Protein 2K5D (pdb70)

Organism: Streptococcus agalactiae serotype V (strain ATCC BAA-611 / 2603 V/R) (NCBI:txid208435)

Foldseek 3Di:
DDDDDPPDDDDDDDDQAWKFFAFWDDFAFDQDPVRHTDPHTQKTWTKIFDPDPGATEIEIEGPVADDDPDDGRFTKDAPAKDWDPPPPPVPPDCDSHGYIYGHYMDGPPD

InterPro domains:
  IPR010365 Protein of unknown function DUF961 [PF06125] (7-106)
  IPR038620 YdcP-like superfamily [G3DSA:2.40.50.390] (2-115)

CATH classification: 2.40.50.390

Secondary structure (DSSP, 8-state):
--PPPSS-SS--GGG-S-EEEEEEEEEEEEE-TTS-EEEEEEEEEEEEE-SSS--EEEEEEETTSPP--PPTT-EEEESS-EE-SSHHHH--S---S-EEE-S-EEE---

B-factor: mean 37.8, std 22.09, range [0.02, 75.55]

Nearest PDB structures (foldseek):
  2k5d-assembly1_A  TM=7.909E-01  e=1.363E-17  Streptococcus agalactiae serogroup V
  5l37-assembly1_C  TM=4.211E-01  e=3.995E-01  Mycolicibacterium smegmatis MC2 155
  8i0p-assembly1_A  TM=4.145E-01  e=1.845E+00  Homo sapiens
  1ji6-assembly1_A  TM=5.031E-01  e=4.080E+00  Bacillus thuringiensis
  2k5d-assembly1_A  TM=7.910E-01  e=5.525E-16  Streptococcus agalactiae serogroup V

Radius of gyration: 16.64 Å; Cα contacts (8 Å, |Δi|>4): 197; chains: 1; bounding box: 49×51×29 Å

Sequence (110 aa):
MMRLANGIVLDKDTTFGELKFSALRREVRIQNEDGSVSDEIKERTYDLKSKGQGRMIQVSIPASVPLKEFDYNARVELINPIADTVATATYQGADVDWYIKADDIVLTLEMMRLANGIVLDKDTTFGELKFSALRREVRIQNEDGSVSDEIKERTYDLKSKGQGRMIQVSIPASVPLKEFDYNARVELINPIADTVATATYQGADVDWYIKADDIVLTLEMMRLANGIVLDKDTTFGELKFSALRREVRIQNEDGSVSDEIKERTYDLKSKGQGRMIQVSIPASVPLKEFDYNARVELINPIADTVATATYQGADVDWYIKADDIVLTLEMMRLANGIVLDKDTTFGELKFSALRREVRIQNEDGSVSDEIKERTYDLKSKGQGRMIQVSIPASVPLKEFDYNARVELINPIADTVATATYQGADVDWYIKADDIVLTLEMMRLANGIVLDKDTTFGELKFSALRREVRIQNEDGSVSDEIKERTYDLKSKGQGRMIQVSIPASVPLKEFDYNARVELINPIADTVATATYQGADVDWYIKADDIVLTLEMMRLANGIVLDKDTTFGELKFSALRREVRIQNEDGSVSDEIKERTYDLKSKGQGRMIQVSIPASVPLKEFDYNARVELINPIADTVATATYQGADVDWYIKADDIVLTLEMMRLANGIVLDKDTTFGELKFSALRREVRIQNEDGSVSDEIKERTYDLKSKGQGRMIQVSIPASVPLKEFDYNARVELINPIADTVATATYQGADVDWYIKADDIVLTLEMMRLANGIVLDKDTTFGELKFSALRREVRIQNEDGSVSDEIKERTYDLKSKGQGRMIQVSIPASVPLKEFDYNARVELINPIADTVATATYQGADVDWYIKADDIVLTLEMMRLANGIVLDKDTTFGELKFSALRREVRIQNEDGSVSDEIKERTYDLKSKGQGRMIQVSIPASVPLKEFDYNARVELINPIADTVATATYQGADVDWYIKADDIVLTLEMMRLANGIVLDKDTTFGELKFSALRREVRIQNEDGSVSDEIKERTYDLKSKGQGRMIQVSIPASVPLKEFDYNARVELINPIADTVATATYQGADVDWYIKADDIVLTLEMMRLANGIVLDKDTTFGELKFSALRREVRIQNEDGSVSDEIKERTYDLKSKGQGRMIQVSIPASVPLKEFDYNARVELINPIADTVATATYQGADVDWYIKADDIVLTLEMMRLANGIVLDKDTTFGELKFSALRREVRIQNEDGSVSDEIKERTYDLKSKGQGRMIQVSIPASVPLKEFDYNARVELINPIADTVATATYQGADVDWYIKADDIVLTLEMMRLANGIVLDKDTTFGELKFSALRREVRIQNEDGSVSDEIKERTYDLKSKGQGRMIQVSIPASVPLKEFDYNARVELINPIADTVATATYQGADVDWYIKADDIVLTLEMMRLANGIVLDKDTTFGELKFSALRREVRIQNEDGSVSDEIKERTYDLKSKGQGRMIQVSIPASVPLKEFDYNARVELINPIADTVATATYQGADVDWYIKADDIVLTLEMMRLANGIVLDKDTTFGELKFSALRREVRIQNEDGSVSDEIKERTYDLKSKGQGRMIQVSIPASVPLKEFDYNARVELINPIADTVATATYQGADVDWYIKADDIVLTLEMMRLANGIVLDKDTTFGELKFSALRREVRIQNEDGSVSDEIKERTYDLKSKGQGRMIQVSIPASVPLKEFDYNARVELINPIADTVATATYQGADVDWYIKADDIVLTLEMMRLANGIVLDKDTTFGELKFSALRREVRIQNEDGSVSDEIKERTYDLKSKGQGRMIQVSIPASVPLKEFDYNARVELINPIADTVATATYQGADVDWYIKADDIVLTLEMMRLANGIVLDKDTTFGELKFSALRREVRIQNEDGSVSDEIKERTYDLKSKGQGRMIQVSIPASVPLKEFDYNARVELINPIADTVATATYQGADVDWYIKADDIVLTLEMMRLANGIVLDKDTTFGELKFSALRREVRIQNEDGSVSDEIKERTYDLKSKGQGRMIQVSIPASVPLKEFDYNARVELINPIADTVATATYQGADVDWYIKADDIVLTLEMMRLANGIVLDKDTTFGELKFSALRREVRIQNEDGSVSDEIKERTYDLKSKGQGRMIQVSIPASVPLKEFDYNARVELINPIADTVATATYQGADVDWYIKADDIVLTLE

Solvent-accessible surface area: 8188 Å² total; per-residue (Å²): 216,140,226,133,89,162,52,90,138,144,123,83,134,55,21,107,38,70,5,48,27,30,43,63,141,160,41,50,107,86,121,67,188,148,36,91,86,30,108,105,35,124,36,38,18,4,6,3,60,19,138,69,176,70,117,114,2,21,0,15,0,54,38,114,19,88,70,33,161,52,106,145,63,14,136,2,5,7,84,93,46,111,65,31,102,99,16,64,83,106,118,173,65,72,39,111,28,99,56,5,63,9,65,39,7,45,90,29,132,73

Structure (mmCIF, N/CA/C/O backbone):
data_2K5D
#
_entry.id   2K5D
#
loop_
_atom_site.group_PDB
_atom_site.id
_atom_site.type_symbol
_atom_site.label_atom_id
_atom_site.label_alt_id
_atom_site.label_comp_id
_atom_site.label_asym_id
_atom_site.label_entity_id
_atom_site.label_seq_id
_atom_site.pdbx_PDB_ins_code
_atom_site.Cartn_x
_atom_site.Cartn_y
_atom_site.Cartn_z
_atom_site.occupancy
_atom_site.B_iso_or_equiv
_atom_site.auth_seq_id
_atom_site.auth_comp_id
_atom_site.auth_asym_id
_atom_site.auth_atom_id
_atom_site.pdbx_PDB_model_num
ATOM 1 N N . MET A 1 1 ? -22.638 32.369 -18.246 1.00 2.34 1 MET A N 1
ATOM 2 C CA . MET A 1 1 ? -23.519 31.380 -18.919 1.00 33.02 1 MET A CA 1
ATOM 3 C C . MET A 1 1 ? -22.710 30.233 -19.543 1.00 33.35 1 MET A C 1
ATOM 4 O O . MET A 1 1 ? -22.067 30.400 -20.581 1.00 75.14 1 MET A O 1
ATOM 20 N N . MET A 1 2 ? -22.738 29.078 -18.886 1.00 31.42 2 MET A N 1
ATOM 21 C CA . MET A 1 2 ? -22.115 27.854 -19.399 1.00 60.04 2 MET A CA 1
ATOM 22 C C . MET A 1 2 ? -22.579 26.650 -18.570 1.00 73.10 2 MET A C 1
ATOM 23 O O . MET A 1 2 ? -22.694 26.740 -17.346 1.00 74.14 2 MET A O 1
ATOM 37 N N . ARG A 1 3 ? -22.861 25.530 -19.224 1.00 42.31 3 ARG A N 1
ATOM 38 C CA . ARG A 1 3 ? -23.375 24.353 -18.519 1.00 3.41 3 ARG A CA 1
ATOM 39 C C . ARG A 1 3 ? -22.243 23.431 -18.051 1.00 11.14 3 ARG A C 1
ATOM 40 O O . ARG A 1 3 ? -21.425 22.960 -18.849 1.00 5.43 3 ARG A O 1
ATOM 61 N N . LEU A 1 4 ? -22.202 23.185 -16.746 1.00 62.23 4 LEU A N 1
ATOM 62 C CA . LEU A 1 4 ? -21.205 22.285 -16.155 1.00 51.53 4 LEU A CA 1
ATOM 63 C C . LEU A 1 4 ? -21.797 20.887 -15.917 1.00 72.51 4 LEU A C 1
ATOM 64 O O . LEU A 1 4 ? -22.903 20.751 -15.390 1.00 53.03 4 LEU A O 1
ATOM 80 N N . ALA A 1 5 ? -21.055 19.856 -16.318 1.00 71.02 5 ALA A N 1
ATOM 81 C CA . ALA A 1 5 ? -21.485 18.466 -16.129 1.00 12.04 5 ALA A CA 1
ATOM 82 C C . ALA A 1 5 ? -21.708 18.137 -14.643 1.00 62.03 5 ALA A C 1
ATOM 83 O O . ALA A 1 5 ? -20.783 18.222 -13.831 1.00 51.24 5 ALA A O 1
ATOM 90 N N . ASN A 1 6 ? -22.936 17.755 -14.295 1.00 55.20 6 ASN A N 1
ATOM 91 C CA . ASN A 1 6 ? -23.293 17.450 -12.902 1.00 45.05 6 ASN A CA 1
ATOM 92 C C . ASN A 1 6 ? -22.954 15.994 -12.530 1.00 52.24 6 ASN A C 1
ATOM 93 O O . ASN A 1 6 ? -23.142 15.572 -11.388 1.00 63.32 6 ASN A O 1
ATOM 104 N N . GLY A 1 7 ? -22.463 15.234 -13.500 1.00 15.35 7 GLY A N 1
ATOM 105 C CA . GLY A 1 7 ? -22.093 13.845 -13.259 1.00 73.25 7 GLY A CA 1
ATOM 106 C C . GLY A 1 7 ? -20.978 13.359 -14.175 1.00 51.01 7 GLY A C 1
ATOM 107 O O . GLY A 1 7 ? -20.088 14.126 -14.548 1.00 31.04 7 GLY A O 1
ATOM 111 N N . ILE A 1 8 ? -21.022 12.082 -14.540 1.00 43.44 8 ILE A N 1
ATOM 112 C CA . ILE A 1 8 ? -20.003 11.490 -15.411 1.00 34.34 8 ILE A CA 1
ATOM 113 C C . ILE A 1 8 ? -20.555 11.201 -16.816 1.00 75.21 8 ILE A C 1
ATOM 114 O O . ILE A 1 8 ? -21.737 10.877 -16.982 1.00 23.30 8 ILE A O 1
ATOM 130 N N . VAL A 1 9 ? -19.701 11.334 -17.825 1.00 32.22 9 VAL A N 1
ATOM 131 C CA . VAL A 1 9 ? -20.083 11.020 -19.206 1.00 42.12 9 VAL A CA 1
ATOM 132 C C . VAL A 1 9 ? -20.207 9.503 -19.406 1.00 44.42 9 VAL A C 1
ATOM 133 O O . VAL A 1 9 ? -21.238 9.002 -19.856 1.00 52.23 9 VAL A O 1
ATOM 146 N N . LEU A 1 10 ? -19.146 8.779 -19.065 1.00 42.12 10 LEU A N 1
ATOM 147 C CA . LEU A 1 10 ? -19.141 7.313 -19.131 1.00 5.00 10 LEU A CA 1
ATOM 148 C C . LEU A 1 10 ? -18.610 6.711 -17.823 1.00 21.43 10 LEU A C 1
ATOM 149 O O . LEU A 1 10 ? -18.070 7.422 -16.978 1.00 42.25 10 LEU A O 1
ATOM 165 N N . ASP A 1 11 ? -18.779 5.406 -17.655 1.00 63.13 11 ASP A N 1
ATOM 166 C CA . ASP A 1 11 ? -18.271 4.700 -16.472 1.00 15.53 11 ASP A CA 1
ATOM 167 C C . ASP A 1 11 ? -17.048 3.837 -16.830 1.00 34.20 11 ASP A C 1
ATOM 168 O O . ASP A 1 11 ? -16.934 3.344 -17.957 1.00 23.12 11 ASP A O 1
ATOM 177 N N . LYS A 1 12 ? -16.124 3.670 -15.886 1.00 1.11 12 LYS A N 1
ATOM 178 C CA . LYS A 1 12 ? -14.943 2.824 -16.108 1.00 33.23 12 LYS A CA 1
ATOM 179 C C . LYS A 1 12 ? -14.818 1.745 -15.018 1.00 65.22 12 LYS A C 1
ATOM 180 O O . LYS A 1 12 ? -15.149 1.980 -13.857 1.00 74.02 12 LYS A O 1
ATOM 199 N N . ASP A 1 13 ? -14.335 0.561 -15.392 1.00 64.41 13 ASP A N 1
ATOM 200 C CA . ASP A 1 13 ? -14.237 -0.568 -14.453 1.00 63.02 13 ASP A CA 1
ATOM 201 C C . ASP A 1 13 ? -12.891 -0.583 -13.696 1.00 2.32 13 ASP A C 1
ATOM 202 O O . ASP A 1 13 ? -12.543 -1.574 -13.050 1.00 63.32 13 ASP A O 1
ATOM 211 N N . THR A 1 14 ? -12.152 0.527 -13.759 1.00 71.14 14 THR A N 1
ATOM 212 C CA . THR A 1 14 ? -10.874 0.663 -13.034 1.00 61.40 14 THR A CA 1
ATOM 213 C C . THR A 1 14 ? -11.079 0.601 -11.516 1.00 72.25 14 THR A C 1
ATOM 214 O O . THR A 1 14 ? -10.160 0.277 -10.764 1.00 53.01 14 THR A O 1
ATOM 225 N N . THR A 1 15 ? -12.295 0.919 -11.075 1.00 22.11 15 THR A N 1
ATOM 226 C CA . THR A 1 15 ? -12.634 0.913 -9.649 1.00 74.44 15 THR A CA 1
ATOM 227 C C . THR A 1 15 ? -12.645 -0.507 -9.067 1.00 5.45 15 THR A C 1
ATOM 228 O O . THR A 1 15 ? -12.827 -0.675 -7.861 1.00 74.22 15 THR A O 1
ATOM 239 N N . PHE A 1 16 ? -12.466 -1.520 -9.934 1.00 63.22 16 PHE A N 1
ATOM 240 C CA . PHE A 1 16 ? -12.406 -2.934 -9.516 1.00 33.35 16 PHE A CA 1
ATOM 241 C C . PHE A 1 16 ? -13.806 -3.431 -9.100 1.00 34.30 16 PHE A C 1
ATOM 242 O O . PHE A 1 16 ? -14.396 -4.310 -9.731 1.00 4.34 16 PHE A O 1
ATOM 259 N N . GLY A 1 17 ? -14.317 -2.844 -8.028 1.00 11.40 17 GLY A N 1
ATOM 260 C CA . GLY A 1 17 ? -15.681 -3.075 -7.569 1.00 22.35 17 GLY A CA 1
ATOM 261 C C . GLY A 1 17 ? -16.054 -2.024 -6.537 1.00 73.40 17 GLY A C 1
ATOM 262 O O . GLY A 1 17 ? -16.178 -0.844 -6.867 1.00 34.23 17 GLY A O 1
ATOM 266 N N . GLU A 1 18 ? -16.229 -2.435 -5.289 1.00 42.23 18 GLU A N 1
ATOM 267 C CA . GLU A 1 18 ? -16.191 -1.491 -4.173 1.00 12.33 18 GLU A CA 1
ATOM 268 C C . GLU A 1 18 ? -14.853 -1.628 -3.437 1.00 42.10 18 GLU A C 1
ATOM 269 O O . GLU A 1 18 ? -14.625 -2.613 -2.733 1.00 21.44 18 GLU A O 1
ATOM 281 N N . LEU A 1 19 ? -13.966 -0.653 -3.614 1.00 72.33 19 LEU A N 1
ATOM 282 C CA . LEU A 1 19 ? -12.695 -0.631 -2.891 1.00 64.15 19 LEU A CA 1
ATOM 283 C C . LEU A 1 19 ? -12.829 0.243 -1.646 1.00 23.21 19 LEU A C 1
ATOM 284 O O . LEU A 1 19 ? -12.938 1.465 -1.741 1.00 12.11 19 LEU A O 1
ATOM 300 N N . LYS A 1 20 ? -12.840 -0.387 -0.479 1.00 73.43 20 LYS A N 1
ATOM 301 C CA . LYS A 1 20 ? -13.053 0.332 0.778 1.00 62.04 20 LYS A CA 1
ATOM 302 C C . LYS A 1 20 ? -11.909 0.088 1.772 1.00 13.12 20 LYS A C 1
ATOM 303 O O . LYS A 1 20 ? -11.455 -1.045 1.961 1.00 65.12 20 LYS A O 1
ATOM 322 N N . PHE A 1 21 ? -11.449 1.175 2.393 1.00 62.24 21 PHE A N 1
ATOM 323 C CA . PHE A 1 21 ? -10.276 1.156 3.277 1.00 61.32 21 PHE A CA 1
ATOM 324 C C . PHE A 1 21 ? -10.481 0.285 4.531 1.00 12.31 21 PHE A C 1
ATOM 325 O O . PHE A 1 21 ? -11.577 0.211 5.088 1.00 52.04 21 PHE A O 1
ATOM 342 N N . SER A 1 22 ? -9.411 -0.380 4.965 1.00 74.33 22 SER A N 1
ATOM 343 C CA . SER A 1 22 ? -9.423 -1.137 6.227 1.00 11.20 22 SER A CA 1
ATOM 344 C C . SER A 1 22 ? -8.311 -0.665 7.171 1.00 14.10 22 SER A C 1
ATOM 345 O O . SER A 1 22 ? -8.586 -0.177 8.268 1.00 71.35 22 SER A O 1
ATOM 353 N N . ALA A 1 23 ? -7.057 -0.820 6.746 1.00 13.40 23 ALA A N 1
ATOM 354 C CA . ALA A 1 23 ? -5.906 -0.400 7.557 1.00 50.24 23 ALA A CA 1
ATOM 355 C C . ALA A 1 23 ? -4.646 -0.196 6.702 1.00 35.25 23 ALA A C 1
ATOM 356 O O . ALA A 1 23 ? -4.667 -0.374 5.483 1.00 23.23 23 ALA A O 1
ATOM 363 N N . LEU A 1 24 ? -3.554 0.192 7.352 1.00 20.11 24 LEU A N 1
ATOM 364 C CA . LEU A 1 24 ? -2.234 0.235 6.715 1.00 23.54 24 LEU A CA 1
ATOM 365 C C . LEU A 1 24 ? -1.416 -0.989 7.149 1.00 42.12 24 LEU A C 1
ATOM 366 O O . LEU A 1 24 ? -0.880 -1.030 8.262 1.00 52.13 24 LEU A O 1
ATOM 382 N N . ARG A 1 25 ? -1.339 -1.990 6.279 1.00 42.05 25 ARG A N 1
ATOM 383 C CA . ARG A 1 25 ? -0.709 -3.273 6.622 1.00 54.11 25 ARG A CA 1
ATOM 384 C C . ARG A 1 25 ? 0.755 -3.104 7.055 1.00 43.24 25 ARG A C 1
ATOM 385 O O . ARG A 1 25 ? 1.128 -3.474 8.169 1.00 4.35 25 ARG A O 1
ATOM 406 N N . ARG A 1 26 ? 1.576 -2.543 6.175 1.00 23.43 26 ARG A N 1
ATOM 407 C CA . ARG A 1 26 ? 2.999 -2.362 6.465 1.00 71.24 26 ARG A CA 1
ATOM 408 C C . ARG A 1 26 ? 3.679 -1.465 5.428 1.00 73.33 26 ARG A C 1
ATOM 409 O O . ARG A 1 26 ? 3.462 -1.613 4.229 1.00 52.22 26 ARG A O 1
ATOM 430 N N . GLU A 1 27 ? 4.495 -0.530 5.899 1.00 70.42 27 GLU A N 1
ATOM 431 C CA . GLU A 1 27 ? 5.300 0.310 5.011 1.00 55.44 27 GLU A CA 1
ATOM 432 C C . GLU A 1 27 ? 6.732 -0.237 4.926 1.00 34.15 27 GLU A C 1
ATOM 433 O O . GLU A 1 27 ? 7.556 0.013 5.809 1.00 11.52 27 GLU A O 1
ATOM 445 N N . VAL A 1 28 ? 7.018 -0.998 3.867 1.00 44.22 28 VAL A N 1
ATOM 446 C CA . VAL A 1 28 ? 8.340 -1.609 3.693 1.00 51.31 28 VAL A CA 1
ATOM 447 C C . VAL A 1 28 ? 9.398 -0.539 3.390 1.00 41.00 28 VAL A C 1
ATOM 448 O O . VAL A 1 28 ? 9.167 0.368 2.587 1.00 3.43 28 VAL A O 1
ATOM 461 N N . ARG A 1 29 ? 10.552 -0.644 4.038 1.00 65.11 29 ARG A N 1
ATOM 462 C CA . ARG A 1 29 ? 11.562 0.415 3.991 1.00 44.03 29 ARG A CA 1
ATOM 463 C C . ARG A 1 29 ? 12.873 -0.043 3.332 1.00 33.34 29 ARG A C 1
ATOM 464 O O . ARG A 1 29 ? 13.078 -1.227 3.063 1.00 41.20 29 ARG A O 1
ATOM 485 N N . ILE A 1 30 ? 13.754 0.920 3.076 1.00 73.14 30 ILE A N 1
ATOM 486 C CA . ILE A 1 30 ? 15.016 0.666 2.373 1.00 64.23 30 ILE A CA 1
ATOM 487 C C . ILE A 1 30 ? 16.035 -0.037 3.286 1.00 62.23 30 ILE A C 1
ATOM 488 O O . ILE A 1 30 ? 16.502 0.538 4.267 1.00 43.02 30 ILE A O 1
ATOM 504 N N . GLN A 1 31 ? 16.374 -1.282 2.962 1.00 4.21 31 GLN A N 1
ATOM 505 C CA . GLN A 1 31 ? 17.310 -2.070 3.775 1.00 60.32 31 GLN A CA 1
ATOM 506 C C . GLN A 1 31 ? 18.776 -1.760 3.426 1.00 2.41 31 GLN A C 1
ATOM 507 O O . GLN A 1 31 ? 19.151 -1.711 2.254 1.00 4.24 31 GLN A O 1
ATOM 521 N N . ASN A 1 32 ? 19.605 -1.561 4.454 1.00 61.43 32 ASN A N 1
ATOM 522 C CA . ASN A 1 32 ? 21.033 -1.276 4.258 1.00 53.10 32 ASN A CA 1
ATOM 523 C C . ASN A 1 32 ? 21.819 -2.572 3.993 1.00 4.14 32 ASN A C 1
ATOM 524 O O . ASN A 1 32 ? 21.450 -3.640 4.486 1.00 3.33 32 ASN A O 1
ATOM 535 N N . GLU A 1 33 ? 22.909 -2.470 3.229 1.00 3.20 33 GLU A N 1
ATOM 536 C CA . GLU A 1 33 ? 23.714 -3.647 2.860 1.00 64.42 33 GLU A CA 1
ATOM 537 C C . GLU A 1 33 ? 24.241 -4.392 4.094 1.00 63.13 33 GLU A C 1
ATOM 538 O O . GLU A 1 33 ? 24.360 -5.619 4.089 1.00 60.23 33 GLU A O 1
ATOM 550 N N . ASP A 1 34 ? 24.560 -3.641 5.144 1.00 11.03 34 ASP A N 1
ATOM 551 C CA . ASP A 1 34 ? 25.068 -4.211 6.395 1.00 51.43 34 ASP A CA 1
ATOM 552 C C . ASP A 1 34 ? 24.071 -5.199 7.024 1.00 74.11 34 ASP A C 1
ATOM 553 O O . ASP A 1 34 ? 24.464 -6.123 7.737 1.00 72.41 34 ASP A O 1
ATOM 562 N N . GLY A 1 35 ? 22.782 -5.000 6.754 1.00 12.34 35 GLY A N 1
ATOM 563 C CA . GLY A 1 35 ? 21.759 -5.885 7.299 1.00 53.01 35 GLY A CA 1
ATOM 564 C C . GLY A 1 35 ? 20.526 -5.138 7.794 1.00 32.30 35 GLY A C 1
ATOM 565 O O . GLY A 1 35 ? 19.412 -5.393 7.334 1.00 42.24 35 GLY A O 1
ATOM 569 N N . SER A 1 36 ? 20.727 -4.208 8.729 1.00 53.54 36 SER A N 1
ATOM 570 C CA . SER A 1 36 ? 19.615 -3.444 9.326 1.00 64.41 36 SER A CA 1
ATOM 571 C C . SER A 1 36 ? 18.875 -2.583 8.291 1.00 1.02 36 SER A C 1
ATOM 572 O O . SER A 1 36 ? 19.461 -2.101 7.318 1.00 72.14 36 SER A O 1
ATOM 580 N N . VAL A 1 37 ? 17.586 -2.374 8.524 1.00 50.21 37 VAL A N 1
ATOM 581 C CA . VAL A 1 37 ? 16.742 -1.593 7.619 1.00 2.34 37 VAL A CA 1
ATOM 582 C C . VAL A 1 37 ? 16.727 -0.107 8.015 1.00 72.32 37 VAL A C 1
ATOM 583 O O . VAL A 1 37 ? 16.829 0.234 9.194 1.00 40.44 37 VAL A O 1
ATOM 596 N N . SER A 1 38 ? 16.607 0.767 7.021 1.00 51.31 38 SER A N 1
ATOM 597 C CA . SER A 1 38 ? 16.623 2.221 7.250 1.00 72.25 38 SER A CA 1
ATOM 598 C C . SER A 1 38 ? 15.259 2.748 7.710 1.00 65.43 38 SER A C 1
ATOM 599 O O . SER A 1 38 ? 14.267 2.016 7.760 1.00 33.54 38 SER A O 1
ATOM 607 N N . ASP A 1 39 ? 15.225 4.032 8.045 1.00 55.54 39 ASP A N 1
ATOM 608 C CA . ASP A 1 39 ? 13.990 4.710 8.437 1.00 15.11 39 ASP A CA 1
ATOM 609 C C . ASP A 1 39 ? 13.254 5.282 7.210 1.00 72.13 39 ASP A C 1
ATOM 610 O O . ASP A 1 39 ? 12.102 5.710 7.305 1.00 31.44 39 ASP A O 1
ATOM 619 N N . GLU A 1 40 ? 13.927 5.272 6.057 1.00 4.12 40 GLU A N 1
ATOM 620 C CA . GLU A 1 40 ? 13.331 5.738 4.797 1.00 62.14 40 GLU A CA 1
ATOM 621 C C . GLU A 1 40 ? 12.461 4.657 4.142 1.00 71.23 40 GLU A C 1
ATOM 622 O O . GLU A 1 40 ? 12.790 3.470 4.172 1.00 50.15 40 GLU A O 1
ATOM 634 N N . ILE A 1 41 ? 11.370 5.088 3.518 1.00 53.25 41 ILE A N 1
ATOM 635 C CA . ILE A 1 41 ? 10.355 4.172 2.978 1.00 24.45 41 ILE A CA 1
ATOM 636 C C . ILE A 1 41 ? 10.710 3.673 1.562 1.00 13.22 41 ILE A C 1
ATOM 637 O O . ILE A 1 41 ? 11.418 4.344 0.812 1.00 52.43 41 ILE A O 1
ATOM 653 N N . LYS A 1 42 ? 10.209 2.488 1.209 1.00 13.55 42 LYS A N 1
ATOM 654 C CA . LYS A 1 42 ? 10.345 1.945 -0.149 1.00 24.51 42 LYS A CA 1
ATOM 655 C C . LYS A 1 42 ? 8.960 1.853 -0.825 1.00 22.30 42 LYS A C 1
ATOM 656 O O . LYS A 1 42 ? 8.732 2.441 -1.884 1.00 24.53 42 LYS A O 1
ATOM 675 N N . GLU A 1 43 ? 8.043 1.109 -0.197 1.00 64.02 43 GLU A N 1
ATOM 676 C CA . GLU A 1 43 ? 6.634 1.039 -0.625 1.00 41.54 43 GLU A CA 1
ATOM 677 C C . GLU A 1 43 ? 5.694 1.002 0.592 1.00 53.40 43 GLU A C 1
ATOM 678 O O . GLU A 1 43 ? 6.114 0.671 1.703 1.00 51.32 43 GLU A O 1
ATOM 690 N N . ARG A 1 44 ? 4.422 1.338 0.381 1.00 35.34 44 ARG A N 1
ATOM 691 C CA . ARG A 1 44 ? 3.419 1.317 1.457 1.00 73.22 44 ARG A CA 1
ATOM 692 C C . ARG A 1 44 ? 2.285 0.326 1.132 1.00 31.44 44 ARG A C 1
ATOM 693 O O . ARG A 1 44 ? 1.563 0.500 0.150 1.00 74.32 44 ARG A O 1
ATOM 714 N N . THR A 1 45 ? 2.131 -0.705 1.962 1.00 2.33 45 THR A N 1
ATOM 715 C CA . THR A 1 45 ? 1.095 -1.733 1.748 1.00 51.21 45 THR A CA 1
ATOM 716 C C . THR A 1 45 ? -0.178 -1.446 2.568 1.00 53.41 45 THR A C 1
ATOM 717 O O . THR A 1 45 ? -0.132 -1.365 3.800 1.00 11.32 45 THR A O 1
ATOM 728 N N . TYR A 1 46 ? -1.311 -1.306 1.878 1.00 63.40 46 TYR A N 1
ATOM 729 C CA . TYR A 1 46 ? -2.603 -1.018 2.522 1.00 72.32 46 TYR A CA 1
ATOM 730 C C . TYR A 1 46 ? -3.548 -2.233 2.489 1.00 1.04 46 TYR A C 1
ATOM 731 O O . TYR A 1 46 ? -3.463 -3.086 1.601 1.00 65.01 46 TYR A O 1
ATOM 749 N N . ASP A 1 47 ? -4.462 -2.282 3.457 1.00 31.32 47 ASP A N 1
ATOM 750 C CA . ASP A 1 47 ? -5.517 -3.300 3.502 1.00 25.41 47 ASP A CA 1
ATOM 751 C C . ASP A 1 47 ? -6.825 -2.755 2.903 1.00 60.53 47 ASP A C 1
ATOM 752 O O . ASP A 1 47 ? -7.443 -1.849 3.471 1.00 74.55 47 ASP A O 1
ATOM 761 N N . LEU A 1 48 ? -7.242 -3.297 1.759 1.00 63.31 48 LEU A N 1
ATOM 762 C CA . LEU A 1 48 ? -8.516 -2.901 1.136 1.00 15.53 48 LEU A CA 1
ATOM 763 C C . LEU A 1 48 ? -9.430 -4.118 0.918 1.00 15.41 48 LEU A C 1
ATOM 764 O O . LEU A 1 48 ? -8.972 -5.181 0.492 1.00 61.30 48 LEU A O 1
ATOM 780 N N . LYS A 1 49 ? -10.724 -3.965 1.212 1.00 45.14 49 LYS A N 1
ATOM 781 C CA . LYS A 1 49 ? -11.701 -5.024 0.924 1.00 60.20 49 LYS A CA 1
ATOM 782 C C . LYS A 1 49 ? -12.439 -4.729 -0.389 1.00 45.21 49 LYS A C 1
ATOM 783 O O . LYS A 1 49 ? -12.771 -3.578 -0.681 1.00 44.14 49 LYS A O 1
ATOM 802 N N . SER A 1 50 ? -12.682 -5.772 -1.180 1.00 73.12 50 SER A N 1
ATOM 803 C CA . SER A 1 50 ? -13.362 -5.624 -2.472 1.00 55.40 50 SER A CA 1
ATOM 804 C C . SER A 1 50 ? -14.506 -6.635 -2.624 1.00 4.21 50 SER A C 1
ATOM 805 O O . SER A 1 50 ? -14.462 -7.735 -2.070 1.00 24.42 50 SER A O 1
ATOM 813 N N . LYS A 1 51 ? -15.541 -6.248 -3.366 1.00 54.32 51 LYS A N 1
ATOM 814 C CA . LYS A 1 51 ? -16.681 -7.133 -3.628 1.00 1.12 51 LYS A CA 1
ATOM 815 C C . LYS A 1 51 ? -16.364 -8.142 -4.744 1.00 34.41 51 LYS A C 1
ATOM 816 O O . LYS A 1 51 ? -16.046 -7.757 -5.871 1.00 1.12 51 LYS A O 1
ATOM 835 N N . GLY A 1 52 ? -16.464 -9.431 -4.428 1.00 34.23 52 GLY A N 1
ATOM 836 C CA . GLY A 1 52 ? -16.205 -10.473 -5.419 1.00 2.21 52 GLY A CA 1
ATOM 837 C C . GLY A 1 52 ? -15.995 -11.851 -4.797 1.00 23.21 52 GLY A C 1
ATOM 838 O O . GLY A 1 52 ? -16.958 -12.542 -4.457 1.00 52.40 52 GLY A O 1
ATOM 842 N N . GLN A 1 53 ? -14.735 -12.243 -4.632 1.00 43.02 53 GLN A N 1
ATOM 843 C CA . GLN A 1 53 ? -14.388 -13.566 -4.093 1.00 50.23 53 GLN A CA 1
ATOM 844 C C . GLN A 1 53 ? -14.193 -13.535 -2.566 1.00 54.42 53 GLN A C 1
ATOM 845 O O . GLN A 1 53 ? -13.922 -14.567 -1.947 1.00 0.02 53 GLN A O 1
ATOM 859 N N . GLY A 1 54 ? -14.331 -12.351 -1.966 1.00 41.33 54 GLY A N 1
ATOM 860 C CA . GLY A 1 54 ? -14.203 -12.217 -0.513 1.00 14.14 54 GLY A CA 1
ATOM 861 C C . GLY A 1 54 ? -12.756 -12.235 -0.023 1.00 21.44 54 GLY A C 1
ATOM 862 O O . GLY A 1 54 ? -12.461 -12.750 1.059 1.00 50.42 54 GLY A O 1
ATOM 866 N N . ARG A 1 55 ? -11.850 -11.667 -0.813 1.00 32.52 55 ARG A N 1
ATOM 867 C CA . ARG A 1 55 ? -10.428 -11.619 -0.454 1.00 23.45 55 ARG A CA 1
ATOM 868 C C . ARG A 1 55 ? -9.956 -10.192 -0.130 1.00 43.42 55 ARG A C 1
ATOM 869 O O . ARG A 1 55 ? -10.187 -9.258 -0.898 1.00 31.52 55 ARG A O 1
ATOM 890 N N . MET A 1 56 ? -9.301 -10.035 1.020 1.00 44.22 56 MET A N 1
ATOM 891 C CA . MET A 1 56 ? -8.649 -8.768 1.371 1.00 42.10 56 MET A CA 1
ATOM 892 C C . MET A 1 56 ? -7.379 -8.578 0.524 1.00 21.21 56 MET A C 1
ATOM 893 O O . MET A 1 56 ? -6.450 -9.382 0.592 1.00 62.50 56 MET A O 1
ATOM 907 N N . ILE A 1 57 ? -7.343 -7.519 -0.275 1.00 44.11 57 ILE A N 1
ATOM 908 C CA . ILE A 1 57 ? -6.249 -7.320 -1.230 1.00 1.30 57 ILE A CA 1
ATOM 909 C C . ILE A 1 57 ? -5.142 -6.424 -0.656 1.00 62.51 57 ILE A C 1
ATOM 910 O O . ILE A 1 57 ? -5.417 -5.421 0.010 1.00 61.12 57 ILE A O 1
ATOM 926 N N . GLN A 1 58 ? -3.888 -6.804 -0.904 1.00 75.55 58 GLN A N 1
ATOM 927 C CA . GLN A 1 58 ? -2.741 -6.021 -0.436 1.00 32.25 58 GLN A CA 1
ATOM 928 C C . GLN A 1 58 ? -2.276 -5.031 -1.512 1.00 23.44 58 GLN A C 1
ATOM 929 O O . GLN A 1 58 ? -1.633 -5.417 -2.485 1.00 52.52 58 GLN A O 1
ATOM 943 N N . VAL A 1 59 ? -2.591 -3.753 -1.326 1.00 4.45 59 VAL A N 1
ATOM 944 C CA . VAL A 1 59 ? -2.241 -2.718 -2.309 1.00 30.25 59 VAL A CA 1
ATOM 945 C C . VAL A 1 59 ? -0.965 -1.968 -1.905 1.00 20.54 59 VAL A C 1
ATOM 946 O O . VAL A 1 59 ? -0.931 -1.287 -0.884 1.00 23.02 59 VAL A O 1
ATOM 959 N N . SER A 1 60 ? 0.079 -2.093 -2.720 1.00 30.53 60 SER A N 1
ATOM 960 C CA . SER A 1 60 ? 1.375 -1.464 -2.423 1.00 10.42 60 SER A CA 1
ATOM 961 C C . SER A 1 60 ? 1.687 -0.321 -3.397 1.00 43.11 60 SER A C 1
ATOM 962 O O . SER A 1 60 ? 1.704 -0.514 -4.613 1.00 35.23 60 SER A O 1
ATOM 970 N N . ILE A 1 61 ? 1.935 0.868 -2.852 1.00 70.05 61 ILE A N 1
ATOM 971 C CA . ILE A 1 61 ? 2.318 2.037 -3.659 1.00 42.11 61 ILE A CA 1
ATOM 972 C C . ILE A 1 61 ? 3.747 2.494 -3.321 1.00 11.12 61 ILE A C 1
ATOM 973 O O . ILE A 1 61 ? 4.185 2.377 -2.175 1.00 31.32 61 ILE A O 1
ATOM 989 N N . PRO A 1 62 ? 4.500 3.027 -4.305 1.00 60.24 62 PRO A N 1
ATOM 990 C CA . PRO A 1 62 ? 5.904 3.440 -4.091 1.00 61.14 62 PRO A CA 1
ATOM 991 C C . PRO A 1 62 ? 6.064 4.597 -3.077 1.00 70.05 62 PRO A C 1
ATOM 992 O O . PRO A 1 62 ? 5.137 5.376 -2.849 1.00 4.04 62 PRO A O 1
ATOM 1003 N N . ALA A 1 63 ? 7.263 4.709 -2.494 1.00 32.02 63 ALA A N 1
ATOM 1004 C CA . ALA A 1 63 ? 7.557 5.715 -1.456 1.00 31.42 63 ALA A CA 1
ATOM 1005 C C . ALA A 1 63 ? 7.290 7.152 -1.925 1.00 34.23 63 ALA A C 1
ATOM 1006 O O . ALA A 1 63 ? 6.892 8.005 -1.130 1.00 61.24 63 ALA A O 1
ATOM 1013 N N . SER A 1 64 ? 7.511 7.418 -3.214 1.00 23.11 64 SER A N 1
ATOM 1014 C CA . SER A 1 64 ? 7.278 8.758 -3.785 1.00 33.24 64 SER A CA 1
ATOM 1015 C C . SER A 1 64 ? 5.822 9.213 -3.593 1.00 22.01 64 SER A C 1
ATOM 1016 O O . SER A 1 64 ? 5.518 10.404 -3.678 1.00 45.23 64 SER A O 1
ATOM 1024 N N . VAL A 1 65 ? 4.930 8.260 -3.342 1.00 51.35 65 VAL A N 1
ATOM 1025 C CA . VAL A 1 65 ? 3.521 8.561 -3.082 1.00 50.10 65 VAL A CA 1
ATOM 1026 C C . VAL A 1 65 ? 3.270 8.748 -1.573 1.00 32.23 65 VAL A C 1
ATOM 1027 O O . VAL A 1 65 ? 3.622 7.883 -0.765 1.00 31.33 65 VAL A O 1
ATOM 1040 N N . PRO A 1 66 ? 2.673 9.888 -1.165 1.00 71.42 66 PRO A N 1
ATOM 1041 C CA . PRO A 1 66 ? 2.403 10.174 0.257 1.00 2.20 66 PRO A CA 1
ATOM 1042 C C . PRO A 1 66 ? 1.300 9.276 0.858 1.00 35.40 66 PRO A C 1
ATOM 1043 O O . PRO A 1 66 ? 0.512 8.663 0.135 1.00 53.31 66 PRO A O 1
ATOM 1054 N N . LEU A 1 67 ? 1.255 9.210 2.186 1.00 3.11 67 LEU A N 1
ATOM 1055 C CA . LEU A 1 67 ? 0.232 8.438 2.902 1.00 2.22 67 LEU A CA 1
ATOM 1056 C C . LEU A 1 67 ? -1.144 9.128 2.822 1.00 75.53 67 LEU A C 1
ATOM 1057 O O . LEU A 1 67 ? -1.235 10.357 2.860 1.00 63.14 67 LEU A O 1
ATOM 1073 N N . LYS A 1 68 ? -2.210 8.337 2.693 1.00 31.51 68 LYS A N 1
ATOM 1074 C CA . LYS A 1 68 ? -3.575 8.882 2.671 1.00 60.21 68 LYS A CA 1
ATOM 1075 C C . LYS A 1 68 ? -4.355 8.495 3.935 1.00 13.05 68 LYS A C 1
ATOM 1076 O O . LYS A 1 68 ? -4.773 7.349 4.102 1.00 40.51 68 LYS A O 1
ATOM 1095 N N . GLU A 1 69 ? -4.551 9.471 4.812 1.00 64.53 69 GLU A N 1
ATOM 1096 C CA . GLU A 1 69 ? -5.273 9.267 6.070 1.00 44.03 69 GLU A CA 1
ATOM 1097 C C . GLU A 1 69 ? -6.793 9.153 5.839 1.00 14.02 69 GLU A C 1
ATOM 1098 O O . GLU A 1 69 ? -7.542 10.098 6.107 1.00 52.20 69 GLU A O 1
ATOM 1110 N N . PHE A 1 70 ? -7.242 8.012 5.320 1.00 65.54 70 PHE A N 1
ATOM 1111 C CA . PHE A 1 70 ? -8.675 7.790 5.057 1.00 10.24 70 PHE A CA 1
ATOM 1112 C C . PHE A 1 70 ? -9.368 7.065 6.220 1.00 31.44 70 PHE A C 1
ATOM 1113 O O . PHE A 1 70 ? -8.730 6.336 6.984 1.00 13.33 70 PHE A O 1
ATOM 1130 N N . ASP A 1 71 ? -10.680 7.271 6.348 1.00 63.45 71 ASP A N 1
ATOM 1131 C CA . ASP A 1 71 ? -11.475 6.607 7.389 1.00 22.44 71 ASP A CA 1
ATOM 1132 C C . ASP A 1 71 ? -11.839 5.165 6.993 1.00 43.34 71 ASP A C 1
ATOM 1133 O O . ASP A 1 71 ? -11.631 4.748 5.851 1.00 5.53 71 ASP A O 1
ATOM 1142 N N . TYR A 1 72 ? -12.387 4.409 7.939 1.00 54.40 72 TYR A N 1
ATOM 1143 C CA . TYR A 1 72 ? -12.694 2.995 7.708 1.00 21.44 72 TYR A CA 1
ATOM 1144 C C . TYR A 1 72 ? -13.829 2.819 6.679 1.00 41.34 72 TYR A C 1
ATOM 1145 O O . TYR A 1 72 ? -14.887 3.438 6.789 1.00 11.10 72 TYR A O 1
ATOM 1163 N N . ASN A 1 73 ? -13.582 1.962 5.685 1.00 13.32 73 ASN A N 1
ATOM 1164 C CA . ASN A 1 73 ? -14.537 1.676 4.597 1.00 4.03 73 ASN A CA 1
ATOM 1165 C C . ASN A 1 73 ? -14.728 2.865 3.634 1.00 14.10 73 ASN A C 1
ATOM 1166 O O . ASN A 1 73 ? -15.697 2.903 2.874 1.00 3.25 73 ASN A O 1
ATOM 1177 N N . ALA A 1 74 ? -13.795 3.815 3.642 1.00 3.42 74 ALA A N 1
ATOM 1178 C CA . ALA A 1 74 ? -13.822 4.925 2.681 1.00 54.43 74 ALA A CA 1
ATOM 1179 C C . ALA A 1 74 ? -13.658 4.409 1.238 1.00 73.01 74 ALA A C 1
ATOM 1180 O O . ALA A 1 74 ? -12.775 3.594 0.963 1.00 73.12 74 ALA A O 1
ATOM 1187 N N . ARG A 1 75 ? -14.512 4.882 0.326 1.00 13.04 75 ARG A N 1
ATOM 1188 C CA . ARG A 1 75 ? -14.486 4.421 -1.072 1.00 13.00 75 ARG A CA 1
ATOM 1189 C C . ARG A 1 75 ? -13.323 5.045 -1.861 1.00 24.42 75 ARG A C 1
ATOM 1190 O O . ARG A 1 75 ? -13.255 6.266 -2.036 1.00 42.21 75 ARG A O 1
ATOM 1211 N N . VAL A 1 76 ? -12.430 4.194 -2.352 1.00 23.23 76 VAL A N 1
ATOM 1212 C CA . VAL A 1 76 ? -11.267 4.629 -3.132 1.00 71.52 76 VAL A CA 1
ATOM 1213 C C . VAL A 1 76 ? -11.213 3.929 -4.502 1.00 34.20 76 VAL A C 1
ATOM 1214 O O . VAL A 1 76 ? -11.861 2.904 -4.715 1.00 0.23 76 VAL A O 1
ATOM 1227 N N . GLU A 1 77 ? -10.453 4.501 -5.432 1.00 32.14 77 GLU A N 1
ATOM 1228 C CA . GLU A 1 77 ? -10.163 3.849 -6.713 1.00 22.31 77 GLU A CA 1
ATOM 1229 C C . GLU A 1 77 ? -8.687 4.055 -7.095 1.00 72.21 77 GLU A C 1
ATOM 1230 O O . GLU A 1 77 ? -8.079 5.078 -6.765 1.00 44.33 77 GLU A O 1
ATOM 1242 N N . LEU A 1 78 ? -8.109 3.065 -7.772 1.00 40.24 78 LEU A N 1
ATOM 1243 C CA . LEU A 1 78 ? -6.675 3.073 -8.084 1.00 22.12 78 LEU A CA 1
ATOM 1244 C C . LEU A 1 78 ? -6.398 3.578 -9.507 1.00 42.24 78 LEU A C 1
ATOM 1245 O O . LEU A 1 78 ? -7.094 3.215 -10.453 1.00 12.11 78 LEU A O 1
ATOM 1261 N N . ILE A 1 79 ? -5.368 4.417 -9.643 1.00 25.14 79 ILE A N 1
ATOM 1262 C CA . ILE A 1 79 ? -4.958 4.942 -10.951 1.00 43.41 79 ILE A CA 1
ATOM 1263 C C . ILE A 1 79 ? -4.476 3.812 -11.886 1.00 73.05 79 ILE A C 1
ATOM 1264 O O . ILE A 1 79 ? -5.153 3.457 -12.851 1.00 44.23 79 ILE A O 1
ATOM 1280 N N . ASN A 1 80 ? -3.303 3.246 -11.589 1.00 21.31 80 ASN A N 1
ATOM 1281 C CA . ASN A 1 80 ? -2.762 2.115 -12.362 1.00 64.23 80 ASN A CA 1
ATOM 1282 C C . ASN A 1 80 ? -2.489 0.894 -11.459 1.00 3.43 80 ASN A C 1
ATOM 1283 O O . ASN A 1 80 ? -1.371 0.707 -10.976 1.00 4.41 80 ASN A O 1
ATOM 1294 N N . PRO A 1 81 ? -3.527 0.078 -11.171 1.00 53.23 81 PRO A N 1
ATOM 1295 C CA . PRO A 1 81 ? -3.382 -1.154 -10.376 1.00 53.25 81 PRO A CA 1
ATOM 1296 C C . PRO A 1 81 ? -2.892 -2.365 -11.198 1.00 1.13 81 PRO A C 1
ATOM 1297 O O . PRO A 1 81 ? -3.416 -2.652 -12.278 1.00 73.44 81 PRO A O 1
ATOM 1308 N N . ILE A 1 82 ? -1.890 -3.078 -10.681 1.00 43.24 82 ILE A N 1
ATOM 1309 C CA . ILE A 1 82 ? -1.396 -4.309 -11.319 1.00 41.02 82 ILE A CA 1
ATOM 1310 C C . ILE A 1 82 ? -1.141 -5.420 -10.281 1.00 32.45 82 ILE A C 1
ATOM 1311 O O . ILE A 1 82 ? -0.425 -5.216 -9.301 1.00 34.22 82 ILE A O 1
ATOM 1327 N N . ALA A 1 83 ? -1.744 -6.587 -10.491 1.00 24.34 83 ALA A N 1
ATOM 1328 C CA . ALA A 1 83 ? -1.510 -7.749 -9.623 1.00 3.45 83 ALA A CA 1
ATOM 1329 C C . ALA A 1 83 ? -0.194 -8.440 -10.002 1.00 33.15 83 ALA A C 1
ATOM 1330 O O . ALA A 1 83 ? -0.075 -9.000 -11.094 1.00 41.21 83 ALA A O 1
ATOM 1337 N N . ASP A 1 84 ? 0.789 -8.412 -9.104 1.00 4.32 84 ASP A N 1
ATOM 1338 C CA . ASP A 1 84 ? 2.146 -8.860 -9.448 1.00 44.53 84 ASP A CA 1
ATOM 1339 C C . ASP A 1 84 ? 2.362 -10.354 -9.162 1.00 42.41 84 ASP A C 1
ATOM 1340 O O . ASP A 1 84 ? 1.506 -11.033 -8.588 1.00 60.10 84 ASP A O 1
ATOM 1349 N N . THR A 1 85 ? 3.518 -10.856 -9.582 1.00 64.03 85 THR A N 1
ATOM 1350 C CA . THR A 1 85 ? 3.959 -12.211 -9.236 1.00 13.32 85 THR A CA 1
ATOM 1351 C C . THR A 1 85 ? 5.399 -12.172 -8.693 1.00 12.52 85 THR A C 1
ATOM 1352 O O . THR A 1 85 ? 6.054 -13.200 -8.534 1.00 24.11 85 THR A O 1
ATOM 1363 N N . VAL A 1 86 ? 5.877 -10.967 -8.370 1.00 41.10 86 VAL A N 1
ATOM 1364 C CA . VAL A 1 86 ? 7.255 -10.782 -7.893 1.00 74.14 86 VAL A CA 1
ATOM 1365 C C . VAL A 1 86 ? 7.372 -11.058 -6.386 1.00 33.31 86 VAL A C 1
ATOM 1366 O O . VAL A 1 86 ? 8.406 -11.536 -5.909 1.00 4.13 86 VAL A O 1
ATOM 1379 N N . ALA A 1 87 ? 6.308 -10.759 -5.638 1.00 51.35 87 ALA A N 1
ATOM 1380 C CA . ALA A 1 87 ? 6.264 -11.056 -4.203 1.00 71.51 87 ALA A CA 1
ATOM 1381 C C . ALA A 1 87 ? 6.28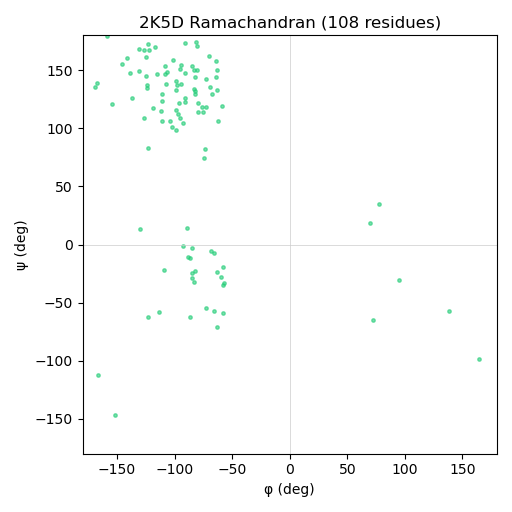2 -12.572 -3.961 1.00 11.01 87 ALA A C 1
ATOM 1382 O O . ALA A 1 87 ? 7.177 -13.099 -3.298 1.00 0.43 87 ALA A O 1
ATOM 1389 N N . THR A 1 88 ? 5.311 -13.269 -4.549 1.00 24.13 88 THR A N 1
ATOM 1390 C CA . THR A 1 88 ? 5.210 -14.733 -4.423 1.00 63.53 88 THR A CA 1
ATOM 1391 C C . THR A 1 88 ? 6.394 -15.457 -5.089 1.00 74.11 88 THR A C 1
ATOM 1392 O O . THR A 1 88 ? 6.530 -16.679 -4.977 1.00 34.11 88 THR A O 1
ATOM 1403 N N . ALA A 1 89 ? 7.241 -14.708 -5.796 1.00 62.31 89 ALA A N 1
ATOM 1404 C CA . ALA A 1 89 ? 8.453 -15.267 -6.408 1.00 31.20 89 ALA A CA 1
ATOM 1405 C C . ALA A 1 89 ? 9.630 -15.303 -5.417 1.00 51.14 89 ALA A C 1
ATOM 1406 O O . ALA A 1 89 ? 10.556 -16.100 -5.571 1.00 51.24 89 ALA A O 1
ATOM 1413 N N . THR A 1 90 ? 9.597 -14.432 -4.406 1.00 75.10 90 THR A N 1
ATOM 1414 C CA . THR A 1 90 ? 10.663 -14.384 -3.388 1.00 13.14 90 THR A CA 1
ATOM 1415 C C . THR A 1 90 ? 10.181 -14.914 -2.028 1.00 64.10 90 THR A C 1
ATOM 1416 O O . THR A 1 90 ? 10.987 -15.312 -1.185 1.00 72.25 90 THR A O 1
ATOM 1427 N N . TYR A 1 91 ? 8.867 -14.909 -1.813 1.00 14.14 91 TYR A N 1
ATOM 1428 C CA . TYR A 1 91 ? 8.278 -15.473 -0.593 1.00 60.42 91 TYR A CA 1
ATOM 1429 C C . TYR A 1 91 ? 7.683 -16.864 -0.859 1.00 42.23 91 TYR A C 1
ATOM 1430 O O . TYR A 1 91 ? 7.377 -17.214 -2.002 1.00 3.03 91 TYR A O 1
ATOM 1448 N N . GLN A 1 92 ? 7.525 -17.656 0.198 1.00 31.11 92 GLN A N 1
ATOM 1449 C CA . GLN A 1 92 ? 6.893 -18.975 0.093 1.00 40.42 92 GLN A CA 1
ATOM 1450 C C . GLN A 1 92 ? 6.268 -19.400 1.433 1.00 75.44 92 GLN A C 1
ATOM 1451 O O . GLN A 1 92 ? 6.955 -19.502 2.450 1.00 14.34 92 GLN A O 1
ATOM 1465 N N . GLY A 1 93 ? 4.961 -19.642 1.424 1.00 22.22 93 GLY A N 1
ATOM 1466 C CA . GLY A 1 93 ? 4.260 -20.050 2.639 1.00 21.34 93 GLY A CA 1
ATOM 1467 C C . GLY A 1 93 ? 3.630 -18.878 3.383 1.00 50.03 93 GLY A C 1
ATOM 1468 O O . GLY A 1 93 ? 2.602 -19.030 4.046 1.00 32.42 93 GLY A O 1
ATOM 1472 N N . ALA A 1 94 ? 4.247 -17.704 3.278 1.00 13.44 94 ALA A N 1
ATOM 1473 C CA . ALA A 1 94 ? 3.737 -16.496 3.942 1.00 21.44 94 ALA A CA 1
ATOM 1474 C C . ALA A 1 94 ? 2.628 -15.822 3.119 1.00 40.30 94 ALA A C 1
ATOM 1475 O O . ALA A 1 94 ? 1.808 -15.071 3.655 1.00 43.41 94 ALA A O 1
ATOM 1482 N N . ASP A 1 95 ? 2.614 -16.096 1.817 1.00 12.11 95 ASP A N 1
ATOM 1483 C CA . ASP A 1 95 ? 1.635 -15.501 0.899 1.00 0.21 95 ASP A CA 1
ATOM 1484 C C . ASP A 1 95 ? 0.240 -16.121 1.082 1.00 51.44 95 ASP A C 1
ATOM 1485 O O . ASP A 1 95 ? -0.148 -17.039 0.357 1.00 22.45 95 ASP A O 1
ATOM 1494 N N . VAL A 1 96 ? -0.496 -15.634 2.077 1.00 10.22 96 VAL A N 1
ATOM 1495 C CA . VAL A 1 96 ? -1.866 -16.096 2.331 1.00 24.22 96 VAL A CA 1
ATOM 1496 C C . VAL A 1 96 ? -2.888 -15.339 1.464 1.00 73.33 96 VAL A C 1
ATOM 1497 O O . VAL A 1 96 ? -3.941 -15.878 1.118 1.00 4.45 96 VAL A O 1
ATOM 1510 N N . ASP A 1 97 ? -2.566 -14.094 1.106 1.00 54.31 97 ASP A N 1
ATOM 1511 C CA . ASP A 1 97 ? -3.410 -13.289 0.213 1.00 53.24 97 ASP A CA 1
ATOM 1512 C C . ASP A 1 97 ? -2.591 -12.759 -0.978 1.00 5.33 97 ASP A C 1
ATOM 1513 O O . ASP A 1 97 ? -1.362 -12.814 -0.969 1.00 43.13 97 ASP A O 1
ATOM 1522 N N . TRP A 1 98 ? -3.272 -12.238 -1.997 1.00 52.11 98 TRP A N 1
ATOM 1523 C CA . TRP A 1 98 ? -2.596 -11.809 -3.231 1.00 31.31 98 TRP A CA 1
ATOM 1524 C C . TRP A 1 98 ? -2.266 -10.302 -3.225 1.00 41.53 98 TRP A C 1
ATOM 1525 O O . TRP A 1 98 ? -2.963 -9.494 -2.596 1.00 63.02 98 TRP A O 1
ATOM 1546 N N . TYR A 1 99 ? -1.190 -9.935 -3.933 1.00 2.54 99 TYR A N 1
ATOM 1547 C CA . TYR A 1 99 ? -0.641 -8.572 -3.880 1.00 42.23 99 TYR A CA 1
ATOM 1548 C C . TYR A 1 99 ? -0.921 -7.778 -5.170 1.00 64.31 99 TYR A C 1
ATOM 1549 O O . TYR A 1 99 ? -0.794 -8.292 -6.289 1.00 13.43 99 TYR A O 1
ATOM 1567 N N . ILE A 1 100 ? -1.292 -6.512 -4.996 1.00 53.54 100 ILE A N 1
ATOM 1568 C CA . ILE A 1 100 ? -1.574 -5.603 -6.109 1.00 0.02 100 ILE A CA 1
ATOM 1569 C C . ILE A 1 100 ? -0.750 -4.310 -5.978 1.00 22.31 100 ILE A C 1
ATOM 1570 O O . ILE A 1 100 ? -0.997 -3.486 -5.094 1.00 40.45 100 ILE A O 1
ATOM 1586 N N . LYS A 1 101 ? 0.239 -4.139 -6.846 1.00 12.11 101 LYS A N 1
ATOM 1587 C CA . LYS A 1 101 ? 1.051 -2.918 -6.859 1.00 73.54 101 LYS A CA 1
ATOM 1588 C C . LYS A 1 101 ? 0.338 -1.805 -7.648 1.00 12.02 101 LYS A C 1
ATOM 1589 O O . LYS A 1 101 ? -0.107 -2.019 -8.774 1.00 32.32 101 LYS A O 1
ATOM 1608 N N . ALA A 1 102 ? 0.218 -0.624 -7.053 1.00 61.52 102 ALA A N 1
ATOM 1609 C CA . ALA A 1 102 ? -0.539 0.473 -7.668 1.00 3.33 102 ALA A CA 1
ATOM 1610 C C . ALA A 1 102 ? 0.318 1.727 -7.878 1.00 3.40 102 ALA A C 1
ATOM 1611 O O . ALA A 1 102 ? 1.429 1.836 -7.360 1.00 52.31 102 ALA A O 1
ATOM 1618 N N . ASP A 1 103 ? -0.212 2.666 -8.659 1.00 12.21 103 ASP A N 1
ATOM 1619 C CA . ASP A 1 103 ? 0.462 3.940 -8.912 1.00 64.42 103 ASP A CA 1
ATOM 1620 C C . ASP A 1 103 ? 0.124 4.976 -7.823 1.00 0.21 103 ASP A C 1
ATOM 1621 O O . ASP A 1 103 ? 1.004 5.451 -7.108 1.00 15.41 103 ASP A O 1
ATOM 1630 N N . ASP A 1 104 ? -1.160 5.322 -7.715 1.00 3.13 104 ASP A N 1
ATOM 1631 C CA . ASP A 1 104 ? -1.636 6.256 -6.692 1.00 71.02 104 ASP A CA 1
ATOM 1632 C C . ASP A 1 104 ? -3.047 5.875 -6.206 1.00 0.20 104 ASP A C 1
ATOM 1633 O O . ASP A 1 104 ? -3.814 5.222 -6.921 1.00 51.02 104 ASP A O 1
ATOM 1642 N N . ILE A 1 105 ? -3.368 6.288 -4.980 1.00 32.15 105 ILE A N 1
ATOM 1643 C CA . ILE A 1 105 ? -4.660 5.981 -4.350 1.00 41.35 105 ILE A CA 1
ATOM 1644 C C . ILE A 1 105 ? -5.524 7.247 -4.182 1.00 60.42 105 ILE A C 1
ATOM 1645 O O . ILE A 1 105 ? -5.167 8.155 -3.429 1.00 60.12 105 ILE A O 1
ATOM 1661 N N . VAL A 1 106 ? -6.659 7.297 -4.877 1.00 63.30 106 VAL A N 1
ATOM 1662 C CA . VAL A 1 106 ? -7.599 8.426 -4.762 1.00 43.31 106 VAL A CA 1
ATOM 1663 C C . VAL A 1 106 ? -8.998 7.940 -4.353 1.00 22.13 106 VAL A C 1
ATOM 1664 O O . VAL A 1 106 ? -9.250 6.741 -4.298 1.00 30.54 106 VAL A O 1
ATOM 1677 N N . LEU A 1 107 ? -9.903 8.871 -4.059 1.00 1.10 107 LEU A N 1
ATOM 1678 C CA . LEU A 1 107 ? -11.288 8.516 -3.719 1.00 0.05 107 LEU A CA 1
ATOM 1679 C C . LEU A 1 107 ? -12.126 8.303 -4.988 1.00 30.30 107 LEU A C 1
ATOM 1680 O O . LEU A 1 107 ? -11.865 8.920 -6.022 1.00 73.23 107 LEU A O 1
ATOM 1696 N N . THR A 1 108 ? -13.129 7.431 -4.899 1.00 51.23 108 THR A N 1
ATOM 1697 C CA . THR A 1 108 ? -13.996 7.125 -6.048 1.00 5.21 108 THR A CA 1
ATOM 1698 C C . THR A 1 108 ? -14.769 8.370 -6.513 1.00 43.13 108 THR A C 1
ATOM 1699 O O . THR A 1 108 ? -15.734 8.790 -5.870 1.00 43.21 108 THR A O 1
ATOM 1710 N N . LEU A 1 109 ? -14.358 8.944 -7.644 1.00 22.41 109 LEU A N 1
ATOM 1711 C CA . LEU A 1 109 ? -14.942 10.208 -8.128 1.00 23.25 109 LEU A CA 1
ATOM 1712 C C . LEU A 1 109 ? -16.207 9.987 -8.973 1.00 73.44 109 LEU A C 1
ATOM 1713 O O . LEU A 1 109 ? -16.934 10.938 -9.266 1.00 60.30 109 LEU A O 1
ATOM 1729 N N . GLU A 1 110 ? -16.465 8.738 -9.360 1.00 34.42 110 GLU A N 1
ATOM 1730 C CA . GLU A 1 110 ? -17.653 8.399 -10.167 1.00 35.42 110 GLU A CA 1
ATOM 1731 C C . GLU A 1 110 ? -18.842 7.953 -9.289 1.00 1.15 110 GLU A C 1
ATOM 1732 O O . GLU A 1 110 ? -19.811 8.735 -9.144 1.00 38.03 110 GLU A O 1
ATOM 1744 N N . MET A 1 1 ? -35.066 -36.433 -24.227 1.00 22.12 1 MET A N 2
ATOM 1745 C CA . MET A 1 1 ? -33.758 -35.902 -24.708 1.00 64.35 1 MET A CA 2
ATOM 1746 C C . MET A 1 1 ? -33.858 -34.416 -25.093 1.00 63.51 1 MET A C 2
ATOM 1747 O O . MET A 1 1 ? -34.779 -34.008 -25.799 1.00 72.21 1 MET A O 2
ATOM 1763 N N . MET A 1 2 ? -32.909 -33.614 -24.614 1.00 13.24 2 MET A N 2
ATOM 1764 C CA . MET A 1 2 ? -32.806 -32.199 -24.990 1.00 34.20 2 MET A CA 2
ATOM 1765 C C . MET A 1 2 ? -31.359 -31.837 -25.357 1.00 35.34 2 MET A C 2
ATOM 1766 O O . MET A 1 2 ? -30.411 -32.466 -24.882 1.00 11.21 2 MET A O 2
ATOM 1780 N N . ARG A 1 3 ? -31.194 -30.831 -26.206 1.00 24.32 3 ARG A N 2
ATOM 1781 C CA . ARG A 1 3 ? -29.859 -30.406 -26.655 1.00 24.32 3 ARG A CA 2
ATOM 1782 C C . ARG A 1 3 ? -29.349 -29.217 -25.830 1.00 4.51 3 ARG A C 2
ATOM 1783 O O . ARG A 1 3 ? -30.014 -28.187 -25.730 1.00 42.34 3 ARG A O 2
ATOM 1804 N N . LEU A 1 4 ? -28.163 -29.362 -25.241 1.00 50.24 4 LEU A N 2
ATOM 1805 C CA . LEU A 1 4 ? -27.556 -28.292 -24.441 1.00 11.41 4 LEU A CA 2
ATOM 1806 C C . LEU A 1 4 ? -26.585 -27.457 -25.289 1.00 32.34 4 LEU A C 2
ATOM 1807 O O . LEU A 1 4 ? -25.832 -27.993 -26.110 1.00 5.32 4 LEU A O 2
ATOM 1823 N N . ALA A 1 5 ? -26.612 -26.141 -25.090 1.00 72.24 5 ALA A N 2
ATOM 1824 C CA . ALA A 1 5 ? -25.775 -25.211 -25.857 1.00 10.51 5 ALA A CA 2
ATOM 1825 C C . ALA A 1 5 ? -24.354 -25.097 -25.278 1.00 24.22 5 ALA A C 2
ATOM 1826 O O . ALA A 1 5 ? -24.089 -25.509 -24.147 1.00 41.03 5 ALA A O 2
ATOM 1833 N N . ASN A 1 6 ? -23.450 -24.517 -26.067 1.00 12.43 6 ASN A N 2
ATOM 1834 C CA . ASN A 1 6 ? -22.047 -24.359 -25.663 1.00 2.31 6 ASN A CA 2
ATOM 1835 C C . ASN A 1 6 ? -21.891 -23.273 -24.581 1.00 62.05 6 ASN A C 2
ATOM 1836 O O . ASN A 1 6 ? -22.702 -22.347 -24.488 1.00 62.01 6 ASN A O 2
ATOM 1847 N N . GLY A 1 7 ? -20.849 -23.397 -23.764 1.00 23.13 7 GLY A N 2
ATOM 1848 C CA . GLY A 1 7 ? -20.603 -22.432 -22.697 1.00 42.31 7 GLY A CA 2
ATOM 1849 C C . GLY A 1 7 ? -19.133 -22.363 -22.292 1.00 22.14 7 GLY A C 2
ATOM 1850 O O . GLY A 1 7 ? -18.695 -23.084 -21.395 1.00 51.42 7 GLY A O 2
ATOM 1854 N N . ILE A 1 8 ? -18.371 -21.489 -22.944 1.00 32.32 8 ILE A N 2
ATOM 1855 C CA . ILE A 1 8 ? -16.926 -21.389 -22.699 1.00 32.34 8 ILE A CA 2
ATOM 1856 C C . ILE A 1 8 ? -16.581 -20.355 -21.615 1.00 14.21 8 ILE A C 2
ATOM 1857 O O . ILE A 1 8 ? -17.455 -19.653 -21.097 1.00 42.35 8 ILE A O 2
ATOM 1873 N N . VAL A 1 9 ? -15.293 -20.268 -21.284 1.00 2.31 9 VAL A N 2
ATOM 1874 C CA . VAL A 1 9 ? -14.803 -19.326 -20.273 1.00 50.32 9 VAL A CA 2
ATOM 1875 C C . VAL A 1 9 ? -14.635 -17.908 -20.856 1.00 3.53 9 VAL A C 2
ATOM 1876 O O . VAL A 1 9 ? -14.241 -17.741 -22.012 1.00 1.45 9 VAL A O 2
ATOM 1889 N N . LEU A 1 10 ? -14.941 -16.893 -20.046 1.00 3.20 10 LEU A N 2
ATOM 1890 C CA . LEU A 1 10 ? -14.782 -15.492 -20.449 1.00 41.15 10 LEU A CA 2
ATOM 1891 C C . LEU A 1 10 ? -14.242 -14.635 -19.294 1.00 3.41 10 LEU A C 2
ATOM 1892 O O . LEU A 1 10 ? -14.171 -15.091 -18.151 1.00 11.41 10 LEU A O 2
ATOM 1908 N N . ASP A 1 11 ? -13.865 -13.393 -19.597 1.00 61.11 11 ASP A N 2
ATOM 1909 C CA . ASP A 1 11 ? -13.322 -12.478 -18.587 1.00 34.23 11 ASP A CA 2
ATOM 1910 C C . ASP A 1 11 ? -14.346 -12.175 -17.479 1.00 51.31 11 ASP A C 2
ATOM 1911 O O . ASP A 1 11 ? -15.324 -11.453 -17.698 1.00 45.33 11 ASP A O 2
ATOM 1920 N N . LYS A 1 12 ? -14.118 -12.739 -16.296 1.00 31.33 12 LYS A N 2
ATOM 1921 C CA . LYS A 1 12 ? -14.991 -12.517 -15.137 1.00 5.22 12 LYS A CA 2
ATOM 1922 C C . LYS A 1 12 ? -14.238 -11.788 -14.011 1.00 52.34 12 LYS A C 2
ATOM 1923 O O . LYS A 1 12 ? -13.205 -12.267 -13.538 1.00 23.34 12 LYS A O 2
ATOM 1942 N N . ASP A 1 13 ? -14.763 -10.630 -13.590 1.00 3.14 13 ASP A N 2
ATOM 1943 C CA . ASP A 1 13 ? -14.127 -9.800 -12.553 1.00 20.52 13 ASP A CA 2
ATOM 1944 C C . ASP A 1 13 ? -12.740 -9.306 -13.018 1.00 64.41 13 ASP A C 2
ATOM 1945 O O . ASP A 1 13 ? -11.711 -9.922 -12.733 1.00 70.21 13 ASP A O 2
ATOM 1954 N N . THR A 1 14 ? -12.728 -8.206 -13.775 1.00 63.15 14 THR A N 2
ATOM 1955 C CA . THR A 1 14 ? -11.490 -7.681 -14.373 1.00 14.41 14 THR A CA 2
ATOM 1956 C C . THR A 1 14 ? -10.827 -6.597 -13.506 1.00 1.32 14 THR A C 2
ATOM 1957 O O . THR A 1 14 ? -9.925 -6.892 -12.720 1.00 52.41 14 THR A O 2
ATOM 1968 N N . THR A 1 15 ? -11.285 -5.351 -13.638 1.00 71.54 15 THR A N 2
ATOM 1969 C CA . THR A 1 15 ? -10.698 -4.218 -12.901 1.00 24.22 15 THR A CA 2
ATOM 1970 C C . THR A 1 15 ? -11.337 -4.058 -11.507 1.00 42.42 15 THR A C 2
ATOM 1971 O O . THR A 1 15 ? -11.204 -3.018 -10.863 1.00 22.24 15 THR A O 2
ATOM 1982 N N . PHE A 1 16 ? -12.022 -5.111 -11.044 1.00 45.21 16 PHE A N 2
ATOM 1983 C CA . PHE A 1 16 ? -12.664 -5.127 -9.719 1.00 52.32 16 PHE A CA 2
ATOM 1984 C C . PHE A 1 16 ? -13.775 -4.063 -9.596 1.00 12.43 16 PHE A C 2
ATOM 1985 O O . PHE A 1 16 ? -14.072 -3.332 -10.544 1.00 41.33 16 PHE A O 2
ATOM 2002 N N . GLY A 1 17 ? -14.402 -4.002 -8.423 1.00 11.44 17 GLY A N 2
ATOM 2003 C CA . GLY A 1 17 ? -15.388 -2.958 -8.144 1.00 43.13 17 GLY A CA 2
ATOM 2004 C C . GLY A 1 17 ? -14.788 -1.800 -7.347 1.00 43.41 17 GLY A C 2
ATOM 2005 O O . GLY A 1 17 ? -13.622 -1.451 -7.534 1.00 4.41 17 GLY A O 2
ATOM 2009 N N . GLU A 1 18 ? -15.577 -1.200 -6.457 1.00 14.01 18 GLU A N 2
ATOM 2010 C CA . GLU A 1 18 ? -15.067 -0.148 -5.569 1.00 44.31 18 GLU A CA 2
ATOM 2011 C C . GLU A 1 18 ? -14.612 -0.739 -4.226 1.00 34.52 18 GLU A C 2
ATOM 2012 O O . GLU A 1 18 ? -15.364 -1.432 -3.533 1.00 52.00 18 GLU A O 2
ATOM 2024 N N . LEU A 1 19 ? -13.363 -0.464 -3.876 1.00 64.50 19 LEU A N 2
ATOM 2025 C CA . LEU A 1 19 ? -12.715 -1.089 -2.716 1.00 53.15 19 LEU A CA 2
ATOM 2026 C C . LEU A 1 19 ? -12.945 -0.286 -1.428 1.00 13.11 19 LEU A C 2
ATOM 2027 O O . LEU A 1 19 ? -13.278 0.895 -1.471 1.00 42.21 19 LEU A O 2
ATOM 2043 N N . LYS A 1 20 ? -12.788 -0.943 -0.279 1.00 60.30 20 LYS A N 2
ATOM 2044 C CA . LYS A 1 20 ? -12.940 -0.273 1.024 1.00 1.23 20 LYS A CA 2
ATOM 2045 C C . LYS A 1 20 ? -11.622 -0.278 1.818 1.00 64.22 20 LYS A C 2
ATOM 2046 O O . LYS A 1 20 ? -11.122 -1.336 2.207 1.00 52.02 20 LYS A O 2
ATOM 2065 N N . PHE A 1 21 ? -11.075 0.912 2.058 1.00 71.23 21 PHE A N 2
ATOM 2066 C CA . PHE A 1 21 ? -9.847 1.060 2.848 1.00 32.00 21 PHE A CA 2
ATOM 2067 C C . PHE A 1 21 ? -10.080 0.666 4.313 1.00 63.25 21 PHE A C 2
ATOM 2068 O O . PHE A 1 21 ? -10.995 1.170 4.957 1.00 72.44 21 PHE A O 2
ATOM 2085 N N . SER A 1 22 ? -9.256 -0.238 4.836 1.00 72.40 22 SER A N 2
ATOM 2086 C CA . SER A 1 22 ? -9.377 -0.660 6.240 1.00 53.03 22 SER A CA 2
ATOM 2087 C C . SER A 1 22 ? -8.254 -0.088 7.108 1.00 54.31 22 SER A C 2
ATOM 2088 O O . SER A 1 22 ? -8.504 0.692 8.026 1.00 71.21 22 SER A O 2
ATOM 2096 N N . ALA A 1 23 ? -7.019 -0.480 6.813 1.00 5.23 23 ALA A N 2
ATOM 2097 C CA . ALA A 1 23 ? -5.864 -0.046 7.602 1.00 24.44 23 ALA A CA 2
ATOM 2098 C C . ALA A 1 23 ? -4.550 -0.172 6.819 1.00 52.10 23 ALA A C 2
ATOM 2099 O O . ALA A 1 23 ? -4.523 -0.655 5.684 1.00 44.21 23 ALA A O 2
ATOM 2106 N N . LEU A 1 24 ? -3.457 0.268 7.439 1.00 65.24 24 LEU A N 2
ATOM 2107 C CA . LEU A 1 24 ? -2.121 0.155 6.851 1.00 54.42 24 LEU A CA 2
ATOM 2108 C C . LEU A 1 24 ? -1.519 -1.238 7.107 1.00 13.24 24 LEU A C 2
ATOM 2109 O O . LEU A 1 24 ? -1.306 -1.628 8.257 1.00 42.34 24 LEU A O 2
ATOM 2125 N N . ARG A 1 25 ? -1.249 -1.983 6.037 1.00 54.13 25 ARG A N 2
ATOM 2126 C CA . ARG A 1 25 ? -0.628 -3.306 6.157 1.00 21.42 25 ARG A CA 2
ATOM 2127 C C . ARG A 1 25 ? 0.830 -3.199 6.626 1.00 65.21 25 ARG A C 2
ATOM 2128 O O . ARG A 1 25 ? 1.172 -3.618 7.735 1.00 74.13 25 ARG A O 2
ATOM 2149 N N . ARG A 1 26 ? 1.680 -2.629 5.776 1.00 52.24 26 ARG A N 2
ATOM 2150 C CA . ARG A 1 26 ? 3.110 -2.517 6.073 1.00 41.52 26 ARG A CA 2
ATOM 2151 C C . ARG A 1 26 ? 3.823 -1.579 5.090 1.00 65.14 26 ARG A C 2
ATOM 2152 O O . ARG A 1 26 ? 3.644 -1.676 3.877 1.00 54.42 26 ARG A O 2
ATOM 2173 N N . GLU A 1 27 ? 4.608 -0.653 5.625 1.00 62.21 27 GLU A N 2
ATOM 2174 C CA . GLU A 1 27 ? 5.447 0.221 4.805 1.00 42.22 27 GLU A CA 2
ATOM 2175 C C . GLU A 1 27 ? 6.876 -0.339 4.730 1.00 62.53 27 GLU A C 2
ATOM 2176 O O . GLU A 1 27 ? 7.672 -0.166 5.655 1.00 25.41 27 GLU A O 2
ATOM 2188 N N . VAL A 1 28 ? 7.194 -1.025 3.633 1.00 1.14 28 VAL A N 2
ATOM 2189 C CA . VAL A 1 28 ? 8.502 -1.679 3.493 1.00 12.11 28 VAL A CA 2
ATOM 2190 C C . VAL A 1 28 ? 9.618 -0.656 3.221 1.00 12.01 28 VAL A C 2
ATOM 2191 O O . VAL A 1 28 ? 9.592 0.070 2.225 1.00 73.25 28 VAL A O 2
ATOM 2204 N N . ARG A 1 29 ? 10.592 -0.595 4.126 1.00 71.50 29 ARG A N 2
ATOM 2205 C CA . ARG A 1 29 ? 11.692 0.367 4.022 1.00 43.43 29 ARG A CA 2
ATOM 2206 C C . ARG A 1 29 ? 12.941 -0.245 3.375 1.00 41.54 29 ARG A C 2
ATOM 2207 O O . ARG A 1 29 ? 13.071 -1.466 3.255 1.00 3.23 29 ARG A O 2
ATOM 2228 N N . ILE A 1 30 ? 13.854 0.619 2.952 1.00 71.53 30 ILE A N 2
ATOM 2229 C CA . ILE A 1 30 ? 15.088 0.196 2.292 1.00 0.00 30 ILE A CA 2
ATOM 2230 C C . ILE A 1 30 ? 16.103 -0.344 3.313 1.00 2.41 30 ILE A C 2
ATOM 2231 O O . ILE A 1 30 ? 16.628 0.401 4.140 1.00 22.55 30 ILE A O 2
ATOM 2247 N N . GLN A 1 31 ? 16.360 -1.646 3.267 1.00 40.44 31 GLN A N 2
ATOM 2248 C CA . GLN A 1 31 ? 17.296 -2.276 4.202 1.00 21.43 31 GLN A CA 2
ATOM 2249 C C . GLN A 1 31 ? 18.756 -2.117 3.737 1.00 42.34 31 GLN A C 2
ATOM 2250 O O . GLN A 1 31 ? 19.042 -2.092 2.540 1.00 64.24 31 GLN A O 2
ATOM 2264 N N . ASN A 1 32 ? 19.678 -2.004 4.695 1.00 51.20 32 ASN A N 2
ATOM 2265 C CA . ASN A 1 32 ? 21.111 -1.939 4.384 1.00 23.52 32 ASN A CA 2
ATOM 2266 C C . ASN A 1 32 ? 21.725 -3.348 4.381 1.00 24.32 32 ASN A C 2
ATOM 2267 O O . ASN A 1 32 ? 21.111 -4.308 4.853 1.00 1.03 32 ASN A O 2
ATOM 2278 N N . GLU A 1 33 ? 22.940 -3.474 3.859 1.00 53.31 33 GLU A N 2
ATOM 2279 C CA . GLU A 1 33 ? 23.598 -4.782 3.776 1.00 23.54 33 GLU A CA 2
ATOM 2280 C C . GLU A 1 33 ? 24.122 -5.241 5.144 1.00 22.20 33 GLU A C 2
ATOM 2281 O O . GLU A 1 33 ? 24.260 -6.441 5.393 1.00 50.41 33 GLU A O 2
ATOM 2293 N N . ASP A 1 34 ? 24.386 -4.285 6.035 1.00 71.11 34 ASP A N 2
ATOM 2294 C CA . ASP A 1 34 ? 24.830 -4.592 7.402 1.00 55.13 34 ASP A CA 2
ATOM 2295 C C . ASP A 1 34 ? 23.646 -4.964 8.325 1.00 62.21 34 ASP A C 2
ATOM 2296 O O . ASP A 1 34 ? 23.668 -4.683 9.528 1.00 71.24 34 ASP A O 2
ATOM 2305 N N . GLY A 1 35 ? 22.612 -5.592 7.759 1.00 43.23 35 GLY A N 2
ATOM 2306 C CA . GLY A 1 35 ? 21.488 -6.087 8.557 1.00 3.35 35 GLY A CA 2
ATOM 2307 C C . GLY A 1 35 ? 20.452 -5.019 8.910 1.00 71.21 35 GLY A C 2
ATOM 2308 O O . GLY A 1 35 ? 19.247 -5.240 8.757 1.00 14.32 35 GLY A O 2
ATOM 2312 N N . SER A 1 36 ? 20.916 -3.871 9.398 1.00 10.43 36 SER A N 2
ATOM 2313 C CA . SER A 1 36 ? 20.020 -2.787 9.834 1.00 45.34 36 SER A CA 2
ATOM 2314 C C . SER A 1 36 ? 19.243 -2.165 8.667 1.00 34.32 36 SER A C 2
ATOM 2315 O O . SER A 1 36 ? 19.756 -2.035 7.556 1.00 71.02 36 SER A O 2
ATOM 2323 N N . VAL A 1 37 ? 18.007 -1.762 8.939 1.00 54.31 37 VAL A N 2
ATOM 2324 C CA . VAL A 1 37 ? 17.134 -1.165 7.925 1.00 65.22 37 VAL A CA 2
ATOM 2325 C C . VAL A 1 37 ? 17.185 0.368 7.983 1.00 75.32 37 VAL A C 2
ATOM 2326 O O . VAL A 1 37 ? 17.238 0.954 9.065 1.00 64.40 37 VAL A O 2
ATOM 2339 N N . SER A 1 38 ? 17.177 1.015 6.819 1.00 3.12 38 SER A N 2
ATOM 2340 C CA . SER A 1 38 ? 17.183 2.485 6.752 1.00 60.01 38 SER A CA 2
ATOM 2341 C C . SER A 1 38 ? 15.806 3.063 7.093 1.00 34.21 38 SER A C 2
ATOM 2342 O O . SER A 1 38 ? 14.821 2.333 7.234 1.00 71.34 38 SER A O 2
ATOM 2350 N N . ASP A 1 39 ? 15.745 4.379 7.229 1.00 44.34 39 ASP A N 2
ATOM 2351 C CA . ASP A 1 39 ? 14.487 5.074 7.502 1.00 12.23 39 ASP A CA 2
ATOM 2352 C C . ASP A 1 39 ? 13.746 5.385 6.198 1.00 25.12 39 ASP A C 2
ATOM 2353 O O . ASP A 1 39 ? 12.544 5.644 6.195 1.00 41.25 39 ASP A O 2
ATOM 2362 N N . GLU A 1 40 ? 14.484 5.342 5.093 1.00 13.34 40 GLU A N 2
ATOM 2363 C CA . GLU A 1 40 ? 13.921 5.565 3.760 1.00 24.41 40 GLU A CA 2
ATOM 2364 C C . GLU A 1 40 ? 12.950 4.438 3.389 1.00 12.43 40 GLU A C 2
ATOM 2365 O O . GLU A 1 40 ? 13.230 3.263 3.630 1.00 42.25 40 GLU A O 2
ATOM 2377 N N . ILE A 1 41 ? 11.814 4.787 2.795 1.00 71.35 41 ILE A N 2
ATOM 2378 C CA . ILE A 1 41 ? 10.779 3.791 2.484 1.00 30.45 41 ILE A CA 2
ATOM 2379 C C . ILE A 1 41 ? 10.761 3.451 0.985 1.00 35.32 41 ILE A C 2
ATOM 2380 O O . ILE A 1 41 ? 10.969 4.317 0.131 1.00 42.20 41 ILE A O 2
ATOM 2396 N N . LYS A 1 42 ? 10.520 2.180 0.672 1.00 3.55 42 LYS A N 2
ATOM 2397 C CA . LYS A 1 42 ? 10.459 1.719 -0.719 1.00 31.32 42 LYS A CA 2
ATOM 2398 C C . LYS A 1 42 ? 9.007 1.713 -1.237 1.00 12.11 42 LYS A C 2
ATOM 2399 O O . LYS A 1 42 ? 8.689 2.374 -2.231 1.00 72.23 42 LYS A O 2
ATOM 2418 N N . GLU A 1 43 ? 8.128 0.973 -0.555 1.00 3.14 43 GLU A N 2
ATOM 2419 C CA . GLU A 1 43 ? 6.716 0.864 -0.956 1.00 21.31 43 GLU A CA 2
ATOM 2420 C C . GLU A 1 43 ? 5.770 0.946 0.260 1.00 71.35 43 GLU A C 2
ATOM 2421 O O . GLU A 1 43 ? 6.115 0.516 1.363 1.00 73.22 43 GLU A O 2
ATOM 2433 N N . ARG A 1 44 ? 4.575 1.495 0.044 1.00 21.21 44 ARG A N 2
ATOM 2434 C CA . ARG A 1 44 ? 3.542 1.579 1.089 1.00 70.43 44 ARG A CA 2
ATOM 2435 C C . ARG A 1 44 ? 2.366 0.637 0.784 1.00 63.12 44 ARG A C 2
ATOM 2436 O O . ARG A 1 44 ? 1.611 0.860 -0.160 1.00 55.01 44 ARG A O 2
ATOM 2457 N N . THR A 1 45 ? 2.213 -0.411 1.598 1.00 5.11 45 THR A N 2
ATOM 2458 C CA . THR A 1 45 ? 1.155 -1.414 1.391 1.00 31.51 45 THR A CA 2
ATOM 2459 C C . THR A 1 45 ? -0.044 -1.207 2.338 1.00 0.24 45 THR A C 2
ATOM 2460 O O . THR A 1 45 ? 0.113 -1.182 3.562 1.00 32.21 45 THR A O 2
ATOM 2471 N N . TYR A 1 46 ? -1.239 -1.070 1.760 1.00 72.31 46 TYR A N 2
ATOM 2472 C CA . TYR A 1 46 ? -2.484 -0.909 2.527 1.00 64.42 46 TYR A CA 2
ATOM 2473 C C . TYR A 1 46 ? -3.433 -2.101 2.298 1.00 72.20 46 TYR A C 2
ATOM 2474 O O . TYR A 1 46 ? -3.310 -2.822 1.307 1.00 2.03 46 TYR A O 2
ATOM 2492 N N . ASP A 1 47 ? -4.391 -2.289 3.207 1.00 30.42 47 ASP A N 2
ATOM 2493 C CA . ASP A 1 47 ? -5.391 -3.358 3.077 1.00 43.40 47 ASP A CA 2
ATOM 2494 C C . ASP A 1 47 ? -6.734 -2.819 2.558 1.00 23.44 47 ASP A C 2
ATOM 2495 O O . ASP A 1 47 ? -7.310 -1.893 3.140 1.00 32.11 47 ASP A O 2
ATOM 2504 N N . LEU A 1 48 ? -7.238 -3.407 1.471 1.00 71.11 48 LEU A N 2
ATOM 2505 C CA . LEU A 1 48 ? -8.534 -3.006 0.901 1.00 1.32 48 LEU A CA 2
ATOM 2506 C C . LEU A 1 48 ? -9.509 -4.200 0.802 1.00 15.00 48 LEU A C 2
ATOM 2507 O O . LEU A 1 48 ? -9.131 -5.290 0.362 1.00 50.42 48 LEU A O 2
ATOM 2523 N N . LYS A 1 49 ? -10.763 -3.992 1.220 1.00 32.31 49 LYS A N 2
ATOM 2524 C CA . LYS A 1 49 ? -11.811 -5.013 1.053 1.00 12.51 49 LYS A CA 2
ATOM 2525 C C . LYS A 1 49 ? -12.386 -4.995 -0.371 1.00 52.33 49 LYS A C 2
ATOM 2526 O O . LYS A 1 49 ? -12.484 -3.940 -1.003 1.00 53.12 49 LYS A O 2
ATOM 2545 N N . SER A 1 50 ? -12.779 -6.169 -0.858 1.00 32.32 50 SER A N 2
ATOM 2546 C CA . SER A 1 50 ? -13.461 -6.289 -2.153 1.00 33.31 50 SER A CA 2
ATOM 2547 C C . SER A 1 50 ? -14.963 -6.009 -1.998 1.00 2.22 50 SER A C 2
ATOM 2548 O O . SER A 1 50 ? -15.482 -5.981 -0.884 1.00 42.31 50 SER A O 2
ATOM 2556 N N . LYS A 1 51 ? -15.666 -5.814 -3.116 1.00 3.13 51 LYS A N 2
ATOM 2557 C CA . LYS A 1 51 ? -17.119 -5.567 -3.077 1.00 74.55 51 LYS A CA 2
ATOM 2558 C C . LYS A 1 51 ? -17.919 -6.827 -2.679 1.00 23.24 51 LYS A C 2
ATOM 2559 O O . LYS A 1 51 ? -19.149 -6.794 -2.608 1.00 73.31 51 LYS A O 2
ATOM 2578 N N . GLY A 1 52 ? -17.215 -7.933 -2.420 1.00 12.52 52 GLY A N 2
ATOM 2579 C CA . GLY A 1 52 ? -17.877 -9.164 -1.988 1.00 60.33 52 GLY A CA 2
ATOM 2580 C C . GLY A 1 52 ? -17.255 -10.437 -2.563 1.00 61.03 52 GLY A C 2
ATOM 2581 O O . GLY A 1 52 ? -17.936 -11.454 -2.709 1.00 55.15 52 GLY A O 2
ATOM 2585 N N . GLN A 1 53 ? -15.960 -10.391 -2.876 1.00 1.45 53 GLN A N 2
ATOM 2586 C CA . GLN A 1 53 ? -15.255 -11.543 -3.456 1.00 34.15 53 GLN A CA 2
ATOM 2587 C C . GLN A 1 53 ? -14.618 -12.431 -2.370 1.00 2.10 53 GLN A C 2
ATOM 2588 O O . GLN A 1 53 ? -13.991 -13.448 -2.678 1.00 2.41 53 GLN A O 2
ATOM 2602 N N . GLY A 1 54 ? -14.776 -12.036 -1.105 1.00 72.14 54 GLY A N 2
ATOM 2603 C CA . GLY A 1 54 ? -14.220 -12.806 0.008 1.00 14.44 54 GLY A CA 2
ATOM 2604 C C . GLY A 1 54 ? -12.691 -12.829 0.032 1.00 65.12 54 GLY A C 2
ATOM 2605 O O . GLY A 1 54 ? -12.082 -13.839 0.398 1.00 4.24 54 GLY A O 2
ATOM 2609 N N . ARG A 1 55 ? -12.069 -11.716 -0.357 1.00 4.33 55 ARG A N 2
ATOM 2610 C CA . ARG A 1 55 ? -10.606 -11.621 -0.388 1.00 0.31 55 ARG A CA 2
ATOM 2611 C C . ARG A 1 55 ? -10.109 -10.243 0.086 1.00 33.21 55 ARG A C 2
ATOM 2612 O O . ARG A 1 55 ? -10.669 -9.206 -0.279 1.00 41.12 55 ARG A O 2
ATOM 2633 N N . MET A 1 56 ? -9.056 -10.248 0.905 1.00 74.11 56 MET A N 2
ATOM 2634 C CA . MET A 1 56 ? -8.387 -9.012 1.319 1.00 44.13 56 MET A CA 2
ATOM 2635 C C . MET A 1 56 ? -7.162 -8.765 0.431 1.00 55.22 56 MET A C 2
ATOM 2636 O O . MET A 1 56 ? -6.174 -9.498 0.504 1.00 12.43 56 MET A O 2
ATOM 2650 N N . ILE A 1 57 ? -7.229 -7.744 -0.415 1.00 53.30 57 ILE A N 2
ATOM 2651 C CA . ILE A 1 57 ? -6.142 -7.459 -1.359 1.00 22.00 57 ILE A CA 2
ATOM 2652 C C . ILE A 1 57 ? -5.176 -6.408 -0.792 1.00 51.14 57 ILE A C 2
ATOM 2653 O O . ILE A 1 57 ? -5.594 -5.335 -0.343 1.00 64.42 57 ILE A O 2
ATOM 2669 N N . GLN A 1 58 ? -3.880 -6.725 -0.795 1.00 3.21 58 GLN A N 2
ATOM 2670 C CA . GLN A 1 58 ? -2.876 -5.812 -0.243 1.00 44.55 58 GLN A CA 2
ATOM 2671 C C . GLN A 1 58 ? -2.292 -4.920 -1.345 1.00 30.33 58 GLN A C 2
ATOM 2672 O O . GLN A 1 58 ? -1.508 -5.366 -2.182 1.00 1.15 58 GLN A O 2
ATOM 2686 N N . VAL A 1 59 ? -2.698 -3.654 -1.346 1.00 54.43 59 VAL A N 2
ATOM 2687 C CA . VAL A 1 59 ? -2.306 -2.711 -2.398 1.00 73.44 59 VAL A CA 2
ATOM 2688 C C . VAL A 1 59 ? -1.074 -1.889 -2.002 1.00 72.30 59 VAL A C 2
ATOM 2689 O O . VAL A 1 59 ? -1.081 -1.187 -0.994 1.00 11.42 59 VAL A O 2
ATOM 2702 N N . SER A 1 60 ? -0.025 -1.966 -2.817 1.00 40.53 60 SER A N 2
ATOM 2703 C CA . SER A 1 60 ? 1.232 -1.259 -2.534 1.00 43.31 60 SER A CA 2
ATOM 2704 C C . SER A 1 60 ? 1.509 -0.171 -3.579 1.00 53.30 60 SER A C 2
ATOM 2705 O O . SER A 1 60 ? 1.436 -0.416 -4.783 1.00 35.12 60 SER A O 2
ATOM 2713 N N . ILE A 1 61 ? 1.814 1.035 -3.108 1.00 1.22 61 ILE A N 2
ATOM 2714 C CA . ILE A 1 61 ? 2.138 2.164 -3.989 1.00 0.51 61 ILE A CA 2
ATOM 2715 C C . ILE A 1 61 ? 3.554 2.697 -3.704 1.00 34.41 61 ILE A C 2
ATOM 2716 O O . ILE A 1 61 ? 4.082 2.510 -2.603 1.00 43.12 61 ILE A O 2
ATOM 2732 N N . PRO A 1 62 ? 4.194 3.366 -4.690 1.00 12.13 62 PRO A N 2
ATOM 2733 C CA . PRO A 1 62 ? 5.532 3.959 -4.505 1.00 22.32 62 PRO A CA 2
ATOM 2734 C C . PRO A 1 62 ? 5.597 4.889 -3.280 1.00 43.22 62 PRO A C 2
ATOM 2735 O O . PRO A 1 62 ? 4.808 5.829 -3.157 1.00 53.05 62 PRO A O 2
ATOM 2746 N N . ALA A 1 63 ? 6.549 4.630 -2.382 1.00 24.01 63 ALA A N 2
ATOM 2747 C CA . ALA A 1 63 ? 6.660 5.377 -1.118 1.00 64.35 63 ALA A CA 2
ATOM 2748 C C . ALA A 1 63 ? 6.830 6.889 -1.327 1.00 73.41 63 ALA A C 2
ATOM 2749 O O . ALA A 1 63 ? 6.575 7.681 -0.419 1.00 15.44 63 ALA A O 2
ATOM 2756 N N . SER A 1 64 ? 7.271 7.283 -2.520 1.00 51.32 64 SER A N 2
ATOM 2757 C CA . SER A 1 64 ? 7.389 8.706 -2.875 1.00 22.54 64 SER A CA 2
ATOM 2758 C C . SER A 1 64 ? 6.048 9.438 -2.721 1.00 4.25 64 SER A C 2
ATOM 2759 O O . SER A 1 64 ? 6.006 10.629 -2.403 1.00 2.43 64 SER A O 2
ATOM 2767 N N . VAL A 1 65 ? 4.953 8.707 -2.936 1.00 20.15 65 VAL A N 2
ATOM 2768 C CA . VAL A 1 65 ? 3.600 9.265 -2.835 1.00 12.32 65 VAL A CA 2
ATOM 2769 C C . VAL A 1 65 ? 3.150 9.386 -1.360 1.00 72.13 65 VAL A C 2
ATOM 2770 O O . VAL A 1 65 ? 3.327 8.453 -0.568 1.00 72.24 65 VAL A O 2
ATOM 2783 N N . PRO A 1 66 ? 2.569 10.547 -0.969 1.00 1.15 66 PRO A N 2
ATOM 2784 C CA . PRO A 1 66 ? 2.126 10.809 0.419 1.00 33.44 66 PRO A CA 2
ATOM 2785 C C . PRO A 1 66 ? 1.219 9.709 1.021 1.00 75.52 66 PRO A C 2
ATOM 2786 O O . PRO A 1 66 ? 0.571 8.938 0.302 1.00 44.23 66 PRO A O 2
ATOM 2797 N N . LEU A 1 67 ? 1.181 9.669 2.355 1.00 24.40 67 LEU A N 2
ATOM 2798 C CA . LEU A 1 67 ? 0.405 8.671 3.105 1.00 31.22 67 LEU A CA 2
ATOM 2799 C C . LEU A 1 67 ? -1.109 8.879 2.933 1.00 32.41 67 LEU A C 2
ATOM 2800 O O . LEU A 1 67 ? -1.586 10.009 2.811 1.00 25.41 67 LEU A O 2
ATOM 2816 N N . LYS A 1 68 ? -1.861 7.778 2.919 1.00 42.43 68 LYS A N 2
ATOM 2817 C CA . LYS A 1 68 ? -3.325 7.837 2.783 1.00 45.10 68 LYS A CA 2
ATOM 2818 C C . LYS A 1 68 ? -4.023 7.927 4.147 1.00 31.14 68 LYS A C 2
ATOM 2819 O O . LYS A 1 68 ? -3.811 7.095 5.029 1.00 62.42 68 LYS A O 2
ATOM 2838 N N . GLU A 1 69 ? -4.869 8.942 4.295 1.00 63.13 69 GLU A N 2
ATOM 2839 C CA . GLU A 1 69 ? -5.588 9.208 5.550 1.00 51.13 69 GLU A CA 2
ATOM 2840 C C . GLU A 1 69 ? -7.084 8.860 5.431 1.00 43.34 69 GLU A C 2
ATOM 2841 O O . GLU A 1 69 ? -7.918 9.405 6.156 1.00 41.12 69 GLU A O 2
ATOM 2853 N N . PHE A 1 70 ? -7.411 7.939 4.528 1.00 22.13 70 PHE A N 2
ATOM 2854 C CA . PHE A 1 70 ? -8.808 7.552 4.281 1.00 33.52 70 PHE A CA 2
ATOM 2855 C C . PHE A 1 70 ? -9.467 6.936 5.528 1.00 51.02 70 PHE A C 2
ATOM 2856 O O . PHE A 1 70 ? -8.794 6.365 6.391 1.00 75.21 70 PHE A O 2
ATOM 2873 N N . ASP A 1 71 ? -10.787 7.059 5.607 1.00 12.21 71 ASP A N 2
ATOM 2874 C CA . ASP A 1 71 ? -11.544 6.602 6.774 1.00 13.30 71 ASP A CA 2
ATOM 2875 C C . ASP A 1 71 ? -11.810 5.082 6.740 1.00 11.33 71 ASP A C 2
ATOM 2876 O O . ASP A 1 71 ? -11.661 4.429 5.703 1.00 3.45 71 ASP A O 2
ATOM 2885 N N . TYR A 1 72 ? -12.205 4.530 7.889 1.00 33.23 72 TYR A N 2
ATOM 2886 C CA . TYR A 1 72 ? -12.495 3.098 8.016 1.00 23.31 72 TYR A CA 2
ATOM 2887 C C . TYR A 1 72 ? -13.615 2.658 7.053 1.00 1.14 72 TYR A C 2
ATOM 2888 O O . TYR A 1 72 ? -14.754 3.133 7.139 1.00 42.43 72 TYR A O 2
ATOM 2906 N N . ASN A 1 73 ? -13.267 1.749 6.139 1.00 0.43 73 ASN A N 2
ATOM 2907 C CA . ASN A 1 73 ? -14.191 1.228 5.115 1.00 34.34 73 ASN A CA 2
ATOM 2908 C C . ASN A 1 73 ? -14.573 2.300 4.075 1.00 72.32 73 ASN A C 2
ATOM 2909 O O . ASN A 1 73 ? -15.611 2.194 3.417 1.00 73.42 73 ASN A O 2
ATOM 2920 N N . ALA A 1 74 ? -13.717 3.309 3.907 1.00 73.53 74 ALA A N 2
ATOM 2921 C CA . ALA A 1 74 ? -13.933 4.344 2.888 1.00 22.32 74 ALA A CA 2
ATOM 2922 C C . ALA A 1 74 ? -13.793 3.769 1.470 1.00 62.22 74 ALA A C 2
ATOM 2923 O O . ALA A 1 74 ? -12.849 3.031 1.179 1.00 72.42 74 ALA A O 2
ATOM 2930 N N . ARG A 1 75 ? -14.735 4.108 0.596 1.00 61.43 75 ARG A N 2
ATOM 2931 C CA . ARG A 1 75 ? -14.738 3.598 -0.780 1.00 11.01 75 ARG A CA 2
ATOM 2932 C C . ARG A 1 75 ? -13.663 4.282 -1.642 1.00 22.33 75 ARG A C 2
ATOM 2933 O O . ARG A 1 75 ? -13.733 5.485 -1.914 1.00 3.40 75 ARG A O 2
ATOM 2954 N N . VAL A 1 76 ? -12.663 3.506 -2.061 1.00 11.31 76 VAL A N 2
ATOM 2955 C CA . VAL A 1 76 ? -11.538 4.024 -2.840 1.00 71.24 76 VAL A CA 2
ATOM 2956 C C . VAL A 1 76 ? -11.334 3.240 -4.151 1.00 52.23 76 VAL A C 2
ATOM 2957 O O . VAL A 1 76 ? -11.707 2.068 -4.262 1.00 52.42 76 VAL A O 2
ATOM 2970 N N . GLU A 1 77 ? -10.747 3.902 -5.144 1.00 72.13 77 GLU A N 2
ATOM 2971 C CA . GLU A 1 77 ? -10.366 3.261 -6.404 1.00 71.04 77 GLU A CA 2
ATOM 2972 C C . GLU A 1 77 ? -8.889 3.552 -6.725 1.00 63.33 77 GLU A C 2
ATOM 2973 O O . GLU A 1 77 ? -8.330 4.555 -6.275 1.00 70.04 77 GLU A O 2
ATOM 2985 N N . LEU A 1 78 ? -8.257 2.676 -7.497 1.00 1.44 78 LEU A N 2
ATOM 2986 C CA . LEU A 1 78 ? -6.814 2.768 -7.737 1.00 64.44 78 LEU A CA 2
ATOM 2987 C C . LEU A 1 78 ? -6.464 3.493 -9.045 1.00 41.34 78 LEU A C 2
ATOM 2988 O O . LEU A 1 78 ? -7.190 3.413 -10.039 1.00 42.33 78 LEU A O 2
ATOM 3004 N N . ILE A 1 79 ? -5.341 4.202 -9.019 1.00 33.13 79 ILE A N 2
ATOM 3005 C CA . ILE A 1 79 ? -4.779 4.838 -10.210 1.00 21.23 79 ILE A CA 2
ATOM 3006 C C . ILE A 1 79 ? -3.676 3.952 -10.809 1.00 3.04 79 ILE A C 2
ATOM 3007 O O . ILE A 1 79 ? -2.631 3.754 -10.188 1.00 4.13 79 ILE A O 2
ATOM 3023 N N . ASN A 1 80 ? -3.928 3.403 -12.000 1.00 23.23 80 ASN A N 2
ATOM 3024 C CA . ASN A 1 80 ? -2.957 2.541 -12.700 1.00 3.12 80 ASN A CA 2
ATOM 3025 C C . ASN A 1 80 ? -2.570 1.301 -11.859 1.00 62.14 80 ASN A C 2
ATOM 3026 O O . ASN A 1 80 ? -1.406 1.138 -11.480 1.00 62.13 80 ASN A O 2
ATOM 3037 N N . PRO A 1 81 ? -3.542 0.421 -11.536 1.00 55.43 81 PRO A N 2
ATOM 3038 C CA . PRO A 1 81 ? -3.286 -0.798 -10.752 1.00 54.43 81 PRO A CA 2
ATOM 3039 C C . PRO A 1 81 ? -2.732 -1.970 -11.587 1.00 43.41 81 PRO A C 2
ATOM 3040 O O . PRO A 1 81 ? -3.163 -2.201 -12.718 1.00 75.10 81 PRO A O 2
ATOM 3051 N N . ILE A 1 82 ? -1.779 -2.713 -11.019 1.00 32.11 82 ILE A N 2
ATOM 3052 C CA . ILE A 1 82 ? -1.249 -3.934 -11.649 1.00 13.24 82 ILE A CA 2
ATOM 3053 C C . ILE A 1 82 ? -1.053 -5.056 -10.608 1.00 55.55 82 ILE A C 2
ATOM 3054 O O . ILE A 1 82 ? -0.746 -4.793 -9.441 1.00 32.14 82 ILE A O 2
ATOM 3070 N N . ALA A 1 83 ? -1.241 -6.305 -11.032 1.00 72.03 83 ALA A N 2
ATOM 3071 C CA . ALA A 1 83 ? -1.002 -7.462 -10.158 1.00 34.44 83 ALA A CA 2
ATOM 3072 C C . ALA A 1 83 ? 0.487 -7.841 -10.154 1.00 62.20 83 ALA A C 2
ATOM 3073 O O . ALA A 1 83 ? 1.010 -8.364 -11.140 1.00 3.54 83 ALA A O 2
ATOM 3080 N N . ASP A 1 84 ? 1.171 -7.570 -9.043 1.00 13.10 84 ASP A N 2
ATOM 3081 C CA . ASP A 1 84 ? 2.620 -7.784 -8.963 1.00 24.51 84 ASP A CA 2
ATOM 3082 C C . ASP A 1 84 ? 2.960 -9.262 -8.692 1.00 61.25 84 ASP A C 2
ATOM 3083 O O . ASP A 1 84 ? 2.925 -9.727 -7.550 1.00 11.25 84 ASP A O 2
ATOM 3092 N N . THR A 1 85 ? 3.287 -9.990 -9.756 1.00 74.45 85 THR A N 2
ATOM 3093 C CA . THR A 1 85 ? 3.616 -11.417 -9.657 1.00 52.13 85 THR A CA 2
ATOM 3094 C C . THR A 1 85 ? 4.997 -11.650 -9.031 1.00 75.51 85 THR A C 2
ATOM 3095 O O . THR A 1 85 ? 5.237 -12.681 -8.398 1.00 33.32 85 THR A O 2
ATOM 3106 N N . VAL A 1 86 ? 5.905 -10.689 -9.194 1.00 63.23 86 VAL A N 2
ATOM 3107 C CA . VAL A 1 86 ? 7.272 -10.831 -8.674 1.00 23.44 86 VAL A CA 2
ATOM 3108 C C . VAL A 1 86 ? 7.333 -10.676 -7.141 1.00 53.11 86 VAL A C 2
ATOM 3109 O O . VAL A 1 86 ? 8.328 -11.046 -6.513 1.00 11.14 86 VAL A O 2
ATOM 3122 N N . ALA A 1 87 ? 6.272 -10.131 -6.545 1.00 2.20 87 ALA A N 2
ATOM 3123 C CA . ALA A 1 87 ? 6.172 -10.004 -5.085 1.00 61.01 87 ALA A CA 2
ATOM 3124 C C . ALA A 1 87 ? 6.398 -11.350 -4.380 1.00 43.41 87 ALA A C 2
ATOM 3125 O O . ALA A 1 87 ? 7.319 -11.490 -3.578 1.00 42.10 87 ALA A O 2
ATOM 3132 N N . THR A 1 88 ? 5.560 -12.337 -4.698 1.00 23.22 88 THR A N 2
ATOM 3133 C CA . THR A 1 88 ? 5.689 -13.689 -4.119 1.00 43.32 88 THR A CA 2
ATOM 3134 C C . THR A 1 88 ? 7.022 -14.352 -4.505 1.00 44.53 88 THR A C 2
ATOM 3135 O O . THR A 1 88 ? 7.550 -15.189 -3.771 1.00 61.22 88 THR A O 2
ATOM 3146 N N . ALA A 1 89 ? 7.562 -13.971 -5.660 1.00 73.14 89 ALA A N 2
ATOM 3147 C CA . ALA A 1 89 ? 8.844 -14.504 -6.131 1.00 31.02 89 ALA A CA 2
ATOM 3148 C C . ALA A 1 89 ? 10.024 -13.912 -5.344 1.00 61.53 89 ALA A C 2
ATOM 3149 O O . ALA A 1 89 ? 11.081 -14.535 -5.226 1.00 34.41 89 ALA A O 2
ATOM 3156 N N . THR A 1 90 ? 9.837 -12.707 -4.802 1.00 14.11 90 THR A N 2
ATOM 3157 C CA . THR A 1 90 ? 10.891 -12.023 -4.038 1.00 4.32 90 THR A CA 2
ATOM 3158 C C . THR A 1 90 ? 10.738 -12.245 -2.520 1.00 54.23 90 THR A C 2
ATOM 3159 O O . THR A 1 90 ? 11.723 -12.460 -1.810 1.00 13.43 90 THR A O 2
ATOM 3170 N N . TYR A 1 91 ? 9.498 -12.194 -2.030 1.00 53.42 91 TYR A N 2
ATOM 3171 C CA . TYR A 1 91 ? 9.220 -12.321 -0.590 1.00 44.14 91 TYR A CA 2
ATOM 3172 C C . TYR A 1 91 ? 8.349 -13.553 -0.288 1.00 44.21 91 TYR A C 2
ATOM 3173 O O . TYR A 1 91 ? 7.120 -13.486 -0.359 1.00 50.45 91 TYR A O 2
ATOM 3191 N N . GLN A 1 92 ? 8.982 -14.677 0.038 1.00 54.24 92 GLN A N 2
ATOM 3192 C CA . GLN A 1 92 ? 8.243 -15.884 0.426 1.00 1.22 92 GLN A CA 2
ATOM 3193 C C . GLN A 1 92 ? 7.732 -15.776 1.873 1.00 75.30 92 GLN A C 2
ATOM 3194 O O . GLN A 1 92 ? 8.408 -15.227 2.746 1.00 23.24 92 GLN A O 2
ATOM 3208 N N . GLY A 1 93 ? 6.538 -16.311 2.124 1.00 14.14 93 GLY A N 2
ATOM 3209 C CA . GLY A 1 93 ? 5.920 -16.195 3.445 1.00 33.11 93 GLY A CA 2
ATOM 3210 C C . GLY A 1 93 ? 4.773 -15.188 3.471 1.00 63.21 93 GLY A C 2
ATOM 3211 O O . GLY A 1 93 ? 4.250 -14.848 4.535 1.00 22.44 93 GLY A O 2
ATOM 3215 N N . ALA A 1 94 ? 4.405 -14.699 2.291 1.00 35.30 94 ALA A N 2
ATOM 3216 C CA . ALA A 1 94 ? 3.276 -13.775 2.115 1.00 14.42 94 ALA A CA 2
ATOM 3217 C C . ALA A 1 94 ? 2.668 -13.967 0.721 1.00 13.01 94 ALA A C 2
ATOM 3218 O O . ALA A 1 94 ? 2.137 -13.038 0.114 1.00 51.20 94 ALA A O 2
ATOM 3225 N N . ASP A 1 95 ? 2.724 -15.210 0.255 1.00 43.51 95 ASP A N 2
ATOM 3226 C CA . ASP A 1 95 ? 2.423 -15.561 -1.135 1.00 3.22 95 ASP A CA 2
ATOM 3227 C C . ASP A 1 95 ? 0.913 -15.552 -1.445 1.00 52.31 95 ASP A C 2
ATOM 3228 O O . ASP A 1 95 ? 0.482 -15.023 -2.472 1.00 11.50 95 ASP A O 2
ATOM 3237 N N . VAL A 1 96 ? 0.112 -16.151 -0.563 1.00 54.52 96 VAL A N 2
ATOM 3238 C CA . VAL A 1 96 ? -1.320 -16.350 -0.831 1.00 33.24 96 VAL A CA 2
ATOM 3239 C C . VAL A 1 96 ? -2.127 -15.031 -0.787 1.00 13.24 96 VAL A C 2
ATOM 3240 O O . VAL A 1 96 ? -3.117 -14.875 -1.509 1.00 44.12 96 VAL A O 2
ATOM 3253 N N . ASP A 1 97 ? -1.718 -14.089 0.061 1.00 75.14 97 ASP A N 2
ATOM 3254 C CA . ASP A 1 97 ? -2.358 -12.770 0.095 1.00 71.41 97 ASP A CA 2
ATOM 3255 C C . ASP A 1 97 ? -1.680 -11.822 -0.906 1.00 33.24 97 ASP A C 2
ATOM 3256 O O . ASP A 1 97 ? -0.811 -11.027 -0.552 1.00 21.02 97 ASP A O 2
ATOM 3265 N N . TRP A 1 98 ? -2.079 -11.966 -2.166 1.00 24.21 98 TRP A N 2
ATOM 3266 C CA . TRP A 1 98 ? -1.475 -11.248 -3.291 1.00 51.44 98 TRP A CA 2
ATOM 3267 C C . TRP A 1 98 ? -1.474 -9.713 -3.139 1.00 23.42 98 TRP A C 2
ATOM 3268 O O . TRP A 1 98 ? -2.379 -9.104 -2.541 1.00 42.42 98 TRP A O 2
ATOM 3289 N N . TYR A 1 99 ? -0.436 -9.102 -3.716 1.00 42.54 99 TYR A N 2
ATOM 3290 C CA . TYR A 1 99 ? -0.233 -7.654 -3.671 1.00 14.11 99 TYR A CA 2
ATOM 3291 C C . TYR A 1 99 ? -0.586 -6.986 -5.009 1.00 61.55 99 TYR A C 2
ATOM 3292 O O . TYR A 1 99 ? -0.001 -7.298 -6.051 1.00 23.24 99 TYR A O 2
ATOM 3310 N N . ILE A 1 100 ? -1.540 -6.061 -4.970 1.00 74.31 100 ILE A N 2
ATOM 3311 C CA . ILE A 1 100 ? -1.903 -5.269 -6.149 1.00 73.00 100 ILE A CA 2
ATOM 3312 C C . ILE A 1 100 ? -1.233 -3.888 -6.080 1.00 73.50 100 ILE A C 2
ATOM 3313 O O . ILE A 1 100 ? -1.619 -3.039 -5.283 1.00 31.53 100 ILE A O 2
ATOM 3329 N N . LYS A 1 101 ? -0.221 -3.668 -6.907 1.00 45.13 101 LYS A N 2
ATOM 3330 C CA . LYS A 1 101 ? 0.551 -2.423 -6.858 1.00 42.14 101 LYS A CA 2
ATOM 3331 C C . LYS A 1 101 ? 0.019 -1.379 -7.849 1.00 34.14 101 LYS A C 2
ATOM 3332 O O . LYS A 1 101 ? -0.171 -1.662 -9.029 1.00 13.50 101 LYS A O 2
ATOM 3351 N N . ALA A 1 102 ? -0.222 -0.169 -7.356 1.00 4.14 102 ALA A N 2
ATOM 3352 C CA . ALA A 1 102 ? -0.776 0.912 -8.177 1.00 71.42 102 ALA A CA 2
ATOM 3353 C C . ALA A 1 102 ? 0.120 2.157 -8.145 1.00 34.33 102 ALA A C 2
ATOM 3354 O O . ALA A 1 102 ? 1.121 2.201 -7.425 1.00 41.41 102 ALA A O 2
ATOM 3361 N N . ASP A 1 103 ? -0.233 3.158 -8.942 1.00 52.41 103 ASP A N 2
ATOM 3362 C CA . ASP A 1 103 ? 0.503 4.423 -8.966 1.00 31.14 103 ASP A CA 2
ATOM 3363 C C . ASP A 1 103 ? 0.049 5.341 -7.817 1.00 14.53 103 ASP A C 2
ATOM 3364 O O . ASP A 1 103 ? 0.859 6.055 -7.216 1.00 43.52 103 ASP A O 2
ATOM 3373 N N . ASP A 1 104 ? -1.254 5.313 -7.515 1.00 30.21 104 ASP A N 2
ATOM 3374 C CA . ASP A 1 104 ? -1.822 6.101 -6.411 1.00 23.21 104 ASP A CA 2
ATOM 3375 C C . ASP A 1 104 ? -3.199 5.554 -5.975 1.00 52.33 104 ASP A C 2
ATOM 3376 O O . ASP A 1 104 ? -3.819 4.761 -6.685 1.00 45.30 104 ASP A O 2
ATOM 3385 N N . ILE A 1 105 ? -3.664 5.981 -4.800 1.00 63.41 105 ILE A N 2
ATOM 3386 C CA . ILE A 1 105 ? -4.954 5.535 -4.255 1.00 0.13 105 ILE A CA 2
ATOM 3387 C C . ILE A 1 105 ? -5.877 6.736 -3.982 1.00 31.51 105 ILE A C 2
ATOM 3388 O O . ILE A 1 105 ? -5.556 7.601 -3.166 1.00 55.42 105 ILE A O 2
ATOM 3404 N N . VAL A 1 106 ? -7.024 6.780 -4.659 1.00 33.44 106 VAL A N 2
ATOM 3405 C CA . VAL A 1 106 ? -7.968 7.900 -4.520 1.00 73.13 106 VAL A CA 2
ATOM 3406 C C . VAL A 1 106 ? -9.369 7.414 -4.116 1.00 14.24 106 VAL A C 2
ATOM 3407 O O . VAL A 1 106 ? -9.660 6.220 -4.166 1.00 25.30 106 VAL A O 2
ATOM 3420 N N . LEU A 1 107 ? -10.230 8.344 -3.706 1.00 44.02 107 LEU A N 2
ATOM 3421 C CA . LEU A 1 107 ? -11.623 8.013 -3.375 1.00 13.14 107 LEU A CA 2
ATOM 3422 C C . LEU A 1 107 ? -12.426 7.667 -4.640 1.00 71.23 107 LEU A C 2
ATOM 3423 O O . LEU A 1 107 ? -12.215 8.259 -5.699 1.00 4.31 107 LEU A O 2
ATOM 3439 N N . THR A 1 108 ? -13.347 6.713 -4.521 1.00 61.14 108 THR A N 2
ATOM 3440 C CA . THR A 1 108 ? -14.162 6.278 -5.668 1.00 32.21 108 THR A CA 2
ATOM 3441 C C . THR A 1 108 ? -15.055 7.409 -6.197 1.00 64.01 108 THR A C 2
ATOM 3442 O O . THR A 1 108 ? -15.877 7.962 -5.462 1.00 13.33 108 THR A O 2
ATOM 3453 N N . LEU A 1 109 ? -14.883 7.744 -7.471 1.00 13.10 109 LEU A N 2
ATOM 3454 C CA . LEU A 1 109 ? -15.677 8.786 -8.125 1.00 50.31 109 LEU A CA 2
ATOM 3455 C C . LEU A 1 109 ? -17.155 8.385 -8.237 1.00 4.15 109 LEU A C 2
ATOM 3456 O O . LEU A 1 109 ? -17.553 7.690 -9.173 1.00 15.20 109 LEU A O 2
ATOM 3472 N N . GLU A 1 110 ? -17.952 8.810 -7.260 1.00 55.30 110 GLU A N 2
ATOM 3473 C CA . GLU A 1 110 ? -19.398 8.556 -7.256 1.00 24.34 110 GLU A CA 2
ATOM 3474 C C . GLU A 1 110 ? -20.149 9.597 -8.111 1.00 41.35 110 GLU A C 2
ATOM 3475 O O . GLU A 1 110 ? -20.531 9.276 -9.259 1.00 38.30 110 GLU A O 2
ATOM 3487 N N . MET A 1 1 ? -30.209 14.970 -36.100 1.00 24.20 1 MET A N 3
ATOM 3488 C CA . MET A 1 1 ? -29.932 16.427 -35.956 1.00 61.40 1 MET A CA 3
ATOM 3489 C C . MET A 1 1 ? -28.426 16.711 -35.816 1.00 23.24 1 MET A C 3
ATOM 3490 O O . MET A 1 1 ? -27.888 17.588 -36.493 1.00 23.24 1 MET A O 3
ATOM 3506 N N . MET A 1 2 ? -27.746 15.964 -34.942 1.00 50.11 2 MET A N 3
ATOM 3507 C CA . MET A 1 2 ? -26.308 16.150 -34.703 1.00 3.01 2 MET A CA 3
ATOM 3508 C C . MET A 1 2 ? -25.778 15.101 -33.716 1.00 61.24 2 MET A C 3
ATOM 3509 O O . MET A 1 2 ? -26.388 14.847 -32.679 1.00 61.13 2 MET A O 3
ATOM 3523 N N . ARG A 1 3 ? -24.648 14.491 -34.049 1.00 33.25 3 ARG A N 3
ATOM 3524 C CA . ARG A 1 3 ? -24.066 13.427 -33.222 1.00 63.20 3 ARG A CA 3
ATOM 3525 C C . ARG A 1 3 ? -22.862 13.934 -32.415 1.00 22.31 3 ARG A C 3
ATOM 3526 O O . ARG A 1 3 ? -22.042 14.703 -32.918 1.00 62.21 3 ARG A O 3
ATOM 3547 N N . LEU A 1 4 ? -22.764 13.499 -31.160 1.00 12.11 4 LEU A N 3
ATOM 3548 C CA . LEU A 1 4 ? -21.622 13.842 -30.302 1.00 14.01 4 LEU A CA 3
ATOM 3549 C C . LEU A 1 4 ? -20.625 12.670 -30.224 1.00 35.05 4 LEU A C 3
ATOM 3550 O O . LEU A 1 4 ? -20.869 11.595 -30.775 1.00 44.11 4 LEU A O 3
ATOM 3566 N N . ALA A 1 5 ? -19.510 12.878 -29.528 1.00 22.21 5 ALA A N 3
ATOM 3567 C CA . ALA A 1 5 ? -18.482 11.839 -29.371 1.00 13.24 5 ALA A CA 3
ATOM 3568 C C . ALA A 1 5 ? -18.958 10.690 -28.461 1.00 75.23 5 ALA A C 3
ATOM 3569 O O . ALA A 1 5 ? -18.431 9.576 -28.516 1.00 61.54 5 ALA A O 3
ATOM 3576 N N . ASN A 1 6 ? -19.956 10.970 -27.625 1.00 71.13 6 ASN A N 3
ATOM 3577 C CA . ASN A 1 6 ? -20.500 9.972 -26.698 1.00 43.41 6 ASN A CA 3
ATOM 3578 C C . ASN A 1 6 ? -21.278 8.868 -27.435 1.00 53.15 6 ASN A C 3
ATOM 3579 O O . ASN A 1 6 ? -22.336 9.122 -28.014 1.00 22.22 6 ASN A O 3
ATOM 3590 N N . GLY A 1 7 ? -20.746 7.649 -27.411 1.00 33.23 7 GLY A N 3
ATOM 3591 C CA . GLY A 1 7 ? -21.438 6.506 -28.000 1.00 22.22 7 GLY A CA 3
ATOM 3592 C C . GLY A 1 7 ? -21.887 5.491 -26.954 1.00 30.20 7 GLY A C 3
ATOM 3593 O O . GLY A 1 7 ? -23.065 5.442 -26.582 1.00 4.45 7 GLY A O 3
ATOM 3597 N N . ILE A 1 8 ? -20.941 4.695 -26.458 1.00 52.15 8 ILE A N 3
ATOM 3598 C CA . ILE A 1 8 ? -21.230 3.660 -25.456 1.00 54.35 8 ILE A CA 3
ATOM 3599 C C . ILE A 1 8 ? -20.726 4.063 -24.058 1.00 50.12 8 ILE A C 3
ATOM 3600 O O . ILE A 1 8 ? -19.839 4.908 -23.922 1.00 61.40 8 ILE A O 3
ATOM 3616 N N . VAL A 1 9 ? -21.297 3.449 -23.024 1.00 43.23 9 VAL A N 3
ATOM 3617 C CA . VAL A 1 9 ? -20.882 3.701 -21.638 1.00 32.21 9 VAL A CA 3
ATOM 3618 C C . VAL A 1 9 ? -20.641 2.379 -20.899 1.00 41.51 9 VAL A C 3
ATOM 3619 O O . VAL A 1 9 ? -21.557 1.568 -20.753 1.00 40.14 9 VAL A O 3
ATOM 3632 N N . LEU A 1 10 ? -19.411 2.160 -20.435 1.00 22.25 10 LEU A N 3
ATOM 3633 C CA . LEU A 1 10 ? -19.081 0.941 -19.681 1.00 61.52 10 LEU A CA 3
ATOM 3634 C C . LEU A 1 10 ? -19.832 0.881 -18.338 1.00 23.11 10 LEU A C 3
ATOM 3635 O O . LEU A 1 10 ? -20.406 1.874 -17.885 1.00 63.54 10 LEU A O 3
ATOM 3651 N N . ASP A 1 11 ? -19.820 -0.286 -17.705 1.00 42.24 11 ASP A N 3
ATOM 3652 C CA . ASP A 1 11 ? -20.499 -0.470 -16.415 1.00 15.31 11 ASP A CA 3
ATOM 3653 C C . ASP A 1 11 ? -19.505 -0.420 -15.233 1.00 24.21 11 ASP A C 3
ATOM 3654 O O . ASP A 1 11 ? -19.618 0.438 -14.352 1.00 71.42 11 ASP A O 3
ATOM 3663 N N . LYS A 1 12 ? -18.533 -1.337 -15.224 1.00 72.24 12 LYS A N 3
ATOM 3664 C CA . LYS A 1 12 ? -17.509 -1.393 -14.172 1.00 20.21 12 LYS A CA 3
ATOM 3665 C C . LYS A 1 12 ? -16.451 -2.459 -14.500 1.00 1.20 12 LYS A C 3
ATOM 3666 O O . LYS A 1 12 ? -16.686 -3.656 -14.335 1.00 74.21 12 LYS A O 3
ATOM 3685 N N . ASP A 1 13 ? -15.290 -2.012 -14.979 1.00 23.21 13 ASP A N 3
ATOM 3686 C CA . ASP A 1 13 ? -14.219 -2.922 -15.411 1.00 44.11 13 ASP A CA 3
ATOM 3687 C C . ASP A 1 13 ? -13.486 -3.580 -14.223 1.00 4.50 13 ASP A C 3
ATOM 3688 O O . ASP A 1 13 ? -12.803 -4.593 -14.388 1.00 23.30 13 ASP A O 3
ATOM 3697 N N . THR A 1 14 ? -13.624 -3.003 -13.030 1.00 75.31 14 THR A N 3
ATOM 3698 C CA . THR A 1 14 ? -12.987 -3.557 -11.828 1.00 51.21 14 THR A CA 3
ATOM 3699 C C . THR A 1 14 ? -13.666 -4.865 -11.386 1.00 31.23 14 THR A C 3
ATOM 3700 O O . THR A 1 14 ? -14.674 -4.856 -10.678 1.00 55.14 14 THR A O 3
ATOM 3711 N N . THR A 1 15 ? -13.097 -5.991 -11.820 1.00 11.11 15 THR A N 3
ATOM 3712 C CA . THR A 1 15 ? -13.640 -7.332 -11.517 1.00 13.04 15 THR A CA 3
ATOM 3713 C C . THR A 1 15 ? -13.706 -7.620 -10.007 1.00 43.14 15 THR A C 3
ATOM 3714 O O . THR A 1 15 ? -14.357 -8.577 -9.573 1.00 62.10 15 THR A O 3
ATOM 3725 N N . PHE A 1 16 ? -13.027 -6.800 -9.210 1.00 43.13 16 PHE A N 3
ATOM 3726 C CA . PHE A 1 16 ? -13.055 -6.928 -7.746 1.00 63.52 16 PHE A CA 3
ATOM 3727 C C . PHE A 1 16 ? -14.253 -6.180 -7.137 1.00 53.04 16 PHE A C 3
ATOM 3728 O O . PHE A 1 16 ? -14.447 -6.189 -5.918 1.00 71.02 16 PHE A O 3
ATOM 3745 N N . GLY A 1 17 ? -15.058 -5.544 -7.985 1.00 54.44 17 GLY A N 3
ATOM 3746 C CA . GLY A 1 17 ? -16.129 -4.677 -7.505 1.00 42.35 17 GLY A CA 3
ATOM 3747 C C . GLY A 1 17 ? -15.596 -3.335 -7.019 1.00 31.20 17 GLY A C 3
ATOM 3748 O O . GLY A 1 17 ? -14.648 -2.794 -7.594 1.00 51.24 17 GLY A O 3
ATOM 3752 N N . GLU A 1 18 ? -16.196 -2.785 -5.968 1.00 44.14 18 GLU A N 3
ATOM 3753 C CA . GLU A 1 18 ? -15.675 -1.563 -5.348 1.00 62.23 18 GLU A CA 3
ATOM 3754 C C . GLU A 1 18 ? -14.628 -1.905 -4.278 1.00 15.22 18 GLU A C 3
ATOM 3755 O O . GLU A 1 18 ? -14.855 -2.770 -3.429 1.00 31.21 18 GLU A O 3
ATOM 3767 N N . LEU A 1 19 ? -13.482 -1.237 -4.332 1.00 1.14 19 LEU A N 3
ATOM 3768 C CA . LEU A 1 19 ? -12.450 -1.412 -3.311 1.00 34.20 19 LEU A CA 3
ATOM 3769 C C . LEU A 1 19 ? -12.727 -0.492 -2.116 1.00 22.35 19 LEU A C 3
ATOM 3770 O O . LEU A 1 19 ? -12.930 0.710 -2.280 1.00 31.13 19 LEU A O 3
ATOM 3786 N N . LYS A 1 20 ? -12.759 -1.062 -0.915 1.00 72.30 20 LYS A N 3
ATOM 3787 C CA . LYS A 1 20 ? -13.058 -0.287 0.294 1.00 11.10 20 LYS A CA 3
ATOM 3788 C C . LYS A 1 20 ? -11.941 -0.409 1.348 1.00 71.00 20 LYS A C 3
ATOM 3789 O O . LYS A 1 20 ? -11.671 -1.495 1.874 1.00 33.45 20 LYS A O 3
ATOM 3808 N N . PHE A 1 21 ? -11.320 0.737 1.647 1.00 32.42 21 PHE A N 3
ATOM 3809 C CA . PHE A 1 21 ? -10.143 0.834 2.534 1.00 65.44 21 PHE A CA 3
ATOM 3810 C C . PHE A 1 21 ? -10.410 0.291 3.952 1.00 73.11 21 PHE A C 3
ATOM 3811 O O . PHE A 1 21 ? -11.555 0.198 4.388 1.00 10.30 21 PHE A O 3
ATOM 3828 N N . SER A 1 22 ? -9.337 -0.092 4.655 1.00 20.34 22 SER A N 3
ATOM 3829 C CA . SER A 1 22 ? -9.434 -0.508 6.070 1.00 52.33 22 SER A CA 3
ATOM 3830 C C . SER A 1 22 ? -8.347 0.132 6.937 1.00 62.03 22 SER A C 3
ATOM 3831 O O . SER A 1 22 ? -8.643 0.922 7.831 1.00 5.42 22 SER A O 3
ATOM 3839 N N . ALA A 1 23 ? -7.089 -0.218 6.674 1.00 42.11 23 ALA A N 3
ATOM 3840 C CA . ALA A 1 23 ? -5.969 0.279 7.480 1.00 34.54 23 ALA A CA 3
ATOM 3841 C C . ALA A 1 23 ? -4.625 0.157 6.748 1.00 22.04 23 ALA A C 3
ATOM 3842 O O . ALA A 1 23 ? -4.558 -0.308 5.607 1.00 35.01 23 ALA A O 3
ATOM 3849 N N . LEU A 1 24 ? -3.557 0.575 7.423 1.00 14.23 24 LEU A N 3
ATOM 3850 C CA . LEU A 1 24 ? -2.195 0.447 6.899 1.00 0.24 24 LEU A CA 3
ATOM 3851 C C . LEU A 1 24 ? -1.597 -0.917 7.292 1.00 31.41 24 LEU A C 3
ATOM 3852 O O . LEU A 1 24 ? -1.484 -1.237 8.476 1.00 22.21 24 LEU A O 3
ATOM 3868 N N . ARG A 1 25 ? -1.230 -1.723 6.303 1.00 63.15 25 ARG A N 3
ATOM 3869 C CA . ARG A 1 25 ? -0.679 -3.062 6.560 1.00 74.11 25 ARG A CA 3
ATOM 3870 C C . ARG A 1 25 ? 0.781 -2.987 7.029 1.00 42.44 25 ARG A C 3
ATOM 3871 O O . ARG A 1 25 ? 1.135 -3.510 8.087 1.00 20.42 25 ARG A O 3
ATOM 3892 N N . ARG A 1 26 ? 1.621 -2.335 6.229 1.00 14.32 26 ARG A N 3
ATOM 3893 C CA . ARG A 1 26 ? 3.048 -2.182 6.544 1.00 75.42 26 ARG A CA 3
ATOM 3894 C C . ARG A 1 26 ? 3.737 -1.258 5.535 1.00 60.23 26 ARG A C 3
ATOM 3895 O O . ARG A 1 26 ? 3.573 -1.417 4.330 1.00 55.50 26 ARG A O 3
ATOM 3916 N N . GLU A 1 27 ? 4.505 -0.292 6.026 1.00 60.42 27 GLU A N 3
ATOM 3917 C CA . GLU A 1 27 ? 5.345 0.530 5.149 1.00 4.12 27 GLU A CA 3
ATOM 3918 C C . GLU A 1 27 ? 6.734 -0.111 5.012 1.00 53.43 27 GLU A C 3
ATOM 3919 O O . GLU A 1 27 ? 7.586 0.035 5.891 1.00 12.52 27 GLU A O 3
ATOM 3931 N N . VAL A 1 28 ? 6.951 -0.840 3.918 1.00 74.44 28 VAL A N 3
ATOM 3932 C CA . VAL A 1 28 ? 8.212 -1.559 3.716 1.00 43.21 28 VAL A CA 3
ATOM 3933 C C . VAL A 1 28 ? 9.383 -0.586 3.520 1.00 24.22 28 VAL A C 3
ATOM 3934 O O . VAL A 1 28 ? 9.395 0.223 2.591 1.00 73.10 28 VAL A O 3
ATOM 3947 N N . ARG A 1 29 ? 10.364 -0.658 4.415 1.00 52.21 29 ARG A N 3
ATOM 3948 C CA . ARG A 1 29 ? 11.492 0.271 4.395 1.00 1.01 29 ARG A CA 3
ATOM 3949 C C . ARG A 1 29 ? 12.726 -0.334 3.710 1.00 62.04 29 ARG A C 3
ATOM 3950 O O . ARG A 1 29 ? 12.790 -1.537 3.449 1.00 42.54 29 ARG A O 3
ATOM 3971 N N . ILE A 1 30 ? 13.705 0.516 3.426 1.00 10.51 30 ILE A N 3
ATOM 3972 C CA . ILE A 1 30 ? 14.875 0.129 2.634 1.00 62.34 30 ILE A CA 3
ATOM 3973 C C . ILE A 1 30 ? 15.950 -0.566 3.492 1.00 5.41 30 ILE A C 3
ATOM 3974 O O . ILE A 1 30 ? 16.708 0.082 4.209 1.00 62.14 30 ILE A O 3
ATOM 3990 N N . GLN A 1 31 ? 15.992 -1.895 3.429 1.00 2.04 31 GLN A N 3
ATOM 3991 C CA . GLN A 1 31 ? 17.002 -2.675 4.156 1.00 65.51 31 GLN A CA 3
ATOM 3992 C C . GLN A 1 31 ? 18.348 -2.664 3.410 1.00 70.53 31 GLN A C 3
ATOM 3993 O O . GLN A 1 31 ? 18.436 -3.103 2.262 1.00 75.34 31 GLN A O 3
ATOM 4007 N N . ASN A 1 32 ? 19.394 -2.167 4.072 1.00 63.12 32 ASN A N 3
ATOM 4008 C CA . ASN A 1 32 ? 20.707 -1.985 3.438 1.00 75.21 32 ASN A CA 3
ATOM 4009 C C . ASN A 1 32 ? 21.376 -3.322 3.084 1.00 34.05 32 ASN A C 3
ATOM 4010 O O . ASN A 1 32 ? 21.128 -4.347 3.723 1.00 32.02 32 ASN A O 3
ATOM 4021 N N . GLU A 1 33 ? 22.238 -3.289 2.067 1.00 61.14 33 GLU A N 3
ATOM 4022 C CA . GLU A 1 33 ? 23.047 -4.452 1.674 1.00 33.42 33 GLU A CA 3
ATOM 4023 C C . GLU A 1 33 ? 23.914 -4.933 2.849 1.00 31.01 33 GLU A C 3
ATOM 4024 O O . GLU A 1 33 ? 24.206 -6.122 2.991 1.00 52.52 33 GLU A O 3
ATOM 4036 N N . ASP A 1 34 ? 24.327 -3.976 3.679 1.00 33.12 34 ASP A N 3
ATOM 4037 C CA . ASP A 1 34 ? 25.180 -4.237 4.839 1.00 62.11 34 ASP A CA 3
ATOM 4038 C C . ASP A 1 34 ? 24.529 -5.220 5.822 1.00 51.22 34 ASP A C 3
ATOM 4039 O O . ASP A 1 34 ? 25.221 -5.946 6.542 1.00 42.21 34 ASP A O 3
ATOM 4048 N N . GLY A 1 35 ? 23.197 -5.246 5.843 1.00 54.32 35 GLY A N 3
ATOM 4049 C CA . GLY A 1 35 ? 22.467 -6.111 6.768 1.00 54.44 35 GLY A CA 3
ATOM 4050 C C . GLY A 1 35 ? 21.442 -5.349 7.604 1.00 73.44 35 GLY A C 3
ATOM 4051 O O . GLY A 1 35 ? 20.321 -5.819 7.813 1.00 54.24 35 GLY A O 3
ATOM 4055 N N . SER A 1 36 ? 21.830 -4.167 8.087 1.00 74.14 36 SER A N 3
ATOM 4056 C CA . SER A 1 36 ? 20.929 -3.312 8.877 1.00 31.11 36 SER A CA 3
ATOM 4057 C C . SER A 1 36 ? 19.896 -2.604 7.990 1.00 41.21 36 SER A C 3
ATOM 4058 O O . SER A 1 36 ? 20.145 -2.337 6.813 1.00 60.43 36 SER A O 3
ATOM 4066 N N . VAL A 1 37 ? 18.736 -2.305 8.559 1.00 71.54 37 VAL A N 3
ATOM 4067 C CA . VAL A 1 37 ? 17.656 -1.637 7.828 1.00 50.34 37 VAL A CA 3
ATOM 4068 C C . VAL A 1 37 ? 17.790 -0.106 7.903 1.00 14.34 37 VAL A C 3
ATOM 4069 O O . VAL A 1 37 ? 18.094 0.447 8.958 1.00 42.35 37 VAL A O 3
ATOM 4082 N N . SER A 1 38 ? 17.579 0.572 6.777 1.00 43.24 38 SER A N 3
ATOM 4083 C CA . SER A 1 38 ? 17.568 2.044 6.750 1.00 24.34 38 SER A CA 3
ATOM 4084 C C . SER A 1 38 ? 16.183 2.578 7.127 1.00 40.45 38 SER A C 3
ATOM 4085 O O . SER A 1 38 ? 15.168 1.933 6.868 1.00 33.12 38 SER A O 3
ATOM 4093 N N . ASP A 1 39 ? 16.137 3.762 7.734 1.00 14.23 39 ASP A N 3
ATOM 4094 C CA . ASP A 1 39 ? 14.867 4.346 8.186 1.00 12.12 39 ASP A CA 3
ATOM 4095 C C . ASP A 1 39 ? 14.014 4.858 7.012 1.00 22.15 39 ASP A C 3
ATOM 4096 O O . ASP A 1 39 ? 12.820 5.120 7.177 1.00 33.04 39 ASP A O 3
ATOM 4105 N N . GLU A 1 40 ? 14.626 4.993 5.835 1.00 64.14 40 GLU A N 3
ATOM 4106 C CA . GLU A 1 40 ? 13.895 5.404 4.628 1.00 23.13 40 GLU A CA 3
ATOM 4107 C C . GLU A 1 40 ? 12.844 4.358 4.228 1.00 20.11 40 GLU A C 3
ATOM 4108 O O . GLU A 1 40 ? 13.080 3.152 4.328 1.00 4.24 40 GLU A O 3
ATOM 4120 N N . ILE A 1 41 ? 11.692 4.825 3.755 1.00 21.03 41 ILE A N 3
ATOM 4121 C CA . ILE A 1 41 ? 10.595 3.939 3.357 1.00 12.22 41 ILE A CA 3
ATOM 4122 C C . ILE A 1 41 ? 10.561 3.769 1.831 1.00 5.02 41 ILE A C 3
ATOM 4123 O O . ILE A 1 41 ? 10.766 4.727 1.087 1.00 62.34 41 ILE A O 3
ATOM 4139 N N . LYS A 1 42 ? 10.312 2.547 1.365 1.00 51.21 42 LYS A N 3
ATOM 4140 C CA . LYS A 1 42 ? 10.263 2.270 -0.076 1.00 72.12 42 LYS A CA 3
ATOM 4141 C C . LYS A 1 42 ? 8.820 2.343 -0.606 1.00 14.44 42 LYS A C 3
ATOM 4142 O O . LYS A 1 42 ? 8.517 3.131 -1.506 1.00 74.13 42 LYS A O 3
ATOM 4161 N N . GLU A 1 43 ? 7.935 1.519 -0.039 1.00 32.43 43 GLU A N 3
ATOM 4162 C CA . GLU A 1 43 ? 6.511 1.507 -0.409 1.00 64.44 43 GLU A CA 3
ATOM 4163 C C . GLU A 1 43 ? 5.607 1.350 0.829 1.00 73.11 43 GLU A C 3
ATOM 4164 O O . GLU A 1 43 ? 6.046 0.890 1.884 1.00 70.12 43 GLU A O 3
ATOM 4176 N N . ARG A 1 44 ? 4.343 1.743 0.689 1.00 1.11 44 ARG A N 3
ATOM 4177 C CA . ARG A 1 44 ? 3.367 1.644 1.781 1.00 0.44 44 ARG A CA 3
ATOM 4178 C C . ARG A 1 44 ? 2.241 0.659 1.416 1.00 41.43 44 ARG A C 3
ATOM 4179 O O . ARG A 1 44 ? 1.494 0.886 0.465 1.00 3.11 44 ARG A O 3
ATOM 4200 N N . THR A 1 45 ? 2.127 -0.427 2.175 1.00 44.33 45 THR A N 3
ATOM 4201 C CA . THR A 1 45 ? 1.100 -1.451 1.928 1.00 12.23 45 THR A CA 3
ATOM 4202 C C . THR A 1 45 ? -0.178 -1.182 2.743 1.00 42.34 45 THR A C 3
ATOM 4203 O O . THR A 1 45 ? -0.117 -0.985 3.956 1.00 33.33 45 THR A O 3
ATOM 4214 N N . TYR A 1 46 ? -1.329 -1.186 2.069 1.00 43.34 46 TYR A N 3
ATOM 4215 C CA . TYR A 1 46 ? -2.631 -0.978 2.720 1.00 35.11 46 TYR A CA 3
ATOM 4216 C C . TYR A 1 46 ? -3.531 -2.220 2.588 1.00 60.33 46 TYR A C 3
ATOM 4217 O O . TYR A 1 46 ? -3.368 -3.022 1.665 1.00 40.11 46 TYR A O 3
ATOM 4235 N N . ASP A 1 47 ? -4.488 -2.351 3.503 1.00 73.22 47 ASP A N 3
ATOM 4236 C CA . ASP A 1 47 ? -5.475 -3.437 3.457 1.00 10.40 47 ASP A CA 3
ATOM 4237 C C . ASP A 1 47 ? -6.813 -2.945 2.871 1.00 75.33 47 ASP A C 3
ATOM 4238 O O . ASP A 1 47 ? -7.504 -2.115 3.474 1.00 24.34 47 ASP A O 3
ATOM 4247 N N . LEU A 1 48 ? -7.171 -3.445 1.684 1.00 64.40 48 LEU A N 3
ATOM 4248 C CA . LEU A 1 48 ? -8.451 -3.096 1.043 1.00 3.41 48 LEU A CA 3
ATOM 4249 C C . LEU A 1 48 ? -9.361 -4.331 0.933 1.00 74.54 48 LEU A C 3
ATOM 4250 O O . LEU A 1 48 ? -8.873 -5.450 0.802 1.00 13.23 48 LEU A O 3
ATOM 4266 N N . LYS A 1 49 ? -10.680 -4.136 0.990 1.00 73.42 49 LYS A N 3
ATOM 4267 C CA . LYS A 1 49 ? -11.628 -5.239 0.745 1.00 25.21 49 LYS A CA 3
ATOM 4268 C C . LYS A 1 49 ? -12.262 -5.135 -0.646 1.00 71.42 49 LYS A C 3
ATOM 4269 O O . LYS A 1 49 ? -12.579 -4.040 -1.116 1.00 65.51 49 LYS A O 3
ATOM 4288 N N . SER A 1 50 ? -12.447 -6.284 -1.292 1.00 1.12 50 SER A N 3
ATOM 4289 C CA . SER A 1 50 ? -13.110 -6.348 -2.601 1.00 23.41 50 SER A CA 3
ATOM 4290 C C . SER A 1 50 ? -14.612 -6.619 -2.437 1.00 72.23 50 SER A C 3
ATOM 4291 O O . SER A 1 50 ? -15.011 -7.670 -1.931 1.00 0.31 50 SER A O 3
ATOM 4299 N N . LYS A 1 51 ? -15.438 -5.662 -2.848 1.00 5.52 51 LYS A N 3
ATOM 4300 C CA . LYS A 1 51 ? -16.899 -5.808 -2.782 1.00 1.23 51 LYS A CA 3
ATOM 4301 C C . LYS A 1 51 ? -17.379 -7.038 -3.571 1.00 51.40 51 LYS A C 3
ATOM 4302 O O . LYS A 1 51 ? -18.272 -7.766 -3.129 1.00 41.44 51 LYS A O 3
ATOM 4321 N N . GLY A 1 52 ? -16.780 -7.261 -4.739 1.00 62.32 52 GLY A N 3
ATOM 4322 C CA . GLY A 1 52 ? -17.204 -8.349 -5.611 1.00 3.24 52 GLY A CA 3
ATOM 4323 C C . GLY A 1 52 ? -16.970 -9.742 -5.025 1.00 0.13 52 GLY A C 3
ATOM 4324 O O . GLY A 1 52 ? -17.911 -10.525 -4.876 1.00 11.14 52 GLY A O 3
ATOM 4328 N N . GLN A 1 53 ? -15.717 -10.055 -4.704 1.00 13.34 53 GLN A N 3
ATOM 4329 C CA . GLN A 1 53 ? -15.352 -11.387 -4.199 1.00 64.53 53 GLN A CA 3
ATOM 4330 C C . GLN A 1 53 ? -15.538 -11.506 -2.674 1.00 51.01 53 GLN A C 3
ATOM 4331 O O . GLN A 1 53 ? -15.835 -12.585 -2.161 1.00 51.22 53 GLN A O 3
ATOM 4345 N N . GLY A 1 54 ? -15.351 -10.404 -1.955 1.00 25.31 54 GLY A N 3
ATOM 4346 C CA . GLY A 1 54 ? -15.624 -10.390 -0.516 1.00 31.32 54 GLY A CA 3
ATOM 4347 C C . GLY A 1 54 ? -14.413 -10.706 0.363 1.00 65.41 54 GLY A C 3
ATOM 4348 O O . GLY A 1 54 ? -14.570 -11.162 1.500 1.00 12.15 54 GLY A O 3
ATOM 4352 N N . ARG A 1 55 ? -13.203 -10.461 -0.141 1.00 42.44 55 ARG A N 3
ATOM 4353 C CA . ARG A 1 55 ? -11.982 -10.685 0.653 1.00 73.33 55 ARG A CA 3
ATOM 4354 C C . ARG A 1 55 ? -10.937 -9.578 0.440 1.00 60.05 55 ARG A C 3
ATOM 4355 O O . ARG A 1 55 ? -11.051 -8.767 -0.482 1.00 54.14 55 ARG A O 3
ATOM 4376 N N . MET A 1 56 ? -9.923 -9.559 1.310 1.00 73.33 56 MET A N 3
ATOM 4377 C CA . MET A 1 56 ? -8.922 -8.482 1.338 1.00 61.43 56 MET A CA 3
ATOM 4378 C C . MET A 1 56 ? -7.846 -8.622 0.247 1.00 11.44 56 MET A C 3
ATOM 4379 O O . MET A 1 56 ? -7.602 -9.709 -0.284 1.00 4.40 56 MET A O 3
ATOM 4393 N N . ILE A 1 57 ? -7.215 -7.491 -0.071 1.00 43.25 57 ILE A N 3
ATOM 4394 C CA . ILE A 1 57 ? -6.065 -7.428 -0.983 1.00 12.25 57 ILE A CA 3
ATOM 4395 C C . ILE A 1 57 ? -5.053 -6.387 -0.467 1.00 63.10 57 ILE A C 3
ATOM 4396 O O . ILE A 1 57 ? -5.443 -5.290 -0.053 1.00 43.24 57 ILE A O 3
ATOM 4412 N N . GLN A 1 58 ? -3.761 -6.723 -0.465 1.00 44.21 58 GLN A N 3
ATOM 4413 C CA . GLN A 1 58 ? -2.744 -5.795 0.043 1.00 55.44 58 GLN A CA 3
ATOM 4414 C C . GLN A 1 58 ? -2.151 -4.937 -1.082 1.00 12.32 58 GLN A C 3
ATOM 4415 O O . GLN A 1 58 ? -1.319 -5.396 -1.860 1.00 11.21 58 GLN A O 3
ATOM 4429 N N . VAL A 1 59 ? -2.563 -3.676 -1.142 1.00 34.31 59 VAL A N 3
ATOM 4430 C CA . VAL A 1 59 ? -2.113 -2.755 -2.194 1.00 12.23 59 VAL A CA 3
ATOM 4431 C C . VAL A 1 59 ? -0.945 -1.882 -1.713 1.00 51.20 59 VAL A C 3
ATOM 4432 O O . VAL A 1 59 ? -1.017 -1.268 -0.654 1.00 41.12 59 VAL A O 3
ATOM 4445 N N . SER A 1 60 ? 0.124 -1.823 -2.502 1.00 43.11 60 SER A N 3
ATOM 4446 C CA . SER A 1 60 ? 1.341 -1.090 -2.116 1.00 43.22 60 SER A CA 3
ATOM 4447 C C . SER A 1 60 ? 1.652 0.040 -3.105 1.00 33.12 60 SER A C 3
ATOM 4448 O O . SER A 1 60 ? 1.679 -0.175 -4.314 1.00 30.40 60 SER A O 3
ATOM 4456 N N . ILE A 1 61 ? 1.873 1.247 -2.582 1.00 44.03 61 ILE A N 3
ATOM 4457 C CA . ILE A 1 61 ? 2.247 2.402 -3.413 1.00 5.35 61 ILE A CA 3
ATOM 4458 C C . ILE A 1 61 ? 3.579 3.007 -2.931 1.00 1.40 61 ILE A C 3
ATOM 4459 O O . ILE A 1 61 ? 3.892 2.939 -1.744 1.00 53.15 61 ILE A O 3
ATOM 4475 N N . PRO A 1 62 ? 4.380 3.602 -3.837 1.00 71.25 62 PRO A N 3
ATOM 4476 C CA . PRO A 1 62 ? 5.670 4.225 -3.471 1.00 32.30 62 PRO A CA 3
ATOM 4477 C C . PRO A 1 62 ? 5.557 5.206 -2.290 1.00 33.24 62 PRO A C 3
ATOM 4478 O O . PRO A 1 62 ? 4.609 5.988 -2.204 1.00 43.53 62 PRO A O 3
ATOM 4489 N N . ALA A 1 63 ? 6.545 5.173 -1.396 1.00 62.33 63 ALA A N 3
ATOM 4490 C CA . ALA A 1 63 ? 6.534 5.998 -0.180 1.00 13.11 63 ALA A CA 3
ATOM 4491 C C . ALA A 1 63 ? 6.511 7.502 -0.488 1.00 52.33 63 ALA A C 3
ATOM 4492 O O . ALA A 1 63 ? 6.041 8.302 0.326 1.00 2.23 63 ALA A O 3
ATOM 4499 N N . SER A 1 64 ? 7.031 7.880 -1.652 1.00 22.21 64 SER A N 3
ATOM 4500 C CA . SER A 1 64 ? 6.995 9.280 -2.103 1.00 25.12 64 SER A CA 3
ATOM 4501 C C . SER A 1 64 ? 5.550 9.761 -2.317 1.00 23.01 64 SER A C 3
ATOM 4502 O O . SER A 1 64 ? 5.239 10.943 -2.137 1.00 64.40 64 SER A O 3
ATOM 4510 N N . VAL A 1 65 ? 4.669 8.832 -2.689 1.00 3.04 65 VAL A N 3
ATOM 4511 C CA . VAL A 1 65 ? 3.252 9.136 -2.892 1.00 62.44 65 VAL A CA 3
ATOM 4512 C C . VAL A 1 65 ? 2.548 9.381 -1.542 1.00 72.24 65 VAL A C 3
ATOM 4513 O O . VAL A 1 65 ? 2.695 8.587 -0.610 1.00 30.50 65 VAL A O 3
ATOM 4526 N N . PRO A 1 66 ? 1.790 10.494 -1.420 1.00 11.20 66 PRO A N 3
ATOM 4527 C CA . PRO A 1 66 ? 1.076 10.854 -0.177 1.00 45.12 66 PRO A CA 3
ATOM 4528 C C . PRO A 1 66 ? 0.351 9.673 0.505 1.00 64.33 66 PRO A C 3
ATOM 4529 O O . PRO A 1 66 ? -0.379 8.914 -0.140 1.00 74.15 66 PRO A O 3
ATOM 4540 N N . LEU A 1 67 ? 0.557 9.539 1.814 1.00 24.45 67 LEU A N 3
ATOM 4541 C CA . LEU A 1 67 ? -0.076 8.481 2.612 1.00 35.33 67 LEU A CA 3
ATOM 4542 C C . LEU A 1 67 ? -1.607 8.559 2.523 1.00 34.42 67 LEU A C 3
ATOM 4543 O O . LEU A 1 67 ? -2.189 9.643 2.565 1.00 22.45 67 LEU A O 3
ATOM 4559 N N . LYS A 1 68 ? -2.258 7.407 2.385 1.00 35.22 68 LYS A N 3
ATOM 4560 C CA . LYS A 1 68 ? -3.724 7.356 2.353 1.00 64.01 68 LYS A CA 3
ATOM 4561 C C . LYS A 1 68 ? -4.319 7.553 3.756 1.00 34.11 68 LYS A C 3
ATOM 4562 O O . LYS A 1 68 ? -3.982 6.837 4.697 1.00 65.11 68 LYS A O 3
ATOM 4581 N N . GLU A 1 69 ? -5.219 8.521 3.872 1.00 43.24 69 GLU A N 3
ATOM 4582 C CA . GLU A 1 69 ? -5.813 8.899 5.157 1.00 43.42 69 GLU A CA 3
ATOM 4583 C C . GLU A 1 69 ? -7.334 8.675 5.159 1.00 41.05 69 GLU A C 3
ATOM 4584 O O . GLU A 1 69 ? -8.058 9.264 5.963 1.00 53.24 69 GLU A O 3
ATOM 4596 N N . PHE A 1 70 ? -7.804 7.796 4.275 1.00 64.41 70 PHE A N 3
ATOM 4597 C CA . PHE A 1 70 ? -9.243 7.564 4.096 1.00 54.11 70 PHE A CA 3
ATOM 4598 C C . PHE A 1 70 ? -9.882 6.858 5.307 1.00 34.14 70 PHE A C 3
ATOM 4599 O O . PHE A 1 70 ? -9.191 6.423 6.231 1.00 33.23 70 PHE A O 3
ATOM 4616 N N . ASP A 1 71 ? -11.211 6.757 5.287 1.00 22.14 71 ASP A N 3
ATOM 4617 C CA . ASP A 1 71 ? -11.968 6.139 6.380 1.00 4.44 71 ASP A CA 3
ATOM 4618 C C . ASP A 1 71 ? -12.078 4.615 6.201 1.00 44.11 71 ASP A C 3
ATOM 4619 O O . ASP A 1 71 ? -11.660 4.063 5.179 1.00 4.42 71 ASP A O 3
ATOM 4628 N N . TYR A 1 72 ? -12.656 3.936 7.190 1.00 55.21 72 TYR A N 3
ATOM 4629 C CA . TYR A 1 72 ? -12.874 2.492 7.095 1.00 52.43 72 TYR A CA 3
ATOM 4630 C C . TYR A 1 72 ? -14.036 2.197 6.129 1.00 32.14 72 TYR A C 3
ATOM 4631 O O . TYR A 1 72 ? -15.076 2.860 6.171 1.00 43.33 72 TYR A O 3
ATOM 4649 N N . ASN A 1 73 ? -13.846 1.207 5.257 1.00 3.11 73 ASN A N 3
ATOM 4650 C CA . ASN A 1 73 ? -14.813 0.883 4.195 1.00 11.31 73 ASN A CA 3
ATOM 4651 C C . ASN A 1 73 ? -15.030 2.062 3.230 1.00 2.41 73 ASN A C 3
ATOM 4652 O O . ASN A 1 73 ? -16.033 2.116 2.514 1.00 35.51 73 ASN A O 3
ATOM 4663 N N . ALA A 1 74 ? -14.072 2.986 3.193 1.00 52.13 74 ALA A N 3
ATOM 4664 C CA . ALA A 1 74 ? -14.137 4.137 2.291 1.00 2.33 74 ALA A CA 3
ATOM 4665 C C . ALA A 1 74 ? -13.994 3.714 0.820 1.00 63.35 74 ALA A C 3
ATOM 4666 O O . ALA A 1 74 ? -13.189 2.842 0.487 1.00 24.23 74 ALA A O 3
ATOM 4673 N N . ARG A 1 75 ? -14.781 4.344 -0.049 1.00 65.32 75 ARG A N 3
ATOM 4674 C CA . ARG A 1 75 ? -14.752 4.062 -1.491 1.00 71.34 75 ARG A CA 3
ATOM 4675 C C . ARG A 1 75 ? -13.431 4.525 -2.119 1.00 13.11 75 ARG A C 3
ATOM 4676 O O . ARG A 1 75 ? -13.172 5.724 -2.214 1.00 41.03 75 ARG A O 3
ATOM 4697 N N . VAL A 1 76 ? -12.605 3.571 -2.543 1.00 55.41 76 VAL A N 3
ATOM 4698 C CA . VAL A 1 76 ? -11.306 3.883 -3.155 1.00 23.50 76 VAL A CA 3
ATOM 4699 C C . VAL A 1 76 ? -11.105 3.150 -4.498 1.00 71.04 76 VAL A C 3
ATOM 4700 O O . VAL A 1 76 ? -11.606 2.043 -4.706 1.00 12.12 76 VAL A O 3
ATOM 4713 N N . GLU A 1 77 ? -10.378 3.791 -5.410 1.00 15.11 77 GLU A N 3
ATOM 4714 C CA . GLU A 1 77 ? -10.047 3.205 -6.711 1.00 4.42 77 GLU A CA 3
ATOM 4715 C C . GLU A 1 77 ? -8.551 3.391 -7.028 1.00 35.54 77 GLU A C 3
ATOM 4716 O O . GLU A 1 77 ? -7.919 4.348 -6.573 1.00 41.22 77 GLU A O 3
ATOM 4728 N N . LEU A 1 78 ? -7.993 2.465 -7.806 1.00 34.01 78 LEU A N 3
ATOM 4729 C CA . LEU A 1 78 ? -6.560 2.480 -8.130 1.00 63.14 78 LEU A CA 3
ATOM 4730 C C . LEU A 1 78 ? -6.297 3.073 -9.522 1.00 2.45 78 LEU A C 3
ATOM 4731 O O . LEU A 1 78 ? -6.986 2.746 -10.488 1.00 13.25 78 LEU A O 3
ATOM 4747 N N . ILE A 1 79 ? -5.291 3.943 -9.615 1.00 34.32 79 ILE A N 3
ATOM 4748 C CA . ILE A 1 79 ? -4.906 4.543 -10.900 1.00 20.12 79 ILE A CA 3
ATOM 4749 C C . ILE A 1 79 ? -4.306 3.483 -11.850 1.00 63.44 79 ILE A C 3
ATOM 4750 O O . ILE A 1 79 ? -4.968 3.027 -12.783 1.00 10.05 79 ILE A O 3
ATOM 4766 N N . ASN A 1 80 ? -3.056 3.087 -11.602 1.00 13.31 80 ASN A N 3
ATOM 4767 C CA . ASN A 1 80 ? -2.400 2.043 -12.406 1.00 44.12 80 ASN A CA 3
ATOM 4768 C C . ASN A 1 80 ? -1.843 0.923 -11.506 1.00 73.45 80 ASN A C 3
ATOM 4769 O O . ASN A 1 80 ? -0.693 0.978 -11.072 1.00 14.10 80 ASN A O 3
ATOM 4780 N N . PRO A 1 81 ? -2.688 -0.067 -11.151 1.00 13.42 81 PRO A N 3
ATOM 4781 C CA . PRO A 1 81 ? -2.284 -1.213 -10.318 1.00 14.34 81 PRO A CA 3
ATOM 4782 C C . PRO A 1 81 ? -1.604 -2.363 -11.097 1.00 35.41 81 PRO A C 3
ATOM 4783 O O . PRO A 1 81 ? -1.805 -2.528 -12.303 1.00 4.31 81 PRO A O 3
ATOM 4794 N N . ILE A 1 82 ? -0.805 -3.156 -10.382 1.00 30.44 82 ILE A N 3
ATOM 4795 C CA . ILE A 1 82 ? -0.219 -4.393 -10.913 1.00 44.32 82 ILE A CA 3
ATOM 4796 C C . ILE A 1 82 ? -0.177 -5.477 -9.820 1.00 41.34 82 ILE A C 3
ATOM 4797 O O . ILE A 1 82 ? 0.386 -5.267 -8.742 1.00 2.43 82 ILE A O 3
ATOM 4813 N N . ALA A 1 83 ? -0.794 -6.621 -10.088 1.00 64.15 83 ALA A N 3
ATOM 4814 C CA . ALA A 1 83 ? -0.747 -7.755 -9.156 1.00 4.44 83 ALA A CA 3
ATOM 4815 C C . ALA A 1 83 ? 0.648 -8.403 -9.149 1.00 11.50 83 ALA A C 3
ATOM 4816 O O . ALA A 1 83 ? 1.177 -8.758 -10.205 1.00 22.24 83 ALA A O 3
ATOM 4823 N N . ASP A 1 84 ? 1.242 -8.547 -7.966 1.00 41.15 84 ASP A N 3
ATOM 4824 C CA . ASP A 1 84 ? 2.578 -9.141 -7.844 1.00 52.31 84 ASP A CA 3
ATOM 4825 C C . ASP A 1 84 ? 2.570 -10.622 -8.258 1.00 52.12 84 ASP A C 3
ATOM 4826 O O . ASP A 1 84 ? 1.582 -11.332 -8.068 1.00 11.43 84 ASP A O 3
ATOM 4835 N N . THR A 1 85 ? 3.686 -11.075 -8.825 1.00 61.10 85 THR A N 3
ATOM 4836 C CA . THR A 1 85 ? 3.791 -12.436 -9.363 1.00 33.14 85 THR A CA 3
ATOM 4837 C C . THR A 1 85 ? 3.658 -13.507 -8.269 1.00 21.51 85 THR A C 3
ATOM 4838 O O . THR A 1 85 ? 2.800 -14.387 -8.345 1.00 1.22 85 THR A O 3
ATOM 4849 N N . VAL A 1 86 ? 4.507 -13.423 -7.247 1.00 14.33 86 VAL A N 3
ATOM 4850 C CA . VAL A 1 86 ? 4.544 -14.432 -6.179 1.00 51.11 86 VAL A CA 3
ATOM 4851 C C . VAL A 1 86 ? 4.904 -13.807 -4.820 1.00 34.24 86 VAL A C 3
ATOM 4852 O O . VAL A 1 86 ? 6.076 -13.706 -4.461 1.00 4.22 86 VAL A O 3
ATOM 4865 N N . ALA A 1 87 ? 3.885 -13.402 -4.064 1.00 22.31 87 ALA A N 3
ATOM 4866 C CA . ALA A 1 87 ? 4.088 -12.746 -2.765 1.00 3.45 87 ALA A CA 3
ATOM 4867 C C . ALA A 1 87 ? 4.826 -13.651 -1.764 1.00 44.55 87 ALA A C 3
ATOM 4868 O O . ALA A 1 87 ? 5.457 -13.169 -0.825 1.00 14.42 87 ALA A O 3
ATOM 4875 N N . THR A 1 88 ? 4.741 -14.961 -1.978 1.00 72.41 88 THR A N 3
ATOM 4876 C CA . THR A 1 88 ? 5.400 -15.950 -1.106 1.00 62.23 88 THR A CA 3
ATOM 4877 C C . THR A 1 88 ? 6.895 -16.116 -1.446 1.00 15.51 88 THR A C 3
ATOM 4878 O O . THR A 1 88 ? 7.644 -16.764 -0.714 1.00 12.11 88 THR A O 3
ATOM 4889 N N . ALA A 1 89 ? 7.327 -15.515 -2.558 1.00 21.04 89 ALA A N 3
ATOM 4890 C CA . ALA A 1 89 ? 8.713 -15.649 -3.027 1.00 15.54 89 ALA A CA 3
ATOM 4891 C C . ALA A 1 89 ? 9.425 -14.287 -3.136 1.00 74.02 89 ALA A C 3
ATOM 4892 O O . ALA A 1 89 ? 10.582 -14.153 -2.730 1.00 63.54 89 ALA A O 3
ATOM 4899 N N . THR A 1 90 ? 8.743 -13.290 -3.710 1.00 35.13 90 THR A N 3
ATOM 4900 C CA . THR A 1 90 ? 9.274 -11.918 -3.782 1.00 12.02 90 THR A CA 3
ATOM 4901 C C . THR A 1 90 ? 9.585 -11.389 -2.379 1.00 42.14 90 THR A C 3
ATOM 4902 O O . THR A 1 90 ? 10.696 -10.924 -2.101 1.00 62.43 90 THR A O 3
ATOM 4913 N N . TYR A 1 91 ? 8.584 -11.445 -1.505 1.00 11.23 91 TYR A N 3
ATOM 4914 C CA . TYR A 1 91 ? 8.786 -11.234 -0.072 1.00 3.44 91 TYR A CA 3
ATOM 4915 C C . TYR A 1 91 ? 9.137 -12.577 0.586 1.00 63.14 91 TYR A C 3
ATOM 4916 O O . TYR A 1 91 ? 8.251 -13.376 0.899 1.00 13.44 91 TYR A O 3
ATOM 4934 N N . GLN A 1 92 ? 10.433 -12.831 0.765 1.00 33.50 92 GLN A N 3
ATOM 4935 C CA . GLN A 1 92 ? 10.913 -14.149 1.203 1.00 74.10 92 GLN A CA 3
ATOM 4936 C C . GLN A 1 92 ? 10.379 -14.538 2.592 1.00 74.14 92 GLN A C 3
ATOM 4937 O O . GLN A 1 92 ? 10.970 -14.209 3.626 1.00 72.34 92 GLN A O 3
ATOM 4951 N N . GLY A 1 93 ? 9.242 -15.225 2.593 1.00 75.43 93 GLY A N 3
ATOM 4952 C CA . GLY A 1 93 ? 8.629 -15.706 3.824 1.00 53.15 93 GLY A CA 3
ATOM 4953 C C . GLY A 1 93 ? 7.394 -16.550 3.540 1.00 41.14 93 GLY A C 3
ATOM 4954 O O . GLY A 1 93 ? 6.593 -16.203 2.670 1.00 63.14 93 GLY A O 3
ATOM 4958 N N . ALA A 1 94 ? 7.233 -17.655 4.259 1.00 41.01 94 ALA A N 3
ATOM 4959 C CA . ALA A 1 94 ? 6.124 -18.583 4.007 1.00 24.43 94 ALA A CA 3
ATOM 4960 C C . ALA A 1 94 ? 4.749 -17.943 4.278 1.00 23.12 94 ALA A C 3
ATOM 4961 O O . ALA A 1 94 ? 4.212 -18.034 5.387 1.00 1.34 94 ALA A O 3
ATOM 4968 N N . ASP A 1 95 ? 4.195 -17.282 3.267 1.00 23.35 95 ASP A N 3
ATOM 4969 C CA . ASP A 1 95 ? 2.850 -16.704 3.355 1.00 43.11 95 ASP A CA 3
ATOM 4970 C C . ASP A 1 95 ? 2.027 -17.081 2.107 1.00 14.54 95 ASP A C 3
ATOM 4971 O O . ASP A 1 95 ? 2.561 -17.667 1.164 1.00 5.02 95 ASP A O 3
ATOM 4980 N N . VAL A 1 96 ? 0.736 -16.746 2.093 1.00 14.35 96 VAL A N 3
ATOM 4981 C CA . VAL A 1 96 ? -0.152 -17.180 1.003 1.00 0.12 96 VAL A CA 3
ATOM 4982 C C . VAL A 1 96 ? -1.077 -16.050 0.491 1.00 3.42 96 VAL A C 3
ATOM 4983 O O . VAL A 1 96 ? -1.873 -16.259 -0.426 1.00 22.41 96 VAL A O 3
ATOM 4996 N N . ASP A 1 97 ? -0.972 -14.853 1.066 1.00 35.44 97 ASP A N 3
ATOM 4997 C CA . ASP A 1 97 ? -1.774 -13.716 0.593 1.00 34.02 97 ASP A CA 3
ATOM 4998 C C . ASP A 1 97 ? -1.132 -13.101 -0.673 1.00 31.01 97 ASP A C 3
ATOM 4999 O O . ASP A 1 97 ? -0.195 -13.679 -1.238 1.00 63.34 97 ASP A O 3
ATOM 5008 N N . TRP A 1 98 ? -1.623 -11.948 -1.136 1.00 63.54 98 TRP A N 3
ATOM 5009 C CA . TRP A 1 98 ? -1.066 -11.339 -2.358 1.00 21.42 98 TRP A CA 3
ATOM 5010 C C . TRP A 1 98 ? -1.075 -9.796 -2.330 1.00 43.50 98 TRP A C 3
ATOM 5011 O O . TRP A 1 98 ? -1.989 -9.155 -1.794 1.00 14.20 98 TRP A O 3
ATOM 5032 N N . TYR A 1 99 ? -0.031 -9.217 -2.931 1.00 53.44 99 TYR A N 3
ATOM 5033 C CA . TYR A 1 99 ? 0.153 -7.763 -2.975 1.00 72.14 99 TYR A CA 3
ATOM 5034 C C . TYR A 1 99 ? -0.135 -7.196 -4.375 1.00 74.11 99 TYR A C 3
ATOM 5035 O O . TYR A 1 99 ? 0.073 -7.863 -5.388 1.00 2.15 99 TYR A O 3
ATOM 5053 N N . ILE A 1 100 ? -0.611 -5.955 -4.420 1.00 4.14 100 ILE A N 3
ATOM 5054 C CA . ILE A 1 100 ? -0.887 -5.261 -5.680 1.00 44.45 100 ILE A CA 3
ATOM 5055 C C . ILE A 1 100 ? -0.245 -3.861 -5.671 1.00 15.13 100 ILE A C 3
ATOM 5056 O O . ILE A 1 100 ? -0.701 -2.968 -4.958 1.00 74.13 100 ILE A O 3
ATOM 5072 N N . LYS A 1 101 ? 0.820 -3.677 -6.447 1.00 72.13 101 LYS A N 3
ATOM 5073 C CA . LYS A 1 101 ? 1.515 -2.383 -6.515 1.00 51.01 101 LYS A CA 3
ATOM 5074 C C . LYS A 1 101 ? 0.747 -1.387 -7.399 1.00 65.22 101 LYS A C 3
ATOM 5075 O O . LYS A 1 101 ? 0.387 -1.703 -8.526 1.00 11.01 101 LYS A O 3
ATOM 5094 N N . ALA A 1 102 ? 0.499 -0.185 -6.888 1.00 43.03 102 ALA A N 3
ATOM 5095 C CA . ALA A 1 102 ? -0.282 0.816 -7.622 1.00 33.44 102 ALA A CA 3
ATOM 5096 C C . ALA A 1 102 ? 0.412 2.182 -7.659 1.00 55.23 102 ALA A C 3
ATOM 5097 O O . ALA A 1 102 ? 1.180 2.528 -6.762 1.00 73.00 102 ALA A O 3
ATOM 5104 N N . ASP A 1 103 ? 0.140 2.951 -8.712 1.00 31.52 103 ASP A N 3
ATOM 5105 C CA . ASP A 1 103 ? 0.663 4.318 -8.835 1.00 12.04 103 ASP A CA 3
ATOM 5106 C C . ASP A 1 103 ? 0.146 5.224 -7.698 1.00 63.14 103 ASP A C 3
ATOM 5107 O O . ASP A 1 103 ? 0.887 6.051 -7.163 1.00 23.51 103 ASP A O 3
ATOM 5116 N N . ASP A 1 104 ? -1.133 5.056 -7.344 1.00 54.11 104 ASP A N 3
ATOM 5117 C CA . ASP A 1 104 ? -1.767 5.842 -6.277 1.00 13.21 104 ASP A CA 3
ATOM 5118 C C . ASP A 1 104 ? -3.178 5.309 -5.959 1.00 11.24 104 ASP A C 3
ATOM 5119 O O . ASP A 1 104 ? -3.775 4.572 -6.756 1.00 73.22 104 ASP A O 3
ATOM 5128 N N . ILE A 1 105 ? -3.696 5.690 -4.790 1.00 72.11 105 ILE A N 3
ATOM 5129 C CA . ILE A 1 105 ? -5.037 5.291 -4.343 1.00 31.34 105 ILE A CA 3
ATOM 5130 C C . ILE A 1 105 ? -5.908 6.527 -4.053 1.00 43.21 105 ILE A C 3
ATOM 5131 O O . ILE A 1 105 ? -5.594 7.318 -3.161 1.00 71.52 105 ILE A O 3
ATOM 5147 N N . VAL A 1 106 ? -6.999 6.684 -4.801 1.00 42.52 106 VAL A N 3
ATOM 5148 C CA . VAL A 1 106 ? -7.921 7.819 -4.617 1.00 74.20 106 VAL A CA 3
ATOM 5149 C C . VAL A 1 106 ? -9.351 7.333 -4.319 1.00 55.41 106 VAL A C 3
ATOM 5150 O O . VAL A 1 106 ? -9.594 6.133 -4.233 1.00 51.52 106 VAL A O 3
ATOM 5163 N N . LEU A 1 107 ? -10.292 8.262 -4.144 1.00 74.30 107 LEU A N 3
ATOM 5164 C CA . LEU A 1 107 ? -11.697 7.904 -3.881 1.00 44.52 107 LEU A CA 3
ATOM 5165 C C . LEU A 1 107 ? -12.431 7.471 -5.165 1.00 0.40 107 LEU A C 3
ATOM 5166 O O . LEU A 1 107 ? -12.149 7.969 -6.253 1.00 20.54 107 LEU A O 3
ATOM 5182 N N . THR A 1 108 ? -13.383 6.546 -5.024 1.00 23.33 108 THR A N 3
ATOM 5183 C CA . THR A 1 108 ? -14.119 6.002 -6.179 1.00 11.44 108 THR A CA 3
ATOM 5184 C C . THR A 1 108 ? -15.117 7.015 -6.767 1.00 32.33 108 THR A C 3
ATOM 5185 O O . THR A 1 108 ? -15.760 7.771 -6.038 1.00 10.11 108 THR A O 3
ATOM 5196 N N . LEU A 1 109 ? -15.255 7.013 -8.093 1.00 32.30 109 LEU A N 3
ATOM 5197 C CA . LEU A 1 109 ? -16.147 7.948 -8.796 1.00 73.34 109 LEU A CA 3
ATOM 5198 C C . LEU A 1 109 ? -17.595 7.420 -8.914 1.00 33.04 109 LEU A C 3
ATOM 5199 O O . LEU A 1 109 ? -18.213 7.504 -9.979 1.00 22.52 109 LEU A O 3
ATOM 5215 N N . GLU A 1 110 ? -18.146 6.901 -7.814 1.00 44.41 110 GLU A N 3
ATOM 5216 C CA . GLU A 1 110 ? -19.540 6.414 -7.798 1.00 52.14 110 GLU A CA 3
ATOM 5217 C C . GLU A 1 110 ? -20.537 7.556 -7.508 1.00 21.11 110 GLU A C 3
ATOM 5218 O O . GLU A 1 110 ? -21.280 7.957 -8.434 1.00 37.77 110 GLU A O 3
ATOM 5230 N N . MET A 1 1 ? -10.519 -24.033 -19.569 1.00 5.12 1 MET A N 4
ATOM 5231 C CA . MET A 1 1 ? -9.412 -23.828 -18.598 1.00 61.21 1 MET A CA 4
ATOM 5232 C C . MET A 1 1 ? -8.253 -24.819 -18.836 1.00 2.01 1 MET A C 4
ATOM 5233 O O . MET A 1 1 ? -7.215 -24.726 -18.183 1.00 22.25 1 MET A O 4
ATOM 5249 N N . MET A 1 2 ? -8.424 -25.736 -19.801 1.00 23.52 2 MET A N 4
ATOM 5250 C CA . MET A 1 2 ? -7.466 -26.835 -20.043 1.00 62.41 2 MET A CA 4
ATOM 5251 C C . MET A 1 2 ? -6.026 -26.321 -20.255 1.00 22.12 2 MET A C 4
ATOM 5252 O O . MET A 1 2 ? -5.618 -26.028 -21.377 1.00 5.01 2 MET A O 4
ATOM 5266 N N . ARG A 1 3 ? -5.295 -26.172 -19.143 1.00 5.32 3 ARG A N 4
ATOM 5267 C CA . ARG A 1 3 ? -3.881 -25.728 -19.110 1.00 41.25 3 ARG A CA 4
ATOM 5268 C C . ARG A 1 3 ? -3.609 -24.386 -19.841 1.00 14.32 3 ARG A C 4
ATOM 5269 O O . ARG A 1 3 ? -2.484 -23.888 -19.814 1.00 21.31 3 ARG A O 4
ATOM 5290 N N . LEU A 1 4 ? -4.624 -23.797 -20.478 1.00 2.32 4 LEU A N 4
ATOM 5291 C CA . LEU A 1 4 ? -4.445 -22.545 -21.227 1.00 45.33 4 LEU A CA 4
ATOM 5292 C C . LEU A 1 4 ? -4.053 -21.388 -20.297 1.00 41.32 4 LEU A C 4
ATOM 5293 O O . LEU A 1 4 ? -3.058 -20.699 -20.525 1.00 43.05 4 LEU A O 4
ATOM 5309 N N . ALA A 1 5 ? -4.850 -21.184 -19.255 1.00 11.31 5 ALA A N 4
ATOM 5310 C CA . ALA A 1 5 ? -4.585 -20.138 -18.261 1.00 51.42 5 ALA A CA 4
ATOM 5311 C C . ALA A 1 5 ? -4.298 -20.748 -16.875 1.00 1.14 5 ALA A C 4
ATOM 5312 O O . ALA A 1 5 ? -3.191 -20.628 -16.348 1.00 24.42 5 ALA A O 4
ATOM 5319 N N . ASN A 1 6 ? -5.314 -21.398 -16.300 1.00 72.31 6 ASN A N 4
ATOM 5320 C CA . ASN A 1 6 ? -5.182 -22.138 -15.033 1.00 13.44 6 ASN A CA 4
ATOM 5321 C C . ASN A 1 6 ? -4.837 -21.224 -13.835 1.00 75.34 6 ASN A C 4
ATOM 5322 O O . ASN A 1 6 ? -5.709 -20.887 -13.034 1.00 11.23 6 ASN A O 4
ATOM 5333 N N . GLY A 1 7 ? -3.563 -20.840 -13.715 1.00 30.20 7 GLY A N 4
ATOM 5334 C CA . GLY A 1 7 ? -3.117 -20.033 -12.579 1.00 73.53 7 GLY A CA 4
ATOM 5335 C C . GLY A 1 7 ? -3.592 -18.583 -12.642 1.00 1.20 7 GLY A C 4
ATOM 5336 O O . GLY A 1 7 ? -4.087 -18.038 -11.654 1.00 44.31 7 GLY A O 4
ATOM 5340 N N . ILE A 1 8 ? -3.429 -17.959 -13.805 1.00 42.33 8 ILE A N 4
ATOM 5341 C CA . ILE A 1 8 ? -3.854 -16.567 -14.019 1.00 3.24 8 ILE A CA 4
ATOM 5342 C C . ILE A 1 8 ? -4.703 -16.457 -15.291 1.00 23.43 8 ILE A C 4
ATOM 5343 O O . ILE A 1 8 ? -5.080 -17.468 -15.873 1.00 51.12 8 ILE A O 4
ATOM 5359 N N . VAL A 1 9 ? -5.001 -15.233 -15.721 1.00 41.15 9 VAL A N 4
ATOM 5360 C CA . VAL A 1 9 ? -5.731 -15.014 -16.974 1.00 65.03 9 VAL A CA 4
ATOM 5361 C C . VAL A 1 9 ? -5.300 -13.695 -17.637 1.00 53.12 9 VAL A C 4
ATOM 5362 O O . VAL A 1 9 ? -5.224 -12.656 -16.983 1.00 23.13 9 VAL A O 4
ATOM 5375 N N . LEU A 1 10 ? -5.003 -13.749 -18.931 1.00 50.34 10 LEU A N 4
ATOM 5376 C CA . LEU A 1 10 ? -4.574 -12.557 -19.680 1.00 51.23 10 LEU A CA 4
ATOM 5377 C C . LEU A 1 10 ? -5.446 -12.323 -20.925 1.00 44.01 10 LEU A C 4
ATOM 5378 O O . LEU A 1 10 ? -5.335 -11.290 -21.589 1.00 75.21 10 LEU A O 4
ATOM 5394 N N . ASP A 1 11 ? -6.297 -13.294 -21.247 1.00 11.10 11 ASP A N 4
ATOM 5395 C CA . ASP A 1 11 ? -7.247 -13.163 -22.357 1.00 14.32 11 ASP A CA 4
ATOM 5396 C C . ASP A 1 11 ? -8.534 -12.425 -21.927 1.00 73.44 11 ASP A C 4
ATOM 5397 O O . ASP A 1 11 ? -9.270 -11.902 -22.765 1.00 34.13 11 ASP A O 4
ATOM 5406 N N . LYS A 1 12 ? -8.793 -12.375 -20.622 1.00 55.23 12 LYS A N 4
ATOM 5407 C CA . LYS A 1 12 ? -10.021 -11.766 -20.095 1.00 43.25 12 LYS A CA 4
ATOM 5408 C C . LYS A 1 12 ? -9.720 -10.686 -19.041 1.00 31.32 12 LYS A C 4
ATOM 5409 O O . LYS A 1 12 ? -9.032 -10.945 -18.051 1.00 1.51 12 LYS A O 4
ATOM 5428 N N . ASP A 1 13 ? -10.245 -9.481 -19.261 1.00 24.15 13 ASP A N 4
ATOM 5429 C CA . ASP A 1 13 ? -10.089 -8.377 -18.308 1.00 53.11 13 ASP A CA 4
ATOM 5430 C C . ASP A 1 13 ? -10.955 -8.587 -17.054 1.00 15.01 13 ASP A C 4
ATOM 5431 O O . ASP A 1 13 ? -12.177 -8.423 -17.093 1.00 12.40 13 ASP A O 4
ATOM 5440 N N . THR A 1 14 ? -10.320 -8.973 -15.952 1.00 0.40 14 THR A N 4
ATOM 5441 C CA . THR A 1 14 ? -11.019 -9.127 -14.668 1.00 63.24 14 THR A CA 4
ATOM 5442 C C . THR A 1 14 ? -11.278 -7.763 -14.009 1.00 13.32 14 THR A C 4
ATOM 5443 O O . THR A 1 14 ? -10.466 -6.841 -14.126 1.00 51.10 14 THR A O 4
ATOM 5454 N N . THR A 1 15 ? -12.411 -7.634 -13.321 1.00 32.23 15 THR A N 4
ATOM 5455 C CA . THR A 1 15 ? -12.799 -6.361 -12.693 1.00 20.44 15 THR A CA 4
ATOM 5456 C C . THR A 1 15 ? -12.830 -6.463 -11.164 1.00 22.02 15 THR A C 4
ATOM 5457 O O . THR A 1 15 ? -13.334 -7.440 -10.602 1.00 55.21 15 THR A O 4
ATOM 5468 N N . PHE A 1 16 ? -12.296 -5.444 -10.496 1.00 1.01 16 PHE A N 4
ATOM 5469 C CA . PHE A 1 16 ? -12.292 -5.384 -9.029 1.00 44.30 16 PHE A CA 4
ATOM 5470 C C . PHE A 1 16 ? -13.574 -4.739 -8.486 1.00 64.15 16 PHE A C 4
ATOM 5471 O O . PHE A 1 16 ? -14.229 -3.952 -9.175 1.00 2.43 16 PHE A O 4
ATOM 5488 N N . GLY A 1 17 ? -13.933 -5.085 -7.252 1.00 31.44 17 GLY A N 4
ATOM 5489 C CA . GLY A 1 17 ? -15.084 -4.463 -6.609 1.00 13.11 17 GLY A CA 4
ATOM 5490 C C . GLY A 1 17 ? -14.723 -3.167 -5.892 1.00 53.02 17 GLY A C 4
ATOM 5491 O O . GLY A 1 17 ? -13.545 -2.850 -5.731 1.00 62.30 17 GLY A O 4
ATOM 5495 N N . GLU A 1 18 ? -15.736 -2.427 -5.457 1.00 14.34 18 GLU A N 4
ATOM 5496 C CA . GLU A 1 18 ? -15.530 -1.168 -4.731 1.00 12.34 18 GLU A CA 4
ATOM 5497 C C . GLU A 1 18 ? -14.617 -1.367 -3.500 1.00 51.25 18 GLU A C 4
ATOM 5498 O O . GLU A 1 18 ? -15.006 -1.979 -2.498 1.00 10.11 18 GLU A O 4
ATOM 5510 N N . LEU A 1 19 ? -13.397 -0.839 -3.590 1.00 75.31 19 LEU A N 4
ATOM 5511 C CA . LEU A 1 19 ? -12.369 -1.060 -2.564 1.00 43.33 19 LEU A CA 4
ATOM 5512 C C . LEU A 1 19 ? -12.635 -0.245 -1.288 1.00 44.21 19 LEU A C 4
ATOM 5513 O O . LEU A 1 19 ? -13.185 0.855 -1.334 1.00 15.42 19 LEU A O 4
ATOM 5529 N N . LYS A 1 20 ? -12.242 -0.804 -0.146 1.00 43.44 20 LYS A N 4
ATOM 5530 C CA . LYS A 1 20 ? -12.403 -0.136 1.150 1.00 45.12 20 LYS A CA 4
ATOM 5531 C C . LYS A 1 20 ? -11.060 -0.009 1.888 1.00 51.32 20 LYS A C 4
ATOM 5532 O O . LYS A 1 20 ? -10.396 -1.014 2.162 1.00 22.54 20 LYS A O 4
ATOM 5551 N N . PHE A 1 21 ? -10.670 1.226 2.211 1.00 11.24 21 PHE A N 4
ATOM 5552 C CA . PHE A 1 21 ? -9.451 1.478 2.989 1.00 74.20 21 PHE A CA 4
ATOM 5553 C C . PHE A 1 21 ? -9.603 0.940 4.421 1.00 63.31 21 PHE A C 4
ATOM 5554 O O . PHE A 1 21 ? -10.266 1.550 5.255 1.00 10.42 21 PHE A O 4
ATOM 5571 N N . SER A 1 22 ? -9.004 -0.217 4.692 1.00 34.52 22 SER A N 4
ATOM 5572 C CA . SER A 1 22 ? -9.161 -0.881 5.996 1.00 51.44 22 SER A CA 4
ATOM 5573 C C . SER A 1 22 ? -8.092 -0.429 7.004 1.00 23.03 22 SER A C 4
ATOM 5574 O O . SER A 1 22 ? -8.415 0.155 8.041 1.00 60.21 22 SER A O 4
ATOM 5582 N N . ALA A 1 23 ? -6.824 -0.719 6.711 1.00 62.03 23 ALA A N 4
ATOM 5583 C CA . ALA A 1 23 ? -5.715 -0.323 7.595 1.00 1.23 23 ALA A CA 4
ATOM 5584 C C . ALA A 1 23 ? -4.361 -0.316 6.865 1.00 42.12 23 ALA A C 4
ATOM 5585 O O . ALA A 1 23 ? -4.285 -0.580 5.666 1.00 62.11 23 ALA A O 4
ATOM 5592 N N . LEU A 1 24 ? -3.294 0.002 7.599 1.00 1.13 24 LEU A N 4
ATOM 5593 C CA . LEU A 1 24 ? -1.928 -0.061 7.062 1.00 44.34 24 LEU A CA 4
ATOM 5594 C C . LEU A 1 24 ? -1.315 -1.457 7.282 1.00 41.11 24 LEU A C 4
ATOM 5595 O O . LEU A 1 24 ? -1.140 -1.900 8.418 1.00 43.31 24 LEU A O 4
ATOM 5611 N N . ARG A 1 25 ? -0.987 -2.139 6.189 1.00 61.52 25 ARG A N 4
ATOM 5612 C CA . ARG A 1 25 ? -0.423 -3.496 6.243 1.00 62.24 25 ARG A CA 4
ATOM 5613 C C . ARG A 1 25 ? 1.051 -3.484 6.689 1.00 75.41 25 ARG A C 4
ATOM 5614 O O . ARG A 1 25 ? 1.396 -4.005 7.750 1.00 13.33 25 ARG A O 4
ATOM 5635 N N . ARG A 1 26 ? 1.911 -2.879 5.872 1.00 62.34 26 ARG A N 4
ATOM 5636 C CA . ARG A 1 26 ? 3.354 -2.846 6.141 1.00 2.12 26 ARG A CA 4
ATOM 5637 C C . ARG A 1 26 ? 4.060 -1.790 5.276 1.00 50.44 26 ARG A C 4
ATOM 5638 O O . ARG A 1 26 ? 3.774 -1.658 4.084 1.00 34.40 26 ARG A O 4
ATOM 5659 N N . GLU A 1 27 ? 4.972 -1.035 5.878 1.00 42.42 27 GLU A N 4
ATOM 5660 C CA . GLU A 1 27 ? 5.814 -0.098 5.129 1.00 31.11 27 GLU A CA 4
ATOM 5661 C C . GLU A 1 27 ? 7.182 -0.730 4.837 1.00 62.34 27 GLU A C 4
ATOM 5662 O O . GLU A 1 27 ? 8.046 -0.800 5.715 1.00 1.51 27 GLU A O 4
ATOM 5674 N N . VAL A 1 28 ? 7.368 -1.209 3.609 1.00 14.24 28 VAL A N 4
ATOM 5675 C CA . VAL A 1 28 ? 8.618 -1.873 3.224 1.00 42.52 28 VAL A CA 4
ATOM 5676 C C . VAL A 1 28 ? 9.771 -0.862 3.091 1.00 1.24 28 VAL A C 4
ATOM 5677 O O . VAL A 1 28 ? 9.906 -0.164 2.085 1.00 64.14 28 VAL A O 4
ATOM 5690 N N . ARG A 1 29 ? 10.587 -0.772 4.136 1.00 44.21 29 ARG A N 4
ATOM 5691 C CA . ARG A 1 29 ? 11.684 0.197 4.181 1.00 41.21 29 ARG A CA 4
ATOM 5692 C C . ARG A 1 29 ? 12.975 -0.384 3.593 1.00 2.24 29 ARG A C 4
ATOM 5693 O O . ARG A 1 29 ? 13.172 -1.601 3.566 1.00 63.45 29 ARG A O 4
ATOM 5714 N N . ILE A 1 30 ? 13.852 0.500 3.125 1.00 24.34 30 ILE A N 4
ATOM 5715 C CA . ILE A 1 30 ? 15.108 0.091 2.497 1.00 53.43 30 ILE A CA 4
ATOM 5716 C C . ILE A 1 30 ? 16.068 -0.531 3.524 1.00 55.40 30 ILE A C 4
ATOM 5717 O O . ILE A 1 30 ? 16.633 0.164 4.368 1.00 41.53 30 ILE A O 4
ATOM 5733 N N . GLN A 1 31 ? 16.228 -1.850 3.462 1.00 71.21 31 GLN A N 4
ATOM 5734 C CA . GLN A 1 31 ? 17.133 -2.560 4.369 1.00 11.32 31 GLN A CA 4
ATOM 5735 C C . GLN A 1 31 ? 18.570 -2.557 3.824 1.00 53.42 31 GLN A C 4
ATOM 5736 O O . GLN A 1 31 ? 18.820 -2.991 2.694 1.00 73.11 31 GLN A O 4
ATOM 5750 N N . ASN A 1 32 ? 19.507 -2.055 4.630 1.00 20.11 32 ASN A N 4
ATOM 5751 C CA . ASN A 1 32 ? 20.924 -1.993 4.248 1.00 65.00 32 ASN A CA 4
ATOM 5752 C C . ASN A 1 32 ? 21.538 -3.395 4.112 1.00 72.44 32 ASN A C 4
ATOM 5753 O O . ASN A 1 32 ? 21.056 -4.357 4.713 1.00 20.03 32 ASN A O 4
ATOM 5764 N N . GLU A 1 33 ? 22.621 -3.493 3.344 1.00 23.22 33 GLU A N 4
ATOM 5765 C CA . GLU A 1 33 ? 23.342 -4.761 3.164 1.00 11.11 33 GLU A CA 4
ATOM 5766 C C . GLU A 1 33 ? 23.915 -5.264 4.501 1.00 21.03 33 GLU A C 4
ATOM 5767 O O . GLU A 1 33 ? 24.117 -6.463 4.695 1.00 73.25 33 GLU A O 4
ATOM 5779 N N . ASP A 1 34 ? 24.162 -4.329 5.421 1.00 71.45 34 ASP A N 4
ATOM 5780 C CA . ASP A 1 34 ? 24.621 -4.660 6.778 1.00 74.40 34 ASP A CA 4
ATOM 5781 C C . ASP A 1 34 ? 23.561 -5.471 7.555 1.00 20.13 34 ASP A C 4
ATOM 5782 O O . ASP A 1 34 ? 23.855 -6.078 8.590 1.00 15.04 34 ASP A O 4
ATOM 5791 N N . GLY A 1 35 ? 22.325 -5.466 7.053 1.00 31.13 35 GLY A N 4
ATOM 5792 C CA . GLY A 1 35 ? 21.225 -6.167 7.716 1.00 2.23 35 GLY A CA 4
ATOM 5793 C C . GLY A 1 35 ? 20.258 -5.220 8.422 1.00 42.45 35 GLY A C 4
ATOM 5794 O O . GLY A 1 35 ? 19.123 -5.592 8.728 1.00 44.21 35 GLY A O 4
ATOM 5798 N N . SER A 1 36 ? 20.705 -3.995 8.677 1.00 32.02 36 SER A N 4
ATOM 5799 C CA . SER A 1 36 ? 19.887 -2.992 9.376 1.00 22.21 36 SER A CA 4
ATOM 5800 C C . SER A 1 36 ? 18.840 -2.363 8.450 1.00 45.11 36 SER A C 4
ATOM 5801 O O . SER A 1 36 ? 18.995 -2.351 7.231 1.00 70.43 36 SER A O 4
ATOM 5809 N N . VAL A 1 37 ? 17.781 -1.818 9.038 1.00 34.02 37 VAL A N 4
ATOM 5810 C CA . VAL A 1 37 ? 16.707 -1.188 8.268 1.00 71.43 37 VAL A CA 4
ATOM 5811 C C . VAL A 1 37 ? 16.819 0.344 8.305 1.00 55.12 37 VAL A C 4
ATOM 5812 O O . VAL A 1 37 ? 17.055 0.933 9.360 1.00 64.02 37 VAL A O 4
ATOM 5825 N N . SER A 1 38 ? 16.662 0.981 7.147 1.00 62.12 38 SER A N 4
ATOM 5826 C CA . SER A 1 38 ? 16.719 2.449 7.058 1.00 23.30 38 SER A CA 4
ATOM 5827 C C . SER A 1 38 ? 15.333 3.082 7.233 1.00 33.32 38 SER A C 4
ATOM 5828 O O . SER A 1 38 ? 14.310 2.444 6.976 1.00 20.24 38 SER A O 4
ATOM 5836 N N . ASP A 1 39 ? 15.307 4.342 7.674 1.00 75.24 39 ASP A N 4
ATOM 5837 C CA . ASP A 1 39 ? 14.058 5.106 7.776 1.00 70.44 39 ASP A CA 4
ATOM 5838 C C . ASP A 1 39 ? 13.391 5.241 6.400 1.00 14.32 39 ASP A C 4
ATOM 5839 O O . ASP A 1 39 ? 12.163 5.308 6.289 1.00 43.44 39 ASP A O 4
ATOM 5848 N N . GLU A 1 40 ? 14.225 5.267 5.357 1.00 72.20 40 GLU A N 4
ATOM 5849 C CA . GLU A 1 40 ? 13.766 5.396 3.968 1.00 15.24 40 GLU A CA 4
ATOM 5850 C C . GLU A 1 40 ? 12.822 4.250 3.570 1.00 42.14 40 GLU A C 4
ATOM 5851 O O . GLU A 1 40 ? 13.065 3.088 3.900 1.00 42.43 40 GLU A O 4
ATOM 5863 N N . ILE A 1 41 ? 11.761 4.577 2.837 1.00 35.22 41 ILE A N 4
ATOM 5864 C CA . ILE A 1 41 ? 10.740 3.592 2.466 1.00 32.12 41 ILE A CA 4
ATOM 5865 C C . ILE A 1 41 ? 10.678 3.372 0.945 1.00 62.52 41 ILE A C 4
ATOM 5866 O O . ILE A 1 41 ? 10.759 4.321 0.164 1.00 11.44 41 ILE A O 4
ATOM 5882 N N . LYS A 1 42 ? 10.540 2.113 0.530 1.00 33.14 42 LYS A N 4
ATOM 5883 C CA . LYS A 1 42 ? 10.292 1.783 -0.878 1.00 2.05 42 LYS A CA 4
ATOM 5884 C C . LYS A 1 42 ? 8.854 2.157 -1.265 1.00 60.22 42 LYS A C 4
ATOM 5885 O O . LYS A 1 42 ? 8.619 2.946 -2.186 1.00 31.21 42 LYS A O 4
ATOM 5904 N N . GLU A 1 43 ? 7.898 1.590 -0.533 1.00 35.33 43 GLU A N 4
ATOM 5905 C CA . GLU A 1 43 ? 6.478 1.856 -0.759 1.00 23.12 43 GLU A CA 4
ATOM 5906 C C . GLU A 1 43 ? 5.622 1.410 0.438 1.00 42.33 43 GLU A C 4
ATOM 5907 O O . GLU A 1 43 ? 6.091 0.683 1.318 1.00 0.12 43 GLU A O 4
ATOM 5919 N N . ARG A 1 44 ? 4.368 1.855 0.469 1.00 74.44 44 ARG A N 4
ATOM 5920 C CA . ARG A 1 44 ? 3.496 1.642 1.631 1.00 25.54 44 ARG A CA 4
ATOM 5921 C C . ARG A 1 44 ? 2.310 0.718 1.286 1.00 62.54 44 ARG A C 4
ATOM 5922 O O . ARG A 1 44 ? 1.486 1.048 0.432 1.00 64.12 44 ARG A O 4
ATOM 5943 N N . THR A 1 45 ? 2.230 -0.433 1.959 1.00 3.14 45 THR A N 4
ATOM 5944 C CA . THR A 1 45 ? 1.176 -1.430 1.695 1.00 71.12 45 THR A CA 4
ATOM 5945 C C . THR A 1 45 ? -0.040 -1.233 2.614 1.00 70.43 45 THR A C 4
ATOM 5946 O O . THR A 1 45 ? 0.107 -1.120 3.833 1.00 44.10 45 THR A O 4
ATOM 5957 N N . TYR A 1 46 ? -1.240 -1.215 2.029 1.00 35.23 46 TYR A N 4
ATOM 5958 C CA . TYR A 1 46 ? -2.482 -1.017 2.793 1.00 14.24 46 TYR A CA 4
ATOM 5959 C C . TYR A 1 46 ? -3.447 -2.207 2.638 1.00 14.14 46 TYR A C 4
ATOM 5960 O O . TYR A 1 46 ? -3.554 -2.802 1.564 1.00 55.44 46 TYR A O 4
ATOM 5978 N N . ASP A 1 47 ? -4.152 -2.530 3.721 1.00 43.24 47 ASP A N 4
ATOM 5979 C CA . ASP A 1 47 ? -5.209 -3.545 3.697 1.00 61.24 47 ASP A CA 4
ATOM 5980 C C . ASP A 1 47 ? -6.470 -2.993 3.012 1.00 12.14 47 ASP A C 4
ATOM 5981 O O . ASP A 1 47 ? -7.154 -2.125 3.565 1.00 51.44 47 ASP A O 4
ATOM 5990 N N . LEU A 1 48 ? -6.785 -3.477 1.812 1.00 4.33 48 LEU A N 4
ATOM 5991 C CA . LEU A 1 48 ? -8.011 -3.054 1.122 1.00 24.02 48 LEU A CA 4
ATOM 5992 C C . LEU A 1 48 ? -9.031 -4.198 1.018 1.00 21.01 48 LEU A C 4
ATOM 5993 O O . LEU A 1 48 ? -8.696 -5.325 0.642 1.00 51.33 48 LEU A O 4
ATOM 6009 N N . LYS A 1 49 ? -10.279 -3.900 1.374 1.00 12.04 49 LYS A N 4
ATOM 6010 C CA . LYS A 1 49 ? -11.380 -4.865 1.254 1.00 31.13 49 LYS A CA 4
ATOM 6011 C C . LYS A 1 49 ? -12.147 -4.644 -0.064 1.00 51.12 49 LYS A C 4
ATOM 6012 O O . LYS A 1 49 ? -12.423 -3.507 -0.437 1.00 42.11 49 LYS A O 4
ATOM 6031 N N . SER A 1 50 ? -12.483 -5.724 -0.774 1.00 71.10 50 SER A N 4
ATOM 6032 C CA . SER A 1 50 ? -13.250 -5.612 -2.030 1.00 72.33 50 SER A CA 4
ATOM 6033 C C . SER A 1 50 ? -14.503 -6.496 -2.002 1.00 12.10 50 SER A C 4
ATOM 6034 O O . SER A 1 50 ? -14.418 -7.719 -2.139 1.00 11.12 50 SER A O 4
ATOM 6042 N N . LYS A 1 51 ? -15.669 -5.873 -1.831 1.00 4.53 51 LYS A N 4
ATOM 6043 C CA . LYS A 1 51 ? -16.943 -6.604 -1.768 1.00 22.23 51 LYS A CA 4
ATOM 6044 C C . LYS A 1 51 ? -17.273 -7.292 -3.102 1.00 51.53 51 LYS A C 4
ATOM 6045 O O . LYS A 1 51 ? -17.766 -8.421 -3.126 1.00 14.44 51 LYS A O 4
ATOM 6064 N N . GLY A 1 52 ? -17.000 -6.604 -4.209 1.00 71.40 52 GLY A N 4
ATOM 6065 C CA . GLY A 1 52 ? -17.247 -7.171 -5.534 1.00 24.11 52 GLY A CA 4
ATOM 6066 C C . GLY A 1 52 ? -16.517 -8.494 -5.798 1.00 52.11 52 GLY A C 4
ATOM 6067 O O . GLY A 1 52 ? -16.931 -9.271 -6.657 1.00 1.41 52 GLY A O 4
ATOM 6071 N N . GLN A 1 53 ? -15.427 -8.749 -5.074 1.00 24.05 53 GLN A N 4
ATOM 6072 C CA . GLN A 1 53 ? -14.667 -10.001 -5.237 1.00 12.15 53 GLN A CA 4
ATOM 6073 C C . GLN A 1 53 ? -14.766 -10.901 -3.990 1.00 64.52 53 GLN A C 4
ATOM 6074 O O . GLN A 1 53 ? -14.560 -12.114 -4.073 1.00 55.20 53 GLN A O 4
ATOM 6088 N N . GLY A 1 54 ? -15.064 -10.301 -2.835 1.00 34.24 54 GLY A N 4
ATOM 6089 C CA . GLY A 1 54 ? -15.269 -11.071 -1.605 1.00 64.25 54 GLY A CA 4
ATOM 6090 C C . GLY A 1 54 ? -13.990 -11.337 -0.806 1.00 53.44 54 GLY A C 4
ATOM 6091 O O . GLY A 1 54 ? -14.050 -11.887 0.298 1.00 72.25 54 GLY A O 4
ATOM 6095 N N . ARG A 1 55 ? -12.835 -10.947 -1.344 1.00 74.42 55 ARG A N 4
ATOM 6096 C CA . ARG A 1 55 ? -11.549 -11.205 -0.677 1.00 2.54 55 ARG A CA 4
ATOM 6097 C C . ARG A 1 55 ? -10.794 -9.914 -0.318 1.00 21.02 55 ARG A C 4
ATOM 6098 O O . ARG A 1 55 ? -11.190 -8.808 -0.695 1.00 61.52 55 ARG A O 4
ATOM 6119 N N . MET A 1 56 ? -9.700 -10.083 0.424 1.00 4.04 56 MET A N 4
ATOM 6120 C CA . MET A 1 56 ? -8.807 -8.979 0.781 1.00 53.04 56 MET A CA 4
ATOM 6121 C C . MET A 1 56 ? -7.661 -8.857 -0.234 1.00 72.24 56 MET A C 4
ATOM 6122 O O . MET A 1 56 ? -7.082 -9.867 -0.648 1.00 13.32 56 MET A O 4
ATOM 6136 N N . ILE A 1 57 ? -7.334 -7.628 -0.626 1.00 41.44 57 ILE A N 4
ATOM 6137 C CA . ILE A 1 57 ? -6.186 -7.377 -1.508 1.00 41.45 57 ILE A CA 4
ATOM 6138 C C . ILE A 1 57 ? -5.177 -6.427 -0.846 1.00 51.05 57 ILE A C 4
ATOM 6139 O O . ILE A 1 57 ? -5.558 -5.451 -0.192 1.00 51.21 57 ILE A O 4
ATOM 6155 N N . GLN A 1 58 ? -3.890 -6.725 -1.002 1.00 51.35 58 GLN A N 4
ATOM 6156 C CA . GLN A 1 58 ? -2.829 -5.884 -0.433 1.00 72.23 58 GLN A CA 4
ATOM 6157 C C . GLN A 1 58 ? -2.261 -4.919 -1.477 1.00 65.31 58 GLN A C 4
ATOM 6158 O O . GLN A 1 58 ? -1.524 -5.325 -2.371 1.00 23.01 58 GLN A O 4
ATOM 6172 N N . VAL A 1 59 ? -2.600 -3.640 -1.364 1.00 2.50 59 VAL A N 4
ATOM 6173 C CA . VAL A 1 59 ? -2.167 -2.644 -2.350 1.00 4.43 59 VAL A CA 4
ATOM 6174 C C . VAL A 1 59 ? -1.043 -1.746 -1.820 1.00 34.13 59 VAL A C 4
ATOM 6175 O O . VAL A 1 59 ? -1.153 -1.155 -0.747 1.00 10.05 59 VAL A O 4
ATOM 6188 N N . SER A 1 60 ? 0.033 -1.633 -2.595 1.00 64.40 60 SER A N 4
ATOM 6189 C CA . SER A 1 60 ? 1.202 -0.827 -2.204 1.00 41.24 60 SER A CA 4
ATOM 6190 C C . SER A 1 60 ? 1.385 0.389 -3.124 1.00 23.01 60 SER A C 4
ATOM 6191 O O . SER A 1 60 ? 1.333 0.257 -4.346 1.00 30.35 60 SER A O 4
ATOM 6199 N N . ILE A 1 61 ? 1.598 1.569 -2.536 1.00 54.23 61 ILE A N 4
ATOM 6200 C CA . ILE A 1 61 ? 1.892 2.785 -3.316 1.00 53.54 61 ILE A CA 4
ATOM 6201 C C . ILE A 1 61 ? 3.346 3.240 -3.104 1.00 1.40 61 ILE A C 4
ATOM 6202 O O . ILE A 1 61 ? 3.841 3.251 -1.973 1.00 1.30 61 ILE A O 4
ATOM 6218 N N . PRO A 1 62 ? 4.052 3.626 -4.184 1.00 72.12 62 PRO A N 4
ATOM 6219 C CA . PRO A 1 62 ? 5.470 4.028 -4.109 1.00 44.34 62 PRO A CA 4
ATOM 6220 C C . PRO A 1 62 ? 5.706 5.273 -3.231 1.00 14.34 62 PRO A C 4
ATOM 6221 O O . PRO A 1 62 ? 4.799 6.076 -3.006 1.00 53.51 62 PRO A O 4
ATOM 6232 N N . ALA A 1 63 ? 6.944 5.436 -2.753 1.00 31.24 63 ALA A N 4
ATOM 6233 C CA . ALA A 1 63 ? 7.316 6.580 -1.898 1.00 64.34 63 ALA A CA 4
ATOM 6234 C C . ALA A 1 63 ? 7.010 7.943 -2.555 1.00 11.35 63 ALA A C 4
ATOM 6235 O O . ALA A 1 63 ? 6.963 8.971 -1.876 1.00 72.34 63 ALA A O 4
ATOM 6242 N N . SER A 1 64 ? 6.795 7.941 -3.872 1.00 22.11 64 SER A N 4
ATOM 6243 C CA . SER A 1 64 ? 6.455 9.169 -4.613 1.00 15.11 64 SER A CA 4
ATOM 6244 C C . SER A 1 64 ? 5.053 9.692 -4.257 1.00 14.31 64 SER A C 4
ATOM 6245 O O . SER A 1 64 ? 4.677 10.798 -4.644 1.00 31.42 64 SER A O 4
ATOM 6253 N N . VAL A 1 65 ? 4.279 8.890 -3.528 1.00 63.24 65 VAL A N 4
ATOM 6254 C CA . VAL A 1 65 ? 2.894 9.236 -3.195 1.00 53.13 65 VAL A CA 4
ATOM 6255 C C . VAL A 1 65 ? 2.723 9.593 -1.703 1.00 60.53 65 VAL A C 4
ATOM 6256 O O . VAL A 1 65 ? 3.174 8.856 -0.819 1.00 11.41 65 VAL A O 4
ATOM 6269 N N . PRO A 1 66 ? 2.081 10.745 -1.400 1.00 31.03 66 PRO A N 4
ATOM 6270 C CA . PRO A 1 66 ? 1.747 11.133 -0.014 1.00 4.11 66 PRO A CA 4
ATOM 6271 C C . PRO A 1 66 ? 0.736 10.180 0.653 1.00 70.25 66 PRO A C 4
ATOM 6272 O O . PRO A 1 66 ? 0.018 9.438 -0.025 1.00 33.34 66 PRO A O 4
ATOM 6283 N N . LEU A 1 67 ? 0.669 10.225 1.983 1.00 63.02 67 LEU A N 4
ATOM 6284 C CA . LEU A 1 67 ? -0.211 9.337 2.756 1.00 0.22 67 LEU A CA 4
ATOM 6285 C C . LEU A 1 67 ? -1.699 9.654 2.527 1.00 31.01 67 LEU A C 4
ATOM 6286 O O . LEU A 1 67 ? -2.110 10.815 2.536 1.00 3.34 67 LEU A O 4
ATOM 6302 N N . LYS A 1 68 ? -2.499 8.610 2.316 1.00 61.14 68 LYS A N 4
ATOM 6303 C CA . LYS A 1 68 ? -3.953 8.761 2.207 1.00 24.24 68 LYS A CA 4
ATOM 6304 C C . LYS A 1 68 ? -4.608 8.779 3.589 1.00 21.30 68 LYS A C 4
ATOM 6305 O O . LYS A 1 68 ? -4.680 7.753 4.270 1.00 54.40 68 LYS A O 4
ATOM 6324 N N . GLU A 1 69 ? -5.086 9.942 3.996 1.00 30.14 69 GLU A N 4
ATOM 6325 C CA . GLU A 1 69 ? -5.805 10.071 5.260 1.00 24.40 69 GLU A CA 4
ATOM 6326 C C . GLU A 1 69 ? -7.292 9.745 5.079 1.00 23.54 69 GLU A C 4
ATOM 6327 O O . GLU A 1 69 ? -8.129 10.641 4.960 1.00 35.01 69 GLU A O 4
ATOM 6339 N N . PHE A 1 70 ? -7.610 8.457 5.020 1.00 34.15 70 PHE A N 4
ATOM 6340 C CA . PHE A 1 70 ? -8.999 8.008 4.870 1.00 51.22 70 PHE A CA 4
ATOM 6341 C C . PHE A 1 70 ? -9.486 7.283 6.129 1.00 35.41 70 PHE A C 4
ATOM 6342 O O . PHE A 1 70 ? -8.699 6.666 6.850 1.00 62.42 70 PHE A O 4
ATOM 6359 N N . ASP A 1 71 ? -10.789 7.361 6.383 1.00 24.15 71 ASP A N 4
ATOM 6360 C CA . ASP A 1 71 ? -11.395 6.711 7.548 1.00 63.11 71 ASP A CA 4
ATOM 6361 C C . ASP A 1 71 ? -11.566 5.196 7.331 1.00 25.31 71 ASP A C 4
ATOM 6362 O O . ASP A 1 71 ? -11.375 4.680 6.225 1.00 1.34 71 ASP A O 4
ATOM 6371 N N . TYR A 1 72 ? -11.938 4.486 8.396 1.00 23.24 72 TYR A N 4
ATOM 6372 C CA . TYR A 1 72 ? -12.070 3.027 8.352 1.00 35.12 72 TYR A CA 4
ATOM 6373 C C . TYR A 1 72 ? -13.102 2.574 7.300 1.00 31.52 72 TYR A C 4
ATOM 6374 O O . TYR A 1 72 ? -14.261 2.995 7.320 1.00 21.44 72 TYR A O 4
ATOM 6392 N N . ASN A 1 73 ? -12.656 1.712 6.385 1.00 14.43 73 ASN A N 4
ATOM 6393 C CA . ASN A 1 73 ? -13.496 1.185 5.298 1.00 65.43 73 ASN A CA 4
ATOM 6394 C C . ASN A 1 73 ? -13.968 2.293 4.341 1.00 60.42 73 ASN A C 4
ATOM 6395 O O . ASN A 1 73 ? -15.079 2.238 3.814 1.00 11.01 73 ASN A O 4
ATOM 6406 N N . ALA A 1 74 ? -13.113 3.287 4.109 1.00 13.42 74 ALA A N 4
ATOM 6407 C CA . ALA A 1 74 ? -13.427 4.378 3.175 1.00 14.24 74 ALA A CA 4
ATOM 6408 C C . ALA A 1 74 ? -13.539 3.874 1.723 1.00 12.41 74 ALA A C 4
ATOM 6409 O O . ALA A 1 74 ? -12.729 3.061 1.271 1.00 52.10 74 ALA A O 4
ATOM 6416 N N . ARG A 1 75 ? -14.550 4.364 1.005 1.00 30.22 75 ARG A N 4
ATOM 6417 C CA . ARG A 1 75 ? -14.786 3.970 -0.393 1.00 30.14 75 ARG A CA 4
ATOM 6418 C C . ARG A 1 75 ? -13.677 4.482 -1.334 1.00 62.14 75 ARG A C 4
ATOM 6419 O O . ARG A 1 75 ? -13.708 5.628 -1.785 1.00 12.25 75 ARG A O 4
ATOM 6440 N N . VAL A 1 76 ? -12.703 3.620 -1.635 1.00 42.35 76 VAL A N 4
ATOM 6441 C CA . VAL A 1 76 ? -11.567 3.996 -2.486 1.00 10.32 76 VAL A CA 4
ATOM 6442 C C . VAL A 1 76 ? -11.440 3.098 -3.732 1.00 42.24 76 VAL A C 4
ATOM 6443 O O . VAL A 1 76 ? -12.209 2.152 -3.922 1.00 2.51 76 VAL A O 4
ATOM 6456 N N . GLU A 1 77 ? -10.468 3.422 -4.583 1.00 61.33 77 GLU A N 4
ATOM 6457 C CA . GLU A 1 77 ? -10.138 2.614 -5.763 1.00 71.23 77 GLU A CA 4
ATOM 6458 C C . GLU A 1 77 ? -8.707 2.923 -6.244 1.00 12.54 77 GLU A C 4
ATOM 6459 O O . GLU A 1 77 ? -8.013 3.762 -5.664 1.00 42.50 77 GLU A O 4
ATOM 6471 N N . LEU A 1 78 ? -8.270 2.251 -7.308 1.00 24.11 78 LEU A N 4
ATOM 6472 C CA . LEU A 1 78 ? -6.879 2.359 -7.774 1.00 3.14 78 LEU A CA 4
ATOM 6473 C C . LEU A 1 78 ? -6.772 2.993 -9.166 1.00 71.12 78 LEU A C 4
ATOM 6474 O O . LEU A 1 78 ? -7.665 2.853 -10.000 1.00 25.34 78 LEU A O 4
ATOM 6490 N N . ILE A 1 79 ? -5.662 3.690 -9.404 1.00 53.14 79 ILE A N 4
ATOM 6491 C CA . ILE A 1 79 ? -5.375 4.277 -10.718 1.00 61.23 79 ILE A CA 4
ATOM 6492 C C . ILE A 1 79 ? -4.742 3.235 -11.666 1.00 4.15 79 ILE A C 4
ATOM 6493 O O . ILE A 1 79 ? -5.392 2.752 -12.590 1.00 50.42 79 ILE A O 4
ATOM 6509 N N . ASN A 1 80 ? -3.472 2.888 -11.429 1.00 25.32 80 ASN A N 4
ATOM 6510 C CA . ASN A 1 80 ? -2.797 1.824 -12.199 1.00 51.31 80 ASN A CA 4
ATOM 6511 C C . ASN A 1 80 ? -2.296 0.693 -11.281 1.00 12.24 80 ASN A C 4
ATOM 6512 O O . ASN A 1 80 ? -1.165 0.735 -10.794 1.00 72.35 80 ASN A O 4
ATOM 6523 N N . PRO A 1 81 ? -3.151 -0.304 -10.988 1.00 54.22 81 PRO A N 4
ATOM 6524 C CA . PRO A 1 81 ? -2.764 -1.484 -10.194 1.00 43.14 81 PRO A CA 4
ATOM 6525 C C . PRO A 1 81 ? -2.044 -2.574 -11.018 1.00 53.21 81 PRO A C 4
ATOM 6526 O O . PRO A 1 81 ? -2.460 -2.898 -12.130 1.00 44.13 81 PRO A O 4
ATOM 6537 N N . ILE A 1 82 ? -0.960 -3.137 -10.471 1.00 3.02 82 ILE A N 4
ATOM 6538 C CA . ILE A 1 82 ? -0.289 -4.290 -11.097 1.00 14.21 82 ILE A CA 4
ATOM 6539 C C . ILE A 1 82 ? -0.088 -5.438 -10.090 1.00 31.01 82 ILE A C 4
ATOM 6540 O O . ILE A 1 82 ? 0.319 -5.217 -8.946 1.00 63.13 82 ILE A O 4
ATOM 6556 N N . ALA A 1 83 ? -0.397 -6.662 -10.516 1.00 41.23 83 ALA A N 4
ATOM 6557 C CA . ALA A 1 83 ? -0.150 -7.851 -9.694 1.00 61.11 83 ALA A CA 4
ATOM 6558 C C . ALA A 1 83 ? 1.333 -8.240 -9.761 1.00 2.41 83 ALA A C 4
ATOM 6559 O O . ALA A 1 83 ? 1.825 -8.667 -10.811 1.00 12.24 83 ALA A O 4
ATOM 6566 N N . ASP A 1 84 ? 2.045 -8.090 -8.646 1.00 20.22 84 ASP A N 4
ATOM 6567 C CA . ASP A 1 84 ? 3.502 -8.270 -8.644 1.00 33.41 84 ASP A CA 4
ATOM 6568 C C . ASP A 1 84 ? 3.912 -9.629 -8.044 1.00 61.13 84 ASP A C 4
ATOM 6569 O O . ASP A 1 84 ? 3.201 -10.200 -7.218 1.00 63.04 84 ASP A O 4
ATOM 6578 N N . THR A 1 85 ? 5.075 -10.128 -8.462 1.00 60.12 85 THR A N 4
ATOM 6579 C CA . THR A 1 85 ? 5.580 -11.430 -8.008 1.00 43.33 85 THR A CA 4
ATOM 6580 C C . THR A 1 85 ? 6.875 -11.299 -7.191 1.00 74.12 85 THR A C 4
ATOM 6581 O O . THR A 1 85 ? 7.467 -12.304 -6.810 1.00 72.50 85 THR A O 4
ATOM 6592 N N . VAL A 1 86 ? 7.305 -10.062 -6.909 1.00 14.52 86 VAL A N 4
ATOM 6593 C CA . VAL A 1 86 ? 8.555 -9.811 -6.158 1.00 60.33 86 VAL A CA 4
ATOM 6594 C C . VAL A 1 86 ? 8.698 -10.684 -4.891 1.00 61.43 86 VAL A C 4
ATOM 6595 O O . VAL A 1 86 ? 9.806 -11.063 -4.513 1.00 1.44 86 VAL A O 4
ATOM 6608 N N . ALA A 1 87 ? 7.577 -11.022 -4.255 1.00 44.34 87 ALA A N 4
ATOM 6609 C CA . ALA A 1 87 ? 7.593 -11.795 -3.000 1.00 13.24 87 ALA A CA 4
ATOM 6610 C C . ALA A 1 87 ? 7.920 -13.288 -3.214 1.00 21.10 87 ALA A C 4
ATOM 6611 O O . ALA A 1 87 ? 7.979 -14.055 -2.253 1.00 3.44 87 ALA A O 4
ATOM 6618 N N . THR A 1 88 ? 8.151 -13.694 -4.464 1.00 24.04 88 THR A N 4
ATOM 6619 C CA . THR A 1 88 ? 8.420 -15.111 -4.787 1.00 64.35 88 THR A CA 4
ATOM 6620 C C . THR A 1 88 ? 9.828 -15.562 -4.350 1.00 4.22 88 THR A C 4
ATOM 6621 O O . THR A 1 88 ? 10.168 -16.740 -4.461 1.00 15.33 88 THR A O 4
ATOM 6632 N N . ALA A 1 89 ? 10.644 -14.624 -3.864 1.00 34.55 89 ALA A N 4
ATOM 6633 C CA . ALA A 1 89 ? 12.027 -14.927 -3.465 1.00 73.14 89 ALA A CA 4
ATOM 6634 C C . ALA A 1 89 ? 12.151 -15.234 -1.961 1.00 42.43 89 ALA A C 4
ATOM 6635 O O . ALA A 1 89 ? 12.634 -16.300 -1.577 1.00 44.43 89 ALA A O 4
ATOM 6642 N N . THR A 1 90 ? 11.722 -14.301 -1.109 1.00 23.21 90 THR A N 4
ATOM 6643 C CA . THR A 1 90 ? 11.861 -14.471 0.350 1.00 2.13 90 THR A CA 4
ATOM 6644 C C . THR A 1 90 ? 10.791 -15.404 0.939 1.00 4.31 90 THR A C 4
ATOM 6645 O O . THR A 1 90 ? 10.995 -16.004 1.994 1.00 2.51 90 THR A O 4
ATOM 6656 N N . TYR A 1 91 ? 9.645 -15.513 0.273 1.00 34.03 91 TYR A N 4
ATOM 6657 C CA . TYR A 1 91 ? 8.558 -16.379 0.745 1.00 61.24 91 TYR A CA 4
ATOM 6658 C C . TYR A 1 91 ? 8.456 -17.666 -0.088 1.00 15.43 91 TYR A C 4
ATOM 6659 O O . TYR A 1 91 ? 8.446 -17.626 -1.319 1.00 14.10 91 TYR A O 4
ATOM 6677 N N . GLN A 1 92 ? 8.354 -18.804 0.598 1.00 42.24 92 GLN A N 4
ATOM 6678 C CA . GLN A 1 92 ? 8.216 -20.114 -0.059 1.00 0.31 92 GLN A CA 4
ATOM 6679 C C . GLN A 1 92 ? 6.766 -20.349 -0.533 1.00 22.41 92 GLN A C 4
ATOM 6680 O O . GLN A 1 92 ? 6.212 -21.437 -0.365 1.00 32.00 92 GLN A O 4
ATOM 6694 N N . GLY A 1 93 ? 6.170 -19.332 -1.152 1.00 33.34 93 GLY A N 4
ATOM 6695 C CA . GLY A 1 93 ? 4.763 -19.394 -1.542 1.00 54.50 93 GLY A CA 4
ATOM 6696 C C . GLY A 1 93 ? 3.896 -18.415 -0.752 1.00 73.42 93 GLY A C 4
ATOM 6697 O O . GLY A 1 93 ? 3.592 -18.645 0.419 1.00 14.31 93 GLY A O 4
ATOM 6701 N N . ALA A 1 94 ? 3.491 -17.321 -1.396 1.00 64.10 94 ALA A N 4
ATOM 6702 C CA . ALA A 1 94 ? 2.710 -16.266 -0.731 1.00 11.14 94 ALA A CA 4
ATOM 6703 C C . ALA A 1 94 ? 1.289 -16.167 -1.309 1.00 10.20 94 ALA A C 4
ATOM 6704 O O . ALA A 1 94 ? 0.760 -15.077 -1.513 1.00 41.53 94 ALA A O 4
ATOM 6711 N N . ASP A 1 95 ? 0.660 -17.317 -1.525 1.00 64.33 95 ASP A N 4
ATOM 6712 C CA . ASP A 1 95 ? -0.653 -17.376 -2.183 1.00 11.44 95 ASP A CA 4
ATOM 6713 C C . ASP A 1 95 ? -1.820 -17.136 -1.200 1.00 54.10 95 ASP A C 4
ATOM 6714 O O . ASP A 1 95 ? -2.984 -17.345 -1.548 1.00 3.32 95 ASP A O 4
ATOM 6723 N N . VAL A 1 96 ? -1.510 -16.696 0.019 1.00 22.14 96 VAL A N 4
ATOM 6724 C CA . VAL A 1 96 ? -2.544 -16.414 1.024 1.00 52.03 96 VAL A CA 4
ATOM 6725 C C . VAL A 1 96 ? -3.398 -15.182 0.639 1.00 23.54 96 VAL A C 4
ATOM 6726 O O . VAL A 1 96 ? -4.625 -15.274 0.542 1.00 74.33 96 VAL A O 4
ATOM 6739 N N . ASP A 1 97 ? -2.753 -14.040 0.407 1.00 43.11 97 ASP A N 4
ATOM 6740 C CA . ASP A 1 97 ? -3.442 -12.843 -0.084 1.00 44.11 97 ASP A CA 4
ATOM 6741 C C . ASP A 1 97 ? -2.508 -11.996 -0.970 1.00 72.24 97 ASP A C 4
ATOM 6742 O O . ASP A 1 97 ? -1.587 -11.338 -0.491 1.00 23.53 97 ASP A O 4
ATOM 6751 N N . TRP A 1 98 ? -2.766 -12.046 -2.281 1.00 11.24 98 TRP A N 4
ATOM 6752 C CA . TRP A 1 98 ? -1.893 -11.444 -3.301 1.00 13.34 98 TRP A CA 4
ATOM 6753 C C . TRP A 1 98 ? -1.663 -9.930 -3.122 1.00 45.22 98 TRP A C 4
ATOM 6754 O O . TRP A 1 98 ? -2.537 -9.193 -2.653 1.00 74.12 98 TRP A O 4
ATOM 6775 N N . TYR A 1 99 ? -0.473 -9.483 -3.530 1.00 13.25 99 TYR A N 4
ATOM 6776 C CA . TYR A 1 99 ? -0.065 -8.081 -3.400 1.00 35.23 99 TYR A CA 4
ATOM 6777 C C . TYR A 1 99 ? -0.143 -7.333 -4.744 1.00 54.42 99 TYR A C 4
ATOM 6778 O O . TYR A 1 99 ? 0.565 -7.653 -5.710 1.00 20.41 99 TYR A O 4
ATOM 6796 N N . ILE A 1 100 ? -1.017 -6.329 -4.788 1.00 33.53 100 ILE A N 4
ATOM 6797 C CA . ILE A 1 100 ? -1.214 -5.499 -5.977 1.00 15.33 100 ILE A CA 4
ATOM 6798 C C . ILE A 1 100 ? -0.580 -4.114 -5.783 1.00 22.31 100 ILE A C 4
ATOM 6799 O O . ILE A 1 100 ? -1.114 -3.265 -5.073 1.00 64.10 100 ILE A O 4
ATOM 6815 N N . LYS A 1 101 ? 0.560 -3.888 -6.411 1.00 41.13 101 LYS A N 4
ATOM 6816 C CA . LYS A 1 101 ? 1.271 -2.616 -6.276 1.00 61.41 101 LYS A CA 4
ATOM 6817 C C . LYS A 1 101 ? 0.742 -1.600 -7.303 1.00 51.45 101 LYS A C 4
ATOM 6818 O O . LYS A 1 101 ? 0.765 -1.850 -8.506 1.00 44.14 101 LYS A O 4
ATOM 6837 N N . ALA A 1 102 ? 0.249 -0.460 -6.825 1.00 22.32 102 ALA A N 4
ATOM 6838 C CA . ALA A 1 102 ? -0.479 0.481 -7.686 1.00 0.21 102 ALA A CA 4
ATOM 6839 C C . ALA A 1 102 ? 0.209 1.849 -7.810 1.00 3.44 102 ALA A C 4
ATOM 6840 O O . ALA A 1 102 ? 1.060 2.217 -7.004 1.00 61.42 102 ALA A O 4
ATOM 6847 N N . ASP A 1 103 ? -0.176 2.588 -8.848 1.00 72.22 103 ASP A N 4
ATOM 6848 C CA . ASP A 1 103 ? 0.298 3.960 -9.063 1.00 64.01 103 ASP A CA 4
ATOM 6849 C C . ASP A 1 103 ? -0.162 4.905 -7.933 1.00 54.15 103 ASP A C 4
ATOM 6850 O O . ASP A 1 103 ? 0.654 5.572 -7.292 1.00 0.12 103 ASP A O 4
ATOM 6859 N N . ASP A 1 104 ? -1.474 4.950 -7.697 1.00 51.24 104 ASP A N 4
ATOM 6860 C CA . ASP A 1 104 ? -2.054 5.840 -6.682 1.00 53.13 104 ASP A CA 4
ATOM 6861 C C . ASP A 1 104 ? -3.440 5.342 -6.224 1.00 25.42 104 ASP A C 4
ATOM 6862 O O . ASP A 1 104 ? -4.104 4.575 -6.928 1.00 73.11 104 ASP A O 4
ATOM 6871 N N . ILE A 1 105 ? -3.864 5.792 -5.039 1.00 31.53 105 ILE A N 4
ATOM 6872 C CA . ILE A 1 105 ? -5.166 5.414 -4.470 1.00 63.44 105 ILE A CA 4
ATOM 6873 C C . ILE A 1 105 ? -6.082 6.643 -4.313 1.00 34.31 105 ILE A C 4
ATOM 6874 O O . ILE A 1 105 ? -5.735 7.605 -3.619 1.00 0.25 105 ILE A O 4
ATOM 6890 N N . VAL A 1 106 ? -7.249 6.597 -4.952 1.00 74.44 106 VAL A N 4
ATOM 6891 C CA . VAL A 1 106 ? -8.233 7.692 -4.885 1.00 50.32 106 VAL A CA 4
ATOM 6892 C C . VAL A 1 106 ? -9.597 7.173 -4.396 1.00 34.05 106 VAL A C 4
ATOM 6893 O O . VAL A 1 106 ? -9.746 5.994 -4.094 1.00 53.12 106 VAL A O 4
ATOM 6906 N N . LEU A 1 107 ? -10.588 8.057 -4.305 1.00 5.24 107 LEU A N 4
ATOM 6907 C CA . LEU A 1 107 ? -11.944 7.657 -3.904 1.00 63.22 107 LEU A CA 4
ATOM 6908 C C . LEU A 1 107 ? -12.723 7.056 -5.087 1.00 12.25 107 LEU A C 4
ATOM 6909 O O . LEU A 1 107 ? -12.480 7.408 -6.241 1.00 62.13 107 LEU A O 4
ATOM 6925 N N . THR A 1 108 ? -13.661 6.153 -4.791 1.00 3.43 108 THR A N 4
ATOM 6926 C CA . THR A 1 108 ? -14.413 5.445 -5.841 1.00 23.12 108 THR A CA 4
ATOM 6927 C C . THR A 1 108 ? -15.276 6.401 -6.686 1.00 61.22 108 THR A C 4
ATOM 6928 O O . THR A 1 108 ? -16.096 7.153 -6.157 1.00 73.41 108 THR A O 4
ATOM 6939 N N . LEU A 1 109 ? -15.083 6.352 -8.002 1.00 72.24 109 LEU A N 4
ATOM 6940 C CA . LEU A 1 109 ? -15.829 7.191 -8.944 1.00 0.34 109 LEU A CA 4
ATOM 6941 C C . LEU A 1 109 ? -17.224 6.608 -9.231 1.00 3.13 109 LEU A C 4
ATOM 6942 O O . LEU A 1 109 ? -17.353 5.589 -9.911 1.00 21.33 109 LEU A O 4
ATOM 6958 N N . GLU A 1 110 ? -18.261 7.257 -8.705 1.00 34.22 110 GLU A N 4
ATOM 6959 C CA . GLU A 1 110 ? -19.648 6.806 -8.909 1.00 44.14 110 GLU A CA 4
ATOM 6960 C C . GLU A 1 110 ? -20.397 7.684 -9.941 1.00 24.03 110 GLU A C 4
ATOM 6961 O O . GLU A 1 110 ? -20.636 8.886 -9.668 1.00 37.72 110 GLU A O 4
ATOM 6973 N N . MET A 1 1 ? 4.786 16.559 -13.548 1.00 0.00 1 MET A N 5
ATOM 6974 C CA . MET A 1 1 ? 4.781 15.864 -14.864 1.00 52.33 1 MET A CA 5
ATOM 6975 C C . MET A 1 1 ? 5.296 14.421 -14.742 1.00 12.34 1 MET A C 5
ATOM 6976 O O . MET A 1 1 ? 6.357 14.177 -14.171 1.00 64.23 1 MET A O 5
ATOM 6992 N N . MET A 1 2 ? 4.536 13.471 -15.289 1.00 32.35 2 MET A N 5
ATOM 6993 C CA . MET A 1 2 ? 4.920 12.054 -15.266 1.00 51.15 2 MET A CA 5
ATOM 6994 C C . MET A 1 2 ? 4.197 11.272 -16.373 1.00 35.51 2 MET A C 5
ATOM 6995 O O . MET A 1 2 ? 3.189 11.733 -16.912 1.00 62.11 2 MET A O 5
ATOM 7009 N N . ARG A 1 3 ? 4.708 10.087 -16.706 1.00 13.31 3 ARG A N 5
ATOM 7010 C CA . ARG A 1 3 ? 4.099 9.259 -17.759 1.00 4.24 3 ARG A CA 5
ATOM 7011 C C . ARG A 1 3 ? 3.021 8.311 -17.200 1.00 13.33 3 ARG A C 5
ATOM 7012 O O . ARG A 1 3 ? 2.354 7.599 -17.953 1.00 33.31 3 ARG A O 5
ATOM 7033 N N . LEU A 1 4 ? 2.842 8.316 -15.882 1.00 65.24 4 LEU A N 5
ATOM 7034 C CA . LEU A 1 4 ? 1.844 7.457 -15.234 1.00 13.23 4 LEU A CA 5
ATOM 7035 C C . LEU A 1 4 ? 0.421 7.991 -15.454 1.00 22.22 4 LEU A C 5
ATOM 7036 O O . LEU A 1 4 ? 0.193 9.201 -15.433 1.00 44.23 4 LEU A O 5
ATOM 7052 N N . ALA A 1 5 ? -0.523 7.070 -15.667 1.00 60.15 5 ALA A N 5
ATOM 7053 C CA . ALA A 1 5 ? -1.932 7.414 -15.913 1.00 51.35 5 ALA A CA 5
ATOM 7054 C C . ALA A 1 5 ? -2.133 8.183 -17.233 1.00 14.21 5 ALA A C 5
ATOM 7055 O O . ALA A 1 5 ? -3.212 8.714 -17.494 1.00 61.22 5 ALA A O 5
ATOM 7062 N N . ASN A 1 6 ? -1.094 8.225 -18.070 1.00 24.10 6 ASN A N 5
ATOM 7063 C CA . ASN A 1 6 ? -1.169 8.894 -19.376 1.00 1.01 6 ASN A CA 5
ATOM 7064 C C . ASN A 1 6 ? -2.034 8.095 -20.368 1.00 20.10 6 ASN A C 5
ATOM 7065 O O . ASN A 1 6 ? -2.844 8.665 -21.104 1.00 61.13 6 ASN A O 5
ATOM 7076 N N . GLY A 1 7 ? -1.850 6.774 -20.384 1.00 71.45 7 GLY A N 5
ATOM 7077 C CA . GLY A 1 7 ? -2.615 5.912 -21.282 1.00 15.35 7 GLY A CA 5
ATOM 7078 C C . GLY A 1 7 ? -2.348 4.428 -21.045 1.00 73.44 7 GLY A C 5
ATOM 7079 O O . GLY A 1 7 ? -1.383 3.869 -21.570 1.00 22.12 7 GLY A O 5
ATOM 7083 N N . ILE A 1 8 ? -3.196 3.792 -20.235 1.00 4.24 8 ILE A N 5
ATOM 7084 C CA . ILE A 1 8 ? -3.061 2.360 -19.923 1.00 33.23 8 ILE A CA 5
ATOM 7085 C C . ILE A 1 8 ? -4.415 1.630 -20.012 1.00 62.52 8 ILE A C 5
ATOM 7086 O O . ILE A 1 8 ? -5.470 2.261 -20.123 1.00 25.04 8 ILE A O 5
ATOM 7102 N N . VAL A 1 9 ? -4.381 0.300 -19.952 1.00 50.54 9 VAL A N 5
ATOM 7103 C CA . VAL A 1 9 ? -5.605 -0.512 -19.978 1.00 54.03 9 VAL A CA 5
ATOM 7104 C C . VAL A 1 9 ? -6.262 -0.563 -18.589 1.00 60.51 9 VAL A C 5
ATOM 7105 O O . VAL A 1 9 ? -5.772 -1.234 -17.681 1.00 2.43 9 VAL A O 5
ATOM 7118 N N . LEU A 1 10 ? -7.365 0.173 -18.437 1.00 53.12 10 LEU A N 5
ATOM 7119 C CA . LEU A 1 10 ? -8.101 0.253 -17.166 1.00 72.22 10 LEU A CA 5
ATOM 7120 C C . LEU A 1 10 ? -8.447 -1.132 -16.571 1.00 25.01 10 LEU A C 5
ATOM 7121 O O . LEU A 1 10 ? -8.279 -1.348 -15.370 1.00 2.33 10 LEU A O 5
ATOM 7137 N N . ASP A 1 11 ? -8.932 -2.065 -17.397 1.00 61.45 11 ASP A N 5
ATOM 7138 C CA . ASP A 1 11 ? -9.277 -3.408 -16.913 1.00 34.13 11 ASP A CA 5
ATOM 7139 C C . ASP A 1 11 ? -9.397 -4.417 -18.066 1.00 3.15 11 ASP A C 5
ATOM 7140 O O . ASP A 1 11 ? -9.400 -4.043 -19.242 1.00 33.51 11 ASP A O 5
ATOM 7149 N N . LYS A 1 12 ? -9.504 -5.700 -17.712 1.00 1.42 12 LYS A N 5
ATOM 7150 C CA . LYS A 1 12 ? -9.769 -6.760 -18.690 1.00 15.44 12 LYS A CA 5
ATOM 7151 C C . LYS A 1 12 ? -10.384 -8.010 -18.033 1.00 73.12 12 LYS A C 5
ATOM 7152 O O . LYS A 1 12 ? -9.678 -8.809 -17.409 1.00 52.30 12 LYS A O 5
ATOM 7171 N N . ASP A 1 13 ? -11.708 -8.155 -18.184 1.00 4.32 13 ASP A N 5
ATOM 7172 C CA . ASP A 1 13 ? -12.470 -9.324 -17.695 1.00 73.45 13 ASP A CA 5
ATOM 7173 C C . ASP A 1 13 ? -12.630 -9.348 -16.160 1.00 61.11 13 ASP A C 5
ATOM 7174 O O . ASP A 1 13 ? -13.745 -9.461 -15.653 1.00 3.53 13 ASP A O 5
ATOM 7183 N N . THR A 1 14 ? -11.519 -9.251 -15.430 1.00 15.12 14 THR A N 5
ATOM 7184 C CA . THR A 1 14 ? -11.538 -9.305 -13.960 1.00 42.44 14 THR A CA 5
ATOM 7185 C C . THR A 1 14 ? -12.460 -8.231 -13.351 1.00 71.41 14 THR A C 5
ATOM 7186 O O . THR A 1 14 ? -12.128 -7.041 -13.339 1.00 30.50 14 THR A O 5
ATOM 7197 N N . THR A 1 15 ? -13.616 -8.662 -12.849 1.00 64.14 15 THR A N 5
ATOM 7198 C CA . THR A 1 15 ? -14.602 -7.747 -12.249 1.00 44.32 15 THR A CA 5
ATOM 7199 C C . THR A 1 15 ? -14.305 -7.484 -10.763 1.00 21.35 15 THR A C 5
ATOM 7200 O O . THR A 1 15 ? -14.616 -8.298 -9.891 1.00 14.20 15 THR A O 5
ATOM 7211 N N . PHE A 1 16 ? -13.674 -6.348 -10.482 1.00 63.11 16 PHE A N 5
ATOM 7212 C CA . PHE A 1 16 ? -13.378 -5.947 -9.105 1.00 63.43 16 PHE A CA 5
ATOM 7213 C C . PHE A 1 16 ? -14.573 -5.237 -8.458 1.00 71.43 16 PHE A C 5
ATOM 7214 O O . PHE A 1 16 ? -15.006 -4.176 -8.917 1.00 73.14 16 PHE A O 5
ATOM 7231 N N . GLY A 1 17 ? -15.108 -5.838 -7.399 1.00 23.41 17 GLY A N 5
ATOM 7232 C CA . GLY A 1 17 ? -16.192 -5.218 -6.650 1.00 12.33 17 GLY A CA 5
ATOM 7233 C C . GLY A 1 17 ? -15.731 -4.011 -5.834 1.00 41.20 17 GLY A C 5
ATOM 7234 O O . GLY A 1 17 ? -14.537 -3.713 -5.778 1.00 40.42 17 GLY A O 5
ATOM 7238 N N . GLU A 1 18 ? -16.675 -3.330 -5.188 1.00 53.32 18 GLU A N 5
ATOM 7239 C CA . GLU A 1 18 ? -16.368 -2.127 -4.405 1.00 74.23 18 GLU A CA 5
ATOM 7240 C C . GLU A 1 18 ? -15.251 -2.374 -3.366 1.00 2.10 18 GLU A C 5
ATOM 7241 O O . GLU A 1 18 ? -15.417 -3.141 -2.410 1.00 14.34 18 GLU A O 5
ATOM 7253 N N . LEU A 1 19 ? -14.101 -1.736 -3.593 1.00 71.01 19 LEU A N 5
ATOM 7254 C CA . LEU A 1 19 ? -12.950 -1.827 -2.684 1.00 73.22 19 LEU A CA 5
ATOM 7255 C C . LEU A 1 19 ? -13.070 -0.800 -1.551 1.00 35.51 19 LEU A C 5
ATOM 7256 O O . LEU A 1 19 ? -13.380 0.366 -1.794 1.00 53.33 19 LEU A O 5
ATOM 7272 N N . LYS A 1 20 ? -12.826 -1.226 -0.314 1.00 22.24 20 LYS A N 5
ATOM 7273 C CA . LYS A 1 20 ? -12.934 -0.328 0.841 1.00 43.52 20 LYS A CA 5
ATOM 7274 C C . LYS A 1 20 ? -11.655 -0.326 1.696 1.00 33.33 20 LYS A C 5
ATOM 7275 O O . LYS A 1 20 ? -11.167 -1.378 2.114 1.00 51.42 20 LYS A O 5
ATOM 7294 N N . PHE A 1 21 ? -11.128 0.868 1.949 1.00 34.42 21 PHE A N 5
ATOM 7295 C CA . PHE A 1 21 ? -9.927 1.041 2.780 1.00 50.33 21 PHE A CA 5
ATOM 7296 C C . PHE A 1 21 ? -10.198 0.669 4.249 1.00 0.13 21 PHE A C 5
ATOM 7297 O O . PHE A 1 21 ? -11.228 1.037 4.809 1.00 11.24 21 PHE A O 5
ATOM 7314 N N . SER A 1 22 ? -9.277 -0.067 4.875 1.00 22.22 22 SER A N 5
ATOM 7315 C CA . SER A 1 22 ? -9.386 -0.373 6.312 1.00 13.04 22 SER A CA 5
ATOM 7316 C C . SER A 1 22 ? -8.263 0.303 7.111 1.00 73.00 22 SER A C 5
ATOM 7317 O O . SER A 1 22 ? -8.523 1.156 7.958 1.00 54.10 22 SER A O 5
ATOM 7325 N N . ALA A 1 23 ? -7.016 -0.082 6.840 1.00 52.43 23 ALA A N 5
ATOM 7326 C CA . ALA A 1 23 ? -5.858 0.495 7.538 1.00 24.11 23 ALA A CA 5
ATOM 7327 C C . ALA A 1 23 ? -4.555 0.288 6.748 1.00 22.20 23 ALA A C 5
ATOM 7328 O O . ALA A 1 23 ? -4.568 -0.197 5.618 1.00 24.24 23 ALA A O 5
ATOM 7335 N N . LEU A 1 24 ? -3.428 0.664 7.352 1.00 65.04 24 LEU A N 5
ATOM 7336 C CA . LEU A 1 24 ? -2.105 0.476 6.741 1.00 73.43 24 LEU A CA 5
ATOM 7337 C C . LEU A 1 24 ? -1.483 -0.861 7.186 1.00 33.44 24 LEU A C 5
ATOM 7338 O O . LEU A 1 24 ? -1.343 -1.118 8.381 1.00 73.12 24 LEU A O 5
ATOM 7354 N N . ARG A 1 25 ? -1.111 -1.707 6.226 1.00 42.11 25 ARG A N 5
ATOM 7355 C CA . ARG A 1 25 ? -0.547 -3.030 6.531 1.00 14.55 25 ARG A CA 5
ATOM 7356 C C . ARG A 1 25 ? 0.913 -2.937 7.004 1.00 2.35 25 ARG A C 5
ATOM 7357 O O . ARG A 1 25 ? 1.252 -3.382 8.106 1.00 12.23 25 ARG A O 5
ATOM 7378 N N . ARG A 1 26 ? 1.774 -2.361 6.167 1.00 0.11 26 ARG A N 5
ATOM 7379 C CA . ARG A 1 26 ? 3.212 -2.316 6.452 1.00 41.13 26 ARG A CA 5
ATOM 7380 C C . ARG A 1 26 ? 3.952 -1.370 5.500 1.00 4.02 26 ARG A C 5
ATOM 7381 O O . ARG A 1 26 ? 3.642 -1.296 4.312 1.00 55.44 26 ARG A O 5
ATOM 7402 N N . GLU A 1 27 ? 4.925 -0.638 6.031 1.00 75.31 27 GLU A N 5
ATOM 7403 C CA . GLU A 1 27 ? 5.816 0.168 5.197 1.00 73.14 27 GLU A CA 5
ATOM 7404 C C . GLU A 1 27 ? 7.151 -0.556 5.019 1.00 52.23 27 GLU A C 5
ATOM 7405 O O . GLU A 1 27 ? 8.007 -0.512 5.905 1.00 64.24 27 GLU A O 5
ATOM 7417 N N . VAL A 1 28 ? 7.327 -1.246 3.895 1.00 44.42 28 VAL A N 5
ATOM 7418 C CA . VAL A 1 28 ? 8.587 -1.942 3.632 1.00 74.52 28 VAL A CA 5
ATOM 7419 C C . VAL A 1 28 ? 9.707 -0.927 3.360 1.00 51.24 28 VAL A C 5
ATOM 7420 O O . VAL A 1 28 ? 9.698 -0.218 2.355 1.00 31.12 28 VAL A O 5
ATOM 7433 N N . ARG A 1 29 ? 10.651 -0.831 4.290 1.00 12.42 29 ARG A N 5
ATOM 7434 C CA . ARG A 1 29 ? 11.670 0.220 4.249 1.00 51.54 29 ARG A CA 5
ATOM 7435 C C . ARG A 1 29 ? 13.008 -0.281 3.693 1.00 62.33 29 ARG A C 5
ATOM 7436 O O . ARG A 1 29 ? 13.307 -1.478 3.731 1.00 4.11 29 ARG A O 5
ATOM 7457 N N . ILE A 1 30 ? 13.802 0.651 3.170 1.00 43.32 30 ILE A N 5
ATOM 7458 C CA . ILE A 1 30 ? 15.061 0.326 2.495 1.00 43.10 30 ILE A CA 5
ATOM 7459 C C . ILE A 1 30 ? 16.065 -0.342 3.448 1.00 42.44 30 ILE A C 5
ATOM 7460 O O . ILE A 1 30 ? 16.523 0.261 4.419 1.00 33.12 30 ILE A O 5
ATOM 7476 N N . GLN A 1 31 ? 16.397 -1.596 3.167 1.00 11.21 31 GLN A N 5
ATOM 7477 C CA . GLN A 1 31 ? 17.348 -2.345 3.986 1.00 21.01 31 GLN A CA 5
ATOM 7478 C C . GLN A 1 31 ? 18.787 -2.130 3.491 1.00 72.40 31 GLN A C 5
ATOM 7479 O O . GLN A 1 31 ? 19.119 -2.452 2.345 1.00 2.12 31 GLN A O 5
ATOM 7493 N N . ASN A 1 32 ? 19.631 -1.579 4.359 1.00 32.52 32 ASN A N 5
ATOM 7494 C CA . ASN A 1 32 ? 21.026 -1.286 4.015 1.00 12.14 32 ASN A CA 5
ATOM 7495 C C . ASN A 1 32 ? 21.795 -2.562 3.630 1.00 23.23 32 ASN A C 5
ATOM 7496 O O . ASN A 1 32 ? 21.406 -3.675 3.996 1.00 0.41 32 ASN A O 5
ATOM 7507 N N . GLU A 1 33 ? 22.906 -2.384 2.919 1.00 4.35 33 GLU A N 5
ATOM 7508 C CA . GLU A 1 33 ? 23.761 -3.506 2.496 1.00 22.14 33 GLU A CA 5
ATOM 7509 C C . GLU A 1 33 ? 24.318 -4.286 3.696 1.00 32.44 33 GLU A C 5
ATOM 7510 O O . GLU A 1 33 ? 24.765 -5.424 3.558 1.00 3.41 33 GLU A O 5
ATOM 7522 N N . ASP A 1 34 ? 24.282 -3.663 4.871 1.00 53.21 34 ASP A N 5
ATOM 7523 C CA . ASP A 1 34 ? 24.774 -4.284 6.101 1.00 70.43 34 ASP A CA 5
ATOM 7524 C C . ASP A 1 34 ? 23.720 -5.204 6.751 1.00 70.51 34 ASP A C 5
ATOM 7525 O O . ASP A 1 34 ? 23.971 -5.803 7.795 1.00 24.10 34 ASP A O 5
ATOM 7534 N N . GLY A 1 35 ? 22.542 -5.307 6.131 1.00 54.41 35 GLY A N 5
ATOM 7535 C CA . GLY A 1 35 ? 21.490 -6.184 6.645 1.00 75.45 35 GLY A CA 5
ATOM 7536 C C . GLY A 1 35 ? 20.487 -5.474 7.554 1.00 41.22 35 GLY A C 5
ATOM 7537 O O . GLY A 1 35 ? 19.442 -6.033 7.890 1.00 13.43 35 GLY A O 5
ATOM 7541 N N . SER A 1 36 ? 20.799 -4.243 7.955 1.00 53.02 36 SER A N 5
ATOM 7542 C CA . SER A 1 36 ? 19.915 -3.453 8.830 1.00 60.10 36 SER A CA 5
ATOM 7543 C C . SER A 1 36 ? 18.874 -2.668 8.021 1.00 32.34 36 SER A C 5
ATOM 7544 O O . SER A 1 36 ? 19.115 -2.296 6.873 1.00 11.11 36 SER A O 5
ATOM 7552 N N . VAL A 1 37 ? 17.723 -2.398 8.631 1.00 54.12 37 VAL A N 5
ATOM 7553 C CA . VAL A 1 37 ? 16.635 -1.684 7.950 1.00 53.04 37 VAL A CA 5
ATOM 7554 C C . VAL A 1 37 ? 16.680 -0.173 8.247 1.00 53.53 37 VAL A C 5
ATOM 7555 O O . VAL A 1 37 ? 16.690 0.245 9.406 1.00 60.34 37 VAL A O 5
ATOM 7568 N N . SER A 1 38 ? 16.708 0.642 7.195 1.00 31.03 38 SER A N 5
ATOM 7569 C CA . SER A 1 38 ? 16.769 2.106 7.342 1.00 54.33 38 SER A CA 5
ATOM 7570 C C . SER A 1 38 ? 15.394 2.709 7.659 1.00 21.41 38 SER A C 5
ATOM 7571 O O . SER A 1 38 ? 14.380 2.008 7.701 1.00 14.11 38 SER A O 5
ATOM 7579 N N . ASP A 1 39 ? 15.369 4.019 7.882 1.00 31.31 39 ASP A N 5
ATOM 7580 C CA . ASP A 1 39 ? 14.124 4.743 8.143 1.00 51.30 39 ASP A CA 5
ATOM 7581 C C . ASP A 1 39 ? 13.414 5.118 6.833 1.00 30.10 39 ASP A C 5
ATOM 7582 O O . ASP A 1 39 ? 12.196 5.324 6.814 1.00 11.02 39 ASP A O 5
ATOM 7591 N N . GLU A 1 40 ? 14.178 5.197 5.742 1.00 25.30 40 GLU A N 5
ATOM 7592 C CA . GLU A 1 40 ? 13.615 5.491 4.418 1.00 55.05 40 GLU A CA 5
ATOM 7593 C C . GLU A 1 40 ? 12.752 4.326 3.913 1.00 41.31 40 GLU A C 5
ATOM 7594 O O . GLU A 1 40 ? 13.078 3.161 4.126 1.00 74.23 40 GLU A O 5
ATOM 7606 N N . ILE A 1 41 ? 11.667 4.648 3.218 1.00 0.14 41 ILE A N 5
ATOM 7607 C CA . ILE A 1 41 ? 10.694 3.638 2.788 1.00 33.55 41 ILE A CA 5
ATOM 7608 C C . ILE A 1 41 ? 10.868 3.258 1.308 1.00 12.15 41 ILE A C 5
ATOM 7609 O O . ILE A 1 41 ? 11.161 4.106 0.465 1.00 13.22 41 ILE A O 5
ATOM 7625 N N . LYS A 1 42 ? 10.694 1.974 1.011 1.00 72.12 42 LYS A N 5
ATOM 7626 C CA . LYS A 1 42 ? 10.704 1.476 -0.370 1.00 52.41 42 LYS A CA 5
ATOM 7627 C C . LYS A 1 42 ? 9.322 1.685 -1.012 1.00 62.30 42 LYS A C 5
ATOM 7628 O O . LYS A 1 42 ? 9.200 2.232 -2.111 1.00 62.11 42 LYS A O 5
ATOM 7647 N N . GLU A 1 43 ? 8.285 1.231 -0.302 1.00 12.31 43 GLU A N 5
ATOM 7648 C CA . GLU A 1 43 ? 6.889 1.422 -0.716 1.00 3.42 43 GLU A CA 5
ATOM 7649 C C . GLU A 1 43 ? 5.920 1.111 0.446 1.00 15.01 43 GLU A C 5
ATOM 7650 O O . GLU A 1 43 ? 6.286 0.440 1.414 1.00 44.32 43 GLU A O 5
ATOM 7662 N N . ARG A 1 44 ? 4.693 1.623 0.355 1.00 44.44 44 ARG A N 5
ATOM 7663 C CA . ARG A 1 44 ? 3.702 1.482 1.434 1.00 23.34 44 ARG A CA 5
ATOM 7664 C C . ARG A 1 44 ? 2.585 0.490 1.067 1.00 72.14 44 ARG A C 5
ATOM 7665 O O . ARG A 1 44 ? 1.900 0.659 0.057 1.00 12.24 44 ARG A O 5
ATOM 7686 N N . THR A 1 45 ? 2.397 -0.534 1.901 1.00 32.41 45 THR A N 5
ATOM 7687 C CA . THR A 1 45 ? 1.338 -1.534 1.690 1.00 44.32 45 THR A CA 5
ATOM 7688 C C . THR A 1 45 ? 0.081 -1.199 2.506 1.00 73.15 45 THR A C 5
ATOM 7689 O O . THR A 1 45 ? 0.104 -1.226 3.739 1.00 50.13 45 THR A O 5
ATOM 7700 N N . TYR A 1 46 ? -1.013 -0.881 1.815 1.00 54.05 46 TYR A N 5
ATOM 7701 C CA . TYR A 1 46 ? -2.296 -0.578 2.462 1.00 71.50 46 TYR A CA 5
ATOM 7702 C C . TYR A 1 46 ? -3.260 -1.773 2.403 1.00 10.22 46 TYR A C 5
ATOM 7703 O O . TYR A 1 46 ? -3.154 -2.631 1.523 1.00 50.51 46 TYR A O 5
ATOM 7721 N N . ASP A 1 47 ? -4.207 -1.806 3.337 1.00 34.11 47 ASP A N 5
ATOM 7722 C CA . ASP A 1 47 ? -5.205 -2.877 3.406 1.00 30.44 47 ASP A CA 5
ATOM 7723 C C . ASP A 1 47 ? -6.528 -2.468 2.743 1.00 44.35 47 ASP A C 5
ATOM 7724 O O . ASP A 1 47 ? -7.200 -1.538 3.196 1.00 34.32 47 ASP A O 5
ATOM 7733 N N . LEU A 1 48 ? -6.900 -3.175 1.676 1.00 15.03 48 LEU A N 5
ATOM 7734 C CA . LEU A 1 48 ? -8.173 -2.927 0.989 1.00 61.10 48 LEU A CA 5
ATOM 7735 C C . LEU A 1 48 ? -9.074 -4.174 1.030 1.00 40.21 48 LEU A C 5
ATOM 7736 O O . LEU A 1 48 ? -8.657 -5.271 0.659 1.00 31.50 48 LEU A O 5
ATOM 7752 N N . LYS A 1 49 ? -10.306 -3.997 1.501 1.00 72.01 49 LYS A N 5
ATOM 7753 C CA . LYS A 1 49 ? -11.282 -5.092 1.569 1.00 22.04 49 LYS A CA 5
ATOM 7754 C C . LYS A 1 49 ? -12.339 -4.965 0.464 1.00 64.21 49 LYS A C 5
ATOM 7755 O O . LYS A 1 49 ? -13.115 -4.007 0.435 1.00 25.31 49 LYS A O 5
ATOM 7774 N N . SER A 1 50 ? -12.361 -5.930 -0.449 1.00 15.12 50 SER A N 5
ATOM 7775 C CA . SER A 1 50 ? -13.353 -5.942 -1.529 1.00 34.43 50 SER A CA 5
ATOM 7776 C C . SER A 1 50 ? -14.695 -6.485 -1.029 1.00 65.14 50 SER A C 5
ATOM 7777 O O . SER A 1 50 ? -14.848 -7.684 -0.809 1.00 22.42 50 SER A O 5
ATOM 7785 N N . LYS A 1 51 ? -15.666 -5.599 -0.834 1.00 53.02 51 LYS A N 5
ATOM 7786 C CA . LYS A 1 51 ? -16.999 -6.017 -0.388 1.00 65.25 51 LYS A CA 5
ATOM 7787 C C . LYS A 1 51 ? -17.832 -6.580 -1.548 1.00 42.44 51 LYS A C 5
ATOM 7788 O O . LYS A 1 51 ? -18.785 -7.329 -1.334 1.00 11.52 51 LYS A O 5
ATOM 7807 N N . GLY A 1 52 ? -17.462 -6.223 -2.777 1.00 13.23 52 GLY A N 5
ATOM 7808 C CA . GLY A 1 52 ? -18.132 -6.769 -3.953 1.00 74.13 52 GLY A CA 5
ATOM 7809 C C . GLY A 1 52 ? -17.864 -8.263 -4.154 1.00 72.43 52 GLY A C 5
ATOM 7810 O O . GLY A 1 52 ? -18.789 -9.039 -4.398 1.00 74.55 52 GLY A O 5
ATOM 7814 N N . GLN A 1 53 ? -16.595 -8.668 -4.054 1.00 31.25 53 GLN A N 5
ATOM 7815 C CA . GLN A 1 53 ? -16.214 -10.082 -4.216 1.00 64.34 53 GLN A CA 5
ATOM 7816 C C . GLN A 1 53 ? -16.082 -10.794 -2.858 1.00 43.43 53 GLN A C 5
ATOM 7817 O O . GLN A 1 53 ? -16.363 -11.986 -2.742 1.00 54.14 53 GLN A O 5
ATOM 7831 N N . GLY A 1 54 ? -15.660 -10.057 -1.833 1.00 43.23 54 GLY A N 5
ATOM 7832 C CA . GLY A 1 54 ? -15.549 -10.620 -0.488 1.00 34.14 54 GLY A CA 5
ATOM 7833 C C . GLY A 1 54 ? -14.172 -11.207 -0.173 1.00 41.21 54 GLY A C 5
ATOM 7834 O O . GLY A 1 54 ? -14.071 -12.247 0.479 1.00 24.25 54 GLY A O 5
ATOM 7838 N N . ARG A 1 55 ? -13.105 -10.539 -0.621 1.00 31.12 55 ARG A N 5
ATOM 7839 C CA . ARG A 1 55 ? -11.732 -11.010 -0.362 1.00 70.10 55 ARG A CA 5
ATOM 7840 C C . ARG A 1 55 ? -10.789 -9.865 0.049 1.00 70.34 55 ARG A C 5
ATOM 7841 O O . ARG A 1 55 ? -11.060 -8.686 -0.208 1.00 50.42 55 ARG A O 5
ATOM 7862 N N . MET A 1 56 ? -9.674 -10.233 0.680 1.00 4.23 56 MET A N 5
ATOM 7863 C CA . MET A 1 56 ? -8.653 -9.271 1.116 1.00 52.03 56 MET A CA 5
ATOM 7864 C C . MET A 1 56 ? -7.529 -9.130 0.079 1.00 41.55 56 MET A C 5
ATOM 7865 O O . MET A 1 56 ? -7.017 -10.125 -0.437 1.00 63.13 56 MET A O 5
ATOM 7879 N N . ILE A 1 57 ? -7.154 -7.891 -0.234 1.00 15.32 57 ILE A N 5
ATOM 7880 C CA . ILE A 1 57 ? -6.009 -7.623 -1.117 1.00 32.10 57 ILE A CA 5
ATOM 7881 C C . ILE A 1 57 ? -5.006 -6.668 -0.448 1.00 25.24 57 ILE A C 5
ATOM 7882 O O . ILE A 1 57 ? -5.402 -5.732 0.262 1.00 74.45 57 ILE A O 5
ATOM 7898 N N . GLN A 1 58 ? -3.710 -6.915 -0.653 1.00 22.32 58 GLN A N 5
ATOM 7899 C CA . GLN A 1 58 ? -2.669 -6.008 -0.143 1.00 3.20 58 GLN A CA 5
ATOM 7900 C C . GLN A 1 58 ? -2.067 -5.173 -1.281 1.00 40.22 58 GLN A C 5
ATOM 7901 O O . GLN A 1 58 ? -1.374 -5.695 -2.152 1.00 52.30 58 GLN A O 5
ATOM 7915 N N . VAL A 1 59 ? -2.338 -3.871 -1.266 1.00 40.40 59 VAL A N 5
ATOM 7916 C CA . VAL A 1 59 ? -1.868 -2.966 -2.322 1.00 0.34 59 VAL A CA 5
ATOM 7917 C C . VAL A 1 59 ? -0.645 -2.155 -1.864 1.00 62.43 59 VAL A C 5
ATOM 7918 O O . VAL A 1 59 ? -0.609 -1.670 -0.739 1.00 51.34 59 VAL A O 5
ATOM 7931 N N . SER A 1 60 ? 0.351 -2.009 -2.738 1.00 11.52 60 SER A N 5
ATOM 7932 C CA . SER A 1 60 ? 1.572 -1.257 -2.400 1.00 61.22 60 SER A CA 5
ATOM 7933 C C . SER A 1 60 ? 1.852 -0.129 -3.406 1.00 1.40 60 SER A C 5
ATOM 7934 O O . SER A 1 60 ? 1.863 -0.342 -4.620 1.00 51.53 60 SER A O 5
ATOM 7942 N N . ILE A 1 61 ? 2.068 1.077 -2.881 1.00 14.15 61 ILE A N 5
ATOM 7943 C CA . ILE A 1 61 ? 2.385 2.255 -3.700 1.00 34.23 61 ILE A CA 5
ATOM 7944 C C . ILE A 1 61 ? 3.768 2.818 -3.330 1.00 72.11 61 ILE A C 5
ATOM 7945 O O . ILE A 1 61 ? 4.232 2.636 -2.205 1.00 60.55 61 ILE A O 5
ATOM 7961 N N . PRO A 1 62 ? 4.456 3.513 -4.264 1.00 2.15 62 PRO A N 5
ATOM 7962 C CA . PRO A 1 62 ? 5.812 4.047 -4.015 1.00 51.25 62 PRO A CA 5
ATOM 7963 C C . PRO A 1 62 ? 5.874 5.033 -2.831 1.00 15.21 62 PRO A C 5
ATOM 7964 O O . PRO A 1 62 ? 4.894 5.707 -2.511 1.00 70.41 62 PRO A O 5
ATOM 7975 N N . ALA A 1 63 ? 7.048 5.129 -2.198 1.00 71.34 63 ALA A N 5
ATOM 7976 C CA . ALA A 1 63 ? 7.240 6.006 -1.035 1.00 11.53 63 ALA A CA 5
ATOM 7977 C C . ALA A 1 63 ? 7.032 7.488 -1.386 1.00 2.12 63 ALA A C 5
ATOM 7978 O O . ALA A 1 63 ? 6.843 8.326 -0.506 1.00 63.41 63 ALA A O 5
ATOM 7985 N N . SER A 1 64 ? 7.065 7.801 -2.680 1.00 44.30 64 SER A N 5
ATOM 7986 C CA . SER A 1 64 ? 6.833 9.168 -3.162 1.00 74.42 64 SER A CA 5
ATOM 7987 C C . SER A 1 64 ? 5.392 9.622 -2.900 1.00 21.40 64 SER A C 5
ATOM 7988 O O . SER A 1 64 ? 5.093 10.816 -2.920 1.00 75.33 64 SER A O 5
ATOM 7996 N N . VAL A 1 65 ? 4.500 8.664 -2.666 1.00 3.11 65 VAL A N 5
ATOM 7997 C CA . VAL A 1 65 ? 3.088 8.960 -2.402 1.00 72.15 65 VAL A CA 5
ATOM 7998 C C . VAL A 1 65 ? 2.802 9.024 -0.885 1.00 60.11 65 VAL A C 5
ATOM 7999 O O . VAL A 1 65 ? 3.081 8.071 -0.151 1.00 74.20 65 VAL A O 5
ATOM 8012 N N . PRO A 1 66 ? 2.239 10.153 -0.397 1.00 14.42 66 PRO A N 5
ATOM 8013 C CA . PRO A 1 66 ? 1.967 10.361 1.044 1.00 23.13 66 PRO A CA 5
ATOM 8014 C C . PRO A 1 66 ? 0.842 9.469 1.609 1.00 13.33 66 PRO A C 5
ATOM 8015 O O . PRO A 1 66 ? 0.106 8.817 0.866 1.00 61.11 66 PRO A O 5
ATOM 8026 N N . LEU A 1 67 ? 0.715 9.462 2.938 1.00 44.00 67 LEU A N 5
ATOM 8027 C CA . LEU A 1 67 ? -0.301 8.663 3.633 1.00 32.12 67 LEU A CA 5
ATOM 8028 C C . LEU A 1 67 ? -1.715 9.230 3.410 1.00 51.42 67 LEU A C 5
ATOM 8029 O O . LEU A 1 67 ? -1.958 10.423 3.606 1.00 73.32 67 LEU A O 5
ATOM 8045 N N . LYS A 1 68 ? -2.646 8.372 2.993 1.00 14.12 68 LYS A N 5
ATOM 8046 C CA . LYS A 1 68 ? -4.033 8.793 2.768 1.00 24.33 68 LYS A CA 5
ATOM 8047 C C . LYS A 1 68 ? -4.876 8.729 4.049 1.00 23.33 68 LYS A C 5
ATOM 8048 O O . LYS A 1 68 ? -5.130 7.654 4.594 1.00 53.44 68 LYS A O 5
ATOM 8067 N N . GLU A 1 69 ? -5.317 9.894 4.507 1.00 35.52 69 GLU A N 5
ATOM 8068 C CA . GLU A 1 69 ? -6.188 10.008 5.678 1.00 43.12 69 GLU A CA 5
ATOM 8069 C C . GLU A 1 69 ? -7.656 9.700 5.314 1.00 33.40 69 GLU A C 5
ATOM 8070 O O . GLU A 1 69 ? -8.568 10.481 5.616 1.00 52.02 69 GLU A O 5
ATOM 8082 N N . PHE A 1 70 ? -7.881 8.553 4.668 1.00 20.43 70 PHE A N 5
ATOM 8083 C CA . PHE A 1 70 ? -9.221 8.168 4.206 1.00 44.40 70 PHE A CA 5
ATOM 8084 C C . PHE A 1 70 ? -10.104 7.660 5.354 1.00 62.12 70 PHE A C 5
ATOM 8085 O O . PHE A 1 70 ? -9.612 7.241 6.404 1.00 31.31 70 PHE A O 5
ATOM 8102 N N . ASP A 1 71 ? -11.418 7.701 5.139 1.00 12.30 71 ASP A N 5
ATOM 8103 C CA . ASP A 1 71 ? -12.387 7.225 6.131 1.00 50.22 71 ASP A CA 5
ATOM 8104 C C . ASP A 1 71 ? -12.464 5.684 6.146 1.00 32.12 71 ASP A C 5
ATOM 8105 O O . ASP A 1 71 ? -12.278 5.028 5.114 1.00 63.00 71 ASP A O 5
ATOM 8114 N N . TYR A 1 72 ? -12.740 5.113 7.316 1.00 14.41 72 TYR A N 5
ATOM 8115 C CA . TYR A 1 72 ? -12.828 3.656 7.468 1.00 14.25 72 TYR A CA 5
ATOM 8116 C C . TYR A 1 72 ? -13.924 3.058 6.563 1.00 4.24 72 TYR A C 5
ATOM 8117 O O . TYR A 1 72 ? -15.100 3.405 6.681 1.00 62.32 72 TYR A O 5
ATOM 8135 N N . ASN A 1 73 ? -13.511 2.172 5.653 1.00 14.23 73 ASN A N 5
ATOM 8136 C CA . ASN A 1 73 ? -14.422 1.487 4.718 1.00 53.53 73 ASN A CA 5
ATOM 8137 C C . ASN A 1 73 ? -14.957 2.429 3.625 1.00 23.33 73 ASN A C 5
ATOM 8138 O O . ASN A 1 73 ? -16.012 2.184 3.036 1.00 32.21 73 ASN A O 5
ATOM 8149 N N . ALA A 1 74 ? -14.209 3.489 3.336 1.00 24.31 74 ALA A N 5
ATOM 8150 C CA . ALA A 1 74 ? -14.510 4.352 2.190 1.00 41.41 74 ALA A CA 5
ATOM 8151 C C . ALA A 1 74 ? -14.129 3.655 0.874 1.00 52.31 74 ALA A C 5
ATOM 8152 O O . ALA A 1 74 ? -13.075 3.021 0.784 1.00 44.41 74 ALA A O 5
ATOM 8159 N N . ARG A 1 75 ? -14.991 3.762 -0.134 1.00 74.12 75 ARG A N 5
ATOM 8160 C CA . ARG A 1 75 ? -14.736 3.139 -1.437 1.00 11.01 75 ARG A CA 5
ATOM 8161 C C . ARG A 1 75 ? -13.540 3.794 -2.149 1.00 34.34 75 ARG A C 5
ATOM 8162 O O . ARG A 1 75 ? -13.501 5.013 -2.323 1.00 12.41 75 ARG A O 5
ATOM 8183 N N . VAL A 1 76 ? -12.569 2.975 -2.559 1.00 21.21 76 VAL A N 5
ATOM 8184 C CA . VAL A 1 76 ? -11.327 3.472 -3.170 1.00 41.12 76 VAL A CA 5
ATOM 8185 C C . VAL A 1 76 ? -11.008 2.768 -4.504 1.00 51.23 76 VAL A C 5
ATOM 8186 O O . VAL A 1 76 ? -11.390 1.619 -4.728 1.00 34.43 76 VAL A O 5
ATOM 8199 N N . GLU A 1 77 ? -10.313 3.478 -5.392 1.00 34.34 77 GLU A N 5
ATOM 8200 C CA . GLU A 1 77 ? -9.838 2.913 -6.661 1.00 22.44 77 GLU A CA 5
ATOM 8201 C C . GLU A 1 77 ? -8.357 3.270 -6.888 1.00 51.13 77 GLU A C 5
ATOM 8202 O O . GLU A 1 77 ? -7.846 4.239 -6.321 1.00 54.34 77 GLU A O 5
ATOM 8214 N N . LEU A 1 78 ? -7.668 2.490 -7.718 1.00 44.25 78 LEU A N 5
ATOM 8215 C CA . LEU A 1 78 ? -6.207 2.614 -7.858 1.00 63.44 78 LEU A CA 5
ATOM 8216 C C . LEU A 1 78 ? -5.783 3.283 -9.172 1.00 34.43 78 LEU A C 5
ATOM 8217 O O . LEU A 1 78 ? -6.370 3.051 -10.229 1.00 44.22 78 LEU A O 5
ATOM 8233 N N . ILE A 1 79 ? -4.742 4.108 -9.088 1.00 22.04 79 ILE A N 5
ATOM 8234 C CA . ILE A 1 79 ? -4.142 4.742 -10.263 1.00 71.31 79 ILE A CA 5
ATOM 8235 C C . ILE A 1 79 ? -2.909 3.941 -10.726 1.00 23.52 79 ILE A C 5
ATOM 8236 O O . ILE A 1 79 ? -1.933 3.805 -9.985 1.00 11.24 79 ILE A O 5
ATOM 8252 N N . ASN A 1 80 ? -2.967 3.417 -11.954 1.00 52.42 80 ASN A N 5
ATOM 8253 C CA . ASN A 1 80 ? -1.931 2.513 -12.497 1.00 52.01 80 ASN A CA 5
ATOM 8254 C C . ASN A 1 80 ? -1.807 1.213 -11.670 1.00 11.23 80 ASN A C 5
ATOM 8255 O O . ASN A 1 80 ? -0.734 0.903 -11.144 1.00 3.00 80 ASN A O 5
ATOM 8266 N N . PRO A 1 81 ? -2.907 0.435 -11.538 1.00 33.32 81 PRO A N 5
ATOM 8267 C CA . PRO A 1 81 ? -2.906 -0.823 -10.772 1.00 62.13 81 PRO A CA 5
ATOM 8268 C C . PRO A 1 81 ? -2.353 -2.029 -11.559 1.00 51.13 81 PRO A C 5
ATOM 8269 O O . PRO A 1 81 ? -2.740 -2.265 -12.704 1.00 73.31 81 PRO A O 5
ATOM 8280 N N . ILE A 1 82 ? -1.456 -2.795 -10.936 1.00 11.32 82 ILE A N 5
ATOM 8281 C CA . ILE A 1 82 ? -0.921 -4.029 -11.536 1.00 13.43 82 ILE A CA 5
ATOM 8282 C C . ILE A 1 82 ? -0.794 -5.149 -10.488 1.00 31.14 82 ILE A C 5
ATOM 8283 O O . ILE A 1 82 ? -0.433 -4.897 -9.336 1.00 33.22 82 ILE A O 5
ATOM 8299 N N . ALA A 1 83 ? -1.085 -6.386 -10.887 1.00 32.41 83 ALA A N 5
ATOM 8300 C CA . ALA A 1 83 ? -0.932 -7.537 -9.989 1.00 34.14 83 ALA A CA 5
ATOM 8301 C C . ALA A 1 83 ? 0.549 -7.903 -9.824 1.00 61.44 83 ALA A C 5
ATOM 8302 O O . ALA A 1 83 ? 1.246 -8.168 -10.808 1.00 65.22 83 ALA A O 5
ATOM 8309 N N . ASP A 1 84 ? 1.028 -7.916 -8.582 1.00 43.41 84 ASP A N 5
ATOM 8310 C CA . ASP A 1 84 ? 2.447 -8.159 -8.309 1.00 31.23 84 ASP A CA 5
ATOM 8311 C C . ASP A 1 84 ? 2.805 -9.643 -8.519 1.00 4.13 84 ASP A C 5
ATOM 8312 O O . ASP A 1 84 ? 1.997 -10.537 -8.254 1.00 43.14 84 ASP A O 5
ATOM 8321 N N . THR A 1 85 ? 4.021 -9.893 -8.999 1.00 53.42 85 THR A N 5
ATOM 8322 C CA . THR A 1 85 ? 4.496 -11.256 -9.283 1.00 12.01 85 THR A CA 5
ATOM 8323 C C . THR A 1 85 ? 5.509 -11.739 -8.236 1.00 41.33 85 THR A C 5
ATOM 8324 O O . THR A 1 85 ? 6.081 -12.823 -8.365 1.00 41.42 85 THR A O 5
ATOM 8335 N N . VAL A 1 86 ? 5.730 -10.938 -7.197 1.00 42.32 86 VAL A N 5
ATOM 8336 C CA . VAL A 1 86 ? 6.660 -11.307 -6.125 1.00 13.12 86 VAL A CA 5
ATOM 8337 C C . VAL A 1 86 ? 6.012 -12.301 -5.147 1.00 4.41 86 VAL A C 5
ATOM 8338 O O . VAL A 1 86 ? 4.790 -12.330 -4.997 1.00 21.42 86 VAL A O 5
ATOM 8351 N N . ALA A 1 87 ? 6.837 -13.143 -4.524 1.00 74.34 87 ALA A N 5
ATOM 8352 C CA . ALA A 1 87 ? 6.389 -14.058 -3.460 1.00 50.41 87 ALA A CA 5
ATOM 8353 C C . ALA A 1 87 ? 5.517 -15.226 -3.973 1.00 44.14 87 ALA A C 5
ATOM 8354 O O . ALA A 1 87 ? 5.210 -16.149 -3.214 1.00 24.55 87 ALA A O 5
ATOM 8361 N N . THR A 1 88 ? 5.142 -15.204 -5.254 1.00 74.55 88 THR A N 5
ATOM 8362 C CA . THR A 1 88 ? 4.268 -16.243 -5.833 1.00 43.10 88 THR A CA 5
ATOM 8363 C C . THR A 1 88 ? 4.840 -17.657 -5.653 1.00 43.11 88 THR A C 5
ATOM 8364 O O . THR A 1 88 ? 4.100 -18.612 -5.418 1.00 65.03 88 THR A O 5
ATOM 8375 N N . ALA A 1 89 ? 6.158 -17.789 -5.771 1.00 34.21 89 ALA A N 5
ATOM 8376 C CA . ALA A 1 89 ? 6.825 -19.087 -5.616 1.00 32.01 89 ALA A CA 5
ATOM 8377 C C . ALA A 1 89 ? 7.286 -19.329 -4.169 1.00 45.30 89 ALA A C 5
ATOM 8378 O O . ALA A 1 89 ? 7.674 -20.441 -3.807 1.00 2.04 89 ALA A O 5
ATOM 8385 N N . THR A 1 90 ? 7.247 -18.283 -3.347 1.00 22.31 90 THR A N 5
ATOM 8386 C CA . THR A 1 90 ? 7.692 -18.372 -1.948 1.00 15.32 90 THR A CA 5
ATOM 8387 C C . THR A 1 90 ? 6.597 -18.948 -1.042 1.00 22.13 90 THR A C 5
ATOM 8388 O O . THR A 1 90 ? 6.876 -19.724 -0.125 1.00 25.20 90 THR A O 5
ATOM 8399 N N . TYR A 1 91 ? 5.352 -18.566 -1.310 1.00 24.54 91 TYR A N 5
ATOM 8400 C CA . TYR A 1 91 ? 4.214 -18.978 -0.480 1.00 41.41 91 TYR A CA 5
ATOM 8401 C C . TYR A 1 91 ? 3.799 -20.439 -0.727 1.00 41.03 91 TYR A C 5
ATOM 8402 O O . TYR A 1 91 ? 4.409 -21.153 -1.530 1.00 3.01 91 TYR A O 5
ATOM 8420 N N . GLN A 1 92 ? 2.755 -20.878 -0.025 1.00 14.50 92 GLN A N 5
ATOM 8421 C CA . GLN A 1 92 ? 2.386 -22.298 0.013 1.00 41.40 92 GLN A CA 5
ATOM 8422 C C . GLN A 1 92 ? 1.262 -22.645 -0.981 1.00 42.32 92 GLN A C 5
ATOM 8423 O O . GLN A 1 92 ? 0.764 -21.784 -1.708 1.00 2.54 92 GLN A O 5
ATOM 8437 N N . GLY A 1 93 ? 0.865 -23.923 -0.993 1.00 10.31 93 GLY A N 5
ATOM 8438 C CA . GLY A 1 93 ? -0.146 -24.409 -1.934 1.00 51.21 93 GLY A CA 5
ATOM 8439 C C . GLY A 1 93 ? -1.486 -23.678 -1.848 1.00 43.55 93 GLY A C 5
ATOM 8440 O O . GLY A 1 93 ? -2.041 -23.263 -2.866 1.00 54.31 93 GLY A O 5
ATOM 8444 N N . ALA A 1 94 ? -2.015 -23.526 -0.636 1.00 54.32 94 ALA A N 5
ATOM 8445 C CA . ALA A 1 94 ? -3.295 -22.833 -0.429 1.00 30.43 94 ALA A CA 5
ATOM 8446 C C . ALA A 1 94 ? -3.118 -21.522 0.358 1.00 14.31 94 ALA A C 5
ATOM 8447 O O . ALA A 1 94 ? -4.081 -20.786 0.586 1.00 4.33 94 ALA A O 5
ATOM 8454 N N . ASP A 1 95 ? -1.884 -21.229 0.759 1.00 34.33 95 ASP A N 5
ATOM 8455 C CA . ASP A 1 95 ? -1.592 -20.050 1.579 1.00 12.31 95 ASP A CA 5
ATOM 8456 C C . ASP A 1 95 ? -1.001 -18.903 0.743 1.00 21.23 95 ASP A C 5
ATOM 8457 O O . ASP A 1 95 ? 0.175 -18.944 0.376 1.00 23.43 95 ASP A O 5
ATOM 8466 N N . VAL A 1 96 ? -1.834 -17.902 0.431 1.00 41.12 96 VAL A N 5
ATOM 8467 C CA . VAL A 1 96 ? -1.372 -16.674 -0.237 1.00 75.42 96 VAL A CA 5
ATOM 8468 C C . VAL A 1 96 ? -2.511 -15.657 -0.464 1.00 4.21 96 VAL A C 5
ATOM 8469 O O . VAL A 1 96 ? -3.462 -15.914 -1.205 1.00 24.52 96 VAL A O 5
ATOM 8482 N N . ASP A 1 97 ? -2.420 -14.506 0.199 1.00 1.44 97 ASP A N 5
ATOM 8483 C CA . ASP A 1 97 ? -3.272 -13.359 -0.126 1.00 5.50 97 ASP A CA 5
ATOM 8484 C C . ASP A 1 97 ? -2.502 -12.404 -1.053 1.00 1.44 97 ASP A C 5
ATOM 8485 O O . ASP A 1 97 ? -1.562 -11.732 -0.628 1.00 61.44 97 ASP A O 5
ATOM 8494 N N . TRP A 1 98 ? -2.899 -12.370 -2.324 1.00 54.41 98 TRP A N 5
ATOM 8495 C CA . TRP A 1 98 ? -2.110 -11.714 -3.376 1.00 30.52 98 TRP A CA 5
ATOM 8496 C C . TRP A 1 98 ? -1.915 -10.195 -3.176 1.00 3.02 98 TRP A C 5
ATOM 8497 O O . TRP A 1 98 ? -2.658 -9.519 -2.445 1.00 11.43 98 TRP A O 5
ATOM 8518 N N . TYR A 1 99 ? -0.891 -9.679 -3.859 1.00 41.41 99 TYR A N 5
ATOM 8519 C CA . TYR A 1 99 ? -0.463 -8.285 -3.731 1.00 21.54 99 TYR A CA 5
ATOM 8520 C C . TYR A 1 99 ? -0.671 -7.511 -5.043 1.00 22.02 99 TYR A C 5
ATOM 8521 O O . TYR A 1 99 ? -0.522 -8.062 -6.133 1.00 42.51 99 TYR A O 5
ATOM 8539 N N . ILE A 1 100 ? -1.023 -6.233 -4.925 1.00 61.44 100 ILE A N 5
ATOM 8540 C CA . ILE A 1 100 ? -1.261 -5.373 -6.093 1.00 54.14 100 ILE A CA 5
ATOM 8541 C C . ILE A 1 100 ? -0.477 -4.055 -5.975 1.00 10.25 100 ILE A C 5
ATOM 8542 O O . ILE A 1 100 ? -0.651 -3.308 -5.018 1.00 25.44 100 ILE A O 5
ATOM 8558 N N . LYS A 1 101 ? 0.378 -3.767 -6.947 1.00 71.13 101 LYS A N 5
ATOM 8559 C CA . LYS A 1 101 ? 1.138 -2.511 -6.944 1.00 12.21 101 LYS A CA 5
ATOM 8560 C C . LYS A 1 101 ? 0.357 -1.402 -7.665 1.00 23.24 101 LYS A C 5
ATOM 8561 O O . LYS A 1 101 ? -0.404 -1.671 -8.594 1.00 41.55 101 LYS A O 5
ATOM 8580 N N . ALA A 1 102 ? 0.549 -0.159 -7.238 1.00 13.13 102 ALA A N 5
ATOM 8581 C CA . ALA A 1 102 ? -0.132 0.981 -7.857 1.00 65.44 102 ALA A CA 5
ATOM 8582 C C . ALA A 1 102 ? 0.716 2.255 -7.773 1.00 13.14 102 ALA A C 5
ATOM 8583 O O . ALA A 1 102 ? 1.642 2.343 -6.969 1.00 42.03 102 ALA A O 5
ATOM 8590 N N . ASP A 1 103 ? 0.399 3.234 -8.612 1.00 71.44 103 ASP A N 5
ATOM 8591 C CA . ASP A 1 103 ? 1.086 4.526 -8.588 1.00 53.13 103 ASP A CA 5
ATOM 8592 C C . ASP A 1 103 ? 0.457 5.466 -7.542 1.00 15.42 103 ASP A C 5
ATOM 8593 O O . ASP A 1 103 ? 1.138 6.308 -6.957 1.00 12.55 103 ASP A O 5
ATOM 8602 N N . ASP A 1 104 ? -0.848 5.314 -7.315 1.00 4.54 104 ASP A N 5
ATOM 8603 C CA . ASP A 1 104 ? -1.565 6.163 -6.360 1.00 45.03 104 ASP A CA 5
ATOM 8604 C C . ASP A 1 104 ? -2.898 5.537 -5.919 1.00 53.04 104 ASP A C 5
ATOM 8605 O O . ASP A 1 104 ? -3.498 4.735 -6.635 1.00 42.14 104 ASP A O 5
ATOM 8614 N N . ILE A 1 105 ? -3.340 5.914 -4.722 1.00 22.22 105 ILE A N 5
ATOM 8615 C CA . ILE A 1 105 ? -4.592 5.414 -4.138 1.00 54.24 105 ILE A CA 5
ATOM 8616 C C . ILE A 1 105 ? -5.619 6.548 -3.970 1.00 14.12 105 ILE A C 5
ATOM 8617 O O . ILE A 1 105 ? -5.409 7.466 -3.176 1.00 40.32 105 ILE A O 5
ATOM 8633 N N . VAL A 1 106 ? -6.724 6.480 -4.708 1.00 22.41 106 VAL A N 5
ATOM 8634 C CA . VAL A 1 106 ? -7.770 7.512 -4.632 1.00 42.44 106 VAL A CA 5
ATOM 8635 C C . VAL A 1 106 ? -9.138 6.906 -4.285 1.00 43.54 106 VAL A C 5
ATOM 8636 O O . VAL A 1 106 ? -9.268 5.694 -4.125 1.00 43.11 106 VAL A O 5
ATOM 8649 N N . LEU A 1 107 ? -10.153 7.757 -4.161 1.00 13.41 107 LEU A N 5
ATOM 8650 C CA . LEU A 1 107 ? -11.516 7.301 -3.851 1.00 12.32 107 LEU A CA 5
ATOM 8651 C C . LEU A 1 107 ? -12.280 6.884 -5.123 1.00 70.33 107 LEU A C 5
ATOM 8652 O O . LEU A 1 107 ? -12.087 7.465 -6.195 1.00 34.20 107 LEU A O 5
ATOM 8668 N N . THR A 1 108 ? -13.148 5.878 -4.993 1.00 30.20 108 THR A N 5
ATOM 8669 C CA . THR A 1 108 ? -13.951 5.390 -6.124 1.00 15.51 108 THR A CA 5
ATOM 8670 C C . THR A 1 108 ? -14.935 6.464 -6.609 1.00 64.24 108 THR A C 5
ATOM 8671 O O . THR A 1 108 ? -15.411 7.283 -5.824 1.00 74.33 108 THR A O 5
ATOM 8682 N N . LEU A 1 109 ? -15.248 6.451 -7.901 1.00 11.11 109 LEU A N 5
ATOM 8683 C CA . LEU A 1 109 ? -16.186 7.423 -8.484 1.00 61.04 109 LEU A CA 5
ATOM 8684 C C . LEU A 1 109 ? -17.663 7.108 -8.147 1.00 53.23 109 LEU A C 5
ATOM 8685 O O . LEU A 1 109 ? -18.555 7.300 -8.980 1.00 11.23 109 LEU A O 5
ATOM 8701 N N . GLU A 1 110 ? -17.919 6.659 -6.916 1.00 72.05 110 GLU A N 5
ATOM 8702 C CA . GLU A 1 110 ? -19.288 6.428 -6.426 1.00 53.11 110 GLU A CA 5
ATOM 8703 C C . GLU A 1 110 ? -19.378 6.656 -4.903 1.00 33.24 110 GLU A C 5
ATOM 8704 O O . GLU A 1 110 ? -18.427 6.285 -4.176 1.00 38.13 110 GLU A O 5
ATOM 8716 N N . MET A 1 1 ? -13.653 3.110 -39.009 1.00 20.44 1 MET A N 6
ATOM 8717 C CA . MET A 1 1 ? -13.010 2.593 -37.772 1.00 64.42 1 MET A CA 6
ATOM 8718 C C . MET A 1 1 ? -13.091 1.060 -37.695 1.00 14.21 1 MET A C 6
ATOM 8719 O O . MET A 1 1 ? -14.155 0.472 -37.894 1.00 30.02 1 MET A O 6
ATOM 8735 N N . MET A 1 2 ? -11.961 0.421 -37.400 1.00 70.31 2 MET A N 6
ATOM 8736 C CA . MET A 1 2 ? -11.892 -1.044 -37.323 1.00 20.43 2 MET A CA 6
ATOM 8737 C C . MET A 1 2 ? -11.845 -1.534 -35.868 1.00 2.31 2 MET A C 6
ATOM 8738 O O . MET A 1 2 ? -11.444 -0.805 -34.960 1.00 1.34 2 MET A O 6
ATOM 8752 N N . ARG A 1 3 ? -12.249 -2.780 -35.656 1.00 43.34 3 ARG A N 6
ATOM 8753 C CA . ARG A 1 3 ? -12.273 -3.371 -34.316 1.00 1.25 3 ARG A CA 6
ATOM 8754 C C . ARG A 1 3 ? -10.990 -4.171 -34.042 1.00 70.24 3 ARG A C 6
ATOM 8755 O O . ARG A 1 3 ? -10.863 -5.325 -34.454 1.00 13.45 3 ARG A O 6
ATOM 8776 N N . LEU A 1 4 ? -10.029 -3.541 -33.369 1.00 40.42 4 LEU A N 6
ATOM 8777 C CA . LEU A 1 4 ? -8.770 -4.206 -33.012 1.00 5.44 4 LEU A CA 6
ATOM 8778 C C . LEU A 1 4 ? -8.932 -5.050 -31.739 1.00 12.12 4 LEU A C 6
ATOM 8779 O O . LEU A 1 4 ? -9.458 -4.574 -30.730 1.00 65.11 4 LEU A O 6
ATOM 8795 N N . ALA A 1 5 ? -8.479 -6.301 -31.793 1.00 12.21 5 ALA A N 6
ATOM 8796 C CA . ALA A 1 5 ? -8.565 -7.206 -30.643 1.00 41.30 5 ALA A CA 6
ATOM 8797 C C . ALA A 1 5 ? -7.509 -6.864 -29.581 1.00 4.51 5 ALA A C 6
ATOM 8798 O O . ALA A 1 5 ? -6.560 -6.124 -29.852 1.00 10.42 5 ALA A O 6
ATOM 8805 N N . ASN A 1 6 ? -7.675 -7.411 -28.378 1.00 35.45 6 ASN A N 6
ATOM 8806 C CA . ASN A 1 6 ? -6.775 -7.116 -27.257 1.00 25.42 6 ASN A CA 6
ATOM 8807 C C . ASN A 1 6 ? -5.312 -7.470 -27.580 1.00 42.24 6 ASN A C 6
ATOM 8808 O O . ASN A 1 6 ? -4.433 -6.607 -27.544 1.00 23.41 6 ASN A O 6
ATOM 8819 N N . GLY A 1 7 ? -5.058 -8.740 -27.892 1.00 64.35 7 GLY A N 6
ATOM 8820 C CA . GLY A 1 7 ? -3.697 -9.185 -28.181 1.00 73.13 7 GLY A CA 6
ATOM 8821 C C . GLY A 1 7 ? -2.780 -9.116 -26.962 1.00 23.22 7 GLY A C 6
ATOM 8822 O O . GLY A 1 7 ? -1.561 -9.011 -27.092 1.00 42.24 7 GLY A O 6
ATOM 8826 N N . ILE A 1 8 ? -3.373 -9.179 -25.775 1.00 21.02 8 ILE A N 6
ATOM 8827 C CA . ILE A 1 8 ? -2.630 -9.060 -24.516 1.00 33.25 8 ILE A CA 6
ATOM 8828 C C . ILE A 1 8 ? -2.343 -10.436 -23.884 1.00 32.20 8 ILE A C 6
ATOM 8829 O O . ILE A 1 8 ? -3.010 -11.431 -24.189 1.00 44.12 8 ILE A O 6
ATOM 8845 N N . VAL A 1 9 ? -1.345 -10.480 -23.003 1.00 62.02 9 VAL A N 6
ATOM 8846 C CA . VAL A 1 9 ? -0.975 -11.714 -22.295 1.00 51.41 9 VAL A CA 6
ATOM 8847 C C . VAL A 1 9 ? -1.126 -11.542 -20.776 1.00 3.23 9 VAL A C 6
ATOM 8848 O O . VAL A 1 9 ? -1.929 -12.224 -20.132 1.00 12.30 9 VAL A O 6
ATOM 8861 N N . LEU A 1 10 ? -0.352 -10.619 -20.212 1.00 25.24 10 LEU A N 6
ATOM 8862 C CA . LEU A 1 10 ? -0.396 -10.330 -18.774 1.00 24.02 10 LEU A CA 6
ATOM 8863 C C . LEU A 1 10 ? -1.269 -9.107 -18.492 1.00 54.41 10 LEU A C 6
ATOM 8864 O O . LEU A 1 10 ? -2.202 -9.161 -17.690 1.00 44.34 10 LEU A O 6
ATOM 8880 N N . ASP A 1 11 ? -0.935 -8.008 -19.159 1.00 13.54 11 ASP A N 6
ATOM 8881 C CA . ASP A 1 11 ? -1.644 -6.730 -19.009 1.00 74.24 11 ASP A CA 6
ATOM 8882 C C . ASP A 1 11 ? -3.159 -6.870 -19.260 1.00 52.41 11 ASP A C 6
ATOM 8883 O O . ASP A 1 11 ? -3.626 -6.775 -20.395 1.00 3.13 11 ASP A O 6
ATOM 8892 N N . LYS A 1 12 ? -3.917 -7.108 -18.192 1.00 51.15 12 LYS A N 6
ATOM 8893 C CA . LYS A 1 12 ? -5.376 -7.250 -18.288 1.00 35.14 12 LYS A CA 6
ATOM 8894 C C . LYS A 1 12 ? -6.093 -6.359 -17.260 1.00 22.44 12 LYS A C 6
ATOM 8895 O O . LYS A 1 12 ? -5.462 -5.587 -16.535 1.00 1.13 12 LYS A O 6
ATOM 8914 N N . ASP A 1 13 ? -7.418 -6.463 -17.212 1.00 22.43 13 ASP A N 6
ATOM 8915 C CA . ASP A 1 13 ? -8.209 -5.794 -16.186 1.00 43.40 13 ASP A CA 6
ATOM 8916 C C . ASP A 1 13 ? -8.331 -6.691 -14.948 1.00 4.41 13 ASP A C 6
ATOM 8917 O O . ASP A 1 13 ? -8.767 -7.837 -15.038 1.00 63.50 13 ASP A O 6
ATOM 8926 N N . THR A 1 14 ? -7.931 -6.160 -13.805 1.00 41.44 14 THR A N 6
ATOM 8927 C CA . THR A 1 14 ? -7.969 -6.900 -12.535 1.00 2.11 14 THR A CA 6
ATOM 8928 C C . THR A 1 14 ? -9.404 -7.247 -12.099 1.00 20.14 14 THR A C 6
ATOM 8929 O O . THR A 1 14 ? -9.610 -8.145 -11.279 1.00 72.30 14 THR A O 6
ATOM 8940 N N . THR A 1 15 ? -10.380 -6.524 -12.650 1.00 62.40 15 THR A N 6
AT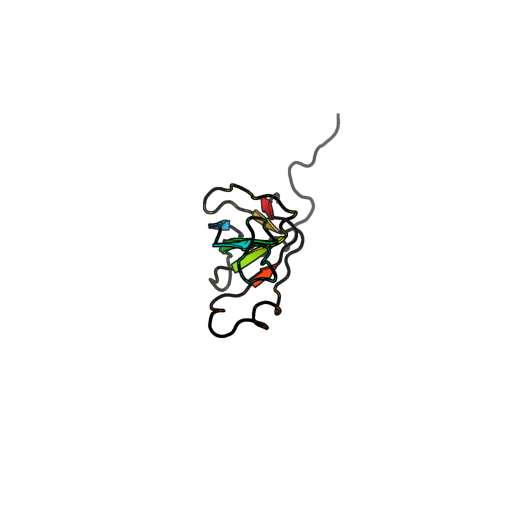OM 8941 C CA . THR A 1 15 ? -11.809 -6.768 -12.387 1.00 72.24 15 THR A CA 6
ATOM 8942 C C . THR A 1 15 ? -12.172 -6.575 -10.905 1.00 3.24 15 THR A C 6
ATOM 8943 O O . THR A 1 15 ? -12.242 -7.531 -10.131 1.00 23.23 15 THR A O 6
ATOM 8954 N N . PHE A 1 16 ? -12.374 -5.320 -10.514 1.00 63.23 16 PHE A N 6
ATOM 8955 C CA . PHE A 1 16 ? -12.840 -4.985 -9.161 1.00 62.42 16 PHE A CA 6
ATOM 8956 C C . PHE A 1 16 ? -13.990 -3.971 -9.214 1.00 23.32 16 PHE A C 6
ATOM 8957 O O . PHE A 1 16 ? -13.943 -3.001 -9.975 1.00 33.01 16 PHE A O 6
ATOM 8974 N N . GLY A 1 17 ? -15.025 -4.202 -8.412 1.00 51.05 17 GLY A N 6
ATOM 8975 C CA . GLY A 1 17 ? -16.130 -3.256 -8.324 1.00 30.42 17 GLY A CA 6
ATOM 8976 C C . GLY A 1 17 ? -15.996 -2.321 -7.127 1.00 4.30 17 GLY A C 6
ATOM 8977 O O . GLY A 1 17 ? -15.357 -1.271 -7.216 1.00 44.24 17 GLY A O 6
ATOM 8981 N N . GLU A 1 18 ? -16.596 -2.701 -6.004 1.00 63.20 18 GLU A N 6
ATOM 8982 C CA . GLU A 1 18 ? -16.503 -1.915 -4.774 1.00 42.42 18 GLU A CA 6
ATOM 8983 C C . GLU A 1 18 ? -15.298 -2.346 -3.914 1.00 12.42 18 GLU A C 6
ATOM 8984 O O . GLU A 1 18 ? -15.293 -3.433 -3.328 1.00 74.41 18 GLU A O 6
ATOM 8996 N N . LEU A 1 19 ? -14.278 -1.494 -3.850 1.00 15.41 19 LEU A N 6
ATOM 8997 C CA . LEU A 1 19 ? -13.125 -1.713 -2.965 1.00 43.40 19 LEU A CA 6
ATOM 8998 C C . LEU A 1 19 ? -13.167 -0.731 -1.791 1.00 43.41 19 LEU A C 6
ATOM 8999 O O . LEU A 1 19 ? -13.333 0.473 -1.990 1.00 43.34 19 LEU A O 6
ATOM 9015 N N . LYS A 1 20 ? -13.030 -1.231 -0.564 1.00 73.25 20 LYS A N 6
ATOM 9016 C CA . LYS A 1 20 ? -13.104 -0.364 0.617 1.00 34.23 20 LYS A CA 6
ATOM 9017 C C . LYS A 1 20 ? -11.801 -0.370 1.428 1.00 64.03 20 LYS A C 6
ATOM 9018 O O . LYS A 1 20 ? -11.172 -1.417 1.614 1.00 52.01 20 LYS A O 6
ATOM 9037 N N . PHE A 1 21 ? -11.414 0.806 1.916 1.00 5.01 21 PHE A N 6
ATOM 9038 C CA . PHE A 1 21 ? -10.234 0.944 2.774 1.00 54.24 21 PHE A CA 6
ATOM 9039 C C . PHE A 1 21 ? -10.530 0.475 4.212 1.00 4.21 21 PHE A C 6
ATOM 9040 O O . PHE A 1 21 ? -11.627 0.688 4.738 1.00 44.13 21 PHE A O 6
ATOM 9057 N N . SER A 1 22 ? -9.544 -0.169 4.837 1.00 64.40 22 SER A N 6
ATOM 9058 C CA . SER A 1 22 ? -9.678 -0.638 6.226 1.00 14.15 22 SER A CA 6
ATOM 9059 C C . SER A 1 22 ? -8.564 -0.074 7.119 1.00 35.20 22 SER A C 6
ATOM 9060 O O . SER A 1 22 ? -8.826 0.676 8.062 1.00 72.30 22 SER A O 6
ATOM 9068 N N . ALA A 1 23 ? -7.317 -0.427 6.813 1.00 54.32 23 ALA A N 6
ATOM 9069 C CA . ALA A 1 23 ? -6.175 -0.003 7.629 1.00 43.23 23 ALA A CA 6
ATOM 9070 C C . ALA A 1 23 ? -4.861 -0.037 6.835 1.00 11.55 23 ALA A C 6
ATOM 9071 O O . ALA A 1 23 ? -4.823 -0.478 5.682 1.00 64.44 23 ALA A O 6
ATOM 9078 N N . LEU A 1 24 ? -3.789 0.439 7.461 1.00 73.13 24 LEU A N 6
ATOM 9079 C CA . LEU A 1 24 ? -2.456 0.423 6.850 1.00 42.33 24 LEU A CA 6
ATOM 9080 C C . LEU A 1 24 ? -1.732 -0.901 7.143 1.00 20.02 24 LEU A C 6
ATOM 9081 O O . LEU A 1 24 ? -1.399 -1.194 8.294 1.00 33.03 24 LEU A O 6
ATOM 9097 N N . ARG A 1 25 ? -1.494 -1.702 6.107 1.00 21.30 25 ARG A N 6
ATOM 9098 C CA . ARG A 1 25 ? -0.800 -2.986 6.267 1.00 42.41 25 ARG A CA 6
ATOM 9099 C C . ARG A 1 25 ? 0.624 -2.791 6.811 1.00 12.10 25 ARG A C 6
ATOM 9100 O O . ARG A 1 25 ? 0.977 -3.332 7.860 1.00 10.22 25 ARG A O 6
ATOM 9121 N N . ARG A 1 26 ? 1.439 -2.019 6.088 1.00 43.44 26 ARG A N 6
ATOM 9122 C CA . ARG A 1 26 ? 2.830 -1.777 6.490 1.00 74.43 26 ARG A CA 6
ATOM 9123 C C . ARG A 1 26 ? 3.549 -0.796 5.551 1.00 1.22 26 ARG A C 6
ATOM 9124 O O . ARG A 1 26 ? 3.323 -0.796 4.341 1.00 15.31 26 ARG A O 6
ATOM 9145 N N . GLU A 1 27 ? 4.404 0.047 6.121 1.00 1.21 27 GLU A N 6
ATOM 9146 C CA . GLU A 1 27 ? 5.324 0.871 5.334 1.00 21.23 27 GLU A CA 6
ATOM 9147 C C . GLU A 1 27 ? 6.723 0.236 5.360 1.00 0.31 27 GLU A C 6
ATOM 9148 O O . GLU A 1 27 ? 7.470 0.400 6.326 1.00 33.21 27 GLU A O 6
ATOM 9160 N N . VAL A 1 28 ? 7.067 -0.508 4.313 1.00 33.21 28 VAL A N 6
ATOM 9161 C CA . VAL A 1 28 ? 8.340 -1.238 4.277 1.00 45.31 28 VAL A CA 6
ATOM 9162 C C . VAL A 1 28 ? 9.522 -0.307 3.962 1.00 33.15 28 VAL A C 6
ATOM 9163 O O . VAL A 1 28 ? 9.498 0.435 2.980 1.00 52.32 28 VAL A O 6
ATOM 9176 N N . ARG A 1 29 ? 10.545 -0.335 4.814 1.00 33.15 29 ARG A N 6
ATOM 9177 C CA . ARG A 1 29 ? 11.752 0.475 4.611 1.00 63.04 29 ARG A CA 6
ATOM 9178 C C . ARG A 1 29 ? 12.862 -0.331 3.919 1.00 4.01 29 ARG A C 6
ATOM 9179 O O . ARG A 1 29 ? 12.869 -1.560 3.960 1.00 71.54 29 ARG A O 6
ATOM 9200 N N . ILE A 1 30 ? 13.798 0.379 3.292 1.00 63.21 30 ILE A N 6
ATOM 9201 C CA . ILE A 1 30 ? 14.914 -0.251 2.574 1.00 42.44 30 ILE A CA 6
ATOM 9202 C C . ILE A 1 30 ? 15.929 -0.859 3.557 1.00 13.31 30 ILE A C 6
ATOM 9203 O O . ILE A 1 30 ? 16.227 -0.268 4.590 1.00 12.24 30 ILE A O 6
ATOM 9219 N N . GLN A 1 31 ? 16.460 -2.037 3.241 1.00 63.34 31 GLN A N 6
ATOM 9220 C CA . GLN A 1 31 ? 17.417 -2.710 4.132 1.00 41.42 31 GLN A CA 6
ATOM 9221 C C . GLN A 1 31 ? 18.849 -2.651 3.565 1.00 44.13 31 GLN A C 6
ATOM 9222 O O . GLN A 1 31 ? 19.103 -3.113 2.450 1.00 25.42 31 GLN A O 6
ATOM 9236 N N . ASN A 1 32 ? 19.779 -2.089 4.343 1.00 13.32 32 ASN A N 6
ATOM 9237 C CA . ASN A 1 32 ? 21.169 -1.894 3.889 1.00 21.12 32 ASN A CA 6
ATOM 9238 C C . ASN A 1 32 ? 21.947 -3.218 3.813 1.00 24.15 32 ASN A C 6
ATOM 9239 O O . ASN A 1 32 ? 21.516 -4.246 4.342 1.00 51.44 32 ASN A O 6
ATOM 9250 N N . GLU A 1 33 ? 23.116 -3.173 3.170 1.00 23.33 33 GLU A N 6
ATOM 9251 C CA . GLU A 1 33 ? 23.995 -4.347 3.045 1.00 35.11 33 GLU A CA 6
ATOM 9252 C C . GLU A 1 33 ? 24.430 -4.879 4.424 1.00 3.42 33 GLU A C 6
ATOM 9253 O O . GLU A 1 33 ? 24.756 -6.059 4.570 1.00 63.42 33 GLU A O 6
ATOM 9265 N N . ASP A 1 34 ? 24.422 -4.004 5.426 1.00 43.32 34 ASP A N 6
ATOM 9266 C CA . ASP A 1 34 ? 24.747 -4.379 6.808 1.00 13.02 34 ASP A CA 6
ATOM 9267 C C . ASP A 1 34 ? 23.713 -5.360 7.397 1.00 24.41 34 ASP A C 6
ATOM 9268 O O . ASP A 1 34 ? 23.941 -5.970 8.443 1.00 63.51 34 ASP A O 6
ATOM 9277 N N . GLY A 1 35 ? 22.568 -5.495 6.728 1.00 74.40 35 GLY A N 6
ATOM 9278 C CA . GLY A 1 35 ? 21.484 -6.323 7.247 1.00 65.21 35 GLY A CA 6
ATOM 9279 C C . GLY A 1 35 ? 20.527 -5.540 8.143 1.00 11.22 35 GLY A C 6
ATOM 9280 O O . GLY A 1 35 ? 19.522 -6.074 8.617 1.00 22.20 35 GLY A O 6
ATOM 9284 N N . SER A 1 36 ? 20.843 -4.269 8.374 1.00 32.23 36 SER A N 6
ATOM 9285 C CA . SER A 1 36 ? 20.004 -3.393 9.200 1.00 74.40 36 SER A CA 6
ATOM 9286 C C . SER A 1 36 ? 19.088 -2.511 8.344 1.00 31.21 36 SER A C 6
ATOM 9287 O O . SER A 1 36 ? 19.438 -2.121 7.223 1.00 21.54 36 SER A O 6
ATOM 9295 N N . VAL A 1 37 ? 17.916 -2.193 8.886 1.00 5.23 37 VAL A N 6
ATOM 9296 C CA . VAL A 1 37 ? 16.916 -1.398 8.169 1.00 72.14 37 VAL A CA 6
ATOM 9297 C C . VAL A 1 37 ? 17.320 0.084 8.092 1.00 3.13 37 VAL A C 6
ATOM 9298 O O . VAL A 1 37 ? 17.875 0.645 9.040 1.00 3.23 37 VAL A O 6
ATOM 9311 N N . SER A 1 38 ? 17.038 0.707 6.955 1.00 74.42 38 SER A N 6
ATOM 9312 C CA . SER A 1 38 ? 17.436 2.099 6.697 1.00 42.34 38 SER A CA 6
ATOM 9313 C C . SER A 1 38 ? 16.362 3.099 7.136 1.00 32.13 38 SER A C 6
ATOM 9314 O O . SER A 1 38 ? 15.233 2.722 7.460 1.00 23.32 38 SER A O 6
ATOM 9322 N N . ASP A 1 39 ? 16.727 4.377 7.137 1.00 73.14 39 ASP A N 6
ATOM 9323 C CA . ASP A 1 39 ? 15.789 5.458 7.440 1.00 20.14 39 ASP A CA 6
ATOM 9324 C C . ASP A 1 39 ? 14.868 5.737 6.241 1.00 44.13 39 ASP A C 6
ATOM 9325 O O . ASP A 1 39 ? 13.741 6.209 6.400 1.00 51.30 39 ASP A O 6
ATOM 9334 N N . GLU A 1 40 ? 15.362 5.436 5.042 1.00 43.12 40 GLU A N 6
ATOM 9335 C CA . GLU A 1 40 ? 14.576 5.594 3.814 1.00 13.32 40 GLU A CA 6
ATOM 9336 C C . GLU A 1 40 ? 13.559 4.458 3.634 1.00 21.14 40 GLU A C 6
ATOM 9337 O O . GLU A 1 40 ? 13.808 3.303 3.994 1.00 30.42 40 GLU A O 6
ATOM 9349 N N . ILE A 1 41 ? 12.415 4.799 3.051 1.00 0.10 41 ILE A N 6
ATOM 9350 C CA . ILE A 1 41 ? 11.317 3.849 2.867 1.00 73.31 41 ILE A CA 6
ATOM 9351 C C . ILE A 1 41 ? 11.305 3.289 1.436 1.00 43.11 41 ILE A C 6
ATOM 9352 O O . ILE A 1 41 ? 11.639 3.988 0.479 1.00 41.34 41 ILE A O 6
ATOM 9368 N N . LYS A 1 42 ? 10.931 2.020 1.303 1.00 45.21 42 LYS A N 6
ATOM 9369 C CA . LYS A 1 42 ? 10.823 1.367 -0.004 1.00 12.45 42 LYS A CA 6
ATOM 9370 C C . LYS A 1 42 ? 9.469 1.682 -0.671 1.00 33.11 42 LYS A C 6
ATOM 9371 O O . LYS A 1 42 ? 9.419 2.226 -1.779 1.00 5.55 42 LYS A O 6
ATOM 9390 N N . GLU A 1 43 ? 8.376 1.346 0.018 1.00 12.01 43 GLU A N 6
ATOM 9391 C CA . GLU A 1 43 ? 7.019 1.577 -0.501 1.00 72.22 43 GLU A CA 6
ATOM 9392 C C . GLU A 1 43 ? 5.954 1.370 0.592 1.00 60.51 43 GLU A C 6
ATOM 9393 O O . GLU A 1 43 ? 6.216 0.742 1.622 1.00 72.10 43 GLU A O 6
ATOM 9405 N N . ARG A 1 44 ? 4.758 1.915 0.372 1.00 70.00 44 ARG A N 6
ATOM 9406 C CA . ARG A 1 44 ? 3.681 1.869 1.373 1.00 75.31 44 ARG A CA 6
ATOM 9407 C C . ARG A 1 44 ? 2.560 0.897 0.966 1.00 61.42 44 ARG A C 6
ATOM 9408 O O . ARG A 1 44 ? 1.997 1.003 -0.122 1.00 3.02 44 ARG A O 6
ATOM 9429 N N . THR A 1 45 ? 2.240 -0.040 1.860 1.00 11.50 45 THR A N 6
ATOM 9430 C CA . THR A 1 45 ? 1.235 -1.084 1.591 1.00 70.13 45 THR A CA 6
ATOM 9431 C C . THR A 1 45 ? -0.071 -0.849 2.375 1.00 13.10 45 THR A C 6
ATOM 9432 O O . THR A 1 45 ? -0.066 -0.802 3.610 1.00 42.15 45 THR A O 6
ATOM 9443 N N . TYR A 1 46 ? -1.187 -0.716 1.653 1.00 50.44 46 TYR A N 6
ATOM 9444 C CA . TYR A 1 46 ? -2.509 -0.490 2.265 1.00 22.12 46 TYR A CA 6
ATOM 9445 C C . TYR A 1 46 ? -3.416 -1.729 2.152 1.00 62.44 46 TYR A C 6
ATOM 9446 O O . TYR A 1 46 ? -3.286 -2.524 1.220 1.00 23.52 46 TYR A O 6
ATOM 9464 N N . ASP A 1 47 ? -4.349 -1.867 3.098 1.00 42.14 47 ASP A N 6
ATOM 9465 C CA . ASP A 1 47 ? -5.330 -2.966 3.090 1.00 60.34 47 ASP A CA 6
ATOM 9466 C C . ASP A 1 47 ? -6.684 -2.549 2.491 1.00 73.44 47 ASP A C 6
ATOM 9467 O O . ASP A 1 47 ? -7.425 -1.755 3.083 1.00 44.15 47 ASP A O 6
ATOM 9476 N N . LEU A 1 48 ? -7.002 -3.106 1.322 1.00 60.21 48 LEU A N 6
ATOM 9477 C CA . LEU A 1 48 ? -8.305 -2.895 0.679 1.00 41.00 48 LEU A CA 6
ATOM 9478 C C . LEU A 1 48 ? -9.091 -4.217 0.616 1.00 64.05 48 LEU A C 6
ATOM 9479 O O . LEU A 1 48 ? -8.568 -5.240 0.168 1.00 50.44 48 LEU A O 6
ATOM 9495 N N . LYS A 1 49 ? -10.338 -4.204 1.085 1.00 71.43 49 LYS A N 6
ATOM 9496 C CA . LYS A 1 49 ? -11.162 -5.424 1.121 1.00 40.00 49 LYS A CA 6
ATOM 9497 C C . LYS A 1 49 ? -12.449 -5.264 0.288 1.00 31.44 49 LYS A C 6
ATOM 9498 O O . LYS A 1 49 ? -13.027 -4.177 0.216 1.00 23.40 49 LYS A O 6
ATOM 9517 N N . SER A 1 50 ? -12.889 -6.361 -0.333 1.00 5.43 50 SER A N 6
ATOM 9518 C CA . SER A 1 50 ? -14.144 -6.382 -1.107 1.00 12.41 50 SER A CA 6
ATOM 9519 C C . SER A 1 50 ? -15.195 -7.268 -0.421 1.00 71.03 50 SER A C 6
ATOM 9520 O O . SER A 1 50 ? -14.910 -8.409 -0.049 1.00 74.03 50 SER A O 6
ATOM 9528 N N . LYS A 1 51 ? -16.414 -6.745 -0.261 1.00 54.52 51 LYS A N 6
ATOM 9529 C CA . LYS A 1 51 ? -17.487 -7.475 0.435 1.00 64.12 51 LYS A CA 6
ATOM 9530 C C . LYS A 1 51 ? -18.193 -8.477 -0.495 1.00 51.21 51 LYS A C 6
ATOM 9531 O O . LYS A 1 51 ? -17.982 -8.470 -1.713 1.00 64.54 51 LYS A O 6
ATOM 9550 N N . GLY A 1 52 ? -19.033 -9.334 0.088 1.00 11.14 52 GLY A N 6
ATOM 9551 C CA . GLY A 1 52 ? -19.768 -10.325 -0.693 1.00 71.50 52 GLY A CA 6
ATOM 9552 C C . GLY A 1 52 ? -18.882 -11.464 -1.182 1.00 40.43 52 GLY A C 6
ATOM 9553 O O . GLY A 1 52 ? -18.931 -12.578 -0.651 1.00 1.23 52 GLY A O 6
ATOM 9557 N N . GLN A 1 53 ? -18.065 -11.181 -2.197 1.00 61.35 53 GLN A N 6
ATOM 9558 C CA . GLN A 1 53 ? -17.078 -12.139 -2.697 1.00 1.02 53 GLN A CA 6
ATOM 9559 C C . GLN A 1 53 ? -16.013 -12.422 -1.618 1.00 41.31 53 GLN A C 6
ATOM 9560 O O . GLN A 1 53 ? -15.431 -13.506 -1.566 1.00 32.14 53 GLN A O 6
ATOM 9574 N N . GLY A 1 54 ? -15.777 -11.429 -0.758 1.00 4.12 54 GLY A N 6
ATOM 9575 C CA . GLY A 1 54 ? -14.906 -11.614 0.399 1.00 65.31 54 GLY A CA 6
ATOM 9576 C C . GLY A 1 54 ? -13.440 -11.853 0.050 1.00 64.32 54 GLY A C 6
ATOM 9577 O O . GLY A 1 54 ? -12.834 -12.821 0.512 1.00 50.43 54 GLY A O 6
ATOM 9581 N N . ARG A 1 55 ? -12.859 -10.972 -0.759 1.00 62.01 55 ARG A N 6
ATOM 9582 C CA . ARG A 1 55 ? -11.443 -11.087 -1.130 1.00 2.43 55 ARG A CA 6
ATOM 9583 C C . ARG A 1 55 ? -10.664 -9.820 -0.747 1.00 12.34 55 ARG A C 6
ATOM 9584 O O . ARG A 1 55 ? -11.125 -8.697 -0.965 1.00 62.34 55 ARG A O 6
ATOM 9605 N N . MET A 1 56 ? -9.483 -10.013 -0.165 1.00 32.13 56 MET A N 6
ATOM 9606 C CA . MET A 1 56 ? -8.654 -8.905 0.324 1.00 53.21 56 MET A CA 6
ATOM 9607 C C . MET A 1 56 ? -7.377 -8.743 -0.516 1.00 24.25 56 MET A C 6
ATOM 9608 O O . MET A 1 56 ? -6.769 -9.728 -0.933 1.00 61.14 56 MET A O 6
ATOM 9622 N N . ILE A 1 57 ? -6.988 -7.491 -0.759 1.00 1.12 57 ILE A N 6
ATOM 9623 C CA . ILE A 1 57 ? -5.797 -7.175 -1.558 1.00 5.53 57 ILE A CA 6
ATOM 9624 C C . ILE A 1 57 ? -4.927 -6.106 -0.877 1.00 33.21 57 ILE A C 6
ATOM 9625 O O . ILE A 1 57 ? -5.439 -5.119 -0.338 1.00 4.23 57 ILE A O 6
ATOM 9641 N N . GLN A 1 58 ? -3.610 -6.308 -0.894 1.00 2.42 58 GLN A N 6
ATOM 9642 C CA . GLN A 1 58 ? -2.669 -5.312 -0.372 1.00 62.20 58 GLN A CA 6
ATOM 9643 C C . GLN A 1 58 ? -2.090 -4.462 -1.507 1.00 54.13 58 GLN A C 6
ATOM 9644 O O . GLN A 1 58 ? -1.355 -4.963 -2.357 1.00 11.22 58 GLN A O 6
ATOM 9658 N N . VAL A 1 59 ? -2.412 -3.176 -1.515 1.00 42.23 59 VAL A N 6
ATOM 9659 C CA . VAL A 1 59 ? -1.929 -2.270 -2.560 1.00 62.14 59 VAL A CA 6
ATOM 9660 C C . VAL A 1 59 ? -0.653 -1.534 -2.124 1.00 40.23 59 VAL A C 6
ATOM 9661 O O . VAL A 1 59 ? -0.657 -0.796 -1.138 1.00 10.41 59 VAL A O 6
ATOM 9674 N N . SER A 1 60 ? 0.434 -1.739 -2.867 1.00 53.13 60 SER A N 6
ATOM 9675 C CA . SER A 1 60 ? 1.733 -1.131 -2.536 1.00 23.51 60 SER A CA 6
ATOM 9676 C C . SER A 1 60 ? 2.114 -0.018 -3.526 1.00 34.14 60 SER A C 6
ATOM 9677 O O . SER A 1 60 ? 2.343 -0.273 -4.712 1.00 45.31 60 SER A O 6
ATOM 9685 N N . ILE A 1 61 ? 2.184 1.213 -3.025 1.00 61.42 61 ILE A N 6
ATOM 9686 C CA . ILE A 1 61 ? 2.576 2.374 -3.838 1.00 74.03 61 ILE A CA 6
ATOM 9687 C C . ILE A 1 61 ? 3.987 2.868 -3.456 1.00 41.52 61 ILE A C 6
ATOM 9688 O O . ILE A 1 61 ? 4.433 2.660 -2.325 1.00 12.20 61 ILE A O 6
ATOM 9704 N N . PRO A 1 62 ? 4.714 3.530 -4.387 1.00 14.14 62 PRO A N 6
ATOM 9705 C CA . PRO A 1 62 ? 6.083 4.033 -4.126 1.00 34.42 62 PRO A CA 6
ATOM 9706 C C . PRO A 1 62 ? 6.177 4.946 -2.883 1.00 41.21 62 PRO A C 6
ATOM 9707 O O . PRO A 1 62 ? 5.253 5.700 -2.574 1.00 60.33 62 PRO A O 6
ATOM 9718 N N . ALA A 1 63 ? 7.318 4.886 -2.187 1.00 72.12 63 ALA A N 6
ATOM 9719 C CA . ALA A 1 63 ? 7.519 5.624 -0.928 1.00 10.52 63 ALA A CA 6
ATOM 9720 C C . ALA A 1 63 ? 7.470 7.149 -1.108 1.00 43.13 63 ALA A C 6
ATOM 9721 O O . ALA A 1 63 ? 7.284 7.890 -0.140 1.00 54.14 63 ALA A O 6
ATOM 9728 N N . SER A 1 64 ? 7.655 7.617 -2.339 1.00 73.12 64 SER A N 6
ATOM 9729 C CA . SER A 1 64 ? 7.577 9.055 -2.640 1.00 24.35 64 SER A CA 6
ATOM 9730 C C . SER A 1 64 ? 6.138 9.579 -2.504 1.00 14.34 64 SER A C 6
ATOM 9731 O O . SER A 1 64 ? 5.911 10.783 -2.367 1.00 33.53 64 SER A O 6
ATOM 9739 N N . VAL A 1 65 ? 5.170 8.667 -2.543 1.00 42.22 65 VAL A N 6
ATOM 9740 C CA . VAL A 1 65 ? 3.755 9.021 -2.381 1.00 73.11 65 VAL A CA 6
ATOM 9741 C C . VAL A 1 65 ? 3.361 9.039 -0.892 1.00 12.22 65 VAL A C 6
ATOM 9742 O O . VAL A 1 65 ? 3.594 8.063 -0.172 1.00 60.51 65 VAL A O 6
ATOM 9755 N N . PRO A 1 66 ? 2.763 10.150 -0.409 1.00 72.23 66 PRO A N 6
ATOM 9756 C CA . PRO A 1 66 ? 2.412 10.313 1.020 1.00 5.24 66 PRO A CA 6
ATOM 9757 C C . PRO A 1 66 ? 1.314 9.345 1.508 1.00 13.52 66 PRO A C 6
ATOM 9758 O O . PRO A 1 66 ? 0.759 8.562 0.736 1.00 21.42 66 PRO A O 6
ATOM 9769 N N . LEU A 1 67 ? 0.998 9.430 2.802 1.00 12.45 67 LEU A N 6
ATOM 9770 C CA . LEU A 1 67 ? 0.038 8.523 3.446 1.00 34.51 67 LEU A CA 6
ATOM 9771 C C . LEU A 1 67 ? -1.419 8.936 3.166 1.00 34.10 67 LEU A C 6
ATOM 9772 O O . LEU A 1 67 ? -1.807 10.081 3.403 1.00 10.01 67 LEU A O 6
ATOM 9788 N N . LYS A 1 68 ? -2.221 7.998 2.660 1.00 62.43 68 LYS A N 6
ATOM 9789 C CA . LYS A 1 68 ? -3.651 8.246 2.427 1.00 60.14 68 LYS A CA 6
ATOM 9790 C C . LYS A 1 68 ? -4.469 8.106 3.716 1.00 22.32 68 LYS A C 6
ATOM 9791 O O . LYS A 1 68 ? -4.471 7.055 4.360 1.00 75.42 68 LYS A O 6
ATOM 9810 N N . GLU A 1 69 ? -5.183 9.165 4.074 1.00 4.44 69 GLU A N 6
ATOM 9811 C CA . GLU A 1 69 ? -6.029 9.171 5.267 1.00 25.30 69 GLU A CA 6
ATOM 9812 C C . GLU A 1 69 ? -7.509 8.967 4.897 1.00 20.11 69 GLU A C 6
ATOM 9813 O O . GLU A 1 69 ? -8.293 9.920 4.852 1.00 42.31 69 GLU A O 6
ATOM 9825 N N . PHE A 1 70 ? -7.877 7.727 4.594 1.00 33.32 70 PHE A N 6
ATOM 9826 C CA . PHE A 1 70 ? -9.263 7.398 4.234 1.00 61.44 70 PHE A CA 6
ATOM 9827 C C . PHE A 1 70 ? -10.108 7.020 5.465 1.00 12.21 70 PHE A C 6
ATOM 9828 O O . PHE A 1 70 ? -9.665 7.153 6.607 1.00 33.10 70 PHE A O 6
ATOM 9845 N N . ASP A 1 71 ? -11.333 6.558 5.220 1.00 70.23 71 ASP A N 6
ATOM 9846 C CA . ASP A 1 71 ? -12.260 6.182 6.297 1.00 1.35 71 ASP A CA 6
ATOM 9847 C C . ASP A 1 71 ? -12.630 4.686 6.224 1.00 5.14 71 ASP A C 6
ATOM 9848 O O . ASP A 1 71 ? -12.453 4.041 5.190 1.00 64.32 71 ASP A O 6
ATOM 9857 N N . TYR A 1 72 ? -13.141 4.142 7.328 1.00 62.02 72 TYR A N 6
ATOM 9858 C CA . TYR A 1 72 ? -13.525 2.725 7.390 1.00 33.41 72 TYR A CA 6
ATOM 9859 C C . TYR A 1 72 ? -14.650 2.406 6.386 1.00 30.33 72 TYR A C 6
ATOM 9860 O O . TYR A 1 72 ? -15.708 3.042 6.397 1.00 43.01 72 TYR A O 6
ATOM 9878 N N . ASN A 1 73 ? -14.402 1.426 5.516 1.00 34.23 73 ASN A N 6
ATOM 9879 C CA . ASN A 1 73 ? -15.347 1.032 4.452 1.00 64.22 73 ASN A CA 6
ATOM 9880 C C . ASN A 1 73 ? -15.515 2.117 3.374 1.00 25.41 73 ASN A C 6
ATOM 9881 O O . ASN A 1 73 ? -16.444 2.055 2.567 1.00 20.24 73 ASN A O 6
ATOM 9892 N N . ALA A 1 74 ? -14.610 3.096 3.345 1.00 12.43 74 ALA A N 6
ATOM 9893 C CA . ALA A 1 74 ? -14.641 4.138 2.311 1.00 22.33 74 ALA A CA 6
ATOM 9894 C C . ALA A 1 74 ? -14.241 3.565 0.945 1.00 31.45 74 ALA A C 6
ATOM 9895 O O . ALA A 1 74 ? -13.175 2.959 0.808 1.00 1.54 74 ALA A O 6
ATOM 9902 N N . ARG A 1 75 ? -15.102 3.744 -0.055 1.00 24.32 75 ARG A N 6
ATOM 9903 C CA . ARG A 1 75 ? -14.822 3.266 -1.412 1.00 53.04 75 ARG A CA 6
ATOM 9904 C C . ARG A 1 75 ? -13.593 3.964 -2.013 1.00 52.15 75 ARG A C 6
ATOM 9905 O O . ARG A 1 75 ? -13.550 5.190 -2.125 1.00 54.15 75 ARG A O 6
ATOM 9926 N N . VAL A 1 76 ? -12.601 3.171 -2.405 1.00 34.11 76 VAL A N 6
ATOM 9927 C CA . VAL A 1 76 ? -11.374 3.695 -3.009 1.00 1.34 76 VAL A CA 6
ATOM 9928 C C . VAL A 1 76 ? -11.088 3.025 -4.363 1.00 10.33 76 VAL A C 6
ATOM 9929 O O . VAL A 1 76 ? -11.292 1.821 -4.534 1.00 74.40 76 VAL A O 6
ATOM 9942 N N . GLU A 1 77 ? -10.627 3.814 -5.328 1.00 33.24 77 GLU A N 6
ATOM 9943 C CA . GLU A 1 77 ? -10.268 3.291 -6.649 1.00 40.24 77 GLU A CA 6
ATOM 9944 C C . GLU A 1 77 ? -8.801 3.594 -6.984 1.00 73.11 77 GLU A C 6
ATOM 9945 O O . GLU A 1 77 ? -8.220 4.568 -6.497 1.00 42.14 77 GLU A O 6
ATOM 9957 N N . LEU A 1 78 ? -8.209 2.745 -7.817 1.00 54.11 78 LEU A N 6
ATOM 9958 C CA . LEU A 1 78 ? -6.803 2.883 -8.196 1.00 15.32 78 LEU A CA 6
ATOM 9959 C C . LEU A 1 78 ? -6.658 3.516 -9.586 1.00 11.32 78 LEU A C 6
ATOM 9960 O O . LEU A 1 78 ? -7.482 3.285 -10.472 1.00 63.42 78 LEU A O 6
ATOM 9976 N N . ILE A 1 79 ? -5.610 4.318 -9.769 1.00 2.32 79 ILE A N 6
ATOM 9977 C CA . ILE A 1 79 ? -5.321 4.917 -11.075 1.00 10.11 79 ILE A CA 6
ATOM 9978 C C . ILE A 1 79 ? -4.716 3.869 -12.033 1.00 20.25 79 ILE A C 6
ATOM 9979 O O . ILE A 1 79 ? -5.374 3.430 -12.975 1.00 61.43 79 ILE A O 6
ATOM 9995 N N . ASN A 1 80 ? -3.468 3.459 -11.779 1.00 4.45 80 ASN A N 6
ATOM 9996 C CA . ASN A 1 80 ? -2.808 2.421 -12.590 1.00 44.11 80 ASN A CA 6
ATOM 9997 C C . ASN A 1 80 ? -2.348 1.235 -11.722 1.00 72.42 80 ASN A C 6
ATOM 9998 O O . ASN A 1 80 ? -1.217 1.216 -11.229 1.00 14.44 80 ASN A O 6
ATOM 10009 N N . PRO A 1 81 ? -3.244 0.257 -11.475 1.00 43.35 81 PRO A N 6
ATOM 10010 C CA . PRO A 1 81 ? -2.910 -0.966 -10.722 1.00 60.32 81 PRO A CA 6
ATOM 10011 C C . PRO A 1 81 ? -2.234 -2.052 -11.582 1.00 33.23 81 PRO A C 6
ATOM 10012 O O . PRO A 1 81 ? -2.480 -2.150 -12.785 1.00 11.42 81 PRO A O 6
ATOM 10023 N N . ILE A 1 82 ? -1.381 -2.864 -10.954 1.00 73.11 82 ILE A N 6
ATOM 10024 C CA . ILE A 1 82 ? -0.798 -4.050 -11.598 1.00 63.22 82 ILE A CA 6
ATOM 10025 C C . ILE A 1 82 ? -0.713 -5.222 -10.602 1.00 32.44 82 ILE A C 6
ATOM 10026 O O . ILE A 1 82 ? -0.268 -5.056 -9.463 1.00 34.43 82 ILE A O 6
ATOM 10042 N N . ALA A 1 83 ? -1.160 -6.399 -11.029 1.00 1.14 83 ALA A N 6
ATOM 10043 C CA . ALA A 1 83 ? -1.113 -7.600 -10.185 1.00 61.24 83 ALA A CA 6
ATOM 10044 C C . ALA A 1 83 ? 0.298 -8.206 -10.170 1.00 32.04 83 ALA A C 6
ATOM 10045 O O . ALA A 1 83 ? 0.861 -8.500 -11.228 1.00 64.03 83 ALA A O 6
ATOM 10052 N N . ASP A 1 84 ? 0.870 -8.391 -8.977 1.00 73.41 84 ASP A N 6
ATOM 10053 C CA . ASP A 1 84 ? 2.229 -8.922 -8.866 1.00 64.52 84 ASP A CA 6
ATOM 10054 C C . ASP A 1 84 ? 2.232 -10.459 -8.949 1.00 42.10 84 ASP A C 6
ATOM 10055 O O . ASP A 1 84 ? 1.578 -11.142 -8.157 1.00 44.45 84 ASP A O 6
ATOM 10064 N N . THR A 1 85 ? 2.959 -10.990 -9.927 1.00 52.02 85 THR A N 6
ATOM 10065 C CA . THR A 1 85 ? 3.090 -12.442 -10.105 1.00 52.45 85 THR A CA 6
ATOM 10066 C C . THR A 1 85 ? 4.524 -12.919 -9.837 1.00 71.42 85 THR A C 6
ATOM 10067 O O . THR A 1 85 ? 4.811 -14.117 -9.900 1.00 45.44 85 THR A O 6
ATOM 10078 N N . VAL A 1 86 ? 5.418 -11.982 -9.515 1.00 32.35 86 VAL A N 6
ATOM 10079 C CA . VAL A 1 86 ? 6.843 -12.297 -9.330 1.00 12.11 86 VAL A CA 6
ATOM 10080 C C . VAL A 1 86 ? 7.180 -12.612 -7.866 1.00 64.12 86 VAL A C 6
ATOM 10081 O O . VAL A 1 86 ? 8.254 -13.136 -7.567 1.00 61.41 86 VAL A O 6
ATOM 10094 N N . ALA A 1 87 ? 6.263 -12.294 -6.957 1.00 21.25 87 ALA A N 6
ATOM 10095 C CA . ALA A 1 87 ? 6.426 -12.632 -5.536 1.00 5.42 87 ALA A CA 6
ATOM 10096 C C . ALA A 1 87 ? 6.301 -14.148 -5.283 1.00 3.14 87 ALA A C 6
ATOM 10097 O O . ALA A 1 87 ? 6.492 -14.623 -4.163 1.00 30.43 87 ALA A O 6
ATOM 10104 N N . THR A 1 88 ? 5.987 -14.899 -6.340 1.00 34.35 88 THR A N 6
ATOM 10105 C CA . THR A 1 88 ? 5.849 -16.363 -6.270 1.00 15.23 88 THR A CA 6
ATOM 10106 C C . THR A 1 88 ? 7.216 -17.075 -6.207 1.00 0.14 88 THR A C 6
ATOM 10107 O O . THR A 1 88 ? 7.448 -18.065 -6.906 1.00 31.14 88 THR A O 6
ATOM 10118 N N . ALA A 1 89 ? 8.106 -16.592 -5.344 1.00 22.15 89 ALA A N 6
ATOM 10119 C CA . ALA A 1 89 ? 9.446 -17.171 -5.208 1.00 11.42 89 ALA A CA 6
ATOM 10120 C C . ALA A 1 89 ? 9.944 -17.109 -3.755 1.00 13.02 89 ALA A C 6
ATOM 10121 O O . ALA A 1 89 ? 10.309 -16.039 -3.265 1.00 4.44 89 ALA A O 6
ATOM 10128 N N . THR A 1 90 ? 9.922 -18.257 -3.069 1.00 65.10 90 THR A N 6
ATOM 10129 C CA . THR A 1 90 ? 10.404 -18.377 -1.672 1.00 70.52 90 THR A CA 6
ATOM 10130 C C . THR A 1 90 ? 9.453 -17.726 -0.646 1.00 53.12 90 THR A C 6
ATOM 10131 O O . THR A 1 90 ? 9.164 -18.315 0.396 1.00 24.41 90 THR A O 6
ATOM 10142 N N . TYR A 1 91 ? 8.983 -16.515 -0.937 1.00 55.25 91 TYR A N 6
ATOM 10143 C CA . TYR A 1 91 ? 8.181 -15.728 0.012 1.00 22.52 91 TYR A CA 6
ATOM 10144 C C . TYR A 1 91 ? 6.926 -16.476 0.501 1.00 62.53 91 TYR A C 6
ATOM 10145 O O . TYR A 1 91 ? 6.648 -16.518 1.702 1.00 52.10 91 TYR A O 6
ATOM 10163 N N . GLN A 1 92 ? 6.168 -17.061 -0.424 1.00 12.44 92 GLN A N 6
ATOM 10164 C CA . GLN A 1 92 ? 4.909 -17.726 -0.068 1.00 33.21 92 GLN A CA 6
ATOM 10165 C C . GLN A 1 92 ? 4.651 -18.954 -0.957 1.00 64.43 92 GLN A C 6
ATOM 10166 O O . GLN A 1 92 ? 4.750 -18.871 -2.180 1.00 74.23 92 GLN A O 6
ATOM 10180 N N . GLY A 1 93 ? 4.326 -20.090 -0.334 1.00 12.02 93 GLY A N 6
ATOM 10181 C CA . GLY A 1 93 ? 3.997 -21.303 -1.086 1.00 20.35 93 GLY A CA 6
ATOM 10182 C C . GLY A 1 93 ? 2.491 -21.538 -1.233 1.00 21.32 93 GLY A C 6
ATOM 10183 O O . GLY A 1 93 ? 2.032 -22.074 -2.246 1.00 45.34 93 GLY A O 6
ATOM 10187 N N . ALA A 1 94 ? 1.724 -21.155 -0.212 1.00 74.41 94 ALA A N 6
ATOM 10188 C CA . ALA A 1 94 ? 0.262 -21.302 -0.233 1.00 10.44 94 ALA A CA 6
ATOM 10189 C C . ALA A 1 94 ? -0.430 -20.030 -0.751 1.00 24.31 94 ALA A C 6
ATOM 10190 O O . ALA A 1 94 ? 0.094 -18.924 -0.614 1.00 52.14 94 ALA A O 6
ATOM 10197 N N . ASP A 1 95 ? -1.610 -20.196 -1.345 1.00 22.14 95 ASP A N 6
ATOM 10198 C CA . ASP A 1 95 ? -2.379 -19.066 -1.886 1.00 61.51 95 ASP A CA 6
ATOM 10199 C C . ASP A 1 95 ? -3.072 -18.254 -0.771 1.00 62.43 95 ASP A C 6
ATOM 10200 O O . ASP A 1 95 ? -4.120 -18.652 -0.250 1.00 33.43 95 ASP A O 6
ATOM 10209 N N . VAL A 1 96 ? -2.483 -17.110 -0.418 1.00 72.45 96 VAL A N 6
ATOM 10210 C CA . VAL A 1 96 ? -3.014 -16.241 0.645 1.00 45.10 96 VAL A CA 6
ATOM 10211 C C . VAL A 1 96 ? -3.374 -14.844 0.104 1.00 3.44 96 VAL A C 6
ATOM 10212 O O . VAL A 1 96 ? -3.572 -14.670 -1.101 1.00 31.22 96 VAL A O 6
ATOM 10225 N N . ASP A 1 97 ? -3.492 -13.858 0.997 1.00 65.35 97 ASP A N 6
ATOM 10226 C CA . ASP A 1 97 ? -3.747 -12.470 0.592 1.00 63.02 97 ASP A CA 6
ATOM 10227 C C . ASP A 1 97 ? -2.601 -11.922 -0.282 1.00 20.32 97 ASP A C 6
ATOM 10228 O O . ASP A 1 97 ? -1.456 -11.815 0.157 1.00 72.04 97 ASP A O 6
ATOM 10237 N N . TRP A 1 98 ? -2.931 -11.571 -1.526 1.00 10.25 98 TRP A N 6
ATOM 10238 C CA . TRP A 1 98 ? -1.927 -11.192 -2.535 1.00 63.20 98 TRP A CA 6
ATOM 10239 C C . TRP A 1 98 ? -1.767 -9.666 -2.683 1.00 62.02 98 TRP A C 6
ATOM 10240 O O . TRP A 1 98 ? -2.533 -8.880 -2.119 1.00 32.32 98 TRP A O 6
ATOM 10261 N N . TYR A 1 99 ? -0.762 -9.254 -3.463 1.00 4.24 99 TYR A N 6
ATOM 10262 C CA . TYR A 1 99 ? -0.382 -7.837 -3.568 1.00 52.04 99 TYR A CA 6
ATOM 10263 C C . TYR A 1 99 ? -0.663 -7.237 -4.957 1.00 15.22 99 TYR A C 6
ATOM 10264 O O . TYR A 1 99 ? -0.454 -7.875 -5.994 1.00 45.54 99 TYR A O 6
ATOM 10282 N N . ILE A 1 100 ? -1.136 -5.991 -4.952 1.00 4.45 100 ILE A N 6
ATOM 10283 C CA . ILE A 1 100 ? -1.330 -5.209 -6.175 1.00 41.22 100 ILE A CA 6
ATOM 10284 C C . ILE A 1 100 ? -0.546 -3.890 -6.097 1.00 4.41 100 ILE A C 6
ATOM 10285 O O . ILE A 1 100 ? -0.845 -3.026 -5.272 1.00 73.11 100 ILE A O 6
ATOM 10301 N N . LYS A 1 101 ? 0.466 -3.740 -6.941 1.00 61.21 101 LYS A N 6
ATOM 10302 C CA . LYS A 1 101 ? 1.263 -2.511 -6.977 1.00 62.35 101 LYS A CA 6
ATOM 10303 C C . LYS A 1 101 ? 0.578 -1.459 -7.862 1.00 14.51 101 LYS A C 6
ATOM 10304 O O . LYS A 1 101 ? 0.080 -1.778 -8.940 1.00 1.32 101 LYS A O 6
ATOM 10323 N N . ALA A 1 102 ? 0.531 -0.210 -7.410 1.00 21.31 102 ALA A N 6
ATOM 10324 C CA . ALA A 1 102 ? -0.233 0.821 -8.121 1.00 50.23 102 ALA A CA 6
ATOM 10325 C C . ALA A 1 102 ? 0.455 2.191 -8.123 1.00 53.44 102 ALA A C 6
ATOM 10326 O O . ALA A 1 102 ? 1.382 2.448 -7.355 1.00 43.13 102 ALA A O 6
ATOM 10333 N N . ASP A 1 103 ? -0.020 3.064 -9.009 1.00 70.53 103 ASP A N 6
ATOM 10334 C CA . ASP A 1 103 ? 0.470 4.442 -9.096 1.00 63.23 103 ASP A CA 6
ATOM 10335 C C . ASP A 1 103 ? -0.024 5.286 -7.902 1.00 73.51 103 ASP A C 6
ATOM 10336 O O . ASP A 1 103 ? 0.765 5.712 -7.058 1.00 1.41 103 ASP A O 6
ATOM 10345 N N . ASP A 1 104 ? -1.337 5.516 -7.839 1.00 24.24 104 ASP A N 6
ATOM 10346 C CA . ASP A 1 104 ? -1.939 6.302 -6.755 1.00 51.14 104 ASP A CA 6
ATOM 10347 C C . ASP A 1 104 ? -3.292 5.711 -6.310 1.00 74.25 104 ASP A C 6
ATOM 10348 O O . ASP A 1 104 ? -3.912 4.918 -7.032 1.00 32.52 104 ASP A O 6
ATOM 10357 N N . ILE A 1 105 ? -3.739 6.115 -5.120 1.00 32.42 105 ILE A N 6
ATOM 10358 C CA . ILE A 1 105 ? -4.989 5.624 -4.527 1.00 34.43 105 ILE A CA 6
ATOM 10359 C C . ILE A 1 105 ? -5.914 6.794 -4.143 1.00 55.11 105 ILE A C 6
ATOM 10360 O O . ILE A 1 105 ? -5.536 7.651 -3.342 1.00 42.01 105 ILE A O 6
ATOM 10376 N N . VAL A 1 106 ? -7.124 6.820 -4.702 1.00 71.01 106 VAL A N 6
ATOM 10377 C CA . VAL A 1 106 ? -8.097 7.888 -4.403 1.00 24.21 106 VAL A CA 6
ATOM 10378 C C . VAL A 1 106 ? -9.479 7.311 -4.051 1.00 65.40 106 VAL A C 6
ATOM 10379 O O . VAL A 1 106 ? -9.710 6.112 -4.180 1.00 64.23 106 VAL A O 6
ATOM 10392 N N . LEU A 1 107 ? -10.395 8.173 -3.606 1.00 14.13 107 LEU A N 6
ATOM 10393 C CA . LEU A 1 107 ? -11.768 7.752 -3.285 1.00 3.22 107 LEU A CA 6
ATOM 10394 C C . LEU A 1 107 ? -12.602 7.549 -4.562 1.00 1.24 107 LEU A C 6
ATOM 10395 O O . LEU A 1 107 ? -12.558 8.375 -5.480 1.00 63.41 107 LEU A O 6
ATOM 10411 N N . THR A 1 108 ? -13.363 6.456 -4.608 1.00 33.12 108 THR A N 6
ATOM 10412 C CA . THR A 1 108 ? -14.209 6.140 -5.766 1.00 22.03 108 THR A CA 6
ATOM 10413 C C . THR A 1 108 ? -15.353 7.151 -5.915 1.00 70.20 108 THR A C 6
ATOM 10414 O O . THR A 1 108 ? -16.031 7.481 -4.942 1.00 41.22 108 THR A O 6
ATOM 10425 N N . LEU A 1 109 ? -15.581 7.619 -7.141 1.00 34.44 109 LEU A N 6
ATOM 10426 C CA . LEU A 1 109 ? -16.637 8.608 -7.418 1.00 12.21 109 LEU A CA 6
ATOM 10427 C C . LEU A 1 109 ? -18.044 7.973 -7.425 1.00 5.23 109 LEU A C 6
ATOM 10428 O O . LEU A 1 109 ? -19.040 8.648 -7.704 1.00 62.11 109 LEU A O 6
ATOM 10444 N N . GLU A 1 110 ? -18.115 6.681 -7.108 1.00 31.03 110 GLU A N 6
ATOM 10445 C CA . GLU A 1 110 ? -19.378 5.924 -7.123 1.00 71.55 110 GLU A CA 6
ATOM 10446 C C . GLU A 1 110 ? -20.072 5.923 -5.744 1.00 24.41 110 GLU A C 6
ATOM 10447 O O . GLU A 1 110 ? -20.960 6.777 -5.516 1.00 36.50 110 GLU A O 6
ATOM 10459 N N . MET A 1 1 ? -15.964 -26.546 -7.366 1.00 2.23 1 MET A N 7
ATOM 10460 C CA . MET A 1 1 ? -15.611 -27.726 -6.529 1.00 22.31 1 MET A CA 7
ATOM 10461 C C . MET A 1 1 ? -15.033 -28.888 -7.367 1.00 74.32 1 MET A C 7
ATOM 10462 O O . MET A 1 1 ? -14.639 -29.917 -6.813 1.00 61.13 1 MET A O 7
ATOM 10478 N N . MET A 1 2 ? -14.986 -28.732 -8.692 1.00 22.52 2 MET A N 7
ATOM 10479 C CA . MET A 1 2 ? -14.444 -29.779 -9.579 1.00 61.02 2 MET A CA 7
ATOM 10480 C C . MET A 1 2 ? -13.123 -29.336 -10.239 1.00 40.11 2 MET A C 7
ATOM 10481 O O . MET A 1 2 ? -12.655 -28.215 -10.024 1.00 45.51 2 MET A O 7
ATOM 10495 N N . ARG A 1 3 ? -12.528 -30.217 -11.042 1.00 32.54 3 ARG A N 7
ATOM 10496 C CA . ARG A 1 3 ? -11.273 -29.902 -11.739 1.00 34.52 3 ARG A CA 7
ATOM 10497 C C . ARG A 1 3 ? -11.539 -29.351 -13.153 1.00 51.54 3 ARG A C 7
ATOM 10498 O O . ARG A 1 3 ? -11.780 -30.113 -14.095 1.00 3.25 3 ARG A O 7
ATOM 10519 N N . LEU A 1 4 ? -11.514 -28.025 -13.285 1.00 31.21 4 LEU A N 7
ATOM 10520 C CA . LEU A 1 4 ? -11.707 -27.354 -14.582 1.00 31.51 4 LEU A CA 7
ATOM 10521 C C . LEU A 1 4 ? -10.484 -26.496 -14.947 1.00 31.31 4 LEU A C 7
ATOM 10522 O O . LEU A 1 4 ? -9.567 -26.324 -14.142 1.00 13.05 4 LEU A O 7
ATOM 10538 N N . ALA A 1 5 ? -10.483 -25.947 -16.162 1.00 63.33 5 ALA A N 7
ATOM 10539 C CA . ALA A 1 5 ? -9.372 -25.112 -16.632 1.00 73.41 5 ALA A CA 7
ATOM 10540 C C . ALA A 1 5 ? -9.869 -23.860 -17.377 1.00 43.45 5 ALA A C 7
ATOM 10541 O O . ALA A 1 5 ? -9.742 -22.736 -16.882 1.00 15.43 5 ALA A O 7
ATOM 10548 N N . ASN A 1 6 ? -10.440 -24.059 -18.563 1.00 1.14 6 ASN A N 7
ATOM 10549 C CA . ASN A 1 6 ? -10.903 -22.944 -19.401 1.00 72.41 6 ASN A CA 7
ATOM 10550 C C . ASN A 1 6 ? -12.017 -23.387 -20.365 1.00 22.54 6 ASN A C 7
ATOM 10551 O O . ASN A 1 6 ? -12.374 -24.564 -20.420 1.00 71.04 6 ASN A O 7
ATOM 10562 N N . GLY A 1 7 ? -12.577 -22.434 -21.111 1.00 31.11 7 GLY A N 7
ATOM 10563 C CA . GLY A 1 7 ? -13.624 -22.747 -22.084 1.00 22.31 7 GLY A CA 7
ATOM 10564 C C . GLY A 1 7 ? -15.029 -22.773 -21.477 1.00 4.41 7 GLY A C 7
ATOM 10565 O O . GLY A 1 7 ? -16.016 -22.503 -22.162 1.00 40.10 7 GLY A O 7
ATOM 10569 N N . ILE A 1 8 ? -15.115 -23.112 -20.195 1.00 61.12 8 ILE A N 7
ATOM 10570 C CA . ILE A 1 8 ? -16.397 -23.165 -19.481 1.00 4.12 8 ILE A CA 7
ATOM 10571 C C . ILE A 1 8 ? -16.859 -21.771 -19.015 1.00 3.41 8 ILE A C 7
ATOM 10572 O O . ILE A 1 8 ? -16.178 -20.764 -19.237 1.00 42.42 8 ILE A O 7
ATOM 10588 N N . VAL A 1 9 ? -18.014 -21.719 -18.351 1.00 52.23 9 VAL A N 7
ATOM 10589 C CA . VAL A 1 9 ? -18.500 -20.476 -17.749 1.00 63.02 9 VAL A CA 7
ATOM 10590 C C . VAL A 1 9 ? -17.693 -20.124 -16.479 1.00 52.33 9 VAL A C 7
ATOM 10591 O O . VAL A 1 9 ? -18.010 -20.556 -15.366 1.00 71.14 9 VAL A O 7
ATOM 10604 N N . LEU A 1 10 ? -16.611 -19.370 -16.666 1.00 2.55 10 LEU A N 7
ATOM 10605 C CA . LEU A 1 10 ? -15.761 -18.947 -15.547 1.00 74.05 10 LEU A CA 7
ATOM 10606 C C . LEU A 1 10 ? -16.393 -17.790 -14.754 1.00 53.11 10 LEU A C 7
ATOM 10607 O O . LEU A 1 10 ? -16.209 -17.691 -13.538 1.00 44.21 10 LEU A O 7
ATOM 10623 N N . ASP A 1 11 ? -17.154 -16.937 -15.448 1.00 61.44 11 ASP A N 7
ATOM 10624 C CA . ASP A 1 11 ? -17.846 -15.795 -14.828 1.00 60.13 11 ASP A CA 7
ATOM 10625 C C . ASP A 1 11 ? -16.908 -15.008 -13.885 1.00 53.24 11 ASP A C 7
ATOM 10626 O O . ASP A 1 11 ? -17.127 -14.936 -12.674 1.00 20.11 11 ASP A O 7
ATOM 10635 N N . LYS A 1 12 ? -15.865 -14.421 -14.464 1.00 2.14 12 LYS A N 7
ATOM 10636 C CA . LYS A 1 12 ? -14.796 -13.771 -13.696 1.00 3.41 12 LYS A CA 7
ATOM 10637 C C . LYS A 1 12 ? -14.952 -12.242 -13.672 1.00 33.23 12 LYS A C 7
ATOM 10638 O O . LYS A 1 12 ? -15.079 -11.608 -14.721 1.00 12.40 12 LYS A O 7
ATOM 10657 N N . ASP A 1 13 ? -14.934 -11.655 -12.476 1.00 13.52 13 ASP A N 7
ATOM 10658 C CA . ASP A 1 13 ? -14.974 -10.197 -12.327 1.00 73.32 13 ASP A CA 7
ATOM 10659 C C . ASP A 1 13 ? -13.676 -9.549 -12.841 1.00 45.13 13 ASP A C 7
ATOM 10660 O O . ASP A 1 13 ? -12.681 -9.475 -12.117 1.00 71.20 13 ASP A O 7
ATOM 10669 N N . THR A 1 14 ? -13.680 -9.109 -14.098 1.00 31.14 14 THR A N 7
ATOM 10670 C CA . THR A 1 14 ? -12.510 -8.425 -14.676 1.00 42.34 14 THR A CA 7
ATOM 10671 C C . THR A 1 14 ? -12.337 -7.016 -14.086 1.00 5.20 14 THR A C 7
ATOM 10672 O O . THR A 1 14 ? -11.216 -6.530 -13.924 1.00 62.40 14 THR A O 7
ATOM 10683 N N . THR A 1 15 ? -13.458 -6.370 -13.763 1.00 52.15 15 THR A N 7
ATOM 10684 C CA . THR A 1 15 ? -13.454 -5.044 -13.128 1.00 14.44 15 THR A CA 7
ATOM 10685 C C . THR A 1 15 ? -14.016 -5.128 -11.703 1.00 55.40 15 THR A C 7
ATOM 10686 O O . THR A 1 15 ? -15.130 -5.617 -11.496 1.00 41.34 15 THR A O 7
ATOM 10697 N N . PHE A 1 16 ? -13.244 -4.658 -10.728 1.00 65.25 16 PHE A N 7
ATOM 10698 C CA . PHE A 1 16 ? -13.646 -4.722 -9.317 1.00 52.44 16 PHE A CA 7
ATOM 10699 C C . PHE A 1 16 ? -14.636 -3.602 -8.958 1.00 32.13 16 PHE A C 7
ATOM 10700 O O . PHE A 1 16 ? -14.498 -2.467 -9.418 1.00 51.32 16 PHE A O 7
ATOM 10717 N N . GLY A 1 17 ? -15.640 -3.936 -8.142 1.00 61.51 17 GLY A N 7
ATOM 10718 C CA . GLY A 1 17 ? -16.552 -2.921 -7.616 1.00 42.22 17 GLY A CA 7
ATOM 10719 C C . GLY A 1 17 ? -15.874 -1.983 -6.617 1.00 13.13 17 GLY A C 7
ATOM 10720 O O . GLY A 1 17 ? -14.675 -2.114 -6.354 1.00 0.22 17 GLY A O 7
ATOM 10724 N N . GLU A 1 18 ? -16.633 -1.043 -6.053 1.00 10.43 18 GLU A N 7
ATOM 10725 C CA . GLU A 1 18 ? -16.078 -0.062 -5.106 1.00 42.51 18 GLU A CA 7
ATOM 10726 C C . GLU A 1 18 ? -15.285 -0.726 -3.959 1.00 2.31 18 GLU A C 7
ATOM 10727 O O . GLU A 1 18 ? -15.744 -1.680 -3.323 1.00 71.24 18 GLU A O 7
ATOM 10739 N N . LEU A 1 19 ? -14.075 -0.218 -3.720 1.00 70.41 19 LEU A N 7
ATOM 10740 C CA . LEU A 1 19 ? -13.182 -0.765 -2.693 1.00 34.22 19 LEU A CA 7
ATOM 10741 C C . LEU A 1 19 ? -13.331 0.000 -1.371 1.00 35.24 19 LEU A C 7
ATOM 10742 O O . LEU A 1 19 ? -13.605 1.198 -1.365 1.00 35.35 19 LEU A O 7
ATOM 10758 N N . LYS A 1 20 ? -13.144 -0.697 -0.253 1.00 51.40 20 LYS A N 7
ATOM 10759 C CA . LYS A 1 20 ? -13.257 -0.076 1.073 1.00 34.04 20 LYS A CA 7
ATOM 10760 C C . LYS A 1 20 ? -11.911 -0.054 1.818 1.00 51.13 20 LYS A C 7
ATOM 10761 O O . LYS A 1 20 ? -11.326 -1.101 2.108 1.00 61.13 20 LYS A O 7
ATOM 10780 N N . PHE A 1 21 ? -11.429 1.150 2.118 1.00 61.20 21 PHE A N 7
ATOM 10781 C CA . PHE A 1 21 ? -10.179 1.344 2.862 1.00 33.24 21 PHE A CA 7
ATOM 10782 C C . PHE A 1 21 ? -10.359 1.023 4.353 1.00 45.43 21 PHE A C 7
ATOM 10783 O O . PHE A 1 21 ? -11.102 1.708 5.051 1.00 30.43 21 PHE A O 7
ATOM 10800 N N . SER A 1 22 ? -9.681 -0.012 4.845 1.00 11.13 22 SER A N 7
ATOM 10801 C CA . SER A 1 22 ? -9.776 -0.374 6.268 1.00 12.40 22 SER A CA 7
ATOM 10802 C C . SER A 1 22 ? -8.587 0.156 7.078 1.00 63.10 22 SER A C 7
ATOM 10803 O O . SER A 1 22 ? -8.771 0.942 8.012 1.00 3.15 22 SER A O 7
ATOM 10811 N N . ALA A 1 23 ? -7.369 -0.271 6.739 1.00 44.41 23 ALA A N 7
ATOM 10812 C CA . ALA A 1 23 ? -6.177 0.149 7.489 1.00 32.34 23 ALA A CA 7
ATOM 10813 C C . ALA A 1 23 ? -4.876 -0.012 6.683 1.00 44.32 23 ALA A C 7
ATOM 10814 O O . ALA A 1 23 ? -4.880 -0.477 5.543 1.00 65.20 23 ALA A O 7
ATOM 10821 N N . LEU A 1 24 ? -3.767 0.395 7.298 1.00 71.12 24 LEU A N 7
ATOM 10822 C CA . LEU A 1 24 ? -2.425 0.198 6.737 1.00 14.51 24 LEU A CA 7
ATOM 10823 C C . LEU A 1 24 ? -1.918 -1.221 7.034 1.00 74.51 24 LEU A C 7
ATOM 10824 O O . LEU A 1 24 ? -1.768 -1.604 8.193 1.00 22.24 24 LEU A O 7
ATOM 10840 N N . ARG A 1 25 ? -1.639 -1.992 5.986 1.00 13.24 25 ARG A N 7
ATOM 10841 C CA . ARG A 1 25 ? -1.232 -3.391 6.148 1.00 4.15 25 ARG A CA 7
ATOM 10842 C C . ARG A 1 25 ? 0.218 -3.517 6.644 1.00 71.32 25 ARG A C 7
ATOM 10843 O O . ARG A 1 25 ? 0.480 -4.151 7.669 1.00 72.43 25 ARG A O 7
ATOM 10864 N N . ARG A 1 26 ? 1.159 -2.916 5.917 1.00 13.33 26 ARG A N 7
ATOM 10865 C CA . ARG A 1 26 ? 2.584 -3.070 6.233 1.00 3.13 26 ARG A CA 7
ATOM 10866 C C . ARG A 1 26 ? 3.461 -2.111 5.410 1.00 64.14 26 ARG A C 7
ATOM 10867 O O . ARG A 1 26 ? 3.181 -1.851 4.243 1.00 13.21 26 ARG A O 7
ATOM 10888 N N . GLU A 1 27 ? 4.519 -1.591 6.030 1.00 44.24 27 GLU A N 7
ATOM 10889 C CA . GLU A 1 27 ? 5.509 -0.761 5.327 1.00 44.01 27 GLU A CA 7
ATOM 10890 C C . GLU A 1 27 ? 6.846 -1.505 5.202 1.00 73.12 27 GLU A C 7
ATOM 10891 O O . GLU A 1 27 ? 7.468 -1.857 6.207 1.00 12.13 27 GLU A O 7
ATOM 10903 N N . VAL A 1 28 ? 7.288 -1.747 3.975 1.00 13.24 28 VAL A N 7
ATOM 10904 C CA . VAL A 1 28 ? 8.593 -2.382 3.744 1.00 21.24 28 VAL A CA 7
ATOM 10905 C C . VAL A 1 28 ? 9.670 -1.320 3.462 1.00 61.33 28 VAL A C 7
ATOM 10906 O O . VAL A 1 28 ? 9.580 -0.567 2.492 1.00 65.33 28 VAL A O 7
ATOM 10919 N N . ARG A 1 29 ? 10.678 -1.248 4.328 1.00 63.52 29 ARG A N 7
ATOM 10920 C CA . ARG A 1 29 ? 11.720 -0.219 4.219 1.00 31.02 29 ARG A CA 7
ATOM 10921 C C . ARG A 1 29 ? 12.926 -0.688 3.388 1.00 24.11 29 ARG A C 7
ATOM 10922 O O . ARG A 1 29 ? 12.962 -1.814 2.889 1.00 2.13 29 ARG A O 7
ATOM 10943 N N . ILE A 1 30 ? 13.904 0.201 3.241 1.00 50.45 30 ILE A N 7
ATOM 10944 C CA . ILE A 1 30 ? 15.117 -0.083 2.477 1.00 64.45 30 ILE A CA 7
ATOM 10945 C C . ILE A 1 30 ? 16.268 -0.505 3.407 1.00 52.22 30 ILE A C 7
ATOM 10946 O O . ILE A 1 30 ? 16.740 0.288 4.226 1.00 55.31 30 ILE A O 7
ATOM 10962 N N . GLN A 1 31 ? 16.711 -1.757 3.291 1.00 72.31 31 GLN A N 7
ATOM 10963 C CA . GLN A 1 31 ? 17.793 -2.265 4.140 1.00 73.22 31 GLN A CA 7
ATOM 10964 C C . GLN A 1 31 ? 19.169 -1.844 3.610 1.00 44.34 31 GLN A C 7
ATOM 10965 O O . GLN A 1 31 ? 19.476 -2.005 2.427 1.00 60.31 31 GLN A O 7
ATOM 10979 N N . ASN A 1 32 ? 19.988 -1.296 4.500 1.00 74.01 32 ASN A N 7
ATOM 10980 C CA . ASN A 1 32 ? 21.349 -0.883 4.158 1.00 2.21 32 ASN A CA 7
ATOM 10981 C C . ASN A 1 32 ? 22.299 -2.089 4.163 1.00 0.34 32 ASN A C 7
ATOM 10982 O O . ASN A 1 32 ? 22.149 -3.002 4.978 1.00 34.23 32 ASN A O 7
ATOM 10993 N N . GLU A 1 33 ? 23.288 -2.081 3.273 1.00 64.21 33 GLU A N 7
ATOM 10994 C CA . GLU A 1 33 ? 24.261 -3.177 3.200 1.00 73.33 33 GLU A CA 7
ATOM 10995 C C . GLU A 1 33 ? 25.080 -3.279 4.496 1.00 51.43 33 GLU A C 7
ATOM 10996 O O . GLU A 1 33 ? 25.696 -4.308 4.781 1.00 32.14 33 GLU A O 7
ATOM 11008 N N . ASP A 1 34 ? 25.069 -2.199 5.280 1.00 60.12 34 ASP A N 7
ATOM 11009 C CA . ASP A 1 34 ? 25.688 -2.180 6.609 1.00 52.53 34 ASP A CA 7
ATOM 11010 C C . ASP A 1 34 ? 25.006 -3.172 7.569 1.00 3.33 34 ASP A C 7
ATOM 11011 O O . ASP A 1 34 ? 25.560 -3.525 8.612 1.00 43.45 34 ASP A O 7
ATOM 11020 N N . GLY A 1 35 ? 23.793 -3.602 7.223 1.00 2.53 35 GLY A N 7
ATOM 11021 C CA . GLY A 1 35 ? 23.056 -4.552 8.055 1.00 55.24 35 GLY A CA 7
ATOM 11022 C C . GLY A 1 35 ? 21.717 -4.005 8.551 1.00 23.12 35 GLY A C 7
ATOM 11023 O O . GLY A 1 35 ? 20.685 -4.676 8.451 1.00 41.01 35 GLY A O 7
ATOM 11027 N N . SER A 1 36 ? 21.736 -2.793 9.105 1.00 10.41 36 SER A N 7
ATOM 11028 C CA . SER A 1 36 ? 20.515 -2.153 9.630 1.00 45.41 36 SER A CA 7
ATOM 11029 C C . SER A 1 36 ? 19.610 -1.648 8.499 1.00 31.43 36 SER A C 7
ATOM 11030 O O . SER A 1 36 ? 20.070 -1.381 7.388 1.00 14.20 36 SER A O 7
ATOM 11038 N N . VAL A 1 37 ? 18.318 -1.516 8.787 1.00 35.40 37 VAL A N 7
ATOM 11039 C CA . VAL A 1 37 ? 17.347 -1.050 7.794 1.00 2.44 37 VAL A CA 7
ATOM 11040 C C . VAL A 1 37 ? 17.088 0.461 7.931 1.00 21.42 37 VAL A C 7
ATOM 11041 O O . VAL A 1 37 ? 16.709 0.941 9.003 1.00 11.13 37 VAL A O 7
ATOM 11054 N N . SER A 1 38 ? 17.289 1.194 6.836 1.00 11.04 38 SER A N 7
ATOM 11055 C CA . SER A 1 38 ? 17.129 2.660 6.822 1.00 52.45 38 SER A CA 7
ATOM 11056 C C . SER A 1 38 ? 15.710 3.108 7.205 1.00 44.42 38 SER A C 7
ATOM 11057 O O . SER A 1 38 ? 14.762 2.321 7.189 1.00 54.11 38 SER A O 7
ATOM 11065 N N . ASP A 1 39 ? 15.571 4.393 7.526 1.00 20.15 39 ASP A N 7
ATOM 11066 C CA . ASP A 1 39 ? 14.256 4.997 7.739 1.00 33.23 39 ASP A CA 7
ATOM 11067 C C . ASP A 1 39 ? 13.609 5.372 6.399 1.00 13.23 39 ASP A C 7
ATOM 11068 O O . ASP A 1 39 ? 12.477 5.860 6.350 1.00 24.44 39 ASP A O 7
ATOM 11077 N N . GLU A 1 40 ? 14.345 5.149 5.311 1.00 74.10 40 GLU A N 7
ATOM 11078 C CA . GLU A 1 40 ? 13.795 5.267 3.961 1.00 3.21 40 GLU A CA 7
ATOM 11079 C C . GLU A 1 40 ? 12.901 4.060 3.653 1.00 10.54 40 GLU A C 7
ATOM 11080 O O . GLU A 1 40 ? 13.330 2.911 3.767 1.00 65.40 40 GLU A O 7
ATOM 11092 N N . ILE A 1 41 ? 11.658 4.319 3.273 1.00 2.21 41 ILE A N 7
ATOM 11093 C CA . ILE A 1 41 ? 10.695 3.249 3.007 1.00 1.44 41 ILE A CA 7
ATOM 11094 C C . ILE A 1 41 ? 10.652 2.912 1.509 1.00 3.43 41 ILE A C 7
ATOM 11095 O O . ILE A 1 41 ? 10.736 3.801 0.661 1.00 73.53 41 ILE A O 7
ATOM 11111 N N . LYS A 1 42 ? 10.536 1.627 1.185 1.00 60.01 42 LYS A N 7
ATOM 11112 C CA . LYS A 1 42 ? 10.495 1.191 -0.214 1.00 55.33 42 LYS A CA 7
ATOM 11113 C C . LYS A 1 42 ? 9.056 1.221 -0.758 1.00 62.13 42 LYS A C 7
ATOM 11114 O O . LYS A 1 42 ? 8.758 1.943 -1.715 1.00 10.01 42 LYS A O 7
ATOM 11133 N N . GLU A 1 43 ? 8.166 0.456 -0.123 1.00 10.02 43 GLU A N 7
ATOM 11134 C CA . GLU A 1 43 ? 6.742 0.430 -0.490 1.00 14.21 43 GLU A CA 7
ATOM 11135 C C . GLU A 1 43 ? 5.835 0.430 0.748 1.00 62.23 43 GLU A C 7
ATOM 11136 O O . GLU A 1 43 ? 6.259 0.091 1.855 1.00 71.52 43 GLU A O 7
ATOM 11148 N N . ARG A 1 44 ? 4.576 0.797 0.539 1.00 20.23 44 ARG A N 7
ATOM 11149 C CA . ARG A 1 44 ? 3.598 0.903 1.621 1.00 53.42 44 ARG A CA 7
ATOM 11150 C C . ARG A 1 44 ? 2.279 0.203 1.239 1.00 42.21 44 ARG A C 7
ATOM 11151 O O . ARG A 1 44 ? 1.553 0.660 0.356 1.00 12.01 44 ARG A O 7
ATOM 11172 N N . THR A 1 45 ? 1.986 -0.908 1.913 1.00 64.10 45 THR A N 7
ATOM 11173 C CA . THR A 1 45 ? 0.810 -1.738 1.602 1.00 4.23 45 THR A CA 7
ATOM 11174 C C . THR A 1 45 ? -0.403 -1.391 2.484 1.00 74.23 45 THR A C 7
ATOM 11175 O O . THR A 1 45 ? -0.289 -1.304 3.707 1.00 14.35 45 THR A O 7
ATOM 11186 N N . TYR A 1 46 ? -1.563 -1.213 1.852 1.00 14.11 46 TYR A N 7
ATOM 11187 C CA . TYR A 1 46 ? -2.824 -0.942 2.562 1.00 53.11 46 TYR A CA 7
ATOM 11188 C C . TYR A 1 46 ? -3.818 -2.108 2.409 1.00 61.41 46 TYR A C 7
ATOM 11189 O O . TYR A 1 46 ? -3.791 -2.837 1.414 1.00 3.25 46 TYR A O 7
ATOM 11207 N N . ASP A 1 47 ? -4.697 -2.269 3.400 1.00 73.31 47 ASP A N 7
ATOM 11208 C CA . ASP A 1 47 ? -5.784 -3.252 3.336 1.00 24.31 47 ASP A CA 7
ATOM 11209 C C . ASP A 1 47 ? -7.036 -2.655 2.671 1.00 11.32 47 ASP A C 7
ATOM 11210 O O . ASP A 1 47 ? -7.703 -1.785 3.244 1.00 72.50 47 ASP A O 7
ATOM 11219 N N . LEU A 1 48 ? -7.358 -3.115 1.463 1.00 1.12 48 LEU A N 7
ATOM 11220 C CA . LEU A 1 48 ? -8.593 -2.697 0.790 1.00 42.11 48 LEU A CA 7
ATOM 11221 C C . LEU A 1 48 ? -9.554 -3.885 0.623 1.00 14.34 48 LEU A C 7
ATOM 11222 O O . LEU A 1 48 ? -9.161 -4.959 0.168 1.00 62.14 48 LEU A O 7
ATOM 11238 N N . LYS A 1 49 ? -10.811 -3.694 1.010 1.00 52.22 49 LYS A N 7
ATOM 11239 C CA . LYS A 1 49 ? -11.825 -4.743 0.864 1.00 34.42 49 LYS A CA 7
ATOM 11240 C C . LYS A 1 49 ? -12.483 -4.678 -0.524 1.00 2.10 49 LYS A C 7
ATOM 11241 O O . LYS A 1 49 ? -13.111 -3.677 -0.880 1.00 74.24 49 LYS A O 7
ATOM 11260 N N . SER A 1 50 ? -12.327 -5.750 -1.306 1.00 51.14 50 SER A N 7
ATOM 11261 C CA . SER A 1 50 ? -12.838 -5.794 -2.685 1.00 32.13 50 SER A CA 7
ATOM 11262 C C . SER A 1 50 ? -14.218 -6.450 -2.775 1.00 54.42 50 SER A C 7
ATOM 11263 O O . SER A 1 50 ? -14.533 -7.383 -2.035 1.00 73.34 50 SER A O 7
ATOM 11271 N N . LYS A 1 51 ? -15.033 -5.964 -3.708 1.00 42.10 51 LYS A N 7
ATOM 11272 C CA . LYS A 1 51 ? -16.373 -6.512 -3.938 1.00 54.52 51 LYS A CA 7
ATOM 11273 C C . LYS A 1 51 ? -16.343 -7.658 -4.975 1.00 13.03 51 LYS A C 7
ATOM 11274 O O . LYS A 1 51 ? -17.380 -8.218 -5.328 1.00 44.22 51 LYS A O 7
ATOM 11293 N N . GLY A 1 52 ? -15.145 -8.011 -5.451 1.00 3.44 52 GLY A N 7
ATOM 11294 C CA . GLY A 1 52 ? -15.007 -9.091 -6.430 1.00 54.43 52 GLY A CA 7
ATOM 11295 C C . GLY A 1 52 ? -15.219 -10.483 -5.828 1.00 63.11 52 GLY A C 7
ATOM 11296 O O . GLY A 1 52 ? -16.340 -10.856 -5.484 1.00 53.50 52 GLY A O 7
ATOM 11300 N N . GLN A 1 53 ? -14.140 -11.252 -5.683 1.00 64.51 53 GLN A N 7
ATOM 11301 C CA . GLN A 1 53 ? -14.221 -12.613 -5.119 1.00 24.30 53 GLN A CA 7
ATOM 11302 C C . GLN A 1 53 ? -14.328 -12.607 -3.579 1.00 4.32 53 GLN A C 7
ATOM 11303 O O . GLN A 1 53 ? -14.147 -13.641 -2.937 1.00 14.43 53 GLN A O 7
ATOM 11317 N N . GLY A 1 54 ? -14.621 -11.447 -2.990 1.00 30.33 54 GLY A N 7
ATOM 11318 C CA . GLY A 1 54 ? -14.792 -11.360 -1.537 1.00 53.53 54 GLY A CA 7
ATOM 11319 C C . GLY A 1 54 ? -13.475 -11.371 -0.759 1.00 61.14 54 GLY A C 7
ATOM 11320 O O . GLY A 1 54 ? -13.464 -11.206 0.460 1.00 32.13 54 GLY A O 7
ATOM 11324 N N . ARG A 1 55 ? -12.365 -11.562 -1.467 1.00 74.45 55 ARG A N 7
ATOM 11325 C CA . ARG A 1 55 ? -11.033 -11.586 -0.849 1.00 63.24 55 ARG A CA 7
ATOM 11326 C C . ARG A 1 55 ? -10.520 -10.172 -0.553 1.00 33.22 55 ARG A C 7
ATOM 11327 O O . ARG A 1 55 ? -10.814 -9.223 -1.286 1.00 71.04 55 ARG A O 7
ATOM 11348 N N . MET A 1 56 ? -9.757 -10.042 0.530 1.00 51.41 56 MET A N 7
ATOM 11349 C CA . MET A 1 56 ? -9.060 -8.792 0.831 1.00 12.23 56 MET A CA 7
ATOM 11350 C C . MET A 1 56 ? -7.923 -8.575 -0.176 1.00 12.24 56 MET A C 7
ATOM 11351 O O . MET A 1 56 ? -7.155 -9.494 -0.462 1.00 30.10 56 MET A O 7
ATOM 11365 N N . ILE A 1 57 ? -7.822 -7.377 -0.732 1.00 45.13 57 ILE A N 7
ATOM 11366 C CA . ILE A 1 57 ? -6.735 -7.068 -1.663 1.00 61.41 57 ILE A CA 7
ATOM 11367 C C . ILE A 1 57 ? -5.657 -6.214 -0.980 1.00 32.25 57 ILE A C 7
ATOM 11368 O O . ILE A 1 57 ? -5.923 -5.099 -0.518 1.00 22.23 57 ILE A O 7
ATOM 11384 N N . GLN A 1 58 ? -4.440 -6.745 -0.893 1.00 74.23 58 GLN A N 7
ATOM 11385 C CA . GLN A 1 58 ? -3.346 -6.014 -0.256 1.00 74.42 58 GLN A CA 7
ATOM 11386 C C . GLN A 1 58 ? -2.652 -5.118 -1.288 1.00 34.50 58 GLN A C 7
ATOM 11387 O O . GLN A 1 58 ? -1.889 -5.590 -2.127 1.00 41.41 58 GLN A O 7
ATOM 11401 N N . VAL A 1 59 ? -2.920 -3.818 -1.223 1.00 33.43 59 VAL A N 7
ATOM 11402 C CA . VAL A 1 59 ? -2.443 -2.881 -2.246 1.00 31.21 59 VAL A CA 7
ATOM 11403 C C . VAL A 1 59 ? -1.116 -2.221 -1.855 1.00 12.50 59 VAL A C 7
ATOM 11404 O O . VAL A 1 59 ? -1.027 -1.523 -0.849 1.00 74.31 59 VAL A O 7
ATOM 11417 N N . SER A 1 60 ? -0.095 -2.435 -2.677 1.00 5.44 60 SER A N 7
ATOM 11418 C CA . SER A 1 60 ? 1.245 -1.895 -2.415 1.00 24.31 60 SER A CA 7
ATOM 11419 C C . SER A 1 60 ? 1.569 -0.729 -3.356 1.00 41.01 60 SER A C 7
ATOM 11420 O O . SER A 1 60 ? 1.537 -0.878 -4.578 1.00 0.41 60 SER A O 7
ATOM 11428 N N . ILE A 1 61 ? 1.868 0.432 -2.785 1.00 21.34 61 ILE A N 7
ATOM 11429 C CA . ILE A 1 61 ? 2.302 1.594 -3.567 1.00 52.05 61 ILE A CA 7
ATOM 11430 C C . ILE A 1 61 ? 3.711 2.034 -3.145 1.00 23.24 61 ILE A C 7
ATOM 11431 O O . ILE A 1 61 ? 4.075 1.917 -1.972 1.00 61.01 61 ILE A O 7
ATOM 11447 N N . PRO A 1 62 ? 4.536 2.538 -4.083 1.00 15.11 62 PRO A N 7
ATOM 11448 C CA . PRO A 1 62 ? 5.884 3.032 -3.756 1.00 72.41 62 PRO A CA 7
ATOM 11449 C C . PRO A 1 62 ? 5.855 4.146 -2.697 1.00 1.13 62 PRO A C 7
ATOM 11450 O O . PRO A 1 62 ? 5.060 5.081 -2.790 1.00 70.22 62 PRO A O 7
ATOM 11461 N N . ALA A 1 63 ? 6.740 4.057 -1.706 1.00 34.34 63 ALA A N 7
ATOM 11462 C CA . ALA A 1 63 ? 6.785 5.037 -0.610 1.00 14.11 63 ALA A CA 7
ATOM 11463 C C . ALA A 1 63 ? 7.143 6.456 -1.092 1.00 65.25 63 ALA A C 7
ATOM 11464 O O . ALA A 1 63 ? 7.110 7.411 -0.316 1.00 12.14 63 ALA A O 7
ATOM 11471 N N . SER A 1 64 ? 7.502 6.584 -2.366 1.00 11.11 64 SER A N 7
ATOM 11472 C CA . SER A 1 64 ? 7.737 7.897 -2.980 1.00 5.11 64 SER A CA 7
ATOM 11473 C C . SER A 1 64 ? 6.414 8.667 -3.153 1.00 31.31 64 SER A C 7
ATOM 11474 O O . SER A 1 64 ? 6.412 9.893 -3.295 1.00 10.32 64 SER A O 7
ATOM 11482 N N . VAL A 1 65 ? 5.301 7.929 -3.136 1.00 65.21 65 VAL A N 7
ATOM 11483 C CA . VAL A 1 65 ? 3.955 8.511 -3.195 1.00 13.22 65 VAL A CA 7
ATOM 11484 C C . VAL A 1 65 ? 3.503 8.987 -1.797 1.00 62.14 65 VAL A C 7
ATOM 11485 O O . VAL A 1 65 ? 3.675 8.268 -0.807 1.00 25.52 65 VAL A O 7
ATOM 11498 N N . PRO A 1 66 ? 2.946 10.215 -1.689 1.00 1.44 66 PRO A N 7
ATOM 11499 C CA . PRO A 1 66 ? 2.469 10.778 -0.404 1.00 2.03 66 PRO A CA 7
ATOM 11500 C C . PRO A 1 66 ? 1.552 9.836 0.404 1.00 33.51 66 PRO A C 7
ATOM 11501 O O . PRO A 1 66 ? 0.834 9.008 -0.158 1.00 52.34 66 PRO A O 7
ATOM 11512 N N . LEU A 1 67 ? 1.580 9.990 1.731 1.00 61.24 67 LEU A N 7
ATOM 11513 C CA . LEU A 1 67 ? 0.773 9.166 2.647 1.00 54.41 67 LEU A CA 7
ATOM 11514 C C . LEU A 1 67 ? -0.737 9.378 2.442 1.00 3.35 67 LEU A C 7
ATOM 11515 O O . LEU A 1 67 ? -1.204 10.510 2.298 1.00 73.20 67 LEU A O 7
ATOM 11531 N N . LYS A 1 68 ? -1.503 8.282 2.433 1.00 45.43 68 LYS A N 7
ATOM 11532 C CA . LYS A 1 68 ? -2.968 8.366 2.338 1.00 12.22 68 LYS A CA 7
ATOM 11533 C C . LYS A 1 68 ? -3.616 8.386 3.725 1.00 43.54 68 LYS A C 7
ATOM 11534 O O . LYS A 1 68 ? -3.398 7.490 4.544 1.00 23.41 68 LYS A O 7
ATOM 11553 N N . GLU A 1 69 ? -4.429 9.406 3.971 1.00 11.12 69 GLU A N 7
ATOM 11554 C CA . GLU A 1 69 ? -5.104 9.584 5.257 1.00 74.51 69 GLU A CA 7
ATOM 11555 C C . GLU A 1 69 ? -6.625 9.416 5.109 1.00 25.52 69 GLU A C 7
ATOM 11556 O O . GLU A 1 69 ? -7.380 10.392 5.162 1.00 10.41 69 GLU A O 7
ATOM 11568 N N . PHE A 1 70 ? -7.071 8.179 4.899 1.00 51.54 70 PHE A N 7
ATOM 11569 C CA . PHE A 1 70 ? -8.499 7.897 4.695 1.00 64.35 70 PHE A CA 7
ATOM 11570 C C . PHE A 1 70 ? -9.150 7.304 5.953 1.00 63.23 70 PHE A C 7
ATOM 11571 O O . PHE A 1 70 ? -8.473 6.950 6.921 1.00 40.43 70 PHE A O 7
ATOM 11588 N N . ASP A 1 71 ? -10.477 7.207 5.921 1.00 50.54 71 ASP A N 7
ATOM 11589 C CA . ASP A 1 71 ? -11.262 6.693 7.049 1.00 74.31 71 ASP A CA 7
ATOM 11590 C C . ASP A 1 71 ? -11.595 5.193 6.871 1.00 15.34 71 ASP A C 7
ATOM 11591 O O . ASP A 1 71 ? -11.403 4.629 5.792 1.00 50.11 71 ASP A O 7
ATOM 11600 N N . TYR A 1 72 ? -12.093 4.557 7.933 1.00 34.24 72 TYR A N 7
ATOM 11601 C CA . TYR A 1 72 ? -12.442 3.129 7.898 1.00 23.40 72 TYR A CA 7
ATOM 11602 C C . TYR A 1 72 ? -13.624 2.850 6.947 1.00 62.21 72 TYR A C 7
ATOM 11603 O O . TYR A 1 72 ? -14.658 3.514 7.012 1.00 44.42 72 TYR A O 7
ATOM 11621 N N . ASN A 1 73 ? -13.453 1.857 6.070 1.00 52.41 73 ASN A N 7
ATOM 11622 C CA . ASN A 1 73 ? -14.456 1.498 5.050 1.00 3.32 73 ASN A CA 7
ATOM 11623 C C . ASN A 1 73 ? -14.717 2.647 4.061 1.00 23.13 73 ASN A C 7
ATOM 11624 O O . ASN A 1 73 ? -15.755 2.678 3.397 1.00 71.31 73 ASN A O 7
ATOM 11635 N N . ALA A 1 74 ? -13.764 3.569 3.943 1.00 41.22 74 ALA A N 7
ATOM 11636 C CA . ALA A 1 74 ? -13.885 4.678 2.990 1.00 70.12 74 ALA A CA 7
ATOM 11637 C C . ALA A 1 74 ? -13.758 4.178 1.543 1.00 12.20 74 ALA A C 7
ATOM 11638 O O . ALA A 1 74 ? -12.804 3.474 1.203 1.00 23.41 74 ALA A O 7
ATOM 11645 N N . ARG A 1 75 ? -14.723 4.534 0.698 1.00 64.12 75 ARG A N 7
ATOM 11646 C CA . ARG A 1 75 ? -14.702 4.129 -0.711 1.00 73.02 75 ARG A CA 7
ATOM 11647 C C . ARG A 1 75 ? -13.474 4.696 -1.445 1.00 52.14 75 ARG A C 7
ATOM 11648 O O . ARG A 1 75 ? -13.320 5.912 -1.585 1.00 33.34 75 ARG A O 7
ATOM 11669 N N . VAL A 1 76 ? -12.605 3.800 -1.911 1.00 63.12 76 VAL A N 7
ATOM 11670 C CA . VAL A 1 76 ? -11.382 4.184 -2.624 1.00 71.55 76 VAL A CA 7
ATOM 11671 C C . VAL A 1 76 ? -11.236 3.432 -3.959 1.00 65.23 76 VAL A C 7
ATOM 11672 O O . VAL A 1 76 ? -11.756 2.327 -4.126 1.00 20.14 76 VAL A O 7
ATOM 11685 N N . GLU A 1 77 ? -10.540 4.046 -4.911 1.00 73.12 77 GLU A N 7
ATOM 11686 C CA . GLU A 1 77 ? -10.212 3.392 -6.183 1.00 51.20 77 GLU A CA 7
ATOM 11687 C C . GLU A 1 77 ? -8.748 3.662 -6.564 1.00 53.31 77 GLU A C 7
ATOM 11688 O O . GLU A 1 77 ? -8.166 4.676 -6.175 1.00 70.13 77 GLU A O 7
ATOM 11700 N N . LEU A 1 78 ? -8.151 2.744 -7.319 1.00 22.11 78 LEU A N 7
ATOM 11701 C CA . LEU A 1 78 ? -6.709 2.780 -7.588 1.00 51.44 78 LEU A CA 7
ATOM 11702 C C . LEU A 1 78 ? -6.363 3.411 -8.945 1.00 34.51 78 LEU A C 7
ATOM 11703 O O . LEU A 1 78 ? -7.085 3.257 -9.933 1.00 53.11 78 LEU A O 7
ATOM 11719 N N . ILE A 1 79 ? -5.239 4.118 -8.974 1.00 41.41 79 ILE A N 7
ATOM 11720 C CA . ILE A 1 79 ? -4.692 4.683 -10.206 1.00 75.44 79 ILE A CA 7
ATOM 11721 C C . ILE A 1 79 ? -3.688 3.700 -10.847 1.00 74.41 79 ILE A C 7
ATOM 11722 O O . ILE A 1 79 ? -2.634 3.419 -10.274 1.00 74.20 79 ILE A O 7
ATOM 11738 N N . ASN A 1 80 ? -4.042 3.172 -12.022 1.00 53.55 80 ASN A N 7
ATOM 11739 C CA . ASN A 1 80 ? -3.236 2.152 -12.729 1.00 21.00 80 ASN A CA 7
ATOM 11740 C C . ASN A 1 80 ? -2.802 0.988 -11.808 1.00 3.04 80 ASN A C 7
ATOM 11741 O O . ASN A 1 80 ? -1.618 0.838 -11.489 1.00 1.00 80 ASN A O 7
ATOM 11752 N N . PRO A 1 81 ? -3.769 0.163 -11.347 1.00 71.42 81 PRO A N 7
ATOM 11753 C CA . PRO A 1 81 ? -3.482 -1.020 -10.515 1.00 63.42 81 PRO A CA 7
ATOM 11754 C C . PRO A 1 81 ? -3.040 -2.252 -11.332 1.00 33.52 81 PRO A C 7
ATOM 11755 O O . PRO A 1 81 ? -3.503 -2.468 -12.455 1.00 43.44 81 PRO A O 7
ATOM 11766 N N . ILE A 1 82 ? -2.149 -3.060 -10.753 1.00 13.02 82 ILE A N 7
ATOM 11767 C CA . ILE A 1 82 ? -1.691 -4.313 -11.375 1.00 72.43 82 ILE A CA 7
ATOM 11768 C C . ILE A 1 82 ? -1.628 -5.449 -10.343 1.00 61.20 82 ILE A C 7
ATOM 11769 O O . ILE A 1 82 ? -1.228 -5.236 -9.196 1.00 1.33 82 ILE A O 7
ATOM 11785 N N . ALA A 1 83 ? -2.018 -6.656 -10.745 1.00 61.32 83 ALA A N 7
ATOM 11786 C CA . ALA A 1 83 ? -1.884 -7.831 -9.880 1.00 42.54 83 ALA A CA 7
ATOM 11787 C C . ALA A 1 83 ? -0.406 -8.221 -9.718 1.00 44.11 83 ALA A C 7
ATOM 11788 O O . ALA A 1 83 ? 0.300 -8.437 -10.709 1.00 5.42 83 ALA A O 7
ATOM 11795 N N . ASP A 1 84 ? 0.060 -8.310 -8.471 1.00 33.54 84 ASP A N 7
ATOM 11796 C CA . ASP A 1 84 ? 1.474 -8.577 -8.187 1.00 3.22 84 ASP A CA 7
ATOM 11797 C C . ASP A 1 84 ? 1.892 -9.971 -8.694 1.00 14.51 84 ASP A C 7
ATOM 11798 O O . ASP A 1 84 ? 1.558 -10.999 -8.100 1.00 14.43 84 ASP A O 7
ATOM 11807 N N . THR A 1 85 ? 2.623 -9.986 -9.807 1.00 62.11 85 THR A N 7
ATOM 11808 C CA . THR A 1 85 ? 3.067 -11.237 -10.437 1.00 42.01 85 THR A CA 7
ATOM 11809 C C . THR A 1 85 ? 4.321 -11.822 -9.764 1.00 12.22 85 THR A C 7
ATOM 11810 O O . THR A 1 85 ? 4.465 -13.040 -9.649 1.00 42.05 85 THR A O 7
ATOM 11821 N N . VAL A 1 86 ? 5.217 -10.953 -9.295 1.00 41.14 86 VAL A N 7
ATOM 11822 C CA . VAL A 1 86 ? 6.508 -11.397 -8.751 1.00 54.42 86 VAL A CA 7
ATOM 11823 C C . VAL A 1 86 ? 6.345 -12.126 -7.407 1.00 64.44 86 VAL A C 7
ATOM 11824 O O . VAL A 1 86 ? 7.057 -13.092 -7.126 1.00 31.12 86 VAL A O 7
ATOM 11837 N N . ALA A 1 87 ? 5.392 -11.673 -6.590 1.00 4.10 87 ALA A N 7
ATOM 11838 C CA . ALA A 1 87 ? 5.128 -12.291 -5.286 1.00 70.42 87 ALA A CA 7
ATOM 11839 C C . ALA A 1 87 ? 4.812 -13.789 -5.420 1.00 32.50 87 ALA A C 7
ATOM 11840 O O . ALA A 1 87 ? 5.458 -14.623 -4.791 1.00 1.22 87 ALA A O 7
ATOM 11847 N N . THR A 1 88 ? 3.828 -14.126 -6.250 1.00 63.42 88 THR A N 7
ATOM 11848 C CA . THR A 1 88 ? 3.457 -15.533 -6.461 1.00 1.04 88 THR A CA 7
ATOM 11849 C C . THR A 1 88 ? 4.494 -16.276 -7.315 1.00 60.40 88 THR A C 7
ATOM 11850 O O . THR A 1 88 ? 4.638 -17.495 -7.210 1.00 13.31 88 THR A O 7
ATOM 11861 N N . ALA A 1 89 ? 5.214 -15.540 -8.163 1.00 14.31 89 ALA A N 7
ATOM 11862 C CA . ALA A 1 89 ? 6.276 -16.130 -8.989 1.00 41.35 89 ALA A CA 7
ATOM 11863 C C . ALA A 1 89 ? 7.401 -16.717 -8.120 1.00 34.05 89 ALA A C 7
ATOM 11864 O O . ALA A 1 89 ? 7.928 -17.795 -8.411 1.00 11.20 89 ALA A O 7
ATOM 11871 N N . THR A 1 90 ? 7.766 -16.004 -7.055 1.00 73.55 90 THR A N 7
ATOM 11872 C CA . THR A 1 90 ? 8.802 -16.477 -6.124 1.00 2.14 90 THR A CA 7
ATOM 11873 C C . THR A 1 90 ? 8.202 -17.301 -4.972 1.00 44.45 90 THR A C 7
ATOM 11874 O O . THR A 1 90 ? 8.808 -18.269 -4.513 1.00 25.01 90 THR A O 7
ATOM 11885 N N . TYR A 1 91 ? 7.011 -16.916 -4.509 1.00 4.52 91 TYR A N 7
ATOM 11886 C CA . TYR A 1 91 ? 6.307 -17.662 -3.454 1.00 0.30 91 TYR A CA 7
ATOM 11887 C C . TYR A 1 91 ? 5.140 -18.471 -4.040 1.00 14.53 91 TYR A C 7
ATOM 11888 O O . TYR A 1 91 ? 4.058 -17.934 -4.289 1.00 72.23 91 TYR A O 7
ATOM 11906 N N . GLN A 1 92 ? 5.366 -19.763 -4.262 1.00 10.22 92 GLN A N 7
ATOM 11907 C CA . GLN A 1 92 ? 4.346 -20.641 -4.856 1.00 30.13 92 GLN A CA 7
ATOM 11908 C C . GLN A 1 92 ? 3.405 -21.228 -3.790 1.00 0.11 92 GLN A C 7
ATOM 11909 O O . GLN A 1 92 ? 2.424 -21.900 -4.119 1.00 11.33 92 GLN A O 7
ATOM 11923 N N . GLY A 1 93 ? 3.703 -20.970 -2.517 1.00 70.23 93 GLY A N 7
ATOM 11924 C CA . GLY A 1 93 ? 2.852 -21.443 -1.429 1.00 34.41 93 GLY A CA 7
ATOM 11925 C C . GLY A 1 93 ? 1.556 -20.643 -1.285 1.00 73.25 93 GLY A C 7
ATOM 11926 O O . GLY A 1 93 ? 1.452 -19.513 -1.773 1.00 3.43 93 GLY A O 7
ATOM 11930 N N . ALA A 1 94 ? 0.569 -21.221 -0.603 1.00 74.01 94 ALA A N 7
ATOM 11931 C CA . ALA A 1 94 ? -0.739 -20.569 -0.424 1.00 3.12 94 ALA A CA 7
ATOM 11932 C C . ALA A 1 94 ? -0.757 -19.632 0.797 1.00 4.10 94 ALA A C 7
ATOM 11933 O O . ALA A 1 94 ? -1.758 -18.964 1.061 1.00 24.43 94 ALA A O 7
ATOM 11940 N N . ASP A 1 95 ? 0.351 -19.595 1.537 1.00 41.22 95 ASP A N 7
ATOM 11941 C CA . ASP A 1 95 ? 0.489 -18.734 2.721 1.00 15.12 95 ASP A CA 7
ATOM 11942 C C . ASP A 1 95 ? 0.247 -17.251 2.389 1.00 43.13 95 ASP A C 7
ATOM 11943 O O . ASP A 1 95 ? -0.464 -16.547 3.110 1.00 12.54 95 ASP A O 7
ATOM 11952 N N . VAL A 1 96 ? 0.834 -16.787 1.292 1.00 52.05 96 VAL A N 7
ATOM 11953 C CA . VAL A 1 96 ? 0.767 -15.371 0.912 1.00 33.25 96 VAL A CA 7
ATOM 11954 C C . VAL A 1 96 ? -0.531 -15.035 0.154 1.00 24.42 96 VAL A C 7
ATOM 11955 O O . VAL A 1 96 ? -0.752 -15.516 -0.962 1.00 31.44 96 VAL A O 7
ATOM 11968 N N . ASP A 1 97 ? -1.395 -14.216 0.765 1.00 45.43 97 ASP A N 7
ATOM 11969 C CA . ASP A 1 97 ? -2.584 -13.701 0.069 1.00 43.15 97 ASP A CA 7
ATOM 11970 C C . ASP A 1 97 ? -2.145 -12.664 -0.990 1.00 63.13 97 ASP A C 7
ATOM 11971 O O . ASP A 1 97 ? -1.057 -12.095 -0.887 1.00 1.32 97 ASP A O 7
ATOM 11980 N N . TRP A 1 98 ? -2.986 -12.402 -1.988 1.00 75.53 98 TRP A N 7
ATOM 11981 C CA . TRP A 1 98 ? -2.534 -11.665 -3.181 1.00 23.45 98 TRP A CA 7
ATOM 11982 C C . TRP A 1 98 ? -2.442 -10.139 -2.969 1.00 12.42 98 TRP A C 7
ATOM 11983 O O . TRP A 1 98 ? -3.258 -9.516 -2.273 1.00 71.30 98 TRP A O 7
ATOM 12004 N N . TYR A 1 99 ? -1.412 -9.552 -3.579 1.00 34.04 99 TYR A N 7
ATOM 12005 C CA . TYR A 1 99 ? -1.174 -8.109 -3.531 1.00 65.40 99 TYR A CA 7
ATOM 12006 C C . TYR A 1 99 ? -1.501 -7.445 -4.880 1.00 44.02 99 TYR A C 7
ATOM 12007 O O . TYR A 1 99 ? -1.349 -8.056 -5.940 1.00 64.45 99 TYR A O 7
ATOM 12025 N N . ILE A 1 100 ? -1.955 -6.196 -4.835 1.00 50.11 100 ILE A N 7
ATOM 12026 C CA . ILE A 1 100 ? -2.189 -5.409 -6.048 1.00 24.21 100 ILE A CA 7
ATOM 12027 C C . ILE A 1 100 ? -1.384 -4.101 -5.991 1.00 5.51 100 ILE A C 7
ATOM 12028 O O . ILE A 1 100 ? -1.635 -3.244 -5.146 1.00 31.21 100 ILE A O 7
ATOM 12044 N N . LYS A 1 101 ? -0.403 -3.959 -6.873 1.00 54.44 101 LYS A N 7
ATOM 12045 C CA . LYS A 1 101 ? 0.461 -2.772 -6.875 1.00 2.02 101 LYS A CA 7
ATOM 12046 C C . LYS A 1 101 ? -0.181 -1.635 -7.683 1.00 32.32 101 LYS A C 7
ATOM 12047 O O . LYS A 1 101 ? -0.654 -1.848 -8.796 1.00 12.24 101 LYS A O 7
ATOM 12066 N N . ALA A 1 102 ? -0.200 -0.427 -7.126 1.00 72.41 102 ALA A N 7
ATOM 12067 C CA . ALA A 1 102 ? -0.879 0.702 -7.775 1.00 41.34 102 ALA A CA 7
ATOM 12068 C C . ALA A 1 102 ? 0.035 1.924 -7.924 1.00 11.41 102 ALA A C 7
ATOM 12069 O O . ALA A 1 102 ? 0.946 2.138 -7.124 1.00 72.53 102 ALA A O 7
ATOM 12076 N N . ASP A 1 103 ? -0.223 2.725 -8.955 1.00 53.30 103 ASP A N 7
ATOM 12077 C CA . ASP A 1 103 ? 0.516 3.968 -9.178 1.00 23.12 103 ASP A CA 7
ATOM 12078 C C . ASP A 1 103 ? 0.134 5.028 -8.125 1.00 71.54 103 ASP A C 7
ATOM 12079 O O . ASP A 1 103 ? 0.955 5.866 -7.738 1.00 53.35 103 ASP A O 7
ATOM 12088 N N . ASP A 1 104 ? -1.118 4.971 -7.664 1.00 3.32 104 ASP A N 7
ATOM 12089 C CA . ASP A 1 104 ? -1.611 5.871 -6.610 1.00 75.23 104 ASP A CA 7
ATOM 12090 C C . ASP A 1 104 ? -2.963 5.390 -6.046 1.00 64.24 104 ASP A C 7
ATOM 12091 O O . ASP A 1 104 ? -3.661 4.587 -6.669 1.00 21.20 104 ASP A O 7
ATOM 12100 N N . ILE A 1 105 ? -3.316 5.879 -4.856 1.00 1.34 105 ILE A N 7
ATOM 12101 C CA . ILE A 1 105 ? -4.575 5.509 -4.190 1.00 11.33 105 ILE A CA 7
ATOM 12102 C C . ILE A 1 105 ? -5.427 6.751 -3.884 1.00 4.31 105 ILE A C 7
ATOM 12103 O O . ILE A 1 105 ? -5.021 7.615 -3.098 1.00 74.30 105 ILE A O 7
ATOM 12119 N N . VAL A 1 106 ? -6.610 6.830 -4.495 1.00 73.02 106 VAL A N 7
ATOM 12120 C CA . VAL A 1 106 ? -7.528 7.959 -4.285 1.00 52.21 106 VAL A CA 7
ATOM 12121 C C . VAL A 1 106 ? -8.911 7.480 -3.815 1.00 5.13 106 VAL A C 7
ATOM 12122 O O . VAL A 1 106 ? -9.195 6.283 -3.804 1.00 41.45 106 VAL A O 7
ATOM 12135 N N . LEU A 1 107 ? -9.763 8.422 -3.424 1.00 11.24 107 LEU A N 7
ATOM 12136 C CA . LEU A 1 107 ? -11.148 8.109 -3.056 1.00 45.54 107 LEU A CA 7
ATOM 12137 C C . LEU A 1 107 ? -11.998 7.839 -4.308 1.00 33.04 107 LEU A C 7
ATOM 12138 O O . LEU A 1 107 ? -11.787 8.452 -5.354 1.00 11.32 107 LEU A O 7
ATOM 12154 N N . THR A 1 108 ? -12.953 6.920 -4.196 1.00 51.32 108 THR A N 7
ATOM 12155 C CA . THR A 1 108 ? -13.868 6.618 -5.303 1.00 4.23 108 THR A CA 7
ATOM 12156 C C . THR A 1 108 ? -14.770 7.822 -5.615 1.00 55.13 108 THR A C 7
ATOM 12157 O O . THR A 1 108 ? -15.122 8.592 -4.720 1.00 31.44 108 THR A O 7
ATOM 12168 N N . LEU A 1 109 ? -15.154 7.975 -6.881 1.00 62.42 109 LEU A N 7
ATOM 12169 C CA . LEU A 1 109 ? -16.039 9.073 -7.307 1.00 62.04 109 LEU A CA 7
ATOM 12170 C C . LEU A 1 109 ? -17.452 8.979 -6.682 1.00 45.23 109 LEU A C 7
ATOM 12171 O O . LEU A 1 109 ? -18.318 9.814 -6.957 1.00 63.44 109 LEU A O 7
ATOM 12187 N N . GLU A 1 110 ? -17.681 7.961 -5.852 1.00 22.13 110 GLU A N 7
ATOM 12188 C CA . GLU A 1 110 ? -18.961 7.791 -5.142 1.00 22.31 110 GLU A CA 7
ATOM 12189 C C . GLU A 1 110 ? -19.020 8.647 -3.860 1.00 45.52 110 GLU A C 7
ATOM 12190 O O . GLU A 1 110 ? -18.344 8.293 -2.868 1.00 37.35 110 GLU A O 7
ATOM 12202 N N . MET A 1 1 ? 11.695 12.797 -11.084 1.00 62.04 1 MET A N 8
ATOM 12203 C CA . MET A 1 1 ? 10.605 12.045 -11.757 1.00 44.21 1 MET A CA 8
ATOM 12204 C C . MET A 1 1 ? 10.367 10.692 -11.078 1.00 12.33 1 MET A C 8
ATOM 12205 O O . MET A 1 1 ? 11.282 9.873 -10.968 1.00 53.34 1 MET A O 8
ATOM 12221 N N . MET A 1 2 ? 9.140 10.464 -10.621 1.00 12.24 2 MET A N 8
ATOM 12222 C CA . MET A 1 2 ? 8.763 9.178 -10.026 1.00 14.32 2 MET A CA 8
ATOM 12223 C C . MET A 1 2 ? 8.621 8.086 -11.099 1.00 64.35 2 MET A C 8
ATOM 12224 O O . MET A 1 2 ? 8.771 8.343 -12.296 1.00 11.11 2 MET A O 8
ATOM 12238 N N . ARG A 1 3 ? 8.341 6.866 -10.663 1.00 1.23 3 ARG A N 8
ATOM 12239 C CA . ARG A 1 3 ? 8.087 5.752 -11.577 1.00 0.32 3 ARG A CA 8
ATOM 12240 C C . ARG A 1 3 ? 6.579 5.613 -11.845 1.00 54.33 3 ARG A C 8
ATOM 12241 O O . ARG A 1 3 ? 5.864 4.916 -11.123 1.00 73.01 3 ARG A O 8
ATOM 12262 N N . LEU A 1 4 ? 6.104 6.315 -12.871 1.00 42.50 4 LEU A N 8
ATOM 12263 C CA . LEU A 1 4 ? 4.671 6.351 -13.199 1.00 70.35 4 LEU A CA 8
ATOM 12264 C C . LEU A 1 4 ? 4.215 5.076 -13.919 1.00 42.00 4 LEU A C 8
ATOM 12265 O O . LEU A 1 4 ? 4.863 4.609 -14.859 1.00 52.54 4 LEU A O 8
ATOM 12281 N N . ALA A 1 5 ? 3.090 4.523 -13.482 1.00 52.31 5 ALA A N 8
ATOM 12282 C CA . ALA A 1 5 ? 2.512 3.338 -14.120 1.00 54.24 5 ALA A CA 8
ATOM 12283 C C . ALA A 1 5 ? 1.643 3.716 -15.334 1.00 13.11 5 ALA A C 8
ATOM 12284 O O . ALA A 1 5 ? 0.472 4.071 -15.189 1.00 24.54 5 ALA A O 8
ATOM 12291 N N . ASN A 1 6 ? 2.230 3.670 -16.532 1.00 74.40 6 ASN A N 8
ATOM 12292 C CA . ASN A 1 6 ? 1.499 3.998 -17.765 1.00 72.44 6 ASN A CA 8
ATOM 12293 C C . ASN A 1 6 ? 0.962 2.732 -18.454 1.00 72.23 6 ASN A C 8
ATOM 12294 O O . ASN A 1 6 ? 1.733 1.879 -18.904 1.00 25.14 6 ASN A O 8
ATOM 12305 N N . GLY A 1 7 ? -0.364 2.634 -18.537 1.00 73.51 7 GLY A N 8
ATOM 12306 C CA . GLY A 1 7 ? -1.012 1.507 -19.201 1.00 51.50 7 GLY A CA 8
ATOM 12307 C C . GLY A 1 7 ? -2.381 1.882 -19.765 1.00 30.44 7 GLY A C 8
ATOM 12308 O O . GLY A 1 7 ? -3.407 1.341 -19.347 1.00 53.11 7 GLY A O 8
ATOM 12312 N N . ILE A 1 8 ? -2.393 2.816 -20.716 1.00 31.01 8 ILE A N 8
ATOM 12313 C CA . ILE A 1 8 ? -3.644 3.315 -21.306 1.00 75.54 8 ILE A CA 8
ATOM 12314 C C . ILE A 1 8 ? -4.425 2.207 -22.039 1.00 50.40 8 ILE A C 8
ATOM 12315 O O . ILE A 1 8 ? -3.882 1.494 -22.889 1.00 1.53 8 ILE A O 8
ATOM 12331 N N . VAL A 1 9 ? -5.708 2.074 -21.706 1.00 13.45 9 VAL A N 8
ATOM 12332 C CA . VAL A 1 9 ? -6.560 1.027 -22.281 1.00 0.52 9 VAL A CA 8
ATOM 12333 C C . VAL A 1 9 ? -7.982 1.553 -22.562 1.00 32.32 9 VAL A C 8
ATOM 12334 O O . VAL A 1 9 ? -8.402 2.571 -22.007 1.00 71.43 9 VAL A O 8
ATOM 12347 N N . LEU A 1 10 ? -8.717 0.860 -23.431 1.00 51.12 10 LEU A N 8
ATOM 12348 C CA . LEU A 1 10 ? -10.098 1.241 -23.763 1.00 41.14 10 LEU A CA 8
ATOM 12349 C C . LEU A 1 10 ? -11.093 0.146 -23.341 1.00 63.02 10 LEU A C 8
ATOM 12350 O O . LEU A 1 10 ? -12.094 0.427 -22.683 1.00 73.23 10 LEU A O 8
ATOM 12366 N N . ASP A 1 11 ? -10.811 -1.100 -23.714 1.00 22.21 11 ASP A N 8
ATOM 12367 C CA . ASP A 1 11 ? -11.637 -2.237 -23.300 1.00 50.21 11 ASP A CA 8
ATOM 12368 C C . ASP A 1 11 ? -11.173 -2.752 -21.929 1.00 42.55 11 ASP A C 8
ATOM 12369 O O . ASP A 1 11 ? -10.011 -3.124 -21.763 1.00 32.40 11 ASP A O 8
ATOM 12378 N N . LYS A 1 12 ? -12.075 -2.771 -20.952 1.00 64.11 12 LYS A N 8
ATOM 12379 C CA . LYS A 1 12 ? -11.727 -3.183 -19.585 1.00 60.02 12 LYS A CA 8
ATOM 12380 C C . LYS A 1 12 ? -12.931 -3.778 -18.836 1.00 22.12 12 LYS A C 8
ATOM 12381 O O . LYS A 1 12 ? -13.995 -3.161 -18.741 1.00 45.43 12 LYS A O 8
ATOM 12400 N N . ASP A 1 13 ? -12.742 -4.979 -18.303 1.00 44.32 13 ASP A N 8
ATOM 12401 C CA . ASP A 1 13 ? -13.788 -5.702 -17.580 1.00 10.34 13 ASP A CA 8
ATOM 12402 C C . ASP A 1 13 ? -13.815 -5.303 -16.098 1.00 61.12 13 ASP A C 8
ATOM 12403 O O . ASP A 1 13 ? -12.812 -5.420 -15.391 1.00 61.20 13 ASP A O 8
ATOM 12412 N N . THR A 1 14 ? -14.964 -4.830 -15.639 1.00 2.20 14 THR A N 8
ATOM 12413 C CA . THR A 1 14 ? -15.152 -4.472 -14.224 1.00 22.11 14 THR A CA 8
ATOM 12414 C C . THR A 1 14 ? -15.235 -5.722 -13.332 1.00 51.14 14 THR A C 8
ATOM 12415 O O . THR A 1 14 ? -16.293 -6.058 -12.793 1.00 4.14 14 THR A O 8
ATOM 12426 N N . THR A 1 15 ? -14.111 -6.419 -13.197 1.00 34.53 15 THR A N 8
ATOM 12427 C CA . THR A 1 15 ? -14.042 -7.645 -12.387 1.00 52.34 15 THR A CA 8
ATOM 12428 C C . THR A 1 15 ? -13.901 -7.328 -10.890 1.00 44.22 15 THR A C 8
ATOM 12429 O O . THR A 1 15 ? -14.450 -8.031 -10.040 1.00 31.11 15 THR A O 8
ATOM 12440 N N . PHE A 1 16 ? -13.166 -6.265 -10.574 1.00 33.13 16 PHE A N 8
ATOM 12441 C CA . PHE A 1 16 ? -13.001 -5.831 -9.182 1.00 42.22 16 PHE A CA 8
ATOM 12442 C C . PHE A 1 16 ? -14.259 -5.117 -8.671 1.00 40.24 16 PHE A C 8
ATOM 12443 O O . PHE A 1 16 ? -14.597 -4.027 -9.135 1.00 31.23 16 PHE A O 8
ATOM 12460 N N . GLY A 1 17 ? -14.956 -5.742 -7.722 1.00 2.02 17 GLY A N 8
ATOM 12461 C CA . GLY A 1 17 ? -16.089 -5.090 -7.077 1.00 44.34 17 GLY A CA 8
ATOM 12462 C C . GLY A 1 17 ? -15.668 -3.850 -6.291 1.00 74.10 17 GLY A C 8
ATOM 12463 O O . GLY A 1 17 ? -14.475 -3.621 -6.085 1.00 23.41 17 GLY A O 8
ATOM 12467 N N . GLU A 1 18 ? -16.645 -3.066 -5.833 1.00 43.45 18 GLU A N 8
ATOM 12468 C CA . GLU A 1 18 ? -16.378 -1.801 -5.126 1.00 14.52 18 GLU A CA 8
ATOM 12469 C C . GLU A 1 18 ? -15.267 -1.945 -4.066 1.00 31.13 18 GLU A C 8
ATOM 12470 O O . GLU A 1 18 ? -15.461 -2.575 -3.018 1.00 41.31 18 GLU A O 8
ATOM 12482 N N . LEU A 1 19 ? -14.103 -1.366 -4.354 1.00 64.02 19 LEU A N 8
ATOM 12483 C CA . LEU A 1 19 ? -12.966 -1.404 -3.433 1.00 11.05 19 LEU A CA 8
ATOM 12484 C C . LEU A 1 19 ? -13.160 -0.396 -2.292 1.00 75.42 19 LEU A C 8
ATOM 12485 O O . LEU A 1 19 ? -13.525 0.760 -2.524 1.00 51.43 19 LEU A O 8
ATOM 12501 N N . LYS A 1 20 ? -12.925 -0.839 -1.064 1.00 42.13 20 LYS A N 8
ATOM 12502 C CA . LYS A 1 20 ? -13.138 0.002 0.118 1.00 3.10 20 LYS A CA 8
ATOM 12503 C C . LYS A 1 20 ? -11.978 -0.130 1.112 1.00 65.20 20 LYS A C 8
ATOM 12504 O O . LYS A 1 20 ? -11.447 -1.223 1.315 1.00 13.35 20 LYS A O 8
ATOM 12523 N N . PHE A 1 21 ? -11.590 0.987 1.721 1.00 52.14 21 PHE A N 8
ATOM 12524 C CA . PHE A 1 21 ? -10.451 1.020 2.649 1.00 65.45 21 PHE A CA 8
ATOM 12525 C C . PHE A 1 21 ? -10.714 0.190 3.918 1.00 31.40 21 PHE A C 8
ATOM 12526 O O . PHE A 1 21 ? -11.792 0.265 4.513 1.00 73.14 21 PHE A O 8
ATOM 12543 N N . SER A 1 22 ? -9.720 -0.599 4.330 1.00 72.14 22 SER A N 8
ATOM 12544 C CA . SER A 1 22 ? -9.829 -1.413 5.553 1.00 33.12 22 SER A CA 8
ATOM 12545 C C . SER A 1 22 ? -8.805 -0.976 6.611 1.00 21.43 22 SER A C 8
ATOM 12546 O O . SER A 1 22 ? -9.172 -0.508 7.689 1.00 31.11 22 SER A O 8
ATOM 12554 N N . ALA A 1 23 ? -7.520 -1.134 6.294 1.00 34.31 23 ALA A N 8
ATOM 12555 C CA . ALA A 1 23 ? -6.436 -0.793 7.225 1.00 14.34 23 ALA A CA 8
ATOM 12556 C C . ALA A 1 23 ? -5.096 -0.597 6.493 1.00 63.55 23 ALA A C 8
ATOM 12557 O O . ALA A 1 23 ? -5.040 -0.586 5.262 1.00 40.45 23 ALA A O 8
ATOM 12564 N N . LEU A 1 24 ? -4.023 -0.413 7.261 1.00 24.55 24 LEU A N 8
ATOM 12565 C CA . LEU A 1 24 ? -2.659 -0.403 6.715 1.00 12.11 24 LEU A CA 8
ATOM 12566 C C . LEU A 1 24 ? -1.964 -1.744 7.000 1.00 51.13 24 LEU A C 8
ATOM 12567 O O . LEU A 1 24 ? -1.914 -2.189 8.147 1.00 12.14 24 LEU A O 8
ATOM 12583 N N . ARG A 1 25 ? -1.424 -2.380 5.962 1.00 32.54 25 ARG A N 8
ATOM 12584 C CA . ARG A 1 25 ? -0.780 -3.693 6.106 1.00 50.13 25 ARG A CA 8
ATOM 12585 C C . ARG A 1 25 ? 0.646 -3.575 6.666 1.00 44.23 25 ARG A C 8
ATOM 12586 O O . ARG A 1 25 ? 0.918 -3.977 7.801 1.00 34.15 25 ARG A O 8
ATOM 12607 N N . ARG A 1 26 ? 1.552 -3.012 5.868 1.00 41.21 26 ARG A N 8
ATOM 12608 C CA . ARG A 1 26 ? 2.978 -3.004 6.207 1.00 1.44 26 ARG A CA 8
ATOM 12609 C C . ARG A 1 26 ? 3.766 -1.977 5.383 1.00 64.14 26 ARG A C 8
ATOM 12610 O O . ARG A 1 26 ? 3.459 -1.731 4.218 1.00 43.34 26 ARG A O 8
ATOM 12631 N N . GLU A 1 27 ? 4.781 -1.380 6.001 1.00 20.23 27 GLU A N 8
ATOM 12632 C CA . GLU A 1 27 ? 5.695 -0.465 5.307 1.00 62.11 27 GLU A CA 8
ATOM 12633 C C . GLU A 1 27 ? 7.064 -1.126 5.078 1.00 1.54 27 GLU A C 8
ATOM 12634 O O . GLU A 1 27 ? 7.872 -1.246 6.005 1.00 14.13 27 GLU A O 8
ATOM 12646 N N . VAL A 1 28 ? 7.322 -1.568 3.848 1.00 63.32 28 VAL A N 8
ATOM 12647 C CA . VAL A 1 28 ? 8.598 -2.214 3.517 1.00 45.21 28 VAL A CA 8
ATOM 12648 C C . VAL A 1 28 ? 9.727 -1.175 3.373 1.00 22.42 28 VAL A C 8
ATOM 12649 O O . VAL A 1 28 ? 9.752 -0.383 2.431 1.00 51.14 28 VAL A O 8
ATOM 12662 N N . ARG A 1 29 ? 10.654 -1.179 4.327 1.00 15.42 29 ARG A N 8
ATOM 12663 C CA . ARG A 1 29 ? 11.723 -0.174 4.376 1.00 70.25 29 ARG A CA 8
ATOM 12664 C C . ARG A 1 29 ? 12.991 -0.647 3.645 1.00 13.34 29 ARG A C 8
ATOM 12665 O O . ARG A 1 29 ? 13.096 -1.810 3.250 1.00 63.35 29 ARG A O 8
ATOM 12686 N N . ILE A 1 30 ? 13.945 0.263 3.462 1.00 60.51 30 ILE A N 8
ATOM 12687 C CA . ILE A 1 30 ? 15.202 -0.058 2.771 1.00 44.55 30 ILE A CA 8
ATOM 12688 C C . ILE A 1 30 ? 16.190 -0.760 3.717 1.00 22.23 30 ILE A C 8
ATOM 12689 O O . ILE A 1 30 ? 16.240 -0.460 4.907 1.00 40.10 30 ILE A O 8
ATOM 12705 N N . GLN A 1 31 ? 16.963 -1.709 3.190 1.00 30.10 31 GLN A N 8
ATOM 12706 C CA . GLN A 1 31 ? 17.993 -2.397 3.985 1.00 61.42 31 GLN A CA 8
ATOM 12707 C C . GLN A 1 31 ? 19.408 -1.997 3.522 1.00 60.23 31 GLN A C 8
ATOM 12708 O O . GLN A 1 31 ? 19.697 -1.976 2.324 1.00 60.31 31 GLN A O 8
ATOM 12722 N N . ASN A 1 32 ? 20.280 -1.676 4.477 1.00 4.22 32 ASN A N 8
ATOM 12723 C CA . ASN A 1 32 ? 21.632 -1.183 4.176 1.00 3.31 32 ASN A CA 8
ATOM 12724 C C . ASN A 1 32 ? 22.601 -2.314 3.811 1.00 71.24 32 ASN A C 8
ATOM 12725 O O . ASN A 1 32 ? 22.348 -3.486 4.101 1.00 30.12 32 ASN A O 8
ATOM 12736 N N . GLU A 1 33 ? 23.718 -1.940 3.182 1.00 0.31 33 GLU A N 8
ATOM 12737 C CA . GLU A 1 33 ? 24.808 -2.880 2.877 1.00 0.23 33 GLU A CA 8
ATOM 12738 C C . 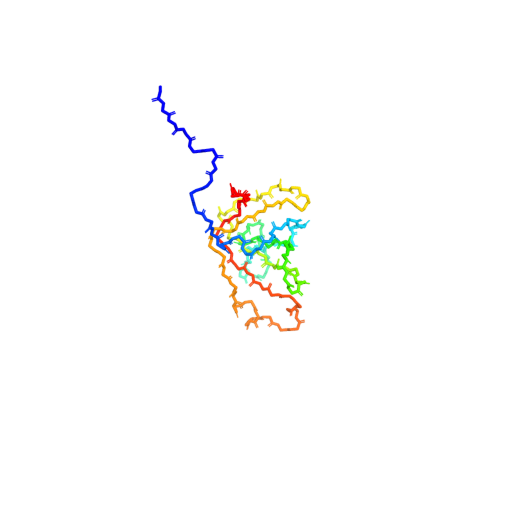GLU A 1 33 ? 25.284 -3.595 4.147 1.00 65.31 33 GLU A C 8
ATOM 12739 O O . GLU A 1 33 ? 25.606 -4.784 4.132 1.00 51.02 33 GLU A O 8
ATOM 12751 N N . ASP A 1 34 ? 25.333 -2.845 5.242 1.00 42.24 34 ASP A N 8
ATOM 12752 C CA . ASP A 1 34 ? 25.702 -3.380 6.555 1.00 64.53 34 ASP A CA 8
ATOM 12753 C C . ASP A 1 34 ? 24.810 -4.573 6.951 1.00 70.22 34 ASP A C 8
ATOM 12754 O O . ASP A 1 34 ? 25.277 -5.549 7.542 1.00 24.31 34 ASP A O 8
ATOM 12763 N N . GLY A 1 35 ? 23.528 -4.487 6.600 1.00 34.32 35 GLY A N 8
ATOM 12764 C CA . GLY A 1 35 ? 22.547 -5.473 7.038 1.00 34.04 35 GLY A CA 8
ATOM 12765 C C . GLY A 1 35 ? 21.427 -4.839 7.852 1.00 55.25 35 GLY A C 8
ATOM 12766 O O . GLY A 1 35 ? 20.281 -5.292 7.819 1.00 60.31 35 GLY A O 8
ATOM 12770 N N . SER A 1 36 ? 21.774 -3.782 8.587 1.00 75.12 36 SER A N 8
ATOM 12771 C CA . SER A 1 36 ? 20.796 -3.007 9.363 1.00 74.32 36 SER A CA 8
ATOM 12772 C C . SER A 1 36 ? 19.747 -2.345 8.457 1.00 43.41 36 SER A C 8
ATOM 12773 O O . SER A 1 36 ? 19.917 -2.268 7.237 1.00 21.21 36 SER A O 8
ATOM 12781 N N . VAL A 1 37 ? 18.669 -1.857 9.062 1.00 4.43 37 VAL A N 8
ATOM 12782 C CA . VAL A 1 37 ? 17.579 -1.213 8.317 1.00 73.14 37 VAL A CA 8
ATOM 12783 C C . VAL A 1 37 ? 17.809 0.303 8.178 1.00 42.01 37 VAL A C 8
ATOM 12784 O O . VAL A 1 37 ? 18.372 0.943 9.069 1.00 51.44 37 VAL A O 8
ATOM 12797 N N . SER A 1 38 ? 17.373 0.870 7.055 1.00 65.32 38 SER A N 8
ATOM 12798 C CA . SER A 1 38 ? 17.500 2.312 6.806 1.00 24.22 38 SER A CA 8
ATOM 12799 C C . SER A 1 38 ? 16.230 3.065 7.209 1.00 72.44 38 SER A C 8
ATOM 12800 O O . SER A 1 38 ? 15.140 2.493 7.259 1.00 21.40 38 SER A O 8
ATOM 12808 N N . ASP A 1 39 ? 16.377 4.355 7.486 1.00 64.14 39 ASP A N 8
ATOM 12809 C CA . ASP A 1 39 ? 15.250 5.195 7.879 1.00 63.43 39 ASP A CA 8
ATOM 12810 C C . ASP A 1 39 ? 14.258 5.371 6.713 1.00 1.55 39 ASP A C 8
ATOM 12811 O O . ASP A 1 39 ? 13.048 5.494 6.921 1.00 14.01 39 ASP A O 8
ATOM 12820 N N . GLU A 1 40 ? 14.787 5.362 5.492 1.00 45.12 40 GLU A N 8
ATOM 12821 C CA . GLU A 1 40 ? 13.973 5.515 4.279 1.00 40.03 40 GLU A CA 8
ATOM 12822 C C . GLU A 1 40 ? 13.154 4.248 3.970 1.00 53.30 40 GLU A C 8
ATOM 12823 O O . GLU A 1 40 ? 13.542 3.129 4.320 1.00 73.13 40 GLU A O 8
ATOM 12835 N N . ILE A 1 41 ? 12.021 4.436 3.298 1.00 53.33 41 ILE A N 8
ATOM 12836 C CA . ILE A 1 41 ? 11.095 3.333 2.990 1.00 42.20 41 ILE A CA 8
ATOM 12837 C C . ILE A 1 41 ? 11.001 3.071 1.472 1.00 22.41 41 ILE A C 8
ATOM 12838 O O . ILE A 1 41 ? 11.111 3.995 0.663 1.00 10.25 41 ILE A O 8
ATOM 12854 N N . LYS A 1 42 ? 10.798 1.805 1.087 1.00 31.42 42 LYS A N 8
ATOM 12855 C CA . LYS A 1 42 ? 10.619 1.442 -0.327 1.00 11.43 42 LYS A CA 8
ATOM 12856 C C . LYS A 1 42 ? 9.173 1.690 -0.792 1.00 1.31 42 LYS A C 8
ATOM 12857 O O . LYS A 1 42 ? 8.924 2.490 -1.696 1.00 21.34 42 LYS A O 8
ATOM 12876 N N . GLU A 1 43 ? 8.222 1.006 -0.147 1.00 31.25 43 GLU A N 8
ATOM 12877 C CA . GLU A 1 43 ? 6.797 1.109 -0.496 1.00 53.31 43 GLU A CA 8
ATOM 12878 C C . GLU A 1 43 ? 5.911 0.952 0.751 1.00 55.32 43 GLU A C 8
ATOM 12879 O O . GLU A 1 43 ? 6.374 0.530 1.813 1.00 42.05 43 GLU A O 8
ATOM 12891 N N . ARG A 1 44 ? 4.632 1.281 0.608 1.00 12.14 44 ARG A N 8
ATOM 12892 C CA . ARG A 1 44 ? 3.671 1.187 1.711 1.00 72.25 44 ARG A CA 8
ATOM 12893 C C . ARG A 1 44 ? 2.421 0.401 1.279 1.00 24.43 44 ARG A C 8
ATOM 12894 O O . ARG A 1 44 ? 1.705 0.810 0.361 1.00 73.04 44 ARG A O 8
ATOM 12915 N N . THR A 1 45 ? 2.169 -0.729 1.946 1.00 33.24 45 THR A N 8
ATOM 12916 C CA . THR A 1 45 ? 1.066 -1.636 1.581 1.00 25.34 45 THR A CA 8
ATOM 12917 C C . THR A 1 45 ? -0.204 -1.378 2.411 1.00 42.03 45 THR A C 8
ATOM 12918 O O . THR A 1 45 ? -0.174 -1.406 3.643 1.00 5.54 45 THR A O 8
ATOM 12929 N N . TYR A 1 46 ? -1.322 -1.138 1.724 1.00 1.24 46 TYR A N 8
ATOM 12930 C CA . TYR A 1 46 ? -2.625 -0.923 2.371 1.00 3.04 46 TYR A CA 8
ATOM 12931 C C . TYR A 1 46 ? -3.552 -2.142 2.197 1.00 64.15 46 TYR A C 8
ATOM 12932 O O . TYR A 1 46 ? -3.285 -3.035 1.389 1.00 61.42 46 TYR A O 8
ATOM 12950 N N . ASP A 1 47 ? -4.650 -2.148 2.953 1.00 43.35 47 ASP A N 8
ATOM 12951 C CA . ASP A 1 47 ? -5.671 -3.202 2.864 1.00 43.44 47 ASP A CA 8
ATOM 12952 C C . ASP A 1 47 ? -6.986 -2.649 2.294 1.00 74.25 47 ASP A C 8
ATOM 12953 O O . ASP A 1 47 ? -7.621 -1.785 2.907 1.00 14.12 47 ASP A O 8
ATOM 12962 N N . LEU A 1 48 ? -7.396 -3.138 1.124 1.00 33.30 48 LEU A N 8
ATOM 12963 C CA . LEU A 1 48 ? -8.659 -2.708 0.506 1.00 62.00 48 LEU A CA 8
ATOM 12964 C C . LEU A 1 48 ? -9.598 -3.899 0.274 1.00 54.05 48 LEU A C 8
ATOM 12965 O O . LEU A 1 48 ? -9.257 -4.845 -0.436 1.00 24.42 48 LEU A O 8
ATOM 12981 N N . LYS A 1 49 ? -10.789 -3.844 0.869 1.00 53.33 49 LYS A N 8
ATOM 12982 C CA . LYS A 1 49 ? -11.769 -4.931 0.747 1.00 12.11 49 LYS A CA 8
ATOM 12983 C C . LYS A 1 49 ? -12.797 -4.645 -0.361 1.00 60.52 49 LYS A C 8
ATOM 12984 O O . LYS A 1 49 ? -13.429 -3.582 -0.395 1.00 62.35 49 LYS A O 8
ATOM 13003 N N . SER A 1 50 ? -12.973 -5.611 -1.260 1.00 54.52 50 SER A N 8
ATOM 13004 C CA . SER A 1 50 ? -13.881 -5.457 -2.409 1.00 55.43 50 SER A CA 8
ATOM 13005 C C . SER A 1 50 ? -15.314 -5.893 -2.069 1.00 21.25 50 SER A C 8
ATOM 13006 O O . SER A 1 50 ? -15.533 -6.764 -1.222 1.00 23.21 50 SER A O 8
ATOM 13014 N N . LYS A 1 51 ? -16.289 -5.273 -2.732 1.00 5.34 51 LYS A N 8
ATOM 13015 C CA . LYS A 1 51 ? -17.706 -5.608 -2.537 1.00 63.02 51 LYS A CA 8
ATOM 13016 C C . LYS A 1 51 ? -18.076 -6.895 -3.294 1.00 32.32 51 LYS A C 8
ATOM 13017 O O . LYS A 1 51 ? -17.979 -6.954 -4.522 1.00 20.22 51 LYS A O 8
ATOM 13036 N N . GLY A 1 52 ? -18.509 -7.914 -2.555 1.00 34.23 52 GLY A N 8
ATOM 13037 C CA . GLY A 1 52 ? -18.832 -9.204 -3.156 1.00 41.42 52 GLY A CA 8
ATOM 13038 C C . GLY A 1 52 ? -18.440 -10.376 -2.262 1.00 52.34 52 GLY A C 8
ATOM 13039 O O . GLY A 1 52 ? -19.287 -10.976 -1.597 1.00 61.40 52 GLY A O 8
ATOM 13043 N N . GLN A 1 53 ? -17.145 -10.704 -2.241 1.00 51.15 53 GLN A N 8
ATOM 13044 C CA . GLN A 1 53 ? -16.629 -11.802 -1.404 1.00 33.23 53 GLN A CA 8
ATOM 13045 C C . GLN A 1 53 ? -16.085 -11.294 -0.054 1.00 63.44 53 GLN A C 8
ATOM 13046 O O . GLN A 1 53 ? -15.695 -12.087 0.799 1.00 72.32 53 GLN A O 8
ATOM 13060 N N . GLY A 1 54 ? -16.043 -9.972 0.123 1.00 3.02 54 GLY A N 8
ATOM 13061 C CA . GLY A 1 54 ? -15.638 -9.388 1.406 1.00 34.24 54 GLY A CA 8
ATOM 13062 C C . GLY A 1 54 ? -14.140 -9.496 1.707 1.00 25.14 54 GLY A C 8
ATOM 13063 O O . GLY A 1 54 ? -13.681 -9.051 2.763 1.00 51.42 54 GLY A O 8
ATOM 13067 N N . ARG A 1 55 ? -13.372 -10.079 0.786 1.00 30.41 55 ARG A N 8
ATOM 13068 C CA . ARG A 1 55 ? -11.923 -10.238 0.978 1.00 72.15 55 ARG A CA 8
ATOM 13069 C C . ARG A 1 55 ? -11.168 -8.937 0.678 1.00 44.14 55 ARG A C 8
ATOM 13070 O O . ARG A 1 55 ? -11.624 -8.102 -0.109 1.00 45.12 55 ARG A O 8
ATOM 13091 N N . MET A 1 56 ? -10.003 -8.785 1.300 1.00 12.24 56 MET A N 8
ATOM 13092 C CA . MET A 1 56 ? -9.135 -7.627 1.067 1.00 24.52 56 MET A CA 8
ATOM 13093 C C . MET A 1 56 ? -7.916 -8.002 0.207 1.00 61.11 56 MET A C 8
ATOM 13094 O O . MET A 1 56 ? -7.384 -9.110 0.308 1.00 34.43 56 MET A O 8
ATOM 13108 N N . ILE A 1 57 ? -7.499 -7.076 -0.653 1.00 54.11 57 ILE A N 8
ATOM 13109 C CA . ILE A 1 57 ? -6.286 -7.239 -1.463 1.00 55.14 57 ILE A CA 8
ATOM 13110 C C . ILE A 1 57 ? -5.154 -6.350 -0.926 1.00 62.14 57 ILE A C 8
ATOM 13111 O O . ILE A 1 57 ? -5.405 -5.235 -0.453 1.00 42.03 57 ILE A O 8
ATOM 13127 N N . GLN A 1 58 ? -3.915 -6.834 -1.000 1.00 45.10 58 GLN A N 8
ATOM 13128 C CA . GLN A 1 58 ? -2.765 -6.082 -0.484 1.00 55.31 58 GLN A CA 8
ATOM 13129 C C . GLN A 1 58 ? -2.201 -5.135 -1.554 1.00 53.41 58 GLN A C 8
ATOM 13130 O O . GLN A 1 58 ? -1.534 -5.570 -2.494 1.00 42.13 58 GLN A O 8
ATOM 13144 N N . VAL A 1 59 ? -2.464 -3.838 -1.406 1.00 63.23 59 VAL A N 8
ATOM 13145 C CA . VAL A 1 59 ? -2.054 -2.841 -2.402 1.00 43.12 59 VAL A CA 8
ATOM 13146 C C . VAL A 1 59 ? -0.791 -2.079 -1.975 1.00 40.54 59 VAL A C 8
ATOM 13147 O O . VAL A 1 59 ? -0.783 -1.399 -0.952 1.00 25.14 59 VAL A O 8
ATOM 13160 N N . SER A 1 60 ? 0.266 -2.180 -2.774 1.00 43.13 60 SER A N 8
ATOM 13161 C CA . SER A 1 60 ? 1.542 -1.513 -2.469 1.00 3.33 60 SER A CA 8
ATOM 13162 C C . SER A 1 60 ? 1.782 -0.303 -3.386 1.00 24.30 60 SER A C 8
ATOM 13163 O O . SER A 1 60 ? 1.670 -0.402 -4.611 1.00 12.42 60 SER A O 8
ATOM 13171 N N . ILE A 1 61 ? 2.098 0.841 -2.788 1.00 55.12 61 ILE A N 8
ATOM 13172 C CA . ILE A 1 61 ? 2.461 2.045 -3.551 1.00 50.50 61 ILE A CA 8
ATOM 13173 C C . ILE A 1 61 ? 3.812 2.603 -3.073 1.00 31.43 61 ILE A C 8
ATOM 13174 O O . ILE A 1 61 ? 4.169 2.443 -1.905 1.00 32.24 61 ILE A O 8
ATOM 13190 N N . PRO A 1 62 ? 4.589 3.255 -3.966 1.00 63.43 62 PRO A N 8
ATOM 13191 C CA . PRO A 1 62 ? 5.917 3.797 -3.615 1.00 52.54 62 PRO A CA 8
ATOM 13192 C C . PRO A 1 62 ? 5.871 4.762 -2.415 1.00 31.23 62 PRO A C 8
ATOM 13193 O O . PRO A 1 62 ? 4.940 5.556 -2.279 1.00 73.31 62 PRO A O 8
ATOM 13204 N N . ALA A 1 63 ? 6.891 4.695 -1.556 1.00 32.31 63 ALA A N 8
ATOM 13205 C CA . ALA A 1 63 ? 6.949 5.523 -0.340 1.00 15.10 63 ALA A CA 8
ATOM 13206 C C . ALA A 1 63 ? 6.917 7.030 -0.649 1.00 65.23 63 ALA A C 8
ATOM 13207 O O . ALA A 1 63 ? 6.635 7.847 0.232 1.00 14.15 63 ALA A O 8
ATOM 13214 N N . SER A 1 64 ? 7.216 7.392 -1.895 1.00 23.21 64 SER A N 8
ATOM 13215 C CA . SER A 1 64 ? 7.126 8.792 -2.342 1.00 12.52 64 SER A CA 8
ATOM 13216 C C . SER A 1 64 ? 5.687 9.320 -2.251 1.00 62.30 64 SER A C 8
ATOM 13217 O O . SER A 1 64 ? 5.464 10.517 -2.067 1.00 34.03 64 SER A O 8
ATOM 13225 N N . VAL A 1 65 ? 4.714 8.418 -2.370 1.00 1.14 65 VAL A N 8
ATOM 13226 C CA . VAL A 1 65 ? 3.299 8.789 -2.273 1.00 5.02 65 VAL A CA 8
ATOM 13227 C C . VAL A 1 65 ? 2.885 9.014 -0.804 1.00 34.24 65 VAL A C 8
ATOM 13228 O O . VAL A 1 65 ? 3.132 8.161 0.055 1.00 62.32 65 VAL A O 8
ATOM 13241 N N . PRO A 1 66 ? 2.253 10.168 -0.493 1.00 13.31 66 PRO A N 8
ATOM 13242 C CA . PRO A 1 66 ? 1.834 10.506 0.885 1.00 11.02 66 PRO A CA 8
ATOM 13243 C C . PRO A 1 66 ? 0.880 9.468 1.515 1.00 44.32 66 PRO A C 8
ATOM 13244 O O . PRO A 1 66 ? 0.176 8.734 0.813 1.00 35.13 66 PRO A O 8
ATOM 13255 N N . LEU A 1 67 ? 0.867 9.416 2.849 1.00 64.43 67 LEU A N 8
ATOM 13256 C CA . LEU A 1 67 ? 0.023 8.467 3.584 1.00 32.45 67 LEU A CA 8
ATOM 13257 C C . LEU A 1 67 ? -1.475 8.796 3.429 1.00 14.44 67 LEU A C 8
ATOM 13258 O O . LEU A 1 67 ? -1.887 9.949 3.547 1.00 5.33 67 LEU A O 8
ATOM 13274 N N . LYS A 1 68 ? -2.281 7.768 3.164 1.00 55.22 68 LYS A N 8
ATOM 13275 C CA . LYS A 1 68 ? -3.712 7.951 2.891 1.00 71.45 68 LYS A CA 8
ATOM 13276 C C . LYS A 1 68 ? -4.559 8.043 4.175 1.00 74.33 68 LYS A C 8
ATOM 13277 O O . LYS A 1 68 ? -5.071 9.113 4.512 1.00 55.33 68 LYS A O 8
ATOM 13296 N N . GLU A 1 69 ? -4.709 6.914 4.879 1.00 35.22 69 GLU A N 8
ATOM 13297 C CA . GLU A 1 69 ? -5.580 6.833 6.067 1.00 71.43 69 GLU A CA 8
ATOM 13298 C C . GLU A 1 69 ? -7.022 7.274 5.745 1.00 15.44 69 GLU A C 8
ATOM 13299 O O . GLU A 1 69 ? -7.602 8.097 6.456 1.00 10.33 69 GLU A O 8
ATOM 13311 N N . PHE A 1 70 ? -7.595 6.720 4.675 1.00 42.30 70 PHE A N 8
ATOM 13312 C CA . PHE A 1 70 ? -8.966 7.063 4.265 1.00 41.10 70 PHE A CA 8
ATOM 13313 C C . PHE A 1 70 ? -10.014 6.588 5.292 1.00 75.23 70 PHE A C 8
ATOM 13314 O O . PHE A 1 70 ? -9.704 5.832 6.216 1.00 40.23 70 PHE A O 8
ATOM 13331 N N . ASP A 1 71 ? -11.254 7.041 5.113 1.00 52.14 71 ASP A N 8
ATOM 13332 C CA . ASP A 1 71 ? -12.370 6.613 5.959 1.00 45.42 71 ASP A CA 8
ATOM 13333 C C . ASP A 1 71 ? -12.588 5.089 5.860 1.00 34.21 71 ASP A C 8
ATOM 13334 O O . ASP A 1 71 ? -12.522 4.505 4.774 1.00 74.22 71 ASP A O 8
ATOM 13343 N N . TYR A 1 72 ? -12.849 4.454 6.999 1.00 43.03 72 TYR A N 8
ATOM 13344 C CA . TYR A 1 72 ? -13.062 3.002 7.056 1.00 34.02 72 TYR A CA 8
ATOM 13345 C C . TYR A 1 72 ? -14.302 2.576 6.238 1.00 43.15 72 TYR A C 8
ATOM 13346 O O . TYR A 1 72 ? -15.405 3.082 6.454 1.00 71.01 72 TYR A O 8
ATOM 13364 N N . ASN A 1 73 ? -14.096 1.636 5.306 1.00 34.31 73 ASN A N 8
ATOM 13365 C CA . ASN A 1 73 ? -15.146 1.156 4.382 1.00 70.21 73 ASN A CA 8
ATOM 13366 C C . ASN A 1 73 ? -15.562 2.216 3.344 1.00 60.21 73 ASN A C 8
ATOM 13367 O O . ASN A 1 73 ? -16.614 2.090 2.713 1.00 40.43 73 ASN A O 8
ATOM 13378 N N . ALA A 1 74 ? -14.739 3.245 3.146 1.00 24.21 74 ALA A N 8
ATOM 13379 C CA . ALA A 1 74 ? -15.009 4.248 2.105 1.00 23.11 74 ALA A CA 8
ATOM 13380 C C . ALA A 1 74 ? -14.580 3.743 0.721 1.00 44.23 74 ALA A C 8
ATOM 13381 O O . ALA A 1 74 ? -13.594 3.012 0.596 1.00 71.21 74 ALA A O 8
ATOM 13388 N N . ARG A 1 75 ? -15.317 4.141 -0.316 1.00 13.43 75 ARG A N 8
ATOM 13389 C CA . ARG A 1 75 ? -15.021 3.708 -1.687 1.00 55.23 75 ARG A CA 8
ATOM 13390 C C . ARG A 1 75 ? -13.726 4.342 -2.215 1.00 31.32 75 ARG A C 8
ATOM 13391 O O . ARG A 1 75 ? -13.641 5.560 -2.395 1.00 63.24 75 ARG A O 8
ATOM 13412 N N . VAL A 1 76 ? -12.723 3.503 -2.464 1.00 13.21 76 VAL A N 8
ATOM 13413 C CA . VAL A 1 76 ? -11.437 3.949 -3.009 1.00 74.00 76 VAL A CA 8
ATOM 13414 C C . VAL A 1 76 ? -11.059 3.147 -4.267 1.00 63.23 76 VAL A C 8
ATOM 13415 O O . VAL A 1 76 ? -11.281 1.939 -4.332 1.00 64.42 76 VAL A O 8
ATOM 13428 N N . GLU A 1 77 ? -10.496 3.820 -5.268 1.00 61.52 77 GLU A N 8
ATOM 13429 C CA . GLU A 1 77 ? -10.052 3.152 -6.499 1.00 74.43 77 GLU A CA 8
ATOM 13430 C C . GLU A 1 77 ? -8.553 3.375 -6.746 1.00 70.20 77 GLU A C 8
ATOM 13431 O O . GLU A 1 77 ? -7.962 4.349 -6.266 1.00 12.34 77 GLU A O 8
ATOM 13443 N N . LEU A 1 78 ? -7.942 2.463 -7.497 1.00 2.51 78 LEU A N 8
ATOM 13444 C CA . LEU A 1 78 ? -6.494 2.482 -7.721 1.00 54.12 78 LEU A CA 8
ATOM 13445 C C . LEU A 1 78 ? -6.120 3.117 -9.064 1.00 60.53 78 LEU A C 8
ATOM 13446 O O . LEU A 1 78 ? -6.553 2.662 -10.128 1.00 13.21 78 LEU A O 8
ATOM 13462 N N . ILE A 1 79 ? -5.307 4.164 -9.005 1.00 53.11 79 ILE A N 8
ATOM 13463 C CA . ILE A 1 79 ? -4.756 4.786 -10.205 1.00 3.13 79 ILE A CA 8
ATOM 13464 C C . ILE A 1 79 ? -3.683 3.882 -10.830 1.00 50.00 79 ILE A C 8
ATOM 13465 O O . ILE A 1 79 ? -2.604 3.710 -10.265 1.00 44.12 79 ILE A O 8
ATOM 13481 N N . ASN A 1 80 ? -4.012 3.283 -11.973 1.00 41.41 80 ASN A N 8
ATOM 13482 C CA . ASN A 1 80 ? -3.070 2.437 -12.728 1.00 24.22 80 ASN A CA 8
ATOM 13483 C C . ASN A 1 80 ? -2.485 1.282 -11.877 1.00 63.31 80 ASN A C 8
ATOM 13484 O O . ASN A 1 80 ? -1.295 1.272 -11.556 1.00 54.04 80 ASN A O 8
ATOM 13495 N N . PRO A 1 81 ? -3.326 0.308 -11.474 1.00 1.12 81 PRO A N 8
ATOM 13496 C CA . PRO A 1 81 ? -2.879 -0.860 -10.696 1.00 14.54 81 PRO A CA 8
ATOM 13497 C C . PRO A 1 81 ? -2.263 -1.981 -11.561 1.00 23.42 81 PRO A C 8
ATOM 13498 O O . PRO A 1 81 ? -2.780 -2.311 -12.629 1.00 54.51 81 PRO A O 8
ATOM 13509 N N . ILE A 1 82 ? -1.160 -2.567 -11.089 1.00 64.35 82 ILE A N 8
ATOM 13510 C CA . ILE A 1 82 ? -0.537 -3.722 -11.757 1.00 64.23 82 ILE A CA 8
ATOM 13511 C C . ILE A 1 82 ? -0.481 -4.942 -10.814 1.00 54.12 82 ILE A C 8
ATOM 13512 O O . ILE A 1 82 ? -0.238 -4.806 -9.611 1.00 35.03 82 ILE A O 8
ATOM 13528 N N . ALA A 1 83 ? -0.706 -6.132 -11.365 1.00 25.30 83 ALA A N 8
ATOM 13529 C CA . ALA A 1 83 ? -0.614 -7.371 -10.586 1.00 44.15 83 ALA A CA 8
ATOM 13530 C C . ALA A 1 83 ? 0.854 -7.741 -10.338 1.00 63.21 83 ALA A C 8
ATOM 13531 O O . ALA A 1 83 ? 1.657 -7.778 -11.270 1.00 72.12 83 ALA A O 8
ATOM 13538 N N . ASP A 1 84 ? 1.211 -8.003 -9.084 1.00 71.51 84 ASP A N 8
ATOM 13539 C CA . ASP A 1 84 ? 2.610 -8.255 -8.733 1.00 15.41 84 ASP A CA 8
ATOM 13540 C C . ASP A 1 84 ? 3.088 -9.640 -9.220 1.00 32.23 84 ASP A C 8
ATOM 13541 O O . ASP A 1 84 ? 2.420 -10.660 -9.011 1.00 10.43 84 ASP A O 8
ATOM 13550 N N . THR A 1 85 ? 4.259 -9.659 -9.854 1.00 13.02 85 THR A N 8
ATOM 13551 C CA . THR A 1 85 ? 4.830 -10.879 -10.435 1.00 34.42 85 THR A CA 8
ATOM 13552 C C . THR A 1 85 ? 5.229 -11.907 -9.364 1.00 21.45 85 THR A C 8
ATOM 13553 O O . THR A 1 85 ? 4.961 -13.098 -9.511 1.00 33.45 85 THR A O 8
ATOM 13564 N N . VAL A 1 86 ? 5.846 -11.444 -8.272 1.00 4.23 86 VAL A N 8
ATOM 13565 C CA . VAL A 1 86 ? 6.383 -12.356 -7.243 1.00 72.11 86 VAL A CA 8
ATOM 13566 C C . VAL A 1 86 ? 5.284 -13.237 -6.615 1.00 55.55 86 VAL A C 8
ATOM 13567 O O . VAL A 1 86 ? 5.579 -14.249 -5.972 1.00 63.34 86 VAL A O 8
ATOM 13580 N N . ALA A 1 87 ? 4.027 -12.843 -6.797 1.00 73.31 87 ALA A N 8
ATOM 13581 C CA . ALA A 1 87 ? 2.885 -13.617 -6.297 1.00 4.34 87 ALA A CA 8
ATOM 13582 C C . ALA A 1 87 ? 2.147 -14.343 -7.437 1.00 20.54 87 ALA A C 8
ATOM 13583 O O . ALA A 1 87 ? 2.012 -15.569 -7.426 1.00 0.34 87 ALA A O 8
ATOM 13590 N N . THR A 1 88 ? 1.694 -13.581 -8.435 1.00 21.02 88 THR A N 8
ATOM 13591 C CA . THR A 1 88 ? 0.879 -14.136 -9.532 1.00 23.32 88 THR A CA 8
ATOM 13592 C C . THR A 1 88 ? 1.676 -15.082 -10.446 1.00 24.32 88 THR A C 8
ATOM 13593 O O . THR A 1 88 ? 1.096 -15.815 -11.247 1.00 71.34 88 THR A O 8
ATOM 13604 N N . ALA A 1 89 ? 3.005 -15.042 -10.356 1.00 62.34 89 ALA A N 8
ATOM 13605 C CA . ALA A 1 89 ? 3.866 -15.934 -11.147 1.00 21.43 89 ALA A CA 8
ATOM 13606 C C . ALA A 1 89 ? 4.448 -17.071 -10.294 1.00 12.41 89 ALA A C 8
ATOM 13607 O O . ALA A 1 89 ? 5.335 -17.805 -10.737 1.00 73.21 89 ALA A O 8
ATOM 13614 N N . THR A 1 90 ? 3.948 -17.200 -9.065 1.00 11.24 90 THR A N 8
ATOM 13615 C CA . THR A 1 90 ? 4.378 -18.269 -8.148 1.00 43.43 90 THR A CA 8
ATOM 13616 C C . THR A 1 90 ? 3.188 -19.154 -7.744 1.00 52.54 90 THR A C 8
ATOM 13617 O O . THR A 1 90 ? 3.334 -20.358 -7.524 1.00 71.32 90 THR A O 8
ATOM 13628 N N . TYR A 1 91 ? 2.007 -18.542 -7.652 1.00 21.13 91 TYR A N 8
ATOM 13629 C CA . TYR A 1 91 ? 0.774 -19.270 -7.322 1.00 72.22 91 TYR A CA 8
ATOM 13630 C C . TYR A 1 91 ? 0.027 -19.716 -8.590 1.00 42.21 91 TYR A C 8
ATOM 13631 O O . TYR A 1 91 ? -0.480 -18.888 -9.348 1.00 4.44 91 TYR A O 8
ATOM 13649 N N . GLN A 1 92 ? -0.049 -21.029 -8.806 1.00 3.34 92 GLN A N 8
ATOM 13650 C CA . GLN A 1 92 ? -0.760 -21.590 -9.964 1.00 51.11 92 GLN A CA 8
ATOM 13651 C C . GLN A 1 92 ? -2.257 -21.232 -9.943 1.00 4.32 92 GLN A C 8
ATOM 13652 O O . GLN A 1 92 ? -3.053 -21.891 -9.265 1.00 72.42 92 GLN A O 8
ATOM 13666 N N . GLY A 1 93 ? -2.625 -20.177 -10.671 1.00 20.12 93 GLY A N 8
ATOM 13667 C CA . GLY A 1 93 ? -4.021 -19.750 -10.752 1.00 22.31 93 GLY A CA 8
ATOM 13668 C C . GLY A 1 93 ? -4.677 -19.525 -9.390 1.00 33.10 93 GLY A C 8
ATOM 13669 O O . GLY A 1 93 ? -5.880 -19.740 -9.232 1.00 23.31 93 GLY A O 8
ATOM 13673 N N . ALA A 1 94 ? -3.888 -19.086 -8.412 1.00 31.11 94 ALA A N 8
ATOM 13674 C CA . ALA A 1 94 ? -4.383 -18.886 -7.043 1.00 3.22 94 ALA A CA 8
ATOM 13675 C C . ALA A 1 94 ? -4.193 -17.435 -6.569 1.00 54.03 94 ALA A C 8
ATOM 13676 O O . ALA A 1 94 ? -3.070 -16.970 -6.383 1.00 50.51 94 ALA A O 8
ATOM 13683 N N . ASP A 1 95 ? -5.303 -16.736 -6.353 1.00 44.54 95 ASP A N 8
ATOM 13684 C CA . ASP A 1 95 ? -5.283 -15.333 -5.911 1.00 43.30 95 ASP A CA 8
ATOM 13685 C C . ASP A 1 95 ? -5.155 -15.219 -4.377 1.00 21.42 95 ASP A C 8
ATOM 13686 O O . ASP A 1 95 ? -5.637 -14.262 -3.768 1.00 41.50 95 ASP A O 8
ATOM 13695 N N . VAL A 1 96 ? -4.469 -16.183 -3.768 1.00 34.10 96 VAL A N 8
ATOM 13696 C CA . VAL A 1 96 ? -4.359 -16.267 -2.308 1.00 14.20 96 VAL A CA 8
ATOM 13697 C C . VAL A 1 96 ? -3.625 -15.054 -1.703 1.00 21.30 96 VAL A C 8
ATOM 13698 O O . VAL A 1 96 ? -2.394 -14.983 -1.737 1.00 5.44 96 VAL A O 8
ATOM 13711 N N . ASP A 1 97 ? -4.399 -14.094 -1.177 1.00 1.34 97 ASP A N 8
ATOM 13712 C CA . ASP A 1 97 ? -3.847 -12.933 -0.459 1.00 62.52 97 ASP A CA 8
ATOM 13713 C C . ASP A 1 97 ? -2.811 -12.170 -1.310 1.00 12.24 97 ASP A C 8
ATOM 13714 O O . ASP A 1 97 ? -1.853 -11.594 -0.787 1.00 14.13 97 ASP A O 8
ATOM 13723 N N . TRP A 1 98 ? -3.042 -12.145 -2.620 1.00 0.41 98 TRP A N 8
ATOM 13724 C CA . TRP A 1 98 ? -2.099 -11.555 -3.578 1.00 11.53 98 TRP A CA 8
ATOM 13725 C C . TRP A 1 98 ? -1.911 -10.030 -3.408 1.00 34.23 98 TRP A C 8
ATOM 13726 O O . TRP A 1 98 ? -2.736 -9.331 -2.802 1.00 20.05 98 TRP A O 8
ATOM 13747 N N . TYR A 1 99 ? -0.798 -9.536 -3.962 1.00 52.01 99 TYR A N 8
ATOM 13748 C CA . TYR A 1 99 ? -0.425 -8.120 -3.882 1.00 72.11 99 TYR A CA 8
ATOM 13749 C C . TYR A 1 99 ? -0.613 -7.407 -5.233 1.00 62.14 99 TYR A C 8
ATOM 13750 O O . TYR A 1 99 ? -0.370 -7.984 -6.298 1.00 54.55 99 TYR A O 8
ATOM 13768 N N . ILE A 1 100 ? -1.034 -6.147 -5.173 1.00 14.25 100 ILE A N 8
ATOM 13769 C CA . ILE A 1 100 ? -1.183 -5.302 -6.364 1.00 72.44 100 ILE A CA 8
ATOM 13770 C C . ILE A 1 100 ? -0.524 -3.937 -6.134 1.00 21.34 100 ILE A C 8
ATOM 13771 O O . ILE A 1 100 ? -0.751 -3.296 -5.110 1.00 51.10 100 ILE A O 8
ATOM 13787 N N . LYS A 1 101 ? 0.286 -3.491 -7.085 1.00 13.42 101 LYS A N 8
ATOM 13788 C CA . LYS A 1 101 ? 1.008 -2.223 -6.941 1.00 2.33 101 LYS A CA 8
ATOM 13789 C C . LYS A 1 101 ? 0.443 -1.153 -7.881 1.00 75.10 101 LYS A C 8
ATOM 13790 O O . LYS A 1 101 ? 0.343 -1.365 -9.084 1.00 31.11 101 LYS A O 8
ATOM 13809 N N . ALA A 1 102 ? 0.075 -0.005 -7.326 1.00 43.54 102 ALA A N 8
ATOM 13810 C CA . ALA A 1 102 ? -0.600 1.045 -8.102 1.00 33.14 102 ALA A CA 8
ATOM 13811 C C . ALA A 1 102 ? 0.226 2.335 -8.187 1.00 63.33 102 ALA A C 8
ATOM 13812 O O . ALA A 1 102 ? 1.156 2.551 -7.406 1.00 42.30 102 ALA A O 8
ATOM 13819 N N . ASP A 1 103 ? -0.137 3.188 -9.142 1.00 73.40 103 ASP A N 8
ATOM 13820 C CA . ASP A 1 103 ? 0.492 4.501 -9.311 1.00 1.10 103 ASP A CA 8
ATOM 13821 C C . ASP A 1 103 ? 0.038 5.467 -8.195 1.00 44.43 103 ASP A C 8
ATOM 13822 O O . ASP A 1 103 ? 0.773 6.378 -7.803 1.00 21.34 103 ASP A O 8
ATOM 13831 N N . ASP A 1 104 ? -1.182 5.248 -7.690 1.00 22.24 104 ASP A N 8
ATOM 13832 C CA . ASP A 1 104 ? -1.732 6.035 -6.571 1.00 44.44 104 ASP A CA 8
ATOM 13833 C C . ASP A 1 104 ? -3.094 5.476 -6.110 1.00 24.12 104 ASP A C 8
ATOM 13834 O O . ASP A 1 104 ? -3.736 4.705 -6.824 1.00 61.14 104 ASP A O 8
ATOM 13843 N N . ILE A 1 105 ? -3.517 5.861 -4.904 1.00 21.52 105 ILE A N 8
ATOM 13844 C CA . ILE A 1 105 ? -4.808 5.430 -4.349 1.00 30.03 105 ILE A CA 8
ATOM 13845 C C . ILE A 1 105 ? -5.716 6.643 -4.081 1.00 20.52 105 ILE A C 8
ATOM 13846 O O . ILE A 1 105 ? -5.366 7.526 -3.295 1.00 13.13 105 ILE A O 8
ATOM 13862 N N . VAL A 1 106 ? -6.882 6.683 -4.727 1.00 73.45 106 VAL A N 8
ATOM 13863 C CA . VAL A 1 106 ? -7.814 7.815 -4.580 1.00 73.24 106 VAL A CA 8
ATOM 13864 C C . VAL A 1 106 ? -9.235 7.344 -4.232 1.00 3.34 106 VAL A C 8
ATOM 13865 O O . VAL A 1 106 ? -9.515 6.149 -4.208 1.00 63.04 106 VAL A O 8
ATOM 13878 N N . LEU A 1 107 ? -10.130 8.294 -3.958 1.00 4.44 107 LEU A N 8
ATOM 13879 C CA . LEU A 1 107 ? -11.535 7.979 -3.674 1.00 61.41 107 LEU A CA 8
ATOM 13880 C C . LEU A 1 107 ? -12.304 7.669 -4.970 1.00 43.22 107 LEU A C 8
ATOM 13881 O O . LEU A 1 107 ? -12.215 8.418 -5.946 1.00 70.40 107 LEU A O 8
ATOM 13897 N N . THR A 1 108 ? -13.064 6.571 -4.964 1.00 4.14 108 THR A N 8
ATOM 13898 C CA . THR A 1 108 ? -13.816 6.127 -6.151 1.00 71.25 108 THR A CA 8
ATOM 13899 C C . THR A 1 108 ? -14.754 7.220 -6.683 1.00 73.34 108 THR A C 8
ATOM 13900 O O . THR A 1 108 ? -15.376 7.952 -5.910 1.00 42.02 108 THR A O 8
ATOM 13911 N N . LEU A 1 109 ? -14.852 7.320 -8.005 1.00 62.31 109 LEU A N 8
ATOM 13912 C CA . LEU A 1 109 ? -15.733 8.298 -8.649 1.00 3.33 109 LEU A CA 8
ATOM 13913 C C . LEU A 1 109 ? -17.217 7.987 -8.383 1.00 25.32 109 LEU A C 8
ATOM 13914 O O . LEU A 1 109 ? -17.875 7.299 -9.169 1.00 61.23 109 LEU A O 8
ATOM 13930 N N . GLU A 1 110 ? -17.729 8.470 -7.254 1.00 12.21 110 GLU A N 8
ATOM 13931 C CA . GLU A 1 110 ? -19.145 8.304 -6.907 1.00 50.12 110 GLU A CA 8
ATOM 13932 C C . GLU A 1 110 ? -19.708 9.566 -6.214 1.00 34.21 110 GLU A C 8
ATOM 13933 O O . GLU A 1 110 ? -19.721 9.636 -4.966 1.00 39.53 110 GLU A O 8
ATOM 13945 N N . MET A 1 1 ? 13.184 -20.851 -11.556 1.00 5.30 1 MET A N 9
ATOM 13946 C CA . MET A 1 1 ? 12.314 -20.451 -10.415 1.00 55.21 1 MET A CA 9
ATOM 13947 C C . MET A 1 1 ? 11.970 -18.950 -10.469 1.00 71.43 1 MET A C 9
ATOM 13948 O O . MET A 1 1 ? 10.824 -18.578 -10.717 1.00 22.13 1 MET A O 9
ATOM 13964 N N . MET A 1 2 ? 12.965 -18.086 -10.250 1.00 42.35 2 MET A N 9
ATOM 13965 C CA . MET A 1 2 ? 12.732 -16.632 -10.209 1.00 33.44 2 MET A CA 9
ATOM 13966 C C . MET A 1 2 ? 12.570 -16.016 -11.614 1.00 74.23 2 MET A C 9
ATOM 13967 O O . MET A 1 2 ? 13.552 -15.780 -12.319 1.00 63.31 2 MET A O 9
ATOM 13981 N N . ARG A 1 3 ? 11.321 -15.778 -12.019 1.00 31.50 3 ARG A N 9
ATOM 13982 C CA . ARG A 1 3 ? 11.019 -15.034 -13.254 1.00 64.11 3 ARG A CA 9
ATOM 13983 C C . ARG A 1 3 ? 10.137 -13.809 -12.955 1.00 3.02 3 ARG A C 9
ATOM 13984 O O . ARG A 1 3 ? 9.224 -13.877 -12.130 1.00 34.43 3 ARG A O 9
ATOM 14005 N N . LEU A 1 4 ? 10.417 -12.692 -13.625 1.00 2.43 4 LEU A N 9
ATOM 14006 C CA . LEU A 1 4 ? 9.628 -11.464 -13.464 1.00 75.23 4 LEU A CA 9
ATOM 14007 C C . LEU A 1 4 ? 8.607 -11.317 -14.603 1.00 70.45 4 LEU A C 9
ATOM 14008 O O . LEU A 1 4 ? 8.860 -11.739 -15.731 1.00 24.43 4 LEU A O 9
ATOM 14024 N N . ALA A 1 5 ? 7.458 -10.718 -14.305 1.00 32.13 5 ALA A N 9
ATOM 14025 C CA . ALA A 1 5 ? 6.407 -10.512 -15.306 1.00 70.11 5 ALA A CA 9
ATOM 14026 C C . ALA A 1 5 ? 6.504 -9.118 -15.943 1.00 40.31 5 ALA A C 9
ATOM 14027 O O . ALA A 1 5 ? 6.403 -8.103 -15.255 1.00 25.33 5 ALA A O 9
ATOM 14034 N N . ASN A 1 6 ? 6.705 -9.074 -17.260 1.00 51.53 6 ASN A N 9
ATOM 14035 C CA . ASN A 1 6 ? 6.800 -7.802 -17.990 1.00 20.34 6 ASN A CA 9
ATOM 14036 C C . ASN A 1 6 ? 5.452 -7.060 -18.018 1.00 32.33 6 ASN A C 9
ATOM 14037 O O . ASN A 1 6 ? 5.403 -5.835 -17.904 1.00 31.24 6 ASN A O 9
ATOM 14048 N N . GLY A 1 7 ? 4.362 -7.809 -18.187 1.00 43.24 7 GLY A N 9
ATOM 14049 C CA . GLY A 1 7 ? 3.027 -7.214 -18.196 1.00 34.14 7 GLY A CA 9
ATOM 14050 C C . GLY A 1 7 ? 2.563 -6.778 -19.584 1.00 60.03 7 GLY A C 9
ATOM 14051 O O . GLY A 1 7 ? 2.863 -5.670 -20.034 1.00 43.32 7 GLY A O 9
ATOM 14055 N N . ILE A 1 8 ? 1.829 -7.654 -20.268 1.00 1.33 8 ILE A N 9
ATOM 14056 C CA . ILE A 1 8 ? 1.258 -7.334 -21.583 1.00 44.24 8 ILE A CA 9
ATOM 14057 C C . ILE A 1 8 ? -0.211 -6.892 -21.460 1.00 43.32 8 ILE A C 9
ATOM 14058 O O . ILE A 1 8 ? -0.834 -7.048 -20.409 1.00 50.31 8 ILE A O 9
ATOM 14074 N N . VAL A 1 9 ? -0.763 -6.341 -22.539 1.00 42.45 9 VAL A N 9
ATOM 14075 C CA . VAL A 1 9 ? -2.157 -5.887 -22.540 1.00 44.31 9 VAL A CA 9
ATOM 14076 C C . VAL A 1 9 ? -3.128 -7.065 -22.746 1.00 0.14 9 VAL A C 9
ATOM 14077 O O . VAL A 1 9 ? -3.216 -7.632 -23.838 1.00 50.23 9 VAL A O 9
ATOM 14090 N N . LEU A 1 10 ? -3.841 -7.431 -21.684 1.00 54.11 10 LEU A N 9
ATOM 14091 C CA . LEU A 1 10 ? -4.796 -8.548 -21.722 1.00 72.31 10 LEU A CA 9
ATOM 14092 C C . LEU A 1 10 ? -6.018 -8.291 -20.821 1.00 4.24 10 LEU A C 9
ATOM 14093 O O . LEU A 1 10 ? -6.037 -7.344 -20.037 1.00 13.21 10 LEU A O 9
ATOM 14109 N N . ASP A 1 11 ? -7.025 -9.159 -20.923 1.00 64.40 11 ASP A N 9
ATOM 14110 C CA . ASP A 1 11 ? -8.304 -8.967 -20.224 1.00 4.43 11 ASP A CA 9
ATOM 14111 C C . ASP A 1 11 ? -8.454 -9.896 -19.003 1.00 52.14 11 ASP A C 9
ATOM 14112 O O . ASP A 1 11 ? -9.570 -10.157 -18.555 1.00 63.20 11 ASP A O 9
ATOM 14121 N N . LYS A 1 12 ? -7.340 -10.380 -18.454 1.00 20.42 12 LYS A N 9
ATOM 14122 C CA . LYS A 1 12 ? -7.388 -11.333 -17.330 1.00 52.15 12 LYS A CA 9
ATOM 14123 C C . LYS A 1 12 ? -8.051 -10.729 -16.075 1.00 1.00 12 LYS A C 9
ATOM 14124 O O . LYS A 1 12 ? -8.811 -11.405 -15.381 1.00 3.51 12 LYS A O 9
ATOM 14143 N N . ASP A 1 13 ? -7.761 -9.462 -15.783 1.00 44.42 13 ASP A N 9
ATOM 14144 C CA . ASP A 1 13 ? -8.300 -8.803 -14.588 1.00 42.11 13 ASP A CA 9
ATOM 14145 C C . ASP A 1 13 ? -9.497 -7.900 -14.931 1.00 31.45 13 ASP A C 9
ATOM 14146 O O . ASP A 1 13 ? -9.352 -6.882 -15.613 1.00 74.43 13 ASP A O 9
ATOM 14155 N N . THR A 1 14 ? -10.681 -8.291 -14.463 1.00 13.01 14 THR A N 9
ATOM 14156 C CA . THR A 1 14 ? -11.916 -7.532 -14.713 1.00 13.34 14 THR A CA 9
ATOM 14157 C C . THR A 1 14 ? -12.113 -6.400 -13.689 1.00 52.52 14 THR A C 9
ATOM 14158 O O . THR A 1 14 ? -11.207 -6.083 -12.914 1.00 75.31 14 THR A O 9
ATOM 14169 N N . THR A 1 15 ? -13.291 -5.778 -13.697 1.00 42.42 15 THR A N 9
ATOM 14170 C CA . THR A 1 15 ? -13.575 -4.642 -12.805 1.00 13.14 15 THR A CA 9
ATOM 14171 C C . THR A 1 15 ? -14.100 -5.100 -11.433 1.00 40.34 15 THR A C 9
ATOM 14172 O O . THR A 1 15 ? -14.897 -6.036 -11.338 1.00 72.12 15 THR A O 9
ATOM 14183 N N . PHE A 1 16 ? -13.642 -4.435 -10.375 1.00 11.12 16 PHE A N 9
ATOM 14184 C CA . PHE A 1 16 ? -14.086 -4.732 -9.005 1.00 25.32 16 PHE A CA 9
ATOM 14185 C C . PHE A 1 16 ? -15.198 -3.765 -8.558 1.00 70.14 16 PHE A C 9
ATOM 14186 O O . PHE A 1 16 ? -15.404 -2.717 -9.172 1.00 50.12 16 PHE A O 9
ATOM 14203 N N . GLY A 1 17 ? -15.910 -4.124 -7.490 1.00 51.44 17 GLY A N 9
ATOM 14204 C CA . GLY A 1 17 ? -16.939 -3.239 -6.937 1.00 72.05 17 GLY A CA 9
ATOM 14205 C C . GLY A 1 17 ? -16.360 -2.160 -6.023 1.00 21.44 17 GLY A C 9
ATOM 14206 O O . GLY A 1 17 ? -15.209 -1.752 -6.189 1.00 1.54 17 GLY A O 9
ATOM 14210 N N . GLU A 1 18 ? -17.147 -1.697 -5.047 1.00 1.43 18 GLU A N 9
ATOM 14211 C CA . GLU A 1 18 ? -16.672 -0.680 -4.100 1.00 73.34 18 GLU A CA 9
ATOM 14212 C C . GLU A 1 18 ? -15.486 -1.203 -3.267 1.00 2.10 18 GLU A C 9
ATOM 14213 O O . GLU A 1 18 ? -15.636 -2.089 -2.418 1.00 74.33 18 GLU A O 9
ATOM 14225 N N . LEU A 1 19 ? -14.299 -0.674 -3.539 1.00 10.11 19 LEU A N 9
ATOM 14226 C CA . LEU A 1 19 ? -13.108 -1.008 -2.756 1.00 31.34 19 LEU A CA 9
ATOM 14227 C C . LEU A 1 19 ? -13.087 -0.200 -1.455 1.00 42.34 19 LEU A C 9
ATOM 14228 O O . LEU A 1 19 ? -13.066 1.030 -1.479 1.00 33.21 19 LEU A O 9
ATOM 14244 N N . LYS A 1 20 ? -13.106 -0.888 -0.319 1.00 53.55 20 LYS A N 9
ATOM 14245 C CA . LYS A 1 20 ? -13.128 -0.208 0.980 1.00 2.20 20 LYS A CA 9
ATOM 14246 C C . LYS A 1 20 ? -11.747 -0.199 1.638 1.00 71.35 20 LYS A C 9
ATOM 14247 O O . LYS A 1 20 ? -11.149 -1.252 1.882 1.00 63.31 20 LYS A O 9
ATOM 14266 N N . PHE A 1 21 ? -11.248 1.003 1.901 1.00 40.03 21 PHE A N 9
ATOM 14267 C CA . PHE A 1 21 ? -10.007 1.191 2.654 1.00 45.53 21 PHE A CA 9
ATOM 14268 C C . PHE A 1 21 ? -10.131 0.569 4.053 1.00 13.13 21 PHE A C 9
ATOM 14269 O O . PHE A 1 21 ? -10.941 1.017 4.857 1.00 72.30 21 PHE A O 9
ATOM 14286 N N . SER A 1 22 ? -9.341 -0.464 4.344 1.00 32.43 22 SER A N 9
ATOM 14287 C CA . SER A 1 22 ? -9.423 -1.136 5.653 1.00 43.23 22 SER A CA 9
ATOM 14288 C C . SER A 1 22 ? -8.334 -0.650 6.616 1.00 65.34 22 SER A C 9
ATOM 14289 O O . SER A 1 22 ? -8.631 -0.042 7.646 1.00 1.32 22 SER A O 9
ATOM 14297 N N . ALA A 1 23 ? -7.070 -0.911 6.279 1.00 21.51 23 ALA A N 9
ATOM 14298 C CA . ALA A 1 23 ? -5.952 -0.526 7.143 1.00 34.53 23 ALA A CA 9
ATOM 14299 C C . ALA A 1 23 ? -4.621 -0.473 6.382 1.00 12.41 23 ALA A C 9
ATOM 14300 O O . ALA A 1 23 ? -4.550 -0.792 5.192 1.00 52.52 23 ALA A O 9
ATOM 14307 N N . LEU A 1 24 ? -3.567 -0.069 7.086 1.00 63.14 24 LEU A N 9
ATOM 14308 C CA . LEU A 1 24 ? -2.211 -0.067 6.533 1.00 23.14 24 LEU A CA 9
ATOM 14309 C C . LEU A 1 24 ? -1.504 -1.400 6.834 1.00 2.25 24 LEU A C 9
ATOM 14310 O O . LEU A 1 24 ? -1.125 -1.669 7.975 1.00 42.33 24 LEU A O 9
ATOM 14326 N N . ARG A 1 25 ? -1.339 -2.229 5.805 1.00 71.23 25 ARG A N 9
ATOM 14327 C CA . ARG A 1 25 ? -0.742 -3.562 5.956 1.00 3.35 25 ARG A CA 9
ATOM 14328 C C . ARG A 1 25 ? 0.705 -3.482 6.470 1.00 71.31 25 ARG A C 9
ATOM 14329 O O . ARG A 1 25 ? 1.030 -4.032 7.524 1.00 73.54 25 ARG A O 9
ATOM 14350 N N . ARG A 1 26 ? 1.571 -2.799 5.720 1.00 54.31 26 ARG A N 9
ATOM 14351 C CA . ARG A 1 26 ? 2.993 -2.712 6.076 1.00 42.15 26 ARG A CA 9
ATOM 14352 C C . ARG A 1 26 ? 3.768 -1.745 5.169 1.00 70.15 26 ARG A C 9
ATOM 14353 O O . ARG A 1 26 ? 3.674 -1.810 3.941 1.00 50.14 26 ARG A O 9
ATOM 14374 N N . GLU A 1 27 ? 4.529 -0.848 5.789 1.00 1.32 27 GLU A N 9
ATOM 14375 C CA . GLU A 1 27 ? 5.465 0.023 5.071 1.00 12.55 27 GLU A CA 9
ATOM 14376 C C . GLU A 1 27 ? 6.887 -0.550 5.152 1.00 43.11 27 GLU A C 9
ATOM 14377 O O . GLU A 1 27 ? 7.571 -0.395 6.168 1.00 23.24 27 GLU A O 9
ATOM 14389 N N . VAL A 1 28 ? 7.327 -1.230 4.100 1.00 33.23 28 VAL A N 9
ATOM 14390 C CA . VAL A 1 28 ? 8.663 -1.830 4.092 1.00 31.12 28 VAL A CA 9
ATOM 14391 C C . VAL A 1 28 ? 9.749 -0.772 3.828 1.00 61.42 28 VAL A C 9
ATOM 14392 O O . VAL A 1 28 ? 9.784 -0.149 2.765 1.00 61.50 28 VAL A O 9
ATOM 14405 N N . ARG A 1 29 ? 10.614 -0.554 4.818 1.00 1.34 29 ARG A N 9
ATOM 14406 C CA . ARG A 1 29 ? 11.700 0.426 4.702 1.00 60.55 29 ARG A CA 9
ATOM 14407 C C . ARG A 1 29 ? 12.964 -0.181 4.069 1.00 55.34 29 ARG A C 9
ATOM 14408 O O . ARG A 1 29 ? 13.081 -1.399 3.915 1.00 44.04 29 ARG A O 9
ATOM 14429 N N . ILE A 1 30 ? 13.908 0.683 3.708 1.00 44.34 30 ILE A N 9
ATOM 14430 C CA . ILE A 1 30 ? 15.124 0.261 3.000 1.00 51.43 30 ILE A CA 9
ATOM 14431 C C . ILE A 1 30 ? 16.162 -0.347 3.960 1.00 2.23 30 ILE A C 9
ATOM 14432 O O . ILE A 1 30 ? 16.594 0.300 4.913 1.00 44.44 30 ILE A O 9
ATOM 14448 N N . GLN A 1 31 ? 16.560 -1.591 3.705 1.00 41.14 31 GLN A N 9
ATOM 14449 C CA . GLN A 1 31 ? 17.559 -2.271 4.537 1.00 30.02 31 GLN A CA 9
ATOM 14450 C C . GLN A 1 31 ? 18.979 -2.059 3.980 1.00 71.12 31 GLN A C 9
ATOM 14451 O O . GLN A 1 31 ? 19.317 -2.554 2.902 1.00 63.03 31 GLN A O 9
ATOM 14465 N N . ASN A 1 32 ? 19.805 -1.319 4.726 1.00 24.34 32 ASN A N 9
ATOM 14466 C CA . ASN A 1 32 ? 21.169 -0.971 4.287 1.00 22.23 32 ASN A CA 9
ATOM 14467 C C . ASN A 1 32 ? 22.040 -2.211 4.021 1.00 65.12 32 ASN A C 9
ATOM 14468 O O . ASN A 1 32 ? 21.729 -3.315 4.475 1.00 63.15 32 ASN A O 9
ATOM 14479 N N . GLU A 1 33 ? 23.144 -2.011 3.296 1.00 42.44 33 GLU A N 9
ATOM 14480 C CA . GLU A 1 33 ? 24.105 -3.090 3.007 1.00 65.31 33 GLU A CA 9
ATOM 14481 C C . GLU A 1 33 ? 24.588 -3.773 4.302 1.00 14.11 33 GLU A C 9
ATOM 14482 O O . GLU A 1 33 ? 24.864 -4.975 4.323 1.00 63.05 33 GLU A O 9
ATOM 14494 N N . ASP A 1 34 ? 24.677 -2.991 5.379 1.00 11.53 34 ASP A N 9
ATOM 14495 C CA . ASP A 1 34 ? 25.124 -3.488 6.690 1.00 35.43 34 ASP A CA 9
ATOM 14496 C C . ASP A 1 34 ? 24.126 -4.484 7.315 1.00 54.30 34 ASP A C 9
ATOM 14497 O O . ASP A 1 34 ? 24.399 -5.072 8.364 1.00 1.02 34 ASP A O 9
ATOM 14506 N N . GLY A 1 35 ? 22.962 -4.645 6.690 1.00 73.24 35 GLY A N 9
ATOM 14507 C CA . GLY A 1 35 ? 21.941 -5.549 7.212 1.00 55.13 35 GLY A CA 9
ATOM 14508 C C . GLY A 1 35 ? 20.924 -4.854 8.113 1.00 52.23 35 GLY A C 9
ATOM 14509 O O . GLY A 1 35 ? 19.904 -5.435 8.472 1.00 72.43 35 GLY A O 9
ATOM 14513 N N . SER A 1 36 ? 21.199 -3.604 8.479 1.00 23.04 36 SER A N 9
ATOM 14514 C CA . SER A 1 36 ? 20.297 -2.831 9.349 1.00 12.11 36 SER A CA 9
ATOM 14515 C C . SER A 1 36 ? 19.316 -1.982 8.530 1.00 40.44 36 SER A C 9
ATOM 14516 O O . SER A 1 36 ? 19.662 -1.468 7.465 1.00 31.11 36 SER A O 9
ATOM 14524 N N . VAL A 1 37 ? 18.097 -1.826 9.039 1.00 3.31 37 VAL A N 9
ATOM 14525 C CA . VAL A 1 37 ? 17.048 -1.066 8.345 1.00 60.01 37 VAL A CA 9
ATOM 14526 C C . VAL A 1 37 ? 17.288 0.455 8.449 1.00 30.35 37 VAL A C 9
ATOM 14527 O O . VAL A 1 37 ? 17.904 0.930 9.401 1.00 74.54 37 VAL A O 9
ATOM 14540 N N . SER A 1 38 ? 16.818 1.211 7.457 1.00 33.25 38 SER A N 9
ATOM 14541 C CA . SER A 1 38 ? 16.969 2.678 7.448 1.00 13.24 38 SER A CA 9
ATOM 14542 C C . SER A 1 38 ? 15.651 3.385 7.784 1.00 72.40 38 SER A C 9
ATOM 14543 O O . SER A 1 38 ? 14.592 2.757 7.857 1.00 2.12 38 SER A O 9
ATOM 14551 N N . ASP A 1 39 ? 15.728 4.698 7.983 1.00 2.13 39 ASP A N 9
ATOM 14552 C CA . ASP A 1 39 ? 14.547 5.524 8.246 1.00 31.00 39 ASP A CA 9
ATOM 14553 C C . ASP A 1 39 ? 13.685 5.671 6.979 1.00 13.52 39 ASP A C 9
ATOM 14554 O O . ASP A 1 39 ? 12.467 5.847 7.052 1.00 33.14 39 ASP A O 9
ATOM 14563 N N . GLU A 1 40 ? 14.335 5.592 5.820 1.00 62.22 40 GLU A N 9
ATOM 14564 C CA . GLU A 1 40 ? 13.663 5.770 4.531 1.00 43.05 40 GLU A CA 9
ATOM 14565 C C . GLU A 1 40 ? 12.821 4.550 4.143 1.00 13.33 40 GLU A C 9
ATOM 14566 O O . GLU A 1 40 ? 13.182 3.408 4.425 1.00 1.25 40 GLU A O 9
ATOM 14578 N N . ILE A 1 41 ? 11.708 4.811 3.466 1.00 41.22 41 ILE A N 9
ATOM 14579 C CA . ILE A 1 41 ? 10.747 3.767 3.094 1.00 55.02 41 ILE A CA 9
ATOM 14580 C C . ILE A 1 41 ? 10.944 3.318 1.633 1.00 54.32 41 ILE A C 9
ATOM 14581 O O . ILE A 1 41 ? 11.449 4.073 0.803 1.00 64.34 41 ILE A O 9
ATOM 14597 N N . LYS A 1 42 ? 10.558 2.079 1.331 1.00 25.11 42 LYS A N 9
ATOM 14598 C CA . LYS A 1 42 ? 10.673 1.532 -0.026 1.00 10.42 42 LYS A CA 9
ATOM 14599 C C . LYS A 1 42 ? 9.289 1.381 -0.690 1.00 42.33 42 LYS A C 9
ATOM 14600 O O . LYS A 1 42 ? 9.028 1.960 -1.749 1.00 15.44 42 LYS A O 9
ATOM 14619 N N . GLU A 1 43 ? 8.405 0.601 -0.059 1.00 72.53 43 GLU A N 9
ATOM 14620 C CA . GLU A 1 43 ? 7.045 0.375 -0.577 1.00 11.41 43 GLU A CA 9
ATOM 14621 C C . GLU A 1 43 ? 5.996 0.457 0.550 1.00 52.52 43 GLU A C 9
ATOM 14622 O O . GLU A 1 43 ? 6.219 -0.026 1.664 1.00 14.14 43 GLU A O 9
ATOM 14634 N N . ARG A 1 44 ? 4.852 1.073 0.250 1.00 21.34 44 ARG A N 9
ATOM 14635 C CA . ARG A 1 44 ? 3.743 1.201 1.213 1.00 53.32 44 ARG A CA 9
ATOM 14636 C C . ARG A 1 44 ? 2.572 0.279 0.838 1.00 31.33 44 ARG A C 9
ATOM 14637 O O . ARG A 1 44 ? 1.907 0.486 -0.174 1.00 73.23 44 ARG A O 9
ATOM 14658 N N . THR A 1 45 ? 2.317 -0.737 1.660 1.00 13.01 45 THR A N 9
ATOM 14659 C CA . THR A 1 45 ? 1.261 -1.721 1.372 1.00 71.10 45 THR A CA 9
ATOM 14660 C C . THR A 1 45 ? -0.005 -1.500 2.221 1.00 24.31 45 THR A C 9
ATOM 14661 O O . THR A 1 45 ? 0.044 -1.508 3.452 1.00 34.41 45 THR A O 9
ATOM 14672 N N . TYR A 1 46 ? -1.133 -1.307 1.543 1.00 4.22 46 TYR A N 9
ATOM 14673 C CA . TYR A 1 46 ? -2.451 -1.181 2.185 1.00 73.22 46 TYR A CA 9
ATOM 14674 C C . TYR A 1 46 ? -3.301 -2.450 1.987 1.00 2.54 46 TYR A C 9
ATOM 14675 O O . TYR A 1 46 ? -3.040 -3.255 1.092 1.00 51.30 46 TYR A O 9
ATOM 14693 N N . ASP A 1 47 ? -4.324 -2.612 2.824 1.00 31.34 47 ASP A N 9
ATOM 14694 C CA . ASP A 1 47 ? -5.312 -3.688 2.655 1.00 30.10 47 ASP A CA 9
ATOM 14695 C C . ASP A 1 47 ? -6.664 -3.123 2.188 1.00 42.21 47 ASP A C 9
ATOM 14696 O O . ASP A 1 47 ? -7.308 -2.343 2.902 1.00 23.33 47 ASP A O 9
ATOM 14705 N N . LEU A 1 48 ? -7.091 -3.506 0.985 1.00 3.45 48 LEU A N 9
ATOM 14706 C CA . LEU A 1 48 ? -8.399 -3.095 0.459 1.00 40.14 48 LEU A CA 9
ATOM 14707 C C . LEU A 1 48 ? -9.337 -4.304 0.328 1.00 53.31 48 LEU A C 9
ATOM 14708 O O . LEU A 1 48 ? -8.898 -5.408 0.006 1.00 35.13 48 LEU A O 9
ATOM 14724 N N . LYS A 1 49 ? -10.627 -4.098 0.582 1.00 41.23 49 LYS A N 9
ATOM 14725 C CA . LYS A 1 49 ? -11.616 -5.182 0.488 1.00 61.32 49 LYS A CA 9
ATOM 14726 C C . LYS A 1 49 ? -12.429 -5.085 -0.812 1.00 72.42 49 LYS A C 9
ATOM 14727 O O . LYS A 1 49 ? -13.021 -4.045 -1.110 1.00 21.02 49 LYS A O 9
ATOM 14746 N N . SER A 1 50 ? -12.454 -6.177 -1.575 1.00 4.42 50 SER A N 9
ATOM 14747 C CA . SER A 1 50 ? -13.220 -6.241 -2.828 1.00 14.31 50 SER A CA 9
ATOM 14748 C C . SER A 1 50 ? -14.705 -6.545 -2.569 1.00 11.13 50 SER A C 9
ATOM 14749 O O . SER A 1 50 ? -15.042 -7.568 -1.979 1.00 1.43 50 SER A O 9
ATOM 14757 N N . LYS A 1 51 ? -15.584 -5.647 -3.019 1.00 5.21 51 LYS A N 9
ATOM 14758 C CA . LYS A 1 51 ? -17.042 -5.810 -2.864 1.00 2.13 51 LYS A CA 9
ATOM 14759 C C . LYS A 1 51 ? -17.536 -7.159 -3.425 1.00 15.41 51 LYS A C 9
ATOM 14760 O O . LYS A 1 51 ? -16.996 -7.673 -4.407 1.00 4.30 51 LYS A O 9
ATOM 14779 N N . GLY A 1 52 ? -18.563 -7.727 -2.793 1.00 71.30 52 GLY A N 9
ATOM 14780 C CA . GLY A 1 52 ? -19.127 -8.995 -3.251 1.00 55.34 52 GLY A CA 9
ATOM 14781 C C . GLY A 1 52 ? -18.368 -10.216 -2.736 1.00 63.10 52 GLY A C 9
ATOM 14782 O O . GLY A 1 52 ? -18.963 -11.146 -2.185 1.00 52.04 52 GLY A O 9
ATOM 14786 N N . GLN A 1 53 ? -17.052 -10.220 -2.927 1.00 44.05 53 GLN A N 9
ATOM 14787 C CA . GLN A 1 53 ? -16.197 -11.308 -2.443 1.00 21.30 53 GLN A CA 9
ATOM 14788 C C . GLN A 1 53 ? -15.773 -11.079 -0.986 1.00 0.50 53 GLN A C 9
ATOM 14789 O O . GLN A 1 53 ? -15.598 -12.030 -0.221 1.00 10.54 53 GLN A O 9
ATOM 14803 N N . GLY A 1 54 ? -15.627 -9.813 -0.607 1.00 52.50 54 GLY A N 9
ATOM 14804 C CA . GLY A 1 54 ? -15.213 -9.468 0.747 1.00 25.22 54 GLY A CA 9
ATOM 14805 C C . GLY A 1 54 ? -13.834 -10.009 1.113 1.00 32.32 54 GLY A C 9
ATOM 14806 O O . GLY A 1 54 ? -13.591 -10.382 2.261 1.00 33.41 54 GLY A O 9
ATOM 14810 N N . ARG A 1 55 ? -12.930 -10.058 0.138 1.00 12.41 55 ARG A N 9
ATOM 14811 C CA . ARG A 1 55 ? -11.568 -10.555 0.363 1.00 71.21 55 ARG A CA 9
ATOM 14812 C C . ARG A 1 55 ? -10.560 -9.397 0.426 1.00 42.21 55 ARG A C 9
ATOM 14813 O O . ARG A 1 55 ? -10.780 -8.338 -0.166 1.00 10.24 55 ARG A O 9
ATOM 14834 N N . MET A 1 56 ? -9.462 -9.601 1.149 1.00 4.10 56 MET A N 9
ATOM 14835 C CA . MET A 1 56 ? -8.458 -8.547 1.344 1.00 2.40 56 MET A CA 9
ATOM 14836 C C . MET A 1 56 ? -7.303 -8.646 0.326 1.00 11.52 56 MET A C 9
ATOM 14837 O O . MET A 1 56 ? -6.533 -9.608 0.328 1.00 23.43 56 MET A O 9
ATOM 14851 N N . ILE A 1 57 ? -7.197 -7.648 -0.542 1.00 71.32 57 ILE A N 9
ATOM 14852 C CA . ILE A 1 57 ? -6.095 -7.563 -1.509 1.00 34.21 57 ILE A CA 9
ATOM 14853 C C . ILE A 1 57 ? -5.003 -6.601 -1.005 1.00 1.02 57 ILE A C 9
ATOM 14854 O O . ILE A 1 57 ? -5.309 -5.516 -0.502 1.00 52.35 57 ILE A O 9
ATOM 14870 N N . GLN A 1 58 ? -3.731 -6.996 -1.127 1.00 15.43 58 GLN A N 9
ATOM 14871 C CA . GLN A 1 58 ? -2.629 -6.151 -0.651 1.00 21.02 58 GLN A CA 9
ATOM 14872 C C . GLN A 1 58 ? -2.200 -5.160 -1.738 1.00 11.53 58 GLN A C 9
ATOM 14873 O O . GLN A 1 58 ? -1.527 -5.527 -2.696 1.00 50.52 58 GLN A O 9
ATOM 14887 N N . VAL A 1 59 ? -2.587 -3.901 -1.585 1.00 54.22 59 VAL A N 9
ATOM 14888 C CA . VAL A 1 59 ? -2.265 -2.871 -2.575 1.00 54.22 59 VAL A CA 9
ATOM 14889 C C . VAL A 1 59 ? -0.994 -2.107 -2.194 1.00 21.52 59 VAL A C 9
ATOM 14890 O O . VAL A 1 59 ? -0.962 -1.392 -1.196 1.00 72.43 59 VAL A O 9
ATOM 14903 N N . SER A 1 60 ? 0.052 -2.254 -2.999 1.00 4.40 60 SER A N 9
ATOM 14904 C CA . SER A 1 60 ? 1.351 -1.640 -2.689 1.00 15.42 60 SER A CA 9
ATOM 14905 C C . SER A 1 60 ? 1.650 -0.450 -3.610 1.00 11.43 60 SER A C 9
ATOM 14906 O O . SER A 1 60 ? 1.512 -0.540 -4.832 1.00 41.14 60 SER A O 9
ATOM 14914 N N . ILE A 1 61 ? 2.056 0.664 -3.008 1.00 21.12 61 ILE A N 9
ATOM 14915 C CA . ILE A 1 61 ? 2.395 1.883 -3.751 1.00 61.52 61 ILE A CA 9
ATOM 14916 C C . ILE A 1 61 ? 3.830 2.348 -3.439 1.00 24.24 61 ILE A C 9
ATOM 14917 O O . ILE A 1 61 ? 4.332 2.141 -2.330 1.00 34.21 61 ILE A O 9
ATOM 14933 N N . PRO A 1 62 ? 4.517 2.967 -4.423 1.00 21.00 62 PRO A N 9
ATOM 14934 C CA . PRO A 1 62 ? 5.902 3.463 -4.251 1.00 62.11 62 PRO A CA 9
ATOM 14935 C C . PRO A 1 62 ? 6.087 4.395 -3.031 1.00 44.03 62 PRO A C 9
ATOM 14936 O O . PRO A 1 62 ? 5.162 5.100 -2.623 1.00 20.20 62 PRO A O 9
ATOM 14947 N N . ALA A 1 63 ? 7.302 4.401 -2.470 1.00 31.32 63 ALA A N 9
ATOM 14948 C CA . ALA A 1 63 ? 7.619 5.172 -1.255 1.00 33.02 63 ALA A CA 9
ATOM 14949 C C . ALA A 1 63 ? 7.198 6.650 -1.334 1.00 22.43 63 ALA A C 9
ATOM 14950 O O . ALA A 1 63 ? 6.580 7.176 -0.406 1.00 33.12 63 ALA A O 9
ATOM 14957 N N . SER A 1 64 ? 7.533 7.315 -2.437 1.00 62.34 64 SER A N 9
ATOM 14958 C CA . SER A 1 64 ? 7.290 8.764 -2.574 1.00 63.33 64 SER A CA 9
ATOM 14959 C C . SER A 1 64 ? 5.799 9.110 -2.713 1.00 12.21 64 SER A C 9
ATOM 14960 O O . SER A 1 64 ? 5.438 10.289 -2.758 1.00 3.14 64 SER A O 9
ATOM 14968 N N . VAL A 1 65 ? 4.938 8.097 -2.779 1.00 33.32 65 VAL A N 9
ATOM 14969 C CA . VAL A 1 65 ? 3.488 8.322 -2.814 1.00 41.53 65 VAL A CA 9
ATOM 14970 C C . VAL A 1 65 ? 2.949 8.590 -1.395 1.00 2.21 65 VAL A C 9
ATOM 14971 O O . VAL A 1 65 ? 3.090 7.750 -0.500 1.00 35.12 65 VAL A O 9
ATOM 14984 N N . PRO A 1 66 ? 2.339 9.777 -1.167 1.00 45.15 66 PRO A N 9
ATOM 14985 C CA . PRO A 1 66 ? 1.851 10.187 0.167 1.00 2.44 66 PRO A CA 9
ATOM 14986 C C . PRO A 1 66 ? 0.938 9.145 0.839 1.00 30.23 66 PRO A C 9
ATOM 14987 O O . PRO A 1 66 ? 0.130 8.489 0.179 1.00 20.11 66 PRO A O 9
ATOM 14998 N N . LEU A 1 67 ? 1.070 9.012 2.160 1.00 24.54 67 LEU A N 9
ATOM 14999 C CA . LEU A 1 67 ? 0.273 8.053 2.933 1.00 73.31 67 LEU A CA 9
ATOM 15000 C C . LEU A 1 67 ? -1.195 8.515 3.044 1.00 63.13 67 LEU A C 9
ATOM 15001 O O . LEU A 1 67 ? -1.471 9.647 3.440 1.00 15.12 67 LEU A O 9
ATOM 15017 N N . LYS A 1 68 ? -2.133 7.630 2.704 1.00 11.51 68 LYS A N 9
ATOM 15018 C CA . LYS A 1 68 ? -3.556 7.995 2.607 1.00 64.45 68 LYS A CA 9
ATOM 15019 C C . LYS A 1 68 ? -4.241 8.057 3.984 1.00 72.01 68 LYS A C 9
ATOM 15020 O O . LYS A 1 68 ? -4.697 9.121 4.405 1.00 51.42 68 LYS A O 9
ATOM 15039 N N . GLU A 1 69 ? -4.312 6.916 4.670 1.00 30.30 69 GLU A N 9
ATOM 15040 C CA . GLU A 1 69 ? -4.927 6.834 6.010 1.00 34.40 69 GLU A CA 9
ATOM 15041 C C . GLU A 1 69 ? -6.407 7.289 6.015 1.00 11.21 69 GLU A C 9
ATOM 15042 O O . GLU A 1 69 ? -6.818 8.090 6.857 1.00 3.14 69 GLU A O 9
ATOM 15054 N N . PHE A 1 70 ? -7.202 6.764 5.076 1.00 2.43 70 PHE A N 9
ATOM 15055 C CA . PHE A 1 70 ? -8.649 7.060 5.024 1.00 0.14 70 PHE A CA 9
ATOM 15056 C C . PHE A 1 70 ? -9.440 6.288 6.108 1.00 44.05 70 PHE A C 9
ATOM 15057 O O . PHE A 1 70 ? -8.862 5.750 7.055 1.00 34.14 70 PHE A O 9
ATOM 15074 N N . ASP A 1 71 ? -10.770 6.257 5.967 1.00 51.35 71 ASP A N 9
ATOM 15075 C CA . ASP A 1 71 ? -11.648 5.537 6.910 1.00 51.05 71 ASP A CA 9
ATOM 15076 C C . ASP A 1 71 ? -11.916 4.080 6.470 1.00 41.11 71 ASP A C 9
ATOM 15077 O O . ASP A 1 71 ? -11.802 3.739 5.292 1.00 62.44 71 ASP A O 9
ATOM 15086 N N . TYR A 1 72 ? -12.309 3.240 7.434 1.00 15.54 72 TYR A N 9
ATOM 15087 C CA . TYR A 1 72 ? -12.567 1.806 7.198 1.00 64.33 72 TYR A CA 9
ATOM 15088 C C . TYR A 1 72 ? -13.685 1.559 6.158 1.00 22.51 72 TYR A C 9
ATOM 15089 O O . TYR A 1 72 ? -13.770 0.483 5.551 1.00 12.43 72 TYR A O 9
ATOM 15107 N N . ASN A 1 73 ? -14.549 2.546 5.959 1.00 44.32 73 ASN A N 9
ATOM 15108 C CA . ASN A 1 73 ? -15.656 2.427 5.000 1.00 62.50 73 ASN A CA 9
ATOM 15109 C C . ASN A 1 73 ? -15.491 3.410 3.833 1.00 12.23 73 ASN A C 9
ATOM 15110 O O . ASN A 1 73 ? -16.454 3.728 3.133 1.00 4.51 73 ASN A O 9
ATOM 15121 N N . ALA A 1 74 ? -14.262 3.873 3.614 1.00 45.51 74 ALA A N 9
ATOM 15122 C CA . ALA A 1 74 ? -13.970 4.824 2.536 1.00 41.52 74 ALA A CA 9
ATOM 15123 C C . ALA A 1 74 ? -13.858 4.123 1.174 1.00 14.25 74 ALA A C 9
ATOM 15124 O O . ALA A 1 74 ? -12.988 3.269 0.970 1.00 53.24 74 ALA A O 9
ATOM 15131 N N . ARG A 1 75 ? -14.750 4.481 0.251 1.00 32.55 75 ARG A N 9
ATOM 15132 C CA . ARG A 1 75 ? -14.732 3.934 -1.111 1.00 63.11 75 ARG A CA 9
ATOM 15133 C C . ARG A 1 75 ? -13.573 4.529 -1.929 1.00 12.13 75 ARG A C 9
ATOM 15134 O O . ARG A 1 75 ? -13.580 5.719 -2.259 1.00 21.42 75 ARG A O 9
ATOM 15155 N N . VAL A 1 76 ? -12.579 3.699 -2.249 1.00 34.10 76 VAL A N 9
ATOM 15156 C CA . VAL A 1 76 ? -11.373 4.145 -2.961 1.00 11.05 76 VAL A CA 9
ATOM 15157 C C . VAL A 1 76 ? -11.217 3.465 -4.335 1.00 22.23 76 VAL A C 9
ATOM 15158 O O . VAL A 1 76 ? -11.801 2.413 -4.598 1.00 21.23 76 VAL A O 9
ATOM 15171 N N . GLU A 1 77 ? -10.432 4.088 -5.215 1.00 45.23 77 GLU A N 9
ATOM 15172 C CA . GLU A 1 77 ? -10.077 3.490 -6.508 1.00 43.32 77 GLU A CA 9
ATOM 15173 C C . GLU A 1 77 ? -8.578 3.675 -6.808 1.00 11.33 77 GLU A C 9
ATOM 15174 O O . GLU A 1 77 ? -7.948 4.627 -6.336 1.00 0.23 77 GLU A O 9
ATOM 15186 N N . LEU A 1 78 ? -8.011 2.761 -7.591 1.00 61.21 78 LEU A N 9
ATOM 15187 C CA . LEU A 1 78 ? -6.564 2.744 -7.842 1.00 11.10 78 LEU A CA 9
ATOM 15188 C C . LEU A 1 78 ? -6.195 3.357 -9.199 1.00 52.04 78 LEU A C 9
ATOM 15189 O O . LEU A 1 78 ? -6.857 3.120 -10.209 1.00 10.12 78 LEU A O 9
ATOM 15205 N N . ILE A 1 79 ? -5.120 4.142 -9.209 1.00 2.14 79 ILE A N 9
ATOM 15206 C CA . ILE A 1 79 ? -4.588 4.733 -10.441 1.00 44.12 79 ILE A CA 9
ATOM 15207 C C . ILE A 1 79 ? -3.620 3.758 -11.139 1.00 75.14 79 ILE A C 9
ATOM 15208 O O . ILE A 1 79 ? -2.537 3.481 -10.629 1.00 24.22 79 ILE A O 9
ATOM 15224 N N . ASN A 1 80 ? -4.029 3.242 -12.304 1.00 22.30 80 ASN A N 9
ATOM 15225 C CA . ASN A 1 80 ? -3.247 2.245 -13.067 1.00 51.31 80 ASN A CA 9
ATOM 15226 C C . ASN A 1 80 ? -2.720 1.086 -12.184 1.00 54.01 80 ASN A C 9
ATOM 15227 O O . ASN A 1 80 ? -1.520 0.988 -11.918 1.00 50.05 80 ASN A O 9
ATOM 15238 N N . PRO A 1 81 ? -3.618 0.201 -11.705 1.00 30.12 81 PRO A N 9
ATOM 15239 C CA . PRO A 1 81 ? -3.237 -0.969 -10.891 1.00 1.33 81 PRO A CA 9
ATOM 15240 C C . PRO A 1 81 ? -2.737 -2.171 -11.727 1.00 43.52 81 PRO A C 9
ATOM 15241 O O . PRO A 1 81 ? -3.121 -2.346 -12.886 1.00 51.33 81 PRO A O 9
ATOM 15252 N N . ILE A 1 82 ? -1.869 -2.991 -11.123 1.00 42.02 82 ILE A N 9
ATOM 15253 C CA . ILE A 1 82 ? -1.380 -4.232 -11.745 1.00 73.42 82 ILE A CA 9
ATOM 15254 C C . ILE A 1 82 ? -1.259 -5.363 -10.704 1.00 31.12 82 ILE A C 9
ATOM 15255 O O . ILE A 1 82 ? -0.839 -5.136 -9.567 1.00 72.11 82 ILE A O 9
ATOM 15271 N N . ALA A 1 83 ? -1.636 -6.578 -11.096 1.00 42.11 83 ALA A N 9
ATOM 15272 C CA . ALA A 1 83 ? -1.518 -7.745 -10.214 1.00 3.24 83 ALA A CA 9
ATOM 15273 C C . ALA A 1 83 ? -0.143 -8.421 -10.373 1.00 55.53 83 ALA A C 9
ATOM 15274 O O . ALA A 1 83 ? 0.092 -9.151 -11.341 1.00 42.35 83 ALA A O 9
ATOM 15281 N N . ASP A 1 84 ? 0.752 -8.183 -9.415 1.00 64.52 84 ASP A N 9
ATOM 15282 C CA . ASP A 1 84 ? 2.142 -8.658 -9.499 1.00 73.33 84 ASP A CA 9
ATOM 15283 C C . ASP A 1 84 ? 2.244 -10.175 -9.199 1.00 61.43 84 ASP A C 9
ATOM 15284 O O . ASP A 1 84 ? 1.303 -10.786 -8.688 1.00 63.43 84 ASP A O 9
ATOM 15293 N N . THR A 1 85 ? 3.397 -10.777 -9.511 1.00 53.43 85 THR A N 9
ATOM 15294 C CA . THR A 1 85 ? 3.592 -12.227 -9.338 1.00 42.24 85 THR A CA 9
ATOM 15295 C C . THR A 1 85 ? 4.840 -12.564 -8.501 1.00 40.34 85 THR A C 9
ATOM 15296 O O . THR A 1 85 ? 5.078 -13.732 -8.191 1.00 25.32 85 THR A O 9
ATOM 15307 N N . VAL A 1 86 ? 5.622 -11.550 -8.119 1.00 74.14 86 VAL A N 9
ATOM 15308 C CA . VAL A 1 86 ? 6.867 -11.772 -7.359 1.00 23.11 86 VAL A CA 9
ATOM 15309 C C . VAL A 1 86 ? 6.649 -12.603 -6.076 1.00 20.31 86 VAL A C 9
ATOM 15310 O O . VAL A 1 86 ? 7.586 -13.207 -5.550 1.00 4.13 86 VAL A O 9
ATOM 15323 N N . ALA A 1 87 ? 5.413 -12.628 -5.575 1.00 44.30 87 ALA A N 9
ATOM 15324 C CA . ALA A 1 87 ? 5.063 -13.458 -4.418 1.00 51.15 87 ALA A CA 9
ATOM 15325 C C . ALA A 1 87 ? 5.142 -14.957 -4.761 1.00 43.42 87 ALA A C 9
ATOM 15326 O O . ALA A 1 87 ? 5.750 -15.740 -4.034 1.00 75.30 87 ALA A O 9
ATOM 15333 N N . THR A 1 88 ? 4.545 -15.346 -5.890 1.00 55.24 88 THR A N 9
ATOM 15334 C CA . THR A 1 88 ? 4.524 -16.755 -6.313 1.00 41.04 88 THR A CA 9
ATOM 15335 C C . THR A 1 88 ? 5.891 -17.211 -6.847 1.00 12.14 88 THR A C 9
ATOM 15336 O O . THR A 1 88 ? 6.113 -18.399 -7.068 1.00 42.25 88 THR A O 9
ATOM 15347 N N . ALA A 1 89 ? 6.798 -16.256 -7.057 1.00 23.50 89 ALA A N 9
ATOM 15348 C CA . ALA A 1 89 ? 8.167 -16.564 -7.491 1.00 64.03 89 ALA A CA 9
ATOM 15349 C C . ALA A 1 89 ? 8.977 -17.223 -6.361 1.00 1.40 89 ALA A C 9
ATOM 15350 O O . ALA A 1 89 ? 9.765 -18.143 -6.600 1.00 21.33 89 ALA A O 9
ATOM 15357 N N . THR A 1 90 ? 8.778 -16.747 -5.132 1.00 32.25 90 THR A N 9
ATOM 15358 C CA . THR A 1 90 ? 9.441 -17.333 -3.954 1.00 10.11 90 THR A CA 9
ATOM 15359 C C . THR A 1 90 ? 8.664 -18.550 -3.442 1.00 45.22 90 THR A C 9
ATOM 15360 O O . THR A 1 90 ? 9.246 -19.576 -3.085 1.00 4.34 90 THR A O 9
ATOM 15371 N N . TYR A 1 91 ? 7.337 -18.421 -3.397 1.00 73.52 91 TYR A N 9
ATOM 15372 C CA . TYR A 1 91 ? 6.454 -19.525 -3.011 1.00 73.40 91 TYR A CA 9
ATOM 15373 C C . TYR A 1 91 ? 6.513 -20.686 -4.021 1.00 52.32 91 TYR A C 9
ATOM 15374 O O . TYR A 1 91 ? 6.887 -20.510 -5.180 1.00 11.13 91 TYR A O 9
ATOM 15392 N N . GLN A 1 92 ? 6.115 -21.874 -3.567 1.00 1.22 92 GLN A N 9
ATOM 15393 C CA . GLN A 1 92 ? 6.006 -23.053 -4.438 1.00 32.32 92 GLN A CA 9
ATOM 15394 C C . GLN A 1 92 ? 4.604 -23.106 -5.086 1.00 61.32 92 GLN A C 9
ATOM 15395 O O . GLN A 1 92 ? 4.151 -24.153 -5.550 1.00 13.22 92 GLN A O 9
ATOM 15409 N N . GLY A 1 93 ? 3.932 -21.957 -5.134 1.00 2.52 93 GLY A N 9
ATOM 15410 C CA . GLY A 1 93 ? 2.542 -21.908 -5.578 1.00 1.23 93 GLY A CA 9
ATOM 15411 C C . GLY A 1 93 ? 1.576 -22.479 -4.540 1.00 75.34 93 GLY A C 9
ATOM 15412 O O . GLY A 1 93 ? 0.530 -23.031 -4.886 1.00 12.43 93 GLY A O 9
ATOM 15416 N N . ALA A 1 94 ? 1.926 -22.333 -3.261 1.00 53.12 94 ALA A N 9
ATOM 15417 C CA . ALA A 1 94 ? 1.147 -22.918 -2.162 1.00 53.24 94 ALA A CA 9
ATOM 15418 C C . ALA A 1 94 ? 0.060 -21.965 -1.638 1.00 50.01 94 ALA A C 9
ATOM 15419 O O . ALA A 1 94 ? -1.109 -22.339 -1.528 1.00 4.01 94 ALA A O 9
ATOM 15426 N N . ASP A 1 95 ? 0.444 -20.735 -1.310 1.00 51.42 95 ASP A N 9
ATOM 15427 C CA . ASP A 1 95 ? -0.500 -19.758 -0.750 1.00 64.11 95 ASP A CA 9
ATOM 15428 C C . ASP A 1 95 ? -0.711 -18.566 -1.699 1.00 3.33 95 ASP A C 9
ATOM 15429 O O . ASP A 1 95 ? 0.103 -18.316 -2.591 1.00 23.03 95 ASP A O 9
ATOM 15438 N N . VAL A 1 96 ? -1.803 -17.823 -1.489 1.00 34.01 96 VAL A N 9
ATOM 15439 C CA . VAL A 1 96 ? -2.208 -16.756 -2.413 1.00 60.43 96 VAL A CA 9
ATOM 15440 C C . VAL A 1 96 ? -2.265 -15.364 -1.748 1.00 73.34 96 VAL A C 9
ATOM 15441 O O . VAL A 1 96 ? -3.016 -14.495 -2.192 1.00 64.03 96 VAL A O 9
ATOM 15454 N N . ASP A 1 97 ? -1.480 -15.145 -0.692 1.00 71.34 97 ASP A N 9
ATOM 15455 C CA . ASP A 1 97 ? -1.326 -13.797 -0.123 1.00 3.21 97 ASP A CA 9
ATOM 15456 C C . ASP A 1 97 ? -0.610 -12.886 -1.151 1.00 20.41 97 ASP A C 9
ATOM 15457 O O . ASP A 1 97 ? 0.621 -12.894 -1.256 1.00 52.31 97 ASP A O 9
ATOM 15466 N N . TRP A 1 98 ? -1.396 -12.121 -1.921 1.00 72.10 98 TRP A N 9
ATOM 15467 C CA . TRP A 1 98 ? -0.885 -11.457 -3.135 1.00 54.32 98 TRP A CA 9
ATOM 15468 C C . TRP A 1 98 ? -1.038 -9.924 -3.116 1.00 3.43 98 TRP A C 9
ATOM 15469 O O . TRP A 1 98 ? -1.870 -9.354 -2.396 1.00 74.35 98 TRP A O 9
ATOM 15490 N N . TYR A 1 99 ? -0.227 -9.269 -3.959 1.00 75.02 99 TYR A N 9
ATOM 15491 C CA . TYR A 1 99 ? -0.136 -7.804 -4.004 1.00 74.31 99 TYR A CA 9
ATOM 15492 C C . TYR A 1 99 ? -0.615 -7.217 -5.346 1.00 52.02 99 TYR A C 9
ATOM 15493 O O . TYR A 1 99 ? -0.176 -7.640 -6.419 1.00 30.24 99 TYR A O 9
ATOM 15511 N N . ILE A 1 100 ? -1.510 -6.235 -5.267 1.00 13.53 100 ILE A N 9
ATOM 15512 C CA . ILE A 1 100 ? -1.893 -5.425 -6.426 1.00 54.15 100 ILE A CA 9
ATOM 15513 C C . ILE A 1 100 ? -1.225 -4.040 -6.336 1.00 1.32 100 ILE A C 9
ATOM 15514 O O . ILE A 1 100 ? -1.588 -3.213 -5.501 1.00 64.02 100 ILE A O 9
ATOM 15530 N N . LYS A 1 101 ? -0.237 -3.804 -7.186 1.00 50.55 101 LYS A N 9
ATOM 15531 C CA . LYS A 1 101 ? 0.563 -2.573 -7.131 1.00 52.14 101 LYS A CA 9
ATOM 15532 C C . LYS A 1 101 ? -0.001 -1.494 -8.067 1.00 71.45 101 LYS A C 9
ATOM 15533 O O . LYS A 1 101 ? -0.405 -1.786 -9.189 1.00 41.41 101 LYS A O 9
ATOM 15552 N N . ALA A 1 102 ? -0.027 -0.249 -7.601 1.00 42.45 102 ALA A N 9
ATOM 15553 C CA . ALA A 1 102 ? -0.639 0.845 -8.367 1.00 44.12 102 ALA A CA 9
ATOM 15554 C C . ALA A 1 102 ? 0.215 2.121 -8.356 1.00 62.44 102 ALA A C 9
ATOM 15555 O O . ALA A 1 102 ? 1.210 2.219 -7.634 1.00 2.24 102 ALA A O 9
ATOM 15562 N N . ASP A 1 103 ? -0.192 3.094 -9.164 1.00 2.14 103 ASP A N 9
ATOM 15563 C CA . ASP A 1 103 ? 0.485 4.391 -9.236 1.00 44.31 103 ASP A CA 9
ATOM 15564 C C . ASP A 1 103 ? 0.127 5.276 -8.026 1.00 25.32 103 ASP A C 9
ATOM 15565 O O . ASP A 1 103 ? 0.993 5.945 -7.451 1.00 64.33 103 ASP A O 9
ATOM 15574 N N . ASP A 1 104 ? -1.157 5.278 -7.657 1.00 20.44 104 ASP A N 9
ATOM 15575 C CA . ASP A 1 104 ? -1.656 6.086 -6.535 1.00 53.33 104 ASP A CA 9
ATOM 15576 C C . ASP A 1 104 ? -3.051 5.606 -6.083 1.00 50.03 104 ASP A C 9
ATOM 15577 O O . ASP A 1 104 ? -3.767 4.946 -6.836 1.00 14.42 104 ASP A O 9
ATOM 15586 N N . ILE A 1 105 ? -3.421 5.933 -4.844 1.00 45.23 105 ILE A N 9
ATOM 15587 C CA . ILE A 1 105 ? -4.715 5.529 -4.276 1.00 15.33 105 ILE A CA 9
ATOM 15588 C C . ILE A 1 105 ? -5.583 6.757 -3.959 1.00 41.45 105 ILE A C 9
ATOM 15589 O O . ILE A 1 105 ? -5.227 7.571 -3.102 1.00 43.24 105 ILE A O 9
ATOM 15605 N N . VAL A 1 106 ? -6.716 6.883 -4.645 1.00 51.43 106 VAL A N 9
ATOM 15606 C CA . VAL A 1 106 ? -7.638 8.012 -4.433 1.00 33.13 106 VAL A CA 9
ATOM 15607 C C . VAL A 1 106 ? -9.045 7.521 -4.054 1.00 32.31 106 VAL A C 9
ATOM 15608 O O . VAL A 1 106 ? -9.292 6.320 -3.971 1.00 14.44 106 VAL A O 9
ATOM 15621 N N . LEU A 1 107 ? -9.965 8.456 -3.818 1.00 23.33 107 LEU A N 9
ATOM 15622 C CA . LEU A 1 107 ? -11.358 8.110 -3.497 1.00 63.20 107 LEU A CA 9
ATOM 15623 C C . LEU A 1 107 ? -12.185 7.920 -4.779 1.00 74.23 107 LEU A C 9
ATOM 15624 O O . LEU A 1 107 ? -12.004 8.645 -5.756 1.00 31.51 107 LEU A O 9
ATOM 15640 N N . THR A 1 108 ? -13.093 6.947 -4.769 1.00 11.11 108 THR A N 9
ATOM 15641 C CA . THR A 1 108 ? -13.933 6.674 -5.940 1.00 74.41 108 THR A CA 9
ATOM 15642 C C . THR A 1 108 ? -14.921 7.822 -6.187 1.00 53.22 108 THR A C 9
ATOM 15643 O O . THR A 1 108 ? -15.766 8.123 -5.342 1.00 1.11 108 THR A O 9
ATOM 15654 N N . LEU A 1 109 ? -14.832 8.439 -7.363 1.00 13.31 109 LEU A N 9
ATOM 15655 C CA . LEU A 1 109 ? -15.585 9.667 -7.667 1.00 42.50 109 LEU A CA 9
ATOM 15656 C C . LEU A 1 109 ? -17.044 9.396 -8.098 1.00 63.51 109 LEU A C 9
ATOM 15657 O O . LEU A 1 109 ? -17.609 10.136 -8.910 1.00 1.35 109 LEU A O 9
ATOM 15673 N N . GLU A 1 110 ? -17.659 8.361 -7.525 1.00 63.44 110 GLU A N 9
ATOM 15674 C CA . GLU A 1 110 ? -19.081 8.055 -7.778 1.00 63.05 110 GLU A CA 9
ATOM 15675 C C . GLU A 1 110 ? -19.937 8.243 -6.497 1.00 44.23 110 GLU A C 9
ATOM 15676 O O . GLU A 1 110 ? -20.277 7.236 -5.827 1.00 38.16 110 GLU A O 9
ATOM 15688 N N . MET A 1 1 ? -37.511 -9.624 -17.426 1.00 15.21 1 MET A N 10
ATOM 15689 C CA . MET A 1 1 ? -36.927 -8.306 -17.055 1.00 61.23 1 MET A CA 10
ATOM 15690 C C . MET A 1 1 ? -35.643 -8.026 -17.853 1.00 61.30 1 MET A C 10
ATOM 15691 O O . MET A 1 1 ? -35.591 -7.080 -18.639 1.00 54.23 1 MET A O 10
ATOM 15707 N N . MET A 1 2 ? -34.614 -8.849 -17.662 1.00 30.11 2 MET A N 10
ATOM 15708 C CA . MET A 1 2 ? -33.371 -8.719 -18.436 1.00 51.45 2 MET A CA 10
ATOM 15709 C C . MET A 1 2 ? -32.979 -10.064 -19.072 1.00 74.44 2 MET A C 10
ATOM 15710 O O . MET A 1 2 ? -32.640 -11.024 -18.378 1.00 32.23 2 MET A O 10
ATOM 15724 N N . ARG A 1 3 ? -33.040 -10.131 -20.397 1.00 15.21 3 ARG A N 10
ATOM 15725 C CA . ARG A 1 3 ? -32.746 -11.370 -21.118 1.00 62.43 3 ARG A CA 10
ATOM 15726 C C . ARG A 1 3 ? -31.260 -11.440 -21.506 1.00 34.13 3 ARG A C 10
ATOM 15727 O O . ARG A 1 3 ? -30.853 -10.981 -22.576 1.00 73.10 3 ARG A O 10
ATOM 15748 N N . LEU A 1 4 ? -30.452 -11.987 -20.604 1.00 43.03 4 LEU A N 10
ATOM 15749 C CA . LEU A 1 4 ? -29.003 -12.109 -20.806 1.00 51.31 4 LEU A CA 10
ATOM 15750 C C . LEU A 1 4 ? -28.433 -13.303 -20.028 1.00 75.22 4 LEU A C 10
ATOM 15751 O O . LEU A 1 4 ? -29.096 -13.841 -19.134 1.00 5.21 4 LEU A O 10
ATOM 15767 N N . ALA A 1 5 ? -27.210 -13.718 -20.361 1.00 20.24 5 ALA A N 10
ATOM 15768 C CA . ALA A 1 5 ? -26.604 -14.896 -19.729 1.00 45.11 5 ALA A CA 10
ATOM 15769 C C . ALA A 1 5 ? -25.109 -15.024 -20.064 1.00 53.45 5 ALA A C 10
ATOM 15770 O O . ALA A 1 5 ? -24.737 -15.246 -21.219 1.00 12.34 5 ALA A O 10
ATOM 15777 N N . ASN A 1 6 ? -24.258 -14.894 -19.049 1.00 20.53 6 ASN A N 10
ATOM 15778 C CA . ASN A 1 6 ? -22.812 -15.056 -19.224 1.00 12.11 6 ASN A CA 10
ATOM 15779 C C . ASN A 1 6 ? -22.139 -15.577 -17.939 1.00 33.20 6 ASN A C 10
ATOM 15780 O O . ASN A 1 6 ? -22.679 -15.446 -16.836 1.00 23.43 6 ASN A O 10
ATOM 15791 N N . GLY A 1 7 ? -20.970 -16.193 -18.097 1.00 63.31 7 GLY A N 10
ATOM 15792 C CA . GLY A 1 7 ? -20.208 -16.697 -16.952 1.00 43.41 7 GLY A CA 10
ATOM 15793 C C . GLY A 1 7 ? -18.716 -16.387 -17.055 1.00 23.25 7 GLY A C 10
ATOM 15794 O O . GLY A 1 7 ? -18.018 -16.296 -16.041 1.00 41.23 7 GLY A O 10
ATOM 15798 N N . ILE A 1 8 ? -18.225 -16.244 -18.284 1.00 15.33 8 ILE A N 10
ATOM 15799 C CA . ILE A 1 8 ? -16.828 -15.864 -18.535 1.00 73.03 8 ILE A CA 10
ATOM 15800 C C . ILE A 1 8 ? -16.658 -14.335 -18.546 1.00 71.45 8 ILE A C 10
ATOM 15801 O O . ILE A 1 8 ? -17.641 -13.586 -18.531 1.00 25.52 8 ILE A O 10
ATOM 15817 N N . VAL A 1 9 ? -15.414 -13.872 -18.570 1.00 23.24 9 VAL A N 10
ATOM 15818 C CA . VAL A 1 9 ? -15.132 -12.437 -18.665 1.00 12.43 9 VAL A CA 10
ATOM 15819 C C . VAL A 1 9 ? -15.014 -12.012 -20.136 1.00 13.24 9 VAL A C 10
ATOM 15820 O O . VAL A 1 9 ? -13.937 -12.058 -20.727 1.00 41.00 9 VAL A O 10
ATOM 15833 N N . LEU A 1 10 ? -16.142 -11.636 -20.734 1.00 61.02 10 LEU A N 10
ATOM 15834 C CA . LEU A 1 10 ? -16.177 -11.248 -22.150 1.00 45.03 10 LEU A CA 10
ATOM 15835 C C . LEU A 1 10 ? -15.674 -9.809 -22.363 1.00 5.34 10 LEU A C 10
ATOM 15836 O O . LEU A 1 10 ? -15.220 -9.453 -23.453 1.00 51.13 10 LEU A O 10
ATOM 15852 N N . ASP A 1 11 ? -15.763 -8.979 -21.323 1.00 54.31 11 ASP A N 10
ATOM 15853 C CA . ASP A 1 11 ? -15.244 -7.608 -21.380 1.00 25.12 11 ASP A CA 10
ATOM 15854 C C . ASP A 1 11 ? -13.805 -7.537 -20.832 1.00 11.22 11 ASP A C 10
ATOM 15855 O O . ASP A 1 11 ? -13.164 -8.570 -20.622 1.00 41.45 11 ASP A O 10
ATOM 15864 N N . LYS A 1 12 ? -13.288 -6.326 -20.617 1.00 23.51 12 LYS A N 10
ATOM 15865 C CA . LYS A 1 12 ? -11.879 -6.150 -20.225 1.00 12.20 12 LYS A CA 10
ATOM 15866 C C . LYS A 1 12 ? -11.698 -5.690 -18.772 1.00 42.42 12 LYS A C 10
ATOM 15867 O O . LYS A 1 12 ? -10.735 -6.084 -18.113 1.00 1.12 12 LYS A O 10
ATOM 15886 N N . ASP A 1 13 ? -12.597 -4.844 -18.282 1.00 75.13 13 ASP A N 10
ATOM 15887 C CA . ASP A 1 13 ? -12.470 -4.301 -16.926 1.00 4.14 13 ASP A CA 10
ATOM 15888 C C . ASP A 1 13 ? -12.564 -5.405 -15.855 1.00 2.45 13 ASP A C 10
ATOM 15889 O O . ASP A 1 13 ? -13.653 -5.812 -15.449 1.00 50.12 13 ASP A O 10
ATOM 15898 N N . THR A 1 14 ? -11.403 -5.889 -15.414 1.00 44.15 14 THR A N 10
ATOM 15899 C CA . THR A 1 14 ? -11.322 -6.930 -14.376 1.00 2.11 14 THR A CA 10
ATOM 15900 C C . THR A 1 14 ? -11.303 -6.332 -12.964 1.00 52.12 14 THR A C 10
ATOM 15901 O O . THR A 1 14 ? -11.012 -7.024 -11.985 1.00 53.51 14 THR A O 10
ATOM 15912 N N . THR A 1 15 ? -11.615 -5.046 -12.861 1.00 61.42 15 THR A N 10
ATOM 15913 C CA . THR A 1 15 ? -11.642 -4.349 -11.570 1.00 73.14 15 THR A CA 10
ATOM 15914 C C . THR A 1 15 ? -12.788 -4.863 -10.683 1.00 51.21 15 THR A C 10
ATOM 15915 O O . THR A 1 15 ? -13.898 -5.102 -11.160 1.00 71.11 15 THR A O 10
ATOM 15926 N N . PHE A 1 16 ? -12.521 -5.003 -9.386 1.00 53.43 16 PHE A N 10
ATOM 15927 C CA . PHE A 1 16 ? -13.493 -5.574 -8.437 1.00 62.24 16 PHE A CA 10
ATOM 15928 C C . PHE A 1 16 ? -14.602 -4.562 -8.071 1.00 64.42 16 PHE A C 10
ATOM 15929 O O . PHE A 1 16 ? -15.206 -4.648 -7.001 1.00 11.01 16 PHE A O 10
ATOM 15946 N N . GLY A 1 17 ? -14.885 -3.626 -8.978 1.00 13.23 17 GLY A N 10
ATOM 15947 C CA . GLY A 1 17 ? -15.831 -2.558 -8.690 1.00 3.13 17 GLY A CA 10
ATOM 15948 C C . GLY A 1 17 ? -15.234 -1.486 -7.787 1.00 32.02 17 GLY A C 10
ATOM 15949 O O . GLY A 1 17 ? -14.326 -0.758 -8.188 1.00 74.41 17 GLY A O 10
ATOM 15953 N N . GLU A 1 18 ? -15.745 -1.389 -6.566 1.00 1.51 18 GLU A N 10
ATOM 15954 C CA . GLU A 1 18 ? -15.212 -0.452 -5.577 1.00 44.22 18 GLU A CA 10
ATOM 15955 C C . GLU A 1 18 ? -14.369 -1.186 -4.521 1.00 13.45 18 GLU A C 10
ATOM 15956 O O . GLU A 1 18 ? -14.785 -2.215 -3.979 1.00 23.14 18 GLU A O 10
ATOM 15968 N N . LEU A 1 19 ? -13.176 -0.672 -4.244 1.00 51.03 19 LEU A N 10
ATOM 15969 C CA . LEU A 1 19 ? -12.333 -1.222 -3.180 1.00 65.43 19 LEU A CA 10
ATOM 15970 C C . LEU A 1 19 ? -12.592 -0.464 -1.876 1.00 13.45 19 LEU A C 10
ATOM 15971 O O . LEU A 1 19 ? -12.551 0.761 -1.847 1.00 53.14 19 LEU A O 10
ATOM 15987 N N . LYS A 1 20 ? -12.871 -1.188 -0.799 1.00 75.23 20 LYS A N 10
ATOM 15988 C CA . LYS A 1 20 ? -13.246 -0.548 0.464 1.00 72.44 20 LYS A CA 10
ATOM 15989 C C . LYS A 1 20 ? -12.057 -0.527 1.440 1.00 32.11 20 LYS A C 10
ATOM 15990 O O . LYS A 1 20 ? -11.559 -1.575 1.863 1.00 2.13 20 LYS A O 10
ATOM 16009 N N . PHE A 1 21 ? -11.603 0.685 1.763 1.00 1.14 21 PHE A N 10
ATOM 16010 C CA . PHE A 1 21 ? -10.400 0.902 2.581 1.00 34.43 21 PHE A CA 10
ATOM 16011 C C . PHE A 1 21 ? -10.519 0.276 3.984 1.00 52.12 21 PHE A C 10
ATOM 16012 O O . PHE A 1 21 ? -11.594 0.271 4.583 1.00 24.31 21 PHE A O 10
ATOM 16029 N N . SER A 1 22 ? -9.409 -0.255 4.506 1.00 51.24 22 SER A N 10
ATOM 16030 C CA . SER A 1 22 ? -9.397 -0.821 5.865 1.00 22.34 22 SER A CA 10
ATOM 16031 C C . SER A 1 22 ? -8.367 -0.123 6.766 1.00 21.54 22 SER A C 10
ATOM 16032 O O . SER A 1 22 ? -8.733 0.557 7.728 1.00 21.31 22 SER A O 10
ATOM 16040 N N . ALA A 1 23 ? -7.080 -0.286 6.451 1.00 22.05 23 ALA A N 10
ATOM 16041 C CA . ALA A 1 23 ? -6.005 0.329 7.244 1.00 12.35 23 ALA A CA 10
ATOM 16042 C C . ALA A 1 23 ? -4.673 0.387 6.472 1.00 12.23 23 ALA A C 10
ATOM 16043 O O . ALA A 1 23 ? -4.576 -0.082 5.336 1.00 45.12 23 ALA A O 10
ATOM 16050 N N . LEU A 1 24 ? -3.650 0.968 7.101 1.00 34.51 24 LEU A N 10
ATOM 16051 C CA . LEU A 1 24 ? -2.279 0.916 6.572 1.00 54.03 24 LEU A CA 10
ATOM 16052 C C . LEU A 1 24 ? -1.518 -0.257 7.212 1.00 40.53 24 LEU A C 10
ATOM 16053 O O . LEU A 1 24 ? -1.152 -0.203 8.387 1.00 60.41 24 LEU A O 10
ATOM 16069 N N . ARG A 1 25 ? -1.283 -1.307 6.433 1.00 1.24 25 ARG A N 10
ATOM 16070 C CA . ARG A 1 25 ? -0.683 -2.542 6.952 1.00 22.22 25 ARG A CA 10
ATOM 16071 C C . ARG A 1 25 ? 0.759 -2.330 7.436 1.00 53.13 25 ARG A C 10
ATOM 16072 O O . ARG A 1 25 ? 1.066 -2.548 8.608 1.00 51.33 25 ARG A O 10
ATOM 16093 N N . ARG A 1 26 ? 1.639 -1.905 6.532 1.00 55.41 26 ARG A N 10
ATOM 16094 C CA . ARG A 1 26 ? 3.063 -1.748 6.849 1.00 24.11 26 ARG A CA 10
ATOM 16095 C C . ARG A 1 26 ? 3.807 -0.931 5.783 1.00 63.33 26 ARG A C 10
ATOM 16096 O O . ARG A 1 26 ? 3.584 -1.100 4.586 1.00 14.53 26 ARG A O 10
ATOM 16117 N N . GLU A 1 27 ? 4.685 -0.037 6.232 1.00 13.34 27 GLU A N 10
ATOM 16118 C CA . GLU A 1 27 ? 5.573 0.700 5.329 1.00 22.31 27 GLU A CA 10
ATOM 16119 C C . GLU A 1 27 ? 6.948 0.009 5.259 1.00 21.11 27 GLU A C 10
ATOM 16120 O O . GLU A 1 27 ? 7.760 0.138 6.177 1.00 41.51 27 GLU A O 10
ATOM 16132 N N . VAL A 1 28 ? 7.197 -0.740 4.183 1.00 72.32 28 VAL A N 10
ATOM 16133 C CA . VAL A 1 28 ? 8.454 -1.489 4.043 1.00 71.33 28 VAL A CA 10
ATOM 16134 C C . VAL A 1 28 ? 9.646 -0.541 3.821 1.00 44.53 28 VAL A C 10
ATOM 16135 O O . VAL A 1 28 ? 9.635 0.296 2.914 1.00 64.45 28 VAL A O 10
ATOM 16148 N N . ARG A 1 29 ? 10.671 -0.675 4.657 1.00 4.33 29 ARG A N 10
ATOM 16149 C CA . ARG A 1 29 ? 11.817 0.238 4.630 1.00 42.12 29 ARG A CA 10
ATOM 16150 C C . ARG A 1 29 ? 13.059 -0.401 3.989 1.00 32.30 29 ARG A C 10
ATOM 16151 O O . ARG A 1 29 ? 13.255 -1.620 4.039 1.00 63.03 29 ARG A O 10
ATOM 16172 N N . ILE A 1 30 ? 13.895 0.452 3.409 1.00 3.34 30 ILE A N 10
ATOM 16173 C CA . ILE A 1 30 ? 15.064 0.027 2.635 1.00 43.44 30 ILE A CA 10
ATOM 16174 C C . ILE A 1 30 ? 16.132 -0.655 3.510 1.00 12.03 30 ILE A C 10
ATOM 16175 O O . ILE A 1 30 ? 16.638 -0.069 4.468 1.00 33.14 30 ILE A O 10
ATOM 16191 N N . GLN A 1 31 ? 16.472 -1.898 3.170 1.00 72.30 31 GLN A N 10
ATOM 16192 C CA . GLN A 1 31 ? 17.478 -2.665 3.917 1.00 52.31 31 GLN A CA 10
ATOM 16193 C C . GLN A 1 31 ? 18.844 -2.623 3.208 1.00 63.30 31 GLN A C 10
ATOM 16194 O O . GLN A 1 31 ? 18.935 -2.843 1.998 1.00 72.34 31 GLN A O 10
ATOM 16208 N N . ASN A 1 32 ? 19.904 -2.350 3.971 1.00 34.04 32 ASN A N 10
ATOM 16209 C CA . ASN A 1 32 ? 21.253 -2.190 3.403 1.00 30.23 32 ASN A CA 10
ATOM 16210 C C . ASN A 1 32 ? 21.992 -3.529 3.257 1.00 12.23 32 ASN A C 10
ATOM 16211 O O . ASN A 1 32 ? 21.561 -4.557 3.783 1.00 72.14 32 ASN A O 10
ATOM 16222 N N . GLU A 1 33 ? 23.127 -3.487 2.555 1.00 52.40 33 GLU A N 10
ATOM 16223 C CA . GLU A 1 33 ? 23.949 -4.681 2.303 1.00 23.23 33 GLU A CA 10
ATOM 16224 C C . GLU A 1 33 ? 24.415 -5.331 3.615 1.00 52.05 33 GLU A C 10
ATOM 16225 O O . GLU A 1 33 ? 24.514 -6.554 3.716 1.00 3.14 33 GLU A O 10
ATOM 16237 N N . ASP A 1 34 ? 24.702 -4.495 4.615 1.00 64.52 34 ASP A N 10
ATOM 16238 C CA . ASP A 1 34 ? 25.094 -4.966 5.950 1.00 41.43 34 ASP A CA 10
ATOM 16239 C C . ASP A 1 34 ? 23.994 -5.825 6.606 1.00 44.25 34 ASP A C 10
ATOM 16240 O O . ASP A 1 34 ? 24.282 -6.712 7.410 1.00 10.43 34 ASP A O 10
ATOM 16249 N N . GLY A 1 35 ? 22.742 -5.565 6.245 1.00 14.21 35 GLY A N 10
ATOM 16250 C CA . GLY A 1 35 ? 21.616 -6.233 6.889 1.00 12.51 35 GLY A CA 10
ATOM 16251 C C . GLY A 1 35 ? 20.751 -5.268 7.692 1.00 33.43 35 GLY A C 10
ATOM 16252 O O . GLY A 1 35 ? 19.547 -5.469 7.838 1.00 13.23 35 GLY A O 10
ATOM 16256 N N . SER A 1 36 ? 21.372 -4.210 8.211 1.00 61.11 36 SER A N 10
ATOM 16257 C CA . SER A 1 36 ? 20.644 -3.168 8.950 1.00 64.02 36 SER A CA 10
ATOM 16258 C C . SER A 1 36 ? 19.663 -2.412 8.043 1.00 2.44 36 SER A C 10
ATOM 16259 O O . SER A 1 36 ? 19.953 -2.146 6.872 1.00 52.51 36 SER A O 10
ATOM 16267 N N . VAL A 1 37 ? 18.512 -2.052 8.596 1.00 51.40 37 VAL A N 10
ATOM 16268 C CA . VAL A 1 37 ? 17.457 -1.383 7.833 1.00 75.01 37 VAL A CA 10
ATOM 16269 C C . VAL A 1 37 ? 17.459 0.138 8.069 1.00 35.13 37 VAL A C 10
ATOM 16270 O O . VAL A 1 37 ? 17.578 0.606 9.205 1.00 34.33 37 VAL A O 10
ATOM 16283 N N . SER A 1 38 ? 17.326 0.892 6.984 1.00 42.33 38 SER A N 10
ATOM 16284 C CA . SER A 1 38 ? 17.313 2.362 7.032 1.00 43.21 38 SER A CA 10
ATOM 16285 C C . SER A 1 38 ? 15.922 2.901 7.395 1.00 13.02 38 SER A C 10
ATOM 16286 O O . SER A 1 38 ? 14.913 2.221 7.208 1.00 13.12 38 SER A O 10
ATOM 16294 N N . ASP A 1 39 ? 15.871 4.133 7.904 1.00 32.50 39 ASP A N 10
ATOM 16295 C CA . ASP A 1 39 ? 14.592 4.795 8.191 1.00 62.44 39 ASP A CA 10
ATOM 16296 C C . ASP A 1 39 ? 13.913 5.258 6.893 1.00 60.23 39 ASP A C 10
ATOM 16297 O O . ASP A 1 39 ? 12.768 5.719 6.901 1.00 31.44 39 ASP A O 10
ATOM 16306 N N . GLU A 1 40 ? 14.642 5.146 5.784 1.00 33.15 40 GLU A N 10
ATOM 16307 C CA . GLU A 1 40 ? 14.109 5.461 4.456 1.00 1.24 40 GLU A CA 10
ATOM 16308 C C . GLU A 1 40 ? 13.125 4.375 3.988 1.00 31.35 40 GLU A C 10
ATOM 16309 O O . GLU A 1 40 ? 13.417 3.182 4.065 1.00 1.13 40 GLU A O 10
ATOM 16321 N N . ILE A 1 41 ? 11.966 4.791 3.492 1.00 1.00 41 ILE A N 10
ATOM 16322 C CA . ILE A 1 41 ? 10.903 3.852 3.110 1.00 74.15 41 ILE A CA 10
ATOM 16323 C C . ILE A 1 41 ? 10.915 3.572 1.598 1.00 54.40 41 ILE A C 10
ATOM 16324 O O . ILE A 1 41 ? 11.292 4.432 0.799 1.00 15.22 41 ILE A O 10
ATOM 16340 N N . LYS A 1 42 ? 10.514 2.363 1.211 1.00 32.14 42 LYS A N 10
ATOM 16341 C CA . LYS A 1 42 ? 10.442 1.980 -0.203 1.00 22.52 42 LYS A CA 10
ATOM 16342 C C . LYS A 1 42 ? 8.988 2.005 -0.710 1.00 24.24 42 LYS A C 10
ATOM 16343 O O . LYS A 1 42 ? 8.670 2.699 -1.676 1.00 22.14 42 LYS A O 10
ATOM 16362 N N . GLU A 1 43 ? 8.115 1.234 -0.057 1.00 5.20 43 GLU A N 10
ATOM 16363 C CA . GLU A 1 43 ? 6.682 1.197 -0.398 1.00 2.21 43 GLU A CA 10
ATOM 16364 C C . GLU A 1 43 ? 5.810 1.108 0.868 1.00 13.20 43 GLU A C 10
ATOM 16365 O O . GLU A 1 43 ? 6.242 0.589 1.898 1.00 10.12 43 GLU A O 10
ATOM 16377 N N . ARG A 1 44 ? 4.586 1.627 0.789 1.00 14.30 44 ARG A N 10
ATOM 16378 C CA . ARG A 1 44 ? 3.635 1.553 1.909 1.00 64.34 44 ARG A CA 10
ATOM 16379 C C . ARG A 1 44 ? 2.393 0.726 1.533 1.00 33.33 44 ARG A C 10
ATOM 16380 O O . ARG A 1 44 ? 1.640 1.081 0.624 1.00 3.21 44 ARG A O 10
ATOM 16401 N N . THR A 1 45 ? 2.199 -0.387 2.242 1.00 14.13 45 THR A N 10
ATOM 16402 C CA . THR A 1 45 ? 1.120 -1.343 1.948 1.00 73.14 45 THR A CA 10
ATOM 16403 C C . THR A 1 45 ? -0.167 -1.040 2.732 1.00 62.32 45 THR A C 10
ATOM 16404 O O . THR A 1 45 ? -0.159 -0.979 3.963 1.00 30.41 45 THR A O 10
ATOM 16415 N N . TYR A 1 46 ? -1.267 -0.859 2.004 1.00 14.25 46 TYR A N 10
ATOM 16416 C CA . TYR A 1 46 ? -2.599 -0.676 2.597 1.00 22.11 46 TYR A CA 10
ATOM 16417 C C . TYR A 1 46 ? -3.444 -1.957 2.459 1.00 25.23 46 TYR A C 10
ATOM 16418 O O . TYR A 1 46 ? -3.306 -2.699 1.482 1.00 70.24 46 TYR A O 10
ATOM 16436 N N . ASP A 1 47 ? -4.321 -2.204 3.429 1.00 31.24 47 ASP A N 10
ATOM 16437 C CA . ASP A 1 47 ? -5.265 -3.329 3.353 1.00 14.14 47 ASP A CA 10
ATOM 16438 C C . ASP A 1 47 ? -6.615 -2.873 2.776 1.00 75.54 47 ASP A C 10
ATOM 16439 O O . ASP A 1 47 ? -7.273 -1.983 3.329 1.00 32.35 47 ASP A O 10
ATOM 16448 N N . LEU A 1 48 ? -7.029 -3.476 1.663 1.00 30.34 48 LEU A N 10
ATOM 16449 C CA . LEU A 1 48 ? -8.330 -3.172 1.047 1.00 71.32 48 LEU A CA 10
ATOM 16450 C C . LEU A 1 48 ? -9.177 -4.448 0.900 1.00 65.21 48 LEU A C 10
ATOM 16451 O O . LEU A 1 48 ? -8.644 -5.533 0.673 1.00 24.01 48 LEU A O 10
ATOM 16467 N N . LYS A 1 49 ? -10.497 -4.322 1.044 1.00 4.53 49 LYS A N 10
ATOM 16468 C CA . LYS A 1 49 ? -11.409 -5.456 0.815 1.00 22.04 49 LYS A CA 10
ATOM 16469 C C . LYS A 1 49 ? -12.281 -5.219 -0.426 1.00 54.13 49 LYS A C 10
ATOM 16470 O O . LYS A 1 49 ? -12.723 -4.097 -0.687 1.00 0.43 49 LYS A O 10
ATOM 16489 N N . SER A 1 50 ? -12.520 -6.281 -1.191 1.00 73.23 50 SER A N 10
ATOM 16490 C CA . SER A 1 50 ? -13.302 -6.190 -2.435 1.00 41.33 50 SER A CA 10
ATOM 16491 C C . SER A 1 50 ? -14.696 -6.807 -2.278 1.00 63.11 50 SER A C 10
ATOM 16492 O O . SER A 1 50 ? -14.917 -7.667 -1.422 1.00 61.43 50 SER A O 10
ATOM 16500 N N . LYS A 1 51 ? -15.642 -6.361 -3.104 1.00 33.40 51 LYS A N 10
ATOM 16501 C CA . LYS A 1 51 ? -16.995 -6.932 -3.104 1.00 65.12 51 LYS A CA 10
ATOM 16502 C C . LYS A 1 51 ? -17.111 -8.094 -4.103 1.00 4.13 51 LYS A C 10
ATOM 16503 O O . LYS A 1 51 ? -16.332 -8.192 -5.054 1.00 13.11 51 LYS A O 10
ATOM 16522 N N . GLY A 1 52 ? -18.084 -8.976 -3.883 1.00 42.01 52 GLY A N 10
ATOM 16523 C CA . GLY A 1 52 ? -18.231 -10.160 -4.727 1.00 70.31 52 GLY A CA 10
ATOM 16524 C C . GLY A 1 52 ? -17.227 -11.251 -4.363 1.00 21.51 52 GLY A C 10
ATOM 16525 O O . GLY A 1 52 ? -17.606 -12.358 -3.964 1.00 42.35 52 GLY A O 10
ATOM 16529 N N . GLN A 1 53 ? -15.939 -10.934 -4.497 1.00 73.15 53 GLN A N 10
ATOM 16530 C CA . GLN A 1 53 ? -14.862 -11.823 -4.053 1.00 20.44 53 GLN A CA 10
ATOM 16531 C C . GLN A 1 53 ? -14.790 -11.871 -2.518 1.00 63.14 53 GLN A C 10
ATOM 16532 O O . GLN A 1 53 ? -14.273 -12.831 -1.946 1.00 43.12 53 GLN A O 10
ATOM 16546 N N . GLY A 1 54 ? -15.289 -10.808 -1.872 1.00 40.33 54 GLY A N 10
ATOM 16547 C CA . GLY A 1 54 ? -15.408 -10.766 -0.412 1.00 50.53 54 GLY A CA 10
ATOM 16548 C C . GLY A 1 54 ? -14.126 -11.135 0.333 1.00 30.42 54 GLY A C 10
ATOM 16549 O O . GLY A 1 54 ? -14.169 -11.848 1.336 1.00 1.35 54 GLY A O 10
ATOM 16553 N N . ARG A 1 55 ? -12.990 -10.634 -0.140 1.00 33.24 55 ARG A N 10
ATOM 16554 C CA . ARG A 1 55 ? -11.687 -10.996 0.436 1.00 75.12 55 ARG A CA 10
ATOM 16555 C C . ARG A 1 55 ? -10.761 -9.776 0.547 1.00 41.14 55 ARG A C 10
ATOM 16556 O O . ARG A 1 55 ? -11.047 -8.710 -0.007 1.00 10.02 55 ARG A O 10
ATOM 16577 N N . MET A 1 56 ? -9.652 -9.938 1.268 1.00 41.53 56 MET A N 10
ATOM 16578 C CA . MET A 1 56 ? -8.689 -8.850 1.453 1.00 5.41 56 MET A CA 10
ATOM 16579 C C . MET A 1 56 ? -7.539 -8.923 0.435 1.00 74.20 56 MET A C 10
ATOM 16580 O O . MET A 1 56 ? -7.135 -10.002 -0.005 1.00 51.14 56 MET A O 10
ATOM 16594 N N . ILE A 1 57 ? -7.027 -7.754 0.069 1.00 72.53 57 ILE A N 10
ATOM 16595 C CA . ILE A 1 57 ? -5.900 -7.626 -0.867 1.00 42.11 57 ILE A CA 10
ATOM 16596 C C . ILE A 1 57 ? -4.838 -6.685 -0.276 1.00 1.32 57 ILE A C 10
ATOM 16597 O O . ILE A 1 57 ? -5.180 -5.783 0.493 1.00 34.21 57 ILE A O 10
ATOM 16613 N N . GLN A 1 58 ? -3.551 -6.866 -0.615 1.00 54.50 58 GLN A N 10
ATOM 16614 C CA . GLN A 1 58 ? -2.537 -5.942 -0.095 1.00 12.32 58 GLN A CA 10
ATOM 16615 C C . GLN A 1 58 ? -2.029 -4.999 -1.190 1.00 53.14 58 GLN A C 10
ATOM 16616 O O . GLN A 1 58 ? -1.272 -5.390 -2.063 1.00 71.35 58 GLN A O 10
ATOM 16630 N N . VAL A 1 59 ? -2.464 -3.747 -1.136 1.00 44.40 59 VAL A N 10
ATOM 16631 C CA . VAL A 1 59 ? -2.105 -2.757 -2.153 1.00 5.34 59 VAL A CA 10
ATOM 16632 C C . VAL A 1 59 ? -0.889 -1.936 -1.724 1.00 22.13 59 VAL A C 10
ATOM 16633 O O . VAL A 1 59 ? -0.912 -1.276 -0.688 1.00 21.11 59 VAL A O 10
ATOM 16646 N N . SER A 1 60 ? 0.174 -1.972 -2.519 1.00 72.05 60 SER A N 10
ATOM 16647 C CA . SER A 1 60 ? 1.401 -1.238 -2.180 1.00 50.35 60 SER A CA 10
ATOM 16648 C C . SER A 1 60 ? 1.669 -0.106 -3.172 1.00 33.12 60 SER A C 10
ATOM 16649 O O . SER A 1 60 ? 1.597 -0.288 -4.391 1.00 43.30 60 SER A O 10
ATOM 16657 N N . ILE A 1 61 ? 1.955 1.074 -2.636 1.00 11.13 61 ILE A N 10
ATOM 16658 C CA . ILE A 1 61 ? 2.331 2.230 -3.448 1.00 23.41 61 ILE A CA 10
ATOM 16659 C C . ILE A 1 61 ? 3.707 2.764 -3.012 1.00 24.31 61 ILE A C 10
ATOM 16660 O O . ILE A 1 61 ? 4.056 2.700 -1.829 1.00 24.52 61 ILE A O 10
ATOM 16676 N N . PRO A 1 62 ? 4.516 3.273 -3.962 1.00 61.15 62 PRO A N 10
ATOM 16677 C CA . PRO A 1 62 ? 5.851 3.819 -3.655 1.00 12.04 62 PRO A CA 10
ATOM 16678 C C . PRO A 1 62 ? 5.838 4.847 -2.507 1.00 22.20 62 PRO A C 10
ATOM 16679 O O . PRO A 1 62 ? 4.868 5.583 -2.329 1.00 31.03 62 PRO A O 10
ATOM 16690 N N . ALA A 1 63 ? 6.925 4.896 -1.734 1.00 61.21 63 ALA A N 10
ATOM 16691 C CA . ALA A 1 63 ? 7.035 5.832 -0.606 1.00 11.05 63 ALA A CA 10
ATOM 16692 C C . ALA A 1 63 ? 6.927 7.294 -1.068 1.00 3.00 63 ALA A C 10
ATOM 16693 O O . ALA A 1 63 ? 6.590 8.180 -0.285 1.00 1.20 63 ALA A O 10
ATOM 16700 N N . SER A 1 64 ? 7.223 7.533 -2.344 1.00 70.32 64 SER A N 10
ATOM 16701 C CA . SER A 1 64 ? 7.093 8.869 -2.940 1.00 31.24 64 SER A CA 10
ATOM 16702 C C . SER A 1 64 ? 5.626 9.332 -2.987 1.00 1.31 64 SER A C 10
ATOM 16703 O O . SER A 1 64 ? 5.347 10.529 -3.071 1.00 70.03 64 SER A O 10
ATOM 16711 N N . VAL A 1 65 ? 4.698 8.378 -2.927 1.00 23.30 65 VAL A N 10
ATOM 16712 C CA . VAL A 1 65 ? 3.261 8.677 -2.924 1.00 43.02 65 VAL A CA 10
ATOM 16713 C C . VAL A 1 65 ? 2.761 8.972 -1.491 1.00 42.34 65 VAL A C 10
ATOM 16714 O O . VAL A 1 65 ? 2.941 8.153 -0.587 1.00 31.40 65 VAL A O 10
ATOM 16727 N N . PRO A 1 66 ? 2.129 10.147 -1.269 1.00 1.40 66 PRO A N 10
ATOM 16728 C CA . PRO A 1 66 ? 1.680 10.586 0.076 1.00 35.24 66 PRO A CA 10
ATOM 16729 C C . PRO A 1 66 ? 0.783 9.572 0.817 1.00 55.03 66 PRO A C 10
ATOM 16730 O O . PRO A 1 66 ? 0.167 8.693 0.208 1.00 44.53 66 PRO A O 10
ATOM 16741 N N . LEU A 1 67 ? 0.710 9.715 2.143 1.00 64.03 67 LEU A N 10
ATOM 16742 C CA . LEU A 1 67 ? -0.110 8.840 2.994 1.00 11.12 67 LEU A CA 10
ATOM 16743 C C . LEU A 1 67 ? -1.607 9.187 2.871 1.00 42.23 67 LEU A C 10
ATOM 16744 O O . LEU A 1 67 ? -2.002 10.344 3.022 1.00 32.43 67 LEU A O 10
ATOM 16760 N N . LYS A 1 68 ? -2.437 8.175 2.601 1.00 54.31 68 LYS A N 10
ATOM 16761 C CA . LYS A 1 68 ? -3.873 8.388 2.343 1.00 11.25 68 LYS A CA 10
ATOM 16762 C C . LYS A 1 68 ? -4.709 8.476 3.635 1.00 41.21 68 LYS A C 10
ATOM 16763 O O . LYS A 1 68 ? -5.307 9.512 3.919 1.00 34.42 68 LYS A O 10
ATOM 16782 N N . GLU A 1 69 ? -4.760 7.380 4.395 1.00 62.35 69 GLU A N 10
ATOM 16783 C CA . GLU A 1 69 ? -5.556 7.315 5.634 1.00 2.21 69 GLU A CA 10
ATOM 16784 C C . GLU A 1 69 ? -7.050 7.631 5.404 1.00 24.32 69 GLU A C 10
ATOM 16785 O O . GLU A 1 69 ? -7.625 8.490 6.077 1.00 2.30 69 GLU A O 10
ATOM 16797 N N . PHE A 1 70 ? -7.679 6.939 4.457 1.00 12.23 70 PHE A N 10
ATOM 16798 C CA . PHE A 1 70 ? -9.129 7.069 4.252 1.00 0.15 70 PHE A CA 10
ATOM 16799 C C . PHE A 1 70 ? -9.922 6.387 5.384 1.00 42.24 70 PHE A C 10
ATOM 16800 O O . PHE A 1 70 ? -9.347 5.718 6.247 1.00 0.34 70 PHE A O 10
ATOM 16817 N N . ASP A 1 71 ? -11.238 6.568 5.374 1.00 0.01 71 ASP A N 10
ATOM 16818 C CA . ASP A 1 71 ? -12.120 5.943 6.368 1.00 74.44 71 ASP A CA 10
ATOM 16819 C C . ASP A 1 71 ? -12.221 4.419 6.167 1.00 62.20 71 ASP A C 10
ATOM 16820 O O . ASP A 1 71 ? -11.923 3.900 5.089 1.00 24.34 71 ASP A O 10
ATOM 16829 N N . TYR A 1 72 ? -12.647 3.709 7.207 1.00 23.42 72 TYR A N 10
ATOM 16830 C CA . TYR A 1 72 ? -12.893 2.269 7.103 1.00 51.52 72 TYR A CA 10
ATOM 16831 C C . TYR A 1 72 ? -14.153 2.011 6.254 1.00 51.00 72 TYR A C 10
ATOM 16832 O O . TYR A 1 72 ? -15.171 2.677 6.438 1.00 4.34 72 TYR A O 10
ATOM 16850 N N . ASN A 1 73 ? -14.066 1.056 5.324 1.00 10.43 73 ASN A N 10
ATOM 16851 C CA . ASN A 1 73 ? -15.153 0.765 4.365 1.00 73.31 73 ASN A CA 10
ATOM 16852 C C . ASN A 1 73 ? -15.353 1.907 3.349 1.00 60.31 73 ASN A C 10
ATOM 16853 O O . ASN A 1 73 ? -16.350 1.930 2.626 1.00 60.53 73 ASN A O 10
ATOM 16864 N N . ALA A 1 74 ? -14.403 2.843 3.286 1.00 54.40 74 ALA A N 10
ATOM 16865 C CA . ALA A 1 74 ? -14.476 3.957 2.328 1.00 33.33 74 ALA A CA 10
ATOM 16866 C C . ALA A 1 74 ? -14.301 3.471 0.883 1.00 53.33 74 ALA A C 10
ATOM 16867 O O . ALA A 1 74 ? -13.436 2.644 0.595 1.00 20.00 74 ALA A O 10
ATOM 16874 N N . ARG A 1 75 ? -15.122 3.995 -0.021 1.00 12.11 75 ARG A N 10
ATOM 16875 C CA . ARG A 1 75 ? -15.097 3.581 -1.425 1.00 74.31 75 ARG A CA 10
ATOM 16876 C C . ARG A 1 75 ? -13.925 4.241 -2.170 1.00 22.24 75 ARG A C 10
ATOM 16877 O O . ARG A 1 75 ? -13.966 5.435 -2.478 1.00 1.13 75 ARG A O 10
ATOM 16898 N N . VAL A 1 76 ? -12.875 3.467 -2.437 1.00 23.12 76 VAL A N 10
ATOM 16899 C CA . VAL A 1 76 ? -11.679 3.977 -3.120 1.00 14.15 76 VAL A CA 10
ATOM 16900 C C . VAL A 1 76 ? -11.343 3.159 -4.380 1.00 55.25 76 VAL A C 10
ATOM 16901 O O . VAL A 1 76 ? -11.709 1.987 -4.500 1.00 32.14 76 VAL A O 10
ATOM 16914 N N . GLU A 1 77 ? -10.655 3.795 -5.327 1.00 51.33 77 GLU A N 10
ATOM 16915 C CA . GLU A 1 77 ? -10.196 3.124 -6.547 1.00 53.21 77 GLU A CA 10
ATOM 16916 C C . GLU A 1 77 ? -8.701 3.393 -6.791 1.00 73.22 77 GLU A C 10
ATOM 16917 O O . GLU A 1 77 ? -8.146 4.392 -6.326 1.00 25.24 77 GLU A O 10
ATOM 16929 N N . LEU A 1 78 ? -8.054 2.492 -7.524 1.00 33.02 78 LEU A N 10
ATOM 16930 C CA . LEU A 1 78 ? -6.605 2.567 -7.739 1.00 54.10 78 LEU A CA 10
ATOM 16931 C C . LEU A 1 78 ? -6.247 3.101 -9.132 1.00 42.45 78 LEU A C 10
ATOM 16932 O O . LEU A 1 78 ? -6.869 2.751 -10.135 1.00 63.44 78 LEU A O 10
ATOM 16948 N N . ILE A 1 79 ? -5.225 3.951 -9.176 1.00 63.10 79 ILE A N 10
ATOM 16949 C CA . ILE A 1 79 ? -4.700 4.483 -10.435 1.00 21.13 79 ILE A CA 10
ATOM 16950 C C . ILE A 1 79 ? -3.675 3.508 -11.048 1.00 13.25 79 ILE A C 10
ATOM 16951 O O . ILE A 1 79 ? -2.559 3.372 -10.547 1.00 54.22 79 ILE A O 10
ATOM 16967 N N . ASN A 1 80 ? -4.077 2.821 -12.122 1.00 42.53 80 ASN A N 10
ATOM 16968 C CA . ASN A 1 80 ? -3.240 1.793 -12.778 1.00 33.51 80 ASN A CA 10
ATOM 16969 C C . ASN A 1 80 ? -2.766 0.702 -11.789 1.00 31.32 80 ASN A C 10
ATOM 16970 O O . ASN A 1 80 ? -1.581 0.623 -11.460 1.00 3.34 80 ASN A O 10
ATOM 16981 N N . PRO A 1 81 ? -3.693 -0.140 -11.285 1.00 23.23 81 PRO A N 10
ATOM 16982 C CA . PRO A 1 81 ? -3.353 -1.243 -10.367 1.00 22.22 81 PRO A CA 10
ATOM 16983 C C . PRO A 1 81 ? -2.817 -2.500 -11.088 1.00 20.33 81 PRO A C 10
ATOM 16984 O O . PRO A 1 81 ? -3.413 -2.982 -12.053 1.00 63.11 81 PRO A O 10
ATOM 16995 N N . ILE A 1 82 ? -1.691 -3.028 -10.611 1.00 74.22 82 ILE A N 10
ATOM 16996 C CA . ILE A 1 82 ? -1.108 -4.260 -11.166 1.00 31.42 82 ILE A CA 10
ATOM 16997 C C . ILE A 1 82 ? -0.895 -5.321 -10.071 1.00 22.33 82 ILE A C 10
ATOM 16998 O O . ILE A 1 82 ? -0.539 -4.994 -8.939 1.00 62.50 82 ILE A O 10
ATOM 17014 N N . ALA A 1 83 ? -1.116 -6.587 -10.410 1.00 10.20 83 ALA A N 10
ATOM 17015 C CA . ALA A 1 83 ? -0.884 -7.692 -9.472 1.00 73.21 83 ALA A CA 10
ATOM 17016 C C . ALA A 1 83 ? 0.567 -8.195 -9.564 1.00 45.44 83 ALA A C 10
ATOM 17017 O O . ALA A 1 83 ? 0.992 -8.700 -10.607 1.00 34.55 83 ALA A O 10
ATOM 17024 N N . ASP A 1 84 ? 1.330 -8.043 -8.479 1.00 14.21 84 ASP A N 10
ATOM 17025 C CA . ASP A 1 84 ? 2.731 -8.481 -8.461 1.00 61.31 84 ASP A CA 10
ATOM 17026 C C . ASP A 1 84 ? 2.835 -10.018 -8.348 1.00 62.12 84 ASP A C 10
ATOM 17027 O O . ASP A 1 84 ? 1.861 -10.701 -8.030 1.00 71.43 84 ASP A O 10
ATOM 17036 N N . THR A 1 85 ? 4.023 -10.555 -8.627 1.00 41.11 85 THR A N 10
ATOM 17037 C CA . THR A 1 85 ? 4.258 -12.008 -8.579 1.00 21.53 85 THR A CA 10
ATOM 17038 C C . THR A 1 85 ? 5.716 -12.325 -8.210 1.00 23.44 85 THR A C 10
ATOM 17039 O O . THR A 1 85 ? 5.992 -13.278 -7.479 1.00 32.20 85 THR A O 10
ATOM 17050 N N . VAL A 1 86 ? 6.647 -11.509 -8.712 1.00 53.22 86 VAL A N 10
ATOM 17051 C CA . VAL A 1 86 ? 8.085 -11.730 -8.488 1.00 31.05 86 VAL A CA 10
ATOM 17052 C C . VAL A 1 86 ? 8.560 -11.222 -7.112 1.00 41.43 86 VAL A C 10
ATOM 17053 O O . VAL A 1 86 ? 9.758 -11.227 -6.822 1.00 60.30 86 VAL A O 10
ATOM 17066 N N . ALA A 1 87 ? 7.618 -10.784 -6.273 1.00 74.45 87 ALA A N 10
ATOM 17067 C CA . ALA A 1 87 ? 7.927 -10.311 -4.913 1.00 23.23 87 ALA A CA 10
ATOM 17068 C C . ALA A 1 87 ? 8.837 -11.287 -4.145 1.00 31.35 87 ALA A C 10
ATOM 17069 O O . ALA A 1 87 ? 9.848 -10.889 -3.561 1.00 10.01 87 ALA A O 10
ATOM 17076 N N . THR A 1 88 ? 8.477 -12.569 -4.173 1.00 33.21 88 THR A N 10
ATOM 17077 C CA . THR A 1 88 ? 9.243 -13.619 -3.479 1.00 41.13 88 THR A CA 10
ATOM 17078 C C . THR A 1 88 ? 10.700 -13.711 -3.969 1.00 54.01 88 THR A C 10
ATOM 17079 O O . THR A 1 88 ? 11.540 -14.331 -3.317 1.00 51.35 88 THR A O 10
ATOM 17090 N N . ALA A 1 89 ? 10.993 -13.105 -5.119 1.00 60.41 89 ALA A N 10
ATOM 17091 C CA . ALA A 1 89 ? 12.339 -13.153 -5.705 1.00 52.14 89 ALA A CA 10
ATOM 17092 C C . ALA A 1 89 ? 13.064 -11.800 -5.629 1.00 72.40 89 ALA A C 10
ATOM 17093 O O . ALA A 1 89 ? 14.293 -11.742 -5.724 1.00 54.23 89 ALA A O 10
ATOM 17100 N N . THR A 1 90 ? 12.308 -10.710 -5.477 1.00 1.41 90 THR A N 10
ATOM 17101 C CA . THR A 1 90 ? 12.893 -9.358 -5.459 1.00 45.03 90 THR A CA 10
ATOM 17102 C C . THR A 1 90 ? 13.095 -8.822 -4.034 1.00 32.05 90 THR A C 10
ATOM 17103 O O . THR A 1 90 ? 14.137 -8.235 -3.728 1.00 74.41 90 THR A O 10
ATOM 17114 N N . TYR A 1 91 ? 12.104 -9.024 -3.163 1.00 23.10 91 TYR A N 10
ATOM 17115 C CA . TYR A 1 91 ? 12.171 -8.503 -1.787 1.00 63.12 91 TYR A CA 10
ATOM 17116 C C . TYR A 1 91 ? 13.059 -9.382 -0.886 1.00 41.14 91 TYR A C 10
ATOM 17117 O O . TYR A 1 91 ? 14.227 -9.056 -0.646 1.00 54.44 91 TYR A O 10
ATOM 17135 N N . GLN A 1 92 ? 12.510 -10.494 -0.388 1.00 21.24 92 GLN A N 10
ATOM 17136 C CA . GLN A 1 92 ? 13.282 -11.407 0.473 1.00 11.15 92 GLN A CA 10
ATOM 17137 C C . GLN A 1 92 ? 12.939 -12.886 0.214 1.00 43.34 92 GLN A C 10
ATOM 17138 O O . GLN A 1 92 ? 13.836 -13.715 0.049 1.00 32.14 92 GLN A O 10
ATOM 17152 N N . GLY A 1 93 ? 11.652 -13.222 0.186 1.00 54.12 93 GLY A N 10
ATOM 17153 C CA . GLY A 1 93 ? 11.257 -14.610 -0.057 1.00 71.22 93 GLY A CA 10
ATOM 17154 C C . GLY A 1 93 ? 9.903 -14.978 0.536 1.00 12.11 93 GLY A C 10
ATOM 17155 O O . GLY A 1 93 ? 9.178 -15.804 -0.018 1.00 24.44 93 GLY A O 10
ATOM 17159 N N . ALA A 1 94 ? 9.553 -14.364 1.664 1.00 42.24 94 ALA A N 10
ATOM 17160 C CA . ALA A 1 94 ? 8.271 -14.633 2.332 1.00 20.31 94 ALA A CA 10
ATOM 17161 C C . ALA A 1 94 ? 7.124 -13.803 1.721 1.00 4.33 94 ALA A C 10
ATOM 17162 O O . ALA A 1 94 ? 6.014 -13.761 2.260 1.00 64.22 94 ALA A O 10
ATOM 17169 N N . ASP A 1 95 ? 7.405 -13.165 0.587 1.00 34.23 95 ASP A N 10
ATOM 17170 C CA . ASP A 1 95 ? 6.445 -12.288 -0.090 1.00 22.14 95 ASP A CA 10
ATOM 17171 C C . ASP A 1 95 ? 5.706 -13.038 -1.216 1.00 30.51 95 ASP A C 10
ATOM 17172 O O . ASP A 1 95 ? 6.205 -13.138 -2.340 1.00 70.41 95 ASP A O 10
ATOM 17181 N N . VAL A 1 96 ? 4.528 -13.584 -0.911 1.00 70.23 96 VAL A N 10
ATOM 17182 C CA . VAL A 1 96 ? 3.750 -14.352 -1.901 1.00 31.31 96 VAL A CA 10
ATOM 17183 C C . VAL A 1 96 ? 2.277 -13.904 -1.982 1.00 23.22 96 VAL A C 10
ATOM 17184 O O . VAL A 1 96 ? 1.667 -13.965 -3.051 1.00 60.21 96 VAL A O 10
ATOM 17197 N N . ASP A 1 97 ? 1.701 -13.477 -0.855 1.00 52.32 97 ASP A N 10
ATOM 17198 C CA . ASP A 1 97 ? 0.336 -12.934 -0.852 1.00 23.12 97 ASP A CA 10
ATOM 17199 C C . ASP A 1 97 ? 0.248 -11.711 -1.775 1.00 2.23 97 ASP A C 10
ATOM 17200 O O . ASP A 1 97 ? 1.064 -10.796 -1.685 1.00 13.21 97 ASP A O 10
ATOM 17209 N N . TRP A 1 98 ? -0.745 -11.698 -2.660 1.00 23.11 98 TRP A N 10
ATOM 17210 C CA . TRP A 1 98 ? -0.752 -10.754 -3.781 1.00 63.20 98 TRP A CA 10
ATOM 17211 C C . TRP A 1 98 ? -0.811 -9.268 -3.360 1.00 11.12 98 TRP A C 10
ATOM 17212 O O . TRP A 1 98 ? -1.834 -8.744 -2.847 1.00 41.04 98 TRP A O 10
ATOM 17233 N N . TYR A 1 99 ? 0.338 -8.613 -3.562 1.00 73.11 99 TYR A N 10
ATOM 17234 C CA . TYR A 1 99 ? 0.457 -7.168 -3.449 1.00 43.53 99 TYR A CA 10
ATOM 17235 C C . TYR A 1 99 ? 0.055 -6.494 -4.765 1.00 62.35 99 TYR A C 10
ATOM 17236 O O . TYR A 1 99 ? 0.730 -6.641 -5.788 1.00 72.02 99 TYR A O 10
ATOM 17254 N N . ILE A 1 100 ? -1.049 -5.766 -4.737 1.00 30.30 100 ILE A N 10
ATOM 17255 C CA . ILE A 1 100 ? -1.514 -5.038 -5.914 1.00 62.51 100 ILE A CA 10
ATOM 17256 C C . ILE A 1 100 ? -0.917 -3.624 -5.917 1.00 51.11 100 ILE A C 10
ATOM 17257 O O . ILE A 1 100 ? -1.326 -2.757 -5.149 1.00 12.45 100 ILE A O 10
ATOM 17273 N N . LYS A 1 101 ? 0.079 -3.416 -6.770 1.00 23.34 101 LYS A N 10
ATOM 17274 C CA . LYS A 1 101 ? 0.823 -2.154 -6.807 1.00 43.31 101 LYS A CA 10
ATOM 17275 C C . LYS A 1 101 ? 0.121 -1.110 -7.683 1.00 53.25 101 LYS A C 10
ATOM 17276 O O . LYS A 1 101 ? -0.265 -1.394 -8.819 1.00 12.52 101 LYS A O 10
ATOM 17295 N N . ALA A 1 102 ? -0.033 0.100 -7.158 1.00 51.41 102 ALA A N 10
ATOM 17296 C CA . ALA A 1 102 ? -0.745 1.166 -7.871 1.00 3.40 102 ALA A CA 10
ATOM 17297 C C . ALA A 1 102 ? 0.058 2.471 -7.913 1.00 3.11 102 ALA A C 10
ATOM 17298 O O . ALA A 1 102 ? 0.917 2.718 -7.067 1.00 31.35 102 ALA A O 10
ATOM 17305 N N . ASP A 1 103 ? -0.234 3.297 -8.913 1.00 65.13 103 ASP A N 10
ATOM 17306 C CA . ASP A 1 103 ? 0.393 4.610 -9.057 1.00 23.42 103 ASP A CA 10
ATOM 17307 C C . ASP A 1 103 ? -0.072 5.569 -7.940 1.00 15.14 103 ASP A C 10
ATOM 17308 O O . ASP A 1 103 ? 0.717 6.350 -7.401 1.00 22.31 103 ASP A O 10
ATOM 17317 N N . ASP A 1 104 ? -1.358 5.487 -7.596 1.00 54.44 104 ASP A N 10
ATOM 17318 C CA . ASP A 1 104 ? -1.941 6.311 -6.527 1.00 21.25 104 ASP A CA 10
ATOM 17319 C C . ASP A 1 104 ? -3.307 5.760 -6.073 1.00 11.33 104 ASP A C 10
ATOM 17320 O O . ASP A 1 104 ? -3.939 4.972 -6.781 1.00 20.22 104 ASP A O 10
ATOM 17329 N N . ILE A 1 105 ? -3.753 6.184 -4.890 1.00 0.34 105 ILE A N 10
ATOM 17330 C CA . ILE A 1 105 ? -5.024 5.723 -4.313 1.00 35.20 105 ILE A CA 10
ATOM 17331 C C . ILE A 1 105 ? -5.998 6.898 -4.109 1.00 24.42 105 ILE A C 10
ATOM 17332 O O . ILE A 1 105 ? -5.733 7.800 -3.312 1.00 12.42 105 ILE A O 10
ATOM 17348 N N . VAL A 1 106 ? -7.124 6.878 -4.819 1.00 71.12 106 VAL A N 10
ATOM 17349 C CA . VAL A 1 106 ? -8.123 7.959 -4.740 1.00 24.13 106 VAL A CA 10
ATOM 17350 C C . VAL A 1 106 ? -9.517 7.419 -4.382 1.00 73.21 106 VAL A C 10
ATOM 17351 O O . VAL A 1 106 ? -9.738 6.211 -4.369 1.00 45.10 106 VAL A O 10
ATOM 17364 N N . LEU A 1 107 ? -10.457 8.319 -4.092 1.00 30.15 107 LEU A N 10
ATOM 17365 C CA . LEU A 1 107 ? -11.848 7.927 -3.823 1.00 42.44 107 LEU A CA 10
ATOM 17366 C C . LEU A 1 107 ? -12.552 7.482 -5.114 1.00 74.34 107 LEU A C 10
ATOM 17367 O O . LEU A 1 107 ? -12.370 8.093 -6.170 1.00 61.04 107 LEU A O 10
ATOM 17383 N N . THR A 1 108 ? -13.348 6.418 -5.023 1.00 43.23 108 THR A N 10
ATOM 17384 C CA . THR A 1 108 ? -14.086 5.894 -6.181 1.00 44.30 108 THR A CA 10
ATOM 17385 C C . THR A 1 108 ? -15.003 6.955 -6.796 1.00 24.52 108 THR A C 10
ATOM 17386 O O . THR A 1 108 ? -15.838 7.543 -6.103 1.00 50.55 108 THR A O 10
ATOM 17397 N N . LEU A 1 109 ? -14.842 7.198 -8.095 1.00 25.50 109 LEU A N 10
ATOM 17398 C CA . LEU A 1 109 ? -15.736 8.098 -8.826 1.00 31.24 109 LEU A CA 10
ATOM 17399 C C . LEU A 1 109 ? -17.185 7.602 -8.717 1.00 15.11 109 LEU A C 10
ATOM 17400 O O . LEU A 1 109 ? -17.623 6.749 -9.494 1.00 25.41 109 LEU A O 10
ATOM 17416 N N . GLU A 1 110 ? -17.899 8.109 -7.715 1.00 73.23 110 GLU A N 10
ATOM 17417 C CA . GLU A 1 110 ? -19.268 7.671 -7.414 1.00 61.53 110 GLU A CA 10
ATOM 17418 C C . GLU A 1 110 ? -20.284 8.123 -8.484 1.00 42.24 110 GLU A C 10
ATOM 17419 O O . GLU A 1 110 ? -21.026 7.257 -9.004 1.00 37.41 110 GLU A O 10
ATOM 17431 N N . MET A 1 1 ? 1.405 16.060 -10.477 1.00 65.54 1 MET A N 11
ATOM 17432 C CA . MET A 1 1 ? 0.312 15.064 -10.651 1.00 35.54 1 MET A CA 11
ATOM 17433 C C . MET A 1 1 ? -0.054 14.889 -12.129 1.00 33.55 1 MET A C 11
ATOM 17434 O O . MET A 1 1 ? -0.520 15.825 -12.777 1.00 15.15 1 MET A O 11
ATOM 17450 N N . MET A 1 2 ? 0.158 13.688 -12.661 1.00 33.05 2 MET A N 11
ATOM 17451 C CA . MET A 1 2 ? -0.200 13.387 -14.051 1.00 54.34 2 MET A CA 11
ATOM 17452 C C . MET A 1 2 ? -1.659 12.933 -14.165 1.00 2.22 2 MET A C 11
ATOM 17453 O O . MET A 1 2 ? -2.302 12.599 -13.168 1.00 61.30 2 MET A O 11
ATOM 17467 N N . ARG A 1 3 ? -2.183 12.940 -15.387 1.00 71.22 3 ARG A N 11
ATOM 17468 C CA . ARG A 1 3 ? -3.480 12.323 -15.674 1.00 42.20 3 ARG A CA 11
ATOM 17469 C C . ARG A 1 3 ? -3.286 11.015 -16.446 1.00 64.43 3 ARG A C 11
ATOM 17470 O O . ARG A 1 3 ? -2.220 10.763 -17.011 1.00 52.31 3 ARG A O 11
ATOM 17491 N N . LEU A 1 4 ? -4.317 10.183 -16.469 1.00 32.51 4 LEU A N 11
ATOM 17492 C CA . LEU A 1 4 ? -4.220 8.861 -17.090 1.00 21.25 4 LEU A CA 11
ATOM 17493 C C . LEU A 1 4 ? -4.716 8.886 -18.544 1.00 1.41 4 LEU A C 11
ATOM 17494 O O . LEU A 1 4 ? -5.862 9.253 -18.824 1.00 22.20 4 LEU A O 11
ATOM 17510 N N . ALA A 1 5 ? -3.838 8.483 -19.462 1.00 4.11 5 ALA A N 11
ATOM 17511 C CA . ALA A 1 5 ? -4.110 8.555 -20.902 1.00 43.41 5 ALA A CA 11
ATOM 17512 C C . ALA A 1 5 ? -5.077 7.463 -21.380 1.00 24.14 5 ALA A C 11
ATOM 17513 O O . ALA A 1 5 ? -5.072 6.340 -20.875 1.00 4.04 5 ALA A O 11
ATOM 17520 N N . ASN A 1 6 ? -5.876 7.801 -22.390 1.00 51.32 6 ASN A N 11
ATOM 17521 C CA . ASN A 1 6 ? -6.832 6.862 -22.996 1.00 1.15 6 ASN A CA 11
ATOM 17522 C C . ASN A 1 6 ? -6.167 5.997 -24.087 1.00 31.33 6 ASN A C 11
ATOM 17523 O O . ASN A 1 6 ? -6.837 5.489 -24.992 1.00 63.44 6 ASN A O 11
ATOM 17534 N N . GLY A 1 7 ? -4.850 5.827 -23.989 1.00 41.14 7 GLY A N 11
ATOM 17535 C CA . GLY A 1 7 ? -4.106 5.041 -24.969 1.00 51.51 7 GLY A CA 11
ATOM 17536 C C . GLY A 1 7 ? -4.507 3.568 -24.993 1.00 11.21 7 GLY A C 11
ATOM 17537 O O . GLY A 1 7 ? -4.562 2.944 -26.056 1.00 31.30 7 GLY A O 11
ATOM 17541 N N . ILE A 1 8 ? -4.786 3.007 -23.818 1.00 23.21 8 ILE A N 11
ATOM 17542 C CA . ILE A 1 8 ? -5.199 1.603 -23.711 1.00 55.20 8 ILE A CA 11
ATOM 17543 C C . ILE A 1 8 ? -6.729 1.476 -23.628 1.00 51.34 8 ILE A C 11
ATOM 17544 O O . ILE A 1 8 ? -7.401 2.277 -22.978 1.00 4.14 8 ILE A O 11
ATOM 17560 N N . VAL A 1 9 ? -7.271 0.466 -24.295 1.00 3.13 9 VAL A N 11
ATOM 17561 C CA . VAL A 1 9 ? -8.716 0.237 -24.312 1.00 1.41 9 VAL A CA 11
ATOM 17562 C C . VAL A 1 9 ? -9.123 -0.827 -23.280 1.00 12.22 9 VAL A C 11
ATOM 17563 O O . VAL A 1 9 ? -8.743 -1.994 -23.389 1.00 23.53 9 VAL A O 11
ATOM 17576 N N . LEU A 1 10 ? -9.890 -0.416 -22.275 1.00 0.24 10 LEU A N 11
ATOM 17577 C CA . LEU A 1 10 ? -10.370 -1.335 -21.234 1.00 40.54 10 LEU A CA 11
ATOM 17578 C C . LEU A 1 10 ? -11.906 -1.373 -21.180 1.00 35.35 10 LEU A C 11
ATOM 17579 O O . LEU A 1 10 ? -12.587 -0.605 -21.867 1.00 14.01 10 LEU A O 11
ATOM 17595 N N . ASP A 1 11 ? -12.452 -2.267 -20.363 1.00 73.10 11 ASP A N 11
ATOM 17596 C CA . ASP A 1 11 ? -13.904 -2.397 -20.226 1.00 31.12 11 ASP A CA 11
ATOM 17597 C C . ASP A 1 11 ? -14.362 -1.931 -18.830 1.00 62.11 11 ASP A C 11
ATOM 17598 O O . ASP A 1 11 ? -14.595 -0.739 -18.614 1.00 22.24 11 ASP A O 11
ATOM 17607 N N . LYS A 1 12 ? -14.455 -2.872 -17.893 1.00 33.42 12 LYS A N 11
ATOM 17608 C CA . LYS A 1 12 ? -14.784 -2.589 -16.493 1.00 64.41 12 LYS A CA 11
ATOM 17609 C C . LYS A 1 12 ? -14.865 -3.913 -15.729 1.00 2.55 12 LYS A C 11
ATOM 17610 O O . LYS A 1 12 ? -15.864 -4.634 -15.809 1.00 31.23 12 LYS A O 11
ATOM 17629 N N . ASP A 1 13 ? -13.786 -4.248 -15.034 1.00 31.43 13 ASP A N 11
ATOM 17630 C CA . ASP A 1 13 ? -13.648 -5.550 -14.382 1.00 55.20 13 ASP A CA 11
ATOM 17631 C C . ASP A 1 13 ? -14.761 -5.837 -13.364 1.00 2.24 13 ASP A C 11
ATOM 17632 O O . ASP A 1 13 ? -14.738 -5.347 -12.238 1.00 22.21 13 ASP A O 11
ATOM 17641 N N . THR A 1 14 ? -15.734 -6.649 -13.779 1.00 35.53 14 THR A N 11
ATOM 17642 C CA . THR A 1 14 ? -16.782 -7.148 -12.874 1.00 44.14 14 THR A CA 11
ATOM 17643 C C . THR A 1 14 ? -16.178 -8.002 -11.746 1.00 40.12 14 THR A C 11
ATOM 17644 O O . THR A 1 14 ? -16.821 -8.271 -10.732 1.00 5.23 14 THR A O 11
ATOM 17655 N N . THR A 1 15 ? -14.937 -8.440 -11.950 1.00 40.34 15 THR A N 11
ATOM 17656 C CA . THR A 1 15 ? -14.169 -9.142 -10.914 1.00 23.45 15 THR A CA 11
ATOM 17657 C C . THR A 1 15 ? -13.884 -8.216 -9.719 1.00 21.51 15 THR A C 11
ATOM 17658 O O . THR A 1 15 ? -13.637 -8.673 -8.601 1.00 33.13 15 THR A O 11
ATOM 17669 N N . PHE A 1 16 ? -13.929 -6.906 -9.962 1.00 13.01 16 PHE A N 11
ATOM 17670 C CA . PHE A 1 16 ? -13.666 -5.909 -8.920 1.00 45.50 16 PHE A CA 11
ATOM 17671 C C . PHE A 1 16 ? -14.839 -4.926 -8.751 1.00 43.24 16 PHE A C 11
ATOM 17672 O O . PHE A 1 16 ? -14.913 -3.912 -9.446 1.00 2.03 16 PHE A O 11
ATOM 17689 N N . GLY A 1 17 ? -15.768 -5.244 -7.847 1.00 21.13 17 GLY A N 11
ATOM 17690 C CA . GLY A 1 17 ? -16.776 -4.265 -7.436 1.00 23.22 17 GLY A CA 11
ATOM 17691 C C . GLY A 1 17 ? -16.146 -3.088 -6.693 1.00 54.12 17 GLY A C 11
ATOM 17692 O O . GLY A 1 17 ? -14.923 -3.052 -6.523 1.00 23.50 17 GLY A O 11
ATOM 17696 N N . GLU A 1 18 ? -16.953 -2.126 -6.239 1.00 62.15 18 GLU A N 11
ATOM 17697 C CA . GLU A 1 18 ? -16.403 -0.938 -5.568 1.00 24.13 18 GLU A CA 11
ATOM 17698 C C . GLU A 1 18 ? -15.486 -1.311 -4.381 1.00 42.32 18 GLU A C 11
ATOM 17699 O O . GLU A 1 18 ? -15.772 -2.231 -3.602 1.00 4.02 18 GLU A O 11
ATOM 17711 N N . LEU A 1 19 ? -14.363 -0.601 -4.275 1.00 25.14 19 LEU A N 11
ATOM 17712 C CA . LEU A 1 19 ? -13.339 -0.895 -3.270 1.00 45.12 19 LEU A CA 11
ATOM 17713 C C . LEU A 1 19 ? -13.648 -0.197 -1.940 1.00 51.42 19 LEU A C 11
ATOM 17714 O O . LEU A 1 19 ? -14.561 0.629 -1.848 1.00 4.30 19 LEU A O 11
ATOM 17730 N N . LYS A 1 20 ? -12.893 -0.536 -0.899 1.00 62.21 20 LYS A N 11
ATOM 17731 C CA . LYS A 1 20 ? -13.113 0.066 0.415 1.00 22.14 20 LYS A CA 11
ATOM 17732 C C . LYS A 1 20 ? -11.868 -0.036 1.307 1.00 54.11 20 LYS A C 11
ATOM 17733 O O . LYS A 1 20 ? -11.244 -1.092 1.406 1.00 61.14 20 LYS A O 11
ATOM 17752 N N . PHE A 1 21 ? -11.513 1.075 1.946 1.00 52.42 21 PHE A N 11
ATOM 17753 C CA . PHE A 1 21 ? -10.332 1.146 2.811 1.00 4.14 21 PHE A CA 11
ATOM 17754 C C . PHE A 1 21 ? -10.554 0.393 4.134 1.00 21.34 21 PHE A C 11
ATOM 17755 O O . PHE A 1 21 ? -11.659 0.398 4.677 1.00 75.35 21 PHE A O 11
ATOM 17772 N N . SER A 1 22 ? -9.507 -0.254 4.651 1.00 51.44 22 SER A N 11
ATOM 17773 C CA . SER A 1 22 ? -9.587 -0.910 5.967 1.00 53.03 22 SER A CA 11
ATOM 17774 C C . SER A 1 22 ? -8.480 -0.414 6.909 1.00 12.20 22 SER A C 11
ATOM 17775 O O . SER A 1 22 ? -8.764 0.238 7.918 1.00 40.44 22 SER A O 11
ATOM 17783 N N . ALA A 1 23 ? -7.219 -0.703 6.576 1.00 4.11 23 ALA A N 11
ATOM 17784 C CA . ALA A 1 23 ? -6.079 -0.284 7.412 1.00 1.52 23 ALA A CA 11
ATOM 17785 C C . ALA A 1 23 ? -4.751 -0.307 6.632 1.00 64.31 23 ALA A C 11
ATOM 17786 O O . ALA A 1 23 ? -4.732 -0.533 5.424 1.00 4.44 23 ALA A O 11
ATOM 17793 N N . LEU A 1 24 ? -3.642 -0.066 7.337 1.00 45.45 24 LEU A N 11
ATOM 17794 C CA . LEU A 1 24 ? -2.296 -0.171 6.749 1.00 52.34 24 LEU A CA 11
ATOM 17795 C C . LEU A 1 24 ? -1.679 -1.560 7.016 1.00 13.13 24 LEU A C 11
ATOM 17796 O O . LEU A 1 24 ? -1.706 -2.057 8.145 1.00 74.45 24 LEU A O 11
ATOM 17812 N N . ARG A 1 25 ? -1.113 -2.177 5.974 1.00 75.04 25 ARG A N 11
ATOM 17813 C CA . ARG A 1 25 ? -0.537 -3.527 6.084 1.00 21.33 25 ARG A CA 11
ATOM 17814 C C . ARG A 1 25 ? 0.939 -3.486 6.518 1.00 1.53 25 ARG A C 11
ATOM 17815 O O . ARG A 1 25 ? 1.292 -3.952 7.605 1.00 73.15 25 ARG A O 11
ATOM 17836 N N . ARG A 1 26 ? 1.793 -2.923 5.665 1.00 70.12 26 ARG A N 11
ATOM 17837 C CA . ARG A 1 26 ? 3.238 -2.880 5.926 1.00 43.41 26 ARG A CA 11
ATOM 17838 C C . ARG A 1 26 ? 3.949 -1.866 5.018 1.00 24.45 26 ARG A C 11
ATOM 17839 O O . ARG A 1 26 ? 3.599 -1.712 3.851 1.00 42.43 26 ARG A O 11
ATOM 17860 N N . GLU A 1 27 ? 4.951 -1.179 5.560 1.00 41.12 27 GLU A N 11
ATOM 17861 C CA . GLU A 1 27 ? 5.822 -0.313 4.758 1.00 63.32 27 GLU A CA 11
ATOM 17862 C C . GLU A 1 27 ? 7.200 -0.973 4.586 1.00 3.34 27 GLU A C 11
ATOM 17863 O O . GLU A 1 27 ? 8.040 -0.919 5.486 1.00 40.31 27 GLU A O 11
ATOM 17875 N N . VAL A 1 28 ? 7.428 -1.618 3.439 1.00 73.12 28 VAL A N 11
ATOM 17876 C CA . VAL A 1 28 ? 8.687 -2.339 3.208 1.00 3.35 28 VAL A CA 11
ATOM 17877 C C . VAL A 1 28 ? 9.862 -1.364 3.001 1.00 71.32 28 VAL A C 11
ATOM 17878 O O . VAL A 1 28 ? 10.127 -0.888 1.892 1.00 61.44 28 VAL A O 11
ATOM 17891 N N . ARG A 1 29 ? 10.543 -1.044 4.098 1.00 24.22 29 ARG A N 11
ATOM 17892 C CA . ARG A 1 29 ? 11.646 -0.081 4.081 1.00 42.10 29 ARG A CA 11
ATOM 17893 C C . ARG A 1 29 ? 12.974 -0.722 3.653 1.00 74.42 29 ARG A C 11
ATOM 17894 O O . ARG A 1 29 ? 13.154 -1.939 3.736 1.00 22.21 29 ARG A O 11
ATOM 17915 N N . ILE A 1 30 ? 13.899 0.120 3.206 1.00 4.10 30 ILE A N 11
ATOM 17916 C CA . ILE A 1 30 ? 15.226 -0.321 2.770 1.00 2.13 30 ILE A CA 11
ATOM 17917 C C . ILE A 1 30 ? 16.156 -0.534 3.974 1.00 14.53 30 ILE A C 11
ATOM 17918 O O . ILE A 1 30 ? 16.234 0.312 4.864 1.00 25.02 30 ILE A O 11
ATOM 17934 N N . GLN A 1 31 ? 16.859 -1.659 4.002 1.00 14.13 31 GLN A N 11
ATOM 17935 C CA . GLN A 1 31 ? 17.777 -1.957 5.104 1.00 61.30 31 GLN A CA 11
ATOM 17936 C C . GLN A 1 31 ? 19.235 -1.898 4.622 1.00 51.01 31 GLN A C 11
ATOM 17937 O O . GLN A 1 31 ? 19.597 -2.527 3.626 1.00 61.23 31 GLN A O 11
ATOM 17951 N N . ASN A 1 32 ? 20.062 -1.135 5.332 1.00 72.42 32 ASN A N 11
ATOM 17952 C CA . ASN A 1 32 ? 21.446 -0.884 4.909 1.00 13.21 32 ASN A CA 11
ATOM 17953 C C . ASN A 1 32 ? 22.323 -2.144 4.977 1.00 34.34 32 ASN A C 11
ATOM 17954 O O . ASN A 1 32 ? 22.072 -3.050 5.773 1.00 34.42 32 ASN A O 11
ATOM 17965 N N . GLU A 1 33 ? 23.365 -2.179 4.141 1.00 34.04 33 GLU A N 11
ATOM 17966 C CA . GLU A 1 33 ? 24.379 -3.240 4.200 1.00 34.15 33 GLU A CA 11
ATOM 17967 C C . GLU A 1 33 ? 24.947 -3.372 5.623 1.00 54.40 33 GLU A C 11
ATOM 17968 O O . GLU A 1 33 ? 25.226 -4.473 6.101 1.00 31.44 33 GLU A O 11
ATOM 17980 N N . ASP A 1 34 ? 25.097 -2.224 6.288 1.00 44.34 34 ASP A N 11
ATOM 17981 C CA . ASP A 1 34 ? 25.533 -2.158 7.686 1.00 21.11 34 ASP A CA 11
ATOM 17982 C C . ASP A 1 34 ? 24.695 -3.085 8.586 1.00 34.33 34 ASP A C 11
ATOM 17983 O O . ASP A 1 34 ? 25.228 -3.787 9.448 1.00 61.15 34 ASP A O 11
ATOM 17992 N N . GLY A 1 35 ? 23.383 -3.091 8.370 1.00 64.12 35 GLY A N 11
ATOM 17993 C CA . GLY A 1 35 ? 22.482 -3.897 9.188 1.00 4.10 35 GLY A CA 11
ATOM 17994 C C . GLY A 1 35 ? 21.254 -3.123 9.638 1.00 61.42 35 GLY A C 11
ATOM 17995 O O . GLY A 1 35 ? 20.147 -3.656 9.656 1.00 21.30 35 GLY A O 11
ATOM 17999 N N . SER A 1 36 ? 21.447 -1.858 10.003 1.00 70.01 36 SER A N 11
ATOM 18000 C CA . SER A 1 36 ? 20.341 -1.011 10.474 1.00 65.34 36 SER A CA 11
ATOM 18001 C C . SER A 1 36 ? 19.354 -0.674 9.344 1.00 14.12 36 SER A C 11
ATOM 18002 O O . SER A 1 36 ? 19.736 -0.556 8.175 1.00 52.13 36 SER A O 11
ATOM 18010 N N . VAL A 1 37 ? 18.082 -0.518 9.705 1.00 64.12 37 VAL A N 11
ATOM 18011 C CA . VAL A 1 37 ? 17.025 -0.213 8.733 1.00 2.11 37 VAL A CA 11
ATOM 18012 C C . VAL A 1 37 ? 16.898 1.304 8.487 1.00 31.43 37 VAL A C 11
ATOM 18013 O O . VAL A 1 37 ? 16.944 2.102 9.425 1.00 11.33 37 VAL A O 11
ATOM 18026 N N . SER A 1 38 ? 16.728 1.688 7.224 1.00 2.20 38 SER A N 11
ATOM 18027 C CA . SER A 1 38 ? 16.595 3.105 6.841 1.00 55.52 38 SER A CA 11
ATOM 18028 C C . SER A 1 38 ? 15.134 3.572 6.890 1.00 30.53 38 SER A C 11
ATOM 18029 O O . SER A 1 38 ? 14.209 2.762 6.990 1.00 31.04 38 SER A O 11
ATOM 18037 N N . ASP A 1 39 ? 14.931 4.887 6.827 1.00 2.23 39 ASP A N 11
ATOM 18038 C CA . ASP A 1 39 ? 13.586 5.462 6.719 1.00 34.41 39 ASP A CA 11
ATOM 18039 C C . ASP A 1 39 ? 13.151 5.573 5.245 1.00 61.25 39 ASP A C 11
ATOM 18040 O O . ASP A 1 39 ? 12.003 5.912 4.948 1.00 21.21 39 ASP A O 11
ATOM 18049 N N . GLU A 1 40 ? 14.079 5.297 4.323 1.00 62.03 40 GLU A N 11
ATOM 18050 C CA . GLU A 1 40 ? 13.739 5.202 2.900 1.00 21.33 40 GLU A CA 11
ATOM 18051 C C . GLU A 1 40 ? 12.946 3.920 2.627 1.00 31.23 40 GLU A C 11
ATOM 18052 O O . GLU A 1 40 ? 13.292 2.846 3.118 1.00 34.12 40 GLU A O 11
ATOM 18064 N N . ILE A 1 41 ? 11.885 4.035 1.840 1.00 12.23 41 ILE A N 11
ATOM 18065 C CA . ILE A 1 41 ? 10.969 2.915 1.605 1.00 1.04 41 ILE A CA 11
ATOM 18066 C C . ILE A 1 41 ? 11.059 2.405 0.155 1.00 70.21 41 ILE A C 11
ATOM 18067 O O . ILE A 1 41 ? 11.512 3.115 -0.743 1.00 55.25 41 ILE A O 11
ATOM 18083 N N . LYS A 1 42 ? 10.651 1.159 -0.060 1.00 13.45 42 LYS A N 11
ATOM 18084 C CA . LYS A 1 42 ? 10.511 0.607 -1.412 1.00 61.12 42 LYS A CA 11
ATOM 18085 C C . LYS A 1 42 ? 9.047 0.697 -1.879 1.00 11.04 42 LYS A C 11
ATOM 18086 O O . LYS A 1 42 ? 8.748 1.268 -2.932 1.00 40.25 42 LYS A O 11
ATOM 18105 N N . GLU A 1 43 ? 8.140 0.131 -1.076 1.00 43.32 43 GLU A N 11
ATOM 18106 C CA . GLU A 1 43 ? 6.692 0.204 -1.328 1.00 71.25 43 GLU A CA 11
ATOM 18107 C C . GLU A 1 43 ? 5.900 0.322 -0.014 1.00 50.52 43 GLU A C 11
ATOM 18108 O O . GLU A 1 43 ? 6.364 -0.097 1.050 1.00 45.40 43 GLU A O 11
ATOM 18120 N N . ARG A 1 44 ? 4.699 0.888 -0.097 1.00 72.23 44 ARG A N 11
ATOM 18121 C CA . ARG A 1 44 ? 3.792 0.979 1.050 1.00 62.42 44 ARG A CA 11
ATOM 18122 C C . ARG A 1 44 ? 2.515 0.159 0.786 1.00 34.15 44 ARG A C 11
ATOM 18123 O O . ARG A 1 44 ? 1.698 0.515 -0.061 1.00 21.41 44 ARG A O 11
ATOM 18144 N N . THR A 1 45 ? 2.359 -0.943 1.515 1.00 20.13 45 THR A N 11
ATOM 18145 C CA . THR A 1 45 ? 1.236 -1.870 1.301 1.00 23.45 45 THR A CA 11
ATOM 18146 C C . THR A 1 45 ? 0.053 -1.581 2.242 1.00 4.22 45 THR A C 11
ATOM 18147 O O . THR A 1 45 ? 0.210 -1.541 3.465 1.00 73.34 45 THR A O 11
ATOM 18158 N N . TYR A 1 46 ? -1.130 -1.389 1.660 1.00 4.24 46 TYR A N 11
ATOM 18159 C CA . TYR A 1 46 ? -2.361 -1.132 2.429 1.00 13.41 46 TYR A CA 11
ATOM 18160 C C . TYR A 1 46 ? -3.323 -2.334 2.414 1.00 35.31 46 TYR A C 11
ATOM 18161 O O . TYR A 1 46 ? -3.265 -3.191 1.525 1.00 11.14 46 TYR A O 11
ATOM 18179 N N . ASP A 1 47 ? -4.206 -2.376 3.412 1.00 74.11 47 ASP A N 11
ATOM 18180 C CA . ASP A 1 47 ? -5.272 -3.383 3.489 1.00 62.33 47 ASP A CA 11
ATOM 18181 C C . ASP A 1 47 ? -6.590 -2.823 2.924 1.00 3.32 47 ASP A C 11
ATOM 18182 O O . ASP A 1 47 ? -7.236 -1.978 3.555 1.00 24.03 47 ASP A O 11
ATOM 18191 N N . LEU A 1 48 ? -6.986 -3.285 1.739 1.00 24.34 48 LEU A N 11
ATOM 18192 C CA . LEU A 1 48 ? -8.239 -2.833 1.112 1.00 65.21 48 LEU A CA 11
ATOM 18193 C C . LEU A 1 48 ? -9.200 -4.008 0.866 1.00 62.24 48 LEU A C 11
ATOM 18194 O O . LEU A 1 48 ? -8.792 -5.173 0.838 1.00 62.44 48 LEU A O 11
ATOM 18210 N N . LYS A 1 49 ? -10.481 -3.693 0.687 1.00 11.24 49 LYS A N 11
ATOM 18211 C CA . LYS A 1 49 ? -11.517 -4.715 0.469 1.00 54.34 49 LYS A CA 11
ATOM 18212 C C . LYS A 1 49 ? -12.135 -4.579 -0.935 1.00 74.55 49 LYS A C 11
ATOM 18213 O O . LYS A 1 49 ? -12.277 -3.472 -1.454 1.00 52.12 49 LYS A O 11
ATOM 18232 N N . SER A 1 50 ? -12.504 -5.707 -1.550 1.00 12.14 50 SER A N 11
ATOM 18233 C CA . SER A 1 50 ? -13.107 -5.698 -2.896 1.00 20.23 50 SER A CA 11
ATOM 18234 C C . SER A 1 50 ? -14.416 -6.501 -2.939 1.00 41.15 50 SER A C 11
ATOM 18235 O O . SER A 1 50 ? -14.435 -7.688 -2.613 1.00 45.24 50 SER A O 11
ATOM 18243 N N . LYS A 1 51 ? -15.506 -5.852 -3.365 1.00 14.12 51 LYS A N 11
ATOM 18244 C CA . LYS A 1 51 ? -16.821 -6.511 -3.471 1.00 11.14 51 LYS A CA 11
ATOM 18245 C C . LYS A 1 51 ? -16.834 -7.637 -4.511 1.00 23.34 51 LYS A C 11
ATOM 18246 O O . LYS A 1 51 ? -17.563 -8.614 -4.360 1.00 51.11 51 LYS A O 11
ATOM 18265 N N . GLY A 1 52 ? -16.035 -7.490 -5.568 1.00 1.11 52 GLY A N 11
ATOM 18266 C CA . GLY A 1 52 ? -16.039 -8.464 -6.659 1.00 72.55 52 GLY A CA 11
ATOM 18267 C C . GLY A 1 52 ? -15.900 -9.906 -6.184 1.00 12.32 52 GLY A C 11
ATOM 18268 O O . GLY A 1 52 ? -16.875 -10.655 -6.154 1.00 54.21 52 GLY A O 11
ATOM 18272 N N . GLN A 1 53 ? -14.691 -10.295 -5.799 1.00 32.12 53 GLN A N 11
ATOM 18273 C CA . GLN A 1 53 ? -14.446 -11.644 -5.275 1.00 55.24 53 GLN A CA 11
ATOM 18274 C C . GLN A 1 53 ? -14.702 -11.719 -3.758 1.00 43.31 53 GLN A C 11
ATOM 18275 O O . GLN A 1 53 ? -14.413 -12.731 -3.122 1.00 55.34 53 GLN A O 11
ATOM 18289 N N . GLY A 1 54 ? -15.240 -10.634 -3.192 1.00 24.33 54 GLY A N 11
ATOM 18290 C CA . GLY A 1 54 ? -15.615 -10.606 -1.778 1.00 62.10 54 GLY A CA 11
ATOM 18291 C C . GLY A 1 54 ? -14.481 -10.961 -0.814 1.00 74.14 54 GLY A C 11
ATOM 18292 O O . GLY A 1 54 ? -14.716 -11.596 0.215 1.00 25.03 54 GLY A O 11
ATOM 18296 N N . ARG A 1 55 ? -13.261 -10.535 -1.137 1.00 42.53 55 ARG A N 11
ATOM 18297 C CA . ARG A 1 55 ? -12.083 -10.844 -0.311 1.00 42.55 55 ARG A CA 11
ATOM 18298 C C . ARG A 1 55 ? -11.223 -9.593 -0.070 1.00 45.52 55 ARG A C 11
ATOM 18299 O O . ARG A 1 55 ? -11.557 -8.493 -0.522 1.00 64.42 55 ARG A O 11
ATOM 18320 N N . MET A 1 56 ? -10.125 -9.768 0.665 1.00 74.34 56 MET A N 11
ATOM 18321 C CA . MET A 1 56 ? -9.172 -8.680 0.909 1.00 53.11 56 MET A CA 11
ATOM 18322 C C . MET A 1 56 ? -8.088 -8.641 -0.175 1.00 72.41 56 MET A C 11
ATOM 18323 O O . MET A 1 56 ? -7.714 -9.671 -0.739 1.00 53.13 56 MET A O 11
ATOM 18337 N N . ILE A 1 57 ? -7.588 -7.446 -0.458 1.00 41.54 57 ILE A N 11
ATOM 18338 C CA . ILE A 1 57 ? -6.525 -7.264 -1.447 1.00 61.51 57 ILE A CA 11
ATOM 18339 C C . ILE A 1 57 ? -5.325 -6.535 -0.825 1.00 72.35 57 ILE A C 11
ATOM 18340 O O . ILE A 1 57 ? -5.495 -5.569 -0.074 1.00 51.42 57 ILE A O 11
ATOM 18356 N N . GLN A 1 58 ? -4.108 -7.002 -1.109 1.00 2.32 58 GLN A N 11
ATOM 18357 C CA . GLN A 1 58 ? -2.915 -6.321 -0.601 1.00 41.11 58 GLN A CA 11
ATOM 18358 C C . GLN A 1 58 ? -2.374 -5.335 -1.646 1.00 33.53 58 GLN A C 11
ATOM 18359 O O . GLN A 1 58 ? -1.760 -5.731 -2.631 1.00 52.44 58 GLN A O 11
ATOM 18373 N N . VAL A 1 59 ? -2.608 -4.046 -1.426 1.00 23.23 59 VAL A N 11
ATOM 18374 C CA . VAL A 1 59 ? -2.248 -3.021 -2.410 1.00 42.23 59 VAL A CA 11
ATOM 18375 C C . VAL A 1 59 ? -0.877 -2.404 -2.118 1.00 74.24 59 VAL A C 11
ATOM 18376 O O . VAL A 1 59 ? -0.681 -1.769 -1.082 1.00 24.34 59 VAL A O 11
ATOM 18389 N N . SER A 1 60 ? 0.060 -2.586 -3.040 1.00 53.03 60 SER A N 11
ATOM 18390 C CA . SER A 1 60 ? 1.422 -2.056 -2.880 1.00 23.34 60 SER A CA 11
ATOM 18391 C C . SER A 1 60 ? 1.662 -0.857 -3.804 1.00 25.54 60 SER A C 11
ATOM 18392 O O . SER A 1 60 ? 1.610 -0.984 -5.031 1.00 21.13 60 SER A O 11
ATOM 18400 N N . ILE A 1 61 ? 1.905 0.305 -3.206 1.00 60.33 61 ILE A N 11
ATOM 18401 C CA . ILE A 1 61 ? 2.195 1.534 -3.957 1.00 31.21 61 ILE A CA 11
ATOM 18402 C C . ILE A 1 61 ? 3.665 1.956 -3.784 1.00 73.33 61 ILE A C 11
ATOM 18403 O O . ILE A 1 61 ? 4.266 1.703 -2.737 1.00 14.15 61 ILE A O 11
ATOM 18419 N N . PRO A 1 62 ? 4.272 2.601 -4.804 1.00 14.53 62 PRO A N 11
ATOM 18420 C CA . PRO A 1 62 ? 5.688 3.021 -4.748 1.00 10.02 62 PRO A CA 11
ATOM 18421 C C . PRO A 1 62 ? 5.985 4.006 -3.597 1.00 41.25 62 PRO A C 11
ATOM 18422 O O . PRO A 1 62 ? 5.111 4.750 -3.154 1.00 43.04 62 PRO A O 11
ATOM 18433 N N . ALA A 1 63 ? 7.237 4.015 -3.137 1.00 13.15 63 ALA A N 11
ATOM 18434 C CA . ALA A 1 63 ? 7.651 4.857 -2.003 1.00 5.42 63 ALA A CA 11
ATOM 18435 C C . ALA A 1 63 ? 7.513 6.357 -2.302 1.00 13.22 63 ALA A C 11
ATOM 18436 O O . ALA A 1 63 ? 7.495 7.183 -1.388 1.00 13.13 63 ALA A O 11
ATOM 18443 N N . SER A 1 64 ? 7.441 6.707 -3.582 1.00 50.54 64 SER A N 11
ATOM 18444 C CA . SER A 1 64 ? 7.257 8.106 -3.996 1.00 64.34 64 SER A CA 11
ATOM 18445 C C . SER A 1 64 ? 5.860 8.631 -3.621 1.00 21.23 64 SER A C 11
ATOM 18446 O O . SER A 1 64 ? 5.586 9.828 -3.735 1.00 21.45 64 SER A O 11
ATOM 18454 N N . VAL A 1 65 ? 4.985 7.728 -3.176 1.00 64.35 65 VAL A N 11
ATOM 18455 C CA . VAL A 1 65 ? 3.619 8.084 -2.776 1.00 43.44 65 VAL A CA 11
ATOM 18456 C C . VAL A 1 65 ? 3.531 8.378 -1.264 1.00 43.25 65 VAL A C 11
ATOM 18457 O O . VAL A 1 65 ? 4.032 7.604 -0.444 1.00 21.11 65 VAL A O 11
ATOM 18470 N N . PRO A 1 66 ? 2.887 9.503 -0.872 1.00 32.40 66 PRO A N 11
ATOM 18471 C CA . PRO A 1 66 ? 2.743 9.884 0.549 1.00 40.52 66 PRO A CA 11
ATOM 18472 C C . PRO A 1 66 ? 1.777 8.977 1.342 1.00 31.43 66 PRO A C 11
ATOM 18473 O O . PRO A 1 66 ? 1.245 7.990 0.821 1.00 73.42 66 PRO A O 11
ATOM 18484 N N . LEU A 1 67 ? 1.566 9.316 2.616 1.00 72.11 67 LEU A N 11
ATOM 18485 C CA . LEU A 1 67 ? 0.705 8.525 3.506 1.00 43.40 67 LEU A CA 11
ATOM 18486 C C . LEU A 1 67 ? -0.785 8.878 3.324 1.00 15.12 67 LEU A C 11
ATOM 18487 O O . LEU A 1 67 ? -1.138 10.041 3.128 1.00 43.52 67 LEU A O 11
ATOM 18503 N N . LYS A 1 68 ? -1.655 7.863 3.387 1.00 22.04 68 LYS A N 11
ATOM 18504 C CA . LYS A 1 68 ? -3.108 8.063 3.229 1.00 12.51 68 LYS A CA 11
ATOM 18505 C C . LYS A 1 68 ? -3.836 8.030 4.584 1.00 61.43 68 LYS A C 11
ATOM 18506 O O . LYS A 1 68 ? -4.363 9.046 5.044 1.00 72.33 68 LYS A O 11
ATOM 18525 N N . GLU A 1 69 ? -3.866 6.849 5.206 1.00 34.23 69 GLU A N 11
ATOM 18526 C CA . GLU A 1 69 ? -4.557 6.639 6.487 1.00 45.11 69 GLU A CA 11
ATOM 18527 C C . GLU A 1 69 ? -6.007 7.157 6.471 1.00 75.42 69 GLU A C 11
ATOM 18528 O O . GLU A 1 69 ? -6.394 7.987 7.300 1.00 35.31 69 GLU A O 11
ATOM 18540 N N . PHE A 1 70 ? -6.802 6.669 5.522 1.00 4.23 70 PHE A N 11
ATOM 18541 C CA . PHE A 1 70 ? -8.229 7.013 5.462 1.00 33.30 70 PHE A CA 11
ATOM 18542 C C . PHE A 1 70 ? -9.030 6.255 6.537 1.00 64.05 70 PHE A C 11
ATOM 18543 O O . PHE A 1 70 ? -8.505 5.362 7.210 1.00 71.13 70 PHE A O 11
ATOM 18560 N N . ASP A 1 71 ? -10.301 6.615 6.695 1.00 54.01 71 ASP A N 11
ATOM 18561 C CA . ASP A 1 71 ? -11.166 5.976 7.692 1.00 31.41 71 ASP A CA 11
ATOM 18562 C C . ASP A 1 71 ? -11.542 4.538 7.302 1.00 52.32 71 ASP A C 11
ATOM 18563 O O . ASP A 1 71 ? -11.599 4.186 6.118 1.00 13.32 71 ASP A O 11
ATOM 18572 N N . TYR A 1 72 ? -11.787 3.709 8.316 1.00 43.43 72 TYR A N 11
ATOM 18573 C CA . TYR A 1 72 ? -12.270 2.341 8.112 1.00 54.21 72 TYR A CA 11
ATOM 18574 C C . TYR A 1 72 ? -13.582 2.339 7.308 1.00 31.04 72 TYR A C 11
ATOM 18575 O O . TYR A 1 72 ? -14.567 2.959 7.708 1.00 54.30 72 TYR A O 11
ATOM 18593 N N . ASN A 1 73 ? -13.568 1.648 6.166 1.00 12.44 73 ASN A N 11
ATOM 18594 C CA . ASN A 1 73 ? -14.734 1.542 5.278 1.00 44.23 73 ASN A CA 11
ATOM 18595 C C . ASN A 1 73 ? -15.031 2.853 4.530 1.00 1.21 73 ASN A C 11
ATOM 18596 O O . ASN A 1 73 ? -16.180 3.143 4.189 1.00 44.32 73 ASN A O 11
ATOM 18607 N N . ALA A 1 74 ? -13.985 3.631 4.254 1.00 3.25 74 ALA A N 11
ATOM 18608 C CA . ALA A 1 74 ? -14.092 4.772 3.336 1.00 3.14 74 ALA A CA 11
ATOM 18609 C C . ALA A 1 74 ? -13.927 4.308 1.877 1.00 42.11 74 ALA A C 11
ATOM 18610 O O . ALA A 1 74 ? -13.161 3.381 1.596 1.00 62.11 74 ALA A O 11
ATOM 18617 N N . ARG A 1 75 ? -14.644 4.940 0.951 1.00 61.30 75 ARG A N 11
ATOM 18618 C CA . ARG A 1 75 ? -14.558 4.576 -0.471 1.00 72.13 75 ARG A CA 11
ATOM 18619 C C . ARG A 1 75 ? -13.246 5.074 -1.101 1.00 44.43 75 ARG A C 11
ATOM 18620 O O . ARG A 1 75 ? -13.018 6.278 -1.210 1.00 10.32 75 ARG A O 11
ATOM 18641 N N . VAL A 1 76 ? -12.390 4.141 -1.522 1.00 3.33 76 VAL A N 11
ATOM 18642 C CA . VAL A 1 76 ? -11.103 4.480 -2.150 1.00 62.21 76 VAL A CA 11
ATOM 18643 C C . VAL A 1 76 ? -10.948 3.805 -3.524 1.00 52.03 76 VAL A C 11
ATOM 18644 O O . VAL A 1 76 ? -11.447 2.702 -3.741 1.00 23.45 76 VAL A O 11
ATOM 18657 N N . GLU A 1 77 ? -10.260 4.473 -4.445 1.00 23.04 77 GLU A N 11
ATOM 18658 C CA . GLU A 1 77 ? -9.987 3.915 -5.778 1.00 34.51 77 GLU A CA 11
ATOM 18659 C C . GLU A 1 77 ? -8.486 3.998 -6.108 1.00 30.13 77 GLU A C 11
ATOM 18660 O O . GLU A 1 77 ? -7.787 4.906 -5.652 1.00 53.42 77 GLU A O 11
ATOM 18672 N N . LEU A 1 78 ? -8.000 3.048 -6.902 1.00 40.40 78 LEU A N 11
ATOM 18673 C CA . LEU A 1 78 ? -6.562 2.922 -7.171 1.00 3.32 78 LEU A CA 11
ATOM 18674 C C . LEU A 1 78 ? -6.168 3.481 -8.545 1.00 51.11 78 LEU A C 11
ATOM 18675 O O . LEU A 1 78 ? -6.848 3.250 -9.547 1.00 53.45 78 LEU A O 11
ATOM 18691 N N . ILE A 1 79 ? -5.055 4.209 -8.579 1.00 71.35 79 ILE A N 11
ATOM 18692 C CA . ILE A 1 79 ? -4.486 4.705 -9.833 1.00 64.34 79 ILE A CA 11
ATOM 18693 C C . ILE A 1 79 ? -3.615 3.622 -10.496 1.00 23.25 79 ILE A C 11
ATOM 18694 O O . ILE A 1 79 ? -2.522 3.318 -10.020 1.00 55.43 79 ILE A O 11
ATOM 18710 N N . ASN A 1 80 ? -4.128 3.032 -11.580 1.00 63.45 80 ASN A N 11
ATOM 18711 C CA . ASN A 1 80 ? -3.426 1.960 -12.313 1.00 3.22 80 ASN A CA 11
ATOM 18712 C C . ASN A 1 80 ? -3.195 0.712 -11.437 1.00 72.40 80 ASN A C 11
ATOM 18713 O O . ASN A 1 80 ? -2.057 0.352 -11.135 1.00 72.05 80 ASN A O 11
ATOM 18724 N N . PRO A 1 81 ? -4.284 0.042 -11.007 1.00 20.12 81 PRO A N 11
ATOM 18725 C CA . PRO A 1 81 ? -4.193 -1.187 -10.204 1.00 62.24 81 PRO A CA 11
ATOM 18726 C C . PRO A 1 81 ? -3.926 -2.443 -11.055 1.00 33.11 81 PRO A C 11
ATOM 18727 O O . PRO A 1 81 ? -4.619 -2.702 -12.041 1.00 31.42 81 PRO A O 11
ATOM 18738 N N . ILE A 1 82 ? -2.914 -3.217 -10.669 1.00 75.31 82 ILE A N 11
ATOM 18739 C CA . ILE A 1 82 ? -2.594 -4.477 -11.355 1.00 64.52 82 ILE A CA 11
ATOM 18740 C C . ILE A 1 82 ? -2.320 -5.613 -10.353 1.00 32.42 82 ILE A C 11
ATOM 18741 O O . ILE A 1 82 ? -1.512 -5.467 -9.435 1.00 42.33 82 ILE A O 11
ATOM 18757 N N . ALA A 1 83 ? -3.012 -6.738 -10.523 1.00 52.42 83 ALA A N 11
ATOM 18758 C CA . ALA A 1 83 ? -2.726 -7.935 -9.727 1.00 75.02 83 ALA A CA 11
ATOM 18759 C C . ALA A 1 83 ? -1.424 -8.584 -10.211 1.00 53.22 83 ALA A C 11
ATOM 18760 O O . ALA A 1 83 ? -1.408 -9.293 -11.221 1.00 55.00 83 ALA A O 11
ATOM 18767 N N . ASP A 1 84 ? -0.331 -8.326 -9.497 1.00 52.32 84 ASP A N 11
ATOM 18768 C CA . ASP A 1 84 ? 0.996 -8.728 -9.959 1.00 12.31 84 ASP A CA 11
ATOM 18769 C C . ASP A 1 84 ? 1.186 -10.257 -9.928 1.00 50.11 84 ASP A C 11
ATOM 18770 O O . ASP A 1 84 ? 0.468 -10.977 -9.233 1.00 33.30 84 ASP A O 11
ATOM 18779 N N . THR A 1 85 ? 2.159 -10.738 -10.699 1.00 14.13 85 THR A N 11
ATOM 18780 C CA . THR A 1 85 ? 2.394 -12.181 -10.855 1.00 22.55 85 THR A CA 11
ATOM 18781 C C . THR A 1 85 ? 3.897 -12.532 -10.781 1.00 3.35 85 THR A C 11
ATOM 18782 O O . THR A 1 85 ? 4.269 -13.703 -10.671 1.00 70.52 85 THR A O 11
ATOM 18793 N N . VAL A 1 86 ? 4.756 -11.514 -10.815 1.00 55.31 86 VAL A N 11
ATOM 18794 C CA . VAL A 1 86 ? 6.213 -11.723 -10.870 1.00 31.53 86 VAL A CA 11
ATOM 18795 C C . VAL A 1 86 ? 6.936 -11.187 -9.620 1.00 1.54 86 VAL A C 11
ATOM 18796 O O . VAL A 1 86 ? 8.166 -11.238 -9.543 1.00 71.43 86 VAL A O 11
ATOM 18809 N N . ALA A 1 87 ? 6.175 -10.673 -8.654 1.00 34.24 87 ALA A N 11
ATOM 18810 C CA . ALA A 1 87 ? 6.746 -10.115 -7.420 1.00 55.12 87 ALA A CA 11
ATOM 18811 C C . ALA A 1 87 ? 7.481 -11.183 -6.591 1.00 32.43 87 ALA A C 11
ATOM 18812 O O . ALA A 1 87 ? 6.951 -11.700 -5.604 1.00 50.41 87 ALA A O 11
ATOM 18819 N N . THR A 1 88 ? 8.705 -11.510 -7.002 1.00 14.12 88 THR A N 11
ATOM 18820 C CA . THR A 1 88 ? 9.516 -12.530 -6.320 1.00 3.31 88 THR A CA 11
ATOM 18821 C C . THR A 1 88 ? 9.773 -12.170 -4.852 1.00 32.31 88 THR A C 11
ATOM 18822 O O . THR A 1 88 ? 9.976 -13.052 -4.020 1.00 44.22 88 THR A O 11
ATOM 18833 N N . ALA A 1 89 ? 9.742 -10.875 -4.541 1.00 32.15 89 ALA A N 11
ATOM 18834 C CA . ALA A 1 89 ? 9.948 -10.392 -3.167 1.00 44.14 89 ALA A CA 11
ATOM 18835 C C . ALA A 1 89 ? 8.992 -11.058 -2.158 1.00 71.13 89 ALA A C 11
ATOM 18836 O O . ALA A 1 89 ? 9.356 -11.281 -1.003 1.00 74.32 89 ALA A O 11
ATOM 18843 N N . THR A 1 90 ? 7.767 -11.370 -2.592 1.00 71.22 90 THR A N 11
ATOM 18844 C CA . THR A 1 90 ? 6.782 -12.018 -1.706 1.00 33.22 90 THR A CA 11
ATOM 18845 C C . THR A 1 90 ? 6.811 -13.548 -1.844 1.00 73.00 90 THR A C 11
ATOM 18846 O O . THR A 1 90 ? 6.734 -14.275 -0.851 1.00 61.25 90 THR A O 11
ATOM 18857 N N . TYR A 1 91 ? 6.947 -14.039 -3.078 1.00 62.40 91 TYR A N 11
ATOM 18858 C CA . TYR A 1 91 ? 6.971 -15.484 -3.337 1.00 51.22 91 TYR A CA 11
ATOM 18859 C C . TYR A 1 91 ? 8.213 -16.151 -2.719 1.00 4.24 91 TYR A C 11
ATOM 18860 O O . TYR A 1 91 ? 8.163 -17.305 -2.295 1.00 45.34 91 TYR A O 11
ATOM 18878 N N . GLN A 1 92 ? 9.318 -15.410 -2.651 1.00 40.32 92 GLN A N 11
ATOM 18879 C CA . GLN A 1 92 ? 10.542 -15.894 -1.995 1.00 31.43 92 GLN A CA 11
ATOM 18880 C C . GLN A 1 92 ? 10.293 -16.153 -0.499 1.00 3.15 92 GLN A C 11
ATOM 18881 O O . GLN A 1 92 ? 10.967 -16.977 0.124 1.00 5.33 92 GLN A O 11
ATOM 18895 N N . GLY A 1 93 ? 9.311 -15.447 0.063 1.00 50.34 93 GLY A N 11
ATOM 18896 C CA . GLY A 1 93 ? 8.942 -15.635 1.461 1.00 35.01 93 GLY A CA 11
ATOM 18897 C C . GLY A 1 93 ? 7.738 -16.560 1.640 1.00 43.41 93 GLY A C 11
ATOM 18898 O O . GLY A 1 93 ? 7.144 -16.616 2.721 1.00 23.22 93 GLY A O 11
ATOM 18902 N N . ALA A 1 94 ? 7.378 -17.280 0.573 1.00 10.11 94 ALA A N 11
ATOM 18903 C CA . ALA A 1 94 ? 6.253 -18.227 0.596 1.00 43.43 94 ALA A CA 11
ATOM 18904 C C . ALA A 1 94 ? 4.911 -17.537 0.903 1.00 34.45 94 ALA A C 11
ATOM 18905 O O . ALA A 1 94 ? 3.973 -18.167 1.407 1.00 35.35 94 ALA A O 11
ATOM 18912 N N . ASP A 1 95 ? 4.816 -16.245 0.593 1.00 24.23 95 ASP A N 11
ATOM 18913 C CA . ASP A 1 95 ? 3.576 -15.492 0.800 1.00 21.22 95 ASP A CA 11
ATOM 18914 C C . ASP A 1 95 ? 2.781 -15.406 -0.516 1.00 11.12 95 ASP A C 11
ATOM 18915 O O . ASP A 1 95 ? 3.227 -14.791 -1.490 1.00 42.20 95 ASP A O 11
ATOM 18924 N N . VAL A 1 96 ? 1.604 -16.040 -0.539 1.00 22.35 96 VAL A N 11
ATOM 18925 C CA . VAL A 1 96 ? 0.846 -16.242 -1.783 1.00 73.23 96 VAL A CA 11
ATOM 18926 C C . VAL A 1 96 ? -0.375 -15.303 -1.907 1.00 70.42 96 VAL A C 11
ATOM 18927 O O . VAL A 1 96 ? -1.034 -15.264 -2.954 1.00 62.25 96 VAL A O 11
ATOM 18940 N N . ASP A 1 97 ? -0.676 -14.545 -0.852 1.00 24.35 97 ASP A N 11
ATOM 18941 C CA . ASP A 1 97 ? -1.804 -13.602 -0.880 1.00 24.02 97 ASP A CA 11
ATOM 18942 C C . ASP A 1 97 ? -1.581 -12.522 -1.952 1.00 23.23 97 ASP A C 11
ATOM 18943 O O . ASP A 1 97 ? -0.584 -11.808 -1.932 1.00 52.13 97 ASP A O 11
ATOM 18952 N N . TRP A 1 98 ? -2.516 -12.421 -2.895 1.00 73.34 98 TRP A N 11
ATOM 18953 C CA . TRP A 1 98 ? -2.343 -11.564 -4.076 1.00 64.32 98 TRP A CA 11
ATOM 18954 C C . TRP A 1 98 ? -2.134 -10.070 -3.743 1.00 64.14 98 TRP A C 11
ATOM 18955 O O . TRP A 1 98 ? -2.954 -9.419 -3.070 1.00 32.23 98 TRP A O 11
ATOM 18976 N N . TYR A 1 99 ? -1.010 -9.544 -4.235 1.00 0.33 99 TYR A N 11
ATOM 18977 C CA . TYR A 1 99 ? -0.670 -8.128 -4.104 1.00 70.42 99 TYR A CA 11
ATOM 18978 C C . TYR A 1 99 ? -1.053 -7.351 -5.369 1.00 2.11 99 TYR A C 11
ATOM 18979 O O . TYR A 1 99 ? -0.534 -7.609 -6.459 1.00 71.13 99 TYR A O 11
ATOM 18997 N N . ILE A 1 100 ? -1.966 -6.402 -5.218 1.00 73.34 100 ILE A N 11
ATOM 18998 C CA . ILE A 1 100 ? -2.383 -5.550 -6.327 1.00 54.24 100 ILE A CA 11
ATOM 18999 C C . ILE A 1 100 ? -1.597 -4.229 -6.306 1.00 33.13 100 ILE A C 11
ATOM 19000 O O . ILE A 1 100 ? -1.825 -3.365 -5.459 1.00 54.11 100 ILE A O 11
ATOM 19016 N N . LYS A 1 101 ? -0.644 -4.099 -7.224 1.00 0.13 101 LYS A N 11
ATOM 19017 C CA . LYS A 1 101 ? 0.226 -2.921 -7.280 1.00 12.34 101 LYS A CA 11
ATOM 19018 C C . LYS A 1 101 ? -0.488 -1.731 -7.936 1.00 15.21 101 LYS A C 11
ATOM 19019 O O . LYS A 1 101 ? -1.159 -1.882 -8.956 1.00 11.31 101 LYS A O 11
ATOM 19038 N N . ALA A 1 102 ? -0.338 -0.555 -7.344 1.00 3.01 102 ALA A N 11
ATOM 19039 C CA . ALA A 1 102 ? -0.948 0.668 -7.869 1.00 3.40 102 ALA A CA 11
ATOM 19040 C C . ALA A 1 102 ? 0.021 1.847 -7.754 1.00 74.44 102 ALA A C 11
ATOM 19041 O O . ALA A 1 102 ? 0.917 1.838 -6.915 1.00 52.42 102 ALA A O 11
ATOM 19048 N N . ASP A 1 103 ? -0.157 2.858 -8.598 1.00 52.53 103 ASP A N 11
ATOM 19049 C CA . ASP A 1 103 ? 0.726 4.026 -8.589 1.00 71.24 103 ASP A CA 11
ATOM 19050 C C . ASP A 1 103 ? 0.335 5.016 -7.474 1.00 13.20 103 ASP A C 11
ATOM 19051 O O . ASP A 1 103 ? 1.164 5.793 -7.011 1.00 24.44 103 ASP A O 11
ATOM 19060 N N . ASP A 1 104 ? -0.929 4.965 -7.040 1.00 42.12 104 ASP A N 11
ATOM 19061 C CA . ASP A 1 104 ? -1.419 5.829 -5.952 1.00 11.43 104 ASP A CA 11
ATOM 19062 C C . ASP A 1 104 ? -2.824 5.406 -5.475 1.00 41.14 104 ASP A C 11
ATOM 19063 O O . ASP A 1 104 ? -3.559 4.713 -6.183 1.00 53.54 104 ASP A O 11
ATOM 19072 N N . ILE A 1 105 ? -3.175 5.823 -4.255 1.00 52.20 105 ILE A N 11
ATOM 19073 C CA . ILE A 1 105 ? -4.481 5.519 -3.656 1.00 65.12 105 ILE A CA 11
ATOM 19074 C C . ILE A 1 105 ? -5.263 6.809 -3.338 1.00 71.43 105 ILE A C 11
ATOM 19075 O O . ILE A 1 105 ? -4.907 7.546 -2.413 1.00 62.14 105 ILE A O 11
ATOM 19091 N N . VAL A 1 106 ? -6.324 7.071 -4.098 1.00 35.33 106 VAL A N 11
ATOM 19092 C CA . VAL A 1 106 ? -7.182 8.244 -3.868 1.00 34.41 106 VAL A CA 11
ATOM 19093 C C . VAL A 1 106 ? -8.587 7.820 -3.406 1.00 34.22 106 VAL A C 11
ATOM 19094 O O . VAL A 1 106 ? -8.883 6.629 -3.296 1.00 52.02 106 VAL A O 11
ATOM 19107 N N . LEU A 1 107 ? -9.451 8.795 -3.137 1.00 12.35 107 LEU A N 11
ATOM 19108 C CA . LEU A 1 107 ? -10.826 8.512 -2.707 1.00 51.23 107 LEU A CA 11
ATOM 19109 C C . LEU A 1 107 ? -11.766 8.355 -3.910 1.00 52.33 107 LEU A C 11
ATOM 19110 O O . LEU A 1 107 ? -11.544 8.936 -4.973 1.00 42.53 107 LEU A O 11
ATOM 19126 N N . THR A 1 108 ? -12.818 7.561 -3.742 1.00 53.20 108 THR A N 11
ATOM 19127 C CA . THR A 1 108 ? -13.833 7.389 -4.790 1.00 60.05 108 THR A CA 11
ATOM 19128 C C . THR A 1 108 ? -14.907 8.478 -4.669 1.00 34.24 108 THR A C 11
ATOM 19129 O O . THR A 1 108 ? -15.372 8.771 -3.568 1.00 5.32 108 THR A O 11
ATOM 19140 N N . LEU A 1 109 ? -15.285 9.080 -5.801 1.00 14.23 109 LEU A N 11
ATOM 19141 C CA . LEU A 1 109 ? -16.296 10.156 -5.834 1.00 4.44 109 LEU A CA 11
ATOM 19142 C C . LEU A 1 109 ? -15.818 11.430 -5.107 1.00 11.05 109 LEU A C 11
ATOM 19143 O O . LEU A 1 109 ? -16.628 12.277 -4.726 1.00 20.13 109 LEU A O 11
ATOM 19159 N N . GLU A 1 110 ? -14.502 11.570 -4.939 1.00 72.04 110 GLU A N 11
ATOM 19160 C CA . GLU A 1 110 ? -13.920 12.747 -4.266 1.00 74.00 110 GLU A CA 11
ATOM 19161 C C . GLU A 1 110 ? -14.116 14.047 -5.082 1.00 23.14 110 GLU A C 11
ATOM 19162 O O . GLU A 1 110 ? -13.620 14.127 -6.228 1.00 37.89 110 GLU A O 11
ATOM 19174 N N . MET A 1 1 ? -31.936 -21.548 -20.874 1.00 63.33 1 MET A N 12
ATOM 19175 C CA . MET A 1 1 ? -31.247 -22.286 -19.780 1.00 73.31 1 MET A CA 12
ATOM 19176 C C . MET A 1 1 ? -31.639 -23.768 -19.777 1.00 34.51 1 MET A C 12
ATOM 19177 O O . MET A 1 1 ? -32.755 -24.121 -19.399 1.00 10.22 1 MET A O 12
ATOM 19193 N N . MET A 1 2 ? -30.721 -24.630 -20.209 1.00 32.40 2 MET A N 12
ATOM 19194 C CA . MET A 1 2 ? -30.954 -26.081 -20.218 1.00 43.35 2 MET A CA 12
ATOM 19195 C C . MET A 1 2 ? -29.770 -26.825 -19.588 1.00 1.33 2 MET A C 12
ATOM 19196 O O . MET A 1 2 ? -28.614 -26.516 -19.871 1.00 61.33 2 MET A O 12
ATOM 19210 N N . ARG A 1 3 ? -30.058 -27.817 -18.738 1.00 71.10 3 ARG A N 12
ATOM 19211 C CA . ARG A 1 3 ? -29.000 -28.651 -18.142 1.00 23.44 3 ARG A CA 12
ATOM 19212 C C . ARG A 1 3 ? -28.189 -29.376 -19.227 1.00 30.32 3 ARG A C 12
ATOM 19213 O O . ARG A 1 3 ? -27.119 -29.923 -18.960 1.00 11.02 3 ARG A O 12
ATOM 19234 N N . LEU A 1 4 ? -28.725 -29.393 -20.444 1.00 45.23 4 LEU A N 12
ATOM 19235 C CA . LEU A 1 4 ? -28.022 -29.944 -21.602 1.00 61.41 4 LEU A CA 12
ATOM 19236 C C . LEU A 1 4 ? -26.840 -29.047 -21.991 1.00 70.24 4 LEU A C 12
ATOM 19237 O O . LEU A 1 4 ? -27.035 -27.893 -22.386 1.00 2.44 4 LEU A O 12
ATOM 19253 N N . ALA A 1 5 ? -25.623 -29.579 -21.857 1.00 62.13 5 ALA A N 12
ATOM 19254 C CA . ALA A 1 5 ? -24.381 -28.854 -22.189 1.00 73.44 5 ALA A CA 12
ATOM 19255 C C . ALA A 1 5 ? -24.008 -27.789 -21.137 1.00 22.21 5 ALA A C 12
ATOM 19256 O O . ALA A 1 5 ? -22.833 -27.649 -20.782 1.00 13.30 5 ALA A O 12
ATOM 19263 N N . ASN A 1 6 ? -24.994 -27.037 -20.648 1.00 64.44 6 ASN A N 12
ATOM 19264 C CA . ASN A 1 6 ? -24.753 -26.000 -19.633 1.00 34.35 6 ASN A CA 12
ATOM 19265 C C . ASN A 1 6 ? -24.533 -26.610 -18.237 1.00 4.14 6 ASN A C 12
ATOM 19266 O O . ASN A 1 6 ? -25.485 -26.835 -17.484 1.00 53.11 6 ASN A O 12
ATOM 19277 N N . GLY A 1 7 ? -23.277 -26.895 -17.909 1.00 63.51 7 GLY A N 12
ATOM 19278 C CA . GLY A 1 7 ? -22.932 -27.415 -16.585 1.00 22.22 7 GLY A CA 12
ATOM 19279 C C . GLY A 1 7 ? -21.795 -26.640 -15.924 1.00 61.32 7 GLY A C 12
ATOM 19280 O O . GLY A 1 7 ? -21.928 -26.157 -14.794 1.00 3.32 7 GLY A O 12
ATOM 19284 N N . ILE A 1 8 ? -20.666 -26.539 -16.620 1.00 74.35 8 ILE A N 12
ATOM 19285 C CA . ILE A 1 8 ? -19.517 -25.758 -16.141 1.00 13.11 8 ILE A CA 12
ATOM 19286 C C . ILE A 1 8 ? -19.875 -24.275 -15.937 1.00 52.21 8 ILE A C 12
ATOM 19287 O O . ILE A 1 8 ? -20.734 -23.730 -16.635 1.00 23.33 8 ILE A O 12
ATOM 19303 N N . VAL A 1 9 ? -19.220 -23.625 -14.978 1.00 34.33 9 VAL A N 12
ATOM 19304 C CA . VAL A 1 9 ? -19.459 -22.201 -14.707 1.00 42.13 9 VAL A CA 12
ATOM 19305 C C . VAL A 1 9 ? -18.918 -21.317 -15.842 1.00 13.43 9 VAL A C 12
ATOM 19306 O O . VAL A 1 9 ? -17.765 -21.462 -16.263 1.00 24.40 9 VAL A O 12
ATOM 19319 N N . LEU A 1 10 ? -19.752 -20.400 -16.326 1.00 53.44 10 LEU A N 12
ATOM 19320 C CA . LEU A 1 10 ? -19.391 -19.537 -17.455 1.00 1.41 10 LEU A CA 12
ATOM 19321 C C . LEU A 1 10 ? -18.634 -18.272 -17.001 1.00 71.21 10 LEU A C 12
ATOM 19322 O O . LEU A 1 10 ? -18.428 -18.046 -15.806 1.00 0.31 10 LEU A O 12
ATOM 19338 N N . ASP A 1 11 ? -18.243 -17.448 -17.972 1.00 31.12 11 ASP A N 12
ATOM 19339 C CA . ASP A 1 11 ? -17.457 -16.235 -17.713 1.00 21.12 11 ASP A CA 12
ATOM 19340 C C . ASP A 1 11 ? -18.244 -15.179 -16.909 1.00 52.32 11 ASP A C 12
ATOM 19341 O O . ASP A 1 11 ? -19.449 -15.315 -16.691 1.00 40.12 11 ASP A O 12
ATOM 19350 N N . LYS A 1 12 ? -17.544 -14.122 -16.479 1.00 41.11 12 LYS A N 12
ATOM 19351 C CA . LYS A 1 12 ? -18.179 -12.983 -15.798 1.00 13.43 12 LYS A CA 12
ATOM 19352 C C . LYS A 1 12 ? -17.161 -11.859 -15.541 1.00 31.12 12 LYS A C 12
ATOM 19353 O O . LYS A 1 12 ? -16.001 -12.122 -15.231 1.00 33.33 12 LYS A O 12
ATOM 19372 N N . ASP A 1 13 ? -17.604 -10.608 -15.672 1.00 23.42 13 ASP A N 12
ATOM 19373 C CA . ASP A 1 13 ? -16.735 -9.446 -15.447 1.00 41.42 13 ASP A CA 12
ATOM 19374 C C . ASP A 1 13 ? -16.314 -9.327 -13.972 1.00 54.33 13 ASP A C 12
ATOM 19375 O O . ASP A 1 13 ? -17.107 -8.926 -13.116 1.00 11.33 13 ASP A O 12
ATOM 19384 N N . THR A 1 14 ? -15.065 -9.675 -13.681 1.00 64.01 14 THR A N 12
ATOM 19385 C CA . THR A 1 14 ? -14.525 -9.561 -12.321 1.00 1.32 14 THR A CA 12
ATOM 19386 C C . THR A 1 14 ? -14.228 -8.097 -11.965 1.00 5.21 14 THR A C 12
ATOM 19387 O O . THR A 1 14 ? -13.096 -7.624 -12.090 1.00 4.22 14 THR A O 12
ATOM 19398 N N . THR A 1 15 ? -15.265 -7.374 -11.549 1.00 42.42 15 THR A N 12
ATOM 19399 C CA . THR A 1 15 ? -15.140 -5.958 -11.178 1.00 14.53 15 THR A CA 12
ATOM 19400 C C . THR A 1 15 ? -15.028 -5.783 -9.657 1.00 62.11 15 THR A C 12
ATOM 19401 O O . THR A 1 15 ? -15.813 -6.348 -8.891 1.00 11.12 15 THR A O 12
ATOM 19412 N N . PHE A 1 16 ? -14.046 -4.994 -9.225 1.00 60.25 16 PHE A N 12
ATOM 19413 C CA . PHE A 1 16 ? -13.790 -4.777 -7.796 1.00 73.22 16 PHE A CA 12
ATOM 19414 C C . PHE A 1 16 ? -14.893 -3.930 -7.142 1.00 2.12 16 PHE A C 12
ATOM 19415 O O . PHE A 1 16 ? -15.441 -4.301 -6.099 1.00 14.11 16 PHE A O 12
ATOM 19432 N N . GLY A 1 17 ? -15.208 -2.794 -7.769 1.00 32.15 17 GLY A N 12
ATOM 19433 C CA . GLY A 1 17 ? -16.167 -1.851 -7.201 1.00 15.33 17 GLY A CA 12
ATOM 19434 C C . GLY A 1 17 ? -15.508 -0.882 -6.222 1.00 12.35 17 GLY A C 12
ATOM 19435 O O . GLY A 1 17 ? -14.296 -0.673 -6.275 1.00 70.31 17 GLY A O 12
ATOM 19439 N N . GLU A 1 18 ? -16.301 -0.278 -5.339 1.00 71.40 18 GLU A N 12
ATOM 19440 C CA . GLU A 1 18 ? -15.757 0.599 -4.297 1.00 14.02 18 GLU A CA 12
ATOM 19441 C C . GLU A 1 18 ? -14.916 -0.205 -3.290 1.00 61.35 18 GLU A C 12
ATOM 19442 O O . GLU A 1 18 ? -15.441 -1.005 -2.511 1.00 62.11 18 GLU A O 12
ATOM 19454 N N . LEU A 1 19 ? -13.604 -0.014 -3.331 1.00 54.54 19 LEU A N 12
ATOM 19455 C CA . LEU A 1 19 ? -12.703 -0.708 -2.413 1.00 25.05 19 LEU A CA 12
ATOM 19456 C C . LEU A 1 19 ? -12.808 -0.115 -1.005 1.00 4.11 19 LEU A C 12
ATOM 19457 O O . LEU A 1 19 ? -12.684 1.093 -0.813 1.00 21.04 19 LEU A O 12
ATOM 19473 N N . LYS A 1 20 ? -13.039 -0.967 -0.018 1.00 52.43 20 LYS A N 12
ATOM 19474 C CA . LYS A 1 20 ? -13.257 -0.511 1.357 1.00 60.53 20 LYS A CA 12
ATOM 19475 C C . LYS A 1 20 ? -11.997 -0.703 2.215 1.00 43.11 20 LYS A C 12
ATOM 19476 O O . LYS A 1 20 ? -11.643 -1.824 2.588 1.00 50.14 20 LYS A O 12
ATOM 19495 N N . PHE A 1 21 ? -11.322 0.410 2.496 1.00 73.35 21 PHE A N 12
ATOM 19496 C CA . PHE A 1 21 ? -10.087 0.424 3.293 1.00 1.33 21 PHE A CA 12
ATOM 19497 C C . PHE A 1 21 ? -10.284 -0.164 4.702 1.00 73.34 21 PHE A C 12
ATOM 19498 O O . PHE A 1 21 ? -11.257 0.138 5.387 1.00 63.33 21 PHE A O 12
ATOM 19515 N N . SER A 1 22 ? -9.351 -1.004 5.135 1.00 4.35 22 SER A N 12
ATOM 19516 C CA . SER A 1 22 ? -9.393 -1.549 6.501 1.00 50.21 22 SER A CA 12
ATOM 19517 C C . SER A 1 22 ? -8.224 -1.033 7.349 1.00 53.54 22 SER A C 12
ATOM 19518 O O . SER A 1 22 ? -8.423 -0.343 8.349 1.00 55.21 22 SER A O 12
ATOM 19526 N N . ALA A 1 23 ? -7.001 -1.358 6.945 1.00 22.14 23 ALA A N 12
ATOM 19527 C CA . ALA A 1 23 ? -5.810 -0.950 7.698 1.00 41.12 23 ALA A CA 12
ATOM 19528 C C . ALA A 1 23 ? -4.569 -0.846 6.803 1.00 55.34 23 ALA A C 12
ATOM 19529 O O . ALA A 1 23 ? -4.547 -1.348 5.680 1.00 62.42 23 ALA A O 12
ATOM 19536 N N . LEU A 1 24 ? -3.543 -0.164 7.300 1.00 12.32 24 LEU A N 12
ATOM 19537 C CA . LEU A 1 24 ? -2.246 -0.134 6.632 1.00 33.41 24 LEU A CA 12
ATOM 19538 C C . LEU A 1 24 ? -1.532 -1.475 6.849 1.00 41.51 24 LEU A C 12
ATOM 19539 O O . LEU A 1 24 ? -1.153 -1.812 7.970 1.00 12.24 24 LEU A O 12
ATOM 19555 N N . ARG A 1 25 ? -1.375 -2.247 5.779 1.00 2.12 25 ARG A N 12
ATOM 19556 C CA . ARG A 1 25 ? -0.851 -3.611 5.889 1.00 51.44 25 ARG A CA 12
ATOM 19557 C C . ARG A 1 25 ? 0.592 -3.623 6.415 1.00 60.32 25 ARG A C 12
ATOM 19558 O O . ARG A 1 25 ? 0.907 -4.353 7.357 1.00 3.53 25 ARG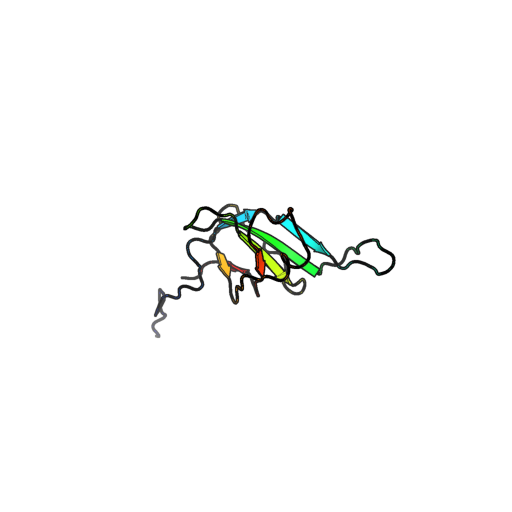 A O 12
ATOM 19579 N N . ARG A 1 26 ? 1.460 -2.813 5.807 1.00 32.10 26 ARG A N 12
ATOM 19580 C CA . ARG A 1 26 ? 2.874 -2.759 6.206 1.00 33.34 26 ARG A CA 12
ATOM 19581 C C . ARG A 1 26 ? 3.667 -1.700 5.423 1.00 74.35 26 ARG A C 12
ATOM 19582 O O . ARG A 1 26 ? 3.384 -1.424 4.260 1.00 2.41 26 ARG A O 12
ATOM 19603 N N . GLU A 1 27 ? 4.663 -1.108 6.085 1.00 3.33 27 GLU A N 12
ATOM 19604 C CA . GLU A 1 27 ? 5.625 -0.221 5.422 1.00 32.40 27 GLU A CA 12
ATOM 19605 C C . GLU A 1 27 ? 6.979 -0.924 5.262 1.00 13.03 27 GLU A C 12
ATOM 19606 O O . GLU A 1 27 ? 7.737 -1.041 6.225 1.00 41.51 27 GLU A O 12
ATOM 19618 N N . VAL A 1 28 ? 7.286 -1.406 4.064 1.00 52.23 28 VAL A N 12
ATOM 19619 C CA . VAL A 1 28 ? 8.607 -1.985 3.812 1.00 45.43 28 VAL A CA 12
ATOM 19620 C C . VAL A 1 28 ? 9.631 -0.873 3.530 1.00 13.30 28 VAL A C 12
ATOM 19621 O O . VAL A 1 28 ? 9.538 -0.147 2.534 1.00 21.25 28 VAL A O 12
ATOM 19634 N N . ARG A 1 29 ? 10.585 -0.713 4.438 1.00 43.40 29 ARG A N 12
ATOM 19635 C CA . ARG A 1 29 ? 11.558 0.378 4.362 1.00 12.32 29 ARG A CA 12
ATOM 19636 C C . ARG A 1 29 ? 12.901 -0.129 3.806 1.00 52.01 29 ARG A C 12
ATOM 19637 O O . ARG A 1 29 ? 13.202 -1.322 3.885 1.00 2.33 29 ARG A O 12
ATOM 19658 N N . ILE A 1 30 ? 13.707 0.772 3.246 1.00 3.45 30 ILE A N 12
ATOM 19659 C CA . ILE A 1 30 ? 14.965 0.383 2.592 1.00 5.21 30 ILE A CA 12
ATOM 19660 C C . ILE A 1 30 ? 15.991 -0.153 3.604 1.00 53.45 30 ILE A C 12
ATOM 19661 O O . ILE A 1 30 ? 16.540 0.594 4.412 1.00 21.13 30 ILE A O 12
ATOM 19677 N N . GLN A 1 31 ? 16.229 -1.459 3.567 1.00 61.41 31 GLN A N 12
ATOM 19678 C CA . GLN A 1 31 ? 17.199 -2.093 4.461 1.00 3.44 31 GLN A CA 12
ATOM 19679 C C . GLN A 1 31 ? 18.606 -2.091 3.836 1.00 54.42 31 GLN A C 12
ATOM 19680 O O . GLN A 1 31 ? 18.821 -2.668 2.769 1.00 71.41 31 GLN A O 12
ATOM 19694 N N . ASN A 1 32 ? 19.553 -1.443 4.512 1.00 24.15 32 ASN A N 12
ATOM 19695 C CA . ASN A 1 32 ? 20.934 -1.335 4.020 1.00 35.41 32 ASN A CA 12
ATOM 19696 C C . ASN A 1 32 ? 21.657 -2.691 4.017 1.00 74.20 32 ASN A C 12
ATOM 19697 O O . ASN A 1 32 ? 21.279 -3.612 4.744 1.00 3.35 32 ASN A O 12
ATOM 19708 N N . GLU A 1 33 ? 22.708 -2.800 3.204 1.00 61.05 33 GLU A N 12
ATOM 19709 C CA . GLU A 1 33 ? 23.567 -3.994 3.190 1.00 53.10 33 GLU A CA 12
ATOM 19710 C C . GLU A 1 33 ? 24.206 -4.248 4.569 1.00 62.13 33 GLU A C 12
ATOM 19711 O O . GLU A 1 33 ? 24.688 -5.344 4.849 1.00 42.41 33 GLU A O 12
ATOM 19723 N N . ASP A 1 34 ? 24.200 -3.222 5.422 1.00 1.44 34 ASP A N 12
ATOM 19724 C CA . ASP A 1 34 ? 24.707 -3.337 6.796 1.00 12.24 34 ASP A CA 12
ATOM 19725 C C . ASP A 1 34 ? 23.748 -4.141 7.696 1.00 21.11 34 ASP A C 12
ATOM 19726 O O . ASP A 1 34 ? 24.047 -4.396 8.865 1.00 40.13 34 ASP A O 12
ATOM 19735 N N . GLY A 1 35 ? 22.588 -4.520 7.155 1.00 22.23 35 GLY A N 12
ATOM 19736 C CA . GLY A 1 35 ? 21.604 -5.281 7.923 1.00 22.14 35 GLY A CA 12
ATOM 19737 C C . GLY A 1 35 ? 20.546 -4.401 8.583 1.00 2.41 35 GLY A C 12
ATOM 19738 O O . GLY A 1 35 ? 19.412 -4.833 8.802 1.00 3.21 35 GLY A O 12
ATOM 19742 N N . SER A 1 36 ? 20.915 -3.164 8.902 1.00 70.03 36 SER A N 12
ATOM 19743 C CA . SER A 1 36 ? 19.995 -2.229 9.561 1.00 25.21 36 SER A CA 12
ATOM 19744 C C . SER A 1 36 ? 19.056 -1.548 8.558 1.00 43.32 36 SER A C 12
ATOM 19745 O O . SER A 1 36 ? 19.390 -1.388 7.380 1.00 71.11 36 SER A O 12
ATOM 19753 N N . VAL A 1 37 ? 17.887 -1.136 9.037 1.00 14.31 37 VAL A N 12
ATOM 19754 C CA . VAL A 1 37 ? 16.903 -0.446 8.198 1.00 71.14 37 VAL A CA 12
ATOM 19755 C C . VAL A 1 37 ? 17.185 1.065 8.129 1.00 12.30 37 VAL A C 12
ATOM 19756 O O . VAL A 1 37 ? 17.431 1.715 9.148 1.00 54.13 37 VAL A O 12
ATOM 19769 N N . SER A 1 38 ? 17.137 1.611 6.917 1.00 70.31 38 SER A N 12
ATOM 19770 C CA . SER A 1 38 ? 17.447 3.028 6.682 1.00 2.34 38 SER A CA 12
ATOM 19771 C C . SER A 1 38 ? 16.238 3.936 6.936 1.00 64.50 38 SER A C 12
ATOM 19772 O O . SER A 1 38 ? 15.100 3.471 7.060 1.00 12.11 38 SER A O 12
ATOM 19780 N N . ASP A 1 39 ? 16.497 5.237 7.002 1.00 12.32 39 ASP A N 12
ATOM 19781 C CA . ASP A 1 39 ? 15.445 6.243 7.171 1.00 0.43 39 ASP A CA 12
ATOM 19782 C C . ASP A 1 39 ? 14.568 6.330 5.911 1.00 4.14 39 ASP A C 12
ATOM 19783 O O . ASP A 1 39 ? 13.399 6.723 5.969 1.00 32.10 39 ASP A O 12
ATOM 19792 N N . GLU A 1 40 ? 15.144 5.945 4.776 1.00 21.44 40 GLU A N 12
ATOM 19793 C CA . GLU A 1 40 ? 14.433 5.944 3.497 1.00 3.20 40 GLU A CA 12
ATOM 19794 C C . GLU A 1 40 ? 13.465 4.752 3.387 1.00 42.21 40 GLU A C 12
ATOM 19795 O O . GLU A 1 40 ? 13.834 3.605 3.653 1.00 45.32 40 GLU A O 12
ATOM 19807 N N . ILE A 1 41 ? 12.227 5.030 2.989 1.00 61.20 41 ILE A N 12
ATOM 19808 C CA . ILE A 1 41 ? 11.207 3.989 2.831 1.00 44.43 41 ILE A CA 12
ATOM 19809 C C . ILE A 1 41 ? 11.147 3.502 1.376 1.00 21.22 41 ILE A C 12
ATOM 19810 O O . ILE A 1 41 ? 11.413 4.264 0.443 1.00 33.21 41 ILE A O 12
ATOM 19826 N N . LYS A 1 42 ? 10.798 2.230 1.185 1.00 53.21 42 LYS A N 12
ATOM 19827 C CA . LYS A 1 42 ? 10.754 1.632 -0.152 1.00 73.02 42 LYS A CA 12
ATOM 19828 C C . LYS A 1 42 ? 9.344 1.737 -0.764 1.00 72.31 42 LYS A C 12
ATOM 19829 O O . LYS A 1 42 ? 9.166 2.318 -1.839 1.00 52.04 42 LYS A O 12
ATOM 19848 N N . GLU A 1 43 ? 8.347 1.191 -0.069 1.00 14.34 43 GLU A N 12
ATOM 19849 C CA . GLU A 1 43 ? 6.947 1.283 -0.510 1.00 34.51 43 GLU A CA 12
ATOM 19850 C C . GLU A 1 43 ? 5.976 0.937 0.638 1.00 45.31 43 GLU A C 12
ATOM 19851 O O . GLU A 1 43 ? 6.393 0.449 1.691 1.00 11.34 43 GLU A O 12
ATOM 19863 N N . ARG A 1 44 ? 4.684 1.209 0.433 1.00 11.01 44 ARG A N 12
ATOM 19864 C CA . ARG A 1 44 ? 3.669 1.046 1.491 1.00 72.11 44 ARG A CA 12
ATOM 19865 C C . ARG A 1 44 ? 2.470 0.199 1.033 1.00 75.44 44 ARG A C 12
ATOM 19866 O O . ARG A 1 44 ? 1.818 0.506 0.038 1.00 13.04 44 ARG A O 12
ATOM 19887 N N . THR A 1 45 ? 2.171 -0.853 1.796 1.00 24.14 45 THR A N 12
ATOM 19888 C CA . THR A 1 45 ? 1.088 -1.793 1.467 1.00 53.20 45 THR A CA 12
ATOM 19889 C C . THR A 1 45 ? -0.196 -1.506 2.276 1.00 52.31 45 THR A C 12
ATOM 19890 O O . THR A 1 45 ? -0.149 -1.328 3.493 1.00 51.43 45 THR A O 12
ATOM 19901 N N . TYR A 1 46 ? -1.340 -1.486 1.587 1.00 21.20 46 TYR A N 12
ATOM 19902 C CA . TYR A 1 46 ? -2.650 -1.205 2.208 1.00 30.24 46 TYR A CA 12
ATOM 19903 C C . TYR A 1 46 ? -3.615 -2.407 2.115 1.00 44.44 46 TYR A C 12
ATOM 19904 O O . TYR A 1 46 ? -3.543 -3.205 1.179 1.00 15.05 46 TYR A O 12
ATOM 19922 N N . ASP A 1 47 ? -4.528 -2.503 3.086 1.00 61.11 47 ASP A N 12
ATOM 19923 C CA . ASP A 1 47 ? -5.625 -3.484 3.045 1.00 3.03 47 ASP A CA 12
ATOM 19924 C C . ASP A 1 47 ? -6.876 -2.894 2.375 1.00 71.33 47 ASP A C 12
ATOM 19925 O O . ASP A 1 47 ? -7.560 -2.045 2.959 1.00 2.40 47 ASP A O 12
ATOM 19934 N N . LEU A 1 48 ? -7.175 -3.340 1.156 1.00 73.40 48 LEU A N 12
ATOM 19935 C CA . LEU A 1 48 ? -8.389 -2.904 0.453 1.00 50.25 48 LEU A CA 12
ATOM 19936 C C . LEU A 1 48 ? -9.339 -4.091 0.220 1.00 54.33 48 LEU A C 12
ATOM 19937 O O . LEU A 1 48 ? -8.974 -5.078 -0.423 1.00 72.20 48 LEU A O 12
ATOM 19953 N N . LYS A 1 49 ? -10.556 -3.990 0.754 1.00 3.43 49 LYS A N 12
ATOM 19954 C CA . LYS A 1 49 ? -11.558 -5.054 0.616 1.00 13.24 49 LYS A CA 12
ATOM 19955 C C . LYS A 1 49 ? -12.457 -4.805 -0.610 1.00 22.21 49 LYS A C 12
ATOM 19956 O O . LYS A 1 49 ? -12.719 -3.659 -0.973 1.00 1.25 49 LYS A O 12
ATOM 19975 N N . SER A 1 50 ? -12.930 -5.879 -1.244 1.00 42.22 50 SER A N 12
ATOM 19976 C CA . SER A 1 50 ? -13.796 -5.761 -2.430 1.00 25.34 50 SER A CA 12
ATOM 19977 C C . SER A 1 50 ? -15.204 -5.274 -2.055 1.00 25.23 50 SER A C 12
ATOM 19978 O O . SER A 1 50 ? -15.637 -5.422 -0.912 1.00 21.12 50 SER A O 12
ATOM 19986 N N . LYS A 1 51 ? -15.923 -4.717 -3.032 1.00 15.31 51 LYS A N 12
ATOM 19987 C CA . LYS A 1 51 ? -17.268 -4.162 -2.798 1.00 33.30 51 LYS A CA 12
ATOM 19988 C C . LYS A 1 51 ? -18.229 -5.225 -2.231 1.00 74.22 51 LYS A C 12
ATOM 19989 O O . LYS A 1 51 ? -18.715 -5.096 -1.105 1.00 44.10 51 LYS A O 12
ATOM 20008 N N . GLY A 1 52 ? -18.502 -6.270 -3.013 1.00 41.11 52 GLY A N 12
ATOM 20009 C CA . GLY A 1 52 ? -19.446 -7.304 -2.590 1.00 71.53 52 GLY A CA 12
ATOM 20010 C C . GLY A 1 52 ? -19.183 -8.661 -3.240 1.00 35.53 52 GLY A C 12
ATOM 20011 O O . GLY A 1 52 ? -20.104 -9.312 -3.740 1.00 62.23 52 GLY A O 12
ATOM 20015 N N . GLN A 1 53 ? -17.922 -9.084 -3.234 1.00 33.14 53 GLN A N 12
ATOM 20016 C CA . GLN A 1 53 ? -17.531 -10.384 -3.797 1.00 41.31 53 GLN A CA 12
ATOM 20017 C C . GLN A 1 53 ? -17.112 -11.364 -2.689 1.00 51.24 53 GLN A C 12
ATOM 20018 O O . GLN A 1 53 ? -17.317 -12.574 -2.802 1.00 14.34 53 GLN A O 12
ATOM 20032 N N . GLY A 1 54 ? -16.531 -10.834 -1.614 1.00 64.25 54 GLY A N 12
ATOM 20033 C CA . GLY A 1 54 ? -16.057 -11.675 -0.517 1.00 63.41 54 GLY A CA 12
ATOM 20034 C C . GLY A 1 54 ? -14.557 -11.953 -0.569 1.00 5.41 54 GLY A C 12
ATOM 20035 O O . GLY A 1 54 ? -14.094 -12.985 -0.077 1.00 32.20 54 GLY A O 12
ATOM 20039 N N . ARG A 1 55 ? -13.794 -11.031 -1.157 1.00 2.23 55 ARG A N 12
ATOM 20040 C CA . ARG A 1 55 ? -12.333 -11.165 -1.238 1.00 60.34 55 ARG A CA 12
ATOM 20041 C C . ARG A 1 55 ? -11.648 -9.810 -0.994 1.00 12.02 55 ARG A C 12
ATOM 20042 O O . ARG A 1 55 ? -12.318 -8.795 -0.798 1.00 1.12 55 ARG A O 12
ATOM 20063 N N . MET A 1 56 ? -10.316 -9.792 -1.000 1.00 44.30 56 MET A N 12
ATOM 20064 C CA . MET A 1 56 ? -9.571 -8.541 -0.811 1.00 14.43 56 MET A CA 12
ATOM 20065 C C . MET A 1 56 ? -8.274 -8.525 -1.630 1.00 2.03 56 MET A C 12
ATOM 20066 O O . MET A 1 56 ? -7.849 -9.552 -2.164 1.00 0.34 56 MET A O 12
ATOM 20080 N N . ILE A 1 57 ? -7.648 -7.353 -1.709 1.00 35.43 57 ILE A N 12
ATOM 20081 C CA . ILE A 1 57 ? -6.364 -7.187 -2.397 1.00 11.13 57 ILE A CA 12
ATOM 20082 C C . ILE A 1 57 ? -5.421 -6.287 -1.581 1.00 73.15 57 ILE A C 12
ATOM 20083 O O . ILE A 1 57 ? -5.830 -5.243 -1.065 1.00 52.21 57 ILE A O 12
ATOM 20099 N N . GLN A 1 58 ? -4.162 -6.699 -1.445 1.00 73.22 58 GLN A N 12
ATOM 20100 C CA . GLN A 1 58 ? -3.167 -5.893 -0.731 1.00 24.50 58 GLN A CA 12
ATOM 20101 C C . GLN A 1 58 ? -2.396 -4.999 -1.711 1.00 34.10 58 GLN A C 12
ATOM 20102 O O . GLN A 1 58 ? -1.532 -5.470 -2.451 1.00 50.52 58 GLN A O 12
ATOM 20116 N N . VAL A 1 59 ? -2.706 -3.706 -1.705 1.00 43.15 59 VAL A N 12
ATOM 20117 C CA . VAL A 1 59 ? -2.142 -2.771 -2.688 1.00 24.42 59 VAL A CA 12
ATOM 20118 C C . VAL A 1 59 ? -0.930 -2.014 -2.129 1.00 12.32 59 VAL A C 12
ATOM 20119 O O . VAL A 1 59 ? -1.036 -1.295 -1.136 1.00 30.44 59 VAL A O 12
ATOM 20132 N N . SER A 1 60 ? 0.221 -2.171 -2.780 1.00 34.54 60 SER A N 12
ATOM 20133 C CA . SER A 1 60 ? 1.463 -1.529 -2.329 1.00 32.30 60 SER A CA 12
ATOM 20134 C C . SER A 1 60 ? 1.894 -0.400 -3.279 1.00 42.15 60 SER A C 12
ATOM 20135 O O . SER A 1 60 ? 2.219 -0.642 -4.446 1.00 13.51 60 SER A O 12
ATOM 20143 N N . ILE A 1 61 ? 1.889 0.834 -2.777 1.00 64.13 61 ILE A N 12
ATOM 20144 C CA . ILE A 1 61 ? 2.262 2.013 -3.575 1.00 24.54 61 ILE A CA 12
ATOM 20145 C C . ILE A 1 61 ? 3.680 2.514 -3.224 1.00 33.12 61 ILE A C 12
ATOM 20146 O O . ILE A 1 61 ? 4.144 2.338 -2.096 1.00 20.43 61 ILE A O 12
ATOM 20162 N N . PRO A 1 62 ? 4.386 3.150 -4.186 1.00 22.44 62 PRO A N 12
ATOM 20163 C CA . PRO A 1 62 ? 5.761 3.652 -3.969 1.00 63.32 62 PRO A CA 12
ATOM 20164 C C . PRO A 1 62 ? 5.857 4.704 -2.840 1.00 10.24 62 PRO A C 12
ATOM 20165 O O . PRO A 1 62 ? 4.930 5.484 -2.617 1.00 71.43 62 PRO A O 12
ATOM 20176 N N . ALA A 1 63 ? 6.999 4.734 -2.148 1.00 2.25 63 ALA A N 12
ATOM 20177 C CA . ALA A 1 63 ? 7.204 5.644 -1.007 1.00 43.34 63 ALA A CA 12
ATOM 20178 C C . ALA A 1 63 ? 7.262 7.123 -1.429 1.00 61.41 63 ALA A C 12
ATOM 20179 O O . ALA A 1 63 ? 7.170 8.019 -0.588 1.00 34.30 63 ALA A O 12
ATOM 20186 N N . SER A 1 64 ? 7.436 7.371 -2.728 1.00 52.55 64 SER A N 12
ATOM 20187 C CA . SER A 1 64 ? 7.412 8.742 -3.269 1.00 23.14 64 SER A CA 12
ATOM 20188 C C . SER A 1 64 ? 6.029 9.386 -3.084 1.00 42.22 64 SER A C 12
ATOM 20189 O O . SER A 1 64 ? 5.891 10.612 -3.107 1.00 73.20 64 SER A O 12
ATOM 20197 N N . VAL A 1 65 ? 5.012 8.549 -2.895 1.00 25.13 65 VAL A N 12
ATOM 20198 C CA . VAL A 1 65 ? 3.640 9.015 -2.688 1.00 11.13 65 VAL A CA 12
ATOM 20199 C C . VAL A 1 65 ? 3.323 9.168 -1.185 1.00 74.42 65 VAL A C 12
ATOM 20200 O O . VAL A 1 65 ? 3.460 8.211 -0.416 1.00 15.34 65 VAL A O 12
ATOM 20213 N N . PRO A 1 66 ? 2.914 10.382 -0.743 1.00 4.25 66 PRO A N 12
ATOM 20214 C CA . PRO A 1 66 ? 2.543 10.643 0.665 1.00 11.32 66 PRO A CA 12
ATOM 20215 C C . PRO A 1 66 ? 1.503 9.652 1.224 1.00 62.53 66 PRO A C 12
ATOM 20216 O O . PRO A 1 66 ? 0.667 9.121 0.487 1.00 12.31 66 PRO A O 12
ATOM 20227 N N . LEU A 1 67 ? 1.549 9.426 2.540 1.00 2.41 67 LEU A N 12
ATOM 20228 C CA . LEU A 1 67 ? 0.659 8.459 3.193 1.00 30.34 67 LEU A CA 12
ATOM 20229 C C . LEU A 1 67 ? -0.801 8.951 3.205 1.00 0.51 67 LEU A C 12
ATOM 20230 O O . LEU A 1 67 ? -1.068 10.137 3.421 1.00 53.40 67 LEU A O 12
ATOM 20246 N N . LYS A 1 68 ? -1.744 8.029 2.997 1.00 44.43 68 LYS A N 12
ATOM 20247 C CA . LYS A 1 68 ? -3.153 8.387 2.778 1.00 71.33 68 LYS A CA 12
ATOM 20248 C C . LYS A 1 68 ? -3.914 8.666 4.087 1.00 73.31 68 LYS A C 12
ATOM 20249 O O . LYS A 1 68 ? -4.483 9.744 4.259 1.00 31.04 68 LYS A O 12
ATOM 20268 N N . GLU A 1 69 ? -3.937 7.682 4.992 1.00 25.22 69 GLU A N 12
ATOM 20269 C CA . GLU A 1 69 ? -4.673 7.800 6.266 1.00 71.14 69 GLU A CA 12
ATOM 20270 C C . GLU A 1 69 ? -6.184 8.045 6.049 1.00 70.01 69 GLU A C 12
ATOM 20271 O O . GLU A 1 69 ? -6.795 8.847 6.758 1.00 2.22 69 GLU A O 12
ATOM 20283 N N . PHE A 1 70 ? -6.790 7.343 5.088 1.00 33.42 70 PHE A N 12
ATOM 20284 C CA . PHE A 1 70 ? -8.235 7.483 4.824 1.00 22.14 70 PHE A CA 12
ATOM 20285 C C . PHE A 1 70 ? -9.080 6.984 6.010 1.00 31.25 70 PHE A C 12
ATOM 20286 O O . PHE A 1 70 ? -8.571 6.341 6.932 1.00 15.34 70 PHE A O 12
ATOM 20303 N N . ASP A 1 71 ? -10.378 7.284 5.983 1.00 65.30 71 ASP A N 12
ATOM 20304 C CA . ASP A 1 71 ? -11.299 6.833 7.033 1.00 55.10 71 ASP A CA 12
ATOM 20305 C C . ASP A 1 71 ? -11.516 5.309 6.957 1.00 30.31 71 ASP A C 12
ATOM 20306 O O . ASP A 1 71 ? -11.388 4.709 5.886 1.00 24.44 71 ASP A O 12
ATOM 20315 N N . TYR A 1 72 ? -11.845 4.684 8.086 1.00 23.52 72 TYR A N 12
ATOM 20316 C CA . TYR A 1 72 ? -12.034 3.229 8.127 1.00 15.41 72 TYR A CA 12
ATOM 20317 C C . TYR A 1 72 ? -13.199 2.791 7.226 1.00 24.04 72 TYR A C 12
ATOM 20318 O O . TYR A 1 72 ? -14.342 3.196 7.433 1.00 63.13 72 TYR A O 12
ATOM 20336 N N . ASN A 1 73 ? -12.886 1.961 6.230 1.00 1.33 73 ASN A N 12
ATOM 20337 C CA . ASN A 1 73 ? -13.868 1.472 5.248 1.00 42.41 73 ASN A CA 12
ATOM 20338 C C . ASN A 1 73 ? -14.307 2.573 4.273 1.00 3.22 73 ASN A C 12
ATOM 20339 O O . ASN A 1 73 ? -15.338 2.451 3.611 1.00 60.21 73 ASN A O 12
ATOM 20350 N N . ALA A 1 74 ? -13.498 3.626 4.165 1.00 34.01 74 ALA A N 12
ATOM 20351 C CA . ALA A 1 74 ? -13.745 4.688 3.186 1.00 71.15 74 ALA A CA 12
ATOM 20352 C C . ALA A 1 74 ? -13.695 4.136 1.756 1.00 14.14 74 ALA A C 12
ATOM 20353 O O . ALA A 1 74 ? -12.875 3.271 1.435 1.00 1.24 74 ALA A O 12
ATOM 20360 N N . ARG A 1 75 ? -14.588 4.633 0.911 1.00 23.14 75 ARG A N 12
ATOM 20361 C CA . ARG A 1 75 ? -14.702 4.162 -0.473 1.00 64.44 75 ARG A CA 12
ATOM 20362 C C . ARG A 1 75 ? -13.526 4.662 -1.327 1.00 52.52 75 ARG A C 12
ATOM 20363 O O . ARG A 1 75 ? -13.399 5.864 -1.574 1.00 73.21 75 ARG A O 12
ATOM 20384 N N . VAL A 1 76 ? -12.664 3.744 -1.770 1.00 64.33 76 VAL A N 12
ATOM 20385 C CA . VAL A 1 76 ? -11.501 4.095 -2.595 1.00 31.31 76 VAL A CA 12
ATOM 20386 C C . VAL A 1 76 ? -11.455 3.278 -3.900 1.00 50.31 76 VAL A C 12
ATOM 20387 O O . VAL A 1 76 ? -12.107 2.243 -4.027 1.00 53.32 76 VAL A O 12
ATOM 20400 N N . GLU A 1 77 ? -10.690 3.765 -4.874 1.00 13.22 77 GLU A N 12
ATOM 20401 C CA . GLU A 1 77 ? -10.496 3.062 -6.149 1.00 53.53 77 GLU A CA 12
ATOM 20402 C C . GLU A 1 77 ? -9.052 3.235 -6.656 1.00 32.21 77 GLU A C 12
ATOM 20403 O O . GLU A 1 77 ? -8.370 4.208 -6.316 1.00 71.11 77 GLU A O 12
ATOM 20415 N N . LEU A 1 78 ? -8.586 2.278 -7.458 1.00 71.23 78 LEU A N 12
ATOM 20416 C CA . LEU A 1 78 ? -7.194 2.268 -7.938 1.00 24.24 78 LEU A CA 12
ATOM 20417 C C . LEU A 1 78 ? -7.045 2.912 -9.324 1.00 30.25 78 LEU A C 12
ATOM 20418 O O . LEU A 1 78 ? -7.897 2.745 -10.194 1.00 13.42 78 LEU A O 12
ATOM 20434 N N . ILE A 1 79 ? -5.940 3.631 -9.520 1.00 44.22 79 ILE A N 12
ATOM 20435 C CA . ILE A 1 79 ? -5.617 4.209 -10.827 1.00 41.42 79 ILE A CA 12
ATOM 20436 C C . ILE A 1 79 ? -5.101 3.125 -11.796 1.00 62.54 79 ILE A C 12
ATOM 20437 O O . ILE A 1 79 ? -5.838 2.652 -12.659 1.00 24.11 79 ILE A O 12
ATOM 20453 N N . ASN A 1 80 ? -3.836 2.722 -11.635 1.00 41.12 80 ASN A N 12
ATOM 20454 C CA . ASN A 1 80 ? -3.227 1.691 -12.490 1.00 54.03 80 ASN A CA 12
ATOM 20455 C C . ASN A 1 80 ? -2.525 0.609 -11.644 1.00 1.32 80 ASN A C 12
ATOM 20456 O O . ASN A 1 80 ? -1.372 0.771 -11.247 1.00 11.44 80 ASN A O 12
ATOM 20467 N N . PRO A 1 81 ? -3.245 -0.480 -11.305 1.00 20.51 81 PRO A N 12
ATOM 20468 C CA . PRO A 1 81 ? -2.685 -1.617 -10.549 1.00 14.51 81 PRO A CA 12
ATOM 20469 C C . PRO A 1 81 ? -1.917 -2.640 -11.417 1.00 23.44 81 PRO A C 12
ATOM 20470 O O . PRO A 1 81 ? -2.141 -2.742 -12.627 1.00 22.45 81 PRO A O 12
ATOM 20481 N N . ILE A 1 82 ? -1.013 -3.394 -10.781 1.00 42.23 82 ILE A N 12
ATOM 20482 C CA . ILE A 1 82 ? -0.297 -4.514 -11.421 1.00 51.52 82 ILE A CA 12
ATOM 20483 C C . ILE A 1 82 ? -0.045 -5.647 -10.405 1.00 11.31 82 ILE A C 12
ATOM 20484 O O . ILE A 1 82 ? 0.397 -5.399 -9.280 1.00 51.20 82 ILE A O 12
ATOM 20500 N N . ALA A 1 83 ? -0.337 -6.888 -10.794 1.00 4.40 83 ALA A N 12
ATOM 20501 C CA . ALA A 1 83 ? -0.117 -8.042 -9.914 1.00 52.31 83 ALA A CA 12
ATOM 20502 C C . ALA A 1 83 ? 1.378 -8.389 -9.830 1.00 32.33 83 ALA A C 12
ATOM 20503 O O . ALA A 1 83 ? 1.987 -8.775 -10.829 1.00 42.11 83 ALA A O 12
ATOM 20510 N N . ASP A 1 84 ? 1.967 -8.263 -8.638 1.00 3.31 84 ASP A N 12
ATOM 20511 C CA . ASP A 1 84 ? 3.417 -8.446 -8.482 1.00 73.52 84 ASP A CA 12
ATOM 20512 C C . ASP A 1 84 ? 3.750 -9.761 -7.762 1.00 72.32 84 ASP A C 12
ATOM 20513 O O . ASP A 1 84 ? 4.136 -10.749 -8.393 1.00 10.22 84 ASP A O 12
ATOM 20522 N N . THR A 1 85 ? 3.579 -9.784 -6.443 1.00 24.33 85 THR A N 12
ATOM 20523 C CA . THR A 1 85 ? 3.896 -10.969 -5.644 1.00 41.15 85 THR A CA 12
ATOM 20524 C C . THR A 1 85 ? 2.628 -11.715 -5.251 1.00 51.33 85 THR A C 12
ATOM 20525 O O . THR A 1 85 ? 2.047 -11.484 -4.184 1.00 61.41 85 THR A O 12
ATOM 20536 N N . VAL A 1 86 ? 2.174 -12.590 -6.137 1.00 40.11 86 VAL A N 12
ATOM 20537 C CA . VAL A 1 86 ? 1.018 -13.423 -5.855 1.00 12.04 86 VAL A CA 12
ATOM 20538 C C . VAL A 1 86 ? 1.399 -14.539 -4.862 1.00 53.24 86 VAL A C 12
ATOM 20539 O O . VAL A 1 86 ? 1.985 -15.562 -5.223 1.00 4.52 86 VAL A O 12
ATOM 20552 N N . ALA A 1 87 ? 1.086 -14.303 -3.590 1.00 50.12 87 ALA A N 12
ATOM 20553 C CA . ALA A 1 87 ? 1.533 -15.169 -2.493 1.00 34.42 87 ALA A CA 12
ATOM 20554 C C . ALA A 1 87 ? 1.173 -16.651 -2.709 1.00 34.55 87 ALA A C 12
ATOM 20555 O O . ALA A 1 87 ? 1.922 -17.541 -2.308 1.00 72.12 87 ALA A O 12
ATOM 20562 N N . THR A 1 88 ? 0.047 -16.909 -3.365 1.00 31.14 88 THR A N 12
ATOM 20563 C CA . THR A 1 88 ? -0.396 -18.283 -3.649 1.00 41.44 88 THR A CA 12
ATOM 20564 C C . THR A 1 88 ? 0.663 -19.090 -4.421 1.00 42.02 88 THR A C 12
ATOM 20565 O O . THR A 1 88 ? 0.750 -20.311 -4.285 1.00 20.03 88 THR A O 12
ATOM 20576 N N . ALA A 1 89 ? 1.479 -18.402 -5.221 1.00 14.24 89 ALA A N 12
ATOM 20577 C CA . ALA A 1 89 ? 2.485 -19.067 -6.060 1.00 43.22 89 ALA A CA 12
ATOM 20578 C C . ALA A 1 89 ? 3.918 -18.922 -5.509 1.00 42.40 89 ALA A C 12
ATOM 20579 O O . ALA A 1 89 ? 4.883 -19.296 -6.178 1.00 51.05 89 ALA A O 12
ATOM 20586 N N . THR A 1 90 ? 4.065 -18.395 -4.290 1.00 15.02 90 THR A N 12
ATOM 20587 C CA . THR A 1 90 ? 5.406 -18.206 -3.695 1.00 53.33 90 THR A CA 12
ATOM 20588 C C . THR A 1 90 ? 5.623 -19.094 -2.454 1.00 42.12 90 THR A C 12
ATOM 20589 O O . THR A 1 90 ? 6.679 -19.045 -1.820 1.00 34.30 90 THR A O 12
ATOM 20600 N N . TYR A 1 91 ? 4.629 -19.920 -2.116 1.00 64.01 91 TYR A N 12
ATOM 20601 C CA . TYR A 1 91 ? 4.713 -20.803 -0.940 1.00 2.51 91 TYR A CA 12
ATOM 20602 C C . TYR A 1 91 ? 4.737 -22.290 -1.334 1.00 62.34 91 TYR A C 12
ATOM 20603 O O . TYR A 1 91 ? 4.814 -22.634 -2.516 1.00 45.54 91 TYR A O 12
ATOM 20621 N N . GLN A 1 92 ? 4.680 -23.168 -0.330 1.00 65.12 92 GLN A N 12
ATOM 20622 C CA . GLN A 1 92 ? 4.738 -24.624 -0.549 1.00 22.23 92 GLN A CA 12
ATOM 20623 C C . GLN A 1 92 ? 3.338 -25.259 -0.662 1.00 74.02 92 GLN A C 12
ATOM 20624 O O . GLN A 1 92 ? 3.154 -26.437 -0.344 1.00 72.54 92 GLN A O 12
ATOM 20638 N N . GLY A 1 93 ? 2.356 -24.492 -1.134 1.00 10.34 93 GLY A N 12
ATOM 20639 C CA . GLY A 1 93 ? 1.003 -25.025 -1.302 1.00 32.11 93 GLY A CA 12
ATOM 20640 C C . GLY A 1 93 ? -0.083 -24.175 -0.646 1.00 33.42 93 GLY A C 12
ATOM 20641 O O . GLY A 1 93 ? -1.255 -24.263 -1.022 1.00 43.33 93 GLY A O 12
ATOM 20645 N N . ALA A 1 94 ? 0.300 -23.351 0.327 1.00 72.12 94 ALA A N 12
ATOM 20646 C CA . ALA A 1 94 ? -0.660 -22.519 1.066 1.00 44.44 94 ALA A CA 12
ATOM 20647 C C . ALA A 1 94 ? -1.345 -21.461 0.177 1.00 1.12 94 ALA A C 12
ATOM 20648 O O . ALA A 1 94 ? -0.711 -20.513 -0.290 1.00 4.24 94 ALA A O 12
ATOM 20655 N N . ASP A 1 95 ? -2.649 -21.632 -0.048 1.00 2.15 95 ASP A N 12
ATOM 20656 C CA . ASP A 1 95 ? -3.446 -20.652 -0.795 1.00 10.45 95 ASP A CA 12
ATOM 20657 C C . ASP A 1 95 ? -3.852 -19.479 0.117 1.00 43.33 95 ASP A C 12
ATOM 20658 O O . ASP A 1 95 ? -4.682 -19.633 1.015 1.00 0.41 95 ASP A O 12
ATOM 20667 N N . VAL A 1 96 ? -3.252 -18.315 -0.109 1.00 63.41 96 VAL A N 12
ATOM 20668 C CA . VAL A 1 96 ? -3.481 -17.141 0.746 1.00 43.53 96 VAL A CA 12
ATOM 20669 C C . VAL A 1 96 ? -3.688 -15.855 -0.078 1.00 22.21 96 VAL A C 12
ATOM 20670 O O . VAL A 1 96 ? -3.666 -15.876 -1.308 1.00 53.03 96 VAL A O 12
ATOM 20683 N N . ASP A 1 97 ? -3.888 -14.740 0.625 1.00 21.22 97 ASP A N 12
ATOM 20684 C CA . ASP A 1 97 ? -4.062 -13.421 -0.003 1.00 24.11 97 ASP A CA 12
ATOM 20685 C C . ASP A 1 97 ? -2.850 -13.008 -0.864 1.00 30.22 97 ASP A C 12
ATOM 20686 O O . ASP A 1 97 ? -1.725 -13.452 -0.636 1.00 23.33 97 ASP A O 12
ATOM 20695 N N . TRP A 1 98 ? -3.087 -12.129 -1.840 1.00 22.01 98 TRP A N 12
ATOM 20696 C CA . TRP A 1 98 ? -2.063 -11.764 -2.832 1.00 40.32 98 TRP A CA 12
ATOM 20697 C C . TRP A 1 98 ? -1.790 -10.247 -2.861 1.00 1.25 98 TRP A C 12
ATOM 20698 O O . TRP A 1 98 ? -2.619 -9.437 -2.429 1.00 23.13 98 TRP A O 12
ATOM 20719 N N . TYR A 1 99 ? -0.613 -9.878 -3.382 1.00 40.04 99 TYR A N 12
ATOM 20720 C CA . TYR A 1 99 ? -0.132 -8.485 -3.339 1.00 10.22 99 TYR A CA 12
ATOM 20721 C C . TYR A 1 99 ? -0.102 -7.820 -4.734 1.00 31.21 99 TYR A C 12
ATOM 20722 O O . TYR A 1 99 ? 0.513 -8.329 -5.685 1.00 74.42 99 TYR A O 12
ATOM 20740 N N . ILE A 1 100 ? -0.757 -6.665 -4.834 1.00 75.41 100 ILE A N 12
ATOM 20741 C CA . ILE A 1 100 ? -0.814 -5.881 -6.073 1.00 63.35 100 ILE A CA 12
ATOM 20742 C C . ILE A 1 100 ? -0.133 -4.513 -5.890 1.00 4.11 100 ILE A C 12
ATOM 20743 O O . ILE A 1 100 ? -0.480 -3.757 -4.987 1.00 20.41 100 ILE A O 12
ATOM 20759 N N . LYS A 1 101 ? 0.835 -4.194 -6.741 1.00 71.13 101 LYS A N 12
ATOM 20760 C CA . LYS A 1 101 ? 1.482 -2.876 -6.703 1.00 62.11 101 LYS A CA 12
ATOM 20761 C C . LYS A 1 101 ? 0.733 -1.905 -7.624 1.00 45.30 101 LYS A C 12
ATOM 20762 O O . LYS A 1 101 ? 0.248 -2.301 -8.676 1.00 54.32 101 LYS A O 12
ATOM 20781 N N . ALA A 1 102 ? 0.619 -0.641 -7.231 1.00 35.35 102 ALA A N 12
ATOM 20782 C CA . ALA A 1 102 ? -0.195 0.308 -8.000 1.00 10.10 102 ALA A CA 12
ATOM 20783 C C . ALA A 1 102 ? 0.477 1.675 -8.170 1.00 31.34 102 ALA A C 12
ATOM 20784 O O . ALA A 1 102 ? 1.447 2.007 -7.488 1.00 3.20 102 ALA A O 12
ATOM 20791 N N . ASP A 1 103 ? -0.045 2.450 -9.118 1.00 11.02 103 ASP A N 12
ATOM 20792 C CA . ASP A 1 103 ? 0.370 3.839 -9.315 1.00 12.32 103 ASP A CA 12
ATOM 20793 C C . ASP A 1 103 ? -0.013 4.706 -8.098 1.00 31.31 103 ASP A C 12
ATOM 20794 O O . ASP A 1 103 ? 0.847 5.315 -7.459 1.00 4.02 103 ASP A O 12
ATOM 20803 N N . ASP A 1 104 ? -1.312 4.748 -7.789 1.00 14.31 104 ASP A N 12
ATOM 20804 C CA . ASP A 1 104 ? -1.823 5.542 -6.664 1.00 24.34 104 ASP A CA 12
ATOM 20805 C C . ASP A 1 104 ? -3.260 5.125 -6.284 1.00 50.34 104 ASP A C 12
ATOM 20806 O O . ASP A 1 104 ? -3.954 4.458 -7.061 1.00 34.20 104 ASP A O 12
ATOM 20815 N N . ILE A 1 105 ? -3.690 5.524 -5.080 1.00 51.22 105 ILE A N 12
ATOM 20816 C CA . ILE A 1 105 ? -5.026 5.183 -4.559 1.00 62.32 105 ILE A CA 12
ATOM 20817 C C . ILE A 1 105 ? -5.851 6.453 -4.266 1.00 32.44 105 ILE A C 12
ATOM 20818 O O . ILE A 1 105 ? -5.418 7.318 -3.507 1.00 35.44 105 ILE A O 12
ATOM 20834 N N . VAL A 1 106 ? -7.044 6.553 -4.853 1.00 4.34 106 VAL A N 12
ATOM 20835 C CA . VAL A 1 106 ? -7.929 7.710 -4.630 1.00 31.54 106 VAL A CA 12
ATOM 20836 C C . VAL A 1 106 ? -9.303 7.268 -4.101 1.00 43.40 106 VAL A C 12
ATOM 20837 O O . VAL A 1 106 ? -9.546 6.080 -3.924 1.00 63.41 106 VAL A O 12
ATOM 20850 N N . LEU A 1 107 ? -10.194 8.227 -3.844 1.00 10.45 107 LEU A N 12
ATOM 20851 C CA . LEU A 1 107 ? -11.552 7.909 -3.371 1.00 4.31 107 LEU A CA 12
ATOM 20852 C C . LEU A 1 107 ? -12.472 7.509 -4.539 1.00 63.35 107 LEU A C 12
ATOM 20853 O O . LEU A 1 107 ? -12.284 7.953 -5.671 1.00 75.14 107 LEU A O 12
ATOM 20869 N N . THR A 1 108 ? -13.475 6.676 -4.251 1.00 25.00 108 THR A N 12
ATOM 20870 C CA . THR A 1 108 ? -14.412 6.201 -5.281 1.00 24.32 108 THR A CA 12
ATOM 20871 C C . THR A 1 108 ? -15.385 7.301 -5.722 1.00 70.44 108 THR A C 12
ATOM 20872 O O . THR A 1 108 ? -16.033 7.945 -4.891 1.00 10.31 108 THR A O 12
ATOM 20883 N N . LEU A 1 109 ? -15.494 7.498 -7.033 1.00 50.35 109 LEU A N 12
ATOM 20884 C CA . LEU A 1 109 ? -16.412 8.494 -7.602 1.00 73.15 109 LEU A CA 12
ATOM 20885 C C . LEU A 1 109 ? -17.878 8.059 -7.466 1.00 3.21 109 LEU A C 12
ATOM 20886 O O . LEU A 1 109 ? -18.714 8.793 -6.930 1.00 43.03 109 LEU A O 12
ATOM 20902 N N . GLU A 1 110 ? -18.178 6.864 -7.958 1.00 42.14 110 GLU A N 12
ATOM 20903 C CA . GLU A 1 110 ? -19.546 6.324 -7.919 1.00 65.44 110 GLU A CA 12
ATOM 20904 C C . GLU A 1 110 ? -19.856 5.622 -6.586 1.00 60.10 110 GLU A C 12
ATOM 20905 O O . GLU A 1 110 ? -19.637 4.393 -6.477 1.00 37.11 110 GLU A O 12
ATOM 20917 N N . MET A 1 1 ? -35.456 -24.029 -12.991 1.00 10.53 1 MET A N 13
ATOM 20918 C CA . MET A 1 1 ? -35.574 -22.547 -12.948 1.00 71.33 1 MET A CA 13
ATOM 20919 C C . MET A 1 1 ? -34.264 -21.893 -12.492 1.00 64.01 1 MET A C 13
ATOM 20920 O O . MET A 1 1 ? -33.476 -22.500 -11.766 1.00 62.03 1 MET A O 13
ATOM 20936 N N . MET A 1 2 ? -34.049 -20.650 -12.927 1.00 45.14 2 MET A N 13
ATOM 20937 C CA . MET A 1 2 ? -32.829 -19.891 -12.618 1.00 63.31 2 MET A CA 13
ATOM 20938 C C . MET A 1 2 ? -31.567 -20.606 -13.125 1.00 20.25 2 MET A C 13
ATOM 20939 O O . MET A 1 2 ? -30.754 -21.103 -12.345 1.00 1.35 2 MET A O 13
ATOM 20953 N N . ARG A 1 3 ? -31.433 -20.679 -14.447 1.00 70.14 3 ARG A N 13
ATOM 20954 C CA . ARG A 1 3 ? -30.240 -21.248 -15.079 1.00 61.02 3 ARG A CA 13
ATOM 20955 C C . ARG A 1 3 ? -29.130 -20.191 -15.191 1.00 33.22 3 ARG A C 13
ATOM 20956 O O . ARG A 1 3 ? -29.212 -19.275 -16.012 1.00 41.31 3 ARG A O 13
ATOM 20977 N N . LEU A 1 4 ? -28.099 -20.320 -14.359 1.00 12.44 4 LEU A N 13
ATOM 20978 C CA . LEU A 1 4 ? -26.975 -19.369 -14.358 1.00 21.40 4 LEU A CA 13
ATOM 20979 C C . LEU A 1 4 ? -26.193 -19.418 -15.679 1.00 5.12 4 LEU A C 13
ATOM 20980 O O . LEU A 1 4 ? -25.933 -20.492 -16.221 1.00 42.41 4 LEU A O 13
ATOM 20996 N N . ALA A 1 5 ? -25.831 -18.245 -16.195 1.00 53.14 5 ALA A N 13
ATOM 20997 C CA . ALA A 1 5 ? -25.098 -18.141 -17.458 1.00 55.32 5 ALA A CA 13
ATOM 20998 C C . ALA A 1 5 ? -23.614 -18.500 -17.291 1.00 3.42 5 ALA A C 13
ATOM 20999 O O . ALA A 1 5 ? -22.905 -17.912 -16.473 1.00 71.11 5 ALA A O 13
ATOM 21006 N N . ASN A 1 6 ? -23.159 -19.477 -18.072 1.00 1.23 6 ASN A N 13
ATOM 21007 C CA . ASN A 1 6 ? -21.757 -19.912 -18.059 1.00 45.12 6 ASN A CA 13
ATOM 21008 C C . ASN A 1 6 ? -21.062 -19.592 -19.394 1.00 15.12 6 ASN A C 13
ATOM 21009 O O . ASN A 1 6 ? -21.657 -18.981 -20.286 1.00 41.22 6 ASN A O 13
ATOM 21020 N N . GLY A 1 7 ? -19.805 -20.008 -19.529 1.00 12.21 7 GLY A N 13
ATOM 21021 C CA . GLY A 1 7 ? -19.058 -19.749 -20.755 1.00 40.53 7 GLY A CA 13
ATOM 21022 C C . GLY A 1 7 ? -17.544 -19.841 -20.566 1.00 33.33 7 GLY A C 13
ATOM 21023 O O . GLY A 1 7 ? -16.888 -20.722 -21.130 1.00 1.40 7 GLY A O 13
ATOM 21027 N N . ILE A 1 8 ? -16.986 -18.929 -19.773 1.00 61.03 8 ILE A N 13
ATOM 21028 C CA . ILE A 1 8 ? -15.539 -18.895 -19.506 1.00 44.44 8 ILE A CA 13
ATOM 21029 C C . ILE A 1 8 ? -15.235 -19.096 -18.013 1.00 50.43 8 ILE A C 13
ATOM 21030 O O . ILE A 1 8 ? -16.147 -19.178 -17.190 1.00 1.15 8 ILE A O 13
ATOM 21046 N N . VAL A 1 9 ? -13.950 -19.188 -17.675 1.00 31.24 9 VAL A N 13
ATOM 21047 C CA . VAL A 1 9 ? -13.519 -19.316 -16.278 1.00 52.25 9 VAL A CA 13
ATOM 21048 C C . VAL A 1 9 ? -14.035 -18.143 -15.411 1.00 24.24 9 VAL A C 13
ATOM 21049 O O . VAL A 1 9 ? -13.622 -16.989 -15.577 1.00 15.01 9 VAL A O 13
ATOM 21062 N N . LEU A 1 10 ? -14.943 -18.449 -14.486 1.00 60.24 10 LEU A N 13
ATOM 21063 C CA . LEU A 1 10 ? -15.581 -17.424 -13.648 1.00 31.25 10 LEU A CA 13
ATOM 21064 C C . LEU A 1 10 ? -14.563 -16.649 -12.791 1.00 4.23 10 LEU A C 13
ATOM 21065 O O . LEU A 1 10 ? -14.826 -15.520 -12.373 1.00 3.04 10 LEU A O 13
ATOM 21081 N N . ASP A 1 11 ? -13.401 -17.252 -12.550 1.00 43.21 11 ASP A N 13
ATOM 21082 C CA . ASP A 1 11 ? -12.317 -16.597 -11.805 1.00 14.04 11 ASP A CA 13
ATOM 21083 C C . ASP A 1 11 ? -11.859 -15.294 -12.490 1.00 33.22 11 ASP A C 13
ATOM 21084 O O . ASP A 1 11 ? -11.363 -14.374 -11.833 1.00 35.34 11 ASP A O 13
ATOM 21093 N N . LYS A 1 12 ? -12.018 -15.225 -13.814 1.00 1.13 12 LYS A N 13
ATOM 21094 C CA . LYS A 1 12 ? -11.697 -14.011 -14.579 1.00 74.13 12 LYS A CA 13
ATOM 21095 C C . LYS A 1 12 ? -12.967 -13.206 -14.906 1.00 34.41 12 LYS A C 13
ATOM 21096 O O . LYS A 1 12 ? -12.896 -12.042 -15.305 1.00 12.03 12 LYS A O 13
ATOM 21115 N N . ASP A 1 13 ? -14.128 -13.839 -14.747 1.00 70.40 13 ASP A N 13
ATOM 21116 C CA . ASP A 1 13 ? -15.411 -13.174 -14.987 1.00 53.43 13 ASP A CA 13
ATOM 21117 C C . ASP A 1 13 ? -15.722 -12.151 -13.878 1.00 2.20 13 ASP A C 13
ATOM 21118 O O . ASP A 1 13 ? -16.245 -11.065 -14.148 1.00 24.53 13 ASP A O 13
ATOM 21127 N N . THR A 1 14 ? -15.391 -12.500 -12.636 1.00 44.43 14 THR A N 13
ATOM 21128 C CA . THR A 1 14 ? -15.630 -11.603 -11.493 1.00 60.35 14 THR A CA 13
ATOM 21129 C C . THR A 1 14 ? -14.503 -10.567 -11.342 1.00 14.14 14 THR A C 13
ATOM 21130 O O . THR A 1 14 ? -13.317 -10.898 -11.428 1.00 53.41 14 THR A O 13
ATOM 21141 N N . THR A 1 15 ? -14.878 -9.307 -11.114 1.00 72.50 15 THR A N 13
ATOM 21142 C CA . THR A 1 15 ? -13.905 -8.206 -11.003 1.00 63.43 15 THR A CA 13
ATOM 21143 C C . THR A 1 15 ? -14.062 -7.432 -9.681 1.00 75.03 15 THR A C 13
ATOM 21144 O O . THR A 1 15 ? -14.763 -7.868 -8.766 1.00 45.41 15 THR A O 13
ATOM 21155 N N . PHE A 1 16 ? -13.395 -6.283 -9.575 1.00 2.30 16 PHE A N 13
ATOM 21156 C CA . PHE A 1 16 ? -13.409 -5.495 -8.341 1.00 50.41 16 PHE A CA 13
ATOM 21157 C C . PHE A 1 16 ? -14.577 -4.496 -8.306 1.00 23.42 16 PHE A C 13
ATOM 21158 O O . PHE A 1 16 ? -14.486 -3.399 -8.858 1.00 31.53 16 PHE A O 13
ATOM 21175 N N . GLY A 1 17 ? -15.680 -4.888 -7.667 1.00 52.12 17 GLY A N 13
ATOM 21176 C CA . GLY A 1 17 ? -16.805 -3.974 -7.471 1.00 31.02 17 GLY A CA 13
ATOM 21177 C C . GLY A 1 17 ? -16.513 -2.903 -6.417 1.00 70.14 17 GLY A C 13
ATOM 21178 O O . GLY A 1 17 ? -15.855 -1.903 -6.706 1.00 64.35 17 GLY A O 13
ATOM 21182 N N . GLU A 1 18 ? -17.007 -3.107 -5.195 1.00 72.23 18 GLU A N 13
ATOM 21183 C CA . GLU A 1 18 ? -16.695 -2.205 -4.075 1.00 13.14 18 GLU A CA 13
ATOM 21184 C C . GLU A 1 18 ? -15.283 -2.447 -3.527 1.00 12.11 18 GLU A C 13
ATOM 21185 O O . GLU A 1 18 ? -14.956 -3.553 -3.087 1.00 4.11 18 GLU A O 13
ATOM 21197 N N . LEU A 1 19 ? -14.455 -1.408 -3.562 1.00 75.44 19 LEU A N 13
ATOM 21198 C CA . LEU A 1 19 ? -13.143 -1.421 -2.908 1.00 62.33 19 LEU A CA 13
ATOM 21199 C C . LEU A 1 19 ? -13.134 -0.412 -1.754 1.00 43.22 19 LEU A C 13
ATOM 21200 O O . LEU A 1 19 ? -13.267 0.792 -1.969 1.00 11.34 19 LEU A O 13
ATOM 21216 N N . LYS A 1 20 ? -13.000 -0.902 -0.523 1.00 24.44 20 LYS A N 13
ATOM 21217 C CA . LYS A 1 20 ? -13.084 -0.029 0.657 1.00 2.22 20 LYS A CA 13
ATOM 21218 C C . LYS A 1 20 ? -11.855 -0.151 1.573 1.00 25.13 20 LYS A C 13
ATOM 21219 O O . LYS A 1 20 ? -11.444 -1.250 1.958 1.00 51.10 20 LYS A O 13
ATOM 21238 N N . PHE A 1 21 ? -11.280 1.004 1.913 1.00 42.51 21 PHE A N 13
ATOM 21239 C CA . PHE A 1 21 ? -10.061 1.087 2.727 1.00 55.20 21 PHE A CA 13
ATOM 21240 C C . PHE A 1 21 ? -10.292 0.624 4.174 1.00 12.22 21 PHE A C 13
ATOM 21241 O O . PHE A 1 21 ? -11.310 0.950 4.785 1.00 23.35 21 PHE A O 13
ATOM 21258 N N . SER A 1 22 ? -9.343 -0.137 4.722 1.00 44.54 22 SER A N 13
ATOM 21259 C CA . SER A 1 22 ? -9.432 -0.592 6.119 1.00 20.20 22 SER A CA 13
ATOM 21260 C C . SER A 1 22 ? -8.337 0.032 6.995 1.00 12.24 22 SER A C 13
ATOM 21261 O O . SER A 1 22 ? -8.628 0.795 7.914 1.00 22.15 22 SER A O 13
ATOM 21269 N N . ALA A 1 23 ? -7.075 -0.295 6.709 1.00 65.24 23 ALA A N 13
ATOM 21270 C CA . ALA A 1 23 ? -5.951 0.206 7.508 1.00 22.25 23 ALA A CA 13
ATOM 21271 C C . ALA A 1 23 ? -4.615 0.119 6.757 1.00 15.21 23 ALA A C 13
ATOM 21272 O O . ALA A 1 23 ? -4.517 -0.498 5.691 1.00 11.44 23 ALA A O 13
ATOM 21279 N N . LEU A 1 24 ? -3.595 0.760 7.323 1.00 24.24 24 LEU A N 13
ATOM 21280 C CA . LEU A 1 24 ? -2.221 0.653 6.829 1.00 5.51 24 LEU A CA 13
ATOM 21281 C C . LEU A 1 24 ? -1.564 -0.635 7.355 1.00 44.44 24 LEU A C 13
ATOM 21282 O O . LEU A 1 24 ? -1.319 -0.770 8.558 1.00 0.33 24 LEU A O 13
ATOM 21298 N N . ARG A 1 25 ? -1.294 -1.576 6.455 1.00 23.14 25 ARG A N 13
ATOM 21299 C CA . ARG A 1 25 ? -0.679 -2.853 6.831 1.00 1.11 25 ARG A CA 13
ATOM 21300 C C . ARG A 1 25 ? 0.777 -2.660 7.288 1.00 1.13 25 ARG A C 13
ATOM 21301 O O . ARG A 1 25 ? 1.162 -3.101 8.373 1.00 14.13 25 ARG A O 13
ATOM 21322 N N . ARG A 1 26 ? 1.581 -1.993 6.458 1.00 1.13 26 ARG A N 13
ATOM 21323 C CA . ARG A 1 26 ? 3.001 -1.779 6.766 1.00 63.30 26 ARG A CA 13
ATOM 21324 C C . ARG A 1 26 ? 3.690 -0.897 5.720 1.00 11.42 26 ARG A C 13
ATOM 21325 O O . ARG A 1 26 ? 3.518 -1.095 4.522 1.00 1.45 26 ARG A O 13
ATOM 21346 N N . GLU A 1 27 ? 4.479 0.068 6.180 1.00 73.45 27 GLU A N 13
ATOM 21347 C CA . GLU A 1 27 ? 5.366 0.825 5.293 1.00 41.24 27 GLU A CA 13
ATOM 21348 C C . GLU A 1 27 ? 6.755 0.174 5.264 1.00 32.20 27 GLU A C 13
ATOM 21349 O O . GLU A 1 27 ? 7.562 0.378 6.174 1.00 14.52 27 GLU A O 13
ATOM 21361 N N . VAL A 1 28 ? 7.025 -0.629 4.240 1.00 72.04 28 VAL A N 13
ATOM 21362 C CA . VAL A 1 28 ? 8.314 -1.314 4.132 1.00 0.02 28 VAL A CA 13
ATOM 21363 C C . VAL A 1 28 ? 9.435 -0.316 3.813 1.00 1.23 28 VAL A C 13
ATOM 21364 O O . VAL A 1 28 ? 9.326 0.483 2.883 1.00 44.04 28 VAL A O 13
ATOM 21377 N N . ARG A 1 29 ? 10.501 -0.347 4.603 1.00 61.24 29 ARG A N 13
ATOM 21378 C CA . ARG A 1 29 ? 11.597 0.612 4.464 1.00 1.40 29 ARG A CA 13
ATOM 21379 C C . ARG A 1 29 ? 12.809 0.028 3.720 1.00 31.11 29 ARG A C 13
ATOM 21380 O O . ARG A 1 29 ? 12.904 -1.179 3.489 1.00 5.13 29 ARG A O 13
ATOM 21401 N N . ILE A 1 30 ? 13.735 0.914 3.356 1.00 5.02 30 ILE A N 13
ATOM 21402 C CA . ILE A 1 30 ? 14.933 0.537 2.607 1.00 3.21 30 ILE A CA 13
ATOM 21403 C C . ILE A 1 30 ? 15.938 -0.200 3.505 1.00 2.22 30 ILE A C 13
ATOM 21404 O O . ILE A 1 30 ? 16.498 0.378 4.437 1.00 41.31 30 ILE A O 13
ATOM 21420 N N . GLN A 1 31 ? 16.143 -1.485 3.236 1.00 23.24 31 GLN A N 13
ATOM 21421 C CA . GLN A 1 31 ? 17.088 -2.294 4.007 1.00 54.11 31 GLN A CA 13
ATOM 21422 C C . GLN A 1 31 ? 18.517 -2.143 3.463 1.00 53.31 31 GLN A C 13
ATOM 21423 O O . GLN A 1 31 ? 18.807 -2.534 2.331 1.00 73.33 31 GLN A O 13
ATOM 21437 N N . ASN A 1 32 ? 19.400 -1.569 4.280 1.00 14.33 32 ASN A N 13
ATOM 21438 C CA . ASN A 1 32 ? 20.798 -1.338 3.893 1.00 13.35 32 ASN A CA 13
ATOM 21439 C C . ASN A 1 32 ? 21.477 -2.645 3.455 1.00 52.42 32 ASN A C 13
ATOM 21440 O O . ASN A 1 32 ? 21.206 -3.709 4.010 1.00 21.12 32 ASN A O 13
ATOM 21451 N N . GLU A 1 33 ? 22.371 -2.551 2.471 1.00 42.30 33 GLU A N 13
ATOM 21452 C CA . GLU A 1 33 ? 23.082 -3.725 1.939 1.00 4.13 33 GLU A CA 13
ATOM 21453 C C . GLU A 1 33 ? 23.825 -4.509 3.039 1.00 31.41 33 GLU A C 13
ATOM 21454 O O . GLU A 1 33 ? 24.099 -5.702 2.891 1.00 55.45 33 GLU A O 13
ATOM 21466 N N . ASP A 1 34 ? 24.153 -3.825 4.136 1.00 10.01 34 ASP A N 13
ATOM 21467 C CA . ASP A 1 34 ? 24.734 -4.468 5.320 1.00 74.14 34 ASP A CA 13
ATOM 21468 C C . ASP A 1 34 ? 23.816 -5.576 5.870 1.00 42.42 34 ASP A C 13
ATOM 21469 O O . ASP A 1 34 ? 24.284 -6.621 6.322 1.00 35.24 34 ASP A O 13
ATOM 21478 N N . GLY A 1 35 ? 22.507 -5.332 5.826 1.00 53.31 35 GLY A N 13
ATOM 21479 C CA . GLY A 1 35 ? 21.539 -6.282 6.365 1.00 24.53 35 GLY A CA 13
ATOM 21480 C C . GLY A 1 35 ? 20.532 -5.637 7.317 1.00 33.55 35 GLY A C 13
ATOM 21481 O O . GLY A 1 35 ? 19.486 -6.216 7.611 1.00 14.13 35 GLY A O 13
ATOM 21485 N N . SER A 1 36 ? 20.846 -4.443 7.810 1.00 61.04 36 SER A N 13
ATOM 21486 C CA . SER A 1 36 ? 19.951 -3.719 8.728 1.00 14.44 36 SER A CA 13
ATOM 21487 C C . SER A 1 36 ? 19.050 -2.725 7.979 1.00 74.33 36 SER A C 13
ATOM 21488 O O . SER A 1 36 ? 19.441 -2.168 6.955 1.00 63.30 36 SER A O 13
ATOM 21496 N N . VAL A 1 37 ? 17.845 -2.502 8.501 1.00 53.53 37 VAL A N 13
ATOM 21497 C CA . VAL A 1 37 ? 16.868 -1.620 7.850 1.00 41.31 37 VAL A CA 13
ATOM 21498 C C . VAL A 1 37 ? 17.128 -0.138 8.178 1.00 71.42 37 VAL A C 13
ATOM 21499 O O . VAL A 1 37 ? 17.537 0.203 9.290 1.00 25.33 37 VAL A O 13
ATOM 21512 N N . SER A 1 38 ? 16.898 0.735 7.200 1.00 12.34 38 SER A N 13
ATOM 21513 C CA . SER A 1 38 ? 17.088 2.183 7.375 1.00 41.22 38 SER A CA 13
ATOM 21514 C C . SER A 1 38 ? 15.781 2.885 7.778 1.00 41.13 38 SER A C 13
ATOM 21515 O O . SER A 1 38 ? 14.731 2.253 7.895 1.00 50.10 38 SER A O 13
ATOM 21523 N N . ASP A 1 39 ? 15.856 4.199 7.984 1.00 54.41 39 ASP A N 13
ATOM 21524 C CA . ASP A 1 39 ? 14.678 5.006 8.319 1.00 24.32 39 ASP A CA 13
ATOM 21525 C C . ASP A 1 39 ? 13.922 5.444 7.052 1.00 44.41 39 ASP A C 13
ATOM 21526 O O . ASP A 1 39 ? 12.738 5.779 7.107 1.00 64.45 39 ASP A O 13
ATOM 21535 N N . GLU A 1 40 ? 14.617 5.442 5.915 1.00 64.14 40 GLU A N 13
ATOM 21536 C CA . GLU A 1 40 ? 14.004 5.802 4.631 1.00 11.01 40 GLU A CA 13
ATOM 21537 C C . GLU A 1 40 ? 13.008 4.724 4.181 1.00 42.32 40 GLU A C 13
ATOM 21538 O O . GLU A 1 40 ? 13.290 3.531 4.276 1.00 3.30 40 GLU A O 13
ATOM 21550 N N . ILE A 1 41 ? 11.847 5.145 3.688 1.00 40.41 41 ILE A N 13
ATOM 21551 C CA . ILE A 1 41 ? 10.785 4.206 3.311 1.00 72.54 41 ILE A CA 13
ATOM 21552 C C . ILE A 1 41 ? 10.899 3.774 1.843 1.00 41.30 41 ILE A C 13
ATOM 21553 O O . ILE A 1 41 ? 11.294 4.552 0.976 1.00 2.14 41 ILE A O 13
ATOM 21569 N N . LYS A 1 42 ? 10.552 2.517 1.585 1.00 21.33 42 LYS A N 13
ATOM 21570 C CA . LYS A 1 42 ? 10.586 1.946 0.236 1.00 1.11 42 LYS A CA 13
ATOM 21571 C C . LYS A 1 42 ? 9.185 1.974 -0.409 1.00 21.32 42 LYS A C 13
ATOM 21572 O O . LYS A 1 42 ? 8.983 2.594 -1.455 1.00 24.40 42 LYS A O 13
ATOM 21591 N N . GLU A 1 43 ? 8.216 1.313 0.238 1.00 71.13 43 GLU A N 13
ATOM 21592 C CA . GLU A 1 43 ? 6.825 1.265 -0.248 1.00 40.03 43 GLU A CA 13
ATOM 21593 C C . GLU A 1 43 ? 5.825 1.238 0.930 1.00 72.14 43 GLU A C 13
ATOM 21594 O O . GLU A 1 43 ? 6.212 1.070 2.086 1.00 71.22 43 GLU A O 13
ATOM 21606 N N . ARG A 1 44 ? 4.537 1.397 0.624 1.00 24.43 44 ARG A N 13
ATOM 21607 C CA . ARG A 1 44 ? 3.475 1.446 1.644 1.00 0.54 44 ARG A CA 13
ATOM 21608 C C . ARG A 1 44 ? 2.343 0.451 1.324 1.00 45.45 44 ARG A C 13
ATOM 21609 O O . ARG A 1 44 ? 1.685 0.561 0.291 1.00 53.21 44 ARG A O 13
ATOM 21630 N N . THR A 1 45 ? 2.115 -0.505 2.226 1.00 41.11 45 THR A N 13
ATOM 21631 C CA . THR A 1 45 ? 1.103 -1.563 2.029 1.00 63.21 45 THR A CA 13
ATOM 21632 C C . THR A 1 45 ? -0.199 -1.279 2.807 1.00 13.00 45 THR A C 13
ATOM 21633 O O . THR A 1 45 ? -0.165 -0.983 4.003 1.00 43.42 45 THR A O 13
ATOM 21644 N N . TYR A 1 46 ? -1.344 -1.396 2.127 1.00 61.21 46 TYR A N 13
ATOM 21645 C CA . TYR A 1 46 ? -2.664 -1.145 2.738 1.00 15.22 46 TYR A CA 13
ATOM 21646 C C . TYR A 1 46 ? -3.603 -2.356 2.565 1.00 71.12 46 TYR A C 13
ATOM 21647 O O . TYR A 1 46 ? -3.437 -3.152 1.639 1.00 22.43 46 TYR A O 13
ATOM 21665 N N . ASP A 1 47 ? -4.601 -2.473 3.447 1.00 5.12 47 ASP A N 13
ATOM 21666 C CA . ASP A 1 47 ? -5.644 -3.507 3.316 1.00 52.41 47 ASP A CA 13
ATOM 21667 C C . ASP A 1 47 ? -6.934 -2.930 2.704 1.00 71.34 47 ASP A C 13
ATOM 21668 O O . ASP A 1 47 ? -7.516 -1.980 3.243 1.00 13.13 47 ASP A O 13
ATOM 21677 N N . LEU A 1 48 ? -7.389 -3.507 1.589 1.00 70.13 48 LEU A N 13
ATOM 21678 C CA . LEU A 1 48 ? -8.656 -3.094 0.967 1.00 75.43 48 LEU A CA 13
ATOM 21679 C C . LEU A 1 48 ? -9.661 -4.263 0.901 1.00 41.12 48 LEU A C 13
ATOM 21680 O O . LEU A 1 48 ? -9.324 -5.360 0.454 1.00 72.43 48 LEU A O 13
ATOM 21696 N N . LYS A 1 49 ? -10.894 -4.021 1.357 1.00 4.02 49 LYS A N 13
ATOM 21697 C CA . LYS A 1 49 ? -11.980 -5.009 1.224 1.00 75.35 49 LYS A CA 13
ATOM 21698 C C . LYS A 1 49 ? -12.593 -4.961 -0.184 1.00 22.33 49 LYS A C 13
ATOM 21699 O O . LYS A 1 49 ? -13.185 -3.954 -0.577 1.00 1.32 49 LYS A O 13
ATOM 21718 N N . SER A 1 50 ? -12.449 -6.050 -0.935 1.00 1.11 50 SER A N 13
ATOM 21719 C CA . SER A 1 50 ? -13.037 -6.153 -2.278 1.00 74.33 50 SER A CA 13
ATOM 21720 C C . SER A 1 50 ? -14.323 -6.985 -2.257 1.00 24.13 50 SER A C 13
ATOM 21721 O O . SER A 1 50 ? -14.281 -8.203 -2.074 1.00 52.22 50 SER A O 13
ATOM 21729 N N . LYS A 1 51 ? -15.467 -6.326 -2.434 1.00 61.52 51 LYS A N 13
ATOM 21730 C CA . LYS A 1 51 ? -16.767 -7.015 -2.455 1.00 23.22 51 LYS A CA 13
ATOM 21731 C C . LYS A 1 51 ? -16.923 -7.887 -3.715 1.00 62.31 51 LYS A C 13
ATOM 21732 O O . LYS A 1 51 ? -17.469 -8.990 -3.657 1.00 22.24 51 LYS A O 13
ATOM 21751 N N . GLY A 1 52 ? -16.429 -7.389 -4.847 1.00 4.34 52 GLY A N 13
ATOM 21752 C CA . GLY A 1 52 ? -16.507 -8.141 -6.099 1.00 72.44 52 GLY A CA 13
ATOM 21753 C C . GLY A 1 52 ? -15.655 -9.413 -6.089 1.00 52.34 52 GLY A C 13
ATOM 21754 O O . GLY A 1 52 ? -16.068 -10.450 -6.606 1.00 33.32 52 GLY A O 13
ATOM 21758 N N . GLN A 1 53 ? -14.466 -9.330 -5.497 1.00 4.13 53 GLN A N 13
ATOM 21759 C CA . GLN A 1 53 ? -13.557 -10.481 -5.414 1.00 34.21 53 GLN A CA 13
ATOM 21760 C C . GLN A 1 53 ? -13.833 -11.331 -4.157 1.00 3.34 53 GLN A C 13
ATOM 21761 O O . GLN A 1 53 ? -13.474 -12.509 -4.096 1.00 10.10 53 GLN A O 13
ATOM 21775 N N . GLY A 1 54 ? -14.470 -10.719 -3.154 1.00 43.33 54 GLY A N 13
ATOM 21776 C CA . GLY A 1 54 ? -14.740 -11.405 -1.891 1.00 61.00 54 GLY A CA 13
ATOM 21777 C C . GLY A 1 54 ? -13.477 -11.658 -1.072 1.00 34.23 54 GLY A C 13
ATOM 21778 O O . GLY A 1 54 ? -13.417 -12.594 -0.272 1.00 63.54 54 GLY A O 13
ATOM 21782 N N . ARG A 1 55 ? -12.468 -10.810 -1.270 1.00 70.24 55 ARG A N 13
ATOM 21783 C CA . ARG A 1 55 ? -11.163 -10.975 -0.613 1.00 14.12 55 ARG A CA 13
ATOM 21784 C C . ARG A 1 55 ? -10.634 -9.644 -0.058 1.00 72.51 55 ARG A C 13
ATOM 21785 O O . ARG A 1 55 ? -11.040 -8.566 -0.499 1.00 32.22 55 ARG A O 13
ATOM 21806 N N . MET A 1 56 ? -9.724 -9.724 0.913 1.00 71.41 56 MET A N 13
ATOM 21807 C CA . MET A 1 56 ? -8.968 -8.551 1.359 1.00 31.52 56 MET A CA 13
ATOM 21808 C C . MET A 1 56 ? -7.641 -8.474 0.598 1.00 32.30 56 MET A C 13
ATOM 21809 O O . MET A 1 56 ? -6.735 -9.268 0.839 1.00 23.02 56 MET A O 13
ATOM 21823 N N . ILE A 1 57 ? -7.530 -7.522 -0.318 1.00 51.02 57 ILE A N 13
ATOM 21824 C CA . ILE A 1 57 ? -6.348 -7.420 -1.186 1.00 10.34 57 ILE A CA 13
ATOM 21825 C C . ILE A 1 57 ? -5.316 -6.441 -0.613 1.00 64.13 57 ILE A C 13
ATOM 21826 O O . ILE A 1 57 ? -5.673 -5.345 -0.164 1.00 32.34 57 ILE A O 13
ATOM 21842 N N . GLN A 1 58 ? -4.034 -6.828 -0.615 1.00 65.42 58 GLN A N 13
ATOM 21843 C CA . GLN A 1 58 ? -2.991 -5.940 -0.090 1.00 31.40 58 GLN A CA 13
ATOM 21844 C C . GLN A 1 58 ? -2.417 -5.046 -1.194 1.00 53.14 58 GLN A C 13
ATOM 21845 O O . GLN A 1 58 ? -1.640 -5.490 -2.038 1.00 33.32 58 GLN A O 13
ATOM 21859 N N . VAL A 1 59 ? -2.808 -3.777 -1.175 1.00 70.31 59 VAL A N 13
ATOM 21860 C CA . VAL A 1 59 ? -2.365 -2.816 -2.185 1.00 11.05 59 VAL A CA 13
ATOM 21861 C C . VAL A 1 59 ? -1.167 -2.001 -1.690 1.00 34.34 59 VAL A C 13
ATOM 21862 O O . VAL A 1 59 ? -1.207 -1.420 -0.609 1.00 75.12 59 VAL A O 13
ATOM 21875 N N . SER A 1 60 ? -0.104 -1.954 -2.490 1.00 0.34 60 SER A N 13
ATOM 21876 C CA . SER A 1 60 ? 1.130 -1.260 -2.093 1.00 25.54 60 SER A CA 13
ATOM 21877 C C . SER A 1 60 ? 1.526 -0.176 -3.102 1.00 23.21 60 SER A C 13
ATOM 21878 O O . SER A 1 60 ? 1.437 -0.376 -4.314 1.00 51.43 60 SER A O 13
ATOM 21886 N N . ILE A 1 61 ? 1.953 0.976 -2.590 1.00 41.33 61 ILE A N 13
ATOM 21887 C CA . ILE A 1 61 ? 2.423 2.091 -3.429 1.00 63.34 61 ILE A CA 13
ATOM 21888 C C . ILE A 1 61 ? 3.849 2.517 -3.025 1.00 11.15 61 ILE A C 13
ATOM 21889 O O . ILE A 1 61 ? 4.215 2.423 -1.854 1.00 3.35 61 ILE A O 13
ATOM 21905 N N . PRO A 1 62 ? 4.677 2.990 -3.978 1.00 22.13 62 PRO A N 13
ATOM 21906 C CA . PRO A 1 62 ? 6.052 3.440 -3.677 1.00 42.34 62 PRO A CA 13
ATOM 21907 C C . PRO A 1 62 ? 6.081 4.641 -2.711 1.00 64.24 62 PRO A C 13
ATOM 21908 O O . PRO A 1 62 ? 5.157 5.455 -2.688 1.00 13.52 62 PRO A O 13
ATOM 21919 N N . ALA A 1 63 ? 7.154 4.745 -1.919 1.00 41.34 63 ALA A N 13
ATOM 21920 C CA . ALA A 1 63 ? 7.286 5.802 -0.900 1.00 61.42 63 ALA A CA 13
ATOM 21921 C C . ALA A 1 63 ? 7.053 7.212 -1.471 1.00 64.15 63 ALA A C 13
ATOM 21922 O O . ALA A 1 63 ? 6.543 8.092 -0.776 1.00 21.01 63 ALA A O 13
ATOM 21929 N N . SER A 1 64 ? 7.434 7.415 -2.731 1.00 4.11 64 SER A N 13
ATOM 21930 C CA . SER A 1 64 ? 7.243 8.706 -3.414 1.00 12.30 64 SER A CA 13
ATOM 21931 C C . SER A 1 64 ? 5.787 9.187 -3.350 1.00 71.42 64 SER A C 13
ATOM 21932 O O . SER A 1 64 ? 5.521 10.388 -3.296 1.00 32.04 64 SER A O 13
ATOM 21940 N N . VAL A 1 65 ? 4.847 8.245 -3.358 1.00 24.35 65 VAL A N 13
ATOM 21941 C CA . VAL A 1 65 ? 3.420 8.574 -3.277 1.00 2.34 65 VAL A CA 13
ATOM 21942 C C . VAL A 1 65 ? 2.998 8.814 -1.817 1.00 13.32 65 VAL A C 13
ATOM 21943 O O . VAL A 1 65 ? 3.056 7.900 -0.991 1.00 1.54 65 VAL A O 13
ATOM 21956 N N . PRO A 1 66 ? 2.566 10.051 -1.482 1.00 64.43 66 PRO A N 13
ATOM 21957 C CA . PRO A 1 66 ? 2.208 10.436 -0.100 1.00 31.14 66 PRO A CA 13
ATOM 21958 C C . PRO A 1 66 ? 1.247 9.452 0.588 1.00 2.45 66 PRO A C 13
ATOM 21959 O O . PRO A 1 66 ? 0.323 8.923 -0.040 1.00 73.41 66 PRO A O 13
ATOM 21970 N N . LEU A 1 67 ? 1.470 9.215 1.885 1.00 21.14 67 LEU A N 13
ATOM 21971 C CA . LEU A 1 67 ? 0.618 8.320 2.673 1.00 44.44 67 LEU A CA 13
ATOM 21972 C C . LEU A 1 67 ? -0.865 8.716 2.539 1.00 14.14 67 LEU A C 13
ATOM 21973 O O . LEU A 1 67 ? -1.206 9.901 2.558 1.00 50.24 67 LEU A O 13
ATOM 21989 N N . LYS A 1 68 ? -1.741 7.724 2.397 1.00 20.53 68 LYS A N 13
ATOM 21990 C CA . LYS A 1 68 ? -3.150 7.981 2.060 1.00 44.32 68 LYS A CA 13
ATOM 21991 C C . LYS A 1 68 ? -3.984 8.408 3.284 1.00 33.52 68 LYS A C 13
ATOM 21992 O O . LYS A 1 68 ? -4.604 9.470 3.270 1.00 73.51 68 LYS A O 13
ATOM 22011 N N . GLU A 1 69 ? -4.011 7.563 4.320 1.00 24.42 69 GLU A N 13
ATOM 22012 C CA . GLU A 1 69 ? -4.717 7.877 5.576 1.00 43.42 69 GLU A CA 13
ATOM 22013 C C . GLU A 1 69 ? -6.220 8.168 5.356 1.00 64.13 69 GLU A C 13
ATOM 22014 O O . GLU A 1 69 ? -6.789 9.048 6.002 1.00 10.22 69 GLU A O 13
ATOM 22026 N N . PHE A 1 70 ? -6.865 7.408 4.465 1.00 24.40 70 PHE A N 13
ATOM 22027 C CA . PHE A 1 70 ? -8.300 7.591 4.185 1.00 74.31 70 PHE A CA 13
ATOM 22028 C C . PHE A 1 70 ? -9.183 7.132 5.363 1.00 21.51 70 PHE A C 13
ATOM 22029 O O . PHE A 1 70 ? -8.696 6.558 6.340 1.00 31.31 70 PHE A O 13
ATOM 22046 N N . ASP A 1 71 ? -10.484 7.399 5.261 1.00 25.42 71 ASP A N 13
ATOM 22047 C CA . ASP A 1 71 ? -11.446 7.030 6.307 1.00 41.32 71 ASP A CA 13
ATOM 22048 C C . ASP A 1 71 ? -11.663 5.507 6.383 1.00 64.21 71 ASP A C 13
ATOM 22049 O O . ASP A 1 71 ? -11.435 4.777 5.416 1.00 65.22 71 ASP A O 13
ATOM 22058 N N . TYR A 1 72 ? -12.125 5.046 7.540 1.00 31.51 72 TYR A N 13
ATOM 22059 C CA . TYR A 1 72 ? -12.379 3.623 7.773 1.00 52.13 72 TYR A CA 13
ATOM 22060 C C . TYR A 1 72 ? -13.605 3.144 6.969 1.00 22.24 72 TYR A C 13
ATOM 22061 O O . TYR A 1 72 ? -14.720 3.615 7.188 1.00 11.51 72 TYR A O 13
ATOM 22079 N N . ASN A 1 73 ? -13.374 2.203 6.044 1.00 44.41 73 ASN A N 13
ATOM 22080 C CA . ASN A 1 73 ? -14.414 1.682 5.128 1.00 33.41 73 ASN A CA 13
ATOM 22081 C C . ASN A 1 73 ? -14.754 2.685 4.007 1.00 33.21 73 ASN A C 13
ATOM 22082 O O . ASN A 1 73 ? -15.820 2.600 3.394 1.00 43.41 73 ASN A O 13
ATOM 22093 N N . ALA A 1 74 ? -13.841 3.612 3.719 1.00 51.40 74 ALA A N 13
ATOM 22094 C CA . ALA A 1 74 ? -14.053 4.603 2.654 1.00 3.33 74 ALA A CA 13
ATOM 22095 C C . ALA A 1 74 ? -13.887 3.987 1.253 1.00 11.20 74 ALA A C 13
ATOM 22096 O O . ALA A 1 74 ? -13.008 3.152 1.035 1.00 13.42 74 ALA A O 13
ATOM 22103 N N . ARG A 1 75 ? -14.731 4.412 0.309 1.00 61.41 75 ARG A N 13
ATOM 22104 C CA . ARG A 1 75 ? -14.652 3.936 -1.079 1.00 33.23 75 ARG A CA 13
ATOM 22105 C C . ARG A 1 75 ? -13.365 4.435 -1.752 1.00 34.33 75 ARG A C 13
ATOM 22106 O O . ARG A 1 75 ? -13.182 5.643 -1.934 1.00 4.53 75 ARG A O 13
ATOM 22127 N N . VAL A 1 76 ? -12.484 3.512 -2.129 1.00 55.40 76 VAL A N 13
ATOM 22128 C CA . VAL A 1 76 ? -11.201 3.866 -2.747 1.00 24.22 76 VAL A CA 13
ATOM 22129 C C . VAL A 1 76 ? -10.949 3.086 -4.050 1.00 75.41 76 VAL A C 13
ATOM 22130 O O . VAL A 1 76 ? -11.239 1.894 -4.142 1.00 61.24 76 VAL A O 13
ATOM 22143 N N . GLU A 1 77 ? -10.396 3.766 -5.051 1.00 2.51 77 GLU A N 13
ATOM 22144 C CA . GLU A 1 77 ? -10.070 3.142 -6.340 1.00 54.14 77 GLU A CA 13
ATOM 22145 C C . GLU A 1 77 ? -8.587 3.342 -6.690 1.00 11.33 77 GLU A C 13
ATOM 22146 O O . GLU A 1 77 ? -7.933 4.270 -6.202 1.00 14.14 77 GLU A O 13
ATOM 22158 N N . LEU A 1 78 ? -8.060 2.467 -7.545 1.00 72.00 78 LEU A N 13
ATOM 22159 C CA . LEU A 1 78 ? -6.637 2.496 -7.906 1.00 22.51 78 LEU A CA 13
ATOM 22160 C C . LEU A 1 78 ? -6.407 3.181 -9.259 1.00 11.11 78 LEU A C 13
ATOM 22161 O O . LEU A 1 78 ? -7.084 2.884 -10.242 1.00 30.34 78 LEU A O 13
ATOM 22177 N N . ILE A 1 79 ? -5.443 4.098 -9.299 1.00 43.02 79 ILE A N 13
ATOM 22178 C CA . ILE A 1 79 ? -5.086 4.799 -10.540 1.00 31.22 79 ILE A CA 13
ATOM 22179 C C . ILE A 1 79 ? -4.536 3.821 -11.600 1.00 64.54 79 ILE A C 13
ATOM 22180 O O . ILE A 1 79 ? -5.216 3.513 -12.581 1.00 55.11 79 ILE A O 13
ATOM 22196 N N . ASN A 1 80 ? -3.308 3.330 -11.392 1.00 32.43 80 ASN A N 13
ATOM 22197 C CA . ASN A 1 80 ? -2.712 2.303 -12.269 1.00 12.11 80 ASN A CA 13
ATOM 22198 C C . ASN A 1 80 ? -2.255 1.084 -11.439 1.00 52.23 80 ASN A C 13
ATOM 22199 O O . ASN A 1 80 ? -1.135 1.059 -10.927 1.00 32.11 80 ASN A O 13
ATOM 22210 N N . PRO A 1 81 ? -3.145 0.086 -11.244 1.00 3.34 81 PRO A N 13
ATOM 22211 C CA . PRO A 1 81 ? -2.832 -1.139 -10.481 1.00 64.14 81 PRO A CA 13
ATOM 22212 C C . PRO A 1 81 ? -2.077 -2.217 -11.289 1.00 64.22 81 PRO A C 13
ATOM 22213 O O . PRO A 1 81 ? -2.272 -2.360 -12.498 1.00 44.44 81 PRO A O 13
ATOM 22224 N N . ILE A 1 82 ? -1.217 -2.978 -10.605 1.00 72.44 82 ILE A N 13
ATOM 22225 C CA . ILE A 1 82 ? -0.540 -4.142 -11.197 1.00 44.11 82 ILE A CA 13
ATOM 22226 C C . ILE A 1 82 ? -0.468 -5.304 -10.188 1.00 33.41 82 ILE A C 13
ATOM 22227 O O . ILE A 1 82 ? -0.395 -5.088 -8.974 1.00 62.22 82 ILE A O 13
ATOM 22243 N N . ALA A 1 83 ? -0.492 -6.538 -10.694 1.00 22.50 83 ALA A N 13
ATOM 22244 C CA . ALA A 1 83 ? -0.414 -7.730 -9.839 1.00 30.34 83 ALA A CA 13
ATOM 22245 C C . ALA A 1 83 ? 1.047 -8.174 -9.652 1.00 70.25 83 ALA A C 13
ATOM 22246 O O . ALA A 1 83 ? 1.722 -8.552 -10.612 1.00 2.20 83 ALA A O 13
ATOM 22253 N N . ASP A 1 84 ? 1.532 -8.127 -8.413 1.00 70.04 84 ASP A N 13
ATOM 22254 C CA . ASP A 1 84 ? 2.945 -8.402 -8.127 1.00 63.41 84 ASP A CA 13
ATOM 22255 C C . ASP A 1 84 ? 3.236 -9.910 -7.995 1.00 34.42 84 ASP A C 13
ATOM 22256 O O . ASP A 1 84 ? 2.339 -10.720 -7.745 1.00 52.23 84 ASP A O 13
ATOM 22265 N N . THR A 1 85 ? 4.504 -10.276 -8.183 1.00 51.11 85 THR A N 13
ATOM 22266 C CA . THR A 1 85 ? 4.956 -11.667 -8.019 1.00 70.41 85 THR A CA 13
ATOM 22267 C C . THR A 1 85 ? 6.326 -11.736 -7.310 1.00 44.02 85 THR A C 13
ATOM 22268 O O . THR A 1 85 ? 6.781 -12.808 -6.912 1.00 24.23 85 THR A O 13
ATOM 22279 N N . VAL A 1 86 ? 6.969 -10.582 -7.120 1.00 53.34 86 VAL A N 13
ATOM 22280 C CA . VAL A 1 86 ? 8.316 -10.536 -6.535 1.00 22.11 86 VAL A CA 13
ATOM 22281 C C . VAL A 1 86 ? 8.259 -10.500 -4.996 1.00 32.00 86 VAL A C 13
ATOM 22282 O O . VAL A 1 86 ? 9.276 -10.675 -4.317 1.00 5.20 86 VAL A O 13
ATOM 22295 N N . ALA A 1 87 ? 7.059 -10.293 -4.452 1.00 62.52 87 ALA A N 13
ATOM 22296 C CA . ALA A 1 87 ? 6.842 -10.275 -2.997 1.00 35.52 87 ALA A CA 13
ATOM 22297 C C . ALA A 1 87 ? 7.236 -11.603 -2.327 1.00 43.54 87 ALA A C 13
ATOM 22298 O O . ALA A 1 87 ? 7.334 -11.684 -1.106 1.00 34.12 87 ALA A O 13
ATOM 22305 N N . THR A 1 88 ? 7.439 -12.648 -3.131 1.00 55.12 88 THR A N 13
ATOM 22306 C CA . THR A 1 88 ? 7.939 -13.940 -2.627 1.00 51.22 88 THR A CA 13
ATOM 22307 C C . THR A 1 88 ? 9.380 -14.210 -3.096 1.00 11.23 88 THR A C 13
ATOM 22308 O O . THR A 1 88 ? 10.033 -15.149 -2.635 1.00 23.14 88 THR A O 13
ATOM 22319 N N . ALA A 1 89 ? 9.867 -13.380 -4.019 1.00 50.31 89 ALA A N 13
ATOM 22320 C CA . ALA A 1 89 ? 11.219 -13.527 -4.573 1.00 72.22 89 ALA A CA 13
ATOM 22321 C C . ALA A 1 89 ? 12.253 -12.708 -3.782 1.00 74.21 89 ALA A C 13
ATOM 22322 O O . ALA A 1 89 ? 13.241 -13.251 -3.281 1.00 21.40 89 ALA A O 13
ATOM 22329 N N . THR A 1 90 ? 12.030 -11.397 -3.679 1.00 71.34 90 THR A N 13
ATOM 22330 C CA . THR A 1 90 ? 12.941 -10.520 -2.922 1.00 53.13 90 THR A CA 13
ATOM 22331 C C . THR A 1 90 ? 12.576 -10.492 -1.430 1.00 43.13 90 THR A C 13
ATOM 22332 O O . THR A 1 90 ? 13.415 -10.198 -0.577 1.00 4.44 90 THR A O 13
ATOM 22343 N N . TYR A 1 91 ? 11.317 -10.814 -1.124 1.00 43.44 91 TYR A N 13
ATOM 22344 C CA . TYR A 1 91 ? 10.854 -10.943 0.264 1.00 4.35 91 TYR A CA 13
ATOM 22345 C C . TYR A 1 91 ? 10.483 -12.406 0.557 1.00 62.14 91 TYR A C 13
ATOM 22346 O O . TYR A 1 91 ? 9.445 -12.895 0.117 1.00 63.10 91 TYR A O 13
ATOM 22364 N N . GLN A 1 92 ? 11.340 -13.101 1.293 1.00 23.44 92 GLN A N 13
ATOM 22365 C CA . GLN A 1 92 ? 11.175 -14.541 1.512 1.00 14.15 92 GLN A CA 13
ATOM 22366 C C . GLN A 1 92 ? 10.126 -14.842 2.597 1.00 53.34 92 GLN A C 13
ATOM 22367 O O . GLN A 1 92 ? 10.361 -14.617 3.787 1.00 14.50 92 GLN A O 13
ATOM 22381 N N . GLY A 1 93 ? 8.964 -15.346 2.174 1.00 3.40 93 GLY A N 13
ATOM 22382 C CA . GLY A 1 93 ? 7.898 -15.696 3.111 1.00 21.34 93 GLY A CA 13
ATOM 22383 C C . GLY A 1 93 ? 6.965 -14.528 3.444 1.00 64.12 93 GLY A C 13
ATOM 22384 O O . GLY A 1 93 ? 6.165 -14.611 4.377 1.00 23.32 93 GLY A O 13
ATOM 22388 N N . ALA A 1 94 ? 7.059 -13.441 2.679 1.00 12.31 94 ALA A N 13
ATOM 22389 C CA . ALA A 1 94 ? 6.231 -12.250 2.922 1.00 32.30 94 ALA A CA 13
ATOM 22390 C C . ALA A 1 94 ? 4.853 -12.354 2.251 1.00 14.22 94 ALA A C 13
ATOM 22391 O O . ALA A 1 94 ? 3.864 -11.816 2.757 1.00 21.13 94 ALA A O 13
ATOM 22398 N N . ASP A 1 95 ? 4.793 -13.038 1.111 1.00 33.41 95 ASP A N 13
ATOM 22399 C CA . ASP A 1 95 ? 3.537 -13.204 0.371 1.00 44.24 95 ASP A CA 13
ATOM 22400 C C . ASP A 1 95 ? 2.543 -14.107 1.128 1.00 51.40 95 ASP A C 13
ATOM 22401 O O . ASP A 1 95 ? 2.935 -15.096 1.753 1.00 12.01 95 ASP A O 13
ATOM 22410 N N . VAL A 1 96 ? 1.257 -13.760 1.066 1.00 32.24 96 VAL A N 13
ATOM 22411 C CA . VAL A 1 96 ? 0.207 -14.532 1.749 1.00 23.34 96 VAL A CA 13
ATOM 22412 C C . VAL A 1 96 ? -0.841 -15.033 0.744 1.00 21.52 96 VAL A C 13
ATOM 22413 O O . VAL A 1 96 ? -0.833 -16.201 0.351 1.00 65.43 96 VAL A O 13
ATOM 22426 N N . ASP A 1 97 ? -1.748 -14.145 0.335 1.00 11.13 97 ASP A N 13
ATOM 22427 C CA . ASP A 1 97 ? -2.727 -14.454 -0.712 1.00 4.24 97 ASP A CA 13
ATOM 22428 C C . ASP A 1 97 ? -2.388 -13.706 -2.017 1.00 62.01 97 ASP A C 13
ATOM 22429 O O . ASP A 1 97 ? -2.153 -14.348 -3.044 1.00 70.14 97 ASP A O 13
ATOM 22438 N N . TRP A 1 98 ? -2.378 -12.363 -1.987 1.00 70.05 98 TRP A N 13
ATOM 22439 C CA . TRP A 1 98 ? -1.864 -11.572 -3.123 1.00 54.33 98 TRP A CA 13
ATOM 22440 C C . TRP A 1 98 ? -1.759 -10.057 -2.837 1.00 52.51 98 TRP A C 13
ATOM 22441 O O . TRP A 1 98 ? -2.603 -9.443 -2.154 1.00 23.30 98 TRP A O 13
ATOM 22462 N N . TYR A 1 99 ? -0.697 -9.467 -3.390 1.00 23.33 99 TYR A N 13
ATOM 22463 C CA . TYR A 1 99 ? -0.417 -8.036 -3.264 1.00 25.05 99 TYR A CA 13
ATOM 22464 C C . TYR A 1 99 ? -0.611 -7.314 -4.607 1.00 51.30 99 TYR A C 13
ATOM 22465 O O . TYR A 1 99 ? 0.026 -7.653 -5.609 1.00 21.32 99 TYR A O 13
ATOM 22483 N N . ILE A 1 100 ? -1.489 -6.316 -4.625 1.00 72.22 100 ILE A N 13
ATOM 22484 C CA . ILE A 1 100 ? -1.728 -5.517 -5.830 1.00 73.21 100 ILE A CA 13
ATOM 22485 C C . ILE A 1 100 ? -1.074 -4.132 -5.695 1.00 15.53 100 ILE A C 13
ATOM 22486 O O . ILE A 1 100 ? -1.565 -3.267 -4.977 1.00 73.44 100 ILE A O 13
ATOM 22502 N N . LYS A 1 101 ? 0.042 -3.928 -6.375 1.00 34.35 101 LYS A N 13
ATOM 22503 C CA . LYS A 1 101 ? 0.789 -2.673 -6.271 1.00 10.52 101 LYS A CA 13
ATOM 22504 C C . LYS A 1 101 ? 0.268 -1.632 -7.275 1.00 41.24 101 LYS A C 13
ATOM 22505 O O . LYS A 1 101 ? 0.103 -1.922 -8.456 1.00 24.32 101 LYS A O 13
ATOM 22524 N N . ALA A 1 102 ? -0.005 -0.423 -6.797 1.00 10.15 102 ALA A N 13
ATOM 22525 C CA . ALA A 1 102 ? -0.645 0.602 -7.625 1.00 34.03 102 ALA A CA 13
ATOM 22526 C C . ALA A 1 102 ? 0.183 1.888 -7.717 1.00 24.20 102 ALA A C 13
ATOM 22527 O O . ALA A 1 102 ? 1.031 2.164 -6.873 1.00 50.55 102 ALA A O 13
ATOM 22534 N N . ASP A 1 103 ? -0.074 2.659 -8.768 1.00 21.24 103 ASP A N 13
ATOM 22535 C CA . ASP A 1 103 ? 0.563 3.964 -8.959 1.00 21.53 103 ASP A CA 13
ATOM 22536 C C . ASP A 1 103 ? 0.105 4.974 -7.885 1.00 64.42 103 ASP A C 13
ATOM 22537 O O . ASP A 1 103 ? 0.896 5.784 -7.400 1.00 4.43 103 ASP A O 13
ATOM 22546 N N . ASP A 1 104 ? -1.181 4.911 -7.527 1.00 43.41 104 ASP A N 13
ATOM 22547 C CA . ASP A 1 104 ? -1.754 5.754 -6.467 1.00 33.41 104 ASP A CA 13
ATOM 22548 C C . ASP A 1 104 ? -3.176 5.290 -6.103 1.00 72.53 104 ASP A C 13
ATOM 22549 O O . ASP A 1 104 ? -3.828 4.577 -6.875 1.00 52.45 104 ASP A O 13
ATOM 22558 N N . ILE A 1 105 ? -3.644 5.700 -4.924 1.00 61.40 105 ILE A N 13
ATOM 22559 C CA . ILE A 1 105 ? -4.978 5.338 -4.431 1.00 63.24 105 ILE A CA 13
ATOM 22560 C C . ILE A 1 105 ? -5.839 6.594 -4.205 1.00 0.40 105 ILE A C 13
ATOM 22561 O O . ILE A 1 105 ? -5.477 7.471 -3.423 1.00 54.33 105 ILE A O 13
ATOM 22577 N N . VAL A 1 106 ? -6.978 6.678 -4.887 1.00 44.43 106 VAL A N 13
ATOM 22578 C CA . VAL A 1 106 ? -7.897 7.815 -4.725 1.00 24.31 106 VAL A CA 13
ATOM 22579 C C . VAL A 1 106 ? -9.280 7.345 -4.246 1.00 10.22 106 VAL A C 13
ATOM 22580 O O . VAL A 1 106 ? -9.498 6.156 -4.031 1.00 22.42 106 VAL A O 13
ATOM 22593 N N . LEU A 1 107 ? -10.211 8.279 -4.066 1.00 15.41 107 LEU A N 13
ATOM 22594 C CA . LEU A 1 107 ? -11.565 7.943 -3.596 1.00 60.33 107 LEU A CA 13
ATOM 22595 C C . LEU A 1 107 ? -12.504 7.586 -4.760 1.00 54.12 107 LEU A C 13
ATOM 22596 O O . LEU A 1 107 ? -12.625 8.337 -5.730 1.00 62.20 107 LEU A O 13
ATOM 22612 N N . THR A 1 108 ? -13.171 6.438 -4.653 1.00 61.40 108 THR A N 13
ATOM 22613 C CA . THR A 1 108 ? -14.123 5.988 -5.679 1.00 55.54 108 THR A CA 13
ATOM 22614 C C . THR A 1 108 ? -15.319 6.935 -5.778 1.00 65.34 108 THR A C 13
ATOM 22615 O O . THR A 1 108 ? -16.193 6.959 -4.910 1.00 52.15 108 THR A O 13
ATOM 22626 N N . LEU A 1 109 ? -15.336 7.723 -6.842 1.00 23.12 109 LEU A N 13
ATOM 22627 C CA . LEU A 1 109 ? -16.438 8.650 -7.112 1.00 11.24 109 LEU A CA 13
ATOM 22628 C C . LEU A 1 109 ? -17.696 7.917 -7.610 1.00 33.42 109 LEU A C 13
ATOM 22629 O O . LEU A 1 109 ? -18.761 8.523 -7.747 1.00 52.53 109 LEU A O 13
ATOM 22645 N N . GLU A 1 110 ? -17.562 6.621 -7.888 1.00 54.02 110 GLU A N 13
ATOM 22646 C CA . GLU A 1 110 ? -18.681 5.802 -8.378 1.00 33.42 110 GLU A CA 13
ATOM 22647 C C . GLU A 1 110 ? -19.628 5.382 -7.227 1.00 5.12 110 GLU A C 13
ATOM 22648 O O . GLU A 1 110 ? -19.440 4.279 -6.654 1.00 37.25 110 GLU A O 13
ATOM 22660 N N . MET A 1 1 ? 13.118 -15.298 -16.058 1.00 33.31 1 MET A N 14
ATOM 22661 C CA . MET A 1 1 ? 14.009 -15.357 -14.862 1.00 10.25 1 MET A CA 14
ATOM 22662 C C . MET A 1 1 ? 15.329 -14.594 -15.087 1.00 72.34 1 MET A C 14
ATOM 22663 O O . MET A 1 1 ? 16.266 -14.716 -14.299 1.00 62.11 1 MET A O 14
ATOM 22679 N N . MET A 1 2 ? 15.401 -13.820 -16.170 1.00 13.34 2 MET A N 14
ATOM 22680 C CA . MET A 1 2 ? 16.577 -12.992 -16.468 1.00 74.22 2 MET A CA 14
ATOM 22681 C C . MET A 1 2 ? 16.164 -11.542 -16.779 1.00 54.34 2 MET A C 14
ATOM 22682 O O . MET A 1 2 ? 15.346 -11.294 -17.670 1.00 34.52 2 MET A O 14
ATOM 22696 N N . ARG A 1 3 ? 16.735 -10.588 -16.046 1.00 13.24 3 ARG A N 14
ATOM 22697 C CA . ARG A 1 3 ? 16.363 -9.176 -16.185 1.00 71.11 3 ARG A CA 14
ATOM 22698 C C . ARG A 1 3 ? 16.950 -8.551 -17.463 1.00 74.12 3 ARG A C 14
ATOM 22699 O O . ARG A 1 3 ? 17.996 -7.897 -17.433 1.00 21.22 3 ARG A O 14
ATOM 22720 N N . LEU A 1 4 ? 16.281 -8.785 -18.590 1.00 71.21 4 LEU A N 14
ATOM 22721 C CA . LEU A 1 4 ? 16.659 -8.166 -19.870 1.00 72.13 4 LEU A CA 14
ATOM 22722 C C . LEU A 1 4 ? 15.673 -7.053 -20.249 1.00 70.32 4 LEU A C 14
ATOM 22723 O O . LEU A 1 4 ? 16.021 -5.870 -20.245 1.00 21.53 4 LEU A O 14
ATOM 22739 N N . ALA A 1 5 ? 14.449 -7.443 -20.588 1.00 63.32 5 ALA A N 14
ATOM 22740 C CA . ALA A 1 5 ? 13.381 -6.486 -20.901 1.00 2.22 5 ALA A CA 14
ATOM 22741 C C . ALA A 1 5 ? 12.290 -6.500 -19.816 1.00 20.23 5 ALA A C 14
ATOM 22742 O O . ALA A 1 5 ? 11.813 -7.565 -19.414 1.00 74.33 5 ALA A O 14
ATOM 22749 N N . ASN A 1 6 ? 11.912 -5.318 -19.332 1.00 72.52 6 ASN A N 14
ATOM 22750 C CA . ASN A 1 6 ? 10.911 -5.192 -18.261 1.00 42.13 6 ASN A CA 14
ATOM 22751 C C . ASN A 1 6 ? 9.512 -5.636 -18.728 1.00 32.43 6 ASN A C 14
ATOM 22752 O O . ASN A 1 6 ? 8.974 -5.114 -19.706 1.00 54.15 6 ASN A O 14
ATOM 22763 N N . GLY A 1 7 ? 8.932 -6.600 -18.020 1.00 14.52 7 GLY A N 14
ATOM 22764 C CA . GLY A 1 7 ? 7.590 -7.074 -18.347 1.00 3.44 7 GLY A CA 14
ATOM 22765 C C . GLY A 1 7 ? 7.091 -8.136 -17.374 1.00 70.22 7 GLY A C 14
ATOM 22766 O O . GLY A 1 7 ? 7.804 -9.093 -17.072 1.00 73.12 7 GLY A O 14
ATOM 22770 N N . ILE A 1 8 ? 5.870 -7.960 -16.869 1.00 60.35 8 ILE A N 14
ATOM 22771 C CA . ILE A 1 8 ? 5.275 -8.903 -15.909 1.00 73.41 8 ILE A CA 14
ATOM 22772 C C . ILE A 1 8 ? 3.854 -9.317 -16.327 1.00 44.24 8 ILE A C 14
ATOM 22773 O O . ILE A 1 8 ? 3.154 -8.575 -17.020 1.00 41.13 8 ILE A O 14
ATOM 22789 N N . VAL A 1 9 ? 3.433 -10.505 -15.903 1.00 65.12 9 VAL A N 14
ATOM 22790 C CA . VAL A 1 9 ? 2.090 -11.003 -16.221 1.00 61.04 9 VAL A CA 14
ATOM 22791 C C . VAL A 1 9 ? 1.018 -10.290 -15.380 1.00 35.43 9 VAL A C 14
ATOM 22792 O O . VAL A 1 9 ? 1.026 -10.361 -14.149 1.00 3.41 9 VAL A O 14
ATOM 22805 N N . LEU A 1 10 ? 0.101 -9.600 -16.056 1.00 45.42 10 LEU A N 14
ATOM 22806 C CA . LEU A 1 10 ? -0.946 -8.825 -15.379 1.00 55.15 10 LEU A CA 14
ATOM 22807 C C . LEU A 1 10 ? -2.161 -9.690 -15.001 1.00 20.22 10 LEU A C 14
ATOM 22808 O O . LEU A 1 10 ? -2.322 -10.815 -15.478 1.00 14.21 10 LEU A O 14
ATOM 22824 N N . ASP A 1 11 ? -3.018 -9.131 -14.154 1.00 64.04 11 ASP A N 14
ATOM 22825 C CA . ASP A 1 11 ? -4.196 -9.828 -13.628 1.00 71.44 11 ASP A CA 14
ATOM 22826 C C . ASP A 1 11 ? -5.369 -9.856 -14.632 1.00 11.44 11 ASP A C 14
ATOM 22827 O O . ASP A 1 11 ? -5.311 -9.251 -15.707 1.00 60.23 11 ASP A O 14
ATOM 22836 N N . LYS A 1 12 ? -6.438 -10.564 -14.259 1.00 11.10 12 LYS A N 14
ATOM 22837 C CA . LYS A 1 12 ? -7.668 -10.631 -15.065 1.00 22.45 12 LYS A CA 14
ATOM 22838 C C . LYS A 1 12 ? -8.870 -10.051 -14.297 1.00 71.54 12 LYS A C 14
ATOM 22839 O O . LYS A 1 12 ? -9.670 -9.298 -14.853 1.00 20.34 12 LYS A O 14
ATOM 22858 N N . ASP A 1 13 ? -8.976 -10.399 -13.017 1.00 32.32 13 ASP A N 14
ATOM 22859 C CA . ASP A 1 13 ? -10.114 -9.999 -12.178 1.00 1.12 13 ASP A CA 14
ATOM 22860 C C . ASP A 1 13 ? -9.924 -8.594 -11.566 1.00 72.24 13 ASP A C 14
ATOM 22861 O O . ASP A 1 13 ? -10.215 -8.369 -10.391 1.00 55.02 13 ASP A O 14
ATOM 22870 N N . THR A 1 14 ? -9.485 -7.647 -12.396 1.00 11.14 14 THR A N 14
ATOM 22871 C CA . THR A 1 14 ? -9.235 -6.262 -11.953 1.00 24.34 14 THR A CA 14
ATOM 22872 C C . THR A 1 14 ? -10.519 -5.541 -11.519 1.00 3.42 14 THR A C 14
ATOM 22873 O O . THR A 1 14 ? -10.507 -4.739 -10.581 1.00 1.12 14 THR A O 14
ATOM 22884 N N . THR A 1 15 ? -11.623 -5.817 -12.205 1.00 0.11 15 THR A N 14
ATOM 22885 C CA . THR A 1 15 ? -12.899 -5.150 -11.918 1.00 60.04 15 THR A CA 14
ATOM 22886 C C . THR A 1 15 ? -13.613 -5.782 -10.715 1.00 61.44 15 THR A C 14
ATOM 22887 O O . THR A 1 15 ? -14.649 -6.432 -10.861 1.00 4.20 15 THR A O 14
ATOM 22898 N N . PHE A 1 16 ? -13.042 -5.596 -9.526 1.00 11.40 16 PHE A N 14
ATOM 22899 C CA . PHE A 1 16 ? -13.626 -6.134 -8.290 1.00 0.03 16 PHE A CA 14
ATOM 22900 C C . PHE A 1 16 ? -15.011 -5.528 -8.009 1.00 32.32 16 PHE A C 14
ATOM 22901 O O . PHE A 1 16 ? -15.979 -6.247 -7.754 1.00 43.05 16 PHE A O 14
ATOM 22918 N N . GLY A 1 17 ? -15.091 -4.201 -8.051 1.00 41.33 17 GLY A N 14
ATOM 22919 C CA . GLY A 1 17 ? -16.354 -3.509 -7.807 1.00 44.42 17 GLY A CA 14
ATOM 22920 C C . GLY A 1 17 ? -16.335 -2.663 -6.537 1.00 32.53 17 GLY A C 14
ATOM 22921 O O . GLY A 1 17 ? -15.706 -1.603 -6.498 1.00 72.14 17 GLY A O 14
ATOM 22925 N N . GLU A 1 18 ? -17.037 -3.116 -5.503 1.00 41.53 18 GLU A N 14
ATOM 22926 C CA . GLU A 1 18 ? -17.067 -2.404 -4.219 1.00 3.14 18 GLU A CA 14
ATOM 22927 C C . GLU A 1 18 ? -15.795 -2.679 -3.396 1.00 52.33 18 GLU A C 14
ATOM 22928 O O . GLU A 1 18 ? -15.595 -3.782 -2.880 1.00 41.31 18 GLU A O 14
ATOM 22940 N N . LEU A 1 19 ? -14.942 -1.658 -3.279 1.00 24.00 19 LEU A N 14
ATOM 22941 C CA . LEU A 1 19 ? -13.687 -1.756 -2.518 1.00 53.43 19 LEU A CA 14
ATOM 22942 C C . LEU A 1 19 ? -13.642 -0.719 -1.382 1.00 71.31 19 LEU A C 14
ATOM 22943 O O . LEU A 1 19 ? -13.666 0.492 -1.629 1.00 31.43 19 LEU A O 14
ATOM 22959 N N . LYS A 1 20 ? -13.579 -1.198 -0.140 1.00 21.21 20 LYS A N 14
ATOM 22960 C CA . LYS A 1 20 ? -13.462 -0.306 1.026 1.00 12.12 20 LYS A CA 14
ATOM 22961 C C . LYS A 1 20 ? -12.023 -0.278 1.562 1.00 31.33 20 LYS A C 14
ATOM 22962 O O . LYS A 1 20 ? -11.350 -1.314 1.635 1.00 51.22 20 LYS A O 14
ATOM 22981 N N . PHE A 1 21 ? -11.556 0.913 1.937 1.00 21.43 21 PHE A N 14
ATOM 22982 C CA . PHE A 1 21 ? -10.227 1.077 2.536 1.00 23.15 21 PHE A CA 14
ATOM 22983 C C . PHE A 1 21 ? -10.207 0.519 3.966 1.00 32.42 21 PHE A C 14
ATOM 22984 O O . PHE A 1 21 ? -10.688 1.161 4.891 1.00 42.31 21 PHE A O 14
ATOM 23001 N N . SER A 1 22 ? -9.649 -0.677 4.151 1.00 43.33 22 SER A N 14
ATOM 23002 C CA . SER A 1 22 ? -9.670 -1.327 5.471 1.00 41.12 22 SER A CA 14
ATOM 23003 C C . SER A 1 22 ? -8.699 -0.659 6.452 1.00 54.44 22 SER A C 14
ATOM 23004 O O . SER A 1 22 ? -9.122 -0.086 7.458 1.00 44.04 22 SER A O 14
ATOM 23012 N N . ALA A 1 23 ? -7.398 -0.733 6.167 1.00 44.44 23 ALA A N 14
ATOM 23013 C CA . ALA A 1 23 ? -6.391 -0.138 7.054 1.00 75.43 23 ALA A CA 14
ATOM 23014 C C . ALA A 1 23 ? -5.038 0.070 6.356 1.00 55.03 23 ALA A C 14
ATOM 23015 O O . ALA A 1 23 ? -4.825 -0.384 5.231 1.00 4.22 23 ALA A O 14
ATOM 23022 N N . LEU A 1 24 ? -4.129 0.762 7.044 1.00 30.11 24 LEU A N 14
ATOM 23023 C CA . LEU A 1 24 ? -2.730 0.861 6.619 1.00 23.24 24 LEU A CA 14
ATOM 23024 C C . LEU A 1 24 ? -1.923 -0.287 7.242 1.00 35.11 24 LEU A C 14
ATOM 23025 O O . LEU A 1 24 ? -1.642 -0.282 8.445 1.00 72.14 24 LEU A O 14
ATOM 23041 N N . ARG A 1 25 ? -1.573 -1.277 6.426 1.00 75.41 25 ARG A N 14
ATOM 23042 C CA . ARG A 1 25 ? -0.882 -2.475 6.914 1.00 3.44 25 ARG A CA 14
ATOM 23043 C C . ARG A 1 25 ? 0.523 -2.142 7.437 1.00 11.11 25 ARG A C 14
ATOM 23044 O O . ARG A 1 25 ? 0.872 -2.496 8.565 1.00 54.20 25 ARG A O 14
ATOM 23065 N N . ARG A 1 26 ? 1.329 -1.469 6.609 1.00 33.24 26 ARG A N 14
ATOM 23066 C CA . ARG A 1 26 ? 2.696 -1.092 6.996 1.00 11.21 26 ARG A CA 14
ATOM 23067 C C . ARG A 1 26 ? 3.400 -0.264 5.911 1.00 2.22 26 ARG A C 14
ATOM 23068 O O . ARG A 1 26 ? 3.251 -0.531 4.723 1.00 62.41 26 ARG A O 14
ATOM 23089 N N . GLU A 1 27 ? 4.169 0.734 6.333 1.00 53.32 27 GLU A N 14
ATOM 23090 C CA . GLU A 1 27 ? 5.070 1.458 5.428 1.00 54.44 27 GLU A CA 14
ATOM 23091 C C . GLU A 1 27 ? 6.470 0.822 5.474 1.00 33.35 27 GLU A C 14
ATOM 23092 O O . GLU A 1 27 ? 7.251 1.090 6.390 1.00 20.43 27 GLU A O 14
ATOM 23104 N N . VAL A 1 28 ? 6.785 -0.026 4.498 1.00 30.11 28 VAL A N 14
ATOM 23105 C CA . VAL A 1 28 ? 8.047 -0.774 4.515 1.00 55.52 28 VAL A CA 14
ATOM 23106 C C . VAL A 1 28 ? 9.233 0.099 4.076 1.00 42.22 28 VAL A C 14
ATOM 23107 O O . VAL A 1 28 ? 9.105 0.963 3.205 1.00 74.50 28 VAL A O 14
ATOM 23120 N N . ARG A 1 29 ? 10.388 -0.139 4.688 1.00 64.32 29 ARG A N 14
ATOM 23121 C CA . ARG A 1 29 ? 11.587 0.670 4.446 1.00 63.01 29 ARG A CA 14
ATOM 23122 C C . ARG A 1 29 ? 12.661 -0.106 3.665 1.00 31.05 29 ARG A C 14
ATOM 23123 O O . ARG A 1 29 ? 12.572 -1.325 3.492 1.00 23.21 29 ARG A O 14
ATOM 23144 N N . ILE A 1 30 ? 13.675 0.616 3.194 1.00 1.12 30 ILE A N 14
ATOM 23145 C CA . ILE A 1 30 ? 14.783 0.020 2.440 1.00 61.54 30 ILE A CA 14
ATOM 23146 C C . ILE A 1 30 ? 15.816 -0.616 3.382 1.00 33.51 30 ILE A C 14
ATOM 23147 O O . ILE A 1 30 ? 16.109 -0.080 4.450 1.00 50.32 30 ILE A O 14
ATOM 23163 N N . GLN A 1 31 ? 16.365 -1.755 2.982 1.00 63.13 31 GLN A N 14
ATOM 23164 C CA . GLN A 1 31 ? 17.338 -2.475 3.809 1.00 0.10 31 GLN A CA 14
ATOM 23165 C C . GLN A 1 31 ? 18.787 -2.124 3.420 1.00 0.44 31 GLN A C 14
ATOM 23166 O O . GLN A 1 31 ? 19.075 -1.794 2.266 1.00 63.33 31 GLN A O 14
ATOM 23180 N N . ASN A 1 32 ? 19.696 -2.195 4.390 1.00 54.24 32 ASN A N 14
ATOM 23181 C CA . ASN A 1 32 ? 21.127 -2.004 4.124 1.00 41.24 32 ASN A CA 14
ATOM 23182 C C . ASN A 1 32 ? 21.812 -3.358 3.875 1.00 25.33 32 ASN A C 14
ATOM 23183 O O . ASN A 1 32 ? 21.337 -4.389 4.352 1.00 34.44 32 ASN A O 14
ATOM 23194 N N . GLU A 1 33 ? 22.931 -3.355 3.152 1.00 3.41 33 GLU A N 14
ATOM 23195 C CA . GLU A 1 33 ? 23.674 -4.596 2.874 1.00 71.40 33 GLU A CA 14
ATOM 23196 C C . GLU A 1 33 ? 24.186 -5.245 4.172 1.00 33.50 33 GLU A C 14
ATOM 23197 O O . GLU A 1 33 ? 24.489 -6.441 4.213 1.00 1.30 33 GLU A O 14
ATOM 23209 N N . ASP A 1 34 ? 24.290 -4.439 5.222 1.00 52.24 34 ASP A N 14
ATOM 23210 C CA . ASP A 1 34 ? 24.602 -4.927 6.565 1.00 62.25 34 ASP A CA 14
ATOM 23211 C C . ASP A 1 34 ? 23.535 -5.920 7.070 1.00 1.21 34 ASP A C 14
ATOM 23212 O O . ASP A 1 34 ? 23.836 -6.847 7.825 1.00 4.21 34 ASP A O 14
ATOM 23221 N N . GLY A 1 35 ? 22.293 -5.715 6.643 1.00 30.14 35 GLY A N 14
ATOM 23222 C CA . GLY A 1 35 ? 21.172 -6.517 7.127 1.00 41.44 35 GLY A CA 14
ATOM 23223 C C . GLY A 1 35 ? 20.152 -5.679 7.887 1.00 51.34 35 GLY A C 14
ATOM 23224 O O . GLY A 1 35 ? 18.947 -5.930 7.817 1.00 43.10 35 GLY A O 14
ATOM 23228 N N . SER A 1 36 ? 20.636 -4.673 8.612 1.00 5.52 36 SER A N 14
ATOM 23229 C CA . SER A 1 36 ? 19.760 -3.749 9.346 1.00 74.20 36 SER A CA 14
ATOM 23230 C C . SER A 1 36 ? 18.944 -2.869 8.384 1.00 63.03 36 SER A C 14
ATOM 23231 O O . SER A 1 36 ? 19.363 -2.606 7.251 1.00 4.41 36 SER A O 14
ATOM 23239 N N . VAL A 1 37 ? 17.783 -2.402 8.839 1.00 14.42 37 VAL A N 14
ATOM 23240 C CA . VAL A 1 37 ? 16.886 -1.597 8.000 1.00 62.41 37 VAL A CA 14
ATOM 23241 C C . VAL A 1 37 ? 17.240 -0.097 8.071 1.00 11.33 37 VAL A C 14
ATOM 23242 O O . VAL A 1 37 ? 17.674 0.401 9.112 1.00 12.25 37 VAL A O 14
ATOM 23255 N N . SER A 1 38 ? 17.047 0.611 6.958 1.00 64.24 38 SER A N 14
ATOM 23256 C CA . SER A 1 38 ? 17.358 2.054 6.866 1.00 61.01 38 SER A CA 14
ATOM 23257 C C . SER A 1 38 ? 16.155 2.933 7.245 1.00 40.32 38 SER A C 14
ATOM 23258 O O . SER A 1 38 ? 15.044 2.442 7.445 1.00 23.34 38 SER A O 14
ATOM 23266 N N . ASP A 1 39 ? 16.394 4.240 7.341 1.00 13.22 39 ASP A N 14
ATOM 23267 C CA . ASP A 1 39 ? 15.319 5.215 7.549 1.00 4.44 39 ASP A CA 14
ATOM 23268 C C . ASP A 1 39 ? 14.619 5.541 6.220 1.00 51.52 39 ASP A C 14
ATOM 23269 O O . ASP A 1 39 ? 13.523 6.114 6.197 1.00 63.32 39 ASP A O 14
ATOM 23278 N N . GLU A 1 40 ? 15.270 5.175 5.116 1.00 62.10 40 GLU A N 14
ATOM 23279 C CA . GLU A 1 40 ? 14.702 5.341 3.776 1.00 33.02 40 GLU A CA 14
ATOM 23280 C C . GLU A 1 40 ? 13.459 4.458 3.599 1.00 1.42 40 GLU A C 14
ATOM 23281 O O . GLU A 1 40 ? 13.464 3.291 3.983 1.00 11.40 40 GLU A O 14
ATOM 23293 N N . ILE A 1 41 ? 12.403 5.009 3.014 1.00 52.41 41 ILE A N 14
ATOM 23294 C CA . ILE A 1 41 ? 11.163 4.251 2.789 1.00 21.25 41 ILE A CA 14
ATOM 23295 C C . ILE A 1 41 ? 11.151 3.601 1.392 1.00 30.02 41 ILE A C 14
ATOM 23296 O O . ILE A 1 41 ? 11.637 4.179 0.422 1.00 10.24 41 ILE A O 14
ATOM 23312 N N . LYS A 1 42 ? 10.599 2.392 1.302 1.00 40.40 42 LYS A N 14
ATOM 23313 C CA . LYS A 1 42 ? 10.513 1.660 0.030 1.00 4.04 42 LYS A CA 14
ATOM 23314 C C . LYS A 1 42 ? 9.125 1.820 -0.613 1.00 1.11 42 LYS A C 14
ATOM 23315 O O . LYS A 1 42 ? 8.999 2.316 -1.736 1.00 21.21 42 LYS A O 14
ATOM 23334 N N . GLU A 1 43 ? 8.082 1.419 0.115 1.00 60.15 43 GLU A N 14
ATOM 23335 C CA . GLU A 1 43 ? 6.706 1.489 -0.392 1.00 52.31 43 GLU A CA 14
ATOM 23336 C C . GLU A 1 43 ? 5.681 1.340 0.749 1.00 24.23 43 GLU A C 14
ATOM 23337 O O . GLU A 1 43 ? 6.025 0.950 1.867 1.00 62.44 43 GLU A O 14
ATOM 23349 N N . ARG A 1 44 ? 4.424 1.662 0.462 1.00 3.13 44 ARG A N 14
ATOM 23350 C CA . ARG A 1 44 ? 3.372 1.707 1.485 1.00 41.14 44 ARG A CA 14
ATOM 23351 C C . ARG A 1 44 ? 2.298 0.635 1.253 1.00 73.30 44 ARG A C 14
ATOM 23352 O O . ARG A 1 44 ? 1.562 0.683 0.271 1.00 31.45 44 ARG A O 14
ATOM 23373 N N . THR A 1 45 ? 2.211 -0.319 2.178 1.00 54.12 45 THR A N 14
ATOM 23374 C CA . THR A 1 45 ? 1.269 -1.446 2.072 1.00 14.21 45 THR A CA 14
ATOM 23375 C C . THR A 1 45 ? -0.076 -1.142 2.758 1.00 33.30 45 THR A C 14
ATOM 23376 O O . THR A 1 45 ? -0.121 -0.774 3.935 1.00 63.43 45 THR A O 14
ATOM 23387 N N . TYR A 1 46 ? -1.169 -1.318 2.014 1.00 22.25 46 TYR A N 14
ATOM 23388 C CA . TYR A 1 46 ? -2.531 -1.071 2.512 1.00 43.31 46 TYR A CA 14
ATOM 23389 C C . TYR A 1 46 ? -3.422 -2.323 2.369 1.00 43.42 46 TYR A C 14
ATOM 23390 O O . TYR A 1 46 ? -3.225 -3.142 1.468 1.00 45.22 46 TYR A O 14
ATOM 23408 N N . ASP A 1 47 ? -4.413 -2.445 3.252 1.00 13.33 47 ASP A N 14
ATOM 23409 C CA . ASP A 1 47 ? -5.385 -3.547 3.200 1.00 31.21 47 ASP A CA 14
ATOM 23410 C C . ASP A 1 47 ? -6.720 -3.075 2.596 1.00 0.23 47 ASP A C 14
ATOM 23411 O O . ASP A 1 47 ? -7.365 -2.172 3.139 1.00 75.33 47 ASP A O 14
ATOM 23420 N N . LEU A 1 48 ? -7.136 -3.671 1.476 1.00 14.25 48 LEU A N 14
ATOM 23421 C CA . LEU A 1 48 ? -8.424 -3.314 0.854 1.00 43.21 48 LEU A CA 14
ATOM 23422 C C . LEU A 1 48 ? -9.422 -4.484 0.888 1.00 2.30 48 LEU A C 14
ATOM 23423 O O . LEU A 1 48 ? -9.049 -5.643 0.689 1.00 10.31 48 LEU A O 14
ATOM 23439 N N . LYS A 1 49 ? -10.695 -4.161 1.133 1.00 2.22 49 LYS A N 14
ATOM 23440 C CA . LYS A 1 49 ? -11.768 -5.164 1.221 1.00 63.24 49 LYS A CA 14
ATOM 23441 C C . LYS A 1 49 ? -12.512 -5.299 -0.119 1.00 45.42 49 LYS A C 14
ATOM 23442 O O . LYS A 1 49 ? -13.023 -4.312 -0.649 1.00 73.10 49 LYS A O 14
ATOM 23461 N N . SER A 1 50 ? -12.577 -6.519 -0.655 1.00 42.35 50 SER A N 14
ATOM 23462 C CA . SER A 1 50 ? -13.300 -6.782 -1.912 1.00 52.30 50 SER A CA 14
ATOM 23463 C C . SER A 1 50 ? -14.654 -7.457 -1.651 1.00 23.22 50 SER A C 14
ATOM 23464 O O . SER A 1 50 ? -14.717 -8.647 -1.320 1.00 11.24 50 SER A O 14
ATOM 23472 N N . LYS A 1 51 ? -15.736 -6.694 -1.805 1.00 34.14 51 LYS A N 14
ATOM 23473 C CA . LYS A 1 51 ? -17.091 -7.209 -1.579 1.00 50.30 51 LYS A CA 14
ATOM 23474 C C . LYS A 1 51 ? -17.537 -8.131 -2.730 1.00 30.13 51 LYS A C 14
ATOM 23475 O O . LYS A 1 51 ? -17.251 -7.870 -3.899 1.00 40.22 51 LYS A O 14
ATOM 23494 N N . GLY A 1 52 ? -18.233 -9.213 -2.389 1.00 63.22 52 GLY A N 14
ATOM 23495 C CA . GLY A 1 52 ? -18.661 -10.191 -3.385 1.00 74.02 52 GLY A CA 14
ATOM 23496 C C . GLY A 1 52 ? -17.790 -11.440 -3.362 1.00 73.50 52 GLY A C 14
ATOM 23497 O O . GLY A 1 52 ? -18.264 -12.541 -3.081 1.00 64.34 52 GLY A O 14
ATOM 23501 N N . GLN A 1 53 ? -16.506 -11.262 -3.663 1.00 43.54 53 GLN A N 14
ATOM 23502 C CA . GLN A 1 53 ? -15.527 -12.344 -3.532 1.00 13.00 53 GLN A CA 14
ATOM 23503 C C . GLN A 1 53 ? -15.166 -12.586 -2.057 1.00 1.22 53 GLN A C 14
ATOM 23504 O O . GLN A 1 53 ? -14.704 -13.666 -1.686 1.00 71.14 53 GLN A O 14
ATOM 23518 N N . GLY A 1 54 ? -15.372 -11.563 -1.223 1.00 11.54 54 GLY A N 14
ATOM 23519 C CA . GLY A 1 54 ? -15.048 -11.663 0.198 1.00 34.01 54 GLY A CA 14
ATOM 23520 C C . GLY A 1 54 ? -13.550 -11.801 0.450 1.00 45.50 54 GLY A C 14
ATOM 23521 O O . GLY A 1 54 ? -13.125 -12.375 1.455 1.00 44.55 54 GLY A O 14
ATOM 23525 N N . ARG A 1 55 ? -12.749 -11.247 -0.455 1.00 62.05 55 ARG A N 14
ATOM 23526 C CA . ARG A 1 55 ? -11.290 -11.403 -0.404 1.00 15.03 55 ARG A CA 14
ATOM 23527 C C . ARG A 1 55 ? -10.595 -10.078 -0.051 1.00 24.55 55 ARG A C 14
ATOM 23528 O O . ARG A 1 55 ? -11.093 -8.994 -0.356 1.00 3.50 55 ARG A O 14
ATOM 23549 N N . MET A 1 56 ? -9.445 -10.183 0.606 1.00 63.52 56 MET A N 14
ATOM 23550 C CA . MET A 1 56 ? -8.620 -9.016 0.934 1.00 10.04 56 MET A CA 14
ATOM 23551 C C . MET A 1 56 ? -7.324 -9.010 0.106 1.00 23.24 56 MET A C 14
ATOM 23552 O O . MET A 1 56 ? -6.625 -10.020 0.018 1.00 24.42 56 MET A O 14
ATOM 23566 N N . ILE A 1 57 ? -7.015 -7.871 -0.504 1.00 64.42 57 ILE A N 14
ATOM 23567 C CA . ILE A 1 57 ? -5.834 -7.743 -1.370 1.00 10.13 57 ILE A CA 14
ATOM 23568 C C . ILE A 1 57 ? -4.813 -6.761 -0.781 1.00 45.12 57 ILE A C 14
ATOM 23569 O O . ILE A 1 57 ? -5.192 -5.743 -0.188 1.00 54.42 57 ILE A O 14
ATOM 23585 N N . GLN A 1 58 ? -3.518 -7.059 -0.940 1.00 70.41 58 GLN A N 14
ATOM 23586 C CA . GLN A 1 58 ? -2.471 -6.171 -0.424 1.00 63.11 58 GLN A CA 14
ATOM 23587 C C . GLN A 1 58 ? -2.075 -5.131 -1.483 1.00 71.14 58 GLN A C 14
ATOM 23588 O O . GLN A 1 58 ? -1.381 -5.446 -2.445 1.00 23.50 58 GLN A O 14
ATOM 23602 N N . VAL A 1 59 ? -2.515 -3.891 -1.307 1.00 44.42 59 VAL A N 14
ATOM 23603 C CA . VAL A 1 59 ? -2.226 -2.826 -2.278 1.00 42.33 59 VAL A CA 14
ATOM 23604 C C . VAL A 1 59 ? -1.077 -1.933 -1.803 1.00 15.04 59 VAL A C 14
ATOM 23605 O O . VAL A 1 59 ? -1.087 -1.447 -0.676 1.00 64.14 59 VAL A O 14
ATOM 23618 N N . SER A 1 60 ? -0.093 -1.707 -2.667 1.00 32.23 60 SER A N 14
ATOM 23619 C CA . SER A 1 60 ? 1.103 -0.942 -2.284 1.00 3.25 60 SER A CA 14
ATOM 23620 C C . SER A 1 60 ? 1.394 0.206 -3.256 1.00 51.21 60 SER A C 14
ATOM 23621 O O . SER A 1 60 ? 1.058 0.144 -4.440 1.00 3.20 60 SER A O 14
ATOM 23629 N N . ILE A 1 61 ? 2.016 1.261 -2.738 1.00 54.13 61 ILE A N 14
ATOM 23630 C CA . ILE A 1 61 ? 2.434 2.414 -3.548 1.00 3.43 61 ILE A CA 14
ATOM 23631 C C . ILE A 1 61 ? 3.874 2.831 -3.195 1.00 12.23 61 ILE A C 14
ATOM 23632 O O . ILE A 1 61 ? 4.255 2.799 -2.026 1.00 61.11 61 ILE A O 14
ATOM 23648 N N . PRO A 1 62 ? 4.695 3.222 -4.192 1.00 34.22 62 PRO A N 14
ATOM 23649 C CA . PRO A 1 62 ? 6.099 3.616 -3.953 1.00 50.53 62 PRO A CA 14
ATOM 23650 C C . PRO A 1 62 ? 6.236 4.760 -2.928 1.00 23.40 62 PRO A C 14
ATOM 23651 O O . PRO A 1 62 ? 5.335 5.588 -2.782 1.00 72.41 62 PRO A O 14
ATOM 23662 N N . ALA A 1 63 ? 7.376 4.804 -2.231 1.00 14.45 63 ALA A N 14
ATOM 23663 C CA . ALA A 1 63 ? 7.626 5.801 -1.173 1.00 41.54 63 ALA A CA 14
ATOM 23664 C C . ALA A 1 63 ? 7.367 7.251 -1.628 1.00 31.22 63 ALA A C 14
ATOM 23665 O O . ALA A 1 63 ? 6.986 8.103 -0.825 1.00 73.30 63 ALA A O 14
ATOM 23672 N N . SER A 1 64 ? 7.569 7.522 -2.914 1.00 64.53 64 SER A N 14
ATOM 23673 C CA . SER A 1 64 ? 7.398 8.877 -3.465 1.00 24.30 64 SER A CA 14
ATOM 23674 C C . SER A 1 64 ? 5.931 9.340 -3.439 1.00 60.15 64 SER A C 14
ATOM 23675 O O . SER A 1 64 ? 5.646 10.539 -3.499 1.00 54.42 64 SER A O 14
ATOM 23683 N N . VAL A 1 65 ? 5.005 8.391 -3.345 1.00 34.11 65 VAL A N 14
ATOM 23684 C CA . VAL A 1 65 ? 3.570 8.700 -3.316 1.00 32.33 65 VAL A CA 14
ATOM 23685 C C . VAL A 1 65 ? 3.096 9.040 -1.885 1.00 42.41 65 VAL A C 14
ATOM 23686 O O . VAL A 1 65 ? 3.413 8.323 -0.933 1.00 4.22 65 VAL A O 14
ATOM 23699 N N . PRO A 1 66 ? 2.334 10.147 -1.713 1.00 23.43 66 PRO A N 14
ATOM 23700 C CA . PRO A 1 66 ? 1.849 10.596 -0.391 1.00 24.33 66 PRO A CA 14
ATOM 23701 C C . PRO A 1 66 ? 1.079 9.511 0.392 1.00 43.34 66 PRO A C 14
ATOM 23702 O O . PRO A 1 66 ? 0.576 8.541 -0.178 1.00 74.14 66 PRO A O 14
ATOM 23713 N N . LEU A 1 67 ? 1.001 9.688 1.710 1.00 63.21 67 LEU A N 14
ATOM 23714 C CA . LEU A 1 67 ? 0.315 8.738 2.596 1.00 2.50 67 LEU A CA 14
ATOM 23715 C C . LEU A 1 67 ? -1.218 8.874 2.503 1.00 44.10 67 LEU A C 14
ATOM 23716 O O . LEU A 1 67 ? -1.761 9.976 2.601 1.00 35.02 67 LEU A O 14
ATOM 23732 N N . LYS A 1 68 ? -1.912 7.752 2.303 1.00 1.30 68 LYS A N 14
ATOM 23733 C CA . LYS A 1 68 ? -3.379 7.748 2.310 1.00 43.35 68 LYS A CA 14
ATOM 23734 C C . LYS A 1 68 ? -3.931 7.568 3.731 1.00 32.13 68 LYS A C 14
ATOM 23735 O O . LYS A 1 68 ? -3.627 6.587 4.413 1.00 23.11 68 LYS A O 14
ATOM 23754 N N . GLU A 1 69 ? -4.755 8.518 4.153 1.00 0.41 69 GLU A N 14
ATOM 23755 C CA . GLU A 1 69 ? -5.331 8.537 5.505 1.00 23.54 69 GLU A CA 14
ATOM 23756 C C . GLU A 1 69 ? -6.867 8.407 5.464 1.00 71.40 69 GLU A C 14
ATOM 23757 O O . GLU A 1 69 ? -7.584 9.169 6.115 1.00 44.14 69 GLU A O 14
ATOM 23769 N N . PHE A 1 70 ? -7.362 7.422 4.717 1.00 51.34 70 PHE A N 14
ATOM 23770 C CA . PHE A 1 70 ? -8.809 7.270 4.490 1.00 62.21 70 PHE A CA 14
ATOM 23771 C C . PHE A 1 70 ? -9.517 6.498 5.621 1.00 11.24 70 PHE A C 14
ATOM 23772 O O . PHE A 1 70 ? -8.887 6.021 6.566 1.00 53.30 70 PHE A O 14
ATOM 23789 N N . ASP A 1 71 ? -10.840 6.384 5.499 1.00 50.03 71 ASP A N 14
ATOM 23790 C CA . ASP A 1 71 ? -11.681 5.728 6.509 1.00 71.31 71 ASP A CA 14
ATOM 23791 C C . ASP A 1 71 ? -12.006 4.271 6.119 1.00 71.15 71 ASP A C 14
ATOM 23792 O O . ASP A 1 71 ? -11.935 3.906 4.946 1.00 44.43 71 ASP A O 14
ATOM 23801 N N . TYR A 1 72 ? -12.381 3.451 7.109 1.00 62.34 72 TYR A N 14
ATOM 23802 C CA . TYR A 1 72 ? -12.701 2.031 6.875 1.00 23.33 72 TYR A CA 14
ATOM 23803 C C . TYR A 1 72 ? -13.869 1.850 5.885 1.00 74.22 72 TYR A C 14
ATOM 23804 O O . TYR A 1 72 ? -13.895 0.902 5.099 1.00 35.31 72 TYR A O 14
ATOM 23822 N N . ASN A 1 73 ? -14.844 2.757 5.934 1.00 1.11 73 ASN A N 14
ATOM 23823 C CA . ASN A 1 73 ? -16.021 2.675 5.058 1.00 35.40 73 ASN A CA 14
ATOM 23824 C C . ASN A 1 73 ? -15.828 3.503 3.777 1.00 11.13 73 ASN A C 14
ATOM 23825 O O . ASN A 1 73 ? -16.732 3.590 2.941 1.00 11.11 73 ASN A O 14
ATOM 23836 N N . ALA A 1 74 ? -14.650 4.105 3.624 1.00 12.50 74 ALA A N 14
ATOM 23837 C CA . ALA A 1 74 ? -14.364 4.959 2.467 1.00 52.45 74 ALA A CA 14
ATOM 23838 C C . ALA A 1 74 ? -14.143 4.135 1.191 1.00 62.23 74 ALA A C 14
ATOM 23839 O O . ALA A 1 74 ? -13.438 3.124 1.202 1.00 43.11 74 ALA A O 14
ATOM 23846 N N . ARG A 1 75 ? -14.755 4.576 0.094 1.00 25.41 75 ARG A N 14
ATOM 23847 C CA . ARG A 1 75 ? -14.575 3.921 -1.203 1.00 32.13 75 ARG A CA 14
ATOM 23848 C C . ARG A 1 75 ? -13.248 4.354 -1.839 1.00 4.40 75 ARG A C 14
ATOM 23849 O O . ARG A 1 75 ? -12.988 5.547 -1.983 1.00 42.44 75 ARG A O 14
ATOM 23870 N N . VAL A 1 76 ? -12.412 3.391 -2.219 1.00 31.32 76 VAL A N 14
ATOM 23871 C CA . VAL A 1 76 ? -11.100 3.703 -2.803 1.00 31.32 76 VAL A CA 14
ATOM 23872 C C . VAL A 1 76 ? -10.851 2.957 -4.122 1.00 2.44 76 VAL A C 14
ATOM 23873 O O . VAL A 1 76 ? -11.236 1.800 -4.284 1.00 55.20 76 VAL A O 14
ATOM 23886 N N . GLU A 1 77 ? -10.199 3.639 -5.063 1.00 43.35 77 GLU A N 14
ATOM 23887 C CA . GLU A 1 77 ? -9.832 3.041 -6.350 1.00 30.23 77 GLU A CA 14
ATOM 23888 C C . GLU A 1 77 ? -8.355 3.313 -6.676 1.00 21.34 77 GLU A C 14
ATOM 23889 O O . GLU A 1 77 ? -7.690 4.104 -5.998 1.00 22.25 77 GLU A O 14
ATOM 23901 N N . LEU A 1 78 ? -7.844 2.663 -7.718 1.00 14.13 78 LEU A N 14
ATOM 23902 C CA . LEU A 1 78 ? -6.425 2.777 -8.075 1.00 51.12 78 LEU A CA 14
ATOM 23903 C C . LEU A 1 78 ? -6.229 3.469 -9.431 1.00 71.12 78 LEU A C 14
ATOM 23904 O O . LEU A 1 78 ? -6.905 3.146 -10.409 1.00 62.40 78 LEU A O 14
ATOM 23920 N N . ILE A 1 79 ? -5.302 4.425 -9.474 1.00 15.21 79 ILE A N 14
ATOM 23921 C CA . ILE A 1 79 ? -4.989 5.158 -10.708 1.00 3.22 79 ILE A CA 14
ATOM 23922 C C . ILE A 1 79 ? -4.383 4.229 -11.785 1.00 23.20 79 ILE A C 14
ATOM 23923 O O . ILE A 1 79 ? -4.982 4.007 -12.839 1.00 51.11 79 ILE A O 14
ATOM 23939 N N . ASN A 1 80 ? -3.188 3.695 -11.520 1.00 41.51 80 ASN A N 14
ATOM 23940 C CA . ASN A 1 80 ? -2.560 2.703 -12.411 1.00 51.13 80 ASN A CA 14
ATOM 23941 C C . ASN A 1 80 ? -2.108 1.466 -11.614 1.00 35.52 80 ASN A C 14
ATOM 23942 O O . ASN A 1 80 ? -0.990 1.426 -11.102 1.00 3.24 80 ASN A O 14
ATOM 23953 N N . PRO A 1 81 ? -2.993 0.462 -11.461 1.00 42.00 81 PRO A N 14
ATOM 23954 C CA . PRO A 1 81 ? -2.685 -0.771 -10.713 1.00 14.12 81 PRO A CA 14
ATOM 23955 C C . PRO A 1 81 ? -1.882 -1.814 -11.521 1.00 43.32 81 PRO A C 14
ATOM 23956 O O . PRO A 1 81 ? -2.110 -2.004 -12.716 1.00 72.32 81 PRO A O 14
ATOM 23967 N N . ILE A 1 82 ? -0.944 -2.487 -10.850 1.00 52.10 82 ILE A N 14
ATOM 23968 C CA . ILE A 1 82 ? -0.190 -3.597 -11.449 1.00 24.34 82 ILE A CA 14
ATOM 23969 C C . ILE A 1 82 ? -0.135 -4.802 -10.489 1.00 54.14 82 ILE A C 14
ATOM 23970 O O . ILE A 1 82 ? 0.191 -4.658 -9.304 1.00 61.13 82 ILE A O 14
ATOM 23986 N N . ALA A 1 83 ? -0.480 -5.982 -10.995 1.00 11.13 83 ALA A N 14
ATOM 23987 C CA . ALA A 1 83 ? -0.375 -7.219 -10.211 1.00 31.11 83 ALA A CA 14
ATOM 23988 C C . ALA A 1 83 ? 1.097 -7.611 -10.003 1.00 14.30 83 ALA A C 14
ATOM 23989 O O . ALA A 1 83 ? 1.808 -7.930 -10.959 1.00 32.24 83 ALA A O 14
ATOM 23996 N N . ASP A 1 84 ? 1.552 -7.574 -8.754 1.00 41.22 84 ASP A N 14
ATOM 23997 C CA . ASP A 1 84 ? 2.954 -7.848 -8.443 1.00 53.24 84 ASP A CA 14
ATOM 23998 C C . ASP A 1 84 ? 3.270 -9.353 -8.498 1.00 11.42 84 ASP A C 14
ATOM 23999 O O . ASP A 1 84 ? 2.637 -10.167 -7.826 1.00 2.45 84 ASP A O 14
ATOM 24008 N N . THR A 1 85 ? 4.267 -9.704 -9.308 1.00 71.31 85 THR A N 14
ATOM 24009 C CA . THR A 1 85 ? 4.734 -11.091 -9.437 1.00 44.41 85 THR A CA 14
ATOM 24010 C C . THR A 1 85 ? 6.197 -11.227 -8.979 1.00 0.32 85 THR A C 14
ATOM 24011 O O . THR A 1 85 ? 6.939 -12.085 -9.462 1.00 21.41 85 THR A O 14
ATOM 24022 N N . VAL A 1 86 ? 6.601 -10.386 -8.025 1.00 51.24 86 VAL A N 14
ATOM 24023 C CA . VAL A 1 86 ? 7.975 -10.397 -7.500 1.00 35.25 86 VAL A CA 14
ATOM 24024 C C . VAL A 1 86 ? 8.015 -10.862 -6.032 1.00 74.40 86 VAL A C 14
ATOM 24025 O O . VAL A 1 86 ? 8.810 -11.731 -5.665 1.00 30.22 86 VAL A O 14
ATOM 24038 N N . ALA A 1 87 ? 7.145 -10.284 -5.200 1.00 72.25 87 ALA A N 14
ATOM 24039 C CA . ALA A 1 87 ? 7.069 -10.622 -3.768 1.00 42.12 87 ALA A CA 14
ATOM 24040 C C . ALA A 1 87 ? 6.555 -12.056 -3.532 1.00 12.42 87 ALA A C 14
ATOM 24041 O O . ALA A 1 87 ? 6.608 -12.568 -2.412 1.00 62.31 87 ALA A O 14
ATOM 24048 N N . THR A 1 88 ? 6.071 -12.702 -4.595 1.00 75.24 88 THR A N 14
ATOM 24049 C CA . THR A 1 88 ? 5.531 -14.066 -4.512 1.00 11.42 88 THR A CA 14
ATOM 24050 C C . THR A 1 88 ? 6.608 -15.081 -4.105 1.00 34.21 88 THR A C 14
ATOM 24051 O O . THR A 1 88 ? 7.390 -15.541 -4.936 1.00 34.41 88 THR A O 14
ATOM 24062 N N . ALA A 1 89 ? 6.663 -15.380 -2.810 1.00 22.23 89 ALA A N 14
ATOM 24063 C CA . ALA A 1 89 ? 7.555 -16.422 -2.266 1.00 41.21 89 ALA A CA 14
ATOM 24064 C C . ALA A 1 89 ? 9.052 -16.082 -2.423 1.00 2.54 89 ALA A C 14
ATOM 24065 O O . ALA A 1 89 ? 9.911 -16.953 -2.271 1.00 35.15 89 ALA A O 14
ATOM 24072 N N . THR A 1 90 ? 9.367 -14.819 -2.709 1.00 23.14 90 THR A N 14
ATOM 24073 C CA . THR A 1 90 ? 10.771 -14.381 -2.818 1.00 75.33 90 THR A CA 14
ATOM 24074 C C . THR A 1 90 ? 11.453 -14.317 -1.446 1.00 14.34 90 THR A C 14
ATOM 24075 O O . THR A 1 90 ? 12.676 -14.424 -1.341 1.00 20.43 90 THR A O 14
ATOM 24086 N N . TYR A 1 91 ? 10.653 -14.152 -0.395 1.00 31.33 91 TYR A N 14
ATOM 24087 C CA . TYR A 1 91 ? 11.178 -13.995 0.964 1.00 2.11 91 TYR A CA 14
ATOM 24088 C C . TYR A 1 91 ? 11.538 -15.349 1.598 1.00 5.04 91 TYR A C 14
ATOM 24089 O O . TYR A 1 91 ? 11.069 -16.399 1.161 1.00 43.34 91 TYR A O 14
ATOM 24107 N N . GLN A 1 92 ? 12.365 -15.309 2.640 1.00 12.13 92 GLN A N 14
ATOM 24108 C CA . GLN A 1 92 ? 12.843 -16.525 3.316 1.00 1.01 92 GLN A CA 14
ATOM 24109 C C . GLN A 1 92 ? 11.922 -16.937 4.480 1.00 23.25 92 GLN A C 14
ATOM 24110 O O . GLN A 1 92 ? 12.298 -17.755 5.326 1.00 52.15 92 GLN A O 14
ATOM 24124 N N . GLY A 1 93 ? 10.711 -16.387 4.502 1.00 24.24 93 GLY A N 14
ATOM 24125 C CA . GLY A 1 93 ? 9.771 -16.673 5.579 1.00 61.51 93 GLY A CA 14
ATOM 24126 C C . GLY A 1 93 ? 8.422 -15.988 5.392 1.00 70.31 93 GLY A C 14
ATOM 24127 O O . GLY A 1 93 ? 7.372 -16.581 5.651 1.00 23.24 93 GLY A O 14
ATOM 24131 N N . ALA A 1 94 ? 8.446 -14.730 4.954 1.00 40.43 94 ALA A N 14
ATOM 24132 C CA . ALA A 1 94 ? 7.212 -13.974 4.710 1.00 32.10 94 ALA A CA 14
ATOM 24133 C C . ALA A 1 94 ? 6.486 -14.438 3.430 1.00 1.32 94 ALA A C 14
ATOM 24134 O O . ALA A 1 94 ? 6.449 -13.726 2.423 1.00 23.04 94 ALA A O 14
ATOM 24141 N N . ASP A 1 95 ? 5.938 -15.652 3.467 1.00 63.51 95 ASP A N 14
ATOM 24142 C CA . ASP A 1 95 ? 5.107 -16.162 2.372 1.00 63.30 95 ASP A CA 14
ATOM 24143 C C . ASP A 1 95 ? 3.659 -15.664 2.517 1.00 71.32 95 ASP A C 14
ATOM 24144 O O . ASP A 1 95 ? 2.865 -16.238 3.269 1.00 31.01 95 ASP A O 14
ATOM 24153 N N . VAL A 1 96 ? 3.323 -14.589 1.809 1.00 20.32 96 VAL A N 14
ATOM 24154 C CA . VAL A 1 96 ? 1.997 -13.969 1.926 1.00 3.43 96 VAL A CA 14
ATOM 24155 C C . VAL A 1 96 ? 1.278 -13.866 0.571 1.00 22.21 96 VAL A C 14
ATOM 24156 O O . VAL A 1 96 ? 1.880 -14.063 -0.490 1.00 72.22 96 VAL A O 14
ATOM 24169 N N . ASP A 1 97 ? -0.014 -13.542 0.626 1.00 74.31 97 ASP A N 14
ATOM 24170 C CA . ASP A 1 97 ? -0.853 -13.433 -0.571 1.00 71.21 97 ASP A CA 14
ATOM 24171 C C . ASP A 1 97 ? -0.431 -12.265 -1.483 1.00 12.24 97 ASP A C 14
ATOM 24172 O O . ASP A 1 97 ? 0.467 -11.490 -1.152 1.00 60.21 97 ASP A O 14
ATOM 24181 N N . TRP A 1 98 ? -1.117 -12.129 -2.617 1.00 41.24 98 TRP A N 14
ATOM 24182 C CA . TRP A 1 98 ? -0.667 -11.242 -3.699 1.00 15.54 98 TRP A CA 14
ATOM 24183 C C . TRP A 1 98 ? -0.831 -9.733 -3.405 1.00 21.44 98 TRP A C 14
ATOM 24184 O O . TRP A 1 98 ? -1.716 -9.287 -2.643 1.00 63.03 98 TRP A O 14
ATOM 24205 N N . TYR A 1 99 ? 0.051 -8.960 -4.047 1.00 5.31 99 TYR A N 14
ATOM 24206 C CA . TYR A 1 99 ? 0.072 -7.500 -3.941 1.00 64.11 99 TYR A CA 14
ATOM 24207 C C . TYR A 1 99 ? -0.354 -6.838 -5.259 1.00 33.12 99 TYR A C 14
ATOM 24208 O O . TYR A 1 99 ? 0.062 -7.254 -6.340 1.00 34.32 99 TYR A O 14
ATOM 24226 N N . ILE A 1 100 ? -1.188 -5.810 -5.164 1.00 72.32 100 ILE A N 14
ATOM 24227 C CA . ILE A 1 100 ? -1.523 -4.976 -6.320 1.00 70.33 100 ILE A CA 14
ATOM 24228 C C . ILE A 1 100 ? -0.995 -3.557 -6.100 1.00 24.42 100 ILE A C 14
ATOM 24229 O O . ILE A 1 100 ? -1.539 -2.791 -5.306 1.00 1.34 100 ILE A O 14
ATOM 24245 N N . LYS A 1 101 ? 0.081 -3.215 -6.794 1.00 40.03 101 LYS A N 14
ATOM 24246 C CA . LYS A 1 101 ? 0.757 -1.936 -6.576 1.00 4.43 101 LYS A CA 14
ATOM 24247 C C . LYS A 1 101 ? 0.288 -0.886 -7.586 1.00 11.01 101 LYS A C 14
ATOM 24248 O O . LYS A 1 101 ? 0.203 -1.152 -8.780 1.00 52.44 101 LYS A O 14
ATOM 24267 N N . ALA A 1 102 ? -0.027 0.305 -7.102 1.00 34.41 102 ALA A N 14
ATOM 24268 C CA . ALA A 1 102 ? -0.630 1.333 -7.951 1.00 72.14 102 ALA A CA 14
ATOM 24269 C C . ALA A 1 102 ? 0.227 2.597 -8.047 1.00 42.12 102 ALA A C 14
ATOM 24270 O O . ALA A 1 102 ? 1.086 2.856 -7.205 1.00 24.52 102 ALA A O 14
ATOM 24277 N N . ASP A 1 103 ? -0.008 3.362 -9.107 1.00 50.14 103 ASP A N 14
ATOM 24278 C CA . ASP A 1 103 ? 0.585 4.690 -9.266 1.00 71.04 103 ASP A CA 14
ATOM 24279 C C . ASP A 1 103 ? 0.176 5.619 -8.107 1.00 14.40 103 ASP A C 14
ATOM 24280 O O . ASP A 1 103 ? 0.974 6.430 -7.632 1.00 71.31 103 ASP A O 14
ATOM 24289 N N . ASP A 1 104 ? -1.075 5.480 -7.663 1.00 61.43 104 ASP A N 14
ATOM 24290 C CA . ASP A 1 104 ? -1.613 6.274 -6.552 1.00 64.25 104 ASP A CA 14
ATOM 24291 C C . ASP A 1 104 ? -2.989 5.740 -6.115 1.00 35.42 104 ASP A C 14
ATOM 24292 O O . ASP A 1 104 ? -3.720 5.137 -6.909 1.00 64.53 104 ASP A O 14
ATOM 24301 N N . ILE A 1 105 ? -3.319 5.962 -4.845 1.00 50.23 105 ILE A N 14
ATOM 24302 C CA . ILE A 1 105 ? -4.597 5.530 -4.264 1.00 50.30 105 ILE A CA 14
ATOM 24303 C C . ILE A 1 105 ? -5.512 6.736 -3.989 1.00 24.13 105 ILE A C 14
ATOM 24304 O O . ILE A 1 105 ? -5.165 7.619 -3.200 1.00 21.31 105 ILE A O 14
ATOM 24320 N N . VAL A 1 106 ? -6.679 6.767 -4.634 1.00 12.01 106 VAL A N 14
ATOM 24321 C CA . VAL A 1 106 ? -7.621 7.889 -4.488 1.00 42.13 106 VAL A CA 14
ATOM 24322 C C . VAL A 1 106 ? -9.031 7.413 -4.102 1.00 21.32 106 VAL A C 14
ATOM 24323 O O . VAL A 1 106 ? -9.356 6.231 -4.218 1.00 25.21 106 VAL A O 14
ATOM 24336 N N . LEU A 1 107 ? -9.861 8.348 -3.643 1.00 35.25 107 LEU A N 14
ATOM 24337 C CA . LEU A 1 107 ? -11.244 8.040 -3.254 1.00 61.24 107 LEU A CA 14
ATOM 24338 C C . LEU A 1 107 ? -12.167 7.867 -4.473 1.00 20.23 107 LEU A C 14
ATOM 24339 O O . LEU A 1 107 ? -12.100 8.627 -5.443 1.00 34.31 107 LEU A O 14
ATOM 24355 N N . THR A 1 108 ? -13.026 6.856 -4.412 1.00 51.00 108 THR A N 14
ATOM 24356 C CA . THR A 1 108 ? -14.047 6.626 -5.441 1.00 31.52 108 THR A CA 14
ATOM 24357 C C . THR A 1 108 ? -15.292 7.486 -5.162 1.00 32.31 108 THR A C 14
ATOM 24358 O O . THR A 1 108 ? -15.424 8.067 -4.084 1.00 75.01 108 THR A O 14
ATOM 24369 N N . LEU A 1 109 ? -16.196 7.577 -6.134 1.00 61.11 109 LEU A N 14
ATOM 24370 C CA . LEU A 1 109 ? -17.448 8.319 -5.952 1.00 32.04 109 LEU A CA 14
ATOM 24371 C C . LEU A 1 109 ? -18.283 7.757 -4.783 1.00 12.41 109 LEU A C 14
ATOM 24372 O O . LEU A 1 109 ? -18.922 6.710 -4.902 1.00 14.31 109 LEU A O 14
ATOM 24388 N N . GLU A 1 110 ? -18.243 8.447 -3.646 1.00 34.44 110 GLU A N 14
ATOM 24389 C CA . GLU A 1 110 ? -19.065 8.088 -2.486 1.00 24.10 110 GLU A CA 14
ATOM 24390 C C . GLU A 1 110 ? -20.422 8.816 -2.525 1.00 51.22 110 GLU A C 14
ATOM 24391 O O . GLU A 1 110 ? -21.422 8.198 -2.962 1.00 37.66 110 GLU A O 14
ATOM 24403 N N . MET A 1 1 ? 8.785 15.011 -33.999 1.00 14.13 1 MET A N 15
ATOM 24404 C CA . MET A 1 1 ? 8.907 14.557 -32.584 1.00 4.54 1 MET A CA 15
ATOM 24405 C C . MET A 1 1 ? 7.530 14.349 -31.940 1.00 55.54 1 MET A C 15
ATOM 24406 O O . MET A 1 1 ? 6.683 15.241 -31.962 1.00 11.15 1 MET A O 15
ATOM 24422 N N . MET A 1 2 ? 7.317 13.168 -31.365 1.00 52.11 2 MET A N 15
ATOM 24423 C CA . MET A 1 2 ? 6.070 12.854 -30.656 1.00 62.20 2 MET A CA 15
ATOM 24424 C C . MET A 1 2 ? 6.222 11.570 -29.824 1.00 2.31 2 MET A C 15
ATOM 24425 O O . MET A 1 2 ? 6.868 10.616 -30.253 1.00 3.35 2 MET A O 15
ATOM 24439 N N . ARG A 1 3 ? 5.634 11.559 -28.631 1.00 71.13 3 ARG A N 15
ATOM 24440 C CA . ARG A 1 3 ? 5.660 10.379 -27.758 1.00 75.31 3 ARG A CA 15
ATOM 24441 C C . ARG A 1 3 ? 4.332 9.611 -27.827 1.00 62.35 3 ARG A C 15
ATOM 24442 O O . ARG A 1 3 ? 3.272 10.160 -27.525 1.00 64.25 3 ARG A O 15
ATOM 24463 N N . LEU A 1 4 ? 4.398 8.342 -28.225 1.00 43.23 4 LEU A N 15
ATOM 24464 C CA . LEU A 1 4 ? 3.209 7.477 -28.278 1.00 14.03 4 LEU A CA 15
ATOM 24465 C C . LEU A 1 4 ? 3.346 6.287 -27.315 1.00 42.15 4 LEU A C 15
ATOM 24466 O O . LEU A 1 4 ? 4.323 6.180 -26.569 1.00 41.52 4 LEU A O 15
ATOM 24482 N N . ALA A 1 5 ? 2.355 5.402 -27.330 1.00 22.34 5 ALA A N 15
ATOM 24483 C CA . ALA A 1 5 ? 2.391 4.186 -26.517 1.00 42.41 5 ALA A CA 15
ATOM 24484 C C . ALA A 1 5 ? 2.083 2.946 -27.369 1.00 70.32 5 ALA A C 15
ATOM 24485 O O . ALA A 1 5 ? 0.939 2.495 -27.451 1.00 2.13 5 ALA A O 15
ATOM 24492 N N . ASN A 1 6 ? 3.108 2.422 -28.034 1.00 54.21 6 ASN A N 15
ATOM 24493 C CA . ASN A 1 6 ? 2.964 1.219 -28.857 1.00 42.14 6 ASN A CA 15
ATOM 24494 C C . ASN A 1 6 ? 2.997 -0.044 -27.984 1.00 5.23 6 ASN A C 15
ATOM 24495 O O . ASN A 1 6 ? 4.008 -0.745 -27.909 1.00 41.40 6 ASN A O 15
ATOM 24506 N N . GLY A 1 7 ? 1.890 -0.308 -27.300 1.00 74.45 7 GLY A N 15
ATOM 24507 C CA . GLY A 1 7 ? 1.813 -1.465 -26.419 1.00 34.32 7 GLY A CA 15
ATOM 24508 C C . GLY A 1 7 ? 0.398 -2.005 -26.268 1.00 51.44 7 GLY A C 15
ATOM 24509 O O . GLY A 1 7 ? -0.578 -1.257 -26.356 1.00 2.14 7 GLY A O 15
ATOM 24513 N N . ILE A 1 8 ? 0.287 -3.308 -26.030 1.00 65.42 8 ILE A N 15
ATOM 24514 C CA . ILE A 1 8 ? -1.017 -3.968 -25.886 1.00 1.32 8 ILE A CA 15
ATOM 24515 C C . ILE A 1 8 ? -1.258 -4.437 -24.444 1.00 22.31 8 ILE A C 15
ATOM 24516 O O . ILE A 1 8 ? -0.447 -4.184 -23.550 1.00 23.51 8 ILE A O 15
ATOM 24532 N N . VAL A 1 9 ? -2.384 -5.112 -24.222 1.00 63.22 9 VAL A N 15
ATOM 24533 C CA . VAL A 1 9 ? -2.701 -5.676 -22.910 1.00 71.31 9 VAL A CA 15
ATOM 24534 C C . VAL A 1 9 ? -1.961 -7.012 -22.685 1.00 72.32 9 VAL A C 15
ATOM 24535 O O . VAL A 1 9 ? -2.340 -8.056 -23.217 1.00 43.40 9 VAL A O 15
ATOM 24548 N N . LEU A 1 10 ? -0.879 -6.964 -21.913 1.00 5.22 10 LEU A N 15
ATOM 24549 C CA . LEU A 1 10 ? -0.077 -8.161 -21.634 1.00 52.41 10 LEU A CA 15
ATOM 24550 C C . LEU A 1 10 ? -0.830 -9.130 -20.703 1.00 1.42 10 LEU A C 15
ATOM 24551 O O . LEU A 1 10 ? -1.336 -10.160 -21.154 1.00 24.31 10 LEU A O 15
ATOM 24567 N N . ASP A 1 11 ? -0.913 -8.805 -19.415 1.00 13.13 11 ASP A N 15
ATOM 24568 C CA . ASP A 1 11 ? -1.719 -9.592 -18.479 1.00 50.34 11 ASP A CA 15
ATOM 24569 C C . ASP A 1 11 ? -3.191 -9.171 -18.518 1.00 54.21 11 ASP A C 15
ATOM 24570 O O . ASP A 1 11 ? -3.532 -8.105 -19.027 1.00 51.11 11 ASP A O 15
ATOM 24579 N N . LYS A 1 12 ? -4.049 -10.009 -17.954 1.00 42.15 12 LYS A N 15
ATOM 24580 C CA . LYS A 1 12 ? -5.499 -9.809 -18.028 1.00 35.42 12 LYS A CA 15
ATOM 24581 C C . LYS A 1 12 ? -5.939 -8.573 -17.230 1.00 22.42 12 LYS A C 15
ATOM 24582 O O . LYS A 1 12 ? -5.471 -8.345 -16.112 1.00 72.20 12 LYS A O 15
ATOM 24601 N N . ASP A 1 13 ? -6.840 -7.784 -17.812 1.00 20.23 13 ASP A N 15
ATOM 24602 C CA . ASP A 1 13 ? -7.389 -6.608 -17.135 1.00 25.21 13 ASP A CA 15
ATOM 24603 C C . ASP A 1 13 ? -8.141 -7.016 -15.856 1.00 12.23 13 ASP A C 15
ATOM 24604 O O . ASP A 1 13 ? -9.296 -7.442 -15.914 1.00 23.31 13 ASP A O 15
ATOM 24613 N N . THR A 1 14 ? -7.467 -6.914 -14.712 1.00 52.13 14 THR A N 15
ATOM 24614 C CA . THR A 1 14 ? -8.067 -7.268 -13.420 1.00 5.24 14 THR A CA 15
ATOM 24615 C C . THR A 1 14 ? -9.277 -6.381 -13.102 1.00 74.50 14 THR A C 15
ATOM 24616 O O . THR A 1 14 ? -9.135 -5.193 -12.793 1.00 51.43 14 THR A O 15
ATOM 24627 N N . THR A 1 15 ? -10.468 -6.962 -13.186 1.00 73.33 15 THR A N 15
ATOM 24628 C CA . THR A 1 15 ? -11.717 -6.221 -12.969 1.00 42.31 15 THR A CA 15
ATOM 24629 C C . THR A 1 15 ? -12.089 -6.126 -11.482 1.00 61.12 15 THR A C 15
ATOM 24630 O O . THR A 1 15 ? -12.150 -7.130 -10.772 1.00 43.21 15 THR A O 15
ATOM 24641 N N . PHE A 1 16 ? -12.329 -4.902 -11.009 1.00 13.42 16 PHE A N 15
ATOM 24642 C CA . PHE A 1 16 ? -12.748 -4.671 -9.618 1.00 71.10 16 PHE A CA 15
ATOM 24643 C C . PHE A 1 16 ? -13.917 -3.678 -9.549 1.00 25.14 16 PHE A C 15
ATOM 24644 O O . PHE A 1 16 ? -14.078 -2.831 -10.433 1.00 65.32 16 PHE A O 15
ATOM 24661 N N . GLY A 1 17 ? -14.734 -3.795 -8.502 1.00 15.55 17 GLY A N 15
ATOM 24662 C CA . GLY A 1 17 ? -15.813 -2.835 -8.270 1.00 55.23 17 GLY A CA 15
ATOM 24663 C C . GLY A 1 17 ? -15.384 -1.697 -7.348 1.00 54.13 17 GLY A C 15
ATOM 24664 O O . GLY A 1 17 ? -14.591 -0.842 -7.742 1.00 54.40 17 GLY A O 15
ATOM 24668 N N . GLU A 1 18 ? -15.909 -1.677 -6.123 1.00 13.14 18 GLU A N 15
ATOM 24669 C CA . GLU A 1 18 ? -15.499 -0.682 -5.124 1.00 51.25 18 GLU A CA 15
ATOM 24670 C C . GLU A 1 18 ? -14.559 -1.302 -4.073 1.00 12.43 18 GLU A C 15
ATOM 24671 O O . GLU A 1 18 ? -14.947 -2.185 -3.302 1.00 13.54 18 GLU A O 15
ATOM 24683 N N . LEU A 1 19 ? -13.310 -0.850 -4.057 1.00 52.23 19 LEU A N 15
ATOM 24684 C CA . LEU A 1 19 ? -12.339 -1.311 -3.063 1.00 3.50 19 LEU A CA 15
ATOM 24685 C C . LEU A 1 19 ? -12.374 -0.400 -1.833 1.00 23.40 19 LEU A C 15
ATOM 24686 O O . LEU A 1 19 ? -12.178 0.809 -1.942 1.00 53.12 19 LEU A O 15
ATOM 24702 N N . LYS A 1 20 ? -12.641 -0.968 -0.661 1.00 2.23 20 LYS A N 15
ATOM 24703 C CA . LYS A 1 20 ? -12.760 -0.162 0.558 1.00 1.43 20 LYS A CA 15
ATOM 24704 C C . LYS A 1 20 ? -11.507 -0.258 1.442 1.00 10.44 20 LYS A C 15
ATOM 24705 O O . LYS A 1 20 ? -11.089 -1.346 1.845 1.00 64.53 20 LYS A O 15
ATOM 24724 N N . PHE A 1 21 ? -10.921 0.905 1.726 1.00 61.50 21 PHE A N 15
ATOM 24725 C CA . PHE A 1 21 ? -9.708 1.018 2.543 1.00 11.44 21 PHE A CA 15
ATOM 24726 C C . PHE A 1 21 ? -9.976 0.626 4.004 1.00 61.15 21 PHE A C 15
ATOM 24727 O O . PHE A 1 21 ? -11.048 0.898 4.538 1.00 61.23 21 PHE A O 15
ATOM 24744 N N . SER A 1 22 ? -9.005 -0.023 4.646 1.00 33.31 22 SER A N 15
ATOM 24745 C CA . SER A 1 22 ? -9.137 -0.400 6.062 1.00 51.43 22 SER A CA 15
ATOM 24746 C C . SER A 1 22 ? -7.990 0.166 6.912 1.00 42.42 22 SER A C 15
ATOM 24747 O O . SER A 1 22 ? -8.219 0.970 7.815 1.00 44.12 22 SER A O 15
ATOM 24755 N N . ALA A 1 23 ? -6.755 -0.260 6.624 1.00 42.02 23 ALA A N 15
ATOM 24756 C CA . ALA A 1 23 ? -5.576 0.242 7.347 1.00 33.04 23 ALA A CA 15
ATOM 24757 C C . ALA A 1 23 ? -4.273 0.048 6.548 1.00 31.43 23 ALA A C 15
ATOM 24758 O O . ALA A 1 23 ? -4.226 -0.709 5.572 1.00 3.35 23 ALA A O 15
ATOM 24765 N N . LEU A 1 24 ? -3.222 0.755 6.967 1.00 54.14 24 LEU A N 15
ATOM 24766 C CA . LEU A 1 24 ? -1.872 0.575 6.410 1.00 73.24 24 LEU A CA 15
ATOM 24767 C C . LEU A 1 24 ? -1.278 -0.774 6.849 1.00 2.21 24 LEU A C 15
ATOM 24768 O O . LEU A 1 24 ? -1.022 -0.994 8.035 1.00 0.24 24 LEU A O 15
ATOM 24784 N N . ARG A 1 25 ? -1.049 -1.669 5.888 1.00 63.12 25 ARG A N 15
ATOM 24785 C CA . ARG A 1 25 ? -0.547 -3.017 6.190 1.00 63.14 25 ARG A CA 15
ATOM 24786 C C . ARG A 1 25 ? 0.935 -2.988 6.597 1.00 71.35 25 ARG A C 15
ATOM 24787 O O . ARG A 1 25 ? 1.297 -3.399 7.700 1.00 51.43 25 ARG A O 15
ATOM 24808 N N . ARG A 1 26 ? 1.788 -2.500 5.701 1.00 14.45 26 ARG A N 15
ATOM 24809 C CA . ARG A 1 26 ? 3.229 -2.449 5.963 1.00 35.34 26 ARG A CA 15
ATOM 24810 C C . ARG A 1 26 ? 3.951 -1.473 5.024 1.00 4.50 26 ARG A C 15
ATOM 24811 O O . ARG A 1 26 ? 3.645 -1.397 3.835 1.00 14.13 26 ARG A O 15
ATOM 24832 N N . GLU A 1 27 ? 4.906 -0.729 5.572 1.00 31.51 27 GLU A N 15
ATOM 24833 C CA . GLU A 1 27 ? 5.810 0.089 4.766 1.00 73.24 27 GLU A CA 15
ATOM 24834 C C . GLU A 1 27 ? 7.144 -0.644 4.596 1.00 22.23 27 GLU A C 15
ATOM 24835 O O . GLU A 1 27 ? 7.971 -0.655 5.508 1.00 12.34 27 GLU A O 15
ATOM 24847 N N . VAL A 1 28 ? 7.344 -1.287 3.452 1.00 44.42 28 VAL A N 15
ATOM 24848 C CA . VAL A 1 28 ? 8.576 -2.044 3.214 1.00 12.22 28 VAL A CA 15
ATOM 24849 C C . VAL A 1 28 ? 9.793 -1.107 3.095 1.00 54.25 28 VAL A C 15
ATOM 24850 O O . VAL A 1 28 ? 10.156 -0.650 2.011 1.00 24.44 28 VAL A O 15
ATOM 24863 N N . ARG A 1 29 ? 10.404 -0.802 4.235 1.00 14.22 29 ARG A N 15
ATOM 24864 C CA . ARG A 1 29 ? 11.522 0.141 4.285 1.00 61.12 29 ARG A CA 15
ATOM 24865 C C . ARG A 1 29 ? 12.851 -0.529 3.909 1.00 11.13 29 ARG A C 15
ATOM 24866 O O . ARG A 1 29 ? 13.008 -1.744 4.039 1.00 20.12 29 ARG A O 15
ATOM 24887 N N . ILE A 1 30 ? 13.797 0.280 3.446 1.00 52.44 30 ILE A N 15
ATOM 24888 C CA . ILE A 1 30 ? 15.069 -0.221 2.917 1.00 70.41 30 ILE A CA 15
ATOM 24889 C C . ILE A 1 30 ? 15.945 -0.832 4.020 1.00 65.41 30 ILE A C 15
ATOM 24890 O O . ILE A 1 30 ? 16.485 -0.118 4.863 1.00 25.22 30 ILE A O 15
ATOM 24906 N N . GLN A 1 31 ? 16.063 -2.155 4.025 1.00 14.21 31 GLN A N 15
ATOM 24907 C CA . GLN A 1 31 ? 16.954 -2.838 4.964 1.00 43.13 31 GLN A CA 15
ATOM 24908 C C . GLN A 1 31 ? 18.386 -2.871 4.409 1.00 31.33 31 GLN A C 15
ATOM 24909 O O . GLN A 1 31 ? 18.662 -3.524 3.398 1.00 3.45 31 GLN A O 15
ATOM 24923 N N . ASN A 1 32 ? 19.281 -2.145 5.073 1.00 20.02 32 ASN A N 15
ATOM 24924 C CA . ASN A 1 32 ? 20.679 -2.004 4.638 1.00 41.11 32 ASN A CA 15
ATOM 24925 C C . ASN A 1 32 ? 21.415 -3.355 4.572 1.00 23.41 32 ASN A C 15
ATOM 24926 O O . ASN A 1 32 ? 20.960 -4.355 5.129 1.00 22.14 32 ASN A O 15
ATOM 24937 N N . GLU A 1 33 ? 22.567 -3.372 3.898 1.00 12.22 33 GLU A N 15
ATOM 24938 C CA . GLU A 1 33 ? 23.412 -4.572 3.825 1.00 51.14 33 GLU A CA 15
ATOM 24939 C C . GLU A 1 33 ? 23.782 -5.069 5.232 1.00 31.44 33 GLU A C 15
ATOM 24940 O O . GLU A 1 33 ? 23.932 -6.268 5.468 1.00 53.34 33 GLU A O 15
ATOM 24952 N N . ASP A 1 34 ? 23.909 -4.124 6.162 1.00 64.43 34 ASP A N 15
ATOM 24953 C CA . ASP A 1 34 ? 24.253 -4.420 7.557 1.00 21.31 34 ASP A CA 15
ATOM 24954 C C . ASP A 1 34 ? 23.109 -5.146 8.288 1.00 72.54 34 ASP A C 15
ATOM 24955 O O . ASP A 1 34 ? 23.270 -5.601 9.421 1.00 0.41 34 ASP A O 15
ATOM 24964 N N . GLY A 1 35 ? 21.952 -5.244 7.636 1.00 21.01 35 GLY A N 15
ATOM 24965 C CA . GLY A 1 35 ? 20.793 -5.886 8.245 1.00 71.14 35 GLY A CA 15
ATOM 24966 C C . GLY A 1 35 ? 19.913 -4.913 9.026 1.00 73.12 35 GLY A C 15
ATOM 24967 O O . GLY A 1 35 ? 18.857 -5.294 9.537 1.00 4.23 35 GLY A O 15
ATOM 24971 N N . SER A 1 36 ? 20.344 -3.654 9.110 1.00 21.30 36 SER A N 15
ATOM 24972 C CA . SER A 1 36 ? 19.589 -2.611 9.825 1.00 1.24 36 SER A CA 15
ATOM 24973 C C . SER A 1 36 ? 18.502 -1.992 8.933 1.00 40.54 36 SER A C 15
ATOM 24974 O O . SER A 1 36 ? 18.604 -2.013 7.708 1.00 71.21 36 SER A O 15
ATOM 24982 N N . VAL A 1 37 ? 17.461 -1.445 9.553 1.00 50.52 37 VAL A N 15
ATOM 24983 C CA . VAL A 1 37 ? 16.339 -0.857 8.812 1.00 75.32 37 VAL A CA 15
ATOM 24984 C C . VAL A 1 37 ? 16.504 0.661 8.649 1.00 4.54 37 VAL A C 15
ATOM 24985 O O . VAL A 1 37 ? 16.650 1.391 9.632 1.00 73.51 37 VAL A O 15
ATOM 24998 N N . SER A 1 38 ? 16.470 1.128 7.405 1.00 32.33 38 SER A N 15
ATOM 24999 C CA . SER A 1 38 ? 16.581 2.563 7.103 1.00 60.01 38 SER A CA 15
ATOM 25000 C C . SER A 1 38 ? 15.217 3.259 7.179 1.00 1.42 38 SER A C 15
ATOM 25001 O O . SER A 1 38 ? 14.176 2.632 6.968 1.00 52.14 38 SER A O 15
ATOM 25009 N N . ASP A 1 39 ? 15.223 4.558 7.484 1.00 31.30 39 ASP A N 15
ATOM 25010 C CA . ASP A 1 39 ? 13.990 5.353 7.504 1.00 51.54 39 ASP A CA 15
ATOM 25011 C C . ASP A 1 39 ? 13.335 5.390 6.114 1.00 3.03 39 ASP A C 15
ATOM 25012 O O . ASP A 1 39 ? 12.108 5.452 5.992 1.00 35.13 39 ASP A O 15
ATOM 25021 N N . GLU A 1 40 ? 14.167 5.338 5.074 1.00 45.24 40 GLU A N 15
ATOM 25022 C CA . GLU A 1 40 ? 13.692 5.387 3.687 1.00 30.23 40 GLU A CA 15
ATOM 25023 C C . GLU A 1 40 ? 12.839 4.159 3.332 1.00 55.42 40 GLU A C 15
ATOM 25024 O O . GLU A 1 40 ? 13.128 3.038 3.751 1.00 32.22 40 GLU A O 15
ATOM 25036 N N . ILE A 1 41 ? 11.802 4.377 2.527 1.00 20.14 41 ILE A N 15
ATOM 25037 C CA . ILE A 1 41 ? 10.838 3.320 2.190 1.00 60.31 41 ILE A CA 15
ATOM 25038 C C . ILE A 1 41 ? 10.915 2.934 0.703 1.00 44.24 41 ILE A C 15
ATOM 25039 O O . ILE A 1 41 ? 11.188 3.775 -0.153 1.00 50.12 41 ILE A O 15
ATOM 25055 N N . LYS A 1 42 ? 10.687 1.655 0.403 1.00 32.00 42 LYS A N 15
ATOM 25056 C CA . LYS A 1 42 ? 10.540 1.206 -0.989 1.00 42.13 42 LYS A CA 15
ATOM 25057 C C . LYS A 1 42 ? 9.134 1.539 -1.507 1.00 21.24 42 LYS A C 15
ATOM 25058 O O . LYS A 1 42 ? 8.970 2.138 -2.575 1.00 41.11 42 LYS A O 15
ATOM 25077 N N . GLU A 1 43 ? 8.123 1.148 -0.730 1.00 31.22 43 GLU A N 15
ATOM 25078 C CA . GLU A 1 43 ? 6.718 1.426 -1.066 1.00 61.44 43 GLU A CA 15
ATOM 25079 C C . GLU A 1 43 ? 5.780 1.091 0.113 1.00 65.20 43 GLU A C 15
ATOM 25080 O O . GLU A 1 43 ? 6.191 0.465 1.093 1.00 54.14 43 GLU A O 15
ATOM 25092 N N . ARG A 1 44 ? 4.526 1.527 0.013 1.00 25.44 44 ARG A N 15
ATOM 25093 C CA . ARG A 1 44 ? 3.554 1.411 1.112 1.00 24.12 44 ARG A CA 15
ATOM 25094 C C . ARG A 1 44 ? 2.388 0.471 0.755 1.00 74.34 44 ARG A C 15
ATOM 25095 O O . ARG A 1 44 ? 1.614 0.749 -0.161 1.00 70.41 44 ARG A O 15
ATOM 25116 N N . THR A 1 45 ? 2.262 -0.626 1.503 1.00 31.43 45 THR A N 15
ATOM 25117 C CA . THR A 1 45 ? 1.206 -1.629 1.273 1.00 74.32 45 THR A CA 15
ATOM 25118 C C . THR A 1 45 ? -0.009 -1.400 2.190 1.00 65.35 45 THR A C 15
ATOM 25119 O O . THR A 1 45 ? 0.142 -1.209 3.399 1.00 34.22 45 THR A O 15
ATOM 25130 N N . TYR A 1 46 ? -1.210 -1.427 1.609 1.00 61.53 46 TYR A N 15
ATOM 25131 C CA . TYR A 1 46 ? -2.461 -1.208 2.357 1.00 34.35 46 TYR A CA 15
ATOM 25132 C C . TYR A 1 46 ? -3.432 -2.398 2.204 1.00 54.13 46 TYR A C 15
ATOM 25133 O O . TYR A 1 46 ? -3.397 -3.116 1.200 1.00 40.14 46 TYR A O 15
ATOM 25151 N N . ASP A 1 47 ? -4.307 -2.586 3.194 1.00 61.04 47 ASP A N 15
ATOM 25152 C CA . ASP A 1 47 ? -5.344 -3.623 3.128 1.00 0.41 47 ASP A CA 15
ATOM 25153 C C . ASP A 1 47 ? -6.629 -3.101 2.454 1.00 12.13 47 ASP A C 15
ATOM 25154 O O . ASP A 1 47 ? -7.318 -2.231 2.998 1.00 23.53 47 ASP A O 15
ATOM 25163 N N . LEU A 1 48 ? -6.952 -3.634 1.275 1.00 35.24 48 LEU A N 15
ATOM 25164 C CA . LEU A 1 48 ? -8.202 -3.285 0.583 1.00 24.20 48 LEU A CA 15
ATOM 25165 C C . LEU A 1 48 ? -9.148 -4.494 0.519 1.00 12.02 48 LEU A C 15
ATOM 25166 O O . LEU A 1 48 ? -8.792 -5.553 -0.006 1.00 45.43 48 LEU A O 15
ATOM 25182 N N . LYS A 1 49 ? -10.355 -4.339 1.065 1.00 72.03 49 LYS A N 15
ATOM 25183 C CA . LYS A 1 49 ? -11.341 -5.428 1.087 1.00 65.21 49 LYS A CA 15
ATOM 25184 C C . LYS A 1 49 ? -12.312 -5.353 -0.104 1.00 11.51 49 LYS A C 15
ATOM 25185 O O . LYS A 1 49 ? -12.738 -4.267 -0.513 1.00 54.04 49 LYS A O 15
ATOM 25204 N N . SER A 1 50 ? -12.650 -6.522 -0.652 1.00 33.41 50 SER A N 15
ATOM 25205 C CA . SER A 1 50 ? -13.647 -6.632 -1.729 1.00 74.10 50 SER A CA 15
ATOM 25206 C C . SER A 1 50 ? -14.936 -7.284 -1.205 1.00 3.13 50 SER A C 15
ATOM 25207 O O . SER A 1 50 ? -14.962 -8.489 -0.933 1.00 42.53 50 SER A O 15
ATOM 25215 N N . LYS A 1 51 ? -15.993 -6.485 -1.058 1.00 33.23 51 LYS A N 15
ATOM 25216 C CA . LYS A 1 51 ? -17.280 -6.977 -0.545 1.00 63.13 51 LYS A CA 15
ATOM 25217 C C . LYS A 1 51 ? -17.851 -8.105 -1.420 1.00 71.12 51 LYS A C 15
ATOM 25218 O O . LYS A 1 51 ? -17.564 -8.193 -2.618 1.00 52.14 51 LYS A O 15
ATOM 25237 N N . GLY A 1 52 ? -18.659 -8.970 -0.819 1.00 61.13 52 GLY A N 15
ATOM 25238 C CA . GLY A 1 52 ? -19.258 -10.080 -1.551 1.00 32.11 52 GLY A CA 15
ATOM 25239 C C . GLY A 1 52 ? -18.311 -11.269 -1.692 1.00 74.24 52 GLY A C 15
ATOM 25240 O O . GLY A 1 52 ? -18.706 -12.417 -1.479 1.00 11.02 52 GLY A O 15
ATOM 25244 N N . GLN A 1 53 ? -17.061 -10.993 -2.062 1.00 41.02 53 GLN A N 15
ATOM 25245 C CA . GLN A 1 53 ? -16.039 -12.039 -2.197 1.00 61.33 53 GLN A CA 15
ATOM 25246 C C . GLN A 1 53 ? -15.369 -12.339 -0.843 1.00 65.11 53 GLN A C 15
ATOM 25247 O O . GLN A 1 53 ? -14.885 -13.449 -0.608 1.00 33.13 53 GLN A O 15
ATOM 25261 N N . GLY A 1 54 ? -15.341 -11.338 0.040 1.00 12.00 54 GLY A N 15
ATOM 25262 C CA . GLY A 1 54 ? -14.735 -11.503 1.361 1.00 33.24 54 GLY A CA 15
ATOM 25263 C C . GLY A 1 54 ? -13.230 -11.743 1.304 1.00 34.51 54 GLY A C 15
ATOM 25264 O O . GLY A 1 54 ? -12.699 -12.599 2.016 1.00 22.14 54 GLY A O 15
ATOM 25268 N N . ARG A 1 55 ? -12.538 -10.979 0.462 1.00 33.25 55 ARG A N 15
ATOM 25269 C CA . ARG A 1 55 ? -11.092 -11.158 0.258 1.00 53.14 55 ARG A CA 15
ATOM 25270 C C . ARG A 1 55 ? -10.297 -9.910 0.672 1.00 64.35 55 ARG A C 15
ATOM 25271 O O . ARG A 1 55 ? -10.782 -8.778 0.568 1.00 62.32 55 ARG A O 15
ATOM 25292 N N . MET A 1 56 ? -9.071 -10.132 1.137 1.00 74.11 56 MET A N 15
ATOM 25293 C CA . MET A 1 56 ? -8.152 -9.047 1.486 1.00 42.21 56 MET A CA 15
ATOM 25294 C C . MET A 1 56 ? -6.974 -9.016 0.499 1.00 13.31 56 MET A C 15
ATOM 25295 O O . MET A 1 56 ? -6.122 -9.909 0.509 1.00 65.32 56 MET A O 15
ATOM 25309 N N . ILE A 1 57 ? -6.941 -8.008 -0.373 1.00 42.40 57 ILE A N 15
ATOM 25310 C CA . ILE A 1 57 ? -5.868 -7.881 -1.370 1.00 72.00 57 ILE A CA 15
ATOM 25311 C C . ILE A 1 57 ? -4.789 -6.896 -0.898 1.00 44.23 57 ILE A C 15
ATOM 25312 O O . ILE A 1 57 ? -5.091 -5.902 -0.229 1.00 45.12 57 ILE A O 15
ATOM 25328 N N . GLN A 1 58 ? -3.528 -7.175 -1.233 1.00 21.14 58 GLN A N 15
ATOM 25329 C CA . GLN A 1 58 ? -2.421 -6.314 -0.808 1.00 14.22 58 GLN A CA 15
ATOM 25330 C C . GLN A 1 58 ? -2.030 -5.334 -1.920 1.00 22.42 58 GLN A C 15
ATOM 25331 O O . GLN A 1 58 ? -1.403 -5.712 -2.906 1.00 4.42 58 GLN A O 15
ATOM 25345 N N . VAL A 1 59 ? -2.413 -4.068 -1.757 1.00 62.43 59 VAL A N 15
ATOM 25346 C CA . VAL A 1 59 ? -2.114 -3.033 -2.756 1.00 70.15 59 VAL A CA 15
ATOM 25347 C C . VAL A 1 59 ? -1.020 -2.086 -2.249 1.00 2.34 59 VAL A C 15
ATOM 25348 O O . VAL A 1 59 ? -1.120 -1.543 -1.151 1.00 74.00 59 VAL A O 15
ATOM 25361 N N . SER A 1 60 ? 0.018 -1.884 -3.052 1.00 12.24 60 SER A N 15
ATOM 25362 C CA . SER A 1 60 ? 1.184 -1.100 -2.617 1.00 12.32 60 SER A CA 15
ATOM 25363 C C . SER A 1 60 ? 1.518 0.038 -3.593 1.00 0.22 60 SER A C 15
ATOM 25364 O O . SER A 1 60 ? 1.543 -0.158 -4.809 1.00 63.33 60 SER A O 15
ATOM 25372 N N . ILE A 1 61 ? 1.780 1.226 -3.047 1.00 13.13 61 ILE A N 15
ATOM 25373 C CA . ILE A 1 61 ? 2.138 2.403 -3.855 1.00 34.22 61 ILE A CA 15
ATOM 25374 C C . ILE A 1 61 ? 3.578 2.863 -3.561 1.00 42.05 61 ILE A C 15
ATOM 25375 O O . ILE A 1 61 ? 4.037 2.784 -2.420 1.00 55.23 61 ILE A O 15
ATOM 25391 N N . PRO A 1 62 ? 4.321 3.349 -4.580 1.00 32.15 62 PRO A N 15
ATOM 25392 C CA . PRO A 1 62 ? 5.721 3.789 -4.405 1.00 50.11 62 PRO A CA 15
ATOM 25393 C C . PRO A 1 62 ? 5.888 4.864 -3.310 1.00 24.30 62 PRO A C 15
ATOM 25394 O O . PRO A 1 62 ? 5.010 5.703 -3.108 1.00 3.44 62 PRO A O 15
ATOM 25405 N N . ALA A 1 63 ? 7.034 4.844 -2.622 1.00 33.23 63 ALA A N 15
ATOM 25406 C CA . ALA A 1 63 ? 7.301 5.770 -1.503 1.00 45.44 63 ALA A CA 15
ATOM 25407 C C . ALA A 1 63 ? 7.234 7.251 -1.917 1.00 42.32 63 ALA A C 15
ATOM 25408 O O . ALA A 1 63 ? 7.130 8.136 -1.069 1.00 41.35 63 ALA A O 15
ATOM 25415 N N . SER A 1 64 ? 7.300 7.515 -3.219 1.00 24.11 64 SER A N 15
ATOM 25416 C CA . SER A 1 64 ? 7.201 8.886 -3.742 1.00 11.13 64 SER A CA 15
ATOM 25417 C C . SER A 1 64 ? 5.758 9.417 -3.699 1.00 14.12 64 SER A C 15
ATOM 25418 O O . SER A 1 64 ? 5.505 10.576 -4.025 1.00 20.42 64 SER A O 15
ATOM 25426 N N . VAL A 1 65 ? 4.817 8.562 -3.300 1.00 13.12 65 VAL A N 15
ATOM 25427 C CA . VAL A 1 65 ? 3.400 8.934 -3.212 1.00 52.20 65 VAL A CA 15
ATOM 25428 C C . VAL A 1 65 ? 2.984 9.207 -1.750 1.00 2.23 65 VAL A C 15
ATOM 25429 O O . VAL A 1 65 ? 3.279 8.409 -0.854 1.00 73.51 65 VAL A O 15
ATOM 25442 N N . PRO A 1 66 ? 2.297 10.344 -1.490 1.00 0.01 66 PRO A N 15
ATOM 25443 C CA . PRO A 1 66 ? 1.841 10.718 -0.132 1.00 2.14 66 PRO A CA 15
ATOM 25444 C C . PRO A 1 66 ? 1.085 9.591 0.606 1.00 75.51 66 PRO A C 15
ATOM 25445 O O . PRO A 1 66 ? 0.360 8.798 -0.007 1.00 44.14 66 PRO A O 15
ATOM 25456 N N . LEU A 1 67 ? 1.259 9.540 1.929 1.00 61.23 67 LEU A N 15
ATOM 25457 C CA . LEU A 1 67 ? 0.632 8.514 2.773 1.00 74.42 67 LEU A CA 15
ATOM 25458 C C . LEU A 1 67 ? -0.893 8.715 2.876 1.00 51.35 67 LEU A C 15
ATOM 25459 O O . LEU A 1 67 ? -1.377 9.839 3.037 1.00 11.42 67 LEU A O 15
ATOM 25475 N N . LYS A 1 68 ? -1.641 7.615 2.774 1.00 41.24 68 LYS A N 15
ATOM 25476 C CA . LYS A 1 68 ? -3.107 7.656 2.844 1.00 75.42 68 LYS A CA 15
ATOM 25477 C C . LYS A 1 68 ? -3.620 7.556 4.288 1.00 70.03 68 LYS A C 15
ATOM 25478 O O . LYS A 1 68 ? -3.184 6.702 5.062 1.00 1.10 68 LYS A O 15
ATOM 25497 N N . GLU A 1 69 ? -4.558 8.436 4.628 1.00 1.42 69 GLU A N 15
ATOM 25498 C CA . GLU A 1 69 ? -5.157 8.485 5.970 1.00 31.41 69 GLU A CA 15
ATOM 25499 C C . GLU A 1 69 ? -6.672 8.203 5.914 1.00 42.10 69 GLU A C 15
ATOM 25500 O O . GLU A 1 69 ? -7.439 8.702 6.741 1.00 10.55 69 GLU A O 15
ATOM 25512 N N . PHE A 1 70 ? -7.095 7.386 4.948 1.00 34.11 70 PHE A N 15
ATOM 25513 C CA . PHE A 1 70 ? -8.525 7.113 4.731 1.00 63.11 70 PHE A CA 15
ATOM 25514 C C . PHE A 1 70 ? -9.176 6.380 5.920 1.00 70.42 70 PHE A C 15
ATOM 25515 O O . PHE A 1 70 ? -8.496 5.777 6.751 1.00 3.21 70 PHE A O 15
ATOM 25532 N N . ASP A 1 71 ? -10.505 6.440 5.976 1.00 24.01 71 ASP A N 15
ATOM 25533 C CA . ASP A 1 71 ? -11.27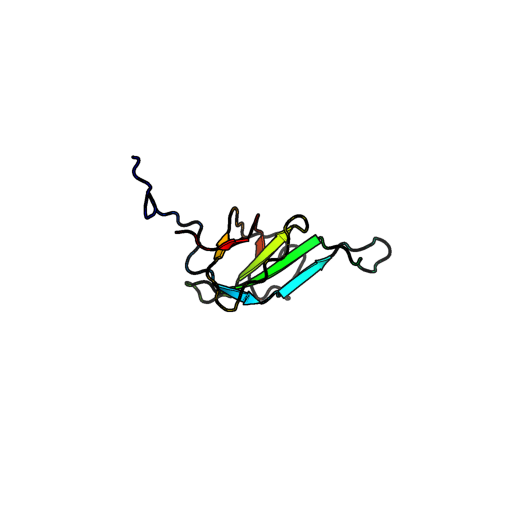6 5.865 7.084 1.00 52.43 71 ASP A CA 15
ATOM 25534 C C . ASP A 1 71 ? -11.529 4.353 6.893 1.00 33.40 71 ASP A C 15
ATOM 25535 O O . ASP A 1 71 ? -11.383 3.814 5.794 1.00 53.10 71 ASP A O 15
ATOM 25544 N N . TYR A 1 72 ? -11.913 3.677 7.978 1.00 65.44 72 TYR A N 15
ATOM 25545 C CA . TYR A 1 72 ? -12.190 2.237 7.949 1.00 53.12 72 TYR A CA 15
ATOM 25546 C C . TYR A 1 72 ? -13.397 1.924 7.039 1.00 74.00 72 TYR A C 15
ATOM 25547 O O . TYR A 1 72 ? -14.501 2.413 7.272 1.00 44.22 72 TYR A O 15
ATOM 25565 N N . ASN A 1 73 ? -13.171 1.100 6.013 1.00 33.21 73 ASN A N 15
ATOM 25566 C CA . ASN A 1 73 ? -14.177 0.813 4.972 1.00 4.14 73 ASN A CA 15
ATOM 25567 C C . ASN A 1 73 ? -14.491 2.056 4.120 1.00 44.55 73 ASN A C 15
ATOM 25568 O O . ASN A 1 73 ? -15.621 2.244 3.661 1.00 61.55 73 ASN A O 15
ATOM 25579 N N . ALA A 1 74 ? -13.479 2.892 3.894 1.00 2.44 74 ALA A N 15
ATOM 25580 C CA . ALA A 1 74 ? -13.628 4.059 3.017 1.00 23.52 74 ALA A CA 15
ATOM 25581 C C . ALA A 1 74 ? -13.584 3.651 1.538 1.00 71.43 74 ALA A C 15
ATOM 25582 O O . ALA A 1 74 ? -12.589 3.101 1.068 1.00 4.14 74 ALA A O 15
ATOM 25589 N N . ARG A 1 75 ? -14.674 3.911 0.816 1.00 51.33 75 ARG A N 15
ATOM 25590 C CA . ARG A 1 75 ? -14.748 3.607 -0.620 1.00 1.14 75 ARG A CA 15
ATOM 25591 C C . ARG A 1 75 ? -13.669 4.362 -1.417 1.00 35.35 75 ARG A C 15
ATOM 25592 O O . ARG A 1 75 ? -13.741 5.583 -1.581 1.00 22.05 75 ARG A O 15
ATOM 25613 N N . VAL A 1 76 ? -12.668 3.627 -1.905 1.00 2.21 76 VAL A N 15
ATOM 25614 C CA . VAL A 1 76 ? -11.563 4.219 -2.670 1.00 4.51 76 VAL A CA 15
ATOM 25615 C C . VAL A 1 76 ? -11.366 3.518 -4.026 1.00 43.43 76 VAL A C 15
ATOM 25616 O O . VAL A 1 76 ? -11.965 2.474 -4.304 1.00 65.24 76 VAL A O 15
ATOM 25629 N N . GLU A 1 77 ? -10.535 4.113 -4.875 1.00 54.31 77 GLU A N 15
ATOM 25630 C CA . GLU A 1 77 ? -10.214 3.549 -6.187 1.00 4.11 77 GLU A CA 15
ATOM 25631 C C . GLU A 1 77 ? -8.743 3.819 -6.550 1.00 5.15 77 GLU A C 15
ATOM 25632 O O . GLU A 1 77 ? -8.115 4.737 -6.018 1.00 24.12 77 GLU A O 15
ATOM 25644 N N . LEU A 1 78 ? -8.196 3.010 -7.456 1.00 45.22 78 LEU A N 15
ATOM 25645 C CA . LEU A 1 78 ? -6.774 3.091 -7.814 1.00 40.22 78 LEU A CA 15
ATOM 25646 C C . LEU A 1 78 ? -6.560 3.804 -9.158 1.00 22.14 78 LEU A C 15
ATOM 25647 O O . LEU A 1 78 ? -7.142 3.423 -10.172 1.00 0.13 78 LEU A O 15
ATOM 25663 N N . ILE A 1 79 ? -5.708 4.828 -9.153 1.00 53.15 79 ILE A N 15
ATOM 25664 C CA . ILE A 1 79 ? -5.386 5.585 -10.370 1.00 73.33 79 ILE A CA 15
ATOM 25665 C C . ILE A 1 79 ? -4.856 4.664 -11.489 1.00 4.54 79 ILE A C 15
ATOM 25666 O O . ILE A 1 79 ? -5.435 4.590 -12.573 1.00 1.43 79 ILE A O 15
ATOM 25682 N N . ASN A 1 80 ? -3.744 3.971 -11.226 1.00 52.15 80 ASN A N 15
ATOM 25683 C CA . ASN A 1 80 ? -3.209 2.971 -12.166 1.00 22.20 80 ASN A CA 15
ATOM 25684 C C . ASN A 1 80 ? -2.750 1.701 -11.428 1.00 2.30 80 ASN A C 15
ATOM 25685 O O . ASN A 1 80 ? -1.618 1.633 -10.946 1.00 0.34 80 ASN A O 15
ATOM 25696 N N . PRO A 1 81 ? -3.646 0.705 -11.281 1.00 22.43 81 PRO A N 15
ATOM 25697 C CA . PRO A 1 81 ? -3.310 -0.595 -10.669 1.00 20.33 81 PRO A CA 15
ATOM 25698 C C . PRO A 1 81 ? -2.627 -1.579 -11.643 1.00 73.51 81 PRO A C 15
ATOM 25699 O O . PRO A 1 81 ? -2.985 -1.653 -12.822 1.00 20.31 81 PRO A O 15
ATOM 25710 N N . ILE A 1 82 ? -1.644 -2.333 -11.140 1.00 20.32 82 ILE A N 15
ATOM 25711 C CA . ILE A 1 82 ? -0.992 -3.398 -11.921 1.00 70.52 82 ILE A CA 15
ATOM 25712 C C . ILE A 1 82 ? -0.679 -4.625 -11.040 1.00 73.32 82 ILE A C 15
ATOM 25713 O O . ILE A 1 82 ? -0.127 -4.497 -9.943 1.00 52.53 82 ILE A O 15
ATOM 25729 N N . ALA A 1 83 ? -1.048 -5.815 -11.516 1.00 74.42 83 ALA A N 15
ATOM 25730 C CA . ALA A 1 83 ? -0.730 -7.062 -10.810 1.00 12.43 83 ALA A CA 15
ATOM 25731 C C . ALA A 1 83 ? 0.754 -7.419 -10.992 1.00 4.04 83 ALA A C 15
ATOM 25732 O O . ALA A 1 83 ? 1.180 -7.785 -12.090 1.00 50.31 83 ALA A O 15
ATOM 25739 N N . ASP A 1 84 ? 1.538 -7.311 -9.919 1.00 52.31 84 ASP A N 15
ATOM 25740 C CA . ASP A 1 84 ? 2.996 -7.457 -10.024 1.00 14.14 84 ASP A CA 15
ATOM 25741 C C . ASP A 1 84 ? 3.490 -8.717 -9.271 1.00 65.31 84 ASP A C 15
ATOM 25742 O O . ASP A 1 84 ? 2.795 -9.734 -9.238 1.00 74.32 84 ASP A O 15
ATOM 25751 N N . THR A 1 85 ? 4.694 -8.657 -8.690 1.00 41.03 85 THR A N 15
ATOM 25752 C CA . THR A 1 85 ? 5.293 -9.814 -8.014 1.00 11.40 85 THR A CA 15
ATOM 25753 C C . THR A 1 85 ? 4.459 -10.290 -6.811 1.00 23.23 85 THR A C 15
ATOM 25754 O O . THR A 1 85 ? 4.623 -9.819 -5.682 1.00 60.13 85 THR A O 15
ATOM 25765 N N . VAL A 1 86 ? 3.527 -11.202 -7.075 1.00 74.13 86 VAL A N 15
ATOM 25766 C CA . VAL A 1 86 ? 2.754 -11.842 -6.012 1.00 12.13 86 VAL A CA 15
ATOM 25767 C C . VAL A 1 86 ? 3.673 -12.675 -5.102 1.00 32.11 86 VAL A C 15
ATOM 25768 O O . VAL A 1 86 ? 4.625 -13.307 -5.571 1.00 24.44 86 VAL A O 15
ATOM 25781 N N . ALA A 1 87 ? 3.386 -12.679 -3.806 1.00 33.54 87 ALA A N 15
ATOM 25782 C CA . ALA A 1 87 ? 4.263 -13.324 -2.824 1.00 72.43 87 ALA A CA 15
ATOM 25783 C C . ALA A 1 87 ? 4.460 -14.824 -3.103 1.00 64.22 87 ALA A C 15
ATOM 25784 O O . ALA A 1 87 ? 5.524 -15.376 -2.828 1.00 21.44 87 ALA A O 15
ATOM 25791 N N . THR A 1 88 ? 3.438 -15.476 -3.658 1.00 21.11 88 THR A N 15
ATOM 25792 C CA . THR A 1 88 ? 3.527 -16.906 -4.004 1.00 12.53 88 THR A CA 15
ATOM 25793 C C . THR A 1 88 ? 4.515 -17.162 -5.151 1.00 30.44 88 THR A C 15
ATOM 25794 O O . THR A 1 88 ? 4.999 -18.282 -5.324 1.00 21.30 88 THR A O 15
ATOM 25805 N N . ALA A 1 89 ? 4.803 -16.127 -5.940 1.00 22.31 89 ALA A N 15
ATOM 25806 C CA . ALA A 1 89 ? 5.738 -16.243 -7.065 1.00 41.41 89 ALA A CA 15
ATOM 25807 C C . ALA A 1 89 ? 7.190 -15.997 -6.628 1.00 1.13 89 ALA A C 15
ATOM 25808 O O . ALA A 1 89 ? 8.110 -16.681 -7.077 1.00 54.13 89 ALA A O 15
ATOM 25815 N N . THR A 1 90 ? 7.392 -15.015 -5.751 1.00 0.30 90 THR A N 15
ATOM 25816 C CA . THR A 1 90 ? 8.747 -14.664 -5.288 1.00 0.02 90 THR A CA 15
ATOM 25817 C C . THR A 1 90 ? 9.245 -15.595 -4.168 1.00 22.53 90 THR A C 15
ATOM 25818 O O . THR A 1 90 ? 10.432 -15.915 -4.105 1.00 4.02 90 THR A O 15
ATOM 25829 N N . TYR A 1 91 ? 8.343 -16.032 -3.285 1.00 14.55 91 TYR A N 15
ATOM 25830 C CA . TYR A 1 91 ? 8.718 -16.922 -2.174 1.00 65.14 91 TYR A CA 15
ATOM 25831 C C . TYR A 1 91 ? 8.502 -18.403 -2.531 1.00 65.13 91 TYR A C 15
ATOM 25832 O O . TYR A 1 91 ? 7.386 -18.827 -2.842 1.00 60.10 91 TYR A O 15
ATOM 25850 N N . GLN A 1 92 ? 9.580 -19.182 -2.491 1.00 41.41 92 GLN A N 15
ATOM 25851 C CA . GLN A 1 92 ? 9.513 -20.617 -2.789 1.00 53.14 92 GLN A CA 15
ATOM 25852 C C . GLN A 1 92 ? 8.964 -21.411 -1.593 1.00 72.50 92 GLN A C 15
ATOM 25853 O O . GLN A 1 92 ? 9.629 -21.546 -0.562 1.00 21.44 92 GLN A O 15
ATOM 25867 N N . GLY A 1 93 ? 7.748 -21.938 -1.736 1.00 44.53 93 GLY A N 15
ATOM 25868 C CA . GLY A 1 93 ? 7.126 -22.706 -0.661 1.00 54.02 93 GLY A CA 15
ATOM 25869 C C . GLY A 1 93 ? 6.429 -21.830 0.376 1.00 72.24 93 GLY A C 15
ATOM 25870 O O . GLY A 1 93 ? 6.587 -22.030 1.585 1.00 31.31 93 GLY A O 15
ATOM 25874 N N . ALA A 1 94 ? 5.652 -20.859 -0.096 1.00 2.34 94 ALA A N 15
ATOM 25875 C CA . ALA A 1 94 ? 4.930 -19.944 0.794 1.00 31.31 94 ALA A CA 15
ATOM 25876 C C . ALA A 1 94 ? 3.611 -19.458 0.167 1.00 25.31 94 ALA A C 15
ATOM 25877 O O . ALA A 1 94 ? 3.611 -18.667 -0.776 1.00 35.33 94 ALA A O 15
ATOM 25884 N N . ASP A 1 95 ? 2.490 -19.938 0.701 1.00 42.53 95 ASP A N 15
ATOM 25885 C CA . ASP A 1 95 ? 1.162 -19.539 0.222 1.00 62.20 95 ASP A CA 15
ATOM 25886 C C . ASP A 1 95 ? 0.744 -18.174 0.803 1.00 13.21 95 ASP A C 15
ATOM 25887 O O . ASP A 1 95 ? -0.221 -18.064 1.564 1.00 24.01 95 ASP A O 15
ATOM 25896 N N . VAL A 1 96 ? 1.485 -17.133 0.434 1.00 32.23 96 VAL A N 15
ATOM 25897 C CA . VAL A 1 96 ? 1.229 -15.777 0.931 1.00 64.51 96 VAL A CA 15
ATOM 25898 C C . VAL A 1 96 ? 0.346 -14.981 -0.053 1.00 63.40 96 VAL A C 15
ATOM 25899 O O . VAL A 1 96 ? 0.218 -15.345 -1.221 1.00 30.52 96 VAL A O 15
ATOM 25912 N N . ASP A 1 97 ? -0.262 -13.899 0.432 1.00 73.21 97 ASP A N 15
ATOM 25913 C CA . ASP A 1 97 ? -1.188 -13.080 -0.364 1.00 64.42 97 ASP A CA 15
ATOM 25914 C C . ASP A 1 97 ? -0.545 -12.470 -1.629 1.00 34.11 97 ASP A C 15
ATOM 25915 O O . ASP A 1 97 ? 0.676 -12.486 -1.807 1.00 41.24 97 ASP A O 15
ATOM 25924 N N . TRP A 1 98 ? -1.391 -11.912 -2.502 1.00 23.52 98 TRP A N 15
ATOM 25925 C CA . TRP A 1 98 ? -0.931 -11.346 -3.777 1.00 53.45 98 TRP A CA 15
ATOM 25926 C C . TRP A 1 98 ? -0.900 -9.806 -3.743 1.00 4.25 98 TRP A C 15
ATOM 25927 O O . TRP A 1 98 ? -1.733 -9.156 -3.088 1.00 13.44 98 TRP A O 15
ATOM 25948 N N . TYR A 1 99 ? 0.076 -9.232 -4.459 1.00 51.14 99 TYR A N 15
ATOM 25949 C CA . TYR A 1 99 ? 0.363 -7.793 -4.395 1.00 64.02 99 TYR A CA 15
ATOM 25950 C C . TYR A 1 99 ? 0.042 -7.057 -5.711 1.00 65.23 99 TYR A C 15
ATOM 25951 O O . TYR A 1 99 ? 0.511 -7.428 -6.792 1.00 34.14 99 TYR A O 15
ATOM 25969 N N . ILE A 1 100 ? -0.759 -6.002 -5.589 1.00 12.22 100 ILE A N 15
ATOM 25970 C CA . ILE A 1 100 ? -1.103 -5.124 -6.709 1.00 1.14 100 ILE A CA 15
ATOM 25971 C C . ILE A 1 100 ? -0.458 -3.741 -6.520 1.00 50.35 100 ILE A C 15
ATOM 25972 O O . ILE A 1 100 ? -0.776 -3.029 -5.568 1.00 13.01 100 ILE A O 15
ATOM 25988 N N . LYS A 1 101 ? 0.451 -3.362 -7.412 1.00 12.05 101 LYS A N 15
ATOM 25989 C CA . LYS A 1 101 ? 1.112 -2.056 -7.317 1.00 64.53 101 LYS A CA 15
ATOM 25990 C C . LYS A 1 101 ? 0.260 -0.961 -7.978 1.00 44.32 101 LYS A C 15
ATOM 25991 O O . LYS A 1 101 ? -0.271 -1.150 -9.071 1.00 75.34 101 LYS A O 15
ATOM 26010 N N . ALA A 1 102 ? 0.120 0.179 -7.310 1.00 21.21 102 ALA A N 15
ATOM 26011 C CA . ALA A 1 102 ? -0.727 1.265 -7.807 1.00 1.22 102 ALA A CA 15
ATOM 26012 C C . ALA A 1 102 ? 0.031 2.595 -7.897 1.00 5.34 102 ALA A C 15
ATOM 26013 O O . ALA A 1 102 ? 0.884 2.901 -7.064 1.00 22.25 102 ALA A O 15
ATOM 26020 N N . ASP A 1 103 ? -0.290 3.377 -8.921 1.00 31.52 103 ASP A N 15
ATOM 26021 C CA . ASP A 1 103 ? 0.293 4.712 -9.107 1.00 51.54 103 ASP A CA 15
ATOM 26022 C C . ASP A 1 103 ? -0.123 5.672 -7.972 1.00 1.32 103 ASP A C 15
ATOM 26023 O O . ASP A 1 103 ? 0.684 6.472 -7.493 1.00 45.21 103 ASP A O 15
ATOM 26032 N N . ASP A 1 104 ? -1.389 5.583 -7.553 1.00 3.22 104 ASP A N 15
ATOM 26033 C CA . ASP A 1 104 ? -1.920 6.409 -6.458 1.00 71.05 104 ASP A CA 15
ATOM 26034 C C . ASP A 1 104 ? -3.325 5.926 -6.038 1.00 44.24 104 ASP A C 15
ATOM 26035 O O . ASP A 1 104 ? -3.998 5.208 -6.787 1.00 64.51 104 ASP A O 15
ATOM 26044 N N . ILE A 1 105 ? -3.758 6.322 -4.838 1.00 53.42 105 ILE A N 15
ATOM 26045 C CA . ILE A 1 105 ? -5.057 5.900 -4.290 1.00 61.23 105 ILE A CA 15
ATOM 26046 C C . ILE A 1 105 ? -5.941 7.114 -3.948 1.00 11.21 105 ILE A C 15
ATOM 26047 O O . ILE A 1 105 ? -5.556 7.965 -3.146 1.00 30.51 105 ILE A O 15
ATOM 26063 N N . VAL A 1 106 ? -7.130 7.179 -4.547 1.00 13.55 106 VAL A N 15
ATOM 26064 C CA . VAL A 1 106 ? -8.078 8.277 -4.287 1.00 71.43 106 VAL A CA 15
ATOM 26065 C C . VAL A 1 106 ? -9.454 7.731 -3.871 1.00 4.35 106 VAL A C 15
ATOM 26066 O O . VAL A 1 106 ? -9.667 6.525 -3.851 1.00 24.45 106 VAL A O 15
ATOM 26079 N N . LEU A 1 107 ? -10.386 8.621 -3.538 1.00 51.24 107 LEU A N 15
ATOM 26080 C CA . LEU A 1 107 ? -11.750 8.205 -3.167 1.00 62.15 107 LEU A CA 15
ATOM 26081 C C . LEU A 1 107 ? -12.572 7.806 -4.405 1.00 51.52 107 LEU A C 15
ATOM 26082 O O . LEU A 1 107 ? -12.413 8.390 -5.480 1.00 1.41 107 LEU A O 15
ATOM 26098 N N . THR A 1 108 ? -13.452 6.813 -4.252 1.00 61.05 108 THR A N 15
ATOM 26099 C CA . THR A 1 108 ? -14.322 6.386 -5.357 1.00 3.02 108 THR A CA 15
ATOM 26100 C C . THR A 1 108 ? -15.260 7.525 -5.787 1.00 30.22 108 THR A C 15
ATOM 26101 O O . THR A 1 108 ? -16.069 8.008 -4.989 1.00 43.10 108 THR A O 15
ATOM 26112 N N . LEU A 1 109 ? -15.144 7.942 -7.054 1.00 11.45 109 LEU A N 15
ATOM 26113 C CA . LEU A 1 109 ? -15.886 9.097 -7.585 1.00 5.25 109 LEU A CA 15
ATOM 26114 C C . LEU A 1 109 ? -15.516 10.386 -6.833 1.00 64.42 109 LEU A C 15
ATOM 26115 O O . LEU A 1 109 ? -16.356 11.266 -6.619 1.00 35.24 109 LEU A O 15
ATOM 26131 N N . GLU A 1 110 ? -14.240 10.487 -6.455 1.00 72.51 110 GLU A N 15
ATOM 26132 C CA . GLU A 1 110 ? -13.703 11.672 -5.764 1.00 72.44 110 GLU A CA 15
ATOM 26133 C C . GLU A 1 110 ? -13.960 12.973 -6.553 1.00 33.32 110 GLU A C 15
ATOM 26134 O O . GLU A 1 110 ? -13.412 13.117 -7.673 1.00 38.04 110 GLU A O 15
ATOM 26146 N N . MET A 1 1 ? 16.429 -24.703 0.587 1.00 60.32 1 MET A N 16
ATOM 26147 C CA . MET A 1 1 ? 15.175 -25.276 0.021 1.00 23.13 1 MET A CA 16
ATOM 26148 C C . MET A 1 1 ? 14.210 -24.167 -0.417 1.00 43.01 1 MET A C 16
ATOM 26149 O O . MET A 1 1 ? 14.187 -23.086 0.175 1.00 24.43 1 MET A O 16
ATOM 26165 N N . MET A 1 2 ? 13.415 -24.434 -1.452 1.00 33.44 2 MET A N 16
ATOM 26166 C CA . MET A 1 2 ? 12.439 -23.459 -1.958 1.00 43.33 2 MET A CA 16
ATOM 26167 C C . MET A 1 2 ? 11.051 -24.093 -2.127 1.00 4.25 2 MET A C 16
ATOM 26168 O O . MET A 1 2 ? 10.925 -25.198 -2.657 1.00 72.03 2 MET A O 16
ATOM 26182 N N . ARG A 1 3 ? 10.011 -23.392 -1.677 1.00 55.34 3 ARG A N 16
ATOM 26183 C CA . ARG A 1 3 ? 8.633 -23.853 -1.873 1.00 4.11 3 ARG A CA 16
ATOM 26184 C C . ARG A 1 3 ? 8.126 -23.506 -3.277 1.00 54.32 3 ARG A C 16
ATOM 26185 O O . ARG A 1 3 ? 8.613 -22.573 -3.918 1.00 13.42 3 ARG A O 16
ATOM 26206 N N . LEU A 1 4 ? 7.146 -24.265 -3.748 1.00 62.22 4 LEU A N 16
ATOM 26207 C CA . LEU A 1 4 ? 6.591 -24.073 -5.092 1.00 54.45 4 LEU A CA 16
ATOM 26208 C C . LEU A 1 4 ? 5.281 -23.276 -5.048 1.00 52.32 4 LEU A C 16
ATOM 26209 O O . LEU A 1 4 ? 4.515 -23.370 -4.085 1.00 35.33 4 LEU A O 16
ATOM 26225 N N . ALA A 1 5 ? 5.025 -22.501 -6.101 1.00 71.24 5 ALA A N 16
ATOM 26226 C CA . ALA A 1 5 ? 3.841 -21.638 -6.161 1.00 45.04 5 ALA A CA 16
ATOM 26227 C C . ALA A 1 5 ? 2.839 -22.112 -7.228 1.00 24.24 5 ALA A C 16
ATOM 26228 O O . ALA A 1 5 ? 2.934 -21.735 -8.397 1.00 12.14 5 ALA A O 16
ATOM 26235 N N . ASN A 1 6 ? 1.901 -22.963 -6.824 1.00 14.15 6 ASN A N 16
ATOM 26236 C CA . ASN A 1 6 ? 0.823 -23.418 -7.708 1.00 33.35 6 ASN A CA 16
ATOM 26237 C C . ASN A 1 6 ? -0.535 -23.355 -6.991 1.00 52.02 6 ASN A C 16
ATOM 26238 O O . ASN A 1 6 ? -0.599 -23.112 -5.783 1.00 52.21 6 ASN A O 16
ATOM 26249 N N . GLY A 1 7 ? -1.615 -23.581 -7.731 1.00 63.03 7 GLY A N 16
ATOM 26250 C CA . GLY A 1 7 ? -2.955 -23.462 -7.159 1.00 3.24 7 GLY A CA 16
ATOM 26251 C C . GLY A 1 7 ? -3.442 -22.016 -7.099 1.00 32.23 7 GLY A C 16
ATOM 26252 O O . GLY A 1 7 ? -4.227 -21.648 -6.223 1.00 50.53 7 GLY A O 16
ATOM 26256 N N . ILE A 1 8 ? -2.961 -21.192 -8.030 1.00 2.12 8 ILE A N 16
ATOM 26257 C CA . ILE A 1 8 ? -3.349 -19.780 -8.096 1.00 3.32 8 ILE A CA 16
ATOM 26258 C C . ILE A 1 8 ? -4.606 -19.579 -8.955 1.00 55.21 8 ILE A C 16
ATOM 26259 O O . ILE A 1 8 ? -4.945 -20.422 -9.793 1.00 11.24 8 ILE A O 16
ATOM 26275 N N . VAL A 1 9 ? -5.289 -18.452 -8.754 1.00 52.35 9 VAL A N 16
ATOM 26276 C CA . VAL A 1 9 ? -6.535 -18.156 -9.475 1.00 23.53 9 VAL A CA 16
ATOM 26277 C C . VAL A 1 9 ? -6.302 -17.141 -10.606 1.00 74.10 9 VAL A C 16
ATOM 26278 O O . VAL A 1 9 ? -5.723 -16.073 -10.388 1.00 54.33 9 VAL A O 16
ATOM 26291 N N . LEU A 1 10 ? -6.759 -17.490 -11.807 1.00 64.12 10 LEU A N 16
ATOM 26292 C CA . LEU A 1 10 ? -6.645 -16.611 -12.979 1.00 52.12 10 LEU A CA 16
ATOM 26293 C C . LEU A 1 10 ? -7.788 -15.581 -13.018 1.00 70.25 10 LEU A C 16
ATOM 26294 O O . LEU A 1 10 ? -8.671 -15.585 -12.155 1.00 11.03 10 LEU A O 16
ATOM 26310 N N . ASP A 1 11 ? -7.776 -14.709 -14.027 1.00 53.44 11 ASP A N 16
ATOM 26311 C CA . ASP A 1 11 ? -8.800 -13.666 -14.165 1.00 25.14 11 ASP A CA 16
ATOM 26312 C C . ASP A 1 11 ? -10.212 -14.249 -14.379 1.00 5.12 11 ASP A C 16
ATOM 26313 O O . ASP A 1 11 ? -10.384 -15.362 -14.885 1.00 24.25 11 ASP A O 16
ATOM 26322 N N . LYS A 1 12 ? -11.215 -13.469 -13.991 1.00 32.55 12 LYS A N 16
ATOM 26323 C CA . LYS A 1 12 ? -12.624 -13.862 -14.091 1.00 40.44 12 LYS A CA 16
ATOM 26324 C C . LYS A 1 12 ? -13.517 -12.612 -14.156 1.00 40.41 12 LYS A C 16
ATOM 26325 O O . LYS A 1 12 ? -14.536 -12.584 -14.855 1.00 35.23 12 LYS A O 16
ATOM 26344 N N . ASP A 1 13 ? -13.114 -11.584 -13.415 1.00 32.43 13 ASP A N 16
ATOM 26345 C CA . ASP A 1 13 ? -13.777 -10.280 -13.443 1.00 52.15 13 ASP A CA 16
ATOM 26346 C C . ASP A 1 13 ? -12.781 -9.170 -13.065 1.00 62.33 13 ASP A C 16
ATOM 26347 O O . ASP A 1 13 ? -12.749 -8.698 -11.927 1.00 52.35 13 ASP A O 16
ATOM 26356 N N . THR A 1 14 ? -11.942 -8.789 -14.031 1.00 13.24 14 THR A N 16
ATOM 26357 C CA . THR A 1 14 ? -10.888 -7.781 -13.814 1.00 51.34 14 THR A CA 16
ATOM 26358 C C . THR A 1 14 ? -11.455 -6.400 -13.444 1.00 44.24 14 THR A C 16
ATOM 26359 O O . THR A 1 14 ? -10.750 -5.558 -12.881 1.00 64.55 14 THR A O 16
ATOM 26370 N N . THR A 1 15 ? -12.728 -6.161 -13.765 1.00 10.14 15 THR A N 16
ATOM 26371 C CA . THR A 1 15 ? -13.381 -4.891 -13.424 1.00 24.13 15 THR A CA 16
ATOM 26372 C C . THR A 1 15 ? -13.738 -4.836 -11.934 1.00 23.31 15 THR A C 16
ATOM 26373 O O . THR A 1 15 ? -14.801 -5.301 -11.521 1.00 5.24 15 THR A O 16
ATOM 26384 N N . PHE A 1 16 ? -12.829 -4.293 -11.129 1.00 15.34 16 PHE A N 16
ATOM 26385 C CA . PHE A 1 16 ? -13.049 -4.169 -9.682 1.00 3.10 16 PHE A CA 16
ATOM 26386 C C . PHE A 1 16 ? -14.219 -3.221 -9.372 1.00 61.44 16 PHE A C 16
ATOM 26387 O O . PHE A 1 16 ? -14.188 -2.043 -9.737 1.00 3.11 16 PHE A O 16
ATOM 26404 N N . GLY A 1 17 ? -15.255 -3.748 -8.720 1.00 34.33 17 GLY A N 16
ATOM 26405 C CA . GLY A 1 17 ? -16.410 -2.933 -8.357 1.00 65.12 17 GLY A CA 16
ATOM 26406 C C . GLY A 1 17 ? -16.111 -1.935 -7.240 1.00 3.30 17 GLY A C 16
ATOM 26407 O O . GLY A 1 17 ? -15.433 -0.931 -7.462 1.00 30.41 17 GLY A O 16
ATOM 26411 N N . GLU A 1 18 ? -16.615 -2.203 -6.037 1.00 2.20 18 GLU A N 16
ATOM 26412 C CA . GLU A 1 18 ? -16.397 -1.308 -4.899 1.00 52.12 18 GLU A CA 16
ATOM 26413 C C . GLU A 1 18 ? -15.200 -1.751 -4.038 1.00 74.40 18 GLU A C 16
ATOM 26414 O O . GLU A 1 18 ? -15.140 -2.891 -3.566 1.00 64.23 18 GLU A O 16
ATOM 26426 N N . LEU A 1 19 ? -14.251 -0.832 -3.844 1.00 33.53 19 LEU A N 16
ATOM 26427 C CA . LEU A 1 19 ? -13.088 -1.057 -2.966 1.00 52.11 19 LEU A CA 16
ATOM 26428 C C . LEU A 1 19 ? -13.097 -0.045 -1.807 1.00 53.53 19 LEU A C 16
ATOM 26429 O O . LEU A 1 19 ? -13.339 1.142 -2.017 1.00 34.51 19 LEU A O 16
ATOM 26445 N N . LYS A 1 20 ? -12.835 -0.508 -0.584 1.00 73.13 20 LYS A N 16
ATOM 26446 C CA . LYS A 1 20 ? -12.883 0.376 0.593 1.00 71.35 20 LYS A CA 16
ATOM 26447 C C . LYS A 1 20 ? -11.649 0.205 1.493 1.00 53.24 20 LYS A C 16
ATOM 26448 O O . LYS A 1 20 ? -11.190 -0.911 1.729 1.00 73.31 20 LYS A O 16
ATOM 26467 N N . PHE A 1 21 ? -11.123 1.321 1.996 1.00 11.31 21 PHE A N 16
ATOM 26468 C CA . PHE A 1 21 ? -9.930 1.310 2.859 1.00 70.33 21 PHE A CA 16
ATOM 26469 C C . PHE A 1 21 ? -10.224 0.706 4.244 1.00 43.01 21 PHE A C 16
ATOM 26470 O O . PHE A 1 21 ? -11.280 0.949 4.827 1.00 64.21 21 PHE A O 16
ATOM 26487 N N . SER A 1 22 ? -9.288 -0.088 4.771 1.00 73.34 22 SER A N 16
ATOM 26488 C CA . SER A 1 22 ? -9.442 -0.678 6.111 1.00 75.13 22 SER A CA 16
ATOM 26489 C C . SER A 1 22 ? -8.241 -0.367 7.019 1.00 31.41 22 SER A C 16
ATOM 26490 O O . SER A 1 22 ? -8.391 0.287 8.051 1.00 3.14 22 SER A O 16
ATOM 26498 N N . ALA A 1 23 ? -7.052 -0.839 6.637 1.00 32.24 23 ALA A N 16
ATOM 26499 C CA . ALA A 1 23 ? -5.850 -0.672 7.470 1.00 54.24 23 ALA A CA 16
ATOM 26500 C C . ALA A 1 23 ? -4.559 -0.586 6.632 1.00 43.01 23 ALA A C 16
ATOM 26501 O O . ALA A 1 23 ? -4.601 -0.513 5.405 1.00 63.32 23 ALA A O 16
ATOM 26508 N N . LEU A 1 24 ? -3.414 -0.567 7.314 1.00 44.53 24 LEU A N 16
ATOM 26509 C CA . LEU A 1 24 ? -2.099 -0.546 6.659 1.00 1.53 24 LEU A CA 16
ATOM 26510 C C . LEU A 1 24 ? -1.423 -1.928 6.747 1.00 42.12 24 LEU A C 16
ATOM 26511 O O . LEU A 1 24 ? -1.222 -2.462 7.842 1.00 52.04 24 LEU A O 16
ATOM 26527 N N . ARG A 1 25 ? -1.058 -2.493 5.597 1.00 21.43 25 ARG A N 16
ATOM 26528 C CA . ARG A 1 25 ? -0.433 -3.823 5.544 1.00 1.11 25 ARG A CA 16
ATOM 26529 C C . ARG A 1 25 ? 1.021 -3.799 6.043 1.00 22.15 25 ARG A C 16
ATOM 26530 O O . ARG A 1 25 ? 1.344 -4.410 7.063 1.00 32.35 25 ARG A O 16
ATOM 26551 N N . ARG A 1 26 ? 1.888 -3.091 5.322 1.00 61.25 26 ARG A N 16
ATOM 26552 C CA . ARG A 1 26 ? 3.327 -3.090 5.628 1.00 63.24 26 ARG A CA 16
ATOM 26553 C C . ARG A 1 26 ? 4.084 -2.022 4.822 1.00 12.32 26 ARG A C 16
ATOM 26554 O O . ARG A 1 26 ? 3.766 -1.757 3.663 1.00 72.12 26 ARG A O 16
ATOM 26575 N N . GLU A 1 27 ? 5.085 -1.409 5.453 1.00 60.02 27 GLU A N 16
ATOM 26576 C CA . GLU A 1 27 ? 5.985 -0.471 4.769 1.00 74.53 27 GLU A CA 16
ATOM 26577 C C . GLU A 1 27 ? 7.363 -1.119 4.536 1.00 52.00 27 GLU A C 16
ATOM 26578 O O . GLU A 1 27 ? 8.125 -1.326 5.482 1.00 24.03 27 GLU A O 16
ATOM 26590 N N . VAL A 1 28 ? 7.685 -1.441 3.285 1.00 11.31 28 VAL A N 16
ATOM 26591 C CA . VAL A 1 28 ? 8.980 -2.057 2.959 1.00 42.12 28 VAL A CA 16
ATOM 26592 C C . VAL A 1 28 ? 10.068 -0.986 2.746 1.00 13.52 28 VAL A C 16
ATOM 26593 O O . VAL A 1 28 ? 10.045 -0.234 1.767 1.00 64.23 28 VAL A O 16
ATOM 26606 N N . ARG A 1 29 ? 11.015 -0.910 3.679 1.00 2.55 29 ARG A N 16
ATOM 26607 C CA . ARG A 1 29 ? 12.034 0.149 3.659 1.00 31.02 29 ARG A CA 16
ATOM 26608 C C . ARG A 1 29 ? 13.375 -0.327 3.078 1.00 35.35 29 ARG A C 16
ATOM 26609 O O . ARG A 1 29 ? 13.538 -1.489 2.706 1.00 62.31 29 ARG A O 16
ATOM 26630 N N . ILE A 1 30 ? 14.329 0.599 3.005 1.00 2.03 30 ILE A N 16
ATOM 26631 C CA . ILE A 1 30 ? 15.679 0.303 2.521 1.00 4.42 30 ILE A CA 16
ATOM 26632 C C . ILE A 1 30 ? 16.546 -0.263 3.651 1.00 13.33 30 ILE A C 16
ATOM 26633 O O . ILE A 1 30 ? 16.694 0.361 4.700 1.00 71.50 30 ILE A O 16
ATOM 26649 N N . GLN A 1 31 ? 17.117 -1.443 3.441 1.00 44.44 31 GLN A N 16
ATOM 26650 C CA . GLN A 1 31 ? 17.943 -2.088 4.467 1.00 4.41 31 GLN A CA 16
ATOM 26651 C C . GLN A 1 31 ? 19.442 -1.852 4.221 1.00 52.34 31 GLN A C 16
ATOM 26652 O O . GLN A 1 31 ? 19.933 -2.004 3.101 1.00 61.21 31 GLN A O 16
ATOM 26666 N N . ASN A 1 32 ? 20.161 -1.487 5.278 1.00 3.15 32 ASN A N 16
ATOM 26667 C CA . ASN A 1 32 ? 21.609 -1.287 5.209 1.00 72.41 32 ASN A CA 16
ATOM 26668 C C . ASN A 1 32 ? 22.333 -2.624 4.996 1.00 0.24 32 ASN A C 16
ATOM 26669 O O . ASN A 1 32 ? 21.931 -3.651 5.544 1.00 63.25 32 ASN A O 16
ATOM 26680 N N . GLU A 1 33 ? 23.413 -2.601 4.218 1.00 55.30 33 GLU A N 16
ATOM 26681 C CA . GLU A 1 33 ? 24.191 -3.813 3.927 1.00 32.43 33 GLU A CA 16
ATOM 26682 C C . GLU A 1 33 ? 24.767 -4.441 5.212 1.00 24.42 33 GLU A C 16
ATOM 26683 O O . GLU A 1 33 ? 25.167 -5.609 5.228 1.00 42.12 33 GLU A O 16
ATOM 26695 N N . ASP A 1 34 ? 24.807 -3.653 6.286 1.00 45.30 34 ASP A N 16
ATOM 26696 C CA . ASP A 1 34 ? 25.222 -4.141 7.606 1.00 53.21 34 ASP A CA 16
ATOM 26697 C C . ASP A 1 34 ? 24.157 -5.076 8.217 1.00 54.35 34 ASP A C 16
ATOM 26698 O O . ASP A 1 34 ? 24.482 -6.089 8.841 1.00 45.41 34 ASP A O 16
ATOM 26707 N N . GLY A 1 35 ? 22.883 -4.723 8.035 1.00 63.25 35 GLY A N 16
ATOM 26708 C CA . GLY A 1 35 ? 21.787 -5.496 8.621 1.00 41.44 35 GLY A CA 16
ATOM 26709 C C . GLY A 1 35 ? 20.615 -4.622 9.069 1.00 73.44 35 GLY A C 16
ATOM 26710 O O . GLY A 1 35 ? 19.455 -4.937 8.796 1.00 33.53 35 GLY A O 16
ATOM 26714 N N . SER A 1 36 ? 20.920 -3.528 9.765 1.00 35.53 36 SER A N 16
ATOM 26715 C CA . SER A 1 36 ? 19.894 -2.571 10.218 1.00 25.15 36 SER A CA 16
ATOM 26716 C C . SER A 1 36 ? 19.138 -1.937 9.037 1.00 24.52 36 SER A C 16
ATOM 26717 O O . SER A 1 36 ? 19.612 -1.948 7.903 1.00 1.41 36 SER A O 16
ATOM 26725 N N . VAL A 1 37 ? 17.960 -1.379 9.307 1.00 75.11 37 VAL A N 16
ATOM 26726 C CA . VAL A 1 37 ? 17.126 -0.788 8.252 1.00 24.23 37 VAL A CA 16
ATOM 26727 C C . VAL A 1 37 ? 17.109 0.753 8.331 1.00 41.40 37 VAL A C 16
ATOM 26728 O O . VAL A 1 37 ? 16.995 1.333 9.414 1.00 1.23 37 VAL A O 16
ATOM 26741 N N . SER A 1 38 ? 17.222 1.406 7.173 1.00 44.33 38 SER A N 16
ATOM 26742 C CA . SER A 1 38 ? 17.191 2.876 7.088 1.00 73.44 38 SER A CA 16
ATOM 26743 C C . SER A 1 38 ? 15.757 3.423 7.147 1.00 65.15 38 SER A C 16
ATOM 26744 O O . SER A 1 38 ? 14.781 2.675 7.040 1.00 1.33 38 SER A O 16
ATOM 26752 N N . ASP A 1 39 ? 15.636 4.738 7.308 1.00 60.23 39 ASP A N 16
ATOM 26753 C CA . ASP A 1 39 ? 14.327 5.397 7.377 1.00 44.40 39 ASP A CA 16
ATOM 26754 C C . ASP A 1 39 ? 13.678 5.527 5.987 1.00 63.42 39 ASP A C 16
ATOM 26755 O O . ASP A 1 39 ? 12.452 5.581 5.872 1.00 42.30 39 ASP A O 16
ATOM 26764 N N . GLU A 1 40 ? 14.496 5.576 4.939 1.00 11.54 40 GLU A N 16
ATOM 26765 C CA . GLU A 1 40 ? 13.978 5.677 3.568 1.00 14.20 40 GLU A CA 16
ATOM 26766 C C . GLU A 1 40 ? 13.200 4.417 3.168 1.00 21.44 40 GLU A C 16
ATOM 26767 O O . GLU A 1 40 ? 13.573 3.296 3.520 1.00 50.23 40 GLU A O 16
ATOM 26779 N N . ILE A 1 41 ? 12.126 4.610 2.415 1.00 15.14 41 ILE A N 16
ATOM 26780 C CA . ILE A 1 41 ? 11.194 3.518 2.100 1.00 14.30 41 ILE A CA 16
ATOM 26781 C C . ILE A 1 41 ? 11.173 3.196 0.594 1.00 31.04 41 ILE A C 16
ATOM 26782 O O . ILE A 1 41 ? 11.313 4.086 -0.243 1.00 43.12 41 ILE A O 16
ATOM 26798 N N . LYS A 1 42 ? 11.004 1.914 0.254 1.00 55.23 42 LYS A N 16
ATOM 26799 C CA . LYS A 1 42 ? 10.824 1.502 -1.146 1.00 72.44 42 LYS A CA 16
ATOM 26800 C C . LYS A 1 42 ? 9.383 1.772 -1.602 1.00 43.22 42 LYS A C 16
ATOM 26801 O O . LYS A 1 42 ? 9.145 2.506 -2.567 1.00 13.31 42 LYS A O 16
ATOM 26820 N N . GLU A 1 43 ? 8.421 1.182 -0.892 1.00 4.11 43 GLU A N 16
ATOM 26821 C CA . GLU A 1 43 ? 6.996 1.404 -1.168 1.00 4.11 43 GLU A CA 16
ATOM 26822 C C . GLU A 1 43 ? 6.120 1.001 0.032 1.00 12.21 43 GLU A C 16
ATOM 26823 O O . GLU A 1 43 ? 6.588 0.356 0.978 1.00 64.40 43 GLU A O 16
ATOM 26835 N N . ARG A 1 44 ? 4.848 1.389 -0.005 1.00 33.12 44 ARG A N 16
ATOM 26836 C CA . ARG A 1 44 ? 3.942 1.221 1.140 1.00 45.04 44 ARG A CA 16
ATOM 26837 C C . ARG A 1 44 ? 2.666 0.453 0.750 1.00 72.35 44 ARG A C 16
ATOM 26838 O O . ARG A 1 44 ? 1.935 0.858 -0.155 1.00 51.52 44 ARG A O 16
ATOM 26859 N N . THR A 1 45 ? 2.404 -0.651 1.454 1.00 12.23 45 THR A N 16
ATOM 26860 C CA . THR A 1 45 ? 1.252 -1.522 1.159 1.00 73.31 45 THR A CA 16
ATOM 26861 C C . THR A 1 45 ? 0.091 -1.304 2.146 1.00 0.04 45 THR A C 16
ATOM 26862 O O . THR A 1 45 ? 0.278 -1.350 3.364 1.00 13.43 45 THR A O 16
ATOM 26873 N N . TYR A 1 46 ? -1.111 -1.086 1.612 1.00 21.24 46 TYR A N 16
ATOM 26874 C CA . TYR A 1 46 ? -2.322 -0.899 2.428 1.00 74.32 46 TYR A CA 16
ATOM 26875 C C . TYR A 1 46 ? -3.275 -2.101 2.301 1.00 71.31 46 TYR A C 16
ATOM 26876 O O . TYR A 1 46 ? -3.204 -2.867 1.335 1.00 0.02 46 TYR A O 16
ATOM 26894 N N . ASP A 1 47 ? -4.177 -2.241 3.271 1.00 50.41 47 ASP A N 16
ATOM 26895 C CA . ASP A 1 47 ? -5.237 -3.258 3.223 1.00 75.44 47 ASP A CA 16
ATOM 26896 C C . ASP A 1 47 ? -6.556 -2.639 2.718 1.00 72.50 47 ASP A C 16
ATOM 26897 O O . ASP A 1 47 ? -7.051 -1.656 3.282 1.00 65.31 47 ASP A O 16
ATOM 26906 N N . LEU A 1 48 ? -7.122 -3.208 1.651 1.00 60.01 48 LEU A N 16
ATOM 26907 C CA . LEU A 1 48 ? -8.394 -2.722 1.096 1.00 62.21 48 LEU A CA 16
ATOM 26908 C C . LEU A 1 48 ? -9.450 -3.841 1.039 1.00 43.23 48 LEU A C 16
ATOM 26909 O O . LEU A 1 48 ? -9.189 -4.939 0.545 1.00 1.10 48 LEU A O 16
ATOM 26925 N N . LYS A 1 49 ? -10.645 -3.555 1.551 1.00 55.41 49 LYS A N 16
ATOM 26926 C CA . LYS A 1 49 ? -11.765 -4.500 1.508 1.00 20.22 49 LYS A CA 16
ATOM 26927 C C . LYS A 1 49 ? -12.452 -4.464 0.133 1.00 33.41 49 LYS A C 16
ATOM 26928 O O . LYS A 1 49 ? -12.818 -3.394 -0.357 1.00 23.24 49 LYS A O 16
ATOM 26947 N N . SER A 1 50 ? -12.629 -5.629 -0.484 1.00 0.04 50 SER A N 16
ATOM 26948 C CA . SER A 1 50 ? -13.186 -5.712 -1.843 1.00 61.22 50 SER A CA 16
ATOM 26949 C C . SER A 1 50 ? -14.568 -6.375 -1.864 1.00 32.35 50 SER A C 16
ATOM 26950 O O . SER A 1 50 ? -14.794 -7.389 -1.203 1.00 32.41 50 SER A O 16
ATOM 26958 N N . LYS A 1 51 ? -15.490 -5.791 -2.629 1.00 61.01 51 LYS A N 16
ATOM 26959 C CA . LYS A 1 51 ? -16.810 -6.396 -2.853 1.00 12.32 51 LYS A CA 16
ATOM 26960 C C . LYS A 1 51 ? -16.754 -7.443 -3.981 1.00 63.51 51 LYS A C 16
ATOM 26961 O O . LYS A 1 51 ? -16.933 -7.117 -5.159 1.00 63.32 51 LYS A O 16
ATOM 26980 N N . GLY A 1 52 ? -16.491 -8.697 -3.616 1.00 60.23 52 GLY A N 16
ATOM 26981 C CA . GLY A 1 52 ? -16.380 -9.757 -4.615 1.00 73.11 52 GLY A CA 16
ATOM 26982 C C . GLY A 1 52 ? -16.557 -11.163 -4.045 1.00 52.31 52 GLY A C 16
ATOM 26983 O O . GLY A 1 52 ? -17.505 -11.431 -3.306 1.00 43.43 52 GLY A O 16
ATOM 26987 N N . GLN A 1 53 ? -15.625 -12.061 -4.376 1.00 60.51 53 GLN A N 16
ATOM 26988 C CA . GLN A 1 53 ? -15.724 -13.482 -3.997 1.00 12.12 53 GLN A CA 16
ATOM 26989 C C . GLN A 1 53 ? -15.388 -13.733 -2.508 1.00 65.12 53 GLN A C 16
ATOM 26990 O O . GLN A 1 53 ? -14.934 -14.820 -2.150 1.00 32.43 53 GLN A O 16
ATOM 27004 N N . GLY A 1 54 ? -15.622 -12.745 -1.644 1.00 70.11 54 GLY A N 16
ATOM 27005 C CA . GLY A 1 54 ? -15.306 -12.901 -0.223 1.00 41.24 54 GLY A CA 16
ATOM 27006 C C . GLY A 1 54 ? -13.816 -12.765 0.090 1.00 41.01 54 GLY A C 16
ATOM 27007 O O . GLY A 1 54 ? -13.346 -13.220 1.135 1.00 33.32 54 GLY A O 16
ATOM 27011 N N . ARG A 1 55 ? -13.071 -12.132 -0.818 1.00 61.14 55 ARG A N 16
ATOM 27012 C CA . ARG A 1 55 ? -11.636 -11.884 -0.621 1.00 42.32 55 ARG A CA 16
ATOM 27013 C C . ARG A 1 55 ? -11.345 -10.378 -0.543 1.00 31.34 55 ARG A C 16
ATOM 27014 O O . ARG A 1 55 ? -12.111 -9.559 -1.056 1.00 62.12 55 ARG A O 16
ATOM 27035 N N . MET A 1 56 ? -10.233 -10.017 0.090 1.00 51.42 56 MET A N 16
ATOM 27036 C CA . MET A 1 56 ? -9.775 -8.623 0.112 1.00 21.51 56 MET A CA 16
ATOM 27037 C C . MET A 1 56 ? -8.524 -8.453 -0.768 1.00 25.31 56 MET A C 16
ATOM 27038 O O . MET A 1 56 ? -8.029 -9.420 -1.352 1.00 34.42 56 MET A O 16
ATOM 27052 N N . ILE A 1 57 ? -8.026 -7.225 -0.881 1.00 1.02 57 ILE A N 16
ATOM 27053 C CA . ILE A 1 57 ? -6.834 -6.948 -1.694 1.00 34.44 57 ILE A CA 16
ATOM 27054 C C . ILE A 1 57 ? -5.808 -6.096 -0.931 1.00 22.15 57 ILE A C 16
ATOM 27055 O O . ILE A 1 57 ? -6.167 -5.148 -0.230 1.00 11.11 57 ILE A O 16
ATOM 27071 N N . GLN A 1 58 ? -4.531 -6.439 -1.062 1.00 54.01 58 GLN A N 16
ATOM 27072 C CA . GLN A 1 58 ? -3.456 -5.648 -0.455 1.00 60.31 58 GLN A CA 16
ATOM 27073 C C . GLN A 1 58 ? -2.725 -4.822 -1.521 1.00 32.25 58 GLN A C 16
ATOM 27074 O O . GLN A 1 58 ? -1.954 -5.355 -2.318 1.00 53.54 58 GLN A O 16
ATOM 27088 N N . VAL A 1 59 ? -2.982 -3.516 -1.536 1.00 44.13 59 VAL A N 16
ATOM 27089 C CA . VAL A 1 59 ? -2.469 -2.634 -2.594 1.00 40.04 59 VAL A CA 16
ATOM 27090 C C . VAL A 1 59 ? -1.224 -1.855 -2.150 1.00 22.44 59 VAL A C 16
ATOM 27091 O O . VAL A 1 59 ? -1.239 -1.167 -1.133 1.00 0.24 59 VAL A O 16
ATOM 27104 N N . SER A 1 60 ? -0.153 -1.947 -2.932 1.00 41.45 60 SER A N 16
ATOM 27105 C CA . SER A 1 60 ? 1.122 -1.304 -2.585 1.00 2.42 60 SER A CA 16
ATOM 27106 C C . SER A 1 60 ? 1.482 -0.186 -3.572 1.00 65.02 60 SER A C 16
ATOM 27107 O O . SER A 1 60 ? 1.582 -0.419 -4.777 1.00 53.22 60 SER A O 16
ATOM 27115 N N . ILE A 1 61 ? 1.681 1.028 -3.052 1.00 14.54 61 ILE A N 16
ATOM 27116 C CA . ILE A 1 61 ? 2.024 2.194 -3.883 1.00 53.04 61 ILE A CA 16
ATOM 27117 C C . ILE A 1 61 ? 3.448 2.704 -3.576 1.00 50.22 61 ILE A C 16
ATOM 27118 O O . ILE A 1 61 ? 3.969 2.483 -2.480 1.00 1.04 61 ILE A O 16
ATOM 27134 N N . PRO A 1 62 ? 4.103 3.389 -4.540 1.00 43.23 62 PRO A N 16
ATOM 27135 C CA . PRO A 1 62 ? 5.471 3.920 -4.356 1.00 0.40 62 PRO A CA 16
ATOM 27136 C C . PRO A 1 62 ? 5.609 4.836 -3.123 1.00 73.24 62 PRO A C 16
ATOM 27137 O O . PRO A 1 62 ? 4.743 5.670 -2.851 1.00 34.41 62 PRO A O 16
ATOM 27148 N N . ALA A 1 63 ? 6.715 4.688 -2.388 1.00 32.20 63 ALA A N 16
ATOM 27149 C CA . ALA A 1 63 ? 6.935 5.451 -1.146 1.00 73.12 63 ALA A CA 16
ATOM 27150 C C . ALA A 1 63 ? 7.134 6.952 -1.401 1.00 10.15 63 ALA A C 16
ATOM 27151 O O . ALA A 1 63 ? 7.081 7.757 -0.472 1.00 3.35 63 ALA A O 16
ATOM 27158 N N . SER A 1 64 ? 7.367 7.321 -2.657 1.00 71.52 64 SER A N 16
ATOM 27159 C CA . SER A 1 64 ? 7.493 8.737 -3.043 1.00 3.13 64 SER A CA 16
ATOM 27160 C C . SER A 1 64 ? 6.124 9.436 -3.044 1.00 33.54 64 SER A C 16
ATOM 27161 O O . SER A 1 64 ? 6.018 10.620 -3.365 1.00 23.12 64 SER A O 16
ATOM 27169 N N . VAL A 1 65 ? 5.078 8.685 -2.695 1.00 54.04 65 VAL A N 16
ATOM 27170 C CA . VAL A 1 65 ? 3.721 9.221 -2.576 1.00 74.23 65 VAL A CA 16
ATOM 27171 C C . VAL A 1 65 ? 3.351 9.456 -1.096 1.00 13.45 65 VAL A C 16
ATOM 27172 O O . VAL A 1 65 ? 3.523 8.564 -0.260 1.00 23.55 65 VAL A O 16
ATOM 27185 N N . PRO A 1 66 ? 2.840 10.659 -0.752 1.00 12.44 66 PRO A N 16
ATOM 27186 C CA . PRO A 1 66 ? 2.454 10.995 0.636 1.00 34.00 66 PRO A CA 16
ATOM 27187 C C . PRO A 1 66 ? 1.405 10.030 1.233 1.00 53.25 66 PRO A C 16
ATOM 27188 O O . PRO A 1 66 ? 0.638 9.388 0.507 1.00 54.34 66 PRO A O 16
ATOM 27199 N N . LEU A 1 67 ? 1.373 9.949 2.563 1.00 44.33 67 LEU A N 16
ATOM 27200 C CA . LEU A 1 67 ? 0.462 9.042 3.269 1.00 21.04 67 LEU A CA 16
ATOM 27201 C C . LEU A 1 67 ? -1.006 9.497 3.137 1.00 53.50 67 LEU A C 16
ATOM 27202 O O . LEU A 1 67 ? -1.300 10.692 3.084 1.00 71.11 67 LEU A O 16
ATOM 27218 N N . LYS A 1 68 ? -1.921 8.527 3.073 1.00 20.41 68 LYS A N 16
ATOM 27219 C CA . LYS A 1 68 ? -3.351 8.808 2.868 1.00 51.33 68 LYS A CA 16
ATOM 27220 C C . LYS A 1 68 ? -4.138 8.917 4.188 1.00 35.01 68 LYS A C 16
ATOM 27221 O O . LYS A 1 68 ? -4.653 9.985 4.520 1.00 34.23 68 LYS A O 16
ATOM 27240 N N . GLU A 1 69 ? -4.248 7.802 4.922 1.00 52.22 69 GLU A N 16
ATOM 27241 C CA . GLU A 1 69 ? -5.026 7.754 6.176 1.00 43.35 69 GLU A CA 16
ATOM 27242 C C . GLU A 1 69 ? -6.517 8.084 5.941 1.00 65.44 69 GLU A C 16
ATOM 27243 O O . GLU A 1 69 ? -7.100 8.905 6.652 1.00 31.22 69 GLU A O 16
ATOM 27255 N N . PHE A 1 70 ? -7.128 7.430 4.950 1.00 44.01 70 PHE A N 16
ATOM 27256 C CA . PHE A 1 70 ? -8.555 7.638 4.641 1.00 52.25 70 PHE A CA 16
ATOM 27257 C C . PHE A 1 70 ? -9.483 7.187 5.788 1.00 31.15 70 PHE A C 16
ATOM 27258 O O . PHE A 1 70 ? -9.037 6.646 6.802 1.00 1.35 70 PHE A O 16
ATOM 27275 N N . ASP A 1 71 ? -10.782 7.416 5.604 1.00 1.45 71 ASP A N 16
ATOM 27276 C CA . ASP A 1 71 ? -11.797 6.985 6.565 1.00 53.11 71 ASP A CA 16
ATOM 27277 C C . ASP A 1 71 ? -11.991 5.458 6.547 1.00 11.52 71 ASP A C 16
ATOM 27278 O O . ASP A 1 71 ? -11.758 4.796 5.529 1.00 72.34 71 ASP A O 16
ATOM 27287 N N . TYR A 1 72 ? -12.440 4.916 7.673 1.00 11.41 72 TYR A N 16
ATOM 27288 C CA . TYR A 1 72 ? -12.641 3.473 7.822 1.00 11.45 72 TYR A CA 16
ATOM 27289 C C . TYR A 1 72 ? -13.794 2.973 6.926 1.00 20.31 72 TYR A C 16
ATOM 27290 O O . TYR A 1 72 ? -14.937 3.417 7.058 1.00 43.44 72 TYR A O 16
ATOM 27308 N N . ASN A 1 73 ? -13.470 2.056 6.008 1.00 15.11 73 ASN A N 16
ATOM 27309 C CA . ASN A 1 73 ? -14.440 1.514 5.038 1.00 34.11 73 ASN A CA 16
ATOM 27310 C C . ASN A 1 73 ? -15.009 2.596 4.104 1.00 4.33 73 ASN A C 16
ATOM 27311 O O . ASN A 1 73 ? -16.168 2.530 3.691 1.00 73.04 73 ASN A O 16
ATOM 27322 N N . ALA A 1 74 ? -14.183 3.583 3.757 1.00 24.11 74 ALA A N 16
ATOM 27323 C CA . ALA A 1 74 ? -14.565 4.599 2.768 1.00 73.02 74 ALA A CA 16
ATOM 27324 C C . ALA A 1 74 ? -14.216 4.143 1.341 1.00 4.24 74 ALA A C 16
ATOM 27325 O O . ALA A 1 74 ? -13.177 3.514 1.122 1.00 33.42 74 ALA A O 16
ATOM 27332 N N . ARG A 1 75 ? -15.084 4.462 0.377 1.00 32.13 75 ARG A N 16
ATOM 27333 C CA . ARG A 1 75 ? -14.858 4.084 -1.028 1.00 52.23 75 ARG A CA 16
ATOM 27334 C C . ARG A 1 75 ? -13.586 4.723 -1.609 1.00 2.13 75 ARG A C 16
ATOM 27335 O O . ARG A 1 75 ? -13.484 5.947 -1.742 1.00 0.31 75 ARG A O 16
ATOM 27356 N N . VAL A 1 76 ? -12.627 3.873 -1.964 1.00 32.21 76 VAL A N 16
ATOM 27357 C CA . VAL A 1 76 ? -11.371 4.308 -2.584 1.00 63.24 76 VAL A CA 16
ATOM 27358 C C . VAL A 1 76 ? -11.126 3.578 -3.918 1.00 41.34 76 VAL A C 16
ATOM 27359 O O . VAL A 1 76 ? -11.514 2.421 -4.083 1.00 51.15 76 VAL A O 16
ATOM 27372 N N . GLU A 1 77 ? -10.496 4.260 -4.870 1.00 54.32 77 GLU A N 16
ATOM 27373 C CA . GLU A 1 77 ? -10.185 3.668 -6.176 1.00 5.14 77 GLU A CA 16
ATOM 27374 C C . GLU A 1 77 ? -8.685 3.788 -6.502 1.00 54.24 77 GLU A C 16
ATOM 27375 O O . GLU A 1 77 ? -7.959 4.584 -5.899 1.00 34.23 77 GLU A O 16
ATOM 27387 N N . LEU A 1 78 ? -8.228 2.996 -7.470 1.00 5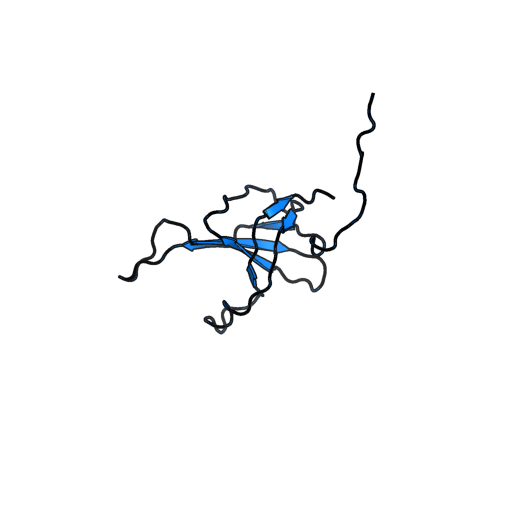3.54 78 LEU A N 16
ATOM 27388 C CA . LEU A 1 78 ? -6.810 2.955 -7.842 1.00 75.22 78 LEU A CA 16
ATOM 27389 C C . LEU A 1 78 ? -6.567 3.576 -9.224 1.00 34.23 78 LEU A C 16
ATOM 27390 O O . LEU A 1 78 ? -7.327 3.339 -10.164 1.00 20.30 78 LEU A O 16
ATOM 27406 N N . ILE A 1 79 ? -5.498 4.366 -9.337 1.00 3.24 79 ILE A N 16
ATOM 27407 C CA . ILE A 1 79 ? -5.110 4.971 -10.619 1.00 43.31 79 ILE A CA 16
ATOM 27408 C C . ILE A 1 79 ? -4.648 3.892 -11.620 1.00 44.14 79 ILE A C 16
ATOM 27409 O O . ILE A 1 79 ? -5.323 3.621 -12.613 1.00 2.53 79 ILE A O 16
ATOM 27425 N N . ASN A 1 80 ? -3.499 3.268 -11.342 1.00 75.02 80 ASN A N 16
ATOM 27426 C CA . ASN A 1 80 ? -2.969 2.189 -12.193 1.00 2.02 80 ASN A CA 16
ATOM 27427 C C . ASN A 1 80 ? -2.758 0.894 -11.384 1.00 3.34 80 ASN A C 16
ATOM 27428 O O . ASN A 1 80 ? -1.677 0.667 -10.844 1.00 12.10 80 ASN A O 16
ATOM 27439 N N . PRO A 1 81 ? -3.810 0.060 -11.242 1.00 1.45 81 PRO A N 16
ATOM 27440 C CA . PRO A 1 81 ? -3.723 -1.218 -10.514 1.00 4.12 81 PRO A CA 16
ATOM 27441 C C . PRO A 1 81 ? -3.134 -2.366 -11.358 1.00 64.43 81 PRO A C 16
ATOM 27442 O O . PRO A 1 81 ? -3.571 -2.610 -12.485 1.00 13.40 81 PRO A O 16
ATOM 27453 N N . ILE A 1 82 ? -2.142 -3.069 -10.812 1.00 44.54 82 ILE A N 16
ATOM 27454 C CA . ILE A 1 82 ? -1.576 -4.260 -11.460 1.00 53.32 82 ILE A CA 16
ATOM 27455 C C . ILE A 1 82 ? -1.328 -5.382 -10.435 1.00 43.14 82 ILE A C 16
ATOM 27456 O O . ILE A 1 82 ? -0.761 -5.155 -9.368 1.00 13.25 82 ILE A O 16
ATOM 27472 N N . ALA A 1 83 ? -1.788 -6.590 -10.753 1.00 35.01 83 ALA A N 16
ATOM 27473 C CA . ALA A 1 83 ? -1.592 -7.748 -9.875 1.00 42.13 83 ALA A CA 16
ATOM 27474 C C . ALA A 1 83 ? -0.189 -8.347 -10.042 1.00 33.11 83 ALA A C 16
ATOM 27475 O O . ALA A 1 83 ? 0.237 -8.658 -11.160 1.00 24.44 83 ALA A O 16
ATOM 27482 N N . ASP A 1 84 ? 0.525 -8.517 -8.930 1.00 44.52 84 ASP A N 16
ATOM 27483 C CA . ASP A 1 84 ? 1.891 -9.055 -8.963 1.00 22.45 84 ASP A CA 16
ATOM 27484 C C . ASP A 1 84 ? 2.060 -10.263 -8.031 1.00 72.51 84 ASP A C 16
ATOM 27485 O O . ASP A 1 84 ? 1.654 -10.226 -6.866 1.00 71.24 84 ASP A O 16
ATOM 27494 N N . THR A 1 85 ? 2.654 -11.338 -8.547 1.00 42.44 85 THR A N 16
ATOM 27495 C CA . THR A 1 85 ? 3.041 -12.475 -7.705 1.00 73.22 85 THR A CA 16
ATOM 27496 C C . THR A 1 85 ? 4.311 -12.120 -6.920 1.00 42.51 85 THR A C 16
ATOM 27497 O O . THR A 1 85 ? 5.429 -12.463 -7.312 1.00 53.34 85 THR A O 16
ATOM 27508 N N . VAL A 1 86 ? 4.122 -11.384 -5.829 1.00 74.40 86 VAL A N 16
ATOM 27509 C CA . VAL A 1 86 ? 5.230 -10.821 -5.047 1.00 1.33 86 VAL A CA 16
ATOM 27510 C C . VAL A 1 86 ? 5.126 -11.240 -3.563 1.00 12.51 86 VAL A C 16
ATOM 27511 O O . VAL A 1 86 ? 4.163 -11.898 -3.172 1.00 42.35 86 VAL A O 16
ATOM 27524 N N . ALA A 1 87 ? 6.145 -10.895 -2.762 1.00 42.42 87 ALA A N 16
ATOM 27525 C CA . ALA A 1 87 ? 6.158 -11.153 -1.311 1.00 4.14 87 ALA A CA 16
ATOM 27526 C C . ALA A 1 87 ? 6.528 -12.606 -0.997 1.00 43.41 87 ALA A C 16
ATOM 27527 O O . ALA A 1 87 ? 7.515 -12.870 -0.309 1.00 1.12 87 ALA A O 16
ATOM 27534 N N . THR A 1 88 ? 5.755 -13.549 -1.529 1.00 11.13 88 THR A N 16
ATOM 27535 C CA . THR A 1 88 ? 6.032 -14.982 -1.330 1.00 75.22 88 THR A CA 16
ATOM 27536 C C . THR A 1 88 ? 7.395 -15.395 -1.918 1.00 43.23 88 THR A C 16
ATOM 27537 O O . THR A 1 88 ? 7.883 -16.492 -1.659 1.00 63.22 88 THR A O 16
ATOM 27548 N N . ALA A 1 89 ? 7.994 -14.513 -2.721 1.00 31.00 89 ALA A N 16
ATOM 27549 C CA . ALA A 1 89 ? 9.308 -14.768 -3.329 1.00 42.04 89 ALA A CA 16
ATOM 27550 C C . ALA A 1 89 ? 10.438 -14.013 -2.601 1.00 4.21 89 ALA A C 16
ATOM 27551 O O . ALA A 1 89 ? 11.602 -14.090 -2.997 1.00 14.51 89 ALA A O 16
ATOM 27558 N N . THR A 1 90 ? 10.087 -13.272 -1.550 1.00 23.15 90 THR A N 16
ATOM 27559 C CA . THR A 1 90 ? 11.075 -12.512 -0.760 1.00 40.24 90 THR A CA 16
ATOM 27560 C C . THR A 1 90 ? 11.095 -12.985 0.699 1.00 13.00 90 THR A C 16
ATOM 27561 O O . THR A 1 90 ? 12.151 -13.066 1.331 1.00 23.15 90 THR A O 16
ATOM 27572 N N . TYR A 1 91 ? 9.914 -13.289 1.230 1.00 70.53 91 TYR A N 16
ATOM 27573 C CA . TYR A 1 91 ? 9.777 -13.775 2.611 1.00 43.43 91 TYR A CA 16
ATOM 27574 C C . TYR A 1 91 ? 9.776 -15.313 2.648 1.00 41.40 91 TYR A C 16
ATOM 27575 O O . TYR A 1 91 ? 9.910 -15.964 1.614 1.00 0.43 91 TYR A O 16
ATOM 27593 N N . GLN A 1 92 ? 9.611 -15.893 3.840 1.00 44.11 92 GLN A N 16
ATOM 27594 C CA . GLN A 1 92 ? 9.534 -17.357 3.981 1.00 72.40 92 GLN A CA 16
ATOM 27595 C C . GLN A 1 92 ? 8.270 -17.922 3.297 1.00 54.13 92 GLN A C 16
ATOM 27596 O O . GLN A 1 92 ? 8.170 -19.123 3.031 1.00 74.51 92 GLN A O 16
ATOM 27610 N N . GLY A 1 93 ? 7.314 -17.039 3.007 1.00 32.51 93 GLY A N 16
ATOM 27611 C CA . GLY A 1 93 ? 6.076 -17.442 2.349 1.00 64.33 93 GLY A CA 16
ATOM 27612 C C . GLY A 1 93 ? 4.902 -17.569 3.314 1.00 43.31 93 GLY A C 16
ATOM 27613 O O . GLY A 1 93 ? 4.255 -18.616 3.385 1.00 14.25 93 GLY A O 16
ATOM 27617 N N . ALA A 1 94 ? 4.628 -16.500 4.061 1.00 42.50 94 ALA A N 16
ATOM 27618 C CA . ALA A 1 94 ? 3.519 -16.485 5.026 1.00 0.42 94 ALA A CA 16
ATOM 27619 C C . ALA A 1 94 ? 2.377 -15.575 4.551 1.00 32.44 94 ALA A C 16
ATOM 27620 O O . ALA A 1 94 ? 1.370 -15.397 5.241 1.00 52.30 94 ALA A O 16
ATOM 27627 N N . ASP A 1 95 ? 2.541 -15.001 3.368 1.00 62.24 95 ASP A N 16
ATOM 27628 C CA . ASP A 1 95 ? 1.530 -14.123 2.783 1.00 13.25 95 ASP A CA 16
ATOM 27629 C C . ASP A 1 95 ? 0.427 -14.936 2.082 1.00 14.12 95 ASP A C 16
ATOM 27630 O O . ASP A 1 95 ? 0.644 -15.526 1.023 1.00 3.31 95 ASP A O 16
ATOM 27639 N N . VAL A 1 96 ? -0.755 -14.975 2.695 1.00 13.33 96 VAL A N 16
ATOM 27640 C CA . VAL A 1 96 ? -1.892 -15.732 2.157 1.00 4.53 96 VAL A CA 16
ATOM 27641 C C . VAL A 1 96 ? -2.720 -14.886 1.175 1.00 73.22 96 VAL A C 16
ATOM 27642 O O . VAL A 1 96 ? -3.257 -15.399 0.188 1.00 1.53 96 VAL A O 16
ATOM 27655 N N . ASP A 1 97 ? -2.812 -13.589 1.454 1.00 40.33 97 ASP A N 16
ATOM 27656 C CA . ASP A 1 97 ? -3.586 -12.660 0.625 1.00 3.42 97 ASP A CA 16
ATOM 27657 C C . ASP A 1 97 ? -2.755 -12.155 -0.567 1.00 50.14 97 ASP A C 16
ATOM 27658 O O . ASP A 1 97 ? -1.541 -11.985 -0.462 1.00 63.34 97 ASP A O 16
ATOM 27667 N N . TRP A 1 98 ? -3.421 -11.907 -1.691 1.00 44.05 98 TRP A N 16
ATOM 27668 C CA . TRP A 1 98 ? -2.737 -11.479 -2.919 1.00 61.53 98 TRP A CA 16
ATOM 27669 C C . TRP A 1 98 ? -2.455 -9.962 -2.943 1.00 54.13 98 TRP A C 16
ATOM 27670 O O . TRP A 1 98 ? -3.268 -9.142 -2.492 1.00 64.23 98 TRP A O 16
ATOM 27691 N N . TYR A 1 99 ? -1.288 -9.603 -3.484 1.00 2.50 99 TYR A N 16
ATOM 27692 C CA . TYR A 1 99 ? -0.841 -8.205 -3.550 1.00 60.42 99 TYR A CA 16
ATOM 27693 C C . TYR A 1 99 ? -1.120 -7.573 -4.926 1.00 34.33 99 TYR A C 16
ATOM 27694 O O . TYR A 1 99 ? -0.927 -8.202 -5.976 1.00 15.31 99 TYR A O 16
ATOM 27712 N N . ILE A 1 100 ? -1.568 -6.322 -4.906 1.00 74.20 100 ILE A N 16
ATOM 27713 C CA . ILE A 1 100 ? -1.783 -5.535 -6.123 1.00 34.34 100 ILE A CA 16
ATOM 27714 C C . ILE A 1 100 ? -0.998 -4.220 -6.047 1.00 54.03 100 ILE A C 16
ATOM 27715 O O . ILE A 1 100 ? -1.273 -3.372 -5.200 1.00 23.22 100 ILE A O 16
ATOM 27731 N N . LYS A 1 101 ? -0.014 -4.051 -6.918 1.00 53.42 101 LYS A N 16
ATOM 27732 C CA . LYS A 1 101 ? 0.772 -2.817 -6.944 1.00 53.05 101 LYS A CA 16
ATOM 27733 C C . LYS A 1 101 ? 0.048 -1.740 -7.759 1.00 3.10 101 LYS A C 16
ATOM 27734 O O . LYS A 1 101 ? -0.542 -2.026 -8.800 1.00 34.52 101 LYS A O 16
ATOM 27753 N N . ALA A 1 102 ? 0.071 -0.501 -7.281 1.00 54.04 102 ALA A N 16
ATOM 27754 C CA . ALA A 1 102 ? -0.672 0.575 -7.939 1.00 51.54 102 ALA A CA 16
ATOM 27755 C C . ALA A 1 102 ? 0.098 1.896 -7.944 1.00 13.00 102 ALA A C 16
ATOM 27756 O O . ALA A 1 102 ? 1.028 2.096 -7.165 1.00 15.32 102 ALA A O 16
ATOM 27763 N N . ASP A 1 103 ? -0.300 2.789 -8.843 1.00 32.03 103 ASP A N 16
ATOM 27764 C CA . ASP A 1 103 ? 0.272 4.134 -8.915 1.00 5.42 103 ASP A CA 16
ATOM 27765 C C . ASP A 1 103 ? -0.013 4.925 -7.623 1.00 2.22 103 ASP A C 16
ATOM 27766 O O . ASP A 1 103 ? 0.902 5.432 -6.973 1.00 44.35 103 ASP A O 16
ATOM 27775 N N . ASP A 1 104 ? -1.297 5.027 -7.267 1.00 62.33 104 ASP A N 16
ATOM 27776 C CA . ASP A 1 104 ? -1.718 5.712 -6.040 1.00 50.54 104 ASP A CA 16
ATOM 27777 C C . ASP A 1 104 ? -3.163 5.328 -5.664 1.00 22.34 104 ASP A C 16
ATOM 27778 O O . ASP A 1 104 ? -3.905 4.762 -6.478 1.00 2.22 104 ASP A O 16
ATOM 27787 N N . ILE A 1 105 ? -3.546 5.631 -4.422 1.00 64.51 105 ILE A N 16
ATOM 27788 C CA . ILE A 1 105 ? -4.887 5.333 -3.901 1.00 74.22 105 ILE A CA 16
ATOM 27789 C C . ILE A 1 105 ? -5.660 6.624 -3.581 1.00 70.33 105 ILE A C 16
ATOM 27790 O O . ILE A 1 105 ? -5.255 7.397 -2.713 1.00 5.21 105 ILE A O 16
ATOM 27806 N N . VAL A 1 106 ? -6.776 6.854 -4.270 1.00 51.42 106 VAL A N 16
ATOM 27807 C CA . VAL A 1 106 ? -7.601 8.051 -4.035 1.00 74.41 106 VAL A CA 16
ATOM 27808 C C . VAL A 1 106 ? -9.055 7.675 -3.704 1.00 3.41 106 VAL A C 16
ATOM 27809 O O . VAL A 1 106 ? -9.423 6.505 -3.740 1.00 74.54 106 VAL A O 16
ATOM 27822 N N . LEU A 1 107 ? -9.877 8.671 -3.376 1.00 14.34 107 LEU A N 16
ATOM 27823 C CA . LEU A 1 107 ? -11.298 8.437 -3.073 1.00 13.31 107 LEU A CA 16
ATOM 27824 C C . LEU A 1 107 ? -12.118 8.217 -4.356 1.00 34.23 107 LEU A C 16
ATOM 27825 O O . LEU A 1 107 ? -11.927 8.917 -5.354 1.00 51.13 107 LEU A O 16
ATOM 27841 N N . THR A 1 108 ? -13.032 7.247 -4.318 1.00 52.32 108 THR A N 16
ATOM 27842 C CA . THR A 1 108 ? -13.869 6.921 -5.481 1.00 1.02 108 THR A CA 16
ATOM 27843 C C . THR A 1 108 ? -14.749 8.107 -5.899 1.00 4.32 108 THR A C 16
ATOM 27844 O O . THR A 1 108 ? -15.319 8.803 -5.053 1.00 60.43 108 THR A O 16
ATOM 27855 N N . LEU A 1 109 ? -14.856 8.336 -7.205 1.00 13.43 109 LEU A N 16
ATOM 27856 C CA . LEU A 1 109 ? -15.658 9.441 -7.738 1.00 12.22 109 LEU A CA 16
ATOM 27857 C C . LEU A 1 109 ? -17.166 9.181 -7.583 1.00 52.13 109 LEU A C 16
ATOM 27858 O O . LEU A 1 109 ? -17.833 8.743 -8.522 1.00 62.43 109 LEU A O 16
ATOM 27874 N N . GLU A 1 110 ? -17.689 9.422 -6.383 1.00 65.51 110 GLU A N 16
ATOM 27875 C CA . GLU A 1 110 ? -19.134 9.312 -6.124 1.00 73.53 110 GLU A CA 16
ATOM 27876 C C . GLU A 1 110 ? -19.736 10.693 -5.803 1.00 64.24 110 GLU A C 16
ATOM 27877 O O . GLU A 1 110 ? -20.119 11.411 -6.745 1.00 38.34 110 GLU A O 16
ATOM 27889 N N . MET A 1 1 ? 7.003 -8.076 -11.253 1.00 35.00 1 MET A N 17
ATOM 27890 C CA . MET A 1 1 ? 7.039 -8.225 -12.731 1.00 24.01 1 MET A CA 17
ATOM 27891 C C . MET A 1 1 ? 7.996 -9.353 -13.147 1.00 43.14 1 MET A C 17
ATOM 27892 O O . MET A 1 1 ? 9.094 -9.481 -12.599 1.00 22.14 1 MET A O 17
ATOM 27908 N N . MET A 1 2 ? 7.577 -10.172 -14.112 1.00 34.54 2 MET A N 17
ATOM 27909 C CA . MET A 1 2 ? 8.398 -11.290 -14.594 1.00 11.44 2 MET A CA 17
ATOM 27910 C C . MET A 1 2 ? 8.130 -11.578 -16.084 1.00 12.41 2 MET A C 17
ATOM 27911 O O . MET A 1 2 ? 7.043 -11.310 -16.593 1.00 5.33 2 MET A O 17
ATOM 27925 N N . ARG A 1 3 ? 9.127 -12.132 -16.777 1.00 55.33 3 ARG A N 17
ATOM 27926 C CA . ARG A 1 3 ? 9.014 -12.417 -18.218 1.00 2.24 3 ARG A CA 17
ATOM 27927 C C . ARG A 1 3 ? 8.650 -13.891 -18.492 1.00 32.14 3 ARG A C 17
ATOM 27928 O O . ARG A 1 3 ? 8.834 -14.390 -19.605 1.00 21.04 3 ARG A O 17
ATOM 27949 N N . LEU A 1 4 ? 8.117 -14.579 -17.480 1.00 61.41 4 LEU A N 17
ATOM 27950 C CA . LEU A 1 4 ? 7.741 -15.998 -17.609 1.00 1.42 4 LEU A CA 17
ATOM 27951 C C . LEU A 1 4 ? 6.217 -16.191 -17.510 1.00 60.32 4 LEU A C 17
ATOM 27952 O O . LEU A 1 4 ? 5.467 -15.228 -17.352 1.00 15.34 4 LEU A O 17
ATOM 27968 N N . ALA A 1 5 ? 5.769 -17.442 -17.612 1.00 62.13 5 ALA A N 17
ATOM 27969 C CA . ALA A 1 5 ? 4.339 -17.773 -17.518 1.00 3.22 5 ALA A CA 17
ATOM 27970 C C . ALA A 1 5 ? 4.065 -18.723 -16.339 1.00 61.35 5 ALA A C 17
ATOM 27971 O O . ALA A 1 5 ? 4.788 -19.698 -16.139 1.00 33.02 5 ALA A O 17
ATOM 27978 N N . ASN A 1 6 ? 3.022 -18.432 -15.563 1.00 33.32 6 ASN A N 17
ATOM 27979 C CA . ASN A 1 6 ? 2.667 -19.256 -14.393 1.00 45.12 6 ASN A CA 17
ATOM 27980 C C . ASN A 1 6 ? 1.412 -20.108 -14.651 1.00 14.51 6 ASN A C 17
ATOM 27981 O O . ASN A 1 6 ? 1.237 -21.172 -14.048 1.00 25.34 6 ASN A O 17
ATOM 27992 N N . GLY A 1 7 ? 0.542 -19.639 -15.542 1.00 55.42 7 GLY A N 17
ATOM 27993 C CA . GLY A 1 7 ? -0.696 -20.357 -15.841 1.00 70.50 7 GLY A CA 17
ATOM 27994 C C . GLY A 1 7 ? -1.852 -19.967 -14.916 1.00 75.13 7 GLY A C 17
ATOM 27995 O O . GLY A 1 7 ? -1.794 -20.203 -13.705 1.00 44.12 7 GLY A O 17
ATOM 27999 N N . ILE A 1 8 ? -2.906 -19.381 -15.478 1.00 32.20 8 ILE A N 17
ATOM 28000 C CA . ILE A 1 8 ? -4.046 -18.916 -14.679 1.00 21.42 8 ILE A CA 17
ATOM 28001 C C . ILE A 1 8 ? -5.083 -20.027 -14.444 1.00 23.21 8 ILE A C 17
ATOM 28002 O O . ILE A 1 8 ? -5.417 -20.795 -15.350 1.00 21.41 8 ILE A O 17
ATOM 28018 N N . VAL A 1 9 ? -5.580 -20.114 -13.210 1.00 42.14 9 VAL A N 17
ATOM 28019 C CA . VAL A 1 9 ? -6.643 -21.063 -12.866 1.00 15.15 9 VAL A CA 17
ATOM 28020 C C . VAL A 1 9 ? -7.974 -20.656 -13.517 1.00 75.34 9 VAL A C 17
ATOM 28021 O O . VAL A 1 9 ? -8.666 -21.475 -14.125 1.00 1.55 9 VAL A O 17
ATOM 28034 N N . LEU A 1 10 ? -8.315 -19.376 -13.393 1.00 21.43 10 LEU A N 17
ATOM 28035 C CA . LEU A 1 10 ? -9.559 -18.834 -13.947 1.00 74.23 10 LEU A CA 17
ATOM 28036 C C . LEU A 1 10 ? -9.396 -17.352 -14.325 1.00 4.14 10 LEU A C 17
ATOM 28037 O O . LEU A 1 10 ? -8.306 -16.789 -14.202 1.00 21.12 10 LEU A O 17
ATOM 28053 N N . ASP A 1 11 ? -10.478 -16.728 -14.790 1.00 75.52 11 ASP A N 17
ATOM 28054 C CA . ASP A 1 11 ? -10.458 -15.299 -15.126 1.00 40.50 11 ASP A CA 17
ATOM 28055 C C . ASP A 1 11 ? -10.119 -14.445 -13.885 1.00 71.04 11 ASP A C 17
ATOM 28056 O O . ASP A 1 11 ? -10.962 -14.225 -13.012 1.00 12.34 11 ASP A O 17
ATOM 28065 N N . LYS A 1 12 ? -8.869 -13.980 -13.827 1.00 14.33 12 LYS A N 17
ATOM 28066 C CA . LYS A 1 12 ? -8.325 -13.283 -12.649 1.00 55.33 12 LYS A CA 17
ATOM 28067 C C . LYS A 1 12 ? -9.157 -12.051 -12.251 1.00 55.30 12 LYS A C 17
ATOM 28068 O O . LYS A 1 12 ? -9.607 -11.286 -13.107 1.00 63.13 12 LYS A O 17
ATOM 28087 N N . ASP A 1 13 ? -9.349 -11.880 -10.938 1.00 15.52 13 ASP A N 17
ATOM 28088 C CA . ASP A 1 13 ? -10.077 -10.736 -10.377 1.00 33.25 13 ASP A CA 17
ATOM 28089 C C . ASP A 1 13 ? -9.600 -9.403 -10.982 1.00 61.40 13 ASP A C 17
ATOM 28090 O O . ASP A 1 13 ? -8.537 -8.887 -10.633 1.00 23.45 13 ASP A O 17
ATOM 28099 N N . THR A 1 14 ? -10.386 -8.863 -11.905 1.00 42.32 14 THR A N 17
ATOM 28100 C CA . THR A 1 14 ? -10.073 -7.568 -12.525 1.00 30.51 14 THR A CA 17
ATOM 28101 C C . THR A 1 14 ? -11.239 -6.584 -12.374 1.00 71.13 14 THR A C 17
ATOM 28102 O O . THR A 1 14 ? -11.038 -5.386 -12.182 1.00 24.14 14 THR A O 17
ATOM 28113 N N . THR A 1 15 ? -12.459 -7.101 -12.447 1.00 50.21 15 THR A N 17
ATOM 28114 C CA . THR A 1 15 ? -13.662 -6.289 -12.248 1.00 44.22 15 THR A CA 17
ATOM 28115 C C . THR A 1 15 ? -14.047 -6.245 -10.765 1.00 50.42 15 THR A C 17
ATOM 28116 O O . THR A 1 15 ? -14.872 -7.032 -10.295 1.00 65.50 15 THR A O 17
ATOM 28127 N N . PHE A 1 16 ? -13.412 -5.344 -10.022 1.00 71.43 16 PHE A N 17
ATOM 28128 C CA . PHE A 1 16 ? -13.665 -5.208 -8.582 1.00 12.53 16 PHE A CA 17
ATOM 28129 C C . PHE A 1 16 ? -14.913 -4.356 -8.307 1.00 42.11 16 PHE A C 17
ATOM 28130 O O . PHE A 1 16 ? -15.181 -3.381 -9.011 1.00 13.21 16 PHE A O 17
ATOM 28147 N N . GLY A 1 17 ? -15.674 -4.732 -7.282 1.00 33.24 17 GLY A N 17
ATOM 28148 C CA . GLY A 1 17 ? -16.768 -3.888 -6.817 1.00 43.11 17 GLY A CA 17
ATOM 28149 C C . GLY A 1 17 ? -16.258 -2.658 -6.067 1.00 41.14 17 GLY A C 17
ATOM 28150 O O . GLY A 1 17 ? -15.111 -2.245 -6.249 1.00 14.43 17 GLY A O 17
ATOM 28154 N N . GLU A 1 18 ? -17.091 -2.071 -5.218 1.00 20.21 18 GLU A N 17
ATOM 28155 C CA . GLU A 1 18 ? -16.678 -0.898 -4.448 1.00 24.44 18 GLU A CA 17
ATOM 28156 C C . GLU A 1 18 ? -15.579 -1.266 -3.440 1.00 64.03 18 GLU A C 17
ATOM 28157 O O . GLU A 1 18 ? -15.835 -1.944 -2.442 1.00 44.12 18 GLU A O 17
ATOM 28169 N N . LEU A 1 19 ? -14.353 -0.828 -3.712 1.00 24.03 19 LEU A N 17
ATOM 28170 C CA . LEU A 1 19 ? -13.228 -1.065 -2.803 1.00 50.13 19 LEU A CA 17
ATOM 28171 C C . LEU A 1 19 ? -13.323 -0.149 -1.578 1.00 43.25 19 LEU A C 17
ATOM 28172 O O . LEU A 1 19 ? -13.473 1.066 -1.710 1.00 50.25 19 LEU A O 17
ATOM 28188 N N . LYS A 1 20 ? -13.251 -0.730 -0.383 1.00 61.13 20 LYS A N 17
ATOM 28189 C CA . LYS A 1 20 ? -13.336 0.056 0.851 1.00 14.52 20 LYS A CA 17
ATOM 28190 C C . LYS A 1 20 ? -12.005 0.044 1.615 1.00 4.15 20 LYS A C 17
ATOM 28191 O O . LYS A 1 20 ? -11.408 -1.018 1.836 1.00 2.02 20 LYS A O 17
ATOM 28210 N N . PHE A 1 21 ? -11.548 1.232 2.007 1.00 31.01 21 PHE A N 17
ATOM 28211 C CA . PHE A 1 21 ? -10.314 1.389 2.785 1.00 14.53 21 PHE A CA 17
ATOM 28212 C C . PHE A 1 21 ? -10.455 0.765 4.184 1.00 2.43 21 PHE A C 17
ATOM 28213 O O . PHE A 1 21 ? -11.448 0.995 4.877 1.00 10.32 21 PHE A O 17
ATOM 28230 N N . SER A 1 22 ? -9.466 -0.028 4.596 1.00 64.30 22 SER A N 17
ATOM 28231 C CA . SER A 1 22 ? -9.507 -0.683 5.915 1.00 70.22 22 SER A CA 17
ATOM 28232 C C . SER A 1 22 ? -8.365 -0.204 6.819 1.00 72.52 22 SER A C 17
ATOM 28233 O O . SER A 1 22 ? -8.598 0.420 7.856 1.00 32.34 22 SER A O 17
ATOM 28241 N N . ALA A 1 23 ? -7.129 -0.499 6.416 1.00 14.33 23 ALA A N 17
ATOM 28242 C CA . ALA A 1 23 ? -5.949 -0.138 7.211 1.00 70.44 23 ALA A CA 17
ATOM 28243 C C . ALA A 1 23 ? -4.670 -0.115 6.360 1.00 1.01 23 ALA A C 17
ATOM 28244 O O . ALA A 1 23 ? -4.715 -0.283 5.139 1.00 10.15 23 ALA A O 17
ATOM 28251 N N . LEU A 1 24 ? -3.533 0.110 7.015 1.00 25.42 24 LEU A N 17
ATOM 28252 C CA . LEU A 1 24 ? -2.224 0.057 6.355 1.00 20.34 24 LEU A CA 17
ATOM 28253 C C . LEU A 1 24 ? -1.478 -1.230 6.759 1.00 72.40 24 LEU A C 17
ATOM 28254 O O . LEU A 1 24 ? -1.005 -1.356 7.892 1.00 43.20 24 LEU A O 17
ATOM 28270 N N . ARG A 1 25 ? -1.385 -2.177 5.830 1.00 2.35 25 ARG A N 17
ATOM 28271 C CA . ARG A 1 25 ? -0.798 -3.492 6.115 1.00 21.40 25 ARG A CA 17
ATOM 28272 C C . ARG A 1 25 ? 0.658 -3.395 6.602 1.00 73.33 25 ARG A C 17
ATOM 28273 O O . ARG A 1 25 ? 1.000 -3.946 7.652 1.00 3.33 25 ARG A O 17
ATOM 28294 N N . ARG A 1 26 ? 1.511 -2.703 5.847 1.00 0.14 26 ARG A N 17
ATOM 28295 C CA . ARG A 1 26 ? 2.947 -2.664 6.163 1.00 41.15 26 ARG A CA 17
ATOM 28296 C C . ARG A 1 26 ? 3.729 -1.706 5.255 1.00 2.01 26 ARG A C 17
ATOM 28297 O O . ARG A 1 26 ? 3.548 -1.698 4.041 1.00 30.05 26 ARG A O 17
ATOM 28318 N N . GLU A 1 27 ? 4.606 -0.903 5.858 1.00 65.51 27 GLU A N 17
ATOM 28319 C CA . GLU A 1 27 ? 5.550 -0.075 5.099 1.00 12.12 27 GLU A CA 17
ATOM 28320 C C . GLU A 1 27 ? 6.964 -0.673 5.172 1.00 11.34 27 GLU A C 17
ATOM 28321 O O . GLU A 1 27 ? 7.626 -0.596 6.208 1.00 3.33 27 GLU A O 17
ATOM 28333 N N . VAL A 1 28 ? 7.423 -1.278 4.077 1.00 43.41 28 VAL A N 17
ATOM 28334 C CA . VAL A 1 28 ? 8.753 -1.899 4.046 1.00 64.22 28 VAL A CA 17
ATOM 28335 C C . VAL A 1 28 ? 9.863 -0.847 3.872 1.00 31.42 28 VAL A C 17
ATOM 28336 O O . VAL A 1 28 ? 9.956 -0.186 2.836 1.00 71.13 28 VAL A O 17
ATOM 28349 N N . ARG A 1 29 ? 10.688 -0.675 4.902 1.00 0.40 29 ARG A N 17
ATOM 28350 C CA . ARG A 1 29 ? 11.786 0.298 4.857 1.00 74.55 29 ARG A CA 17
ATOM 28351 C C . ARG A 1 29 ? 13.006 -0.233 4.093 1.00 4.04 29 ARG A C 17
ATOM 28352 O O . ARG A 1 29 ? 13.157 -1.439 3.887 1.00 13.24 29 ARG A O 17
ATOM 28373 N N . ILE A 1 30 ? 13.877 0.686 3.686 1.00 74.00 30 ILE A N 17
ATOM 28374 C CA . ILE A 1 30 ? 15.070 0.340 2.911 1.00 62.43 30 ILE A CA 17
ATOM 28375 C C . ILE A 1 30 ? 16.163 -0.263 3.809 1.00 53.41 30 ILE A C 17
ATOM 28376 O O . ILE A 1 30 ? 16.805 0.444 4.585 1.00 24.25 30 ILE A O 17
ATOM 28392 N N . GLN A 1 31 ? 16.354 -1.573 3.721 1.00 12.43 31 GLN A N 17
ATOM 28393 C CA . GLN A 1 31 ? 17.403 -2.248 4.490 1.00 44.24 31 GLN A CA 17
ATOM 28394 C C . GLN A 1 31 ? 18.785 -2.038 3.850 1.00 52.53 31 GLN A C 17
ATOM 28395 O O . GLN A 1 31 ? 19.010 -2.406 2.698 1.00 64.15 31 GLN A O 17
ATOM 28409 N N . ASN A 1 32 ? 19.709 -1.453 4.608 1.00 30.32 32 ASN A N 17
ATOM 28410 C CA . ASN A 1 32 ? 21.064 -1.192 4.116 1.00 31.40 32 ASN A CA 17
ATOM 28411 C C . ASN A 1 32 ? 21.828 -2.497 3.846 1.00 74.11 32 ASN A C 17
ATOM 28412 O O . ASN A 1 32 ? 21.638 -3.500 4.542 1.00 24.04 32 ASN A O 17
ATOM 28423 N N . GLU A 1 33 ? 22.702 -2.468 2.840 1.00 74.20 33 GLU A N 17
ATOM 28424 C CA . GLU A 1 33 ? 23.486 -3.649 2.450 1.00 21.43 33 GLU A CA 17
ATOM 28425 C C . GLU A 1 33 ? 24.429 -4.097 3.580 1.00 63.41 33 GLU A C 17
ATOM 28426 O O . GLU A 1 33 ? 24.984 -5.198 3.547 1.00 24.11 33 GLU A O 17
ATOM 28438 N N . ASP A 1 34 ? 24.613 -3.232 4.573 1.00 74.32 34 ASP A N 17
ATOM 28439 C CA . ASP A 1 34 ? 25.402 -3.560 5.764 1.00 61.40 34 ASP A CA 17
ATOM 28440 C C . ASP A 1 34 ? 24.653 -4.548 6.678 1.00 54.52 34 ASP A C 17
ATOM 28441 O O . ASP A 1 34 ? 25.262 -5.265 7.472 1.00 20.11 34 ASP A O 17
ATOM 28450 N N . GLY A 1 35 ? 23.326 -4.567 6.566 1.00 21.04 35 GLY A N 17
ATOM 28451 C CA . GLY A 1 35 ? 22.504 -5.452 7.389 1.00 24.14 35 GLY A CA 17
ATOM 28452 C C . GLY A 1 35 ? 21.383 -4.716 8.119 1.00 72.21 35 GLY A C 17
ATOM 28453 O O . GLY A 1 35 ? 20.246 -5.189 8.175 1.00 53.40 35 GLY A O 17
ATOM 28457 N N . SER A 1 36 ? 21.708 -3.552 8.673 1.00 21.02 36 SER A N 17
ATOM 28458 C CA . SER A 1 36 ? 20.743 -2.747 9.437 1.00 33.21 36 SER A CA 17
ATOM 28459 C C . SER A 1 36 ? 19.727 -2.043 8.518 1.00 73.12 36 SER A C 17
ATOM 28460 O O . SER A 1 36 ? 19.967 -1.865 7.322 1.00 25.12 36 SER A O 17
ATOM 28468 N N . VAL A 1 37 ? 18.592 -1.642 9.087 1.00 55.33 37 VAL A N 17
ATOM 28469 C CA . VAL A 1 37 ? 17.525 -0.978 8.326 1.00 42.22 37 VAL A CA 17
ATOM 28470 C C . VAL A 1 37 ? 17.670 0.555 8.369 1.00 13.24 37 VAL A C 17
ATOM 28471 O O . VAL A 1 37 ? 17.951 1.136 9.422 1.00 21.52 37 VAL A O 17
ATOM 28484 N N . SER A 1 38 ? 17.473 1.205 7.222 1.00 42.10 38 SER A N 17
ATOM 28485 C CA . SER A 1 38 ? 17.576 2.672 7.127 1.00 54.13 38 SER A CA 17
ATOM 28486 C C . SER A 1 38 ? 16.306 3.370 7.640 1.00 2.02 38 SER A C 17
ATOM 28487 O O . SER A 1 38 ? 15.345 2.724 8.066 1.00 3.12 38 SER A O 17
ATOM 28495 N N . ASP A 1 39 ? 16.313 4.698 7.598 1.00 43.12 39 ASP A N 17
ATOM 28496 C CA . ASP A 1 39 ? 15.182 5.505 8.058 1.00 1.34 39 ASP A CA 17
ATOM 28497 C C . ASP A 1 39 ? 14.058 5.532 7.004 1.00 12.43 39 ASP A C 17
ATOM 28498 O O . ASP A 1 39 ? 12.880 5.358 7.326 1.00 54.10 39 ASP A O 17
ATOM 28507 N N . GLU A 1 40 ? 14.441 5.734 5.743 1.00 51.43 40 GLU A N 17
ATOM 28508 C CA . GLU A 1 40 ? 13.480 5.904 4.643 1.00 21.30 40 GLU A CA 17
ATOM 28509 C C . GLU A 1 40 ? 12.773 4.595 4.246 1.00 43.51 40 GLU A C 17
ATOM 28510 O O . GLU A 1 40 ? 13.277 3.492 4.480 1.00 40.33 40 GLU A O 17
ATOM 28522 N N . ILE A 1 41 ? 11.605 4.742 3.619 1.00 11.21 41 ILE A N 17
ATOM 28523 C CA . ILE A 1 41 ? 10.766 3.604 3.231 1.00 53.33 41 ILE A CA 17
ATOM 28524 C C . ILE A 1 41 ? 10.856 3.319 1.719 1.00 14.10 41 ILE A C 17
ATOM 28525 O O . ILE A 1 41 ? 11.124 4.220 0.921 1.00 52.23 41 ILE A O 17
ATOM 28541 N N . LYS A 1 42 ? 10.639 2.062 1.330 1.00 60.23 42 LYS A N 17
ATOM 28542 C CA . LYS A 1 42 ? 10.653 1.673 -0.087 1.00 0.42 42 LYS A CA 17
ATOM 28543 C C . LYS A 1 42 ? 9.242 1.749 -0.701 1.00 4.31 42 LYS A C 17
ATOM 28544 O O . LYS A 1 42 ? 9.009 2.473 -1.671 1.00 23.11 42 LYS A O 17
ATOM 28563 N N . GLU A 1 43 ? 8.298 1.002 -0.125 1.00 24.13 43 GLU A N 17
ATOM 28564 C CA . GLU A 1 43 ? 6.894 1.046 -0.564 1.00 65.11 43 GLU A CA 17
ATOM 28565 C C . GLU A 1 43 ? 5.938 0.649 0.581 1.00 34.32 43 GLU A C 17
ATOM 28566 O O . GLU A 1 43 ? 6.352 0.033 1.567 1.00 53.13 43 GLU A O 17
ATOM 28578 N N . ARG A 1 44 ? 4.665 1.022 0.451 1.00 22.14 44 ARG A N 17
ATOM 28579 C CA . ARG A 1 44 ? 3.677 0.816 1.525 1.00 30.40 44 ARG A CA 17
ATOM 28580 C C . ARG A 1 44 ? 2.435 0.041 1.045 1.00 42.43 44 ARG A C 17
ATOM 28581 O O . ARG A 1 44 ? 1.784 0.420 0.073 1.00 32.45 44 ARG A O 17
ATOM 28602 N N . THR A 1 45 ? 2.118 -1.044 1.756 1.00 51.24 45 THR A N 17
ATOM 28603 C CA . THR A 1 45 ? 0.987 -1.921 1.422 1.00 1.40 45 THR A CA 17
ATOM 28604 C C . THR A 1 45 ? -0.272 -1.575 2.239 1.00 1.33 45 THR A C 17
ATOM 28605 O O . THR A 1 45 ? -0.218 -1.480 3.465 1.00 62.21 45 THR A O 17
ATOM 28616 N N . TYR A 1 46 ? -1.405 -1.400 1.550 1.00 61.32 46 TYR A N 17
ATOM 28617 C CA . TYR A 1 46 ? -2.691 -1.079 2.196 1.00 51.31 46 TYR A CA 17
ATOM 28618 C C . TYR A 1 46 ? -3.667 -2.273 2.173 1.00 52.33 46 TYR A C 17
ATOM 28619 O O . TYR A 1 46 ? -3.502 -3.219 1.399 1.00 61.32 46 TYR A O 17
ATOM 28637 N N . ASP A 1 47 ? -4.700 -2.191 3.019 1.00 44.34 47 ASP A N 17
ATOM 28638 C CA . ASP A 1 47 ? -5.750 -3.217 3.104 1.00 53.14 47 ASP A CA 17
ATOM 28639 C C . ASP A 1 47 ? -7.073 -2.724 2.482 1.00 73.52 47 ASP A C 17
ATOM 28640 O O . ASP A 1 47 ? -7.755 -1.863 3.050 1.00 72.35 47 ASP A O 17
ATOM 28649 N N . LEU A 1 48 ? -7.436 -3.268 1.316 1.00 24.40 48 LEU A N 17
ATOM 28650 C CA . LEU A 1 48 ? -8.688 -2.888 0.637 1.00 32.11 48 LEU A CA 17
ATOM 28651 C C . LEU A 1 48 ? -9.581 -4.120 0.402 1.00 34.33 48 LEU A C 17
ATOM 28652 O O . LEU A 1 48 ? -9.136 -5.107 -0.182 1.00 74.41 48 LEU A O 17
ATOM 28668 N N . LYS A 1 49 ? -10.838 -4.075 0.855 1.00 13.23 49 LYS A N 17
ATOM 28669 C CA . LYS A 1 49 ? -11.756 -5.213 0.647 1.00 23.44 49 LYS A CA 17
ATOM 28670 C C . LYS A 1 49 ? -12.613 -5.039 -0.619 1.00 53.02 49 LYS A C 17
ATOM 28671 O O . LYS A 1 49 ? -13.177 -3.966 -0.865 1.00 60.23 49 LYS A O 17
ATOM 28690 N N . SER A 1 50 ? -12.715 -6.107 -1.411 1.00 63.13 50 SER A N 17
ATOM 28691 C CA . SER A 1 50 ? -13.478 -6.088 -2.670 1.00 54.32 50 SER A CA 17
ATOM 28692 C C . SER A 1 50 ? -14.856 -6.743 -2.501 1.00 71.05 50 SER A C 17
ATOM 28693 O O . SER A 1 50 ? -14.954 -7.931 -2.183 1.00 61.32 50 SER A O 17
ATOM 28701 N N . LYS A 1 51 ? -15.915 -5.967 -2.726 1.00 34.12 51 LYS A N 17
ATOM 28702 C CA . LYS A 1 51 ? -17.292 -6.455 -2.564 1.00 32.42 51 LYS A CA 17
ATOM 28703 C C . LYS A 1 51 ? -17.634 -7.536 -3.608 1.00 22.43 51 LYS A C 17
ATOM 28704 O O . LYS A 1 51 ? -17.509 -7.309 -4.813 1.00 33.33 51 LYS A O 17
ATOM 28723 N N . GLY A 1 52 ? -18.056 -8.712 -3.141 1.00 14.45 52 GLY A N 17
ATOM 28724 C CA . GLY A 1 52 ? -18.461 -9.787 -4.046 1.00 12.02 52 GLY A CA 17
ATOM 28725 C C . GLY A 1 52 ? -17.523 -10.994 -4.021 1.00 70.22 52 GLY A C 17
ATOM 28726 O O . GLY A 1 52 ? -17.961 -12.131 -4.223 1.00 75.11 52 GLY A O 17
ATOM 28730 N N . GLN A 1 53 ? -16.236 -10.761 -3.772 1.00 13.21 53 GLN A N 17
ATOM 28731 C CA . GLN A 1 53 ? -15.239 -11.843 -3.773 1.00 44.32 53 GLN A CA 17
ATOM 28732 C C . GLN A 1 53 ? -14.965 -12.378 -2.353 1.00 14.01 53 GLN A C 17
ATOM 28733 O O . GLN A 1 53 ? -14.338 -13.426 -2.185 1.00 33.22 53 GLN A O 17
ATOM 28747 N N . GLY A 1 54 ? -15.431 -11.649 -1.338 1.00 50.44 54 GLY A N 17
ATOM 28748 C CA . GLY A 1 54 ? -15.287 -12.089 0.049 1.00 12.04 54 GLY A CA 17
ATOM 28749 C C . GLY A 1 54 ? -13.850 -12.068 0.569 1.00 3.21 54 GLY A C 17
ATOM 28750 O O . GLY A 1 54 ? -13.562 -12.623 1.633 1.00 63.33 54 GLY A O 17
ATOM 28754 N N . ARG A 1 55 ? -12.944 -11.424 -0.165 1.00 42.03 55 ARG A N 17
ATOM 28755 C CA . ARG A 1 55 ? -11.533 -11.354 0.236 1.00 73.12 55 ARG A CA 17
ATOM 28756 C C . ARG A 1 55 ? -10.938 -9.956 0.002 1.00 0.24 55 ARG A C 17
ATOM 28757 O O . ARG A 1 55 ? -11.465 -9.159 -0.782 1.00 62.05 55 ARG A O 17
ATOM 28778 N N . MET A 1 56 ? -9.833 -9.675 0.684 1.00 35.10 56 MET A N 17
ATOM 28779 C CA . MET A 1 56 ? -9.172 -8.371 0.598 1.00 33.23 56 MET A CA 17
ATOM 28780 C C . MET A 1 56 ? -7.934 -8.430 -0.307 1.00 33.11 56 MET A C 17
ATOM 28781 O O . MET A 1 56 ? -7.251 -9.453 -0.388 1.00 70.14 56 MET A O 17
ATOM 28795 N N . ILE A 1 57 ? -7.652 -7.326 -0.986 1.00 23.15 57 ILE A N 17
ATOM 28796 C CA . ILE A 1 57 ? -6.467 -7.217 -1.839 1.00 73.32 57 ILE A CA 17
ATOM 28797 C C . ILE A 1 57 ? -5.372 -6.384 -1.157 1.00 34.02 57 ILE A C 17
ATOM 28798 O O . ILE A 1 57 ? -5.652 -5.357 -0.523 1.00 14.12 57 ILE A O 17
ATOM 28814 N N . GLN A 1 58 ? -4.129 -6.845 -1.268 1.00 14.43 58 GLN A N 17
ATOM 28815 C CA . GLN A 1 58 ? -2.982 -6.133 -0.699 1.00 35.41 58 GLN A CA 17
ATOM 28816 C C . GLN A 1 58 ? -2.352 -5.211 -1.748 1.00 15.24 58 GLN A C 17
ATOM 28817 O O . GLN A 1 58 ? -1.650 -5.669 -2.647 1.00 5.30 58 GLN A O 17
ATOM 28831 N N . VAL A 1 59 ? -2.593 -3.907 -1.627 1.00 64.31 59 VAL A N 17
ATOM 28832 C CA . VAL A 1 59 ? -2.130 -2.943 -2.634 1.00 20.44 59 VAL A CA 17
ATOM 28833 C C . VAL A 1 59 ? -0.926 -2.135 -2.135 1.00 23.32 59 VAL A C 17
ATOM 28834 O O . VAL A 1 59 ? -1.046 -1.330 -1.213 1.00 32.32 59 VAL A O 17
ATOM 28847 N N . SER A 1 60 ? 0.237 -2.354 -2.749 1.00 54.45 60 SER A N 17
ATOM 28848 C CA . SER A 1 60 ? 1.463 -1.643 -2.357 1.00 72.32 60 SER A CA 17
ATOM 28849 C C . SER A 1 60 ? 1.824 -0.533 -3.354 1.00 24.44 60 SER A C 17
ATOM 28850 O O . SER A 1 60 ? 1.858 -0.749 -4.568 1.00 70.42 60 SER A O 17
ATOM 28858 N N . ILE A 1 61 ? 2.094 0.658 -2.831 1.00 12.55 61 ILE A N 17
ATOM 28859 C CA . ILE A 1 61 ? 2.470 1.812 -3.656 1.00 52.23 61 ILE A CA 17
ATOM 28860 C C . ILE A 1 61 ? 3.810 2.416 -3.188 1.00 14.54 61 ILE A C 17
ATOM 28861 O O . ILE A 1 61 ? 4.165 2.306 -2.014 1.00 50.00 61 ILE A O 17
ATOM 28877 N N . PRO A 1 62 ? 4.572 3.061 -4.101 1.00 12.45 62 PRO A N 17
ATOM 28878 C CA . PRO A 1 62 ? 5.871 3.684 -3.762 1.00 51.35 62 PRO A CA 17
ATOM 28879 C C . PRO A 1 62 ? 5.799 4.638 -2.549 1.00 73.40 62 PRO A C 17
ATOM 28880 O O . PRO A 1 62 ? 4.820 5.364 -2.375 1.00 42.14 62 PRO A O 17
ATOM 28891 N N . ALA A 1 63 ? 6.845 4.637 -1.719 1.00 10.54 63 ALA A N 17
ATOM 28892 C CA . ALA A 1 63 ? 6.897 5.496 -0.521 1.00 40.23 63 ALA A CA 17
ATOM 28893 C C . ALA A 1 63 ? 6.815 6.990 -0.880 1.00 20.55 63 ALA A C 17
ATOM 28894 O O . ALA A 1 63 ? 6.292 7.800 -0.109 1.00 41.55 63 ALA A O 17
ATOM 28901 N N . SER A 1 64 ? 7.332 7.347 -2.056 1.00 2.53 64 SER A N 17
ATOM 28902 C CA . SER A 1 64 ? 7.263 8.729 -2.559 1.00 74.44 64 SER A CA 17
ATOM 28903 C C . SER A 1 64 ? 5.807 9.187 -2.735 1.00 60.52 64 SER A C 17
ATOM 28904 O O . SER A 1 64 ? 5.512 10.387 -2.742 1.00 73.21 64 SER A O 17
ATOM 28912 N N . VAL A 1 65 ? 4.896 8.226 -2.882 1.00 54.14 65 VAL A N 17
ATOM 28913 C CA . VAL A 1 65 ? 3.463 8.520 -2.967 1.00 44.03 65 VAL A CA 17
ATOM 28914 C C . VAL A 1 65 ? 2.897 8.861 -1.574 1.00 42.25 65 VAL A C 17
ATOM 28915 O O . VAL A 1 65 ? 3.082 8.099 -0.619 1.00 52.31 65 VAL A O 17
ATOM 28928 N N . PRO A 1 66 ? 2.196 10.010 -1.440 1.00 72.51 66 PRO A N 17
ATOM 28929 C CA . PRO A 1 66 ? 1.689 10.495 -0.138 1.00 24.11 66 PRO A CA 17
ATOM 28930 C C . PRO A 1 66 ? 0.765 9.493 0.580 1.00 62.11 66 PRO A C 17
ATOM 28931 O O . PRO A 1 66 ? -0.020 8.773 -0.052 1.00 4.40 66 PRO A O 17
ATOM 28942 N N . LEU A 1 67 ? 0.874 9.463 1.909 1.00 43.44 67 LEU A N 17
ATOM 28943 C CA . LEU A 1 67 ? 0.027 8.620 2.756 1.00 21.13 67 LEU A CA 17
ATOM 28944 C C . LEU A 1 67 ? -1.459 8.994 2.581 1.00 42.30 67 LEU A C 17
ATOM 28945 O O . LEU A 1 67 ? -1.793 10.156 2.348 1.00 63.30 67 LEU A O 17
ATOM 28961 N N . LYS A 1 68 ? -2.347 8.008 2.684 1.00 63.21 68 LYS A N 17
ATOM 28962 C CA . LYS A 1 68 ? -3.768 8.215 2.367 1.00 33.10 68 LYS A CA 17
ATOM 28963 C C . LYS A 1 68 ? -4.586 8.708 3.573 1.00 22.23 68 LYS A C 17
ATOM 28964 O O . LYS A 1 68 ? -5.238 9.749 3.495 1.00 11.41 68 LYS A O 17
ATOM 28983 N N . GLU A 1 69 ? -4.571 7.954 4.676 1.00 70.01 69 GLU A N 17
ATOM 28984 C CA . GLU A 1 69 ? -5.274 8.357 5.908 1.00 73.03 69 GLU A CA 17
ATOM 28985 C C . GLU A 1 69 ? -6.793 8.537 5.692 1.00 14.31 69 GLU A C 17
ATOM 28986 O O . GLU A 1 69 ? -7.463 9.218 6.476 1.00 22.44 69 GLU A O 17
ATOM 28998 N N . PHE A 1 70 ? -7.335 7.907 4.648 1.00 32.21 70 PHE A N 17
ATOM 28999 C CA . PHE A 1 70 ? -8.762 8.035 4.311 1.00 32.14 70 PHE A CA 17
ATOM 29000 C C . PHE A 1 70 ? -9.670 7.413 5.385 1.00 2.44 70 PHE A C 17
ATOM 29001 O O . PHE A 1 70 ? -9.216 6.652 6.243 1.00 33.13 70 PHE A O 17
ATOM 29018 N N . ASP A 1 71 ? -10.958 7.747 5.328 1.00 12.20 71 ASP A N 17
ATOM 29019 C CA . ASP A 1 71 ? -11.931 7.275 6.317 1.00 4.01 71 ASP A CA 17
ATOM 29020 C C . ASP A 1 71 ? -12.126 5.750 6.272 1.00 60.31 71 ASP A C 17
ATOM 29021 O O . ASP A 1 71 ? -12.048 5.122 5.212 1.00 43.43 71 ASP A O 17
ATOM 29030 N N . TYR A 1 72 ? -12.387 5.173 7.441 1.00 64.24 72 TYR A N 17
ATOM 29031 C CA . TYR A 1 72 ? -12.622 3.736 7.577 1.00 41.13 72 TYR A CA 17
ATOM 29032 C C . TYR A 1 72 ? -13.865 3.286 6.784 1.00 73.44 72 TYR A C 17
ATOM 29033 O O . TYR A 1 72 ? -14.962 3.818 6.976 1.00 50.30 72 TYR A O 17
ATOM 29051 N N . ASN A 1 73 ? -13.671 2.314 5.886 1.00 22.32 73 ASN A N 17
ATOM 29052 C CA . ASN A 1 73 ? -14.749 1.769 5.040 1.00 64.43 73 ASN A CA 17
ATOM 29053 C C . ASN A 1 73 ? -15.211 2.765 3.957 1.00 51.22 73 ASN A C 17
ATOM 29054 O O . ASN A 1 73 ? -16.277 2.596 3.361 1.00 32.32 73 ASN A O 17
ATOM 29065 N N . ALA A 1 74 ? -14.404 3.790 3.689 1.00 32.51 74 ALA A N 17
ATOM 29066 C CA . ALA A 1 74 ? -14.701 4.737 2.605 1.00 71.23 74 ALA A CA 17
ATOM 29067 C C . ALA A 1 74 ? -14.313 4.151 1.236 1.00 75.11 74 ALA A C 17
ATOM 29068 O O . ALA A 1 74 ? -13.370 3.363 1.134 1.00 35.53 74 ALA A O 17
ATOM 29075 N N . ARG A 1 75 ? -15.041 4.536 0.187 1.00 24.02 75 ARG A N 17
ATOM 29076 C CA . ARG A 1 75 ? -14.753 4.046 -1.168 1.00 72.11 75 ARG A CA 17
ATOM 29077 C C . ARG A 1 75 ? -13.433 4.621 -1.704 1.00 74.52 75 ARG A C 17
ATOM 29078 O O . ARG A 1 75 ? -13.253 5.840 -1.770 1.00 15.33 75 ARG A O 17
ATOM 29099 N N . VAL A 1 76 ? -12.519 3.740 -2.094 1.00 34.32 76 VAL A N 17
ATOM 29100 C CA . VAL A 1 76 ? -11.241 4.146 -2.685 1.00 32.31 76 VAL A CA 17
ATOM 29101 C C . VAL A 1 76 ? -11.003 3.437 -4.028 1.00 1.24 76 VAL A C 17
ATOM 29102 O O . VAL A 1 76 ? -11.315 2.258 -4.187 1.00 41.23 76 VAL A O 17
ATOM 29115 N N . GLU A 1 77 ? -10.456 4.167 -4.994 1.00 52.31 77 GLU A N 17
ATOM 29116 C CA . GLU A 1 77 ? -10.141 3.604 -6.309 1.00 72.51 77 GLU A CA 17
ATOM 29117 C C . GLU A 1 77 ? -8.656 3.798 -6.654 1.00 5.12 77 GLU A C 17
ATOM 29118 O O . GLU A 1 77 ? -8.005 4.727 -6.173 1.00 30.24 77 GLU A O 17
ATOM 29130 N N . LEU A 1 78 ? -8.128 2.912 -7.489 1.00 71.55 78 LEU A N 17
ATOM 29131 C CA . LEU A 1 78 ? -6.711 2.943 -7.854 1.00 71.05 78 LEU A CA 17
ATOM 29132 C C . LEU A 1 78 ? -6.474 3.738 -9.146 1.00 41.43 78 LEU A C 17
ATOM 29133 O O . LEU A 1 78 ? -7.317 3.750 -10.046 1.00 32.43 78 LEU A O 17
ATOM 29149 N N . ILE A 1 79 ? -5.327 4.412 -9.221 1.00 24.30 79 ILE A N 17
ATOM 29150 C CA . ILE A 1 79 ? -4.937 5.147 -10.430 1.00 30.22 79 ILE A CA 17
ATOM 29151 C C . ILE A 1 79 ? -4.423 4.185 -11.520 1.00 2.42 79 ILE A C 17
ATOM 29152 O O . ILE A 1 79 ? -5.053 4.016 -12.561 1.00 62.23 79 ILE A O 17
ATOM 29168 N N . ASN A 1 80 ? -3.270 3.553 -11.274 1.00 61.04 80 ASN A N 17
ATOM 29169 C CA . ASN A 1 80 ? -2.744 2.518 -12.181 1.00 55.12 80 ASN A CA 17
ATOM 29170 C C . ASN A 1 80 ? -2.490 1.202 -11.422 1.00 11.13 80 ASN A C 17
ATOM 29171 O O . ASN A 1 80 ? -1.404 0.992 -10.875 1.00 0.33 80 ASN A O 17
ATOM 29182 N N . PRO A 1 81 ? -3.513 0.330 -11.324 1.00 72.13 81 PRO A N 17
ATOM 29183 C CA . PRO A 1 81 ? -3.388 -0.982 -10.662 1.00 22.21 81 PRO A CA 17
ATOM 29184 C C . PRO A 1 81 ? -2.778 -2.079 -11.560 1.00 1.53 81 PRO A C 17
ATOM 29185 O O . PRO A 1 81 ? -3.241 -2.308 -12.677 1.00 70.41 81 PRO A O 17
ATOM 29196 N N . ILE A 1 82 ? -1.747 -2.766 -11.059 1.00 60.13 82 ILE A N 17
ATOM 29197 C CA . ILE A 1 82 ? -1.194 -3.948 -11.742 1.00 55.54 82 ILE A CA 17
ATOM 29198 C C . ILE A 1 82 ? -0.886 -5.074 -10.736 1.00 61.23 82 ILE A C 17
ATOM 29199 O O . ILE A 1 82 ? -0.153 -4.879 -9.766 1.00 12.13 82 ILE A O 17
ATOM 29215 N N . ALA A 1 83 ? -1.464 -6.252 -10.961 1.00 61.23 83 ALA A N 17
ATOM 29216 C CA . ALA A 1 83 ? -1.193 -7.417 -10.107 1.00 12.10 83 ALA A CA 17
ATOM 29217 C C . ALA A 1 83 ? 0.218 -7.955 -10.370 1.00 74.13 83 ALA A C 17
ATOM 29218 O O . ALA A 1 83 ? 0.678 -7.964 -11.515 1.00 22.41 83 ALA A O 17
ATOM 29225 N N . ASP A 1 84 ? 0.912 -8.406 -9.325 1.00 73.41 84 ASP A N 17
ATOM 29226 C CA . ASP A 1 84 ? 2.298 -8.854 -9.483 1.00 71.10 84 ASP A CA 17
ATOM 29227 C C . ASP A 1 84 ? 2.478 -10.328 -9.086 1.00 4.22 84 ASP A C 17
ATOM 29228 O O . ASP A 1 84 ? 1.869 -10.813 -8.131 1.00 53.42 84 ASP A O 17
ATOM 29237 N N . THR A 1 85 ? 3.341 -11.027 -9.819 1.00 2.40 85 THR A N 17
ATOM 29238 C CA . THR A 1 85 ? 3.605 -12.452 -9.575 1.00 24.45 85 THR A CA 17
ATOM 29239 C C . THR A 1 85 ? 4.660 -12.659 -8.478 1.00 22.53 85 THR A C 17
ATOM 29240 O O . THR A 1 85 ? 5.095 -13.787 -8.227 1.00 35.51 85 THR A O 17
ATOM 29251 N N . VAL A 1 86 ? 5.070 -11.569 -7.827 1.00 40.31 86 VAL A N 17
ATOM 29252 C CA . VAL A 1 86 ? 6.012 -11.640 -6.701 1.00 23.05 86 VAL A CA 17
ATOM 29253 C C . VAL A 1 86 ? 5.507 -12.604 -5.614 1.00 24.03 86 VAL A C 17
ATOM 29254 O O . VAL A 1 86 ? 6.294 -13.270 -4.941 1.00 34.40 86 VAL A O 17
ATOM 29267 N N . ALA A 1 87 ? 4.188 -12.684 -5.465 1.00 54.25 87 ALA A N 17
ATOM 29268 C CA . ALA A 1 87 ? 3.571 -13.607 -4.513 1.00 71.41 87 ALA A CA 17
ATOM 29269 C C . ALA A 1 87 ? 3.707 -15.065 -4.977 1.00 2.42 87 ALA A C 17
ATOM 29270 O O . ALA A 1 87 ? 4.285 -15.895 -4.280 1.00 31.11 87 ALA A O 17
ATOM 29277 N N . THR A 1 88 ? 3.199 -15.362 -6.173 1.00 70.00 88 THR A N 17
ATOM 29278 C CA . THR A 1 88 ? 3.187 -16.739 -6.709 1.00 11.53 88 THR A CA 17
ATOM 29279 C C . THR A 1 88 ? 4.599 -17.331 -6.859 1.00 3.52 88 THR A C 17
ATOM 29280 O O . THR A 1 88 ? 4.755 -18.545 -6.979 1.00 40.23 88 THR A O 17
ATOM 29291 N N . ALA A 1 89 ? 5.619 -16.473 -6.863 1.00 0.42 89 ALA A N 17
ATOM 29292 C CA . ALA A 1 89 ? 7.015 -16.925 -6.951 1.00 13.52 89 ALA A CA 17
ATOM 29293 C C . ALA A 1 89 ? 7.387 -17.859 -5.788 1.00 64.44 89 ALA A C 17
ATOM 29294 O O . ALA A 1 89 ? 8.093 -18.851 -5.975 1.00 1.20 89 ALA A O 17
ATOM 29301 N N . THR A 1 90 ? 6.912 -17.532 -4.587 1.00 41.42 90 THR A N 17
ATOM 29302 C CA . THR A 1 90 ? 7.133 -18.379 -3.403 1.00 52.44 90 THR A CA 17
ATOM 29303 C C . THR A 1 90 ? 5.838 -19.082 -2.963 1.00 2.22 90 THR A C 17
ATOM 29304 O O . THR A 1 90 ? 5.860 -20.228 -2.510 1.00 40.43 90 THR A O 17
ATOM 29315 N N . TYR A 1 91 ? 4.705 -18.398 -3.120 1.00 70.33 91 TYR A N 17
ATOM 29316 C CA . TYR A 1 91 ? 3.396 -18.955 -2.749 1.00 1.02 91 TYR A CA 17
ATOM 29317 C C . TYR A 1 91 ? 2.913 -19.993 -3.776 1.00 72.34 91 TYR A C 17
ATOM 29318 O O . TYR A 1 91 ? 2.484 -19.642 -4.876 1.00 1.24 91 TYR A O 17
ATOM 29336 N N . GLN A 1 92 ? 2.996 -21.273 -3.407 1.00 43.31 92 GLN A N 17
ATOM 29337 C CA . GLN A 1 92 ? 2.535 -22.371 -4.268 1.00 22.34 92 GLN A CA 17
ATOM 29338 C C . GLN A 1 92 ? 0.999 -22.401 -4.385 1.00 51.42 92 GLN A C 17
ATOM 29339 O O . GLN A 1 92 ? 0.290 -22.562 -3.384 1.00 71.14 92 GLN A O 17
ATOM 29353 N N . GLY A 1 93 ? 0.494 -22.236 -5.608 1.00 12.31 93 GLY A N 17
ATOM 29354 C CA . GLY A 1 93 ? -0.943 -22.324 -5.857 1.00 45.22 93 GLY A CA 17
ATOM 29355 C C . GLY A 1 93 ? -1.714 -21.060 -5.485 1.00 73.43 93 GLY A C 17
ATOM 29356 O O . GLY A 1 93 ? -1.624 -20.038 -6.174 1.00 43.10 93 GLY A O 17
ATOM 29360 N N . ALA A 1 94 ? -2.485 -21.132 -4.404 1.00 24.13 94 ALA A N 17
ATOM 29361 C CA . ALA A 1 94 ? -3.308 -20.002 -3.959 1.00 31.33 94 ALA A CA 17
ATOM 29362 C C . ALA A 1 94 ? -3.569 -20.046 -2.448 1.00 23.45 94 ALA A C 17
ATOM 29363 O O . ALA A 1 94 ? -3.853 -21.108 -1.882 1.00 3.22 94 ALA A O 17
ATOM 29370 N N . ASP A 1 95 ? -3.477 -18.887 -1.800 1.00 44.11 95 ASP A N 17
ATOM 29371 C CA . ASP A 1 95 ? -3.745 -18.767 -0.362 1.00 34.45 95 ASP A CA 17
ATOM 29372 C C . ASP A 1 95 ? -4.817 -17.703 -0.083 1.00 24.53 95 ASP A C 17
ATOM 29373 O O . ASP A 1 95 ? -4.812 -17.056 0.963 1.00 2.33 95 ASP A O 17
ATOM 29382 N N . VAL A 1 96 ? -5.752 -17.562 -1.026 1.00 35.35 96 VAL A N 17
ATOM 29383 C CA . VAL A 1 96 ? -6.891 -16.630 -0.913 1.00 23.53 96 VAL A CA 17
ATOM 29384 C C . VAL A 1 96 ? -6.479 -15.159 -1.127 1.00 62.24 96 VAL A C 17
ATOM 29385 O O . VAL A 1 96 ? -6.985 -14.503 -2.039 1.00 72.03 96 VAL A O 17
ATOM 29398 N N . ASP A 1 97 ? -5.577 -14.634 -0.298 1.00 72.23 97 ASP A N 17
ATOM 29399 C CA . ASP A 1 97 ? -5.128 -13.242 -0.447 1.00 2.50 97 ASP A CA 17
ATOM 29400 C C . ASP A 1 97 ? -3.973 -13.133 -1.460 1.00 63.01 97 ASP A C 17
ATOM 29401 O O . ASP A 1 97 ? -3.212 -14.081 -1.664 1.00 45.00 97 ASP A O 17
ATOM 29410 N N . TRP A 1 98 ? -3.856 -11.970 -2.099 1.00 40.44 98 TRP A N 17
ATOM 29411 C CA . TRP A 1 98 ? -2.853 -11.757 -3.153 1.00 54.14 98 TRP A CA 17
ATOM 29412 C C . TRP A 1 98 ? -2.383 -10.293 -3.201 1.00 63.41 98 TRP A C 17
ATOM 29413 O O . TRP A 1 98 ? -3.019 -9.400 -2.633 1.00 3.02 98 TRP A O 17
ATOM 29434 N N . TYR A 1 99 ? -1.264 -10.054 -3.892 1.00 42.14 99 TYR A N 17
ATOM 29435 C CA . TYR A 1 99 ? -0.603 -8.742 -3.870 1.00 21.15 99 TYR A CA 17
ATOM 29436 C C . TYR A 1 99 ? -0.696 -7.998 -5.215 1.00 54.34 99 TYR A C 17
ATOM 29437 O O . TYR A 1 99 ? -0.364 -8.535 -6.277 1.00 25.22 99 TYR A O 17
ATOM 29455 N N . ILE A 1 100 ? -1.148 -6.747 -5.143 1.00 24.03 100 ILE A N 17
ATOM 29456 C CA . ILE A 1 100 ? -1.249 -5.862 -6.307 1.00 71.43 100 ILE A CA 17
ATOM 29457 C C . ILE A 1 100 ? -0.398 -4.601 -6.100 1.00 31.13 100 ILE A C 17
ATOM 29458 O O . ILE A 1 100 ? -0.516 -3.926 -5.081 1.00 42.12 100 ILE A O 17
ATOM 29474 N N . LYS A 1 101 ? 0.456 -4.285 -7.065 1.00 74.30 101 LYS A N 17
ATOM 29475 C CA . LYS A 1 101 ? 1.255 -3.059 -7.006 1.00 52.14 101 LYS A CA 17
ATOM 29476 C C . LYS A 1 101 ? 0.576 -1.943 -7.809 1.00 4.42 101 LYS A C 17
ATOM 29477 O O . LYS A 1 101 ? 0.146 -2.152 -8.942 1.00 31.35 101 LYS A O 17
ATOM 29496 N N . ALA A 1 102 ? 0.450 -0.764 -7.213 1.00 34.40 102 ALA A N 17
ATOM 29497 C CA . ALA A 1 102 ? -0.255 0.346 -7.858 1.00 22.04 102 ALA A CA 17
ATOM 29498 C C . ALA A 1 102 ? 0.589 1.624 -7.919 1.00 53.44 102 ALA A C 17
ATOM 29499 O O . ALA A 1 102 ? 1.598 1.763 -7.226 1.00 72.53 102 ALA A O 17
ATOM 29506 N N . ASP A 1 103 ? 0.167 2.539 -8.783 1.00 60.52 103 ASP A N 17
ATOM 29507 C CA . ASP A 1 103 ? 0.792 3.858 -8.906 1.00 14.43 103 ASP A CA 17
ATOM 29508 C C . ASP A 1 103 ? 0.340 4.803 -7.775 1.00 51.11 103 ASP A C 17
ATOM 29509 O O . ASP A 1 103 ? 1.143 5.552 -7.222 1.00 62.41 103 ASP A O 17
ATOM 29518 N N . ASP A 1 104 ? -0.953 4.751 -7.430 1.00 15.30 104 ASP A N 17
ATOM 29519 C CA . ASP A 1 104 ? -1.517 5.610 -6.376 1.00 14.01 104 ASP A CA 17
ATOM 29520 C C . ASP A 1 104 ? -2.949 5.173 -5.997 1.00 73.32 104 ASP A C 17
ATOM 29521 O O . ASP A 1 104 ? -3.656 4.548 -6.795 1.00 11.01 104 ASP A O 17
ATOM 29530 N N . ILE A 1 105 ? -3.359 5.517 -4.774 1.00 35.34 105 ILE A N 17
ATOM 29531 C CA . ILE A 1 105 ? -4.695 5.184 -4.255 1.00 14.22 105 ILE A CA 17
ATOM 29532 C C . ILE A 1 105 ? -5.464 6.461 -3.871 1.00 21.52 105 ILE A C 17
ATOM 29533 O O . ILE A 1 105 ? -5.031 7.209 -2.986 1.00 74.45 105 ILE A O 17
ATOM 29549 N N . VAL A 1 106 ? -6.600 6.708 -4.519 1.00 73.01 106 VAL A N 17
ATOM 29550 C CA . VAL A 1 106 ? -7.408 7.906 -4.241 1.00 11.43 106 VAL A CA 17
ATOM 29551 C C . VAL A 1 106 ? -8.845 7.538 -3.828 1.00 51.34 106 VAL A C 17
ATOM 29552 O O . VAL A 1 106 ? -9.259 6.387 -3.940 1.00 33.14 106 VAL A O 17
ATOM 29565 N N . LEU A 1 107 ? -9.594 8.522 -3.336 1.00 61.11 107 LEU A N 17
ATOM 29566 C CA . LEU A 1 107 ? -11.006 8.322 -2.980 1.00 71.24 107 LEU A CA 17
ATOM 29567 C C . LEU A 1 107 ? -11.895 8.241 -4.229 1.00 65.44 107 LEU A C 17
ATOM 29568 O O . LEU A 1 107 ? -11.776 9.061 -5.144 1.00 1.13 107 LEU A O 17
ATOM 29584 N N . THR A 1 108 ? -12.786 7.250 -4.261 1.00 11.20 108 THR A N 17
ATOM 29585 C CA . THR A 1 108 ? -13.747 7.111 -5.358 1.00 21.43 108 THR A CA 17
ATOM 29586 C C . THR A 1 108 ? -14.675 8.331 -5.413 1.00 31.45 108 THR A C 17
ATOM 29587 O O . THR A 1 108 ? -15.163 8.791 -4.383 1.00 65.43 108 THR A O 17
ATOM 29598 N N . LEU A 1 109 ? -14.941 8.833 -6.616 1.00 24.21 109 LEU A N 17
ATOM 29599 C CA . LEU A 1 109 ? -15.702 10.079 -6.787 1.00 33.33 109 LEU A CA 17
ATOM 29600 C C . LEU A 1 109 ? -17.204 9.920 -6.467 1.00 70.54 109 LEU A C 17
ATOM 29601 O O . LEU A 1 109 ? -17.998 10.813 -6.773 1.00 3.25 109 LEU A O 17
ATOM 29617 N N . GLU A 1 110 ? -17.575 8.795 -5.842 1.00 31.31 110 GLU A N 17
ATOM 29618 C CA . GLU A 1 110 ? -18.951 8.523 -5.400 1.00 54.43 110 GLU A CA 17
ATOM 29619 C C . GLU A 1 110 ? -19.944 8.381 -6.580 1.00 22.53 110 GLU A C 17
ATOM 29620 O O . GLU A 1 110 ? -20.182 7.238 -7.027 1.00 38.12 110 GLU A O 17
ATOM 29632 N N . MET A 1 1 ? 15.081 -7.508 2.069 1.00 33.41 1 MET A N 18
ATOM 29633 C CA . MET A 1 1 ? 13.605 -7.603 1.902 1.00 61.23 1 MET A CA 18
ATOM 29634 C C . MET A 1 1 ? 13.233 -8.068 0.486 1.00 11.52 1 MET A C 18
ATOM 29635 O O . MET A 1 1 ? 12.713 -9.169 0.304 1.00 51.23 1 MET A O 18
ATOM 29651 N N . MET A 1 2 ? 13.496 -7.221 -0.510 1.00 55.14 2 MET A N 18
ATOM 29652 C CA . MET A 1 2 ? 13.181 -7.542 -1.910 1.00 42.42 2 MET A CA 18
ATOM 29653 C C . MET A 1 2 ? 13.671 -6.442 -2.863 1.00 31.30 2 MET A C 18
ATOM 29654 O O . MET A 1 2 ? 13.745 -5.270 -2.491 1.00 1.32 2 MET A O 18
ATOM 29668 N N . ARG A 1 3 ? 14.013 -6.832 -4.086 1.00 64.04 3 ARG A N 18
ATOM 29669 C CA . ARG A 1 3 ? 14.380 -5.877 -5.137 1.00 24.03 3 ARG A CA 18
ATOM 29670 C C . ARG A 1 3 ? 13.291 -5.828 -6.221 1.00 33.43 3 ARG A C 18
ATOM 29671 O O . ARG A 1 3 ? 13.085 -6.798 -6.957 1.00 55.53 3 ARG A O 18
ATOM 29692 N N . LEU A 1 4 ? 12.582 -4.703 -6.306 1.00 44.35 4 LEU A N 18
ATOM 29693 C CA . LEU A 1 4 ? 11.479 -4.554 -7.261 1.00 61.43 4 LEU A CA 18
ATOM 29694 C C . LEU A 1 4 ? 11.974 -4.207 -8.670 1.00 12.10 4 LEU A C 18
ATOM 29695 O O . LEU A 1 4 ? 12.675 -3.214 -8.875 1.00 22.30 4 LEU A O 18
ATOM 29711 N N . ALA A 1 5 ? 11.600 -5.036 -9.638 1.00 23.02 5 ALA A N 18
ATOM 29712 C CA . ALA A 1 5 ? 11.935 -4.805 -11.044 1.00 14.52 5 ALA A CA 18
ATOM 29713 C C . ALA A 1 5 ? 10.707 -4.314 -11.825 1.00 12.23 5 ALA A C 18
ATOM 29714 O O . ALA A 1 5 ? 9.806 -5.092 -12.141 1.00 65.54 5 ALA A O 18
ATOM 29721 N N . ASN A 1 6 ? 10.666 -3.019 -12.128 1.00 12.10 6 ASN A N 18
ATOM 29722 C CA . ASN A 1 6 ? 9.507 -2.425 -12.807 1.00 23.52 6 ASN A CA 18
ATOM 29723 C C . ASN A 1 6 ? 9.863 -1.923 -14.214 1.00 54.33 6 ASN A C 18
ATOM 29724 O O . ASN A 1 6 ? 11.030 -1.901 -14.609 1.00 0.43 6 ASN A O 18
ATOM 29735 N N . GLY A 1 7 ? 8.838 -1.524 -14.963 1.00 23.13 7 GLY A N 18
ATOM 29736 C CA . GLY A 1 7 ? 9.037 -0.985 -16.303 1.00 35.01 7 GLY A CA 18
ATOM 29737 C C . GLY A 1 7 ? 7.879 -0.093 -16.741 1.00 44.13 7 GLY A C 18
ATOM 29738 O O . GLY A 1 7 ? 7.824 1.083 -16.379 1.00 23.51 7 GLY A O 18
ATOM 29742 N N . ILE A 1 8 ? 6.941 -0.659 -17.499 1.00 72.32 8 ILE A N 18
ATOM 29743 C CA . ILE A 1 8 ? 5.758 0.082 -17.965 1.00 33.11 8 ILE A CA 18
ATOM 29744 C C . ILE A 1 8 ? 4.478 -0.409 -17.269 1.00 2.23 8 ILE A C 18
ATOM 29745 O O . ILE A 1 8 ? 4.491 -1.414 -16.553 1.00 63.05 8 ILE A O 18
ATOM 29761 N N . VAL A 1 9 ? 3.378 0.312 -17.476 1.00 15.23 9 VAL A N 18
ATOM 29762 C CA . VAL A 1 9 ? 2.063 -0.104 -16.978 1.00 44.41 9 VAL A CA 18
ATOM 29763 C C . VAL A 1 9 ? 0.943 0.363 -17.930 1.00 51.12 9 VAL A C 18
ATOM 29764 O O . VAL A 1 9 ? 0.699 1.561 -18.092 1.00 31.41 9 VAL A O 18
ATOM 29777 N N . LEU A 1 10 ? 0.281 -0.596 -18.575 1.00 4.45 10 LEU A N 18
ATOM 29778 C CA . LEU A 1 10 ? -0.768 -0.297 -19.558 1.00 35.32 10 LEU A CA 18
ATOM 29779 C C . LEU A 1 10 ? -2.155 -0.751 -19.073 1.00 45.25 10 LEU A C 18
ATOM 29780 O O . LEU A 1 10 ? -2.302 -1.269 -17.965 1.00 40.22 10 LEU A O 18
ATOM 29796 N N . ASP A 1 11 ? -3.163 -0.554 -19.919 1.00 55.54 11 ASP A N 18
ATOM 29797 C CA . ASP A 1 11 ? -4.553 -0.856 -19.562 1.00 34.11 11 ASP A CA 18
ATOM 29798 C C . ASP A 1 11 ? -4.780 -2.357 -19.309 1.00 22.43 11 ASP A C 18
ATOM 29799 O O . ASP A 1 11 ? -4.730 -3.168 -20.238 1.00 74.30 11 ASP A O 18
ATOM 29808 N N . LYS A 1 12 ? -5.022 -2.722 -18.049 1.00 44.24 12 LYS A N 18
ATOM 29809 C CA . LYS A 1 12 ? -5.348 -4.108 -17.693 1.00 21.44 12 LYS A CA 18
ATOM 29810 C C . LYS A 1 12 ? -6.597 -4.179 -16.798 1.00 12.24 12 LYS A C 18
ATOM 29811 O O . LYS A 1 12 ? -7.277 -3.175 -16.575 1.00 45.23 12 LYS A O 18
ATOM 29830 N N . ASP A 1 13 ? -6.901 -5.374 -16.301 1.00 0.10 13 ASP A N 18
ATOM 29831 C CA . ASP A 1 13 ? -8.098 -5.607 -15.492 1.00 20.53 13 ASP A CA 18
ATOM 29832 C C . ASP A 1 13 ? -7.999 -4.970 -14.097 1.00 23.13 13 ASP A C 18
ATOM 29833 O O . ASP A 1 13 ? -7.109 -5.298 -13.308 1.00 63.40 13 ASP A O 18
ATOM 29842 N N . THR A 1 14 ? -8.913 -4.050 -13.812 1.00 63.24 14 THR A N 18
ATOM 29843 C CA . THR A 1 14 ? -9.057 -3.479 -12.463 1.00 23.31 14 THR A CA 18
ATOM 29844 C C . THR A 1 14 ? -10.109 -4.261 -11.656 1.00 61.42 14 THR A C 18
ATOM 29845 O O . THR A 1 14 ? -9.845 -4.682 -10.529 1.00 52.23 14 THR A O 18
ATOM 29856 N N . THR A 1 15 ? -11.294 -4.455 -12.252 1.00 32.15 15 THR A N 18
ATOM 29857 C CA . THR A 1 15 ? -12.340 -5.352 -11.712 1.00 23.33 15 THR A CA 18
ATOM 29858 C C . THR A 1 15 ? -12.973 -4.877 -10.385 1.00 11.21 15 THR A C 18
ATOM 29859 O O . THR A 1 15 ? -14.162 -4.573 -10.340 1.00 24.44 15 THR A O 18
ATOM 29870 N N . PHE A 1 16 ? -12.176 -4.832 -9.315 1.00 12.35 16 PHE A N 18
ATOM 29871 C CA . PHE A 1 16 ? -12.678 -4.595 -7.948 1.00 64.40 16 PHE A CA 18
ATOM 29872 C C . PHE A 1 16 ? -13.561 -3.336 -7.825 1.00 42.35 16 PHE A C 18
ATOM 29873 O O . PHE A 1 16 ? -14.475 -3.294 -6.999 1.00 50.33 16 PHE A O 18
ATOM 29890 N N . GLY A 1 17 ? -13.273 -2.314 -8.630 1.00 61.02 17 GLY A N 18
ATOM 29891 C CA . GLY A 1 17 ? -14.041 -1.071 -8.574 1.00 74.02 17 GLY A CA 18
ATOM 29892 C C . GLY A 1 17 ? -13.820 -0.285 -7.280 1.00 12.40 17 GLY A C 18
ATOM 29893 O O . GLY A 1 17 ? -12.722 0.212 -7.028 1.00 65.24 17 GLY A O 18
ATOM 29897 N N . GLU A 1 18 ? -14.866 -0.170 -6.459 1.00 72.13 18 GLU A N 18
ATOM 29898 C CA . GLU A 1 18 ? -14.771 0.552 -5.184 1.00 34.32 18 GLU A CA 18
ATOM 29899 C C . GLU A 1 18 ? -14.205 -0.342 -4.061 1.00 13.00 18 GLU A C 18
ATOM 29900 O O . GLU A 1 18 ? -14.872 -1.256 -3.571 1.00 73.35 18 GLU A O 18
ATOM 29912 N N . LEU A 1 19 ? -12.973 -0.071 -3.646 1.00 13.22 19 LEU A N 18
ATOM 29913 C CA . LEU A 1 19 ? -12.340 -0.813 -2.548 1.00 71.13 19 LEU A CA 18
ATOM 29914 C C . LEU A 1 19 ? -12.647 -0.168 -1.189 1.00 72.13 19 LEU A C 18
ATOM 29915 O O . LEU A 1 19 ? -12.916 1.028 -1.106 1.00 63.33 19 LEU A O 18
ATOM 29931 N N . LYS A 1 20 ? -12.625 -0.976 -0.129 1.00 24.51 20 LYS A N 18
ATOM 29932 C CA . LYS A 1 20 ? -12.835 -0.470 1.237 1.00 4.33 20 LYS A CA 18
ATOM 29933 C C . LYS A 1 20 ? -11.501 -0.358 1.997 1.00 22.31 20 LYS A C 18
ATOM 29934 O O . LYS A 1 20 ? -10.860 -1.368 2.298 1.00 64.13 20 LYS A O 18
ATOM 29953 N N . PHE A 1 21 ? -11.096 0.876 2.299 1.00 73.22 21 PHE A N 18
ATOM 29954 C CA . PHE A 1 21 ? -9.852 1.146 3.040 1.00 42.24 21 PHE A CA 18
ATOM 29955 C C . PHE A 1 21 ? -10.027 0.914 4.552 1.00 1.44 21 PHE A C 18
ATOM 29956 O O . PHE A 1 21 ? -10.762 1.639 5.211 1.00 1.43 21 PHE A O 18
ATOM 29973 N N . SER A 1 22 ? -9.350 -0.098 5.101 1.00 3.42 22 SER A N 18
ATOM 29974 C CA . SER A 1 22 ? -9.440 -0.389 6.543 1.00 70.22 22 SER A CA 18
ATOM 29975 C C . SER A 1 22 ? -8.219 0.139 7.312 1.00 4.34 22 SER A C 18
ATOM 29976 O O . SER A 1 22 ? -8.357 0.961 8.215 1.00 14.21 22 SER A O 18
ATOM 29984 N N . ALA A 1 23 ? -7.024 -0.341 6.960 1.00 2.35 23 ALA A N 18
ATOM 29985 C CA . ALA A 1 23 ? -5.799 0.068 7.663 1.00 23.51 23 ALA A CA 18
ATOM 29986 C C . ALA A 1 23 ? -4.527 -0.142 6.822 1.00 42.24 23 ALA A C 18
ATOM 29987 O O . ALA A 1 23 ? -4.568 -0.703 5.725 1.00 42.12 23 ALA A O 18
ATOM 29994 N N . LEU A 1 24 ? -3.400 0.327 7.358 1.00 23.33 24 LEU A N 18
ATOM 29995 C CA . LEU A 1 24 ? -2.088 0.177 6.717 1.00 55.14 24 LEU A CA 18
ATOM 29996 C C . LEU A 1 24 ? -1.374 -1.094 7.213 1.00 73.42 24 LEU A C 18
ATOM 29997 O O . LEU A 1 24 ? -1.035 -1.205 8.394 1.00 21.15 24 LEU A O 18
ATOM 30013 N N . ARG A 1 25 ? -1.129 -2.035 6.304 1.00 72.24 25 ARG A N 18
ATOM 30014 C CA . ARG A 1 25 ? -0.581 -3.351 6.666 1.00 11.23 25 ARG A CA 18
ATOM 30015 C C . ARG A 1 25 ? 0.900 -3.275 7.088 1.00 25.43 25 ARG A C 18
ATOM 30016 O O . ARG A 1 25 ? 1.272 -3.733 8.169 1.00 53.33 25 ARG A O 18
ATOM 30037 N N . ARG A 1 26 ? 1.740 -2.706 6.226 1.00 31.20 26 ARG A N 18
ATOM 30038 C CA . ARG A 1 26 ? 3.186 -2.629 6.487 1.00 75.25 26 ARG A CA 18
ATOM 30039 C C . ARG A 1 26 ? 3.883 -1.621 5.561 1.00 1.22 26 ARG A C 18
ATOM 30040 O O . ARG A 1 26 ? 3.487 -1.436 4.410 1.00 21.20 26 ARG A O 18
ATOM 30061 N N . GLU A 1 27 ? 4.924 -0.971 6.082 1.00 64.21 27 GLU A N 18
ATOM 30062 C CA . GLU A 1 27 ? 5.750 -0.053 5.294 1.00 53.34 27 GLU A CA 18
ATOM 30063 C C . GLU A 1 27 ? 7.175 -0.607 5.142 1.00 33.04 27 GLU A C 18
ATOM 30064 O O . GLU A 1 27 ? 7.993 -0.486 6.054 1.00 4.42 27 GLU A O 18
ATOM 30076 N N . VAL A 1 28 ? 7.472 -1.225 3.999 1.00 63.21 28 VAL A N 18
ATOM 30077 C CA . VAL A 1 28 ? 8.803 -1.791 3.772 1.00 53.54 28 VAL A CA 1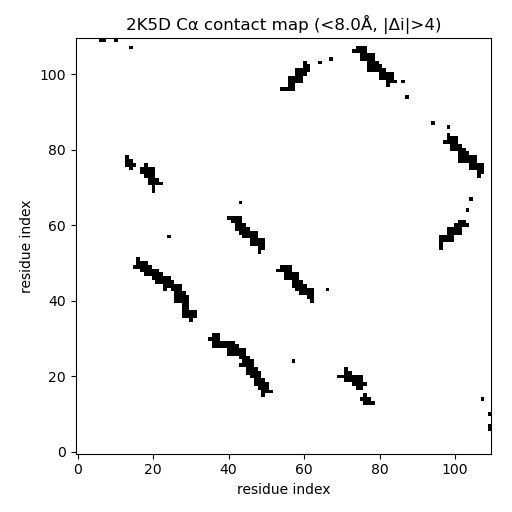8
ATOM 30078 C C . VAL A 1 28 ? 9.839 -0.675 3.558 1.00 70.34 28 VAL A C 18
ATOM 30079 O O . VAL A 1 28 ? 9.716 0.149 2.649 1.00 1.33 28 VAL A O 18
ATOM 30092 N N . ARG A 1 29 ? 10.851 -0.642 4.417 1.00 20.20 29 ARG A N 18
ATOM 30093 C CA . ARG A 1 29 ? 11.834 0.440 4.413 1.00 43.43 29 ARG A CA 18
ATOM 30094 C C . ARG A 1 29 ? 13.115 0.060 3.659 1.00 42.45 29 ARG A C 18
ATOM 30095 O O . ARG A 1 29 ? 13.361 -1.108 3.364 1.00 44.15 29 ARG A O 18
ATOM 30116 N N . ILE A 1 30 ? 13.928 1.069 3.360 1.00 60.24 30 ILE A N 18
ATOM 30117 C CA . ILE A 1 30 ? 15.176 0.878 2.624 1.00 31.33 30 ILE A CA 18
ATOM 30118 C C . ILE A 1 30 ? 16.216 0.124 3.472 1.00 5.32 30 ILE A C 18
ATOM 30119 O O . ILE A 1 30 ? 16.704 0.632 4.484 1.00 22.55 30 ILE A O 18
ATOM 30135 N N . GLN A 1 31 ? 16.532 -1.096 3.060 1.00 41.13 31 GLN A N 18
ATOM 30136 C CA . GLN A 1 31 ? 17.481 -1.945 3.784 1.00 10.34 31 GLN A CA 18
ATOM 30137 C C . GLN A 1 31 ? 18.926 -1.657 3.336 1.00 4.43 31 GLN A C 18
ATOM 30138 O O . GLN A 1 31 ? 19.262 -1.809 2.157 1.00 54.20 31 GLN A O 18
ATOM 30152 N N . ASN A 1 32 ? 19.770 -1.240 4.283 1.00 31.44 32 ASN A N 18
ATOM 30153 C CA . ASN A 1 32 ? 21.147 -0.807 3.984 1.00 74.44 32 ASN A CA 18
ATOM 30154 C C . ASN A 1 32 ? 22.061 -1.963 3.536 1.00 41.14 32 ASN A C 18
ATOM 30155 O O . ASN A 1 32 ? 21.686 -3.135 3.594 1.00 25.45 32 ASN A O 18
ATOM 30166 N N . GLU A 1 33 ? 23.285 -1.606 3.126 1.00 63.23 33 GLU A N 18
ATOM 30167 C CA . GLU A 1 33 ? 24.279 -2.575 2.635 1.00 61.21 33 GLU A CA 18
ATOM 30168 C C . GLU A 1 33 ? 24.527 -3.718 3.637 1.00 21.34 33 GLU A C 18
ATOM 30169 O O . GLU A 1 33 ? 24.638 -4.884 3.250 1.00 65.11 33 GLU A O 18
ATOM 30181 N N . ASP A 1 34 ? 24.608 -3.380 4.923 1.00 14.13 34 ASP A N 18
ATOM 30182 C CA . ASP A 1 34 ? 24.834 -4.371 5.983 1.00 21.21 34 ASP A CA 18
ATOM 30183 C C . ASP A 1 34 ? 23.675 -5.380 6.088 1.00 61.23 34 ASP A C 18
ATOM 30184 O O . ASP A 1 34 ? 23.863 -6.522 6.507 1.00 72.34 34 ASP A O 18
ATOM 30193 N N . GLY A 1 35 ? 22.483 -4.956 5.686 1.00 15.31 35 GLY A N 18
ATOM 30194 C CA . GLY A 1 35 ? 21.283 -5.755 5.914 1.00 12.02 35 GLY A CA 18
ATOM 30195 C C . GLY A 1 35 ? 20.368 -5.118 6.955 1.00 14.24 35 GLY A C 18
ATOM 30196 O O . GLY A 1 35 ? 19.198 -5.474 7.075 1.00 25.14 35 GLY A O 18
ATOM 30200 N N . SER A 1 36 ? 20.913 -4.169 7.714 1.00 3.51 36 SER A N 18
ATOM 30201 C CA . SER A 1 36 ? 20.125 -3.398 8.684 1.00 33.44 36 SER A CA 18
ATOM 30202 C C . SER A 1 36 ? 19.196 -2.409 7.971 1.00 21.13 36 SER A C 18
ATOM 30203 O O . SER A 1 36 ? 19.589 -1.752 7.007 1.00 34.33 36 SER A O 18
ATOM 30211 N N . VAL A 1 37 ? 17.968 -2.306 8.451 1.00 25.31 37 VAL A N 18
ATOM 30212 C CA . VAL A 1 37 ? 16.945 -1.476 7.814 1.00 71.52 37 VAL A CA 18
ATOM 30213 C C . VAL A 1 37 ? 17.075 0.006 8.217 1.00 63.52 37 VAL A C 18
ATOM 30214 O O . VAL A 1 37 ? 17.432 0.321 9.352 1.00 53.11 37 VAL A O 18
ATOM 30227 N N . SER A 1 38 ? 16.789 0.915 7.281 1.00 34.23 38 SER A N 18
ATOM 30228 C CA . SER A 1 38 ? 16.845 2.362 7.559 1.00 44.31 38 SER A CA 18
ATOM 30229 C C . SER A 1 38 ? 15.466 2.924 7.937 1.00 2.12 38 SER A C 18
ATOM 30230 O O . SER A 1 38 ? 14.464 2.208 7.918 1.00 54.33 38 SER A O 18
ATOM 30238 N N . ASP A 1 39 ? 15.422 4.210 8.279 1.00 61.32 39 ASP A N 18
ATOM 30239 C CA . ASP A 1 39 ? 14.164 4.888 8.617 1.00 20.43 39 ASP A CA 18
ATOM 30240 C C . ASP A 1 39 ? 13.389 5.291 7.349 1.00 73.54 39 ASP A C 18
ATOM 30241 O O . ASP A 1 39 ? 12.154 5.362 7.354 1.00 33.11 39 ASP A O 18
ATOM 30250 N N . GLU A 1 40 ? 14.123 5.562 6.270 1.00 40.11 40 GLU A N 18
ATOM 30251 C CA . GLU A 1 40 ? 13.514 5.902 4.977 1.00 41.10 40 GLU A CA 18
ATOM 30252 C C . GLU A 1 40 ? 12.720 4.711 4.410 1.00 22.13 40 GLU A C 18
ATOM 30253 O O . GLU A 1 40 ? 13.166 3.567 4.481 1.00 4.12 40 GLU A O 18
ATOM 30265 N N . ILE A 1 41 ? 11.551 4.987 3.839 1.00 43.12 41 ILE A N 18
ATOM 30266 C CA . ILE A 1 41 ? 10.652 3.930 3.356 1.00 52.42 41 ILE A CA 18
ATOM 30267 C C . ILE A 1 41 ? 10.728 3.760 1.828 1.00 33.33 41 ILE A C 18
ATOM 30268 O O . ILE A 1 41 ? 10.954 4.724 1.094 1.00 15.54 41 ILE A O 18
ATOM 30284 N N . LYS A 1 42 ? 10.533 2.528 1.355 1.00 53.45 42 LYS A N 18
ATOM 30285 C CA . LYS A 1 42 ? 10.524 2.239 -0.085 1.00 34.35 42 LYS A CA 18
ATOM 30286 C C . LYS A 1 42 ? 9.084 2.255 -0.640 1.00 63.12 42 LYS A C 18
ATOM 30287 O O . LYS A 1 42 ? 8.773 3.011 -1.563 1.00 54.35 42 LYS A O 18
ATOM 30306 N N . GLU A 1 43 ? 8.209 1.419 -0.072 1.00 64.13 43 GLU A N 18
ATOM 30307 C CA . GLU A 1 43 ? 6.785 1.397 -0.456 1.00 62.21 43 GLU A CA 18
ATOM 30308 C C . GLU A 1 43 ? 5.885 0.922 0.703 1.00 35.11 43 GLU A C 18
ATOM 30309 O O . GLU A 1 43 ? 6.368 0.380 1.702 1.00 30.41 43 GLU A O 18
ATOM 30321 N N . ARG A 1 44 ? 4.573 1.143 0.567 1.00 20.41 44 ARG A N 18
ATOM 30322 C CA . ARG A 1 44 ? 3.612 0.898 1.656 1.00 70.21 44 ARG A CA 18
ATOM 30323 C C . ARG A 1 44 ? 2.428 0.028 1.197 1.00 45.44 44 ARG A C 18
ATOM 30324 O O . ARG A 1 44 ? 1.865 0.242 0.127 1.00 0.34 44 ARG A O 18
ATOM 30345 N N . THR A 1 45 ? 2.032 -0.925 2.040 1.00 12.44 45 THR A N 18
ATOM 30346 C CA . THR A 1 45 ? 0.948 -1.867 1.717 1.00 12.44 45 THR A CA 18
ATOM 30347 C C . THR A 1 45 ? -0.280 -1.662 2.621 1.00 44.35 45 THR A C 18
ATOM 30348 O O . THR A 1 45 ? -0.150 -1.574 3.842 1.00 44.33 45 THR A O 18
ATOM 30359 N N . TYR A 1 46 ? -1.473 -1.604 2.019 1.00 42.44 46 TYR A N 18
ATOM 30360 C CA . TYR A 1 46 ? -2.731 -1.444 2.773 1.00 44.10 46 TYR A CA 18
ATOM 30361 C C . TYR A 1 46 ? -3.579 -2.731 2.749 1.00 33.44 46 TYR A C 18
ATOM 30362 O O . TYR A 1 46 ? -3.447 -3.558 1.841 1.00 24.42 46 TYR A O 18
ATOM 30380 N N . ASP A 1 47 ? -4.471 -2.871 3.735 1.00 21.42 47 ASP A N 18
ATOM 30381 C CA . ASP A 1 47 ? -5.499 -3.922 3.713 1.00 51.02 47 ASP A CA 18
ATOM 30382 C C . ASP A 1 47 ? -6.795 -3.387 3.071 1.00 24.24 47 ASP A C 18
ATOM 30383 O O . ASP A 1 47 ? -7.528 -2.607 3.689 1.00 72.41 47 ASP A O 18
ATOM 30392 N N . LEU A 1 48 ? -7.094 -3.813 1.846 1.00 24.45 48 LEU A N 18
ATOM 30393 C CA . LEU A 1 48 ? -8.284 -3.328 1.135 1.00 22.45 48 LEU A CA 18
ATOM 30394 C C . LEU A 1 48 ? -9.298 -4.455 0.882 1.00 71.53 48 LEU A C 18
ATOM 30395 O O . LEU A 1 48 ? -8.938 -5.550 0.460 1.00 54.52 48 LEU A O 18
ATOM 30411 N N . LYS A 1 49 ? -10.571 -4.173 1.158 1.00 62.41 49 LYS A N 18
ATOM 30412 C CA . LYS A 1 49 ? -11.657 -5.135 0.922 1.00 21.14 49 LYS A CA 18
ATOM 30413 C C . LYS A 1 49 ? -12.302 -4.911 -0.456 1.00 33.23 49 LYS A C 18
ATOM 30414 O O . LYS A 1 49 ? -12.696 -3.793 -0.797 1.00 2.21 49 LYS A O 18
ATOM 30433 N N . SER A 1 50 ? -12.410 -5.985 -1.233 1.00 41.43 50 SER A N 18
ATOM 30434 C CA . SER A 1 50 ? -12.921 -5.913 -2.612 1.00 53.22 50 SER A CA 18
ATOM 30435 C C . SER A 1 50 ? -14.437 -6.143 -2.689 1.00 4.02 50 SER A C 18
ATOM 30436 O O . SER A 1 50 ? -15.061 -6.599 -1.732 1.00 45.21 50 SER A O 18
ATOM 30444 N N . LYS A 1 51 ? -15.024 -5.811 -3.840 1.00 40.53 51 LYS A N 18
ATOM 30445 C CA . LYS A 1 51 ? -16.456 -6.028 -4.086 1.00 40.50 51 LYS A CA 18
ATOM 30446 C C . LYS A 1 51 ? -16.705 -7.337 -4.850 1.00 33.12 51 LYS A C 18
ATOM 30447 O O . LYS A 1 51 ? -15.767 -8.082 -5.153 1.00 63.22 51 LYS A O 18
ATOM 30466 N N . GLY A 1 52 ? -17.973 -7.612 -5.159 1.00 23.45 52 GLY A N 18
ATOM 30467 C CA . GLY A 1 52 ? -18.328 -8.833 -5.876 1.00 44.54 52 GLY A CA 18
ATOM 30468 C C . GLY A 1 52 ? -18.003 -10.101 -5.093 1.00 14.22 52 GLY A C 18
ATOM 30469 O O . GLY A 1 52 ? -18.849 -10.633 -4.372 1.00 51.12 52 GLY A O 18
ATOM 30473 N N . GLN A 1 53 ? -16.761 -10.571 -5.217 1.00 43.44 53 GLN A N 18
ATOM 30474 C CA . GLN A 1 53 ? -16.309 -11.781 -4.521 1.00 13.21 53 GLN A CA 18
ATOM 30475 C C . GLN A 1 53 ? -16.079 -11.507 -3.021 1.00 1.42 53 GLN A C 18
ATOM 30476 O O . GLN A 1 53 ? -16.260 -12.393 -2.180 1.00 64.53 53 GLN A O 18
ATOM 30490 N N . GLY A 1 54 ? -15.672 -10.278 -2.697 1.00 75.44 54 GLY A N 18
ATOM 30491 C CA . GLY A 1 54 ? -15.525 -9.879 -1.297 1.00 24.22 54 GLY A CA 18
ATOM 30492 C C . GLY A 1 54 ? -14.319 -10.500 -0.587 1.00 22.24 54 GLY A C 18
ATOM 30493 O O . GLY A 1 54 ? -14.466 -11.121 0.470 1.00 54.01 54 GLY A O 18
ATOM 30497 N N . ARG A 1 55 ? -13.126 -10.347 -1.163 1.00 20.12 55 ARG A N 18
ATOM 30498 C CA . ARG A 1 55 ? -11.896 -10.868 -0.539 1.00 21.13 55 ARG A CA 18
ATOM 30499 C C . ARG A 1 55 ? -10.971 -9.738 -0.063 1.00 13.10 55 ARG A C 18
ATOM 30500 O O . ARG A 1 55 ? -11.077 -8.591 -0.505 1.00 23.41 55 ARG A O 18
ATOM 30521 N N . MET A 1 56 ? -10.059 -10.088 0.842 1.00 74.03 56 MET A N 18
ATOM 30522 C CA . MET A 1 56 ? -9.056 -9.153 1.356 1.00 33.11 56 MET A CA 18
ATOM 30523 C C . MET A 1 56 ? -7.805 -9.146 0.462 1.00 44.40 56 MET A C 18
ATOM 30524 O O . MET A 1 56 ? -7.207 -10.196 0.215 1.00 32.23 56 MET A O 18
ATOM 30538 N N . ILE A 1 57 ? -7.412 -7.968 -0.018 1.00 21.51 57 ILE A N 18
ATOM 30539 C CA . ILE A 1 57 ? -6.235 -7.832 -0.892 1.00 64.22 57 ILE A CA 18
ATOM 30540 C C . ILE A 1 57 ? -5.230 -6.806 -0.342 1.00 65.15 57 ILE A C 18
ATOM 30541 O O . ILE A 1 57 ? -5.616 -5.767 0.202 1.00 54.15 57 ILE A O 18
ATOM 30557 N N . GLN A 1 58 ? -3.937 -7.109 -0.475 1.00 2.23 58 GLN A N 18
ATOM 30558 C CA . GLN A 1 58 ? -2.875 -6.195 -0.038 1.00 20.44 58 GLN A CA 18
ATOM 30559 C C . GLN A 1 58 ? -2.364 -5.335 -1.203 1.00 21.12 58 GLN A C 18
ATOM 30560 O O . GLN A 1 58 ? -1.636 -5.813 -2.071 1.00 0.51 58 GLN A O 18
ATOM 30574 N N . VAL A 1 59 ? -2.738 -4.061 -1.212 1.00 51.13 59 VAL A N 18
ATOM 30575 C CA . VAL A 1 59 ? -2.325 -3.137 -2.278 1.00 15.03 59 VAL A CA 18
ATOM 30576 C C . VAL A 1 59 ? -1.147 -2.262 -1.829 1.00 72.41 59 VAL A C 18
ATOM 30577 O O . VAL A 1 59 ? -1.201 -1.630 -0.774 1.00 3.21 59 VAL A O 18
ATOM 30590 N N . SER A 1 60 ? -0.086 -2.221 -2.633 1.00 52.41 60 SER A N 18
ATOM 30591 C CA . SER A 1 60 ? 1.145 -1.504 -2.255 1.00 63.30 60 SER A CA 18
ATOM 30592 C C . SER A 1 60 ? 1.473 -0.355 -3.224 1.00 3.12 60 SER A C 18
ATOM 30593 O O . SER A 1 60 ? 1.339 -0.493 -4.444 1.00 42.44 60 SER A O 18
ATOM 30601 N N . ILE A 1 61 ? 1.911 0.775 -2.672 1.00 53.13 61 ILE A N 18
ATOM 30602 C CA . ILE A 1 61 ? 2.297 1.953 -3.468 1.00 12.52 61 ILE A CA 18
ATOM 30603 C C . ILE A 1 61 ? 3.638 2.535 -2.983 1.00 55.13 61 ILE A C 18
ATOM 30604 O O . ILE A 1 61 ? 3.963 2.450 -1.798 1.00 3.21 61 ILE A O 18
ATOM 30620 N N . PRO A 1 62 ? 4.439 3.139 -3.886 1.00 72.01 62 PRO A N 18
ATOM 30621 C CA . PRO A 1 62 ? 5.743 3.726 -3.520 1.00 64.44 62 PRO A CA 18
ATOM 30622 C C . PRO A 1 62 ? 5.633 4.818 -2.436 1.00 52.33 62 PRO A C 18
ATOM 30623 O O . PRO A 1 62 ? 4.670 5.582 -2.402 1.00 3.54 62 PRO A O 18
ATOM 30634 N N . ALA A 1 63 ? 6.642 4.900 -1.564 1.00 33.41 63 ALA A N 18
ATOM 30635 C CA . ALA A 1 63 ? 6.659 5.899 -0.482 1.00 34.32 63 ALA A CA 18
ATOM 30636 C C . ALA A 1 63 ? 6.809 7.333 -1.021 1.00 64.42 63 ALA A C 18
ATOM 30637 O O . ALA A 1 63 ? 6.752 8.306 -0.263 1.00 62.15 63 ALA A O 18
ATOM 30644 N N . SER A 1 64 ? 7.024 7.451 -2.329 1.00 30.22 64 SER A N 18
ATOM 30645 C CA . SER A 1 64 ? 7.034 8.751 -3.013 1.00 42.24 64 SER A CA 18
ATOM 30646 C C . SER A 1 64 ? 5.607 9.300 -3.155 1.00 64.53 64 SER A C 18
ATOM 30647 O O . SER A 1 64 ? 5.401 10.500 -3.345 1.00 74.34 64 SER A O 18
ATOM 30655 N N . VAL A 1 65 ? 4.628 8.402 -3.066 1.00 33.21 65 VAL A N 18
ATOM 30656 C CA . VAL A 1 65 ? 3.213 8.768 -3.131 1.00 13.51 65 VAL A CA 18
ATOM 30657 C C . VAL A 1 65 ? 2.661 9.077 -1.726 1.00 64.34 65 VAL A C 18
ATOM 30658 O O . VAL A 1 65 ? 2.766 8.251 -0.816 1.00 45.31 65 VAL A O 18
ATOM 30671 N N . PRO A 1 66 ? 2.070 10.279 -1.529 1.00 64.21 66 PRO A N 18
ATOM 30672 C CA . PRO A 1 66 ? 1.526 10.699 -0.221 1.00 14.14 66 PRO A CA 18
ATOM 30673 C C . PRO A 1 66 ? 0.602 9.648 0.425 1.00 65.12 66 PRO A C 18
ATOM 30674 O O . PRO A 1 66 ? -0.362 9.185 -0.196 1.00 34.40 66 PRO A O 18
ATOM 30685 N N . LEU A 1 67 ? 0.909 9.283 1.671 1.00 1.13 67 LEU A N 18
ATOM 30686 C CA . LEU A 1 67 ? 0.126 8.293 2.420 1.00 64.11 67 LEU A CA 18
ATOM 30687 C C . LEU A 1 67 ? -1.357 8.715 2.516 1.00 15.14 67 LEU A C 18
ATOM 30688 O O . LEU A 1 67 ? -1.673 9.824 2.950 1.00 32.11 67 LEU A O 18
ATOM 30704 N N . LYS A 1 68 ? -2.255 7.818 2.104 1.00 72.22 68 LYS A N 18
ATOM 30705 C CA . LYS A 1 68 ? -3.684 8.148 1.946 1.00 71.35 68 LYS A CA 18
ATOM 30706 C C . LYS A 1 68 ? -4.399 8.386 3.294 1.00 0.32 68 LYS A C 18
ATOM 30707 O O . LYS A 1 68 ? -4.902 9.481 3.542 1.00 54.41 68 LYS A O 18
ATOM 30726 N N . GLU A 1 69 ? -4.465 7.356 4.141 1.00 21.33 69 GLU A N 18
ATOM 30727 C CA . GLU A 1 69 ? -5.061 7.483 5.487 1.00 41.22 69 GLU A CA 18
ATOM 30728 C C . GLU A 1 69 ? -6.515 8.003 5.450 1.00 32.22 69 GLU A C 18
ATOM 30729 O O . GLU A 1 69 ? -6.892 8.880 6.232 1.00 62.20 69 GLU A O 18
ATOM 30741 N N . PHE A 1 70 ? -7.332 7.448 4.556 1.00 14.34 70 PHE A N 18
ATOM 30742 C CA . PHE A 1 70 ? -8.751 7.831 4.462 1.00 35.24 70 PHE A CA 18
ATOM 30743 C C . PHE A 1 70 ? -9.587 7.222 5.606 1.00 31.14 70 PHE A C 18
ATOM 30744 O O . PHE A 1 70 ? -9.040 6.696 6.577 1.00 71.21 70 PHE A O 18
ATOM 30761 N N . ASP A 1 71 ? -10.912 7.318 5.496 1.00 51.21 71 ASP A N 18
ATOM 30762 C CA . ASP A 1 71 ? -11.820 6.780 6.519 1.00 33.12 71 ASP A CA 18
ATOM 30763 C C . ASP A 1 71 ? -11.928 5.244 6.467 1.00 30.43 71 ASP A C 18
ATOM 30764 O O . ASP A 1 71 ? -11.551 4.610 5.481 1.00 50.42 71 ASP A O 18
ATOM 30773 N N . TYR A 1 72 ? -12.468 4.662 7.539 1.00 21.01 72 TYR A N 18
ATOM 30774 C CA . TYR A 1 72 ? -12.603 3.208 7.652 1.00 43.24 72 TYR A CA 18
ATOM 30775 C C . TYR A 1 72 ? -13.682 2.675 6.692 1.00 72.11 72 TYR A C 18
ATOM 30776 O O . TYR A 1 72 ? -14.830 3.128 6.716 1.00 31.45 72 TYR A O 18
ATOM 30794 N N . ASN A 1 73 ? -13.301 1.709 5.854 1.00 41.31 73 ASN A N 18
ATOM 30795 C CA . ASN A 1 73 ? -14.186 1.157 4.818 1.00 4.13 73 ASN A CA 18
ATOM 30796 C C . ASN A 1 73 ? -14.664 2.240 3.836 1.00 71.12 73 ASN A C 18
ATOM 30797 O O . ASN A 1 73 ? -15.765 2.155 3.285 1.00 33.21 73 ASN A O 18
ATOM 30808 N N . ALA A 1 74 ? -13.822 3.246 3.604 1.00 21.23 74 ALA A N 18
ATOM 30809 C CA . ALA A 1 74 ? -14.140 4.316 2.649 1.00 75.54 74 ALA A CA 18
ATOM 30810 C C . ALA A 1 74 ? -13.885 3.872 1.199 1.00 11.21 74 ALA A C 18
ATOM 30811 O O . ALA A 1 74 ? -13.013 3.036 0.941 1.00 2.22 74 ALA A O 18
ATOM 30818 N N . ARG A 1 75 ? -14.646 4.441 0.262 1.00 11.23 75 ARG A N 18
ATOM 30819 C CA . ARG A 1 75 ? -14.509 4.115 -1.165 1.00 73.12 75 ARG A CA 18
ATOM 30820 C C . ARG A 1 75 ? -13.182 4.618 -1.753 1.00 54.34 75 ARG A C 18
ATOM 30821 O O . ARG A 1 75 ? -13.006 5.814 -1.984 1.00 43.05 75 ARG A O 18
ATOM 30842 N N . VAL A 1 76 ? -12.258 3.696 -2.001 1.00 32.03 76 VAL A N 18
ATOM 30843 C CA . VAL A 1 76 ? -10.989 4.014 -2.664 1.00 43.33 76 VAL A CA 18
ATOM 30844 C C . VAL A 1 76 ? -10.798 3.164 -3.929 1.00 73.44 76 VAL A C 18
ATOM 30845 O O . VAL A 1 76 ? -11.161 1.990 -3.955 1.00 21.45 76 VAL A O 18
ATOM 30858 N N . GLU A 1 77 ? -10.245 3.758 -4.979 1.00 53.54 77 GLU A N 18
ATOM 30859 C CA . GLU A 1 77 ? -9.965 3.022 -6.219 1.00 75.33 77 GLU A CA 18
ATOM 30860 C C . GLU A 1 77 ? -8.513 3.225 -6.675 1.00 42.24 77 GLU A C 18
ATOM 30861 O O . GLU A 1 77 ? -7.815 4.132 -6.211 1.00 53.41 77 GLU A O 18
ATOM 30873 N N . LEU A 1 78 ? -8.065 2.370 -7.591 1.00 33.01 78 LEU A N 18
ATOM 30874 C CA . LEU A 1 78 ? -6.672 2.381 -8.053 1.00 42.13 78 LEU A CA 18
ATOM 30875 C C . LEU A 1 78 ? -6.526 3.053 -9.424 1.00 60.12 78 LEU A C 18
ATOM 30876 O O . LEU A 1 78 ? -7.315 2.811 -10.334 1.00 35.03 78 LEU A O 18
ATOM 30892 N N . ILE A 1 79 ? -5.496 3.889 -9.563 1.00 33.01 79 ILE A N 18
ATOM 30893 C CA . ILE A 1 79 ? -5.215 4.577 -10.828 1.00 31.10 79 ILE A CA 18
ATOM 30894 C C . ILE A 1 79 ? -4.689 3.595 -11.900 1.00 52.32 79 ILE A C 18
ATOM 30895 O O . ILE A 1 79 ? -5.425 3.207 -12.806 1.00 44.15 79 ILE A O 18
ATOM 30911 N N . ASN A 1 80 ? -3.417 3.189 -11.791 1.00 42.03 80 ASN A N 18
ATOM 30912 C CA . ASN A 1 80 ? -2.847 2.162 -12.681 1.00 54.10 80 ASN A CA 18
ATOM 30913 C C . ASN A 1 80 ? -2.329 0.963 -11.861 1.00 40.22 80 ASN A C 18
ATOM 30914 O O . ASN A 1 80 ? -1.162 0.928 -11.472 1.00 30.40 80 ASN A O 18
ATOM 30925 N N . PRO A 1 81 ? -3.214 0.001 -11.532 1.00 12.21 81 PRO A N 18
ATOM 30926 C CA . PRO A 1 81 ? -2.854 -1.187 -10.732 1.00 51.41 81 PRO A CA 18
ATOM 30927 C C . PRO A 1 81 ? -2.208 -2.334 -11.536 1.00 23.03 81 PRO A C 18
ATOM 30928 O O . PRO A 1 81 ? -2.503 -2.533 -12.716 1.00 25.12 81 PRO A O 18
ATOM 30939 N N . ILE A 1 82 ? -1.325 -3.092 -10.878 1.00 12.12 82 ILE A N 18
ATOM 30940 C CA . ILE A 1 82 ? -0.814 -4.360 -11.418 1.00 41.24 82 ILE A CA 18
ATOM 30941 C C . ILE A 1 82 ? -0.972 -5.482 -10.375 1.00 23.43 82 ILE A C 18
ATOM 30942 O O . ILE A 1 82 ? -0.765 -5.274 -9.178 1.00 73.55 82 ILE A O 18
ATOM 30958 N N . ALA A 1 83 ? -1.362 -6.668 -10.839 1.00 12.31 83 ALA A N 18
ATOM 30959 C CA . ALA A 1 83 ? -1.630 -7.803 -9.948 1.00 61.44 83 ALA A CA 18
ATOM 30960 C C . ALA A 1 83 ? -0.383 -8.674 -9.741 1.00 44.31 83 ALA A C 18
ATOM 30961 O O . ALA A 1 83 ? 0.007 -9.434 -10.628 1.00 33.53 83 ALA A O 18
ATOM 30968 N N . ASP A 1 84 ? 0.232 -8.572 -8.565 1.00 54.14 84 ASP A N 18
ATOM 30969 C CA . ASP A 1 84 ? 1.438 -9.346 -8.235 1.00 74.32 84 ASP A CA 18
ATOM 30970 C C . ASP A 1 84 ? 1.098 -10.778 -7.774 1.00 11.24 84 ASP A C 18
ATOM 30971 O O . ASP A 1 84 ? 1.606 -11.262 -6.760 1.00 50.54 84 ASP A O 18
ATOM 30980 N N . THR A 1 85 ? 0.261 -11.467 -8.549 1.00 22.21 85 THR A N 18
ATOM 30981 C CA . THR A 1 85 ? -0.149 -12.843 -8.224 1.00 42.21 85 THR A CA 18
ATOM 30982 C C . THR A 1 85 ? 1.054 -13.792 -8.153 1.00 24.34 85 THR A C 18
ATOM 30983 O O . THR A 1 85 ? 1.170 -14.599 -7.230 1.00 74.34 85 THR A O 18
ATOM 30994 N N . VAL A 1 86 ? 1.956 -13.671 -9.127 1.00 62.04 86 VAL A N 18
ATOM 30995 C CA . VAL A 1 86 ? 3.144 -14.530 -9.211 1.00 40.21 86 VAL A CA 18
ATOM 30996 C C . VAL A 1 86 ? 4.047 -14.426 -7.965 1.00 44.34 86 VAL A C 18
ATOM 30997 O O . VAL A 1 86 ? 4.880 -15.303 -7.723 1.00 52.34 86 VAL A O 18
ATOM 31010 N N . ALA A 1 87 ? 3.881 -13.359 -7.179 1.00 65.13 87 ALA A N 18
ATOM 31011 C CA . ALA A 1 87 ? 4.686 -13.155 -5.967 1.00 62.12 87 ALA A CA 18
ATOM 31012 C C . ALA A 1 87 ? 4.546 -14.331 -4.989 1.00 25.32 87 ALA A C 18
ATOM 31013 O O . ALA A 1 87 ? 5.537 -14.818 -4.444 1.00 73.20 87 ALA A O 18
ATOM 31020 N N . THR A 1 88 ? 3.314 -14.795 -4.791 1.00 23.01 88 THR A N 18
ATOM 31021 C CA . THR A 1 88 ? 3.042 -15.912 -3.875 1.00 22.22 88 THR A CA 18
ATOM 31022 C C . THR A 1 88 ? 3.720 -17.203 -4.352 1.00 31.23 88 THR A C 18
ATOM 31023 O O . THR A 1 88 ? 4.543 -17.782 -3.646 1.00 72.44 88 THR A O 18
ATOM 31034 N N . ALA A 1 89 ? 3.376 -17.634 -5.563 1.00 1.42 89 ALA A N 18
ATOM 31035 C CA . ALA A 1 89 ? 3.927 -18.864 -6.146 1.00 45.44 89 ALA A CA 18
ATOM 31036 C C . ALA A 1 89 ? 5.465 -18.854 -6.196 1.00 4.51 89 ALA A C 18
ATOM 31037 O O . ALA A 1 89 ? 6.112 -19.883 -5.984 1.00 55.11 89 ALA A O 18
ATOM 31044 N N . THR A 1 90 ? 6.048 -17.690 -6.468 1.00 64.43 90 THR A N 18
ATOM 31045 C CA . THR A 1 90 ? 7.508 -17.565 -6.587 1.00 22.51 90 THR A CA 18
ATOM 31046 C C . THR A 1 90 ? 8.210 -17.578 -5.221 1.00 60.21 90 THR A C 18
ATOM 31047 O O . THR A 1 90 ? 9.109 -18.387 -4.980 1.00 24.21 90 THR A O 18
ATOM 31058 N N . TYR A 1 91 ? 7.786 -16.692 -4.322 1.00 22.44 91 TYR A N 18
ATOM 31059 C CA . TYR A 1 91 ? 8.490 -16.487 -3.046 1.00 40.24 91 TYR A CA 18
ATOM 31060 C C . TYR A 1 91 ? 8.009 -17.438 -1.934 1.00 12.43 91 TYR A C 18
ATOM 31061 O O . TYR A 1 91 ? 8.794 -17.829 -1.066 1.00 41.53 91 TYR A O 18
ATOM 31079 N N . GLN A 1 92 ? 6.729 -17.806 -1.952 1.00 22.51 92 GLN A N 18
ATOM 31080 C CA . GLN A 1 92 ? 6.157 -18.637 -0.881 1.00 64.04 92 GLN A CA 18
ATOM 31081 C C . GLN A 1 92 ? 5.268 -19.768 -1.440 1.00 2.50 92 GLN A C 18
ATOM 31082 O O . GLN A 1 92 ? 4.038 -19.687 -1.388 1.00 54.44 92 GLN A O 18
ATOM 31096 N N . GLY A 1 93 ? 5.915 -20.803 -1.988 1.00 52.24 93 GLY A N 18
ATOM 31097 C CA . GLY A 1 93 ? 5.213 -21.987 -2.501 1.00 42.22 93 GLY A CA 18
ATOM 31098 C C . GLY A 1 93 ? 3.975 -21.674 -3.343 1.00 1.15 93 GLY A C 18
ATOM 31099 O O . GLY A 1 93 ? 4.058 -21.532 -4.563 1.00 71.11 93 GLY A O 18
ATOM 31103 N N . ALA A 1 94 ? 2.827 -21.591 -2.678 1.00 14.11 94 ALA A N 18
ATOM 31104 C CA . ALA A 1 94 ? 1.559 -21.214 -3.312 1.00 74.22 94 ALA A CA 18
ATOM 31105 C C . ALA A 1 94 ? 0.551 -20.737 -2.255 1.00 32.34 94 ALA A C 18
ATOM 31106 O O . ALA A 1 94 ? -0.319 -21.493 -1.818 1.00 1.24 94 ALA A O 18
ATOM 31113 N N . ASP A 1 95 ? 0.694 -19.483 -1.825 1.00 5.54 95 ASP A N 18
ATOM 31114 C CA . ASP A 1 95 ? -0.116 -18.943 -0.727 1.00 61.31 95 ASP A CA 18
ATOM 31115 C C . ASP A 1 95 ? -1.411 -18.272 -1.234 1.00 34.22 95 ASP A C 18
ATOM 31116 O O . ASP A 1 95 ? -1.554 -17.986 -2.426 1.00 61.34 95 ASP A O 18
ATOM 31125 N N . VAL A 1 96 ? -2.341 -17.999 -0.310 1.00 32.41 96 VAL A N 18
ATOM 31126 C CA . VAL A 1 96 ? -3.685 -17.518 -0.667 1.00 21.11 96 VAL A CA 18
ATOM 31127 C C . VAL A 1 96 ? -3.783 -15.980 -0.723 1.00 50.20 96 VAL A C 18
ATOM 31128 O O . VAL A 1 96 ? -4.454 -15.435 -1.604 1.00 20.32 96 VAL A O 18
ATOM 31141 N N . ASP A 1 97 ? -3.138 -15.278 0.213 1.00 40.21 97 ASP A N 18
ATOM 31142 C CA . ASP A 1 97 ? -3.150 -13.807 0.196 1.00 32.31 97 ASP A CA 18
ATOM 31143 C C . ASP A 1 97 ? -2.043 -13.257 -0.717 1.00 53.25 97 ASP A C 18
ATOM 31144 O O . ASP A 1 97 ? -0.930 -13.779 -0.758 1.00 63.02 97 ASP A O 18
ATOM 31153 N N . TRP A 1 98 ? -2.366 -12.195 -1.452 1.00 34.10 98 TRP A N 18
ATOM 31154 C CA . TRP A 1 98 ? -1.494 -11.691 -2.518 1.00 34.25 98 TRP A CA 18
ATOM 31155 C C . TRP A 1 98 ? -1.434 -10.158 -2.543 1.00 43.30 98 TRP A C 18
ATOM 31156 O O . TRP A 1 98 ? -2.264 -9.475 -1.932 1.00 53.14 98 TRP A O 18
ATOM 31177 N N . TYR A 1 99 ? -0.447 -9.628 -3.269 1.00 33.14 99 TYR A N 18
ATOM 31178 C CA . TYR A 1 99 ? -0.221 -8.178 -3.354 1.00 63.11 99 TYR A CA 18
ATOM 31179 C C . TYR A 1 99 ? -0.678 -7.595 -4.703 1.00 34.02 99 TYR A C 18
ATOM 31180 O O . TYR A 1 99 ? -0.729 -8.290 -5.719 1.00 52.44 99 TYR A O 18
ATOM 31198 N N . ILE A 1 100 ? -1.012 -6.308 -4.685 1.00 44.02 100 ILE A N 18
ATOM 31199 C CA . ILE A 1 100 ? -1.374 -5.555 -5.890 1.00 22.23 100 ILE A CA 18
ATOM 31200 C C . ILE A 1 100 ? -0.681 -4.186 -5.874 1.00 64.20 100 ILE A C 18
ATOM 31201 O O . ILE A 1 100 ? -1.048 -3.306 -5.092 1.00 1.34 100 ILE A O 18
ATOM 31217 N N . LYS A 1 101 ? 0.326 -4.002 -6.715 1.00 54.25 101 LYS A N 18
ATOM 31218 C CA . LYS A 1 101 ? 1.077 -2.742 -6.739 1.00 24.33 101 LYS A CA 18
ATOM 31219 C C . LYS A 1 101 ? 0.397 -1.711 -7.649 1.00 43.31 101 LYS A C 18
ATOM 31220 O O . LYS A 1 101 ? 0.199 -1.941 -8.840 1.00 32.50 101 LYS A O 18
ATOM 31239 N N . ALA A 1 102 ? 0.028 -0.569 -7.080 1.00 32.34 102 ALA A N 18
ATOM 31240 C CA . ALA A 1 102 ? -0.706 0.459 -7.821 1.00 44.44 102 ALA A CA 18
ATOM 31241 C C . ALA A 1 102 ? 0.116 1.741 -8.000 1.00 1.30 102 ALA A C 18
ATOM 31242 O O . ALA A 1 102 ? 0.889 2.128 -7.124 1.00 71.04 102 ALA A O 18
ATOM 31249 N N . ASP A 1 103 ? -0.054 2.384 -9.152 1.00 64.24 103 ASP A N 18
ATOM 31250 C CA . ASP A 1 103 ? 0.546 3.694 -9.421 1.00 73.01 103 ASP A CA 18
ATOM 31251 C C . ASP A 1 103 ? 0.130 4.726 -8.353 1.00 73.15 103 ASP A C 18
ATOM 31252 O O . ASP A 1 103 ? 0.960 5.486 -7.847 1.00 62.12 103 ASP A O 18
ATOM 31261 N N . ASP A 1 104 ? -1.158 4.731 -8.011 1.00 75.33 104 ASP A N 18
ATOM 31262 C CA . ASP A 1 104 ? -1.694 5.634 -6.987 1.00 61.13 104 ASP A CA 18
ATOM 31263 C C . ASP A 1 104 ? -3.098 5.187 -6.539 1.00 14.12 104 ASP A C 18
ATOM 31264 O O . ASP A 1 104 ? -3.794 4.464 -7.259 1.00 64.24 104 ASP A O 18
ATOM 31273 N N . ILE A 1 105 ? -3.497 5.619 -5.342 1.00 34.23 105 ILE A N 18
ATOM 31274 C CA . ILE A 1 105 ? -4.804 5.274 -4.769 1.00 21.41 105 ILE A CA 18
ATOM 31275 C C . ILE A 1 105 ? -5.602 6.541 -4.420 1.00 50.12 105 ILE A C 18
ATOM 31276 O O . ILE A 1 105 ? -5.146 7.380 -3.634 1.00 44.40 105 ILE A O 18
ATOM 31292 N N . VAL A 1 106 ? -6.794 6.671 -4.991 1.00 1.01 106 VAL A N 18
ATOM 31293 C CA . VAL A 1 106 ? -7.661 7.832 -4.741 1.00 3.45 106 VAL A CA 18
ATOM 31294 C C . VAL A 1 106 ? -9.044 7.396 -4.241 1.00 2.35 106 VAL A C 18
ATOM 31295 O O . VAL A 1 106 ? -9.320 6.204 -4.124 1.00 12.12 106 VAL A O 18
ATOM 31308 N N . LEU A 1 107 ? -9.907 8.360 -3.938 1.00 25.41 107 LEU A N 18
ATOM 31309 C CA . LEU A 1 107 ? -11.295 8.062 -3.565 1.00 3.43 107 LEU A CA 18
ATOM 31310 C C . LEU A 1 107 ? -12.131 7.718 -4.806 1.00 54.22 107 LEU A C 18
ATOM 31311 O O . LEU A 1 107 ? -12.005 8.370 -5.845 1.00 74.51 107 LEU A O 18
ATOM 31327 N N . THR A 1 108 ? -12.981 6.696 -4.695 1.00 1.00 108 THR A N 18
ATOM 31328 C CA . THR A 1 108 ? -13.827 6.270 -5.816 1.00 35.30 108 THR A CA 18
ATOM 31329 C C . THR A 1 108 ? -14.665 7.437 -6.357 1.00 5.31 108 THR A C 18
ATOM 31330 O O . THR A 1 108 ? -15.294 8.171 -5.590 1.00 3.23 108 THR A O 18
ATOM 31341 N N . LEU A 1 109 ? -14.669 7.593 -7.681 1.00 60.40 109 LEU A N 18
ATOM 31342 C CA . LEU A 1 109 ? -15.355 8.715 -8.344 1.00 74.11 109 LEU A CA 18
ATOM 31343 C C . LEU A 1 109 ? -16.823 8.861 -7.904 1.00 72.03 109 LEU A C 18
ATOM 31344 O O . LEU A 1 109 ? -17.380 9.963 -7.913 1.00 30.41 109 LEU A O 18
ATOM 31360 N N . GLU A 1 110 ? -17.441 7.748 -7.520 1.00 4.52 110 GLU A N 18
ATOM 31361 C CA . GLU A 1 110 ? -18.844 7.735 -7.069 1.00 14.15 110 GLU A CA 18
ATOM 31362 C C . GLU A 1 110 ? -18.980 8.190 -5.597 1.00 53.31 110 GLU A C 18
ATOM 31363 O O . GLU A 1 110 ? -18.994 7.321 -4.693 1.00 38.52 110 GLU A O 18
ATOM 31375 N N . MET A 1 1 ? 17.819 -8.200 -5.026 1.00 71.31 1 MET A N 19
ATOM 31376 C CA . MET A 1 1 ? 16.959 -7.379 -4.124 1.00 61.45 1 MET A CA 19
ATOM 31377 C C . MET A 1 1 ? 15.463 -7.662 -4.349 1.00 41.03 1 MET A C 19
ATOM 31378 O O . MET A 1 1 ? 14.765 -8.088 -3.430 1.00 1.40 1 MET A O 19
ATOM 31394 N N . MET A 1 2 ? 14.967 -7.428 -5.566 1.00 12.14 2 MET A N 19
ATOM 31395 C CA . MET A 1 2 ? 13.551 -7.660 -5.878 1.00 31.05 2 MET A CA 19
ATOM 31396 C C . MET A 1 2 ? 13.359 -8.156 -7.324 1.00 21.52 2 MET A C 19
ATOM 31397 O O . MET A 1 2 ? 14.008 -7.674 -8.251 1.00 1.51 2 MET A O 19
ATOM 31411 N N . ARG A 1 3 ? 12.464 -9.124 -7.501 1.00 54.34 3 ARG A N 19
ATOM 31412 C CA . ARG A 1 3 ? 12.181 -9.697 -8.827 1.00 45.21 3 ARG A CA 19
ATOM 31413 C C . ARG A 1 3 ? 10.920 -9.081 -9.466 1.00 74.14 3 ARG A C 19
ATOM 31414 O O . ARG A 1 3 ? 10.601 -9.354 -10.624 1.00 55.33 3 ARG A O 19
ATOM 31435 N N . LEU A 1 4 ? 10.216 -8.248 -8.708 1.00 34.24 4 LEU A N 19
ATOM 31436 C CA . LEU A 1 4 ? 8.962 -7.633 -9.167 1.00 71.42 4 LEU A CA 19
ATOM 31437 C C . LEU A 1 4 ? 9.145 -6.767 -10.426 1.00 31.20 4 LEU A C 19
ATOM 31438 O O . LEU A 1 4 ? 10.264 -6.405 -10.797 1.00 4.24 4 LEU A O 19
ATOM 31454 N N . ALA A 1 5 ? 8.031 -6.437 -11.077 1.00 54.24 5 ALA A N 19
ATOM 31455 C CA . ALA A 1 5 ? 8.048 -5.595 -12.279 1.00 20.04 5 ALA A CA 19
ATOM 31456 C C . ALA A 1 5 ? 7.084 -4.406 -12.153 1.00 63.13 5 ALA A C 19
ATOM 31457 O O . ALA A 1 5 ? 6.121 -4.451 -11.388 1.00 71.22 5 ALA A O 19
ATOM 31464 N N . ASN A 1 6 ? 7.349 -3.342 -12.910 1.00 22.30 6 ASN A N 19
ATOM 31465 C CA . ASN A 1 6 ? 6.487 -2.151 -12.913 1.00 3.52 6 ASN A CA 19
ATOM 31466 C C . ASN A 1 6 ? 5.389 -2.249 -13.993 1.00 3.52 6 ASN A C 19
ATOM 31467 O O . ASN A 1 6 ? 4.648 -1.294 -14.232 1.00 63.41 6 ASN A O 19
ATOM 31478 N N . GLY A 1 7 ? 5.291 -3.416 -14.635 1.00 35.23 7 GLY A N 19
ATOM 31479 C CA . GLY A 1 7 ? 4.298 -3.642 -15.682 1.00 1.33 7 GLY A CA 19
ATOM 31480 C C . GLY A 1 7 ? 3.752 -5.069 -15.667 1.00 44.41 7 GLY A C 19
ATOM 31481 O O . GLY A 1 7 ? 4.446 -6.003 -15.260 1.00 1.32 7 GLY A O 19
ATOM 31485 N N . ILE A 1 8 ? 2.517 -5.244 -16.130 1.00 44.40 8 ILE A N 19
ATOM 31486 C CA . ILE A 1 8 ? 1.841 -6.551 -16.085 1.00 41.41 8 ILE A CA 19
ATOM 31487 C C . ILE A 1 8 ? 1.779 -7.230 -17.458 1.00 23.03 8 ILE A C 19
ATOM 31488 O O . ILE A 1 8 ? 2.220 -6.679 -18.469 1.00 11.44 8 ILE A O 19
ATOM 31504 N N . VAL A 1 9 ? 1.227 -8.442 -17.480 1.00 53.53 9 VAL A N 19
ATOM 31505 C CA . VAL A 1 9 ? 0.998 -9.173 -18.727 1.00 4.13 9 VAL A CA 19
ATOM 31506 C C . VAL A 1 9 ? -0.245 -8.636 -19.457 1.00 5.23 9 VAL A C 19
ATOM 31507 O O . VAL A 1 9 ? -0.146 -8.063 -20.545 1.00 0.34 9 VAL A O 19
ATOM 31520 N N . LEU A 1 10 ? -1.413 -8.813 -18.843 1.00 2.41 10 LEU A N 19
ATOM 31521 C CA . LEU A 1 10 ? -2.670 -8.325 -19.416 1.00 22.42 10 LEU A CA 19
ATOM 31522 C C . LEU A 1 10 ? -3.747 -8.143 -18.336 1.00 34.21 10 LEU A C 19
ATOM 31523 O O . LEU A 1 10 ? -3.557 -8.534 -17.184 1.00 51.34 10 LEU A O 19
ATOM 31539 N N . ASP A 1 11 ? -4.867 -7.545 -18.720 1.00 2.45 11 ASP A N 19
ATOM 31540 C CA . ASP A 1 11 ? -5.990 -7.314 -17.806 1.00 31.11 11 ASP A CA 19
ATOM 31541 C C . ASP A 1 11 ? -7.289 -7.913 -18.369 1.00 14.44 11 ASP A C 19
ATOM 31542 O O . ASP A 1 11 ? -7.357 -8.279 -19.547 1.00 22.55 11 ASP A O 19
ATOM 31551 N N . LYS A 1 12 ? -8.316 -8.017 -17.531 1.00 43.13 12 LYS A N 19
ATOM 31552 C CA . LYS A 1 12 ? -9.617 -8.530 -17.971 1.00 54.33 12 LYS A CA 19
ATOM 31553 C C . LYS A 1 12 ? -10.753 -7.960 -17.105 1.00 0.42 12 LYS A C 19
ATOM 31554 O O . LYS A 1 12 ? -11.721 -7.401 -17.626 1.00 23.10 12 LYS A O 19
ATOM 31573 N N . ASP A 1 13 ? -10.635 -8.100 -15.783 1.00 51.51 13 ASP A N 19
ATOM 31574 C CA . ASP A 1 13 ? -11.604 -7.494 -14.860 1.00 43.22 13 ASP A CA 19
ATOM 31575 C C . ASP A 1 13 ? -10.952 -7.068 -13.528 1.00 63.33 13 ASP A C 19
ATOM 31576 O O . ASP A 1 13 ? -10.491 -7.902 -12.747 1.00 23.43 13 ASP A O 19
ATOM 31585 N N . THR A 1 14 ? -10.922 -5.756 -13.285 1.00 0.15 14 THR A N 19
ATOM 31586 C CA . THR A 1 14 ? -10.416 -5.193 -12.023 1.00 32.32 14 THR A CA 19
ATOM 31587 C C . THR A 1 14 ? -11.407 -4.172 -11.453 1.00 33.40 14 THR A C 19
ATOM 31588 O O . THR A 1 14 ? -11.234 -2.961 -11.607 1.00 25.43 14 THR A O 19
ATOM 31599 N N . THR A 1 15 ? -12.465 -4.669 -10.817 1.00 45.11 15 THR A N 19
ATOM 31600 C CA . THR A 1 15 ? -13.521 -3.808 -10.263 1.00 51.31 15 THR A CA 19
ATOM 31601 C C . THR A 1 15 ? -13.809 -4.140 -8.793 1.00 53.13 15 THR A C 19
ATOM 31602 O O . THR A 1 15 ? -13.825 -3.252 -7.943 1.00 52.14 15 THR A O 19
ATOM 31613 N N . PHE A 1 16 ? -14.059 -5.424 -8.515 1.00 21.52 16 PHE A N 19
ATOM 31614 C CA . PHE A 1 16 ? -14.255 -5.925 -7.141 1.00 13.21 16 PHE A CA 19
ATOM 31615 C C . PHE A 1 16 ? -15.476 -5.286 -6.448 1.00 13.14 16 PHE A C 19
ATOM 31616 O O . PHE A 1 16 ? -15.619 -5.357 -5.225 1.00 15.43 16 PHE A O 19
ATOM 31633 N N . GLY A 1 17 ? -16.367 -4.686 -7.237 1.00 13.44 17 GLY A N 19
ATOM 31634 C CA . GLY A 1 17 ? -17.535 -4.013 -6.677 1.00 32.15 17 GLY A CA 19
ATOM 31635 C C . GLY A 1 17 ? -17.178 -2.729 -5.930 1.00 41.40 17 GLY A C 19
ATOM 31636 O O . GLY A 1 17 ? -16.757 -1.742 -6.541 1.00 2.44 17 GLY A O 19
ATOM 31640 N N . GLU A 1 18 ? -17.362 -2.731 -4.611 1.00 52.44 18 GLU A N 19
ATOM 31641 C CA . GLU A 1 18 ? -17.001 -1.582 -3.770 1.00 14.34 18 GLU A CA 19
ATOM 31642 C C . GLU A 1 18 ? -15.666 -1.815 -3.039 1.00 31.12 18 GLU A C 19
ATOM 31643 O O . GLU A 1 18 ? -15.579 -2.633 -2.118 1.00 51.25 18 GLU A O 19
ATOM 31655 N N . LEU A 1 19 ? -14.626 -1.094 -3.457 1.00 45.43 19 LEU A N 19
ATOM 31656 C CA . LEU A 1 19 ? -13.337 -1.119 -2.758 1.00 24.40 19 LEU A CA 19
ATOM 31657 C C . LEU A 1 19 ? -13.347 -0.127 -1.588 1.00 72.21 19 LEU A C 19
ATOM 31658 O O . LEU A 1 19 ? -13.658 1.052 -1.770 1.00 45.54 19 LEU A O 19
ATOM 31674 N N . LYS A 1 20 ? -13.019 -0.600 -0.386 1.00 62.12 20 LYS A N 19
ATOM 31675 C CA . LYS A 1 20 ? -13.035 0.262 0.807 1.00 71.01 20 LYS A CA 19
ATOM 31676 C C . LYS A 1 20 ? -11.711 0.205 1.586 1.00 44.32 20 LYS A C 19
ATOM 31677 O O . LYS A 1 20 ? -11.168 -0.872 1.843 1.00 55.55 20 LYS A O 19
ATOM 31696 N N . PHE A 1 21 ? -11.207 1.381 1.956 1.00 73.02 21 PHE A N 19
ATOM 31697 C CA . PHE A 1 21 ? -9.968 1.502 2.734 1.00 51.52 21 PHE A CA 19
ATOM 31698 C C . PHE A 1 21 ? -10.202 1.193 4.218 1.00 45.22 21 PHE A C 19
ATOM 31699 O O . PHE A 1 21 ? -10.915 1.922 4.906 1.00 51.24 21 PHE A O 19
ATOM 31716 N N . SER A 1 22 ? -9.598 0.116 4.713 1.00 64.33 22 SER A N 19
ATOM 31717 C CA . SER A 1 22 ? -9.729 -0.254 6.130 1.00 54.11 22 SER A CA 19
ATOM 31718 C C . SER A 1 22 ? -8.535 0.236 6.962 1.00 3.21 22 SER A C 19
ATOM 31719 O O . SER A 1 22 ? -8.694 1.057 7.866 1.00 42.31 22 SER A O 19
ATOM 31727 N N . ALA A 1 23 ? -7.336 -0.263 6.654 1.00 72.45 23 ALA A N 19
ATOM 31728 C CA . ALA A 1 23 ? -6.136 0.091 7.426 1.00 44.04 23 ALA A CA 19
ATOM 31729 C C . ALA A 1 23 ? -4.839 -0.132 6.631 1.00 64.04 23 ALA A C 19
ATOM 31730 O O . ALA A 1 23 ? -4.850 -0.711 5.543 1.00 24.23 23 ALA A O 19
ATOM 31737 N N . LEU A 1 24 ? -3.724 0.337 7.191 1.00 11.51 24 LEU A N 19
ATOM 31738 C CA . LEU A 1 24 ? -2.401 0.136 6.589 1.00 75.33 24 LEU A CA 19
ATOM 31739 C C . LEU A 1 24 ? -1.832 -1.244 6.965 1.00 64.33 24 LEU A C 19
ATOM 31740 O O . LEU A 1 24 ? -1.891 -1.655 8.126 1.00 24.21 24 LEU A O 19
ATOM 31756 N N . ARG A 1 25 ? -1.285 -1.955 5.981 1.00 31.01 25 ARG A N 19
ATOM 31757 C CA . ARG A 1 25 ? -0.737 -3.296 6.213 1.00 4.21 25 ARG A CA 19
ATOM 31758 C C . ARG A 1 25 ? 0.729 -3.238 6.679 1.00 60.53 25 ARG A C 19
ATOM 31759 O O . ARG A 1 25 ? 1.065 -3.728 7.760 1.00 15.42 25 ARG A O 19
ATOM 31780 N N . ARG A 1 26 ? 1.598 -2.638 5.859 1.00 64.44 26 ARG A N 19
ATOM 31781 C CA . ARG A 1 26 ? 3.037 -2.547 6.176 1.00 1.03 26 ARG A CA 19
ATOM 31782 C C . ARG A 1 26 ? 3.796 -1.659 5.174 1.00 51.35 26 ARG A C 19
ATOM 31783 O O . ARG A 1 26 ? 3.572 -1.734 3.966 1.00 1.31 26 ARG A O 19
ATOM 31804 N N . GLU A 1 27 ? 4.690 -0.815 5.691 1.00 3.42 27 GLU A N 19
ATOM 31805 C CA . GLU A 1 27 ? 5.600 -0.024 4.852 1.00 23.51 27 GLU A CA 19
ATOM 31806 C C . GLU A 1 27 ? 6.950 -0.753 4.703 1.00 65.14 27 GLU A C 19
ATOM 31807 O O . GLU A 1 27 ? 7.716 -0.846 5.663 1.00 45.54 27 GLU A O 19
ATOM 31819 N N . VAL A 1 28 ? 7.235 -1.279 3.513 1.00 2.11 28 VAL A N 19
ATOM 31820 C CA . VAL A 1 28 ? 8.481 -2.025 3.290 1.00 22.11 28 VAL A CA 19
ATOM 31821 C C . VAL A 1 28 ? 9.679 -1.075 3.123 1.00 61.40 28 VAL A C 19
ATOM 31822 O O . VAL A 1 28 ? 9.700 -0.226 2.227 1.00 15.13 28 VAL A O 19
ATOM 31835 N N . ARG A 1 29 ? 10.676 -1.213 3.994 1.00 3.12 29 ARG A N 19
ATOM 31836 C CA . ARG A 1 29 ? 11.816 -0.291 4.015 1.00 24.21 29 ARG A CA 19
ATOM 31837 C C . ARG A 1 29 ? 13.079 -0.912 3.400 1.00 31.05 29 ARG A C 19
ATOM 31838 O O . ARG A 1 29 ? 13.069 -2.049 2.923 1.00 63.45 29 ARG A O 19
ATOM 31859 N N . ILE A 1 30 ? 14.166 -0.148 3.411 1.00 32.33 30 ILE A N 19
ATOM 31860 C CA . ILE A 1 30 ? 15.426 -0.557 2.780 1.00 64.15 30 ILE A CA 19
ATOM 31861 C C . ILE A 1 30 ? 16.426 -1.116 3.809 1.00 2.00 30 ILE A C 19
ATOM 31862 O O . ILE A 1 30 ? 16.830 -0.410 4.732 1.00 12.41 30 ILE A O 19
ATOM 31878 N N . GLN A 1 31 ? 16.823 -2.382 3.656 1.00 54.35 31 GLN A N 19
ATOM 31879 C CA . GLN A 1 31 ? 17.854 -2.966 4.523 1.00 35.42 31 GLN A CA 19
ATOM 31880 C C . GLN A 1 31 ? 19.261 -2.657 3.984 1.00 45.43 31 GLN A C 19
ATOM 31881 O O . GLN A 1 31 ? 19.624 -3.069 2.879 1.00 41.32 31 GLN A O 19
ATOM 31895 N N . ASN A 1 32 ? 20.043 -1.937 4.783 1.00 23.24 32 ASN A N 19
ATOM 31896 C CA . ASN A 1 32 ? 21.347 -1.411 4.358 1.00 65.33 32 ASN A CA 19
ATOM 31897 C C . ASN A 1 32 ? 22.432 -2.494 4.277 1.00 4.11 32 ASN A C 19
ATOM 31898 O O . ASN A 1 32 ? 22.266 -3.608 4.779 1.00 15.33 32 ASN A O 19
ATOM 31909 N N . GLU A 1 33 ? 23.561 -2.142 3.656 1.00 70.32 33 GLU A N 19
ATOM 31910 C CA . GLU A 1 33 ? 24.718 -3.042 3.567 1.00 12.32 33 GLU A CA 19
ATOM 31911 C C . GLU A 1 33 ? 25.421 -3.172 4.924 1.00 62.31 33 GLU A C 19
ATOM 31912 O O . GLU A 1 33 ? 26.293 -4.021 5.113 1.00 31.55 33 GLU A O 19
ATOM 31924 N N . ASP A 1 34 ? 25.044 -2.307 5.861 1.00 11.52 34 ASP A N 19
ATOM 31925 C CA . ASP A 1 34 ? 25.508 -2.400 7.245 1.00 51.12 34 ASP A CA 19
ATOM 31926 C C . ASP A 1 34 ? 24.915 -3.637 7.937 1.00 51.33 34 ASP A C 19
ATOM 31927 O O . ASP A 1 34 ? 25.543 -4.248 8.804 1.00 72.02 34 ASP A O 19
ATOM 31936 N N . GLY A 1 35 ? 23.698 -4.001 7.534 1.00 43.21 35 GLY A N 19
ATOM 31937 C CA . GLY A 1 35 ? 22.961 -5.077 8.189 1.00 40.51 35 GLY A CA 19
ATOM 31938 C C . GLY A 1 35 ? 21.672 -4.577 8.829 1.00 33.33 35 GLY A C 19
ATOM 31939 O O . GLY A 1 35 ? 20.672 -5.300 8.889 1.00 64.33 35 GLY A O 19
ATOM 31943 N N . SER A 1 36 ? 21.704 -3.340 9.318 1.00 53.12 36 SER A N 19
ATOM 31944 C CA . SER A 1 36 ? 20.519 -2.692 9.893 1.00 22.44 36 SER A CA 19
ATOM 31945 C C . SER A 1 36 ? 19.613 -2.111 8.795 1.00 4.24 36 SER A C 19
ATOM 31946 O O . SER A 1 36 ? 20.053 -1.867 7.670 1.00 54.12 36 SER A O 19
ATOM 31954 N N . VAL A 1 37 ? 18.340 -1.894 9.123 1.00 62.34 37 VAL A N 19
ATOM 31955 C CA . VAL A 1 37 ? 17.362 -1.384 8.150 1.00 55.32 37 VAL A CA 19
ATOM 31956 C C . VAL A 1 37 ? 17.242 0.149 8.211 1.00 72.00 37 VAL A C 19
ATOM 31957 O O . VAL A 1 37 ? 16.979 0.718 9.272 1.00 42.31 37 VAL A O 19
ATOM 31970 N N . SER A 1 38 ? 17.434 0.808 7.070 1.00 22.44 38 SER A N 19
ATOM 31971 C CA . SER A 1 38 ? 17.253 2.264 6.972 1.00 23.25 38 SER A CA 19
ATOM 31972 C C . SER A 1 38 ? 15.791 2.661 7.189 1.00 31.22 38 SER A C 19
ATOM 31973 O O . SER A 1 38 ? 14.874 1.888 6.910 1.00 42.13 38 SER A O 19
ATOM 31981 N N . ASP A 1 39 ? 15.577 3.877 7.673 1.00 60.14 39 ASP A N 19
ATOM 31982 C CA . ASP A 1 39 ? 14.228 4.406 7.857 1.00 25.35 39 ASP A CA 19
ATOM 31983 C C . ASP A 1 39 ? 13.624 4.863 6.514 1.00 10.14 39 ASP A C 19
ATOM 31984 O O . ASP A 1 39 ? 12.473 5.307 6.449 1.00 54.04 39 ASP A O 19
ATOM 31993 N N . GLU A 1 40 ? 14.413 4.745 5.444 1.00 3.55 40 GLU A N 19
ATOM 31994 C CA . GLU A 1 40 ? 13.945 5.023 4.084 1.00 45.41 40 GLU A CA 19
ATOM 31995 C C . GLU A 1 40 ? 13.026 3.896 3.585 1.00 35.24 40 GLU A C 19
ATOM 31996 O O . GLU A 1 40 ? 13.262 2.717 3.858 1.00 53.32 40 GLU A O 19
ATOM 32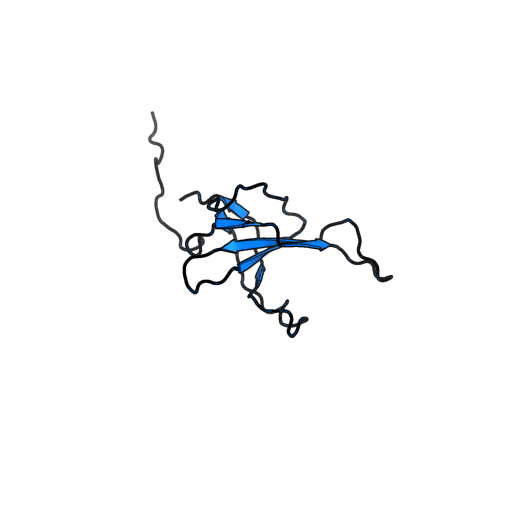008 N N . ILE A 1 41 ? 11.987 4.261 2.841 1.00 70.15 41 ILE A N 19
ATOM 32009 C CA . ILE A 1 41 ? 10.957 3.304 2.417 1.00 62.31 41 ILE A CA 19
ATOM 32010 C C . ILE A 1 41 ? 11.045 2.988 0.915 1.00 74.45 41 ILE A C 19
ATOM 32011 O O . ILE A 1 41 ? 11.364 3.856 0.100 1.00 43.35 41 ILE A O 19
ATOM 32027 N N . LYS A 1 42 ? 10.773 1.733 0.558 1.00 25.23 42 LYS A N 19
ATOM 32028 C CA . LYS A 1 42 ? 10.641 1.334 -0.846 1.00 1.43 42 LYS A CA 19
ATOM 32029 C C . LYS A 1 42 ? 9.193 1.518 -1.327 1.00 44.14 42 LYS A C 19
ATOM 32030 O O . LYS A 1 42 ? 8.927 2.257 -2.280 1.00 0.24 42 LYS A O 19
ATOM 32049 N N . GLU A 1 43 ? 8.260 0.840 -0.651 1.00 33.15 43 GLU A N 19
ATOM 32050 C CA . GLU A 1 43 ? 6.839 0.872 -1.020 1.00 51.34 43 GLU A CA 19
ATOM 32051 C C . GLU A 1 43 ? 5.941 0.808 0.229 1.00 33.35 43 GLU A C 19
ATOM 32052 O O . GLU A 1 43 ? 6.417 0.567 1.341 1.00 13.51 43 GLU A O 19
ATOM 32064 N N . ARG A 1 44 ? 4.641 1.006 0.034 1.00 24.42 44 ARG A N 19
ATOM 32065 C CA . ARG A 1 44 ? 3.681 1.051 1.143 1.00 54.10 44 ARG A CA 19
ATOM 32066 C C . ARG A 1 44 ? 2.430 0.208 0.837 1.00 3.24 44 ARG A C 19
ATOM 32067 O O . ARG A 1 44 ? 1.663 0.527 -0.070 1.00 44.43 44 ARG A O 19
ATOM 32088 N N . THR A 1 45 ? 2.226 -0.860 1.608 1.00 32.53 45 THR A N 19
ATOM 32089 C CA . THR A 1 45 ? 1.115 -1.802 1.371 1.00 50.33 45 THR A CA 19
ATOM 32090 C C . THR A 1 45 ? -0.106 -1.511 2.266 1.00 15.23 45 THR A C 19
ATOM 32091 O O . THR A 1 45 ? 0.016 -1.401 3.489 1.00 52.42 45 THR A O 19
ATOM 32102 N N . TYR A 1 46 ? -1.281 -1.399 1.640 1.00 64.13 46 TYR A N 19
ATOM 32103 C CA . TYR A 1 46 ? -2.550 -1.155 2.344 1.00 74.45 46 TYR A CA 19
ATOM 32104 C C . TYR A 1 46 ? -3.468 -2.388 2.288 1.00 74.45 46 TYR A C 19
ATOM 32105 O O . TYR A 1 46 ? -3.336 -3.230 1.396 1.00 15.42 46 TYR A O 19
ATOM 32123 N N . ASP A 1 47 ? -4.408 -2.473 3.228 1.00 61.33 47 ASP A N 19
ATOM 32124 C CA . ASP A 1 47 ? -5.470 -3.484 3.180 1.00 24.22 47 ASP A CA 19
ATOM 32125 C C . ASP A 1 47 ? -6.773 -2.871 2.637 1.00 45.42 47 ASP A C 19
ATOM 32126 O O . ASP A 1 47 ? -7.437 -2.087 3.326 1.00 14.22 47 ASP A O 19
ATOM 32135 N N . LEU A 1 48 ? -7.132 -3.219 1.402 1.00 51.21 48 LEU A N 19
ATOM 32136 C CA . LEU A 1 48 ? -8.364 -2.715 0.784 1.00 61.14 48 LEU A CA 19
ATOM 32137 C C . LEU A 1 48 ? -9.405 -3.834 0.650 1.00 42.53 48 LEU A C 19
ATOM 32138 O O . LEU A 1 48 ? -9.150 -4.860 0.018 1.00 5.35 48 LEU A O 19
ATOM 32154 N N . LYS A 1 49 ? -10.574 -3.630 1.253 1.00 25.13 49 LYS A N 19
ATOM 32155 C CA . LYS A 1 49 ? -11.646 -4.631 1.224 1.00 2.12 49 LYS A CA 19
ATOM 32156 C C . LYS A 1 49 ? -12.354 -4.652 -0.135 1.00 12.11 49 LYS A C 19
ATOM 32157 O O . LYS A 1 49 ? -12.532 -3.615 -0.775 1.00 71.33 49 LYS A O 19
ATOM 32176 N N . SER A 1 50 ? -12.759 -5.844 -0.565 1.00 33.52 50 SER A N 19
ATOM 32177 C CA . SER A 1 50 ? -13.404 -6.023 -1.872 1.00 61.34 50 SER A CA 19
ATOM 32178 C C . SER A 1 50 ? -14.721 -6.802 -1.740 1.00 62.21 50 SER A C 19
ATOM 32179 O O . SER A 1 50 ? -14.892 -7.609 -0.822 1.00 72.51 50 SER A O 19
ATOM 32187 N N . LYS A 1 51 ? -15.650 -6.557 -2.657 1.00 64.32 51 LYS A N 19
ATOM 32188 C CA . LYS A 1 51 ? -16.945 -7.246 -2.643 1.00 51.25 51 LYS A CA 19
ATOM 32189 C C . LYS A 1 51 ? -16.947 -8.463 -3.582 1.00 63.14 51 LYS A C 19
ATOM 32190 O O . LYS A 1 51 ? -15.932 -8.787 -4.203 1.00 21.12 51 LYS A O 19
ATOM 32209 N N . GLY A 1 52 ? -18.085 -9.148 -3.661 1.00 32.23 52 GLY A N 19
ATOM 32210 C CA . GLY A 1 52 ? -18.205 -10.323 -4.518 1.00 4.33 52 GLY A CA 19
ATOM 32211 C C . GLY A 1 52 ? -17.857 -11.623 -3.797 1.00 73.12 52 GLY A C 19
ATOM 32212 O O . GLY A 1 52 ? -18.658 -12.145 -3.016 1.00 74.05 52 GLY A O 19
ATOM 32216 N N . GLN A 1 53 ? -16.657 -12.141 -4.051 1.00 43.33 53 GLN A N 19
ATOM 32217 C CA . GLN A 1 53 ? -16.212 -13.410 -3.458 1.00 51.22 53 GLN A CA 19
ATOM 32218 C C . GLN A 1 53 ? -15.999 -13.294 -1.937 1.00 44.42 53 GLN A C 19
ATOM 32219 O O . GLN A 1 53 ? -16.171 -14.269 -1.203 1.00 72.15 53 GLN A O 19
ATOM 32233 N N . GLY A 1 54 ? -15.633 -12.102 -1.474 1.00 5.42 54 GLY A N 19
ATOM 32234 C CA . GLY A 1 54 ? -15.372 -11.881 -0.050 1.00 44.30 54 GLY A CA 19
ATOM 32235 C C . GLY A 1 54 ? -13.886 -11.758 0.277 1.00 51.14 54 GLY A C 19
ATOM 32236 O O . GLY A 1 54 ? -13.514 -11.495 1.425 1.00 50.42 54 GLY A O 19
ATOM 32240 N N . ARG A 1 55 ? -13.035 -11.943 -0.733 1.00 1.31 55 ARG A N 19
ATOM 32241 C CA . ARG A 1 55 ? -11.583 -11.804 -0.562 1.00 51.45 55 ARG A CA 19
ATOM 32242 C C . ARG A 1 55 ? -11.147 -10.358 -0.833 1.00 52.03 55 ARG A C 19
ATOM 32243 O O . ARG A 1 55 ? -11.660 -9.708 -1.747 1.00 52.52 55 ARG A O 19
ATOM 32264 N N . MET A 1 56 ? -10.212 -9.851 -0.032 1.00 72.24 56 MET A N 19
ATOM 32265 C CA . MET A 1 56 ? -9.719 -8.477 -0.197 1.00 32.51 56 MET A CA 19
ATOM 32266 C C . MET A 1 56 ? -8.429 -8.439 -1.036 1.00 4.13 56 MET A C 19
ATOM 32267 O O . MET A 1 56 ? -7.938 -9.476 -1.495 1.00 44.23 56 MET A O 19
ATOM 32281 N N . ILE A 1 57 ? -7.892 -7.236 -1.238 1.00 0.44 57 ILE A N 19
ATOM 32282 C CA . ILE A 1 57 ? -6.659 -7.047 -2.013 1.00 14.10 57 ILE A CA 19
ATOM 32283 C C . ILE A 1 57 ? -5.615 -6.246 -1.212 1.00 32.41 57 ILE A C 19
ATOM 32284 O O . ILE A 1 57 ? -5.959 -5.273 -0.534 1.00 31.13 57 ILE A O 19
ATOM 32300 N N . GLN A 1 58 ? -4.340 -6.650 -1.267 1.00 35.41 58 GLN A N 19
ATOM 32301 C CA . GLN A 1 58 ? -3.287 -5.876 -0.592 1.00 40.14 58 GLN A CA 19
ATOM 32302 C C . GLN A 1 58 ? -2.495 -5.036 -1.601 1.00 42.32 58 GLN A C 19
ATOM 32303 O O . GLN A 1 58 ? -1.718 -5.564 -2.393 1.00 40.44 58 GLN A O 19
ATOM 32317 N N . VAL A 1 59 ? -2.713 -3.720 -1.571 1.00 30.42 59 VAL A N 19
ATOM 32318 C CA . VAL A 1 59 ? -2.157 -2.811 -2.585 1.00 11.42 59 VAL A CA 19
ATOM 32319 C C . VAL A 1 59 ? -0.899 -2.073 -2.098 1.00 63.03 59 VAL A C 19
ATOM 32320 O O . VAL A 1 59 ? -0.917 -1.403 -1.071 1.00 1.11 59 VAL A O 19
ATOM 32333 N N . SER A 1 60 ? 0.184 -2.186 -2.862 1.00 0.24 60 SER A N 19
ATOM 32334 C CA . SER A 1 60 ? 1.448 -1.512 -2.540 1.00 0.41 60 SER A CA 19
ATOM 32335 C C . SER A 1 60 ? 1.719 -0.345 -3.501 1.00 12.35 60 SER A C 19
ATOM 32336 O O . SER A 1 60 ? 1.669 -0.503 -4.724 1.00 50.42 60 SER A O 19
ATOM 32344 N N . ILE A 1 61 ? 1.989 0.832 -2.943 1.00 74.14 61 ILE A N 19
ATOM 32345 C CA . ILE A 1 61 ? 2.339 2.019 -3.741 1.00 55.12 61 ILE A CA 19
ATOM 32346 C C . ILE A 1 61 ? 3.796 2.446 -3.485 1.00 43.13 61 ILE A C 19
ATOM 32347 O O . ILE A 1 61 ? 4.335 2.205 -2.404 1.00 64.32 61 ILE A O 19
ATOM 32363 N N . PRO A 1 62 ? 4.459 3.087 -4.469 1.00 71.03 62 PRO A N 19
ATOM 32364 C CA . PRO A 1 62 ? 5.856 3.538 -4.312 1.00 72.42 62 PRO A CA 19
ATOM 32365 C C . PRO A 1 62 ? 6.011 4.640 -3.244 1.00 23.34 62 PRO A C 19
ATOM 32366 O O . PRO A 1 62 ? 5.074 5.394 -2.973 1.00 14.13 62 PRO A O 19
ATOM 32377 N N . ALA A 1 63 ? 7.207 4.742 -2.656 1.00 0.12 63 ALA A N 19
ATOM 32378 C CA . ALA A 1 63 ? 7.494 5.753 -1.621 1.00 75.31 63 ALA A CA 19
ATOM 32379 C C . ALA A 1 63 ? 7.199 7.187 -2.104 1.00 14.54 63 ALA A C 19
ATOM 32380 O O . ALA A 1 63 ? 7.051 8.109 -1.295 1.00 75.41 63 ALA A O 19
ATOM 32387 N N . SER A 1 64 ? 7.120 7.363 -3.424 1.00 13.31 64 SER A N 19
ATOM 32388 C CA . SER A 1 64 ? 6.796 8.663 -4.038 1.00 72.22 64 SER A CA 19
ATOM 32389 C C . SER A 1 64 ? 5.407 9.171 -3.613 1.00 13.05 64 SER A C 19
ATOM 32390 O O . SER A 1 64 ? 5.106 10.359 -3.734 1.00 45.02 64 SER A O 19
ATOM 32398 N N . VAL A 1 65 ? 4.560 8.263 -3.132 1.00 21.42 65 VAL A N 19
ATOM 32399 C CA . VAL A 1 65 ? 3.206 8.615 -2.692 1.00 53.32 65 VAL A CA 19
ATOM 32400 C C . VAL A 1 65 ? 3.047 8.397 -1.173 1.00 32.12 65 VAL A C 19
ATOM 32401 O O . VAL A 1 65 ? 3.221 7.282 -0.678 1.00 43.25 65 VAL A O 19
ATOM 32414 N N . PRO A 1 66 ? 2.724 9.462 -0.411 1.00 70.24 66 PRO A N 19
ATOM 32415 C CA . PRO A 1 66 ? 2.564 9.384 1.058 1.00 70.04 66 PRO A CA 19
ATOM 32416 C C . PRO A 1 66 ? 1.333 8.569 1.508 1.00 74.00 66 PRO A C 19
ATOM 32417 O O . PRO A 1 66 ? 0.661 7.918 0.699 1.00 2.02 66 PRO A O 19
ATOM 32428 N N . LEU A 1 67 ? 1.056 8.599 2.810 1.00 65.34 67 LEU A N 19
ATOM 32429 C CA . LEU A 1 67 ? -0.100 7.902 3.382 1.00 63.21 67 LEU A CA 19
ATOM 32430 C C . LEU A 1 67 ? -1.413 8.609 3.008 1.00 73.21 67 LEU A C 19
ATOM 32431 O O . LEU A 1 67 ? -1.452 9.831 2.847 1.00 10.45 67 LEU A O 19
ATOM 32447 N N . LYS A 1 68 ? -2.484 7.834 2.848 1.00 44.35 68 LYS A N 19
ATOM 32448 C CA . LYS A 1 68 ? -3.808 8.400 2.560 1.00 3.00 68 LYS A CA 19
ATOM 32449 C C . LYS A 1 68 ? -4.628 8.586 3.843 1.00 4.42 68 LYS A C 19
ATOM 32450 O O . LYS A 1 68 ? -5.046 7.615 4.476 1.00 41.13 68 LYS A O 19
ATOM 32469 N N . GLU A 1 69 ? -4.867 9.840 4.211 1.00 25.30 69 GLU A N 19
ATOM 32470 C CA . GLU A 1 69 ? -5.671 10.165 5.392 1.00 32.43 69 GLU A CA 19
ATOM 32471 C C . GLU A 1 69 ? -7.176 10.074 5.079 1.00 53.14 69 GLU A C 19
ATOM 32472 O O . GLU A 1 69 ? -7.896 11.076 5.104 1.00 33.35 69 GLU A O 19
ATOM 32484 N N . PHE A 1 70 ? -7.644 8.864 4.773 1.00 70.31 70 PHE A N 19
ATOM 32485 C CA . PHE A 1 70 ? -9.049 8.641 4.407 1.00 52.54 70 PHE A CA 19
ATOM 32486 C C . PHE A 1 70 ? -9.888 8.134 5.593 1.00 22.13 70 PHE A C 19
ATOM 32487 O O . PHE A 1 70 ? -9.361 7.714 6.625 1.00 64.15 70 PHE A O 19
ATOM 32504 N N . ASP A 1 71 ? -11.207 8.171 5.414 1.00 4.45 71 ASP A N 19
ATOM 32505 C CA . ASP A 1 71 ? -12.162 7.703 6.424 1.00 42.01 71 ASP A CA 19
ATOM 32506 C C . ASP A 1 71 ? -12.200 6.160 6.494 1.00 24.54 71 ASP A C 19
ATOM 32507 O O . ASP A 1 71 ? -11.980 5.476 5.492 1.00 62.45 71 ASP A O 19
ATOM 32516 N N . TYR A 1 72 ? -12.477 5.617 7.684 1.00 53.43 72 TYR A N 19
ATOM 32517 C CA . TYR A 1 72 ? -12.495 4.163 7.887 1.00 31.32 72 TYR A CA 19
ATOM 32518 C C . TYR A 1 72 ? -13.593 3.484 7.042 1.00 61.32 72 TYR A C 19
ATOM 32519 O O . TYR A 1 72 ? -14.778 3.807 7.161 1.00 44.14 72 TYR A O 19
ATOM 32537 N N . ASN A 1 73 ? -13.179 2.536 6.198 1.00 72.44 73 ASN A N 19
ATOM 32538 C CA . ASN A 1 73 ? -14.084 1.827 5.279 1.00 13.41 73 ASN A CA 19
ATOM 32539 C C . ASN A 1 73 ? -14.705 2.776 4.240 1.00 44.35 73 ASN A C 19
ATOM 32540 O O . ASN A 1 73 ? -15.822 2.549 3.767 1.00 73.13 73 ASN A O 19
ATOM 32551 N N . ALA A 1 74 ? -13.974 3.828 3.878 1.00 12.02 74 ALA A N 19
ATOM 32552 C CA . ALA A 1 74 ? -14.412 4.748 2.824 1.00 23.11 74 ALA A CA 19
ATOM 32553 C C . ALA A 1 74 ? -14.113 4.181 1.426 1.00 21.22 74 ALA A C 19
ATOM 32554 O O . ALA A 1 74 ? -13.164 3.414 1.247 1.00 31.33 74 ALA A O 19
ATOM 32561 N N . ARG A 1 75 ? -14.926 4.564 0.438 1.00 72.43 75 ARG A N 19
ATOM 32562 C CA . ARG A 1 75 ? -14.766 4.074 -0.939 1.00 52.32 75 ARG A CA 19
ATOM 32563 C C . ARG A 1 75 ? -13.461 4.592 -1.574 1.00 73.35 75 ARG A C 19
ATOM 32564 O O . ARG A 1 75 ? -13.232 5.800 -1.636 1.00 42.22 75 ARG A O 19
ATOM 32585 N N . VAL A 1 76 ? -12.624 3.679 -2.067 1.00 62.41 76 VAL A N 19
ATOM 32586 C CA . VAL A 1 76 ? -11.336 4.044 -2.674 1.00 64.44 76 VAL A CA 19
ATOM 32587 C C . VAL A 1 76 ? -11.090 3.298 -3.996 1.00 63.24 76 VAL A C 19
ATOM 32588 O O . VAL A 1 76 ? -11.596 2.200 -4.209 1.00 34.50 76 VAL A O 19
ATOM 32601 N N . GLU A 1 77 ? -10.313 3.914 -4.882 1.00 23.44 77 GLU A N 19
ATOM 32602 C CA . GLU A 1 77 ? -9.922 3.292 -6.151 1.00 14.11 77 GLU A CA 19
ATOM 32603 C C . GLU A 1 77 ? -8.438 3.553 -6.454 1.00 41.35 77 GLU A C 19
ATOM 32604 O O . GLU A 1 77 ? -7.790 4.369 -5.791 1.00 33.23 77 GLU A O 19
ATOM 32616 N N . LEU A 1 78 ? -7.905 2.867 -7.461 1.00 72.34 78 LEU A N 19
ATOM 32617 C CA . LEU A 1 78 ? -6.473 2.938 -7.767 1.00 1.20 78 LEU A CA 19
ATOM 32618 C C . LEU A 1 78 ? -6.170 3.730 -9.049 1.00 53.15 78 LEU A C 19
ATOM 32619 O O . LEU A 1 78 ? -7.004 3.852 -9.947 1.00 23.44 78 LEU A O 19
ATOM 32635 N N . ILE A 1 79 ? -4.954 4.267 -9.108 1.00 25.30 79 ILE A N 19
ATOM 32636 C CA . ILE A 1 79 ? -4.434 4.945 -10.297 1.00 10.32 79 ILE A CA 19
ATOM 32637 C C . ILE A 1 79 ? -3.302 4.102 -10.917 1.00 52.31 79 ILE A C 19
ATOM 32638 O O . ILE A 1 79 ? -2.271 3.891 -10.280 1.00 34.12 79 ILE A O 19
ATOM 32654 N N . ASN A 1 80 ? -3.505 3.616 -12.145 1.00 12.52 80 ASN A N 19
ATOM 32655 C CA . ASN A 1 80 ? -2.566 2.680 -12.797 1.00 11.30 80 ASN A CA 19
ATOM 32656 C C . ASN A 1 80 ? -2.282 1.441 -11.917 1.00 3.35 80 ASN A C 19
ATOM 32657 O O . ASN A 1 80 ? -1.227 1.341 -11.287 1.00 74.00 80 ASN A O 19
ATOM 32668 N N . PRO A 1 81 ? -3.239 0.495 -11.838 1.00 30.32 81 PRO A N 19
ATOM 32669 C CA . PRO A 1 81 ? -3.085 -0.726 -11.030 1.00 10.45 81 PRO A CA 19
ATOM 32670 C C . PRO A 1 81 ? -2.273 -1.843 -11.723 1.00 22.42 81 PRO A C 19
ATOM 32671 O O . PRO A 1 81 ? -2.535 -2.205 -12.870 1.00 51.12 81 PRO A O 19
ATOM 32682 N N . ILE A 1 82 ? -1.294 -2.396 -11.005 1.00 23.53 82 ILE A N 19
ATOM 32683 C CA . ILE A 1 82 ? -0.500 -3.538 -11.492 1.00 34.10 82 ILE A CA 19
ATOM 32684 C C . ILE A 1 82 ? -0.386 -4.629 -10.411 1.00 33.35 82 ILE A C 19
ATOM 32685 O O . ILE A 1 82 ? -0.597 -4.364 -9.237 1.00 62.24 82 ILE A O 19
ATOM 32701 N N . ALA A 1 83 ? -0.049 -5.853 -10.803 1.00 54.31 83 ALA A N 19
ATOM 32702 C CA . ALA A 1 83 ? 0.142 -6.947 -9.838 1.00 43.44 83 ALA A CA 19
ATOM 32703 C C . ALA A 1 83 ? 1.638 -7.226 -9.597 1.00 21.13 83 ALA A C 19
ATOM 32704 O O . ALA A 1 83 ? 2.444 -7.187 -10.529 1.00 34.12 83 ALA A O 19
ATOM 32711 N N . ASP A 1 84 ? 2.006 -7.503 -8.344 1.00 51.43 84 ASP A N 19
ATOM 32712 C CA . ASP A 1 84 ? 3.409 -7.740 -7.982 1.00 72.24 84 ASP A CA 19
ATOM 32713 C C . ASP A 1 84 ? 3.831 -9.190 -8.319 1.00 73.12 84 ASP A C 19
ATOM 32714 O O . ASP A 1 84 ? 2.987 -10.067 -8.513 1.00 13.01 84 ASP A O 19
ATOM 32723 N N . THR A 1 85 ? 5.140 -9.433 -8.388 1.00 34.01 85 THR A N 19
ATOM 32724 C CA . THR A 1 85 ? 5.675 -10.750 -8.781 1.00 52.32 85 THR A CA 19
ATOM 32725 C C . THR A 1 85 ? 6.506 -11.400 -7.653 1.00 31.40 85 THR A C 19
ATOM 32726 O O . THR A 1 85 ? 7.051 -12.493 -7.822 1.00 72.35 85 THR A O 19
ATOM 32737 N N . VAL A 1 86 ? 6.608 -10.732 -6.504 1.00 3.41 86 VAL A N 19
ATOM 32738 C CA . VAL A 1 86 ? 7.337 -11.288 -5.353 1.00 4.15 86 VAL A CA 19
ATOM 32739 C C . VAL A 1 86 ? 6.501 -12.347 -4.611 1.00 14.52 86 VAL A C 19
ATOM 32740 O O . VAL A 1 86 ? 5.411 -12.714 -5.054 1.00 64.43 86 VAL A O 19
ATOM 32753 N N . ALA A 1 87 ? 7.033 -12.847 -3.488 1.00 11.11 87 ALA A N 19
ATOM 32754 C CA . ALA A 1 87 ? 6.362 -13.879 -2.684 1.00 5.14 87 ALA A CA 19
ATOM 32755 C C . ALA A 1 87 ? 6.289 -15.226 -3.427 1.00 42.04 87 ALA A C 19
ATOM 32756 O O . ALA A 1 87 ? 5.673 -16.178 -2.955 1.00 52.43 87 ALA A O 19
ATOM 32763 N N . THR A 1 88 ? 6.960 -15.301 -4.578 1.00 54.43 88 THR A N 19
ATOM 32764 C CA . THR A 1 88 ? 6.998 -16.527 -5.390 1.00 50.12 88 THR A CA 19
ATOM 32765 C C . THR A 1 88 ? 8.174 -17.429 -4.975 1.00 50.11 88 THR A C 19
ATOM 32766 O O . THR A 1 88 ? 8.491 -18.417 -5.646 1.00 72.54 88 THR A O 19
ATOM 32777 N N . ALA A 1 89 ? 8.806 -17.087 -3.855 1.00 65.15 89 ALA A N 19
ATOM 32778 C CA . ALA A 1 89 ? 9.966 -17.817 -3.351 1.00 31.24 89 ALA A CA 19
ATOM 32779 C C . ALA A 1 89 ? 9.551 -19.045 -2.531 1.00 0.30 89 ALA A C 19
ATOM 32780 O O . ALA A 1 89 ? 9.240 -18.941 -1.342 1.00 40.05 89 ALA A O 19
ATOM 32787 N N . THR A 1 90 ? 9.493 -20.195 -3.199 1.00 1.33 90 THR A N 19
ATOM 32788 C CA . THR A 1 90 ? 9.276 -21.499 -2.538 1.00 4.30 90 THR A CA 19
ATOM 32789 C C . THR A 1 90 ? 7.809 -21.730 -2.107 1.00 73.11 90 THR A C 19
ATOM 32790 O O . THR A 1 90 ? 7.370 -22.876 -1.965 1.00 25.43 90 THR A O 19
ATOM 32801 N N . TYR A 1 91 ? 7.050 -20.653 -1.910 1.00 55.32 91 TYR A N 19
ATOM 32802 C CA . TYR A 1 91 ? 5.652 -20.758 -1.457 1.00 53.54 91 TYR A CA 19
ATOM 32803 C C . TYR A 1 91 ? 4.734 -21.386 -2.520 1.00 22.05 91 TYR A C 19
ATOM 32804 O O . TYR A 1 91 ? 5.038 -21.376 -3.715 1.00 13.12 91 TYR A O 19
ATOM 32822 N N . GLN A 1 92 ? 3.606 -21.937 -2.068 1.00 42.22 92 GLN A N 19
ATOM 32823 C CA . GLN A 1 92 ? 2.643 -22.599 -2.959 1.00 13.22 92 GLN A CA 19
ATOM 32824 C C . GLN A 1 92 ? 1.811 -21.586 -3.768 1.00 34.51 92 GLN A C 19
ATOM 32825 O O . GLN A 1 92 ? 1.437 -20.525 -3.257 1.00 11.25 92 GLN A O 19
ATOM 32839 N N . GLY A 1 93 ? 1.501 -21.935 -5.019 1.00 51.52 93 GLY A N 19
ATOM 32840 C CA . GLY A 1 93 ? 0.721 -21.053 -5.893 1.00 21.34 93 GLY A CA 19
ATOM 32841 C C . GLY A 1 93 ? -0.758 -20.978 -5.508 1.00 33.43 93 GLY A C 19
ATOM 32842 O O . GLY A 1 93 ? -1.631 -21.407 -6.269 1.00 21.15 93 GLY A O 19
ATOM 32846 N N . ALA A 1 94 ? -1.024 -20.418 -4.326 1.00 21.01 94 ALA A N 19
ATOM 32847 C CA . ALA A 1 94 ? -2.384 -20.319 -3.762 1.00 61.51 94 ALA A CA 19
ATOM 32848 C C . ALA A 1 94 ? -2.335 -19.856 -2.297 1.00 32.00 94 ALA A C 19
ATOM 32849 O O . ALA A 1 94 ? -3.284 -19.266 -1.784 1.00 44.34 94 ALA A O 19
ATOM 32856 N N . ASP A 1 95 ? -1.215 -20.142 -1.633 1.00 25.13 95 ASP A N 19
ATOM 32857 C CA . ASP A 1 95 ? -1.043 -19.853 -0.202 1.00 41.42 95 ASP A CA 19
ATOM 32858 C C . ASP A 1 95 ? -0.839 -18.352 0.087 1.00 54.31 95 ASP A C 19
ATOM 32859 O O . ASP A 1 95 ? -1.264 -17.844 1.127 1.00 72.42 95 ASP A O 19
ATOM 32868 N N . VAL A 1 96 ? -0.181 -17.651 -0.831 1.00 22.52 96 VAL A N 19
ATOM 32869 C CA . VAL A 1 96 ? 0.147 -16.233 -0.642 1.00 34.41 96 VAL A CA 19
ATOM 32870 C C . VAL A 1 96 ? -1.061 -15.310 -0.896 1.00 71.11 96 VAL A C 19
ATOM 32871 O O . VAL A 1 96 ? -1.710 -15.393 -1.945 1.00 52.10 96 VAL A O 19
ATOM 32884 N N . ASP A 1 97 ? -1.362 -14.438 0.070 1.00 63.11 97 ASP A N 19
ATOM 32885 C CA . ASP A 1 97 ? -2.359 -13.378 -0.127 1.00 12.14 97 ASP A CA 19
ATOM 32886 C C . ASP A 1 97 ? -1.862 -12.396 -1.201 1.00 62.24 97 ASP A C 19
ATOM 32887 O O . ASP A 1 97 ? -0.778 -11.826 -1.075 1.00 75.33 97 ASP A O 19
ATOM 32896 N N . TRP A 1 98 ? -2.646 -12.209 -2.259 1.00 61.23 98 TRP A N 19
ATOM 32897 C CA . TRP A 1 98 ? -2.158 -11.504 -3.451 1.00 64.14 98 TRP A CA 19
ATOM 32898 C C . TRP A 1 98 ? -1.954 -9.988 -3.245 1.00 3.22 98 TRP A C 19
ATOM 32899 O O . TRP A 1 98 ? -2.836 -9.252 -2.755 1.00 74.30 98 TRP A O 19
ATOM 32920 N N . TYR A 1 99 ? -0.756 -9.543 -3.632 1.00 55.11 99 TYR A N 19
ATOM 32921 C CA . TYR A 1 99 ? -0.370 -8.140 -3.561 1.00 60.52 99 TYR A CA 19
ATOM 32922 C C . TYR A 1 99 ? -0.593 -7.428 -4.898 1.00 32.50 99 TYR A C 19
ATOM 32923 O O . TYR A 1 99 ? 0.076 -7.715 -5.897 1.00 43.33 99 TYR A O 19
ATOM 32941 N N . ILE A 1 100 ? -1.533 -6.500 -4.909 1.00 53.23 100 ILE A N 19
ATOM 32942 C CA . ILE A 1 100 ? -1.741 -5.623 -6.058 1.00 34.32 100 ILE A CA 19
ATOM 32943 C C . ILE A 1 100 ? -0.992 -4.306 -5.809 1.00 30.44 100 ILE A C 19
ATOM 32944 O O . ILE A 1 100 ? -0.549 -4.050 -4.696 1.00 73.51 100 ILE A O 19
ATOM 32960 N N . LYS A 1 101 ? -0.803 -3.491 -6.834 1.00 30.05 101 LYS A N 19
ATOM 32961 C CA . LYS A 1 101 ? -0.036 -2.248 -6.695 1.00 45.44 101 LYS A CA 19
ATOM 32962 C C . LYS A 1 101 ? -0.687 -1.118 -7.491 1.00 70.13 101 LYS A C 19
ATOM 32963 O O . LYS A 1 101 ? -1.522 -1.361 -8.363 1.00 25.24 101 LYS A O 19
ATOM 32982 N N . ALA A 1 102 ? -0.299 0.113 -7.195 1.00 33.11 102 ALA A N 19
ATOM 32983 C CA . ALA A 1 102 ? -0.845 1.274 -7.901 1.00 41.44 102 ALA A CA 19
ATOM 32984 C C . ALA A 1 102 ? 0.122 2.459 -7.882 1.00 62.13 102 ALA A C 19
ATOM 32985 O O . ALA A 1 102 ? 0.978 2.565 -7.006 1.00 55.04 102 ALA A O 19
ATOM 32992 N N . ASP A 1 103 ? -0.023 3.345 -8.858 1.00 14.40 103 ASP A N 19
ATOM 32993 C CA . ASP A 1 103 ? 0.752 4.582 -8.905 1.00 53.44 103 ASP A CA 19
ATOM 32994 C C . ASP A 1 103 ? 0.217 5.588 -7.866 1.00 4.42 103 ASP A C 19
ATOM 32995 O O . ASP A 1 103 ? 0.927 6.502 -7.445 1.00 62.24 103 ASP A O 19
ATOM 33004 N N . ASP A 1 104 ? -1.045 5.400 -7.460 1.00 54.21 104 ASP A N 19
ATOM 33005 C CA . ASP A 1 104 ? -1.683 6.250 -6.445 1.00 2.21 104 ASP A CA 19
ATOM 33006 C C . ASP A 1 104 ? -3.051 5.683 -6.012 1.00 4.32 104 ASP A C 19
ATOM 33007 O O . ASP A 1 104 ? -3.648 4.856 -6.706 1.00 30.41 104 ASP A O 19
ATOM 33016 N N . ILE A 1 105 ? -3.530 6.127 -4.849 1.00 41.21 105 ILE A N 19
ATOM 33017 C CA . ILE A 1 105 ? -4.819 5.685 -4.301 1.00 63.33 105 ILE A CA 19
ATOM 33018 C C . ILE A 1 105 ? -5.705 6.892 -3.946 1.00 34.25 105 ILE A C 19
ATOM 33019 O O . ILE A 1 105 ? -5.303 7.754 -3.162 1.00 4.31 105 ILE A O 19
ATOM 33035 N N . VAL A 1 106 ? -6.908 6.940 -4.517 1.00 34.00 106 VAL A N 19
ATOM 33036 C CA . VAL A 1 106 ? -7.859 8.035 -4.263 1.00 20.42 106 VAL A CA 19
ATOM 33037 C C . VAL A 1 106 ? -9.238 7.489 -3.863 1.00 73.40 106 VAL A C 19
ATOM 33038 O O . VAL A 1 106 ? -9.428 6.278 -3.765 1.00 54.24 106 VAL A O 19
ATOM 33051 N N . LEU A 1 107 ? -10.193 8.381 -3.617 1.00 71.00 107 LEU A N 19
ATOM 33052 C CA . LEU A 1 107 ? -11.567 7.972 -3.293 1.00 45.25 107 LEU A CA 19
ATOM 33053 C C . LEU A 1 107 ? -12.338 7.565 -4.560 1.00 51.11 107 LEU A C 19
ATOM 33054 O O . LEU A 1 107 ? -12.148 8.149 -5.628 1.00 62.54 107 LEU A O 19
ATOM 33070 N N . THR A 1 108 ? -13.206 6.557 -4.438 1.00 23.14 108 THR A N 19
ATOM 33071 C CA . THR A 1 108 ? -13.988 6.071 -5.583 1.00 50.15 108 THR A CA 19
ATOM 33072 C C . THR A 1 108 ? -14.933 7.155 -6.116 1.00 35.25 108 THR A C 19
ATOM 33073 O O . THR A 1 108 ? -15.831 7.617 -5.408 1.00 61.41 108 THR A O 19
ATOM 33084 N N . LEU A 1 109 ? -14.737 7.538 -7.371 1.00 62.24 109 LEU A N 19
ATOM 33085 C CA . LEU A 1 109 ? -15.528 8.601 -7.991 1.00 14.45 109 LEU A CA 19
ATOM 33086 C C . LEU A 1 109 ? -16.895 8.093 -8.475 1.00 52.12 109 LEU A C 19
ATOM 33087 O O . LEU A 1 109 ? -17.146 7.985 -9.679 1.00 5.34 109 LEU A O 19
ATOM 33103 N N . GLU A 1 110 ? -17.766 7.765 -7.523 1.00 0.14 110 GLU A N 19
ATOM 33104 C CA . GLU A 1 110 ? -19.144 7.338 -7.817 1.00 13.43 110 GLU A CA 19
ATOM 33105 C C . GLU A 1 110 ? -20.161 8.244 -7.092 1.00 32.11 110 GLU A C 19
ATOM 33106 O O . GLU A 1 110 ? -20.624 9.238 -7.696 1.00 37.26 110 GLU A O 19
ATOM 33118 N N . MET A 1 1 ? -16.625 -22.357 -15.675 1.00 65.21 1 MET A N 20
ATOM 33119 C CA . MET A 1 1 ? -17.673 -21.320 -15.459 1.00 54.25 1 MET A CA 20
ATOM 33120 C C . MET A 1 1 ? -18.825 -21.855 -14.593 1.00 41.33 1 MET A C 20
ATOM 33121 O O . MET A 1 1 ? -19.602 -22.703 -15.029 1.00 1.20 1 MET A O 20
ATOM 33137 N N . MET A 1 2 ? -18.926 -21.362 -13.359 1.00 71.53 2 MET A N 20
ATOM 33138 C CA . MET A 1 2 ? -20.024 -21.744 -12.463 1.00 64.00 2 MET A CA 20
ATOM 33139 C C . MET A 1 2 ? -21.347 -21.089 -12.894 1.00 14.32 2 MET A C 20
ATOM 33140 O O . MET A 1 2 ? -21.430 -19.869 -13.048 1.00 52.13 2 MET A O 20
ATOM 33154 N N . ARG A 1 3 ? -22.372 -21.907 -13.107 1.00 45.41 3 ARG A N 20
ATOM 33155 C CA . ARG A 1 3 ? -23.697 -21.416 -13.502 1.00 55.15 3 ARG A CA 20
ATOM 33156 C C . ARG A 1 3 ? -24.602 -21.255 -12.263 1.00 43.30 3 ARG A C 20
ATOM 33157 O O . ARG A 1 3 ? -24.977 -22.237 -11.622 1.00 72.21 3 ARG A O 20
ATOM 33178 N N . LEU A 1 4 ? -24.936 -20.008 -11.932 1.00 4.31 4 LEU A N 20
ATOM 33179 C CA . LEU A 1 4 ? -25.752 -19.698 -10.744 1.00 42.41 4 LEU A CA 20
ATOM 33180 C C . LEU A 1 4 ? -27.256 -19.917 -11.005 1.00 51.13 4 LEU A C 20
ATOM 33181 O O . LEU A 1 4 ? -27.656 -20.343 -12.090 1.00 5.34 4 LEU A O 20
ATOM 33197 N N . ALA A 1 5 ? -28.083 -19.608 -10.008 1.00 12.43 5 ALA A N 20
ATOM 33198 C CA . ALA A 1 5 ? -29.534 -19.818 -10.106 1.00 44.44 5 ALA A CA 20
ATOM 33199 C C . ALA A 1 5 ? -30.203 -18.890 -11.136 1.00 51.15 5 ALA A C 20
ATOM 33200 O O . ALA A 1 5 ? -29.553 -18.042 -11.756 1.00 65.14 5 ALA A O 20
ATOM 33207 N N . ASN A 1 6 ? -31.514 -19.065 -11.312 1.00 60.24 6 ASN A N 20
ATOM 33208 C CA . ASN A 1 6 ? -32.291 -18.261 -12.262 1.00 73.10 6 ASN A CA 20
ATOM 33209 C C . ASN A 1 6 ? -32.518 -16.826 -11.753 1.00 14.33 6 ASN A C 20
ATOM 33210 O O . ASN A 1 6 ? -32.246 -16.508 -10.592 1.00 3.12 6 ASN A O 20
ATOM 33221 N N . GLY A 1 7 ? -33.016 -15.962 -12.635 1.00 30.34 7 GLY A N 20
ATOM 33222 C CA . GLY A 1 7 ? -33.324 -14.585 -12.260 1.00 33.53 7 GLY A CA 20
ATOM 33223 C C . GLY A 1 7 ? -32.104 -13.670 -12.252 1.00 51.10 7 GLY A C 20
ATOM 33224 O O . GLY A 1 7 ? -32.058 -12.677 -12.982 1.00 31.13 7 GLY A O 20
ATOM 33228 N N . ILE A 1 8 ? -31.119 -14.000 -11.421 1.00 30.24 8 ILE A N 20
ATOM 33229 C CA . ILE A 1 8 ? -29.896 -13.197 -11.297 1.00 64.32 8 ILE A CA 20
ATOM 33230 C C . ILE A 1 8 ? -28.977 -13.354 -12.525 1.00 44.13 8 ILE A C 20
ATOM 33231 O O . ILE A 1 8 ? -29.031 -14.361 -13.239 1.00 65.11 8 ILE A O 20
ATOM 33247 N N . VAL A 1 9 ? -28.142 -12.346 -12.766 1.00 73.31 9 VAL A N 20
ATOM 33248 C CA . VAL A 1 9 ? -27.202 -12.362 -13.892 1.00 34.44 9 VAL A CA 20
ATOM 33249 C C . VAL A 1 9 ? -25.937 -13.168 -13.554 1.00 15.54 9 VAL A C 20
ATOM 33250 O O . VAL A 1 9 ? -25.381 -13.041 -12.460 1.00 75.21 9 VAL A O 20
ATOM 33263 N N . LEU A 1 10 ? -25.486 -13.992 -14.498 1.00 2.24 10 LEU A N 20
ATOM 33264 C CA . LEU A 1 10 ? -24.281 -14.808 -14.307 1.00 61.15 10 LEU A CA 20
ATOM 33265 C C . LEU A 1 10 ? -23.009 -13.952 -14.415 1.00 15.11 10 LEU A C 20
ATOM 33266 O O . LEU A 1 10 ? -23.032 -12.857 -14.981 1.00 52.41 10 LEU A O 20
ATOM 33282 N N . ASP A 1 11 ? -21.904 -14.465 -13.881 1.00 24.01 11 ASP A N 20
ATOM 33283 C CA . ASP A 1 11 ? -20.644 -13.715 -13.839 1.00 5.45 11 ASP A CA 20
ATOM 33284 C C . ASP A 1 11 ? -20.123 -13.387 -15.251 1.00 43.41 11 ASP A C 20
ATOM 33285 O O . ASP A 1 11 ? -19.699 -14.273 -15.998 1.00 23.14 11 ASP A O 20
ATOM 33294 N N . LYS A 1 12 ? -20.168 -12.099 -15.599 1.00 54.31 12 LYS A N 20
ATOM 33295 C CA . LYS A 1 12 ? -19.760 -11.620 -16.923 1.00 54.20 12 LYS A CA 20
ATOM 33296 C C . LYS A 1 12 ? -18.886 -10.358 -16.798 1.00 4.31 12 LYS A C 20
ATOM 33297 O O . LYS A 1 12 ? -19.375 -9.288 -16.426 1.00 41.14 12 LYS A O 20
ATOM 33316 N N . ASP A 1 13 ? -17.590 -10.508 -17.089 1.00 63.35 13 ASP A N 20
ATOM 33317 C CA . ASP A 1 13 ? -16.618 -9.405 -17.015 1.00 32.23 13 ASP A CA 20
ATOM 33318 C C . ASP A 1 13 ? -16.560 -8.763 -15.613 1.00 35.12 13 ASP A C 20
ATOM 33319 O O . ASP A 1 13 ? -17.393 -7.925 -15.259 1.00 11.23 13 ASP A O 20
ATOM 33328 N N . THR A 1 14 ? -15.562 -9.158 -14.827 1.00 11.51 14 THR A N 20
ATOM 33329 C CA . THR A 1 14 ? -15.377 -8.620 -13.471 1.00 64.22 14 THR A CA 20
ATOM 33330 C C . THR A 1 14 ? -14.262 -7.566 -13.423 1.00 0.44 14 THR A C 20
ATOM 33331 O O . THR A 1 14 ? -13.076 -7.886 -13.551 1.00 24.05 14 THR A O 20
ATOM 33342 N N . THR A 1 15 ? -14.653 -6.307 -13.245 1.00 14.04 15 THR A N 20
ATOM 33343 C CA . THR A 1 15 ? -13.699 -5.197 -13.100 1.00 63.32 15 THR A CA 20
ATOM 33344 C C . THR A 1 15 ? -13.660 -4.692 -11.648 1.00 25.43 15 THR A C 20
ATOM 33345 O O . THR A 1 15 ? -14.588 -4.932 -10.871 1.00 51.43 15 THR A O 20
ATOM 33356 N N . PHE A 1 16 ? -12.588 -3.991 -11.283 1.00 1.12 16 PHE A N 20
ATOM 33357 C CA . PHE A 1 16 ? -12.435 -3.460 -9.921 1.00 44.24 16 PHE A CA 20
ATOM 33358 C C . PHE A 1 16 ? -13.232 -2.156 -9.745 1.00 42.41 16 PHE A C 20
ATOM 33359 O O . PHE A 1 16 ? -12.852 -1.109 -10.274 1.00 73.11 16 PHE A O 20
ATOM 33376 N N . GLY A 1 17 ? -14.350 -2.235 -9.020 1.00 2.43 17 GLY A N 20
ATOM 33377 C CA . GLY A 1 17 ? -15.203 -1.064 -8.805 1.00 23.41 17 GLY A CA 20
ATOM 33378 C C . GLY A 1 17 ? -14.827 -0.256 -7.565 1.00 14.31 17 GLY A C 20
ATOM 33379 O O . GLY A 1 17 ? -13.895 0.553 -7.596 1.00 5.52 17 GLY A O 20
ATOM 33383 N N . GLU A 1 18 ? -15.560 -0.464 -6.471 1.00 11.25 18 GLU A N 20
ATOM 33384 C CA . GLU A 1 18 ? -15.320 0.270 -5.221 1.00 64.13 18 GLU A CA 20
ATOM 33385 C C . GLU A 1 18 ? -14.600 -0.605 -4.184 1.00 63.45 18 GLU A C 20
ATOM 33386 O O . GLU A 1 18 ? -15.101 -1.662 -3.792 1.00 14.33 18 GLU A O 20
ATOM 33398 N N . LEU A 1 19 ? -13.428 -0.159 -3.743 1.00 64.23 19 LEU A N 20
ATOM 33399 C CA . LEU A 1 19 ? -12.669 -0.856 -2.697 1.00 32.14 19 LEU A CA 20
ATOM 33400 C C . LEU A 1 19 ? -12.878 -0.168 -1.338 1.00 1.14 19 LEU A C 20
ATOM 33401 O O . LEU A 1 19 ? -13.232 1.008 -1.279 1.00 75.21 19 LEU A O 20
ATOM 33417 N N . LYS A 1 20 ? -12.671 -0.893 -0.245 1.00 14.22 20 LYS A N 20
ATOM 33418 C CA . LYS A 1 20 ? -12.887 -0.325 1.091 1.00 13.41 20 LYS A CA 20
ATOM 33419 C C . LYS A 1 20 ? -11.621 -0.420 1.958 1.00 33.01 20 LYS A C 20
ATOM 33420 O O . LYS A 1 20 ? -11.168 -1.510 2.300 1.00 74.33 20 LYS A O 20
ATOM 33439 N N . PHE A 1 21 ? -11.057 0.736 2.307 1.00 15.12 21 PHE A N 20
ATOM 33440 C CA . PHE A 1 21 ? -9.801 0.807 3.072 1.00 41.13 21 PHE A CA 20
ATOM 33441 C C . PHE A 1 21 ? -9.941 0.199 4.483 1.00 54.05 21 PHE A C 20
ATOM 33442 O O . PHE A 1 21 ? -10.883 0.509 5.206 1.00 45.31 21 PHE A O 20
ATOM 33459 N N . SER A 1 22 ? -8.992 -0.660 4.871 1.00 1.23 22 SER A N 20
ATOM 33460 C CA . SER A 1 22 ? -9.011 -1.272 6.211 1.00 15.34 22 SER A CA 20
ATOM 33461 C C . SER A 1 22 ? -7.895 -0.722 7.115 1.00 42.03 22 SER A C 20
ATOM 33462 O O . SER A 1 22 ? -8.171 -0.062 8.118 1.00 73.33 22 SER A O 20
ATOM 33470 N N . ALA A 1 23 ? -6.636 -0.983 6.754 1.00 54.32 23 ALA A N 20
ATOM 33471 C CA . ALA A 1 23 ? -5.489 -0.527 7.559 1.00 42.41 23 ALA A CA 20
ATOM 33472 C C . ALA A 1 23 ? -4.184 -0.508 6.746 1.00 63.21 23 ALA A C 20
ATOM 33473 O O . ALA A 1 23 ? -4.143 -0.951 5.599 1.00 51.32 23 ALA A O 20
ATOM 33480 N N . LEU A 1 24 ? -3.116 0.015 7.353 1.00 24.44 24 LEU A N 20
ATOM 33481 C CA . LEU A 1 24 ? -1.779 -0.024 6.748 1.00 31.44 24 LEU A CA 20
ATOM 33482 C C . LEU A 1 24 ? -1.052 -1.322 7.137 1.00 4.23 24 LEU A C 20
ATOM 33483 O O . LEU A 1 24 ? -0.785 -1.565 8.316 1.00 74.25 24 LEU A O 20
ATOM 33499 N N . ARG A 1 25 ? -0.737 -2.147 6.146 1.00 74.13 25 ARG A N 20
ATOM 33500 C CA . ARG A 1 25 ? -0.093 -3.441 6.389 1.00 62.42 25 ARG A CA 20
ATOM 33501 C C . ARG A 1 25 ? 1.378 -3.284 6.799 1.00 3.40 25 ARG A C 20
ATOM 33502 O O . ARG A 1 25 ? 1.776 -3.679 7.896 1.00 24.33 25 ARG A O 20
ATOM 33523 N N . ARG A 1 26 ? 2.179 -2.721 5.898 1.00 64.11 26 ARG A N 20
ATOM 33524 C CA . ARG A 1 26 ? 3.624 -2.599 6.111 1.00 15.44 26 ARG A CA 20
ATOM 33525 C C . ARG A 1 26 ? 4.275 -1.708 5.052 1.00 3.45 26 ARG A C 20
ATOM 33526 O O . ARG A 1 26 ? 3.878 -1.718 3.890 1.00 31.33 26 ARG A O 20
ATOM 33547 N N . GLU A 1 27 ? 5.271 -0.938 5.465 1.00 53.35 27 GLU A N 20
ATOM 33548 C CA . GLU A 1 27 ? 6.114 -0.197 4.529 1.00 54.20 27 GLU A CA 20
ATOM 33549 C C . GLU A 1 27 ? 7.477 -0.885 4.419 1.00 0.05 27 GLU A C 20
ATOM 33550 O O . GLU A 1 27 ? 8.300 -0.785 5.328 1.00 41.25 27 GLU A O 20
ATOM 33562 N N . VAL A 1 28 ? 7.704 -1.607 3.327 1.00 34.44 28 VAL A N 20
ATOM 33563 C CA . VAL A 1 28 ? 8.974 -2.309 3.128 1.00 34.02 28 VAL A CA 20
ATOM 33564 C C . VAL A 1 28 ? 10.130 -1.309 2.938 1.00 21.03 28 VAL A C 20
ATOM 33565 O O . VAL A 1 28 ? 10.296 -0.709 1.875 1.00 71.10 28 VAL A O 20
ATOM 33578 N N . ARG A 1 29 ? 10.912 -1.114 3.997 1.00 61.34 29 ARG A N 20
ATOM 33579 C CA . ARG A 1 29 ? 11.940 -0.066 4.023 1.00 24.12 29 ARG A CA 20
ATOM 33580 C C . ARG A 1 29 ? 13.342 -0.603 3.705 1.00 13.41 29 ARG A C 20
ATOM 33581 O O . ARG A 1 29 ? 13.620 -1.794 3.854 1.00 70.01 29 ARG A O 20
ATOM 33602 N N . ILE A 1 30 ? 14.218 0.299 3.273 1.00 5.12 30 ILE A N 20
ATOM 33603 C CA . ILE A 1 30 ? 15.570 -0.054 2.840 1.00 42.44 30 ILE A CA 20
ATOM 33604 C C . ILE A 1 30 ? 16.450 -0.518 4.013 1.00 32.03 30 ILE A C 20
ATOM 33605 O O . ILE A 1 30 ? 16.826 0.279 4.874 1.00 32.54 30 ILE A O 20
ATOM 33621 N N . GLN A 1 31 ? 16.761 -1.809 4.051 1.00 4.31 31 GLN A N 20
ATOM 33622 C CA . GLN A 1 31 ? 17.679 -2.352 5.053 1.00 2.33 31 GLN A CA 20
ATOM 33623 C C . GLN A 1 31 ? 19.130 -2.237 4.565 1.00 53.03 31 GLN A C 20
ATOM 33624 O O . GLN A 1 31 ? 19.475 -2.721 3.485 1.00 20.32 31 GLN A O 20
ATOM 33638 N N . ASN A 1 32 ? 19.976 -1.594 5.362 1.00 21.21 32 ASN A N 20
ATOM 33639 C CA . ASN A 1 32 ? 21.380 -1.395 4.995 1.00 14.25 32 ASN A CA 20
ATOM 33640 C C . ASN A 1 32 ? 22.171 -2.711 5.038 1.00 73.41 32 ASN A C 20
ATOM 33641 O O . ASN A 1 32 ? 21.802 -3.647 5.753 1.00 73.33 32 ASN A O 20
ATOM 33652 N N . GLU A 1 33 ? 23.258 -2.775 4.277 1.00 11.35 33 GLU A N 20
ATOM 33653 C CA . GLU A 1 33 ? 24.223 -3.882 4.384 1.00 74.31 33 GLU A CA 20
ATOM 33654 C C . GLU A 1 33 ? 24.807 -3.959 5.809 1.00 73.53 33 GLU A C 20
ATOM 33655 O O . GLU A 1 33 ? 25.273 -5.010 6.257 1.00 72.32 33 GLU A O 20
ATOM 33667 N N . ASP A 1 34 ? 24.769 -2.828 6.509 1.00 4.13 34 ASP A N 20
ATOM 33668 C CA . ASP A 1 34 ? 25.100 -2.759 7.935 1.00 14.30 34 ASP A CA 20
ATOM 33669 C C . ASP A 1 34 ? 24.199 -3.691 8.770 1.00 32.04 34 ASP A C 20
ATOM 33670 O O . ASP A 1 34 ? 24.597 -4.183 9.827 1.00 51.03 34 ASP A O 20
ATOM 33679 N N . GLY A 1 35 ? 22.987 -3.934 8.278 1.00 32.33 35 GLY A N 20
ATOM 33680 C CA . GLY A 1 35 ? 22.025 -4.768 8.993 1.00 12.15 35 GLY A CA 20
ATOM 33681 C C . GLY A 1 35 ? 20.819 -3.974 9.487 1.00 4.21 35 GLY A C 20
ATOM 33682 O O . GLY A 1 35 ? 19.690 -4.468 9.477 1.00 50.32 35 GLY A O 20
ATOM 33686 N N . SER A 1 36 ? 21.063 -2.737 9.909 1.00 11.21 36 SER A N 20
ATOM 33687 C CA . SER A 1 36 ? 19.996 -1.856 10.401 1.00 14.03 36 SER A CA 20
ATOM 33688 C C . SER A 1 36 ? 19.082 -1.378 9.265 1.00 4.15 36 SER A C 20
ATOM 33689 O O . SER A 1 36 ? 19.510 -1.241 8.117 1.00 12.41 36 SER A O 20
ATOM 33697 N N . VAL A 1 37 ? 17.822 -1.118 9.597 1.00 52.12 37 VAL A N 20
ATOM 33698 C CA . VAL A 1 37 ? 16.835 -0.661 8.616 1.00 40.13 37 VAL A CA 20
ATOM 33699 C C . VAL A 1 37 ? 16.775 0.876 8.566 1.00 65.32 37 VAL A C 20
ATOM 33700 O O . VAL A 1 37 ? 16.966 1.547 9.581 1.00 1.43 37 VAL A O 20
ATOM 33713 N N . SER A 1 38 ? 16.526 1.430 7.383 1.00 44.44 38 SER A N 20
ATOM 33714 C CA . SER A 1 38 ? 16.441 2.889 7.214 1.00 2.22 38 SER A CA 20
ATOM 33715 C C . SER A 1 38 ? 14.987 3.370 7.132 1.00 53.50 38 SER A C 20
ATOM 33716 O O . SER A 1 38 ? 14.068 2.583 6.894 1.00 62.43 38 SER A O 20
ATOM 33724 N N . ASP A 1 39 ? 14.792 4.673 7.323 1.00 34.32 39 ASP A N 20
ATOM 33725 C CA . ASP A 1 39 ? 13.462 5.286 7.226 1.00 64.23 39 ASP A CA 20
ATOM 33726 C C . ASP A 1 39 ? 13.043 5.472 5.759 1.00 22.13 39 ASP A C 20
ATOM 33727 O O . ASP A 1 39 ? 11.862 5.654 5.456 1.00 44.44 39 ASP A O 20
ATOM 33736 N N . GLU A 1 40 ? 14.023 5.425 4.854 1.00 22.53 40 GLU A N 20
ATOM 33737 C CA . GLU A 1 40 ? 13.750 5.456 3.416 1.00 73.04 40 GLU A CA 20
ATOM 33738 C C . GLU A 1 40 ? 13.083 4.143 2.977 1.00 71.02 40 GLU A C 20
ATOM 33739 O O . GLU A 1 40 ? 13.543 3.052 3.322 1.00 73.02 40 GLU A O 20
ATOM 33751 N N . ILE A 1 41 ? 12.002 4.251 2.217 1.00 14.13 41 ILE A N 20
ATOM 33752 C CA . ILE A 1 41 ? 11.144 3.100 1.928 1.00 2.43 41 ILE A CA 20
ATOM 33753 C C . ILE A 1 41 ? 11.253 2.652 0.461 1.00 31.25 41 ILE A C 20
ATOM 33754 O O . ILE A 1 41 ? 11.474 3.472 -0.429 1.00 52.11 41 ILE A O 20
ATOM 33770 N N . LYS A 1 42 ? 11.111 1.349 0.214 1.00 53.45 42 LYS A N 20
ATOM 33771 C CA . LYS A 1 42 ? 10.969 0.849 -1.157 1.00 2.41 42 LYS A CA 20
ATOM 33772 C C . LYS A 1 42 ? 9.557 1.169 -1.674 1.00 41.43 42 LYS A C 20
ATOM 33773 O O . LYS A 1 42 ? 9.385 1.918 -2.639 1.00 35.03 42 LYS A O 20
ATOM 33792 N N . GLU A 1 43 ? 8.552 0.615 -0.981 1.00 43.54 43 GLU A N 20
ATOM 33793 C CA . GLU A 1 43 ? 7.129 0.827 -1.296 1.00 61.24 43 GLU A CA 20
ATOM 33794 C C . GLU A 1 43 ? 6.269 0.604 -0.033 1.00 62.53 43 GLU A C 20
ATOM 33795 O O . GLU A 1 43 ? 6.753 0.070 0.967 1.00 30.24 43 GLU A O 20
ATOM 33807 N N . ARG A 1 44 ? 4.999 1.005 -0.074 1.00 64.12 44 ARG A N 20
ATOM 33808 C CA . ARG A 1 44 ? 4.102 0.860 1.089 1.00 73.32 44 ARG A CA 20
ATOM 33809 C C . ARG A 1 44 ? 2.846 0.037 0.754 1.00 71.25 44 ARG A C 20
ATOM 33810 O O . ARG A 1 44 ? 2.189 0.263 -0.261 1.00 73.14 44 ARG A O 20
ATOM 33831 N N . THR A 1 45 ? 2.517 -0.909 1.637 1.00 71.11 45 THR A N 20
ATOM 33832 C CA . THR A 1 45 ? 1.408 -1.859 1.422 1.00 23.41 45 THR A CA 20
ATOM 33833 C C . THR A 1 45 ? 0.191 -1.558 2.321 1.00 45.54 45 THR A C 20
ATOM 33834 O O . THR A 1 45 ? 0.309 -1.499 3.548 1.00 20.55 45 THR A O 20
ATOM 33845 N N . TYR A 1 46 ? -0.977 -1.388 1.701 1.00 1.42 46 TYR A N 20
ATOM 33846 C CA . TYR A 1 46 ? -2.236 -1.164 2.421 1.00 21.10 46 TYR A CA 20
ATOM 33847 C C . TYR A 1 46 ? -3.176 -2.378 2.288 1.00 53.54 46 TYR A C 20
ATOM 33848 O O . TYR A 1 46 ? -3.112 -3.126 1.309 1.00 50.12 46 TYR A O 20
ATOM 33866 N N . ASP A 1 47 ? -4.055 -2.554 3.271 1.00 3.30 47 ASP A N 20
ATOM 33867 C CA . ASP A 1 47 ? -5.062 -3.622 3.242 1.00 1.13 47 ASP A CA 20
ATOM 33868 C C . ASP A 1 47 ? -6.419 -3.090 2.743 1.00 72.13 47 ASP A C 20
ATOM 33869 O O . ASP A 1 47 ? -7.053 -2.258 3.402 1.00 31.11 47 ASP A O 20
ATOM 33878 N N . LEU A 1 48 ? -6.861 -3.569 1.577 1.00 54.32 48 LEU A N 20
ATOM 33879 C CA . LEU A 1 48 ? -8.144 -3.140 1.005 1.00 22.14 48 LEU A CA 20
ATOM 33880 C C . LEU A 1 48 ? -9.158 -4.294 0.950 1.00 33.14 48 LEU A C 20
ATOM 33881 O O . LEU A 1 48 ? -8.850 -5.404 0.508 1.00 10.05 48 LEU A O 20
ATOM 33897 N N . LYS A 1 49 ? -10.372 -4.013 1.412 1.00 33.41 49 LYS A N 20
ATOM 33898 C CA . LYS A 1 49 ? -11.469 -4.984 1.407 1.00 73.20 49 LYS A CA 20
ATOM 33899 C C . LYS A 1 49 ? -12.326 -4.847 0.137 1.00 14.33 49 LYS A C 20
ATOM 33900 O O . LYS A 1 49 ? -12.428 -3.765 -0.443 1.00 61.21 49 LYS A O 20
ATOM 33919 N N . SER A 1 50 ? -12.932 -5.949 -0.299 1.00 31.41 50 SER A N 20
ATOM 33920 C CA . SER A 1 50 ? -13.783 -5.946 -1.500 1.00 51.13 50 SER A CA 20
ATOM 33921 C C . SER A 1 50 ? -15.243 -6.270 -1.164 1.00 54.31 50 SER A C 20
ATOM 33922 O O . SER A 1 50 ? -15.550 -7.349 -0.650 1.00 41.24 50 SER A O 20
ATOM 33930 N N . LYS A 1 51 ? -16.138 -5.335 -1.479 1.00 54.42 51 LYS A N 20
ATOM 33931 C CA . LYS A 1 51 ? -17.575 -5.510 -1.241 1.00 70.33 51 LYS A CA 20
ATOM 33932 C C . LYS A 1 51 ? -18.179 -6.505 -2.252 1.00 22.43 51 LYS A C 20
ATOM 33933 O O . LYS A 1 51 ? -18.106 -6.296 -3.464 1.00 1.31 51 LYS A O 20
ATOM 33952 N N . GLY A 1 52 ? -18.772 -7.588 -1.748 1.00 54.22 52 GLY A N 20
ATOM 33953 C CA . GLY A 1 52 ? -19.416 -8.572 -2.620 1.00 72.14 52 GLY A CA 20
ATOM 33954 C C . GLY A 1 52 ? -18.931 -10.003 -2.399 1.00 1.42 52 GLY A C 20
ATOM 33955 O O . GLY A 1 52 ? -19.313 -10.651 -1.426 1.00 5.11 52 GLY A O 20
ATOM 33959 N N . GLN A 1 53 ? -18.073 -10.487 -3.300 1.00 14.34 53 GLN A N 20
ATOM 33960 C CA . GLN A 1 53 ? -17.597 -11.883 -3.270 1.00 31.43 53 GLN A CA 20
ATOM 33961 C C . GLN A 1 53 ? -16.767 -12.213 -2.012 1.00 74.11 53 GLN A C 20
ATOM 33962 O O . GLN A 1 53 ? -16.470 -13.378 -1.750 1.00 75.23 53 GLN A O 20
ATOM 33976 N N . GLY A 1 54 ? -16.383 -11.192 -1.251 1.00 24.32 54 GLY A N 20
ATOM 33977 C CA . GLY A 1 54 ? -15.672 -11.423 0.007 1.00 3.33 54 GLY A CA 20
ATOM 33978 C C . GLY A 1 54 ? -14.171 -11.670 -0.154 1.00 11.43 54 GLY A C 20
ATOM 33979 O O . GLY A 1 54 ? -13.521 -12.168 0.765 1.00 70.24 54 GLY A O 20
ATOM 33983 N N . ARG A 1 55 ? -13.612 -11.324 -1.314 1.00 75.22 55 ARG A N 20
ATOM 33984 C CA . ARG A 1 55 ? -12.157 -11.421 -1.519 1.00 61.12 55 ARG A CA 20
ATOM 33985 C C . ARG A 1 55 ? -11.426 -10.234 -0.871 1.00 62.40 55 ARG A C 20
ATOM 33986 O O . ARG A 1 55 ? -12.029 -9.202 -0.572 1.00 3.32 55 ARG A O 20
ATOM 34007 N N . MET A 1 56 ? -10.124 -10.395 -0.665 1.00 65.11 56 MET A N 20
ATOM 34008 C CA . MET A 1 56 ? -9.282 -9.325 -0.124 1.00 44.34 56 MET A CA 20
ATOM 34009 C C . MET A 1 56 ? -8.046 -9.102 -1.012 1.00 30.32 56 MET A C 20
ATOM 34010 O O . MET A 1 56 ? -7.545 -10.034 -1.640 1.00 63.54 56 MET A O 20
ATOM 34024 N N . ILE A 1 57 ? -7.568 -7.861 -1.065 1.00 23.15 57 ILE A N 20
ATOM 34025 C CA . ILE A 1 57 ? -6.381 -7.517 -1.858 1.00 4.23 57 ILE A CA 20
ATOM 34026 C C . ILE A 1 57 ? -5.427 -6.603 -1.068 1.00 13.41 57 ILE A C 20
ATOM 34027 O O . ILE A 1 57 ? -5.860 -5.658 -0.403 1.00 23.23 57 ILE A O 20
ATOM 34043 N N . GLN A 1 58 ? -4.130 -6.904 -1.123 1.00 1.04 58 GLN A N 20
ATOM 34044 C CA . GLN A 1 58 ? -3.119 -6.029 -0.513 1.00 32.34 58 GLN A CA 20
ATOM 34045 C C . GLN A 1 58 ? -2.487 -5.115 -1.575 1.00 52.41 58 GLN A C 20
ATOM 34046 O O . GLN A 1 58 ? -1.677 -5.553 -2.389 1.00 25.33 58 GLN A O 20
ATOM 34060 N N . VAL A 1 59 ? -2.862 -3.842 -1.555 1.00 73.33 59 VAL A N 20
ATOM 34061 C CA . VAL A 1 59 ? -2.421 -2.893 -2.581 1.00 62.01 59 VAL A CA 20
ATOM 34062 C C . VAL A 1 59 ? -1.171 -2.124 -2.142 1.00 60.24 59 VAL A C 20
ATOM 34063 O O . VAL A 1 59 ? -1.124 -1.571 -1.048 1.00 44.33 59 VAL A O 20
ATOM 34076 N N . SER A 1 60 ? -0.159 -2.090 -3.004 1.00 12.14 60 SER A N 20
ATOM 34077 C CA . SER A 1 60 ? 1.112 -1.425 -2.682 1.00 22.13 60 SER A CA 20
ATOM 34078 C C . SER A 1 60 ? 1.395 -0.268 -3.647 1.00 35.43 60 SER A C 20
ATOM 34079 O O . SER A 1 60 ? 1.109 -0.355 -4.839 1.00 73.55 60 SER A O 20
ATOM 34087 N N . ILE A 1 61 ? 1.949 0.821 -3.128 1.00 25.32 61 ILE A N 20
ATOM 34088 C CA . ILE A 1 61 ? 2.316 1.977 -3.956 1.00 44.23 61 ILE A CA 20
ATOM 34089 C C . ILE A 1 61 ? 3.753 2.436 -3.653 1.00 3.22 61 ILE A C 20
ATOM 34090 O O . ILE A 1 61 ? 4.245 2.254 -2.536 1.00 54.24 61 ILE A O 20
ATOM 34106 N N . PRO A 1 62 ? 4.451 3.028 -4.646 1.00 64.11 62 PRO A N 20
ATOM 34107 C CA . PRO A 1 62 ? 5.834 3.511 -4.464 1.00 65.11 62 PRO A CA 20
ATOM 34108 C C . PRO A 1 62 ? 5.975 4.507 -3.294 1.00 61.04 62 PRO A C 20
ATOM 34109 O O . PRO A 1 62 ? 5.071 5.304 -3.028 1.00 73.20 62 PRO A O 20
ATOM 34120 N N . ALA A 1 63 ? 7.122 4.466 -2.614 1.00 31.31 63 ALA A N 20
ATOM 34121 C CA . ALA A 1 63 ? 7.369 5.306 -1.433 1.00 33.41 63 ALA A CA 20
ATOM 34122 C C . ALA A 1 63 ? 7.197 6.807 -1.726 1.00 31.12 63 ALA A C 20
ATOM 34123 O O . ALA A 1 63 ? 6.854 7.591 -0.835 1.00 14.24 63 ALA A O 20
ATOM 34130 N N . SER A 1 64 ? 7.441 7.202 -2.977 1.00 24.04 64 SER A N 20
ATOM 34131 C CA . SER A 1 64 ? 7.303 8.605 -3.402 1.00 63.41 64 SER A CA 20
ATOM 34132 C C . SER A 1 64 ? 5.860 9.114 -3.255 1.00 3.04 64 SER A C 20
ATOM 34133 O O . SER A 1 64 ? 5.632 10.315 -3.088 1.00 20.42 64 SER A O 20
ATOM 34141 N N . VAL A 1 65 ? 4.891 8.202 -3.319 1.00 11.24 65 VAL A N 20
ATOM 34142 C CA . VAL A 1 65 ? 3.473 8.564 -3.174 1.00 52.00 65 VAL A CA 20
ATOM 34143 C C . VAL A 1 65 ? 3.103 8.767 -1.689 1.00 42.24 65 VAL A C 20
ATOM 34144 O O . VAL A 1 65 ? 3.314 7.873 -0.865 1.00 20.41 65 VAL A O 20
ATOM 34157 N N . PRO A 1 66 ? 2.540 9.943 -1.330 1.00 0.53 66 PRO A N 20
ATOM 34158 C CA . PRO A 1 66 ? 2.248 10.299 0.078 1.00 24.30 66 PRO A CA 20
ATOM 34159 C C . PRO A 1 66 ? 1.188 9.404 0.756 1.00 64.45 66 PRO A C 20
ATOM 34160 O O . PRO A 1 66 ? 0.394 8.731 0.092 1.00 73.20 66 PRO A O 20
ATOM 34171 N N . LEU A 1 67 ? 1.174 9.428 2.094 1.00 51.33 67 LEU A N 20
ATOM 34172 C CA . LEU A 1 67 ? 0.247 8.615 2.888 1.00 24.24 67 LEU A CA 20
ATOM 34173 C C . LEU A 1 67 ? -1.210 9.088 2.703 1.00 73.04 67 LEU A C 20
ATOM 34174 O O . LEU A 1 67 ? -1.484 10.288 2.675 1.00 4.14 67 LEU A O 20
ATOM 34190 N N . LYS A 1 68 ? -2.134 8.136 2.577 1.00 0.40 68 LYS A N 20
ATOM 34191 C CA . LYS A 1 68 ? -3.540 8.448 2.259 1.00 70.15 68 LYS A CA 20
ATOM 34192 C C . LYS A 1 68 ? -4.364 8.871 3.492 1.00 33.45 68 LYS A C 20
ATOM 34193 O O . LYS A 1 68 ? -5.073 9.876 3.444 1.00 53.44 68 LYS A O 20
ATOM 34212 N N . GLU A 1 69 ? -4.286 8.096 4.581 1.00 35.31 69 GLU A N 20
ATOM 34213 C CA . GLU A 1 69 ? -5.000 8.424 5.833 1.00 11.34 69 GLU A CA 20
ATOM 34214 C C . GLU A 1 69 ? -6.536 8.408 5.669 1.00 32.20 69 GLU A C 20
ATOM 34215 O O . GLU A 1 69 ? -7.262 8.994 6.477 1.00 71.13 69 GLU A O 20
ATOM 34227 N N . PHE A 1 70 ? -7.026 7.707 4.647 1.00 53.13 70 PHE A N 20
ATOM 34228 C CA . PHE A 1 70 ? -8.473 7.606 4.403 1.00 21.53 70 PHE A CA 20
ATOM 34229 C C . PHE A 1 70 ? -9.197 6.866 5.544 1.00 10.44 70 PHE A C 20
ATOM 34230 O O . PHE A 1 70 ? -8.580 6.128 6.314 1.00 54.34 70 PHE A O 20
ATOM 34247 N N . ASP A 1 71 ? -10.507 7.081 5.644 1.00 53.31 71 ASP A N 20
ATOM 34248 C CA . ASP A 1 71 ? -11.322 6.487 6.711 1.00 71.00 71 ASP A CA 20
ATOM 34249 C C . ASP A 1 71 ? -11.448 4.958 6.575 1.00 12.13 71 ASP A C 20
ATOM 34250 O O . ASP A 1 71 ? -11.346 4.399 5.479 1.00 11.12 71 ASP A O 20
ATOM 34259 N N . TYR A 1 72 ? -11.680 4.295 7.705 1.00 13.22 72 TYR A N 20
ATOM 34260 C CA . TYR A 1 72 ? -11.944 2.856 7.725 1.00 63.12 72 TYR A CA 20
ATOM 34261 C C . TYR A 1 72 ? -13.264 2.522 7.003 1.00 30.04 72 TYR A C 20
ATOM 34262 O O . TYR A 1 72 ? -14.288 3.174 7.223 1.00 53.10 72 TYR A O 20
ATOM 34280 N N . ASN A 1 73 ? -13.225 1.505 6.141 1.00 42.52 73 ASN A N 20
ATOM 34281 C CA . ASN A 1 73 ? -14.383 1.092 5.327 1.00 12.04 73 ASN A CA 20
ATOM 34282 C C . ASN A 1 73 ? -14.833 2.191 4.340 1.00 45.30 73 ASN A C 20
ATOM 34283 O O . ASN A 1 73 ? -15.960 2.162 3.839 1.00 73.10 73 ASN A O 20
ATOM 34294 N N . ALA A 1 74 ? -13.951 3.145 4.048 1.00 41.12 74 ALA A N 20
ATOM 34295 C CA . ALA A 1 74 ? -14.271 4.225 3.103 1.00 35.42 74 ALA A CA 20
ATOM 34296 C C . ALA A 1 74 ? -14.077 3.792 1.640 1.00 12.25 74 ALA A C 20
ATOM 34297 O O . ALA A 1 74 ? -13.277 2.902 1.342 1.00 22.25 74 ALA A O 20
ATOM 34304 N N . ARG A 1 75 ? -14.816 4.437 0.738 1.00 2.22 75 ARG A N 20
ATOM 34305 C CA . ARG A 1 75 ? -14.729 4.151 -0.699 1.00 4.43 75 ARG A CA 20
ATOM 34306 C C . ARG A 1 75 ? -13.407 4.639 -1.306 1.00 24.41 75 ARG A C 20
ATOM 34307 O O . ARG A 1 75 ? -13.213 5.835 -1.528 1.00 14.43 75 ARG A O 20
ATOM 34328 N N . VAL A 1 76 ? -12.504 3.702 -1.569 1.00 75.13 76 VAL A N 20
ATOM 34329 C CA . VAL A 1 76 ? -11.220 4.004 -2.208 1.00 61.11 76 VAL A CA 20
ATOM 34330 C C . VAL A 1 76 ? -11.064 3.241 -3.537 1.00 60.34 76 VAL A C 20
ATOM 34331 O O . VAL A 1 76 ? -11.651 2.174 -3.730 1.00 53.44 76 VAL A O 20
ATOM 34344 N N . GLU A 1 77 ? -10.277 3.793 -4.457 1.00 73.44 77 GLU A N 20
ATOM 34345 C CA . GLU A 1 77 ? -9.999 3.127 -5.732 1.00 4.30 77 GLU A CA 20
ATOM 34346 C C . GLU A 1 77 ? -8.571 3.426 -6.211 1.00 41.44 77 GLU A C 20
ATOM 34347 O O . GLU A 1 77 ? -7.858 4.242 -5.621 1.00 50.31 77 GLU A O 20
ATOM 34359 N N . LEU A 1 78 ? -8.163 2.765 -7.291 1.00 34.34 78 LEU A N 20
ATOM 34360 C CA . LEU A 1 78 ? -6.787 2.866 -7.789 1.00 21.41 78 LEU A CA 20
ATOM 34361 C C . LEU A 1 78 ? -6.717 3.589 -9.141 1.00 43.04 78 LEU A C 20
ATOM 34362 O O . LEU A 1 78 ? -7.477 3.288 -10.063 1.00 12.01 78 LEU A O 20
ATOM 34378 N N . ILE A 1 79 ? -5.798 4.545 -9.242 1.00 21.01 79 ILE A N 20
ATOM 34379 C CA . ILE A 1 79 ? -5.581 5.297 -10.484 1.00 33.02 79 ILE A CA 20
ATOM 34380 C C . ILE A 1 79 ? -5.060 4.382 -11.610 1.00 11.23 79 ILE A C 20
ATOM 34381 O O . ILE A 1 79 ? -5.686 4.257 -12.659 1.00 5.41 79 ILE A O 20
ATOM 34397 N N . ASN A 1 80 ? -3.907 3.749 -11.386 1.00 11.43 80 ASN A N 20
ATOM 34398 C CA . ASN A 1 80 ? -3.368 2.755 -12.332 1.00 63.31 80 ASN A CA 20
ATOM 34399 C C . ASN A 1 80 ? -2.968 1.458 -11.600 1.00 64.23 80 ASN A C 20
ATOM 34400 O O . ASN A 1 80 ? -1.831 1.323 -11.148 1.00 75.42 80 ASN A O 20
ATOM 34411 N N . PRO A 1 81 ? -3.920 0.518 -11.425 1.00 52.34 81 PRO A N 20
ATOM 34412 C CA . PRO A 1 81 ? -3.670 -0.771 -10.747 1.00 50.40 81 PRO A CA 20
ATOM 34413 C C . PRO A 1 81 ? -3.038 -1.858 -11.648 1.00 21.21 81 PRO A C 20
ATOM 34414 O O . PRO A 1 81 ? -3.404 -2.002 -12.813 1.00 33.50 81 PRO A O 20
ATOM 34425 N N . ILE A 1 82 ? -2.096 -2.630 -11.090 1.00 12.54 82 ILE A N 20
ATOM 34426 C CA . ILE A 1 82 ? -1.528 -3.807 -11.775 1.00 1.22 82 ILE A CA 20
ATOM 34427 C C . ILE A 1 82 ? -1.416 -5.002 -10.810 1.00 35.25 82 ILE A C 20
ATOM 34428 O O . ILE A 1 82 ? -1.246 -4.825 -9.604 1.00 33.11 82 ILE A O 20
ATOM 34444 N N . ALA A 1 83 ? -1.533 -6.218 -11.345 1.00 12.34 83 ALA A N 20
ATOM 34445 C CA . ALA A 1 83 ? -1.428 -7.435 -10.528 1.00 61.51 83 ALA A CA 20
ATOM 34446 C C . ALA A 1 83 ? 0.022 -7.931 -10.460 1.00 34.43 83 ALA A C 20
ATOM 34447 O O . ALA A 1 83 ? 0.607 -8.302 -11.481 1.00 64.54 83 ALA A O 20
ATOM 34454 N N . ASP A 1 84 ? 0.597 -7.952 -9.259 1.00 35.53 84 ASP A N 20
ATOM 34455 C CA . ASP A 1 84 ? 2.019 -8.267 -9.094 1.00 21.44 84 ASP A CA 20
ATOM 34456 C C . ASP A 1 84 ? 2.272 -9.630 -8.438 1.00 4.33 84 ASP A C 20
ATOM 34457 O O . ASP A 1 84 ? 1.570 -10.048 -7.516 1.00 33.00 84 ASP A O 20
ATOM 34466 N N . THR A 1 85 ? 3.303 -10.306 -8.935 1.00 64.33 85 THR A N 20
ATOM 34467 C CA . THR A 1 85 ? 3.834 -11.527 -8.316 1.00 11.11 85 THR A CA 20
ATOM 34468 C C . THR A 1 85 ? 5.362 -11.411 -8.179 1.00 44.10 85 THR A C 20
ATOM 34469 O O . THR A 1 85 ? 6.077 -12.396 -8.007 1.00 32.33 85 THR A O 20
ATOM 34480 N N . VAL A 1 86 ? 5.848 -10.167 -8.219 1.00 70.03 86 VAL A N 20
ATOM 34481 C CA . VAL A 1 86 ? 7.289 -9.870 -8.236 1.00 11.44 86 VAL A CA 20
ATOM 34482 C C . VAL A 1 86 ? 7.964 -10.054 -6.862 1.00 11.11 86 VAL A C 20
ATOM 34483 O O . VAL A 1 86 ? 9.130 -9.693 -6.688 1.00 54.31 86 VAL A O 20
ATOM 34496 N N . ALA A 1 87 ? 7.249 -10.627 -5.898 1.00 40.31 87 ALA A N 20
ATOM 34497 C CA . ALA A 1 87 ? 7.809 -10.891 -4.565 1.00 30.00 87 ALA A CA 20
ATOM 34498 C C . ALA A 1 87 ? 8.688 -12.158 -4.575 1.00 74.04 87 ALA A C 20
ATOM 34499 O O . ALA A 1 87 ? 8.505 -13.072 -3.771 1.00 72.44 87 ALA A O 20
ATOM 34506 N N . THR A 1 88 ? 9.659 -12.185 -5.485 1.00 5.22 88 THR A N 20
ATOM 34507 C CA . THR A 1 88 ? 10.519 -13.357 -5.693 1.00 75.10 88 THR A CA 20
ATOM 34508 C C . THR A 1 88 ? 11.638 -13.452 -4.647 1.00 41.11 88 THR A C 20
ATOM 34509 O O . THR A 1 88 ? 12.242 -14.512 -4.467 1.00 0.34 88 THR A O 20
ATOM 34520 N N . ALA A 1 89 ? 11.921 -12.341 -3.973 1.00 33.05 89 ALA A N 20
ATOM 34521 C CA . ALA A 1 89 ? 12.980 -12.285 -2.968 1.00 70.52 89 ALA A CA 20
ATOM 34522 C C . ALA A 1 89 ? 12.456 -12.647 -1.573 1.00 13.02 89 ALA A C 20
ATOM 34523 O O . ALA A 1 89 ? 11.929 -11.795 -0.854 1.00 14.41 89 ALA A O 20
ATOM 34530 N N . THR A 1 90 ? 12.568 -13.930 -1.229 1.00 55.32 90 THR A N 20
ATOM 34531 C CA . THR A 1 90 ? 12.226 -14.452 0.113 1.00 62.12 90 THR A CA 20
ATOM 34532 C C . THR A 1 90 ? 10.711 -14.673 0.307 1.00 11.52 90 THR A C 20
ATOM 34533 O O . THR A 1 90 ? 10.300 -15.573 1.044 1.00 31.04 90 THR A O 20
ATOM 34544 N N . TYR A 1 91 ? 9.880 -13.880 -0.367 1.00 22.00 91 TYR A N 20
ATOM 34545 C CA . TYR A 1 91 ? 8.419 -13.938 -0.171 1.00 0.34 91 TYR A CA 20
ATOM 34546 C C . TYR A 1 91 ? 7.746 -15.097 -0.933 1.00 62.42 91 TYR A C 20
ATOM 34547 O O . TYR A 1 91 ? 6.530 -15.077 -1.143 1.00 44.43 91 TYR A O 20
ATOM 34565 N N . GLN A 1 92 ? 8.523 -16.108 -1.328 1.00 13.41 92 GLN A N 20
ATOM 34566 C CA . GLN A 1 92 ? 7.967 -17.293 -2.001 1.00 13.12 92 GLN A CA 20
ATOM 34567 C C . GLN A 1 92 ? 6.832 -17.929 -1.176 1.00 13.14 92 GLN A C 20
ATOM 34568 O O . GLN A 1 92 ? 6.933 -18.059 0.049 1.00 40.40 92 GLN A O 20
ATOM 34582 N N . GLY A 1 93 ? 5.755 -18.317 -1.853 1.00 0.30 93 GLY A N 20
ATOM 34583 C CA . GLY A 1 93 ? 4.624 -18.949 -1.179 1.00 73.54 93 GLY A CA 20
ATOM 34584 C C . GLY A 1 93 ? 3.416 -18.029 -1.037 1.00 53.12 93 GLY A C 20
ATOM 34585 O O . GLY A 1 93 ? 2.989 -17.717 0.076 1.00 61.03 93 GLY A O 20
ATOM 34589 N N . ALA A 1 94 ? 2.851 -17.614 -2.167 1.00 33.44 94 ALA A N 20
ATOM 34590 C CA . ALA A 1 94 ? 1.699 -16.706 -2.175 1.00 13.25 94 ALA A CA 20
ATOM 34591 C C . ALA A 1 94 ? 0.523 -17.305 -2.965 1.00 74.43 94 ALA A C 20
ATOM 34592 O O . ALA A 1 94 ? 0.272 -16.936 -4.114 1.00 21.43 94 ALA A O 20
ATOM 34599 N N . ASP A 1 95 ? -0.173 -18.257 -2.349 1.00 62.30 95 ASP A N 20
ATOM 34600 C CA . ASP A 1 95 ? -1.315 -18.930 -2.977 1.00 3.44 95 ASP A CA 20
ATOM 34601 C C . ASP A 1 95 ? -2.617 -18.146 -2.738 1.00 40.04 95 ASP A C 20
ATOM 34602 O O . ASP A 1 95 ? -3.108 -18.082 -1.605 1.00 31.10 95 ASP A O 20
ATOM 34611 N N . VAL A 1 96 ? -3.162 -17.551 -3.807 1.00 54.14 96 VAL A N 20
ATOM 34612 C CA . VAL A 1 96 ? -4.388 -16.728 -3.744 1.00 42.02 96 VAL A CA 20
ATOM 34613 C C . VAL A 1 96 ? -4.150 -15.380 -3.031 1.00 62.55 96 VAL A C 20
ATOM 34614 O O . VAL A 1 96 ? -4.497 -14.324 -3.560 1.00 10.33 96 VAL A O 20
ATOM 34627 N N . ASP A 1 97 ? -3.570 -15.427 -1.832 1.00 71.13 97 ASP A N 20
ATOM 34628 C CA . ASP A 1 97 ? -3.185 -14.220 -1.095 1.00 3.31 97 ASP A CA 20
ATOM 34629 C C . ASP A 1 97 ? -2.188 -13.388 -1.931 1.00 61.31 97 ASP A C 20
ATOM 34630 O O . ASP A 1 97 ? -1.011 -13.745 -2.045 1.00 11.23 97 ASP A O 20
ATOM 34639 N N . TRP A 1 98 ? -2.668 -12.285 -2.514 1.00 41.41 98 TRP A N 20
ATOM 34640 C CA . TRP A 1 98 ? -1.917 -11.574 -3.562 1.00 22.25 98 TRP A CA 20
ATOM 34641 C C . TRP A 1 98 ? -1.865 -10.048 -3.354 1.00 44.13 98 TRP A C 20
ATOM 34642 O O . TRP A 1 98 ? -2.633 -9.466 -2.575 1.00 61.42 98 TRP A O 20
ATOM 34663 N N . TYR A 1 99 ? -0.949 -9.410 -4.088 1.00 12.21 99 TYR A N 20
ATOM 34664 C CA . TYR A 1 99 ? -0.727 -7.963 -4.000 1.00 53.31 99 TYR A CA 20
ATOM 34665 C C . TYR A 1 99 ? -1.039 -7.260 -5.330 1.00 61.21 99 TYR A C 20
ATOM 34666 O O . TYR A 1 99 ? -0.862 -7.830 -6.409 1.00 23.11 99 TYR A O 20
ATOM 34684 N N . ILE A 1 100 ? -1.504 -6.016 -5.240 1.00 12.54 100 ILE A N 20
ATOM 34685 C CA . ILE A 1 100 ? -1.789 -5.191 -6.424 1.00 33.43 100 ILE A CA 20
ATOM 34686 C C . ILE A 1 100 ? -1.107 -3.822 -6.294 1.00 12.11 100 ILE A C 20
ATOM 34687 O O . ILE A 1 100 ? -1.441 -3.043 -5.402 1.00 33.01 100 ILE A O 20
ATOM 34703 N N . LYS A 1 101 ? -0.150 -3.525 -7.161 1.00 41.22 101 LYS A N 20
ATOM 34704 C CA . LYS A 1 101 ? 0.547 -2.238 -7.101 1.00 2.24 101 LYS A CA 20
ATOM 34705 C C . LYS A 1 101 ? -0.151 -1.172 -7.953 1.00 64.31 101 LYS A C 20
ATOM 34706 O O . LYS A 1 101 ? -0.560 -1.425 -9.085 1.00 11.30 101 LYS A O 20
ATOM 34725 N N . ALA A 1 102 ? -0.282 0.029 -7.402 1.00 71.43 102 ALA A N 20
ATOM 34726 C CA . ALA A 1 102 ? -0.999 1.112 -8.077 1.00 3.11 102 ALA A CA 20
ATOM 34727 C C . ALA A 1 102 ? -0.139 2.373 -8.216 1.00 52.15 102 ALA A C 20
ATOM 34728 O O . ALA A 1 102 ? 0.788 2.605 -7.439 1.00 71.10 102 ALA A O 20
ATOM 34735 N N . ASP A 1 103 ? -0.437 3.172 -9.233 1.00 33.34 103 ASP A N 20
ATOM 34736 C CA . ASP A 1 103 ? 0.198 4.481 -9.412 1.00 61.45 103 ASP A CA 20
ATOM 34737 C C . ASP A 1 103 ? -0.155 5.430 -8.251 1.00 53.13 103 ASP A C 20
ATOM 34738 O O . ASP A 1 103 ? 0.689 6.182 -7.759 1.00 43.44 103 ASP A O 20
ATOM 34747 N N . ASP A 1 104 ? -1.420 5.381 -7.826 1.00 13.01 104 ASP A N 20
ATOM 34748 C CA . ASP A 1 104 ? -1.914 6.209 -6.719 1.00 72.53 104 ASP A CA 20
ATOM 34749 C C . ASP A 1 104 ? -3.274 5.697 -6.207 1.00 63.11 104 ASP A C 20
ATOM 34750 O O . ASP A 1 104 ? -3.993 4.990 -6.924 1.00 53.23 104 ASP A O 20
ATOM 34759 N N . ILE A 1 105 ? -3.609 6.058 -4.966 1.00 24.10 105 ILE A N 20
ATOM 34760 C CA . ILE A 1 105 ? -4.874 5.646 -4.335 1.00 34.12 105 ILE A CA 20
ATOM 34761 C C . ILE A 1 105 ? -5.739 6.867 -3.969 1.00 33.30 105 ILE A C 20
ATOM 34762 O O . ILE A 1 105 ? -5.297 7.746 -3.223 1.00 2.34 105 ILE A O 20
ATOM 34778 N N . VAL A 1 106 ? -6.973 6.910 -4.482 1.00 45.14 106 VAL A N 20
ATOM 34779 C CA . VAL A 1 106 ? -7.895 8.035 -4.228 1.00 24.33 106 VAL A CA 20
ATOM 34780 C C . VAL A 1 106 ? -9.261 7.548 -3.718 1.00 32.52 106 VAL A C 20
ATOM 34781 O O . VAL A 1 106 ? -9.481 6.349 -3.555 1.00 41.20 106 VAL A O 20
ATOM 34794 N N . LEU A 1 107 ? -10.174 8.486 -3.460 1.00 24.13 107 LEU A N 20
ATOM 34795 C CA . LEU A 1 107 ? -11.532 8.151 -3.011 1.00 73.41 107 LEU A CA 20
ATOM 34796 C C . LEU A 1 107 ? -12.497 8.010 -4.198 1.00 21.24 107 LEU A C 20
ATOM 34797 O O . LEU A 1 107 ? -12.468 8.802 -5.140 1.00 72.10 107 LEU A O 20
ATOM 34813 N N . THR A 1 108 ? -13.352 6.996 -4.137 1.00 53.24 108 THR A N 20
ATOM 34814 C CA . THR A 1 108 ? -14.320 6.717 -5.208 1.00 12.10 108 THR A CA 20
ATOM 34815 C C . THR A 1 108 ? -15.496 7.707 -5.175 1.00 31.22 108 THR A C 20
ATOM 34816 O O . THR A 1 108 ? -15.825 8.258 -4.124 1.00 50.24 108 THR A O 20
ATOM 34827 N N . LEU A 1 109 ? -16.120 7.922 -6.337 1.00 5.31 109 LEU A N 20
ATOM 34828 C CA . LEU A 1 109 ? -17.295 8.803 -6.464 1.00 61.21 109 LEU A CA 20
ATOM 34829 C C . LEU A 1 109 ? -16.969 10.279 -6.154 1.00 21.21 109 LEU A C 20
ATOM 34830 O O . LEU A 1 109 ? -17.811 11.020 -5.641 1.00 42.31 109 LEU A O 20
ATOM 34846 N N . GLU A 1 110 ? -15.751 10.704 -6.484 1.00 71.54 110 GLU A N 20
ATOM 34847 C CA . GLU A 1 110 ? -15.354 12.117 -6.353 1.00 71.45 110 GLU A CA 20
ATOM 34848 C C . GLU A 1 110 ? -15.828 12.934 -7.577 1.00 12.23 110 GLU A C 20
ATOM 34849 O O . GLU A 1 110 ? -15.221 12.802 -8.667 1.00 37.32 110 GLU A O 20
#